Protein 2M4I (pdb70)

Sequence (105 aa):
GSHMKTKKQQYVTIKGTKNGLTLHLDDACSFDELLDGLQNMLSIEQYTDGKGQKISVHVKLGNRFLYKEQEEQLTELIASKKDLFVHSIDSEVITKKEAQQIREEGSHMKTKKQQYVTIKGTKNGLTLHLDDACSFDELLDGLQNMLSIEQYTDGKGQKISVHVKLGNRFLYKEQEEQLTELIASKKDLFVHSIDSEVITKKEAQQIREEGSHMKTKKQQYVTIKGTKNGLTLHLDDACSFDELLDGLQNMLSIEQYTDGKGQKISVHVKLGNRFLYKEQEEQLTELIASKKDLFVHSIDSEVITKKEAQQIREEGSHMKTKKQQYVTIKGTKNGLTLHLDDACSFDELLDGLQNMLSIEQYTDGKGQKISVHVKLGNRFLYKEQEEQLTELIASKKDLFVHSIDSEVITKKEAQQIREEGSHMKTKKQQYVTIKGTKNGLTLHLDDACSFDELLDGLQNMLSIEQYTDGKGQKISVHVKLGNRFLYKEQEEQLTELIASKKDLFVHSIDSEVITKKEAQQIREEGSHMKTKKQQYVTIKGTKNGLTLHLDDACSFDELLDGLQNMLSIEQYTDGKGQKISVHVKLGNRFLYKEQEEQLTELIASKKDLFVHSIDSEVITKKEAQQIREEGSHMKTKKQQYVTIKGTKNGLTLHLDDACSFDELLDGLQNMLSIEQYTDGKGQKISVHVKLGNRFLYKEQEEQLTELIASKKDLFVHSIDSEVITKKEAQQIREEGSHMKTKKQQYVTIKGTKNGLTLHLDDACSFDELLDGLQNMLSIEQYTDGKGQKISVHVKLGNRFLYKEQEEQLTELIASKKDLFVHSIDSEVITKKEAQQIREEGSHMKTKKQQYVTIKGTKNGLTLHLDDACSFDELLDGLQNMLSIEQYTDGKGQKISVHVKLGNRFLYKEQEEQLTELIASKKDLFVHSIDSEVITKKEAQQIREEGSHMKTKKQQYVTIKGTKNGLTLHLDDACSFDELLDGLQNMLSIEQYTDGKGQKISVHVKLGNRFLYKEQEEQLTELIASKKDLFVHSIDSEVITKKEAQQIREEGSHMKTKKQQYVTIKGTKNGLTLHLDDACSFDELLDGLQNMLSIEQYTDGKGQKISVHVKLGNRFLYKEQEEQLTELIASKKDLFVHSIDSEVITKKEAQQIREEGSHMKTKKQQYVTIKGTKNGLTLHLDDACSFDELLDGLQNMLSIEQYTDGKGQKISVHVKLGNRFLYKEQEEQLTELIASKKDLFVHSIDSEVITKKEAQQIREEGSHMKTKKQQYVTIKGTKNGLTLHLDDACSFDELLDGLQNMLSIEQYTDGKGQKISVHVKLGNRFLYKEQEEQLTELIASKKDLFVHSIDSEVITKKEAQQIREEGSHMKTKKQQYVTIKGTKNGLTLHLDDACSFDELLDGLQNMLSIEQYTDGKGQKISVHVKLGNRFLYKEQEEQLTELIASKKDLFVHSIDSEVITKKEAQQIREEGSHMKTKKQQYVTIKGTKNGLTLHLDDACSFDELLDGLQNMLSIEQYTDGKGQKISVHVKLGNRFLYKEQEEQLTELIASKKDLFVHSIDSEVITKKEAQQIREEGSHMKTKKQQYVTIKGTKNGLTLHLDDACSFDELLDGLQNMLSIEQYTDGKGQKISVHVKLGNRFLYKEQEEQLTELIASKKDLFVHSIDSEVITKKEAQQIREEGSHMKTKKQQYVTIKGTKNGLTLHLDDACSFDELLDGLQNMLSIEQYTDGKGQKISVHVKLGNRFLYKEQEEQLTELIASKKDLFVHSIDSEVITKKEAQQIREEGSHMKTKKQQYVTIKGTKNGLTLHLDDACSFDELLDGLQNMLSIEQYTDGKGQKISVHVKLGNRFLYKEQEEQLTELIASKKDLFVHSIDSEVITKKEAQQIREEGSHMKTKKQQYVTIKGTKNGLTLHLDDACSFDELLDGLQNMLSIEQYTDGKGQKISVHVKLGNRFLYKEQEEQLTELIASKKDLFVHSIDSEVITKKEAQQIREEGSHMKTKKQQYVTIKGTKNGLTLHLDDACSFDELLDGLQNMLSIEQYTDGKGQKISVHVKLGNRFLYKEQEEQLTELIASKKDLFVHSIDSEVITKKEAQQIREE

Solvent-accessible surface area: 8956 Å² total; per-residue (Å²): 128,127,153,179,178,135,156,126,113,111,137,84,82,42,103,17,79,147,34,0,2,38,3,75,14,50,30,50,94,36,143,11,107,120,6,53,34,76,16,45,120,31,31,140,128,69,66,92,14,66,176,23,26,121,15,10,19,75,13,76,11,23,104,74,114,36,154,119,130,97,40,69,100,54,43,102,134,46,34,101,112,138,136,44,132,32,137,65,109,30,46,88,90,151,86,211,151,165,87,131,154,104,172,164,193

InterPro domains:
  IPR005526 Septum formation inhibitor MinC, C-terminal [PF03775] (108-206)
  IPR013033 Septum formation inhibitor MinC [MF_00267] (8-210)
  IPR013033 Septum formation inhibitor MinC [PTHR34108] (3-212)
  IPR013033 Septum formation inhibitor MinC [TIGR01222] (8-209)
  IPR016098 Cyclase-associated protein CAP/septum formation inhibitor MinC, C-terminal [G3DSA:2.160.20.70] (88-213)
  IPR036145 Septum formation inhibitor MinC, C-terminal domain superfamily [SSF63848] (106-210)
  IPR055219 Septum site-determining protein MinC, N-terminal domain [PF22642] (9-86)

Radius of gyration: 16.57 Å; Cα contacts (8 Å, |Δi|>4): 146; chains: 1; bounding box: 63×36×22 Å

Foldseek 3Di:
DPDDDDDDQWDWDWDLPLAATDIETHAAQAQVVVVVVCNLVSNVVDHCSDPAHAAEAEYAHEPPVYDPVVVVVSCVVCVVPVPHNYHYDYNYPDPDDDDDPDDPD

Organism: Bacillus subtilis (strain 168) (NCBI:txid224308)

Nearest PDB structures (foldseek):
  2m4i-assembly1_A  TM=8.612E-01  e=1.083E-16  Bacillus subtilis subsp. subtilis str. 168
  2q3l-assembly2_A-2  TM=3.733E-01  e=2.397E+00  Shewanella loihica PV-4
  4a26-assembly1_B  TM=3.621E-01  e=7.541E+00  Leishmania major
  4a26-assembly1_A  TM=3.539E-01  e=8.565E+00  Leishmania major
  2m4i-assembly1_A  TM=8.994E-01  e=1.963E-16  Bacillus subtilis subsp. subtilis str. 168

CATH classification: 3.30.160.540

GO terms:
  GO:0032272 negative regulation of protein polymerization (P, IDA)
  GO:0005515 protein binding (F, IPI)

Structure (mmCIF, N/CA/C/O backbone):
data_2M4I
#
_entry.id   2M4I
#
loop_
_atom_site.group_PDB
_atom_site.id
_atom_site.type_symbol
_atom_site.label_atom_id
_atom_site.label_alt_id
_atom_site.label_comp_id
_atom_site.label_asym_id
_atom_site.label_entity_id
_atom_site.label_seq_id
_atom_site.pdbx_PDB_ins_code
_atom_site.Cartn_x
_atom_site.Cartn_y
_atom_site.Cartn_z
_atom_site.occupancy
_atom_site.B_iso_or_equiv
_atom_site.auth_seq_id
_atom_site.auth_comp_id
_atom_site.auth_asym_id
_atom_site.auth_atom_id
_atom_site.pdbx_PDB_model_num
ATOM 1 N N . GLY A 1 1 ? -29.842 -14.239 -7.016 1.00 0.00 1 GLY A N 1
ATOM 2 C CA . GLY A 1 1 ? -30.777 -14.329 -5.869 1.00 0.00 1 GLY A CA 1
ATOM 3 C C . GLY A 1 1 ? -30.044 -14.348 -4.543 1.00 0.00 1 GLY A C 1
ATOM 4 O O . GLY A 1 1 ? -28.854 -14.033 -4.483 1.00 0.00 1 GLY A O 1
ATOM 8 N N . SER A 1 2 ? -30.748 -14.714 -3.482 1.00 0.00 2 SER A N 1
ATOM 9 C CA . SER A 1 2 ? -30.159 -14.776 -2.154 1.00 0.00 2 SER A CA 1
ATOM 10 C C . SER A 1 2 ? -29.281 -16.020 -2.010 1.00 0.00 2 SER A C 1
ATOM 11 O O . SER A 1 2 ? -29.724 -17.139 -2.271 1.00 0.00 2 SER A O 1
ATOM 19 N N . HIS A 1 3 ? -28.034 -15.814 -1.607 1.00 0.00 3 HIS A N 1
ATOM 20 C CA . HIS A 1 3 ? -27.087 -16.908 -1.432 1.00 0.00 3 HIS A CA 1
ATOM 21 C C . HIS A 1 3 ? -26.112 -16.579 -0.306 1.00 0.00 3 HIS A C 1
ATOM 22 O O . HIS A 1 3 ? -25.403 -15.578 -0.370 1.00 0.00 3 HIS A O 1
ATOM 36 N N . MET A 1 4 ? -26.083 -17.421 0.722 1.00 0.00 4 MET A N 1
ATOM 37 C CA . MET A 1 4 ? -25.196 -17.209 1.865 1.00 0.00 4 MET A CA 1
ATOM 38 C C . MET A 1 4 ? -23.743 -17.470 1.473 1.00 0.00 4 MET A C 1
ATOM 39 O O . MET A 1 4 ? -23.440 -18.476 0.830 1.00 0.00 4 MET A O 1
ATOM 53 N N . LYS A 1 5 ? -22.854 -16.559 1.852 1.00 0.00 5 LYS A N 1
ATOM 54 C CA . LYS A 1 5 ? -21.436 -16.684 1.532 1.00 0.00 5 LYS A CA 1
ATOM 55 C C . LYS A 1 5 ? -20.616 -16.990 2.778 1.00 0.00 5 LYS A C 1
ATOM 56 O O . LYS A 1 5 ? -20.936 -16.522 3.875 1.00 0.00 5 LYS A O 1
ATOM 75 N N . THR A 1 6 ? -19.558 -17.764 2.602 1.00 0.00 6 THR A N 1
ATOM 76 C CA . THR A 1 6 ? -18.672 -18.122 3.698 1.00 0.00 6 THR A CA 1
ATOM 77 C C . THR A 1 6 ? -17.551 -17.083 3.821 1.00 0.00 6 THR A C 1
ATOM 78 O O . THR A 1 6 ? -17.634 -16.005 3.225 1.00 0.00 6 THR A O 1
ATOM 89 N N . LYS A 1 7 ? -16.511 -17.396 4.585 1.00 0.00 7 LYS A N 1
ATOM 90 C CA . LYS A 1 7 ? -15.399 -16.471 4.758 1.00 0.00 7 LYS A CA 1
ATOM 91 C C . LYS A 1 7 ? -14.510 -16.474 3.518 1.00 0.00 7 LYS A C 1
ATOM 92 O O . LYS A 1 7 ? -14.657 -17.329 2.642 1.00 0.00 7 LYS A O 1
ATOM 111 N N . LYS A 1 8 ? -13.596 -15.520 3.445 1.00 0.00 8 LYS A N 1
ATOM 112 C CA . LYS A 1 8 ? -12.702 -15.411 2.319 1.00 0.00 8 LYS A CA 1
ATOM 113 C C . LYS A 1 8 ? -11.257 -15.623 2.755 1.00 0.00 8 LYS A C 1
ATOM 114 O O . LYS A 1 8 ? -10.935 -15.541 3.946 1.00 0.00 8 LYS A O 1
ATOM 133 N N . GLN A 1 9 ? -10.393 -15.897 1.792 1.00 0.00 9 GLN A N 1
ATOM 134 C CA . GLN A 1 9 ? -8.990 -16.144 2.075 1.00 0.00 9 GLN A CA 1
ATOM 135 C C . GLN A 1 9 ? -8.121 -15.024 1.517 1.00 0.00 9 GLN A C 1
ATOM 136 O O . GLN A 1 9 ? -7.314 -14.440 2.239 1.00 0.00 9 GLN A O 1
ATOM 150 N N . GLN A 1 10 ? -8.293 -14.732 0.234 1.00 0.00 10 GLN A N 1
ATOM 151 C CA . GLN A 1 10 ? -7.512 -13.693 -0.427 1.00 0.00 10 GLN A CA 1
ATOM 152 C C . GLN A 1 10 ? -8.416 -12.748 -1.211 1.00 0.00 10 GLN A C 1
ATOM 153 O O . GLN A 1 10 ? -8.890 -13.092 -2.295 1.00 0.00 10 GLN A O 1
ATOM 167 N N . TYR A 1 11 ? -8.653 -11.561 -0.667 1.00 0.00 11 TYR A N 1
ATOM 168 C CA . TYR A 1 11 ? -9.496 -10.578 -1.334 1.00 0.00 11 TYR A CA 1
ATOM 169 C C . TYR A 1 11 ? -8.774 -9.253 -1.508 1.00 0.00 11 TYR A C 1
ATOM 170 O O . TYR A 1 11 ? -7.745 -9.001 -0.875 1.00 0.00 11 TYR A O 1
ATOM 188 N N . VAL A 1 12 ? -9.334 -8.410 -2.364 1.00 0.00 12 VAL A N 1
ATOM 189 C CA . VAL A 1 12 ? -8.774 -7.099 -2.638 1.00 0.00 12 VAL A CA 1
ATOM 190 C C . VAL A 1 12 ? -9.883 -6.055 -2.718 1.00 0.00 12 VAL A C 1
ATOM 191 O O . VAL A 1 12 ? -10.956 -6.315 -3.266 1.00 0.00 12 VAL A O 1
ATOM 204 N N . THR A 1 13 ? -9.629 -4.888 -2.147 1.00 0.00 13 THR A N 1
ATOM 205 C CA . THR A 1 13 ? -10.596 -3.807 -2.163 1.00 0.00 13 THR A CA 1
ATOM 206 C C . THR A 1 13 ? -9.873 -2.461 -2.059 1.00 0.00 13 THR A C 1
ATOM 207 O O . THR A 1 13 ? -8.897 -2.323 -1.312 1.00 0.00 13 THR A O 1
ATOM 218 N N . ILE A 1 14 ? -10.333 -1.487 -2.839 1.00 0.00 14 ILE A N 1
ATOM 219 C CA . ILE A 1 14 ? -9.728 -0.160 -2.861 1.00 0.00 14 ILE A CA 1
ATOM 220 C C . ILE A 1 14 ? -10.811 0.917 -2.827 1.00 0.00 14 ILE A C 1
ATOM 221 O O . ILE A 1 14 ? -11.631 1.011 -3.740 1.00 0.00 14 ILE A O 1
ATOM 237 N N . LYS A 1 15 ? -10.815 1.720 -1.773 1.00 0.00 15 LYS A N 1
ATOM 238 C CA . LYS A 1 15 ? -11.802 2.776 -1.621 1.00 0.00 15 LYS A CA 1
ATOM 239 C C . LYS A 1 15 ? -11.179 4.151 -1.837 1.00 0.00 15 LYS A C 1
ATOM 240 O O . LYS A 1 15 ? -10.362 4.613 -1.039 1.00 0.00 15 LYS A O 1
ATOM 259 N N . GLY A 1 16 ? -11.574 4.786 -2.928 1.00 0.00 16 GLY A N 1
ATOM 260 C CA . GLY A 1 16 ? -11.090 6.108 -3.260 1.00 0.00 16 GLY A CA 1
ATOM 261 C C . GLY A 1 16 ? -12.086 6.824 -4.138 1.00 0.00 16 GLY A C 1
ATOM 262 O O . GLY A 1 16 ? -11.832 7.073 -5.316 1.00 0.00 16 GLY A O 1
ATOM 266 N N . THR A 1 17 ? -13.235 7.132 -3.564 1.00 0.00 17 THR A N 1
ATOM 267 C CA . THR A 1 17 ? -14.302 7.787 -4.299 1.00 0.00 17 THR A CA 1
ATOM 268 C C . THR A 1 17 ? -14.528 9.220 -3.807 1.00 0.00 17 THR A C 1
ATOM 269 O O . THR A 1 17 ? -14.204 10.179 -4.510 1.00 0.00 17 THR A O 1
ATOM 280 N N . LYS A 1 18 ? -15.071 9.366 -2.609 1.00 0.00 18 LYS A N 1
ATOM 281 C CA . LYS A 1 18 ? -15.326 10.682 -2.041 1.00 0.00 18 LYS A CA 1
ATOM 282 C C . LYS A 1 18 ? -14.510 10.843 -0.777 1.00 0.00 18 LYS A C 1
ATOM 283 O O . LYS A 1 18 ? -14.779 11.710 0.051 1.00 0.00 18 LYS A O 1
ATOM 302 N N . ASN A 1 19 ? -13.514 9.985 -0.638 1.00 0.00 19 ASN A N 1
ATOM 303 C CA . ASN A 1 19 ? -12.656 9.982 0.533 1.00 0.00 19 ASN A CA 1
ATOM 304 C C . ASN A 1 19 ? -11.193 10.023 0.106 1.00 0.00 19 ASN A C 1
ATOM 305 O O . ASN A 1 19 ? -10.897 10.313 -1.051 1.00 0.00 19 ASN A O 1
ATOM 316 N N . GLY A 1 20 ? -10.288 9.746 1.041 1.00 0.00 20 GLY A N 1
ATOM 317 C CA . GLY A 1 20 ? -8.872 9.743 0.730 1.00 0.00 20 GLY A CA 1
ATOM 318 C C . GLY A 1 20 ? -8.468 8.529 -0.082 1.00 0.00 20 GLY A C 1
ATOM 319 O O . GLY A 1 20 ? -8.638 8.503 -1.300 1.00 0.00 20 GLY A O 1
ATOM 323 N N . LEU A 1 21 ? -7.947 7.516 0.593 1.00 0.00 21 LEU A N 1
ATOM 324 C CA . LEU A 1 21 ? -7.521 6.294 -0.072 1.00 0.00 21 LEU A CA 1
ATOM 325 C C . LEU A 1 21 ? -7.387 5.159 0.937 1.00 0.00 21 LEU A C 1
ATOM 326 O O . LEU A 1 21 ? -6.401 5.073 1.669 1.00 0.00 21 LEU A O 1
ATOM 342 N N . THR A 1 22 ? -8.396 4.307 0.992 1.00 0.00 22 THR A N 1
ATOM 343 C CA . THR A 1 22 ? -8.394 3.177 1.905 1.00 0.00 22 THR A CA 1
ATOM 344 C C . THR A 1 22 ? -8.388 1.871 1.119 1.00 0.00 22 THR A C 1
ATOM 345 O O . THR A 1 22 ? -9.396 1.487 0.532 1.00 0.00 22 THR A O 1
ATOM 356 N N . LEU A 1 23 ? -7.250 1.198 1.095 1.00 0.00 23 LEU A N 1
ATOM 357 C CA . LEU A 1 23 ? -7.130 -0.050 0.360 1.00 0.00 23 LEU A CA 1
ATOM 358 C C . LEU A 1 23 ? -6.596 -1.158 1.253 1.00 0.00 23 LEU A C 1
ATOM 359 O O . LEU A 1 23 ? -5.796 -0.914 2.162 1.00 0.00 23 LEU A O 1
ATOM 375 N N . HIS A 1 24 ? -7.049 -2.371 0.989 1.00 0.00 24 HIS A N 1
ATOM 376 C CA . HIS A 1 24 ? -6.632 -3.532 1.754 1.00 0.00 24 HIS A CA 1
ATOM 377 C C . HIS A 1 24 ? -6.435 -4.729 0.831 1.00 0.00 24 HIS A C 1
ATOM 378 O O . HIS A 1 24 ? -7.386 -5.217 0.219 1.00 0.00 24 HIS A O 1
ATOM 392 N N . LEU A 1 25 ? -5.198 -5.176 0.716 1.00 0.00 25 LEU A N 1
ATOM 393 C CA . LEU A 1 25 ? -4.877 -6.333 -0.098 1.00 0.00 25 LEU A CA 1
ATOM 394 C C . LEU A 1 25 ? -4.528 -7.484 0.833 1.00 0.00 25 LEU A C 1
ATOM 395 O O . LEU A 1 25 ? -3.718 -7.318 1.745 1.00 0.00 25 LEU A O 1
ATOM 411 N N . ASP A 1 26 ? -5.162 -8.629 0.627 1.00 0.00 26 ASP A N 1
ATOM 412 C CA . ASP A 1 26 ? -4.914 -9.794 1.466 1.00 0.00 26 ASP A CA 1
ATOM 413 C C . ASP A 1 26 ? -4.452 -10.968 0.615 1.00 0.00 26 ASP A C 1
ATOM 414 O O . ASP A 1 26 ? -5.237 -11.857 0.293 1.00 0.00 26 ASP A O 1
ATOM 423 N N . ASP A 1 27 ? -3.184 -10.953 0.232 1.00 0.00 27 ASP A N 1
ATOM 424 C CA . ASP A 1 27 ? -2.622 -12.016 -0.597 1.00 0.00 27 ASP A CA 1
ATOM 425 C C . ASP A 1 27 ? -1.112 -12.099 -0.405 1.00 0.00 27 ASP A C 1
ATOM 426 O O . ASP A 1 27 ? -0.422 -11.078 -0.397 1.00 0.00 27 ASP A O 1
ATOM 435 N N . ALA A 1 28 ? -0.598 -13.315 -0.271 1.00 0.00 28 ALA A N 1
ATOM 436 C CA . ALA A 1 28 ? 0.828 -13.528 -0.061 1.00 0.00 28 ALA A CA 1
ATOM 437 C C . ALA A 1 28 ? 1.492 -14.092 -1.313 1.00 0.00 28 ALA A C 1
ATOM 438 O O . ALA A 1 28 ? 0.898 -14.897 -2.031 1.00 0.00 28 ALA A O 1
ATOM 445 N N . CYS A 1 29 ? 2.733 -13.660 -1.554 1.00 0.00 29 CYS A N 1
ATOM 446 C CA . CYS A 1 29 ? 3.526 -14.091 -2.716 1.00 0.00 29 CYS A CA 1
ATOM 447 C C . CYS A 1 29 ? 2.839 -13.764 -4.048 1.00 0.00 29 CYS A C 1
ATOM 448 O O . CYS A 1 29 ? 3.167 -14.349 -5.081 1.00 0.00 29 CYS A O 1
ATOM 456 N N . SER A 1 30 ? 1.909 -12.822 -4.028 1.00 0.00 30 SER A N 1
ATOM 457 C CA . SER A 1 30 ? 1.197 -12.428 -5.234 1.00 0.00 30 SER A CA 1
ATOM 458 C C . SER A 1 30 ? 1.496 -10.971 -5.564 1.00 0.00 30 SER A C 1
ATOM 459 O O . SER A 1 30 ? 1.816 -10.183 -4.673 1.00 0.00 30 SER A O 1
ATOM 467 N N . PHE A 1 31 ? 1.407 -10.627 -6.844 1.00 0.00 31 PHE A N 1
ATOM 468 C CA . PHE A 1 31 ? 1.677 -9.264 -7.288 1.00 0.00 31 PHE A CA 1
ATOM 469 C C . PHE A 1 31 ? 0.504 -8.344 -6.975 1.00 0.00 31 PHE A C 1
ATOM 470 O O . PHE A 1 31 ? -0.654 -8.761 -7.003 1.00 0.00 31 PHE A O 1
ATOM 487 N N . ASP A 1 32 ? 0.822 -7.092 -6.681 1.00 0.00 32 ASP A N 1
ATOM 488 C CA . ASP A 1 32 ? -0.181 -6.090 -6.345 1.00 0.00 32 ASP A CA 1
ATOM 489 C C . ASP A 1 32 ? -0.183 -4.967 -7.375 1.00 0.00 32 ASP A C 1
ATOM 490 O O . ASP A 1 32 ? -0.501 -3.823 -7.058 1.00 0.00 32 ASP A O 1
ATOM 499 N N . GLU A 1 33 ? 0.156 -5.309 -8.614 1.00 0.00 33 GLU A N 1
ATOM 500 C CA . GLU A 1 33 ? 0.195 -4.330 -9.703 1.00 0.00 33 GLU A CA 1
ATOM 501 C C . GLU A 1 33 ? -1.185 -3.707 -9.944 1.00 0.00 33 GLU A C 1
ATOM 502 O O . GLU A 1 33 ? -1.293 -2.563 -10.377 1.00 0.00 33 GLU A O 1
ATOM 514 N N . LEU A 1 34 ? -2.240 -4.458 -9.639 1.00 0.00 34 LEU A N 1
ATOM 515 C CA . LEU A 1 34 ? -3.601 -3.958 -9.812 1.00 0.00 34 LEU A CA 1
ATOM 516 C C . LEU A 1 34 ? -4.029 -3.167 -8.581 1.00 0.00 34 LEU A C 1
ATOM 517 O O . LEU A 1 34 ? -5.113 -2.590 -8.543 1.00 0.00 34 LEU A O 1
ATOM 533 N N . LEU A 1 35 ? -3.161 -3.142 -7.582 1.00 0.00 35 LEU A N 1
ATOM 534 C CA . LEU A 1 35 ? -3.436 -2.431 -6.345 1.00 0.00 35 LEU A CA 1
ATOM 535 C C . LEU A 1 35 ? -2.656 -1.122 -6.297 1.00 0.00 35 LEU A C 1
ATOM 536 O O . LEU A 1 35 ? -3.225 -0.056 -6.062 1.00 0.00 35 LEU A O 1
ATOM 552 N N . ASP A 1 36 ? -1.352 -1.208 -6.547 1.00 0.00 36 ASP A N 1
ATOM 553 C CA . ASP A 1 36 ? -0.485 -0.034 -6.528 1.00 0.00 36 ASP A CA 1
ATOM 554 C C . ASP A 1 36 ? -0.872 0.946 -7.635 1.00 0.00 36 ASP A C 1
ATOM 555 O O . ASP A 1 36 ? -0.696 2.158 -7.494 1.00 0.00 36 ASP A O 1
ATOM 564 N N . GLY A 1 37 ? -1.411 0.412 -8.732 1.00 0.00 37 GLY A N 1
ATOM 565 C CA . GLY A 1 37 ? -1.835 1.251 -9.837 1.00 0.00 37 GLY A CA 1
ATOM 566 C C . GLY A 1 37 ? -2.926 2.209 -9.416 1.00 0.00 37 GLY A C 1
ATOM 567 O O . GLY A 1 37 ? -2.794 3.426 -9.586 1.00 0.00 37 GLY A O 1
ATOM 571 N N . LEU A 1 38 ? -3.992 1.662 -8.840 1.00 0.00 38 LEU A N 1
ATOM 572 C CA . LEU A 1 38 ? -5.117 2.466 -8.378 1.00 0.00 38 LEU A CA 1
ATOM 573 C C . LEU A 1 38 ? -4.694 3.357 -7.217 1.00 0.00 38 LEU A C 1
ATOM 574 O O . LEU A 1 38 ? -5.149 4.494 -7.095 1.00 0.00 38 LEU A O 1
ATOM 590 N N . GLN A 1 39 ? -3.810 2.829 -6.374 1.00 0.00 39 GLN A N 1
ATOM 591 C CA . GLN A 1 39 ? -3.298 3.559 -5.218 1.00 0.00 39 GLN A CA 1
ATOM 592 C C . GLN A 1 39 ? -2.749 4.919 -5.639 1.00 0.00 39 GLN A C 1
ATOM 593 O O . GLN A 1 39 ? -3.126 5.954 -5.086 1.00 0.00 39 GLN A O 1
ATOM 607 N N . ASN A 1 40 ? -1.881 4.908 -6.639 1.00 0.00 40 ASN A N 1
ATOM 608 C CA . ASN A 1 40 ? -1.272 6.137 -7.131 1.00 0.00 40 ASN A CA 1
ATOM 609 C C . ASN A 1 40 ? -2.272 6.964 -7.930 1.00 0.00 40 ASN A C 1
ATOM 610 O O . ASN A 1 40 ? -2.353 8.181 -7.766 1.00 0.00 40 ASN A O 1
ATOM 621 N N . MET A 1 41 ? -3.051 6.287 -8.766 1.00 0.00 41 MET A N 1
ATOM 622 C CA . MET A 1 41 ? -4.046 6.943 -9.611 1.00 0.00 41 MET A CA 1
ATOM 623 C C . MET A 1 41 ? -5.036 7.772 -8.790 1.00 0.00 41 MET A C 1
ATOM 624 O O . MET A 1 41 ? -5.285 8.935 -9.100 1.00 0.00 41 MET A O 1
ATOM 638 N N . LEU A 1 42 ? -5.578 7.174 -7.736 1.00 0.00 42 LEU A N 1
ATOM 639 C CA . LEU A 1 42 ? -6.554 7.848 -6.888 1.00 0.00 42 LEU A CA 1
ATOM 640 C C . LEU A 1 42 ? -5.916 8.989 -6.098 1.00 0.00 42 LEU A C 1
ATOM 641 O O . LEU A 1 42 ? -6.503 10.067 -5.984 1.00 0.00 42 LEU A O 1
ATOM 657 N N . SER A 1 43 ? -4.716 8.762 -5.574 1.00 0.00 43 SER A N 1
ATOM 658 C CA . SER A 1 43 ? -4.003 9.782 -4.802 1.00 0.00 43 SER A CA 1
ATOM 659 C C . SER A 1 43 ? -3.734 11.028 -5.649 1.00 0.00 43 SER A C 1
ATOM 660 O O . SER A 1 43 ? -3.812 12.157 -5.156 1.00 0.00 43 SER A O 1
ATOM 668 N N . ILE A 1 44 ? -3.419 10.819 -6.921 1.00 0.00 44 ILE A N 1
ATOM 669 C CA . ILE A 1 44 ? -3.151 11.926 -7.826 1.00 0.00 44 ILE A CA 1
ATOM 670 C C . ILE A 1 44 ? -4.460 12.550 -8.299 1.00 0.00 44 ILE A C 1
ATOM 671 O O . ILE A 1 44 ? -4.563 13.767 -8.454 1.00 0.00 44 ILE A O 1
ATOM 687 N N . GLU A 1 45 ? -5.467 11.707 -8.490 1.00 0.00 45 GLU A N 1
ATOM 688 C CA . GLU A 1 45 ? -6.769 12.162 -8.955 1.00 0.00 45 GLU A CA 1
ATOM 689 C C . GLU A 1 45 ? -7.448 13.060 -7.927 1.00 0.00 45 GLU A C 1
ATOM 690 O O . GLU A 1 45 ? -7.608 14.259 -8.151 1.00 0.00 45 GLU A O 1
ATOM 702 N N . GLN A 1 46 ? -7.828 12.484 -6.791 1.00 0.00 46 GLN A N 1
ATOM 703 C CA . GLN A 1 46 ? -8.516 13.238 -5.754 1.00 0.00 46 GLN A CA 1
ATOM 704 C C . GLN A 1 46 ? -8.537 12.481 -4.425 1.00 0.00 46 GLN A C 1
ATOM 705 O O . GLN A 1 46 ? -9.079 11.382 -4.335 1.00 0.00 46 GLN A O 1
ATOM 719 N N . TYR A 1 47 ? -7.946 13.083 -3.401 1.00 0.00 47 TYR A N 1
ATOM 720 C CA . TYR A 1 47 ? -7.921 12.501 -2.065 1.00 0.00 47 TYR A CA 1
ATOM 721 C C . TYR A 1 47 ? -8.660 13.433 -1.112 1.00 0.00 47 TYR A C 1
ATOM 722 O O . TYR A 1 47 ? -8.506 13.372 0.109 1.00 0.00 47 TYR A O 1
ATOM 740 N N . THR A 1 48 ? -9.467 14.297 -1.706 1.00 0.00 48 THR A N 1
ATOM 741 C CA . THR A 1 48 ? -10.254 15.270 -0.979 1.00 0.00 48 THR A CA 1
ATOM 742 C C . THR A 1 48 ? -11.528 14.640 -0.415 1.00 0.00 48 THR A C 1
ATOM 743 O O . THR A 1 48 ? -12.516 14.466 -1.128 1.00 0.00 48 THR A O 1
ATOM 754 N N . ASP A 1 49 ? -11.486 14.283 0.863 1.00 0.00 49 ASP A N 1
ATOM 755 C CA . ASP A 1 49 ? -12.634 13.676 1.533 1.00 0.00 49 ASP A CA 1
ATOM 756 C C . ASP A 1 49 ? -13.632 14.748 1.968 1.00 0.00 49 ASP A C 1
ATOM 757 O O . ASP A 1 49 ? -14.825 14.666 1.670 1.00 0.00 49 ASP A O 1
ATOM 766 N N . GLY A 1 50 ? -13.131 15.750 2.680 1.00 0.00 50 GLY A N 1
ATOM 767 C CA . GLY A 1 50 ? -13.980 16.827 3.144 1.00 0.00 50 GLY A CA 1
ATOM 768 C C . GLY A 1 50 ? -14.146 16.826 4.650 1.00 0.00 50 GLY A C 1
ATOM 769 O O . GLY A 1 50 ? -14.274 17.879 5.272 1.00 0.00 50 GLY A O 1
ATOM 773 N N . LYS A 1 51 ? -14.120 15.644 5.245 1.00 0.00 51 LYS A N 1
ATOM 774 C CA . LYS A 1 51 ? -14.281 15.516 6.689 1.00 0.00 51 LYS A CA 1
ATOM 775 C C . LYS A 1 51 ? -12.991 15.038 7.320 1.00 0.00 51 LYS A C 1
ATOM 776 O O . LYS A 1 51 ? -12.543 15.561 8.344 1.00 0.00 51 LYS A O 1
ATOM 795 N N . GLY A 1 52 ? -12.406 14.049 6.687 1.00 0.00 52 GLY A N 1
ATOM 796 C CA . GLY A 1 52 ? -11.166 13.471 7.154 1.00 0.00 52 GLY A CA 1
ATOM 797 C C . GLY A 1 52 ? -10.690 12.374 6.229 1.00 0.00 52 GLY A C 1
ATOM 798 O O . GLY A 1 52 ? -11.002 11.201 6.436 1.00 0.00 52 GLY A O 1
ATOM 802 N N . GLN A 1 53 ? -9.952 12.763 5.196 1.00 0.00 53 GLN A N 1
ATOM 803 C CA . GLN A 1 53 ? -9.438 11.821 4.206 1.00 0.00 53 GLN A CA 1
ATOM 804 C C . GLN A 1 53 ? -8.644 10.697 4.859 1.00 0.00 53 GLN A C 1
ATOM 805 O O . GLN A 1 53 ? -7.574 10.917 5.427 1.00 0.00 53 GLN A O 1
ATOM 819 N N . LYS A 1 54 ? -9.187 9.493 4.770 1.00 0.00 54 LYS A N 1
ATOM 820 C CA . LYS A 1 54 ? -8.556 8.325 5.343 1.00 0.00 54 LYS A CA 1
ATOM 821 C C . LYS A 1 54 ? -7.630 7.685 4.319 1.00 0.00 54 LYS A C 1
ATOM 822 O O . LYS A 1 54 ? -8.076 6.942 3.446 1.00 0.00 54 LYS A O 1
ATOM 841 N N . ILE A 1 55 ? -6.350 8.006 4.411 1.00 0.00 55 ILE A N 1
ATOM 842 C CA . ILE A 1 55 ? -5.358 7.466 3.494 1.00 0.00 55 ILE A CA 1
ATOM 843 C C . ILE A 1 55 ? -4.569 6.360 4.187 1.00 0.00 55 ILE A C 1
ATOM 844 O O . ILE A 1 55 ? -3.394 6.519 4.515 1.00 0.00 55 ILE A O 1
ATOM 860 N N . SER A 1 56 ? -5.231 5.245 4.427 1.00 0.00 56 SER A N 1
ATOM 861 C CA . SER A 1 56 ? -4.607 4.119 5.098 1.00 0.00 56 SER A CA 1
ATOM 862 C C . SER A 1 56 ? -4.317 2.988 4.125 1.00 0.00 56 SER A C 1
ATOM 863 O O . SER A 1 56 ? -5.217 2.235 3.741 1.00 0.00 56 SER A O 1
ATOM 871 N N . VAL A 1 57 ? -3.061 2.876 3.729 1.00 0.00 57 VAL A N 1
ATOM 872 C CA . VAL A 1 57 ? -2.637 1.830 2.815 1.00 0.00 57 VAL A CA 1
ATOM 873 C C . VAL A 1 57 ? -2.221 0.603 3.614 1.00 0.00 57 VAL A C 1
ATOM 874 O O . VAL A 1 57 ? -1.078 0.503 4.077 1.00 0.00 57 VAL A O 1
ATOM 887 N N . HIS A 1 58 ? -3.151 -0.320 3.800 1.00 0.00 58 HIS A N 1
ATOM 888 C CA . HIS A 1 58 ? -2.876 -1.524 4.564 1.00 0.00 58 HIS A CA 1
ATOM 889 C C . HIS A 1 58 ? -2.645 -2.708 3.635 1.00 0.00 58 HIS A C 1
ATOM 890 O O . HIS A 1 58 ? -3.586 -3.397 3.233 1.00 0.00 58 HIS A O 1
ATOM 904 N N . VAL A 1 59 ? -1.385 -2.931 3.300 1.00 0.00 59 VAL A N 1
ATOM 905 C CA . VAL A 1 59 ? -1.003 -4.018 2.413 1.00 0.00 59 VAL A CA 1
ATOM 906 C C . VAL A 1 59 ? -0.637 -5.259 3.216 1.00 0.00 59 VAL A C 1
ATOM 907 O O . VAL A 1 59 ? 0.534 -5.510 3.503 1.00 0.00 59 VAL A O 1
ATOM 920 N N . LYS A 1 60 ? -1.649 -6.023 3.591 1.00 0.00 60 LYS A N 1
ATOM 921 C CA . LYS A 1 60 ? -1.441 -7.240 4.362 1.00 0.00 60 LYS A CA 1
ATOM 922 C C . LYS A 1 60 ? -1.083 -8.389 3.430 1.00 0.00 60 LYS A C 1
ATOM 923 O O . LYS A 1 60 ? -1.861 -9.322 3.234 1.00 0.00 60 LYS A O 1
ATOM 942 N N . LEU A 1 61 ? 0.103 -8.297 2.848 1.00 0.00 61 LEU A N 1
ATOM 943 C CA . LEU A 1 61 ? 0.587 -9.308 1.923 1.00 0.00 61 LEU A CA 1
ATOM 944 C C . LEU A 1 61 ? 1.136 -10.511 2.676 1.00 0.00 61 LEU A C 1
ATOM 945 O O . LEU A 1 61 ? 0.566 -11.598 2.644 1.00 0.00 61 LEU A O 1
ATOM 961 N N . GLY A 1 62 ? 2.255 -10.304 3.351 1.00 0.00 62 GLY A N 1
ATOM 962 C CA . GLY A 1 62 ? 2.884 -11.367 4.099 1.00 0.00 62 GLY A CA 1
ATOM 963 C C . GLY A 1 62 ? 4.334 -11.516 3.705 1.00 0.00 62 GLY A C 1
ATOM 964 O O . GLY A 1 62 ? 5.099 -10.554 3.766 1.00 0.00 62 GLY A O 1
ATOM 968 N N . ASN A 1 63 ? 4.706 -12.695 3.229 1.00 0.00 63 ASN A N 1
ATOM 969 C CA . ASN A 1 63 ? 6.086 -12.953 2.829 1.00 0.00 63 ASN A CA 1
ATOM 970 C C . ASN A 1 63 ? 6.328 -12.512 1.389 1.00 0.00 63 ASN A C 1
ATOM 971 O O . ASN A 1 63 ? 7.266 -12.968 0.737 1.00 0.00 63 ASN A O 1
ATOM 982 N N . ARG A 1 64 ? 5.490 -11.602 0.904 1.00 0.00 64 ARG A N 1
ATOM 983 C CA . ARG A 1 64 ? 5.610 -11.097 -0.455 1.00 0.00 64 ARG A CA 1
ATOM 984 C C . ARG A 1 64 ? 6.854 -10.231 -0.590 1.00 0.00 64 ARG A C 1
ATOM 985 O O . ARG A 1 64 ? 7.468 -10.189 -1.653 1.00 0.00 64 ARG A O 1
ATOM 1006 N N . PHE A 1 65 ? 7.221 -9.557 0.503 1.00 0.00 65 PHE A N 1
ATOM 1007 C CA . PHE A 1 65 ? 8.393 -8.683 0.529 1.00 0.00 65 PHE A CA 1
ATOM 1008 C C . PHE A 1 65 ? 8.295 -7.622 -0.565 1.00 0.00 65 PHE A C 1
ATOM 1009 O O . PHE A 1 65 ? 8.975 -7.694 -1.591 1.00 0.00 65 PHE A O 1
ATOM 1026 N N . LEU A 1 66 ? 7.429 -6.647 -0.346 1.00 0.00 66 LEU A N 1
ATOM 1027 C CA . LEU A 1 66 ? 7.230 -5.582 -1.310 1.00 0.00 66 LEU A CA 1
ATOM 1028 C C . LEU A 1 66 ? 8.327 -4.531 -1.196 1.00 0.00 66 LEU A C 1
ATOM 1029 O O . LEU A 1 66 ? 8.911 -4.333 -0.130 1.00 0.00 66 LEU A O 1
ATOM 1045 N N . TYR A 1 67 ? 8.604 -3.870 -2.308 1.00 0.00 67 TYR A N 1
ATOM 1046 C CA . TYR A 1 67 ? 9.611 -2.827 -2.345 1.00 0.00 67 TYR A CA 1
ATOM 1047 C C . TYR A 1 67 ? 9.054 -1.544 -1.756 1.00 0.00 67 TYR A C 1
ATOM 1048 O O . TYR A 1 67 ? 8.615 -0.651 -2.480 1.00 0.00 67 TYR A O 1
ATOM 1066 N N . LYS A 1 68 ? 9.063 -1.471 -0.432 1.00 0.00 68 LYS A N 1
ATOM 1067 C CA . LYS A 1 68 ? 8.559 -0.301 0.278 1.00 0.00 68 LYS A CA 1
ATOM 1068 C C . LYS A 1 68 ? 9.260 0.961 -0.194 1.00 0.00 68 LYS A C 1
ATOM 1069 O O . LYS A 1 68 ? 8.656 2.021 -0.265 1.00 0.00 68 LYS A O 1
ATOM 1088 N N . GLU A 1 69 ? 10.535 0.832 -0.534 1.00 0.00 69 GLU A N 1
ATOM 1089 C CA . GLU A 1 69 ? 11.328 1.968 -0.992 1.00 0.00 69 GLU A CA 1
ATOM 1090 C C . GLU A 1 69 ? 10.761 2.578 -2.276 1.00 0.00 69 GLU A C 1
ATOM 1091 O O . GLU A 1 69 ? 10.927 3.772 -2.523 1.00 0.00 69 GLU A O 1
ATOM 1103 N N . GLN A 1 70 ? 10.079 1.764 -3.077 1.00 0.00 70 GLN A N 1
ATOM 1104 C CA . GLN A 1 70 ? 9.488 2.240 -4.323 1.00 0.00 70 GLN A CA 1
ATOM 1105 C C . GLN A 1 70 ? 8.259 3.098 -4.039 1.00 0.00 70 GLN A C 1
ATOM 1106 O O . GLN A 1 70 ? 8.010 4.094 -4.719 1.00 0.00 70 GLN A O 1
ATOM 1120 N N . GLU A 1 71 ? 7.503 2.712 -3.024 1.00 0.00 71 GLU A N 1
ATOM 1121 C CA . GLU A 1 71 ? 6.301 3.444 -2.648 1.00 0.00 71 GLU A CA 1
ATOM 1122 C C . GLU A 1 71 ? 6.649 4.589 -1.701 1.00 0.00 71 GLU A C 1
ATOM 1123 O O . GLU A 1 71 ? 6.011 5.641 -1.706 1.00 0.00 71 GLU A O 1
ATOM 1135 N N . GLU A 1 72 ? 7.681 4.374 -0.899 1.00 0.00 72 GLU A N 1
ATOM 1136 C CA . GLU A 1 72 ? 8.136 5.359 0.074 1.00 0.00 72 GLU A CA 1
ATOM 1137 C C . GLU A 1 72 ? 8.617 6.632 -0.614 1.00 0.00 72 GLU A C 1
ATOM 1138 O O . GLU A 1 72 ? 8.320 7.733 -0.156 1.00 0.00 72 GLU A O 1
ATOM 1150 N N . GLN A 1 73 ? 9.339 6.485 -1.724 1.00 0.00 73 GLN A N 1
ATOM 1151 C CA . GLN A 1 73 ? 9.856 7.646 -2.452 1.00 0.00 73 GLN A CA 1
ATOM 1152 C C . GLN A 1 73 ? 8.723 8.543 -2.951 1.00 0.00 73 GLN A C 1
ATOM 1153 O O . GLN A 1 73 ? 8.858 9.765 -2.958 1.00 0.00 73 GLN A O 1
ATOM 1167 N N . LEU A 1 74 ? 7.609 7.949 -3.363 1.00 0.00 74 LEU A N 1
ATOM 1168 C CA . LEU A 1 74 ? 6.480 8.740 -3.827 1.00 0.00 74 LEU A CA 1
ATOM 1169 C C . LEU A 1 74 ? 5.713 9.276 -2.623 1.00 0.00 74 LEU A C 1
ATOM 1170 O O . LEU A 1 74 ? 5.128 10.356 -2.675 1.00 0.00 74 LEU A O 1
ATOM 1186 N N . THR A 1 75 ? 5.755 8.523 -1.526 1.00 0.00 75 THR A N 1
ATOM 1187 C CA . THR A 1 75 ? 5.085 8.920 -0.298 1.00 0.00 75 THR A CA 1
ATOM 1188 C C . THR A 1 75 ? 5.754 10.160 0.294 1.00 0.00 75 THR A C 1
ATOM 1189 O O . THR A 1 75 ? 5.094 10.993 0.905 1.00 0.00 75 THR A O 1
ATOM 1200 N N . GLU A 1 76 ? 7.065 10.276 0.084 1.00 0.00 76 GLU A N 1
ATOM 1201 C CA . GLU A 1 76 ? 7.843 11.410 0.582 1.00 0.00 76 GLU A CA 1
ATOM 1202 C C . GLU A 1 76 ? 7.240 12.743 0.129 1.00 0.00 76 GLU A C 1
ATOM 1203 O O . GLU A 1 76 ? 7.289 13.735 0.855 1.00 0.00 76 GLU A O 1
ATOM 1215 N N . LEU A 1 77 ? 6.649 12.744 -1.063 1.00 0.00 77 LEU A N 1
ATOM 1216 C CA . LEU A 1 77 ? 6.019 13.942 -1.615 1.00 0.00 77 LEU A CA 1
ATOM 1217 C C . LEU A 1 77 ? 4.809 14.349 -0.777 1.00 0.00 77 LEU A C 1
ATOM 1218 O O . LEU A 1 77 ? 4.517 15.533 -0.614 1.00 0.00 77 LEU A O 1
ATOM 1234 N N . ILE A 1 78 ? 4.109 13.353 -0.252 1.00 0.00 78 ILE A N 1
ATOM 1235 C CA . ILE A 1 78 ? 2.933 13.589 0.572 1.00 0.00 78 ILE A CA 1
ATOM 1236 C C . ILE A 1 78 ? 3.340 13.747 2.035 1.00 0.00 78 ILE A C 1
ATOM 1237 O O . ILE A 1 78 ? 2.676 14.437 2.804 1.00 0.00 78 ILE A O 1
ATOM 1253 N N . ALA A 1 79 ? 4.454 13.121 2.401 1.00 0.00 79 ALA A N 1
ATOM 1254 C CA . ALA A 1 79 ? 4.972 13.181 3.763 1.00 0.00 79 ALA A CA 1
ATOM 1255 C C . ALA A 1 79 ? 5.298 14.617 4.161 1.00 0.00 79 ALA A C 1
ATOM 1256 O O . ALA A 1 79 ? 5.246 14.976 5.335 1.00 0.00 79 ALA A O 1
ATOM 1263 N N . SER A 1 80 ? 5.612 15.442 3.168 1.00 0.00 80 SER A N 1
ATOM 1264 C CA . SER A 1 80 ? 5.935 16.843 3.407 1.00 0.00 80 SER A CA 1
ATOM 1265 C C . SER A 1 80 ? 4.684 17.634 3.806 1.00 0.00 80 SER A C 1
ATOM 1266 O O . SER A 1 80 ? 4.780 18.767 4.287 1.00 0.00 80 SER A O 1
ATOM 1274 N N . LYS A 1 81 ? 3.515 17.031 3.613 1.00 0.00 81 LYS A N 1
ATOM 1275 C CA . LYS A 1 81 ? 2.248 17.665 3.958 1.00 0.00 81 LYS A CA 1
ATOM 1276 C C . LYS A 1 81 ? 1.278 16.626 4.502 1.00 0.00 81 LYS A C 1
ATOM 1277 O O . LYS A 1 81 ? 0.081 16.656 4.217 1.00 0.00 81 LYS A O 1
ATOM 1296 N N . LYS A 1 82 ? 1.809 15.707 5.297 1.00 0.00 82 LYS A N 1
ATOM 1297 C CA . LYS A 1 82 ? 1.007 14.630 5.876 1.00 0.00 82 LYS A CA 1
ATOM 1298 C C . LYS A 1 82 ? 0.130 15.114 7.032 1.00 0.00 82 LYS A C 1
ATOM 1299 O O . LYS A 1 82 ? 0.273 14.673 8.173 1.00 0.00 82 LYS A O 1
ATOM 1318 N N . ASP A 1 83 ? -0.778 16.025 6.728 1.00 0.00 83 ASP A N 1
ATOM 1319 C CA . ASP A 1 83 ? -1.700 16.552 7.726 1.00 0.00 83 ASP A CA 1
ATOM 1320 C C . ASP A 1 83 ? -2.966 15.705 7.737 1.00 0.00 83 ASP A C 1
ATOM 1321 O O . ASP A 1 83 ? -3.798 15.793 8.643 1.00 0.00 83 ASP A O 1
ATOM 1330 N N . LEU A 1 84 ? -3.085 14.864 6.719 1.00 0.00 84 LEU A N 1
ATOM 1331 C CA . LEU A 1 84 ? -4.229 13.979 6.565 1.00 0.00 84 LEU A CA 1
ATOM 1332 C C . LEU A 1 84 ? -3.988 12.687 7.337 1.00 0.00 84 LEU A C 1
ATOM 1333 O O . LEU A 1 84 ? -2.905 12.480 7.888 1.00 0.00 84 LEU A O 1
ATOM 1349 N N . PHE A 1 85 ? -4.986 11.814 7.376 1.00 0.00 85 PHE A N 1
ATOM 1350 C CA . PHE A 1 85 ? -4.859 10.546 8.083 1.00 0.00 85 PHE A CA 1
ATOM 1351 C C . PHE A 1 85 ? -4.206 9.503 7.187 1.00 0.00 85 PHE A C 1
ATOM 1352 O O . PHE A 1 85 ? -4.870 8.598 6.683 1.00 0.00 85 PHE A O 1
ATOM 1369 N N . VAL A 1 86 ? -2.908 9.648 6.982 1.00 0.00 86 VAL A N 1
ATOM 1370 C CA . VAL A 1 86 ? -2.159 8.723 6.146 1.00 0.00 86 VAL A CA 1
ATOM 1371 C C . VAL A 1 86 ? -1.391 7.720 7.005 1.00 0.00 86 VAL A C 1
ATOM 1372 O O . VAL A 1 86 ? -0.711 8.098 7.963 1.00 0.00 86 VAL A O 1
ATOM 1385 N N . HIS A 1 87 ? -1.530 6.440 6.674 1.00 0.00 87 HIS A N 1
ATOM 1386 C CA . HIS A 1 87 ? -0.852 5.376 7.404 1.00 0.00 87 HIS A CA 1
ATOM 1387 C C . HIS A 1 87 ? -0.689 4.144 6.523 1.00 0.00 87 HIS A C 1
ATOM 1388 O O . HIS A 1 87 ? -1.653 3.425 6.263 1.00 0.00 87 HIS A O 1
ATOM 1402 N N . SER A 1 88 ? 0.528 3.914 6.058 1.00 0.00 88 SER A N 1
ATOM 1403 C CA . SER A 1 88 ? 0.819 2.770 5.209 1.00 0.00 88 SER A CA 1
ATOM 1404 C C . SER A 1 88 ? 1.656 1.746 5.966 1.00 0.00 88 SER A C 1
ATOM 1405 O O . SER A 1 88 ? 2.619 2.105 6.647 1.00 0.00 88 SER A O 1
ATOM 1413 N N . ILE A 1 89 ? 1.273 0.482 5.875 1.00 0.00 89 ILE A N 1
ATOM 1414 C CA . ILE A 1 89 ? 2.006 -0.581 6.548 1.00 0.00 89 ILE A CA 1
ATOM 1415 C C . ILE A 1 89 ? 1.739 -1.930 5.885 1.00 0.00 89 ILE A C 1
ATOM 1416 O O . ILE A 1 89 ? 0.601 -2.251 5.530 1.00 0.00 89 ILE A O 1
ATOM 1432 N N . ASP A 1 90 ? 2.802 -2.694 5.687 1.00 0.00 90 ASP A N 1
ATOM 1433 C CA . ASP A 1 90 ? 2.714 -4.007 5.066 1.00 0.00 90 ASP A CA 1
ATOM 1434 C C . ASP A 1 90 ? 3.005 -5.099 6.108 1.00 0.00 90 ASP A C 1
ATOM 1435 O O . ASP A 1 90 ? 2.757 -4.897 7.301 1.00 0.00 90 ASP A O 1
ATOM 1444 N N . SER A 1 91 ? 3.487 -6.262 5.672 1.00 0.00 91 SER A N 1
ATOM 1445 C CA . SER A 1 91 ? 3.789 -7.352 6.592 1.00 0.00 91 SER A CA 1
ATOM 1446 C C . SER A 1 91 ? 5.142 -7.996 6.272 1.00 0.00 91 SER A C 1
ATOM 1447 O O . SER A 1 91 ? 5.295 -9.213 6.382 1.00 0.00 91 SER A O 1
ATOM 1455 N N . GLU A 1 92 ? 6.113 -7.172 5.876 1.00 0.00 92 GLU A N 1
ATOM 1456 C CA . GLU A 1 92 ? 7.458 -7.654 5.540 1.00 0.00 92 GLU A CA 1
ATOM 1457 C C . GLU A 1 92 ? 8.130 -8.363 6.715 1.00 0.00 92 GLU A C 1
ATOM 1458 O O . GLU A 1 92 ? 7.652 -8.320 7.854 1.00 0.00 92 GLU A O 1
ATOM 1470 N N . VAL A 1 93 ? 9.243 -9.018 6.424 1.00 0.00 93 VAL A N 1
ATOM 1471 C CA . VAL A 1 93 ? 10.002 -9.733 7.433 1.00 0.00 93 VAL A CA 1
ATOM 1472 C C . VAL A 1 93 ? 11.308 -8.999 7.724 1.00 0.00 93 VAL A C 1
ATOM 1473 O O . VAL A 1 93 ? 12.150 -8.828 6.838 1.00 0.00 93 VAL A O 1
ATOM 1486 N N . ILE A 1 94 ? 11.454 -8.544 8.959 1.00 0.00 94 ILE A N 1
ATOM 1487 C CA . ILE A 1 94 ? 12.650 -7.822 9.377 1.00 0.00 94 ILE A CA 1
ATOM 1488 C C . ILE A 1 94 ? 13.908 -8.675 9.196 1.00 0.00 94 ILE A C 1
ATOM 1489 O O . ILE A 1 94 ? 13.986 -9.803 9.680 1.00 0.00 94 ILE A O 1
ATOM 1505 N N . THR A 1 95 ? 14.884 -8.131 8.486 1.00 0.00 95 THR A N 1
ATOM 1506 C CA . THR A 1 95 ? 16.134 -8.834 8.242 1.00 0.00 95 THR A CA 1
ATOM 1507 C C . THR A 1 95 ? 17.319 -8.034 8.780 1.00 0.00 95 THR A C 1
ATOM 1508 O O . THR A 1 95 ? 17.601 -6.933 8.306 1.00 0.00 95 THR A O 1
ATOM 1519 N N . LYS A 1 96 ? 17.995 -8.583 9.781 1.00 0.00 96 LYS A N 1
ATOM 1520 C CA . LYS A 1 96 ? 19.146 -7.925 10.383 1.00 0.00 96 LYS A CA 1
ATOM 1521 C C . LYS A 1 96 ? 20.408 -8.260 9.590 1.00 0.00 96 LYS A C 1
ATOM 1522 O O . LYS A 1 96 ? 21.170 -9.160 9.954 1.00 0.00 96 LYS A O 1
ATOM 1541 N N . LYS A 1 97 ? 20.609 -7.547 8.493 1.00 0.00 97 LYS A N 1
ATOM 1542 C CA . LYS A 1 97 ? 21.757 -7.767 7.632 1.00 0.00 97 LYS A CA 1
ATOM 1543 C C . LYS A 1 97 ? 22.371 -6.438 7.212 1.00 0.00 97 LYS A C 1
ATOM 1544 O O . LYS A 1 97 ? 21.661 -5.447 7.037 1.00 0.00 97 LYS A O 1
ATOM 1563 N N . GLU A 1 98 ? 23.685 -6.416 7.072 1.00 0.00 98 GLU A N 1
ATOM 1564 C CA . GLU A 1 98 ? 24.380 -5.217 6.643 1.00 0.00 98 GLU A CA 1
ATOM 1565 C C . GLU A 1 98 ? 24.328 -5.097 5.124 1.00 0.00 98 GLU A C 1
ATOM 1566 O O . GLU A 1 98 ? 25.269 -5.475 4.421 1.00 0.00 98 GLU A O 1
ATOM 1578 N N . ALA A 1 99 ? 23.212 -4.597 4.617 1.00 0.00 99 ALA A N 1
ATOM 1579 C CA . ALA A 1 99 ? 23.044 -4.416 3.186 1.00 0.00 99 ALA A CA 1
ATOM 1580 C C . ALA A 1 99 ? 23.716 -3.122 2.752 1.00 0.00 99 ALA A C 1
ATOM 1581 O O . ALA A 1 99 ? 23.056 -2.109 2.505 1.00 0.00 99 ALA A O 1
ATOM 1588 N N . GLN A 1 100 ? 25.039 -3.159 2.703 1.00 0.00 100 GLN A N 1
ATOM 1589 C CA . GLN A 1 100 ? 25.823 -2.005 2.308 1.00 0.00 100 GLN A CA 1
ATOM 1590 C C . GLN A 1 100 ? 25.674 -1.740 0.819 1.00 0.00 100 GLN A C 1
ATOM 1591 O O . GLN A 1 100 ? 25.964 -2.607 -0.009 1.00 0.00 100 GLN A O 1
ATOM 1605 N N . GLN A 1 101 ? 25.224 -0.545 0.484 1.00 0.00 101 GLN A N 1
ATOM 1606 C CA . GLN A 1 101 ? 25.037 -0.168 -0.902 1.00 0.00 101 GLN A CA 1
ATOM 1607 C C . GLN A 1 101 ? 26.339 0.364 -1.483 1.00 0.00 101 GLN A C 1
ATOM 1608 O O . GLN A 1 101 ? 26.574 1.573 -1.528 1.00 0.00 101 GLN A O 1
ATOM 1622 N N . ILE A 1 102 ? 27.199 -0.554 -1.882 1.00 0.00 102 ILE A N 1
ATOM 1623 C CA . ILE A 1 102 ? 28.472 -0.207 -2.479 1.00 0.00 102 ILE A CA 1
ATOM 1624 C C . ILE A 1 102 ? 28.590 -0.897 -3.832 1.00 0.00 102 ILE A C 1
ATOM 1625 O O . ILE A 1 102 ? 28.615 -2.127 -3.917 1.00 0.00 102 ILE A O 1
ATOM 1641 N N . ARG A 1 103 ? 28.624 -0.115 -4.896 1.00 0.00 103 ARG A N 1
ATOM 1642 C CA . ARG A 1 103 ? 28.712 -0.681 -6.224 1.00 0.00 103 ARG A CA 1
ATOM 1643 C C . ARG A 1 103 ? 29.922 -0.158 -6.975 1.00 0.00 103 ARG A C 1
ATOM 1644 O O . ARG A 1 103 ? 30.112 1.049 -7.104 1.00 0.00 103 ARG A O 1
ATOM 1665 N N . GLU A 1 104 ? 30.741 -1.076 -7.460 1.00 0.00 104 GLU A N 1
ATOM 1666 C CA . GLU A 1 104 ? 31.925 -0.720 -8.225 1.00 0.00 104 GLU A CA 1
ATOM 1667 C C . GLU A 1 104 ? 31.697 -1.055 -9.690 1.00 0.00 104 GLU A C 1
ATOM 1668 O O . GLU A 1 104 ? 32.634 -1.080 -10.491 1.00 0.00 104 GLU A O 1
ATOM 1680 N N . GLU A 1 105 ? 30.439 -1.309 -10.025 1.00 0.00 105 GLU A N 1
ATOM 1681 C CA . GLU A 1 105 ? 30.063 -1.644 -11.386 1.00 0.00 105 GLU A CA 1
ATOM 1682 C C . GLU A 1 105 ? 29.868 -0.365 -12.190 1.00 0.00 105 GLU A C 1
ATOM 1683 O O . GLU A 1 105 ? 30.731 -0.047 -13.029 1.00 0.00 105 GLU A O 1
ATOM 1695 N N . GLY A 1 1 ? -26.816 -28.566 -9.754 1.00 0.00 1 GLY A N 2
ATOM 1696 C CA . GLY A 1 1 ? -26.661 -27.189 -10.282 1.00 0.00 1 GLY A CA 2
ATOM 1697 C C . GLY A 1 1 ? -25.444 -26.495 -9.710 1.00 0.00 1 GLY A C 2
ATOM 1698 O O . GLY A 1 1 ? -24.870 -26.957 -8.723 1.00 0.00 1 GLY A O 2
ATOM 1702 N N . SER A 1 2 ? -25.048 -25.390 -10.334 1.00 0.00 2 SER A N 2
ATOM 1703 C CA . SER A 1 2 ? -23.889 -24.623 -9.894 1.00 0.00 2 SER A CA 2
ATOM 1704 C C . SER A 1 2 ? -24.181 -23.872 -8.594 1.00 0.00 2 SER A C 2
ATOM 1705 O O . SER A 1 2 ? -25.342 -23.695 -8.217 1.00 0.00 2 SER A O 2
ATOM 1713 N N . HIS A 1 3 ? -23.129 -23.415 -7.926 1.00 0.00 3 HIS A N 2
ATOM 1714 C CA . HIS A 1 3 ? -23.276 -22.690 -6.668 1.00 0.00 3 HIS A CA 2
ATOM 1715 C C . HIS A 1 3 ? -23.254 -21.184 -6.894 1.00 0.00 3 HIS A C 2
ATOM 1716 O O . HIS A 1 3 ? -22.974 -20.706 -7.994 1.00 0.00 3 HIS A O 2
ATOM 1730 N N . MET A 1 4 ? -23.559 -20.442 -5.840 1.00 0.00 4 MET A N 2
ATOM 1731 C CA . MET A 1 4 ? -23.570 -18.987 -5.893 1.00 0.00 4 MET A CA 2
ATOM 1732 C C . MET A 1 4 ? -22.319 -18.442 -5.219 1.00 0.00 4 MET A C 2
ATOM 1733 O O . MET A 1 4 ? -21.443 -19.210 -4.819 1.00 0.00 4 MET A O 2
ATOM 1747 N N . LYS A 1 5 ? -22.229 -17.125 -5.090 1.00 0.00 5 LYS A N 2
ATOM 1748 C CA . LYS A 1 5 ? -21.079 -16.513 -4.437 1.00 0.00 5 LYS A CA 2
ATOM 1749 C C . LYS A 1 5 ? -21.131 -16.784 -2.935 1.00 0.00 5 LYS A C 2
ATOM 1750 O O . LYS A 1 5 ? -22.199 -16.729 -2.319 1.00 0.00 5 LYS A O 2
ATOM 1769 N N . THR A 1 6 ? -19.988 -17.092 -2.344 1.00 0.00 6 THR A N 2
ATOM 1770 C CA . THR A 1 6 ? -19.936 -17.387 -0.921 1.00 0.00 6 THR A CA 2
ATOM 1771 C C . THR A 1 6 ? -18.911 -16.500 -0.208 1.00 0.00 6 THR A C 2
ATOM 1772 O O . THR A 1 6 ? -18.115 -15.810 -0.855 1.00 0.00 6 THR A O 2
ATOM 1783 N N . LYS A 1 7 ? -18.957 -16.515 1.124 1.00 0.00 7 LYS A N 2
ATOM 1784 C CA . LYS A 1 7 ? -18.048 -15.734 1.955 1.00 0.00 7 LYS A CA 2
ATOM 1785 C C . LYS A 1 7 ? -16.598 -16.156 1.730 1.00 0.00 7 LYS A C 2
ATOM 1786 O O . LYS A 1 7 ? -16.323 -17.299 1.369 1.00 0.00 7 LYS A O 2
ATOM 1805 N N . LYS A 1 8 ? -15.675 -15.231 1.951 1.00 0.00 8 LYS A N 2
ATOM 1806 C CA . LYS A 1 8 ? -14.259 -15.514 1.767 1.00 0.00 8 LYS A CA 2
ATOM 1807 C C . LYS A 1 8 ? -13.429 -14.842 2.856 1.00 0.00 8 LYS A C 2
ATOM 1808 O O . LYS A 1 8 ? -13.785 -13.772 3.351 1.00 0.00 8 LYS A O 2
ATOM 1827 N N . GLN A 1 9 ? -12.334 -15.487 3.232 1.00 0.00 9 GLN A N 2
ATOM 1828 C CA . GLN A 1 9 ? -11.448 -14.962 4.264 1.00 0.00 9 GLN A CA 2
ATOM 1829 C C . GLN A 1 9 ? -10.524 -13.893 3.693 1.00 0.00 9 GLN A C 2
ATOM 1830 O O . GLN A 1 9 ? -10.423 -12.794 4.236 1.00 0.00 9 GLN A O 2
ATOM 1844 N N . GLN A 1 10 ? -9.855 -14.216 2.596 1.00 0.00 10 GLN A N 2
ATOM 1845 C CA . GLN A 1 10 ? -8.942 -13.274 1.962 1.00 0.00 10 GLN A CA 2
ATOM 1846 C C . GLN A 1 10 ? -9.550 -12.721 0.682 1.00 0.00 10 GLN A C 2
ATOM 1847 O O . GLN A 1 10 ? -10.284 -13.423 -0.017 1.00 0.00 10 GLN A O 2
ATOM 1861 N N . TYR A 1 11 ? -9.240 -11.466 0.380 1.00 0.00 11 TYR A N 2
ATOM 1862 C CA . TYR A 1 11 ? -9.759 -10.806 -0.814 1.00 0.00 11 TYR A CA 2
ATOM 1863 C C . TYR A 1 11 ? -9.012 -9.498 -1.069 1.00 0.00 11 TYR A C 2
ATOM 1864 O O . TYR A 1 11 ? -8.024 -9.193 -0.397 1.00 0.00 11 TYR A O 2
ATOM 1882 N N . VAL A 1 12 ? -9.502 -8.725 -2.029 1.00 0.00 12 VAL A N 2
ATOM 1883 C CA . VAL A 1 12 ? -8.902 -7.446 -2.373 1.00 0.00 12 VAL A CA 2
ATOM 1884 C C . VAL A 1 12 ? -9.992 -6.403 -2.611 1.00 0.00 12 VAL A C 2
ATOM 1885 O O . VAL A 1 12 ? -11.011 -6.693 -3.233 1.00 0.00 12 VAL A O 2
ATOM 1898 N N . THR A 1 13 ? -9.793 -5.203 -2.086 1.00 0.00 13 THR A N 2
ATOM 1899 C CA . THR A 1 13 ? -10.758 -4.130 -2.255 1.00 0.00 13 THR A CA 2
ATOM 1900 C C . THR A 1 13 ? -10.072 -2.774 -2.110 1.00 0.00 13 THR A C 2
ATOM 1901 O O . THR A 1 13 ? -9.137 -2.618 -1.320 1.00 0.00 13 THR A O 2
ATOM 1912 N N . ILE A 1 14 ? -10.517 -1.810 -2.905 1.00 0.00 14 ILE A N 2
ATOM 1913 C CA . ILE A 1 14 ? -9.963 -0.462 -2.884 1.00 0.00 14 ILE A CA 2
ATOM 1914 C C . ILE A 1 14 ? -11.094 0.569 -2.896 1.00 0.00 14 ILE A C 2
ATOM 1915 O O . ILE A 1 14 ? -11.874 0.629 -3.846 1.00 0.00 14 ILE A O 2
ATOM 1931 N N . LYS A 1 15 ? -11.194 1.362 -1.838 1.00 0.00 15 LYS A N 2
ATOM 1932 C CA . LYS A 1 15 ? -12.235 2.378 -1.747 1.00 0.00 15 LYS A CA 2
ATOM 1933 C C . LYS A 1 15 ? -11.637 3.777 -1.867 1.00 0.00 15 LYS A C 2
ATOM 1934 O O . LYS A 1 15 ? -10.993 4.274 -0.939 1.00 0.00 15 LYS A O 2
ATOM 1953 N N . GLY A 1 16 ? -11.845 4.393 -3.017 1.00 0.00 16 GLY A N 2
ATOM 1954 C CA . GLY A 1 16 ? -11.348 5.733 -3.260 1.00 0.00 16 GLY A CA 2
ATOM 1955 C C . GLY A 1 16 ? -12.280 6.508 -4.167 1.00 0.00 16 GLY A C 2
ATOM 1956 O O . GLY A 1 16 ? -12.143 6.463 -5.389 1.00 0.00 16 GLY A O 2
ATOM 1960 N N . THR A 1 17 ? -13.247 7.190 -3.573 1.00 0.00 17 THR A N 2
ATOM 1961 C CA . THR A 1 17 ? -14.219 7.960 -4.337 1.00 0.00 17 THR A CA 2
ATOM 1962 C C . THR A 1 17 ? -14.250 9.417 -3.881 1.00 0.00 17 THR A C 2
ATOM 1963 O O . THR A 1 17 ? -13.607 10.281 -4.476 1.00 0.00 17 THR A O 2
ATOM 1974 N N . LYS A 1 18 ? -14.988 9.677 -2.812 1.00 0.00 18 LYS A N 2
ATOM 1975 C CA . LYS A 1 18 ? -15.107 11.021 -2.264 1.00 0.00 18 LYS A CA 2
ATOM 1976 C C . LYS A 1 18 ? -14.408 11.088 -0.916 1.00 0.00 18 LYS A C 2
ATOM 1977 O O . LYS A 1 18 ? -14.734 11.907 -0.058 1.00 0.00 18 LYS A O 2
ATOM 1996 N N . ASN A 1 19 ? -13.439 10.207 -0.756 1.00 0.00 19 ASN A N 2
ATOM 1997 C CA . ASN A 1 19 ? -12.657 10.105 0.458 1.00 0.00 19 ASN A CA 2
ATOM 1998 C C . ASN A 1 19 ? -11.180 10.087 0.083 1.00 0.00 19 ASN A C 2
ATOM 1999 O O . ASN A 1 19 ? -10.834 10.446 -1.042 1.00 0.00 19 ASN A O 2
ATOM 2010 N N . GLY A 1 20 ? -10.317 9.697 1.012 1.00 0.00 20 GLY A N 2
ATOM 2011 C CA . GLY A 1 20 ? -8.903 9.622 0.714 1.00 0.00 20 GLY A CA 2
ATOM 2012 C C . GLY A 1 20 ? -8.573 8.381 -0.088 1.00 0.00 20 GLY A C 2
ATOM 2013 O O . GLY A 1 20 ? -8.572 8.410 -1.315 1.00 0.00 20 GLY A O 2
ATOM 2017 N N . LEU A 1 21 ? -8.313 7.283 0.611 1.00 0.00 21 LEU A N 2
ATOM 2018 C CA . LEU A 1 21 ? -7.988 6.024 -0.043 1.00 0.00 21 LEU A CA 2
ATOM 2019 C C . LEU A 1 21 ? -7.964 4.885 0.968 1.00 0.00 21 LEU A C 2
ATOM 2020 O O . LEU A 1 21 ? -7.095 4.830 1.833 1.00 0.00 21 LEU A O 2
ATOM 2036 N N . THR A 1 22 ? -8.931 3.989 0.876 1.00 0.00 22 THR A N 2
ATOM 2037 C CA . THR A 1 22 ? -9.000 2.853 1.779 1.00 0.00 22 THR A CA 2
ATOM 2038 C C . THR A 1 22 ? -8.788 1.558 0.996 1.00 0.00 22 THR A C 2
ATOM 2039 O O . THR A 1 22 ? -9.743 0.965 0.488 1.00 0.00 22 THR A O 2
ATOM 2050 N N . LEU A 1 23 ? -7.539 1.130 0.886 1.00 0.00 23 LEU A N 2
ATOM 2051 C CA . LEU A 1 23 ? -7.211 -0.079 0.147 1.00 0.00 23 LEU A CA 2
ATOM 2052 C C . LEU A 1 23 ? -6.820 -1.204 1.087 1.00 0.00 23 LEU A C 2
ATOM 2053 O O . LEU A 1 23 ? -6.199 -0.975 2.131 1.00 0.00 23 LEU A O 2
ATOM 2069 N N . HIS A 1 24 ? -7.188 -2.418 0.716 1.00 0.00 24 HIS A N 2
ATOM 2070 C CA . HIS A 1 24 ? -6.874 -3.587 1.518 1.00 0.00 24 HIS A CA 2
ATOM 2071 C C . HIS A 1 24 ? -6.700 -4.826 0.637 1.00 0.00 24 HIS A C 2
ATOM 2072 O O . HIS A 1 24 ? -7.656 -5.306 0.028 1.00 0.00 24 HIS A O 2
ATOM 2086 N N . LEU A 1 25 ? -5.473 -5.318 0.564 1.00 0.00 25 LEU A N 2
ATOM 2087 C CA . LEU A 1 25 ? -5.166 -6.515 -0.200 1.00 0.00 25 LEU A CA 2
ATOM 2088 C C . LEU A 1 25 ? -4.666 -7.584 0.760 1.00 0.00 25 LEU A C 2
ATOM 2089 O O . LEU A 1 25 ? -3.737 -7.337 1.527 1.00 0.00 25 LEU A O 2
ATOM 2105 N N . ASP A 1 26 ? -5.296 -8.748 0.746 1.00 0.00 26 ASP A N 2
ATOM 2106 C CA . ASP A 1 26 ? -4.907 -9.826 1.644 1.00 0.00 26 ASP A CA 2
ATOM 2107 C C . ASP A 1 26 ? -4.528 -11.081 0.871 1.00 0.00 26 ASP A C 2
ATOM 2108 O O . ASP A 1 26 ? -5.337 -11.999 0.729 1.00 0.00 26 ASP A O 2
ATOM 2117 N N . ASP A 1 27 ? -3.305 -11.116 0.370 1.00 0.00 27 ASP A N 2
ATOM 2118 C CA . ASP A 1 27 ? -2.814 -12.267 -0.386 1.00 0.00 27 ASP A CA 2
ATOM 2119 C C . ASP A 1 27 ? -1.296 -12.335 -0.292 1.00 0.00 27 ASP A C 2
ATOM 2120 O O . ASP A 1 27 ? -0.629 -11.304 -0.257 1.00 0.00 27 ASP A O 2
ATOM 2129 N N . ALA A 1 28 ? -0.754 -13.543 -0.266 1.00 0.00 28 ALA A N 2
ATOM 2130 C CA . ALA A 1 28 ? 0.685 -13.726 -0.145 1.00 0.00 28 ALA A CA 2
ATOM 2131 C C . ALA A 1 28 ? 1.322 -14.197 -1.450 1.00 0.00 28 ALA A C 2
ATOM 2132 O O . ALA A 1 28 ? 0.715 -14.945 -2.219 1.00 0.00 28 ALA A O 2
ATOM 2139 N N . CYS A 1 29 ? 2.545 -13.716 -1.693 1.00 0.00 29 CYS A N 2
ATOM 2140 C CA . CYS A 1 29 ? 3.343 -14.074 -2.877 1.00 0.00 29 CYS A CA 2
ATOM 2141 C C . CYS A 1 29 ? 2.763 -13.535 -4.188 1.00 0.00 29 CYS A C 2
ATOM 2142 O O . CYS A 1 29 ? 3.361 -13.713 -5.249 1.00 0.00 29 CYS A O 2
ATOM 2150 N N . SER A 1 30 ? 1.618 -12.878 -4.120 1.00 0.00 30 SER A N 2
ATOM 2151 C CA . SER A 1 30 ? 0.992 -12.322 -5.310 1.00 0.00 30 SER A CA 2
ATOM 2152 C C . SER A 1 30 ? 1.522 -10.922 -5.589 1.00 0.00 30 SER A C 2
ATOM 2153 O O . SER A 1 30 ? 2.050 -10.260 -4.692 1.00 0.00 30 SER A O 2
ATOM 2161 N N . PHE A 1 31 ? 1.390 -10.478 -6.829 1.00 0.00 31 PHE A N 2
ATOM 2162 C CA . PHE A 1 31 ? 1.863 -9.164 -7.219 1.00 0.00 31 PHE A CA 2
ATOM 2163 C C . PHE A 1 31 ? 0.804 -8.110 -6.932 1.00 0.00 31 PHE A C 2
ATOM 2164 O O . PHE A 1 31 ? -0.390 -8.334 -7.150 1.00 0.00 31 PHE A O 2
ATOM 2181 N N . ASP A 1 32 ? 1.254 -6.963 -6.446 1.00 0.00 32 ASP A N 2
ATOM 2182 C CA . ASP A 1 32 ? 0.373 -5.847 -6.116 1.00 0.00 32 ASP A CA 2
ATOM 2183 C C . ASP A 1 32 ? 0.385 -4.802 -7.227 1.00 0.00 32 ASP A C 2
ATOM 2184 O O . ASP A 1 32 ? 0.071 -3.638 -6.997 1.00 0.00 32 ASP A O 2
ATOM 2193 N N . GLU A 1 33 ? 0.726 -5.234 -8.439 1.00 0.00 33 GLU A N 2
ATOM 2194 C CA . GLU A 1 33 ? 0.797 -4.335 -9.593 1.00 0.00 33 GLU A CA 2
ATOM 2195 C C . GLU A 1 33 ? -0.533 -3.616 -9.845 1.00 0.00 33 GLU A C 2
ATOM 2196 O O . GLU A 1 33 ? -0.547 -2.443 -10.217 1.00 0.00 33 GLU A O 2
ATOM 2208 N N . LEU A 1 34 ? -1.647 -4.309 -9.636 1.00 0.00 34 LEU A N 2
ATOM 2209 C CA . LEU A 1 34 ? -2.960 -3.702 -9.837 1.00 0.00 34 LEU A CA 2
ATOM 2210 C C . LEU A 1 34 ? -3.291 -2.788 -8.665 1.00 0.00 34 LEU A C 2
ATOM 2211 O O . LEU A 1 34 ? -3.888 -1.726 -8.836 1.00 0.00 34 LEU A O 2
ATOM 2227 N N . LEU A 1 35 ? -2.880 -3.208 -7.477 1.00 0.00 35 LEU A N 2
ATOM 2228 C CA . LEU A 1 35 ? -3.125 -2.448 -6.261 1.00 0.00 35 LEU A CA 2
ATOM 2229 C C . LEU A 1 35 ? -2.361 -1.128 -6.286 1.00 0.00 35 LEU A C 2
ATOM 2230 O O . LEU A 1 35 ? -2.952 -0.058 -6.136 1.00 0.00 35 LEU A O 2
ATOM 2246 N N . ASP A 1 36 ? -1.049 -1.215 -6.488 1.00 0.00 36 ASP A N 2
ATOM 2247 C CA . ASP A 1 36 ? -0.182 -0.035 -6.546 1.00 0.00 36 ASP A CA 2
ATOM 2248 C C . ASP A 1 36 ? -0.630 0.897 -7.664 1.00 0.00 36 ASP A C 2
ATOM 2249 O O . ASP A 1 36 ? -0.668 2.118 -7.497 1.00 0.00 36 ASP A O 2
ATOM 2258 N N . GLY A 1 37 ? -0.999 0.300 -8.795 1.00 0.00 37 GLY A N 2
ATOM 2259 C CA . GLY A 1 37 ? -1.446 1.067 -9.940 1.00 0.00 37 GLY A CA 2
ATOM 2260 C C . GLY A 1 37 ? -2.604 1.991 -9.615 1.00 0.00 37 GLY A C 2
ATOM 2261 O O . GLY A 1 37 ? -2.563 3.185 -9.927 1.00 0.00 37 GLY A O 2
ATOM 2265 N N . LEU A 1 38 ? -3.637 1.445 -8.982 1.00 0.00 38 LEU A N 2
ATOM 2266 C CA . LEU A 1 38 ? -4.808 2.232 -8.624 1.00 0.00 38 LEU A CA 2
ATOM 2267 C C . LEU A 1 38 ? -4.516 3.115 -7.414 1.00 0.00 38 LEU A C 2
ATOM 2268 O O . LEU A 1 38 ? -4.997 4.246 -7.331 1.00 0.00 38 LEU A O 2
ATOM 2284 N N . GLN A 1 39 ? -3.712 2.594 -6.491 1.00 0.00 39 GLN A N 2
ATOM 2285 C CA . GLN A 1 39 ? -3.346 3.324 -5.282 1.00 0.00 39 GLN A CA 2
ATOM 2286 C C . GLN A 1 39 ? -2.690 4.656 -5.633 1.00 0.00 39 GLN A C 2
ATOM 2287 O O . GLN A 1 39 ? -3.150 5.714 -5.204 1.00 0.00 39 GLN A O 2
ATOM 2301 N N . ASN A 1 40 ? -1.637 4.595 -6.434 1.00 0.00 40 ASN A N 2
ATOM 2302 C CA . ASN A 1 40 ? -0.907 5.791 -6.840 1.00 0.00 40 ASN A CA 2
ATOM 2303 C C . ASN A 1 40 ? -1.786 6.719 -7.666 1.00 0.00 40 ASN A C 2
ATOM 2304 O O . ASN A 1 40 ? -1.712 7.940 -7.535 1.00 0.00 40 ASN A O 2
ATOM 2315 N N . MET A 1 41 ? -2.633 6.131 -8.497 1.00 0.00 41 MET A N 2
ATOM 2316 C CA . MET A 1 41 ? -3.520 6.901 -9.359 1.00 0.00 41 MET A CA 2
ATOM 2317 C C . MET A 1 41 ? -4.521 7.726 -8.549 1.00 0.00 41 MET A C 2
ATOM 2318 O O . MET A 1 41 ? -4.622 8.939 -8.734 1.00 0.00 41 MET A O 2
ATOM 2332 N N . LEU A 1 42 ? -5.237 7.074 -7.637 1.00 0.00 42 LEU A N 2
ATOM 2333 C CA . LEU A 1 42 ? -6.247 7.756 -6.827 1.00 0.00 42 LEU A CA 2
ATOM 2334 C C . LEU A 1 42 ? -5.625 8.763 -5.864 1.00 0.00 42 LEU A C 2
ATOM 2335 O O . LEU A 1 42 ? -6.183 9.838 -5.653 1.00 0.00 42 LEU A O 2
ATOM 2351 N N . SER A 1 43 ? -4.458 8.431 -5.315 1.00 0.00 43 SER A N 2
ATOM 2352 C CA . SER A 1 43 ? -3.768 9.312 -4.371 1.00 0.00 43 SER A CA 2
ATOM 2353 C C . SER A 1 43 ? -3.465 10.680 -4.987 1.00 0.00 43 SER A C 2
ATOM 2354 O O . SER A 1 43 ? -3.326 11.673 -4.274 1.00 0.00 43 SER A O 2
ATOM 2362 N N . ILE A 1 44 ? -3.361 10.731 -6.309 1.00 0.00 44 ILE A N 2
ATOM 2363 C CA . ILE A 1 44 ? -3.085 11.983 -7.001 1.00 0.00 44 ILE A CA 2
ATOM 2364 C C . ILE A 1 44 ? -4.291 12.400 -7.844 1.00 0.00 44 ILE A C 2
ATOM 2365 O O . ILE A 1 44 ? -4.233 13.357 -8.620 1.00 0.00 44 ILE A O 2
ATOM 2381 N N . GLU A 1 45 ? -5.397 11.689 -7.677 1.00 0.00 45 GLU A N 2
ATOM 2382 C CA . GLU A 1 45 ? -6.608 11.988 -8.427 1.00 0.00 45 GLU A CA 2
ATOM 2383 C C . GLU A 1 45 ? -7.665 12.593 -7.524 1.00 0.00 45 GLU A C 2
ATOM 2384 O O . GLU A 1 45 ? -8.164 13.689 -7.778 1.00 0.00 45 GLU A O 2
ATOM 2396 N N . GLN A 1 46 ? -7.996 11.881 -6.460 1.00 0.00 46 GLN A N 2
ATOM 2397 C CA . GLN A 1 46 ? -9.006 12.335 -5.529 1.00 0.00 46 GLN A CA 2
ATOM 2398 C C . GLN A 1 46 ? -8.643 11.916 -4.108 1.00 0.00 46 GLN A C 2
ATOM 2399 O O . GLN A 1 46 ? -8.735 10.744 -3.757 1.00 0.00 46 GLN A O 2
ATOM 2413 N N . TYR A 1 47 ? -8.219 12.881 -3.308 1.00 0.00 47 TYR A N 2
ATOM 2414 C CA . TYR A 1 47 ? -7.854 12.626 -1.923 1.00 0.00 47 TYR A CA 2
ATOM 2415 C C . TYR A 1 47 ? -8.357 13.765 -1.049 1.00 0.00 47 TYR A C 2
ATOM 2416 O O . TYR A 1 47 ? -7.753 14.116 -0.034 1.00 0.00 47 TYR A O 2
ATOM 2434 N N . THR A 1 48 ? -9.477 14.339 -1.455 1.00 0.00 48 THR A N 2
ATOM 2435 C CA . THR A 1 48 ? -10.077 15.444 -0.734 1.00 0.00 48 THR A CA 2
ATOM 2436 C C . THR A 1 48 ? -11.353 14.996 -0.024 1.00 0.00 48 THR A C 2
ATOM 2437 O O . THR A 1 48 ? -12.283 14.496 -0.658 1.00 0.00 48 THR A O 2
ATOM 2448 N N . ASP A 1 49 ? -11.384 15.161 1.293 1.00 0.00 49 ASP A N 2
ATOM 2449 C CA . ASP A 1 49 ? -12.544 14.780 2.090 1.00 0.00 49 ASP A CA 2
ATOM 2450 C C . ASP A 1 49 ? -12.799 15.840 3.150 1.00 0.00 49 ASP A C 2
ATOM 2451 O O . ASP A 1 49 ? -11.900 16.187 3.914 1.00 0.00 49 ASP A O 2
ATOM 2460 N N . GLY A 1 50 ? -14.023 16.352 3.189 1.00 0.00 50 GLY A N 2
ATOM 2461 C CA . GLY A 1 50 ? -14.381 17.381 4.150 1.00 0.00 50 GLY A CA 2
ATOM 2462 C C . GLY A 1 50 ? -14.498 16.848 5.565 1.00 0.00 50 GLY A C 2
ATOM 2463 O O . GLY A 1 50 ? -14.592 17.622 6.521 1.00 0.00 50 GLY A O 2
ATOM 2467 N N . LYS A 1 51 ? -14.506 15.532 5.705 1.00 0.00 51 LYS A N 2
ATOM 2468 C CA . LYS A 1 51 ? -14.607 14.897 7.012 1.00 0.00 51 LYS A CA 2
ATOM 2469 C C . LYS A 1 51 ? -13.274 14.262 7.390 1.00 0.00 51 LYS A C 2
ATOM 2470 O O . LYS A 1 51 ? -13.190 13.483 8.341 1.00 0.00 51 LYS A O 2
ATOM 2489 N N . GLY A 1 52 ? -12.236 14.605 6.645 1.00 0.00 52 GLY A N 2
ATOM 2490 C CA . GLY A 1 52 ? -10.927 14.053 6.911 1.00 0.00 52 GLY A CA 2
ATOM 2491 C C . GLY A 1 52 ? -10.623 12.881 6.006 1.00 0.00 52 GLY A C 2
ATOM 2492 O O . GLY A 1 52 ? -11.078 11.762 6.255 1.00 0.00 52 GLY A O 2
ATOM 2496 N N . GLN A 1 53 ? -9.868 13.145 4.951 1.00 0.00 53 GLN A N 2
ATOM 2497 C CA . GLN A 1 53 ? -9.501 12.115 3.988 1.00 0.00 53 GLN A CA 2
ATOM 2498 C C . GLN A 1 53 ? -8.698 10.995 4.646 1.00 0.00 53 GLN A C 2
ATOM 2499 O O . GLN A 1 53 ? -7.574 11.204 5.111 1.00 0.00 53 GLN A O 2
ATOM 2513 N N . LYS A 1 54 ? -9.288 9.812 4.686 1.00 0.00 54 LYS A N 2
ATOM 2514 C CA . LYS A 1 54 ? -8.652 8.655 5.282 1.00 0.00 54 LYS A CA 2
ATOM 2515 C C . LYS A 1 54 ? -7.853 7.887 4.239 1.00 0.00 54 LYS A C 2
ATOM 2516 O O . LYS A 1 54 ? -8.427 7.231 3.366 1.00 0.00 54 LYS A O 2
ATOM 2535 N N . ILE A 1 55 ? -6.534 7.989 4.314 1.00 0.00 55 ILE A N 2
ATOM 2536 C CA . ILE A 1 55 ? -5.653 7.294 3.390 1.00 0.00 55 ILE A CA 2
ATOM 2537 C C . ILE A 1 55 ? -4.969 6.142 4.120 1.00 0.00 55 ILE A C 2
ATOM 2538 O O . ILE A 1 55 ? -3.941 6.319 4.764 1.00 0.00 55 ILE A O 2
ATOM 2554 N N . SER A 1 56 ? -5.563 4.967 4.037 1.00 0.00 56 SER A N 2
ATOM 2555 C CA . SER A 1 56 ? -5.028 3.798 4.710 1.00 0.00 56 SER A CA 2
ATOM 2556 C C . SER A 1 56 ? -4.484 2.787 3.707 1.00 0.00 56 SER A C 2
ATOM 2557 O O . SER A 1 56 ? -5.245 2.130 2.993 1.00 0.00 56 SER A O 2
ATOM 2565 N N . VAL A 1 57 ? -3.165 2.673 3.658 1.00 0.00 57 VAL A N 2
ATOM 2566 C CA . VAL A 1 57 ? -2.512 1.744 2.753 1.00 0.00 57 VAL A CA 2
ATOM 2567 C C . VAL A 1 57 ? -2.176 0.455 3.493 1.00 0.00 57 VAL A C 2
ATOM 2568 O O . VAL A 1 57 ? -1.144 0.356 4.156 1.00 0.00 57 VAL A O 2
ATOM 2581 N N . HIS A 1 58 ? -3.074 -0.518 3.413 1.00 0.00 58 HIS A N 2
ATOM 2582 C CA . HIS A 1 58 ? -2.870 -1.799 4.079 1.00 0.00 58 HIS A CA 2
ATOM 2583 C C . HIS A 1 58 ? -2.451 -2.852 3.063 1.00 0.00 58 HIS A C 2
ATOM 2584 O O . HIS A 1 58 ? -3.294 -3.519 2.457 1.00 0.00 58 HIS A O 2
ATOM 2598 N N . VAL A 1 59 ? -1.147 -2.983 2.873 1.00 0.00 59 VAL A N 2
ATOM 2599 C CA . VAL A 1 59 ? -0.605 -3.944 1.923 1.00 0.00 59 VAL A CA 2
ATOM 2600 C C . VAL A 1 59 ? -0.168 -5.224 2.630 1.00 0.00 59 VAL A C 2
ATOM 2601 O O . VAL A 1 59 ? 1.016 -5.428 2.913 1.00 0.00 59 VAL A O 2
ATOM 2614 N N . LYS A 1 60 ? -1.133 -6.088 2.915 1.00 0.00 60 LYS A N 2
ATOM 2615 C CA . LYS A 1 60 ? -0.861 -7.349 3.590 1.00 0.00 60 LYS A CA 2
ATOM 2616 C C . LYS A 1 60 ? -0.493 -8.419 2.567 1.00 0.00 60 LYS A C 2
ATOM 2617 O O . LYS A 1 60 ? -1.226 -9.386 2.357 1.00 0.00 60 LYS A O 2
ATOM 2636 N N . LEU A 1 61 ? 0.655 -8.222 1.932 1.00 0.00 61 LEU A N 2
ATOM 2637 C CA . LEU A 1 61 ? 1.147 -9.138 0.910 1.00 0.00 61 LEU A CA 2
ATOM 2638 C C . LEU A 1 61 ? 1.981 -10.269 1.509 1.00 0.00 61 LEU A C 2
ATOM 2639 O O . LEU A 1 61 ? 2.343 -11.222 0.815 1.00 0.00 61 LEU A O 2
ATOM 2655 N N . GLY A 1 62 ? 2.322 -10.138 2.781 1.00 0.00 62 GLY A N 2
ATOM 2656 C CA . GLY A 1 62 ? 3.095 -11.159 3.454 1.00 0.00 62 GLY A CA 2
ATOM 2657 C C . GLY A 1 62 ? 4.526 -11.230 2.963 1.00 0.00 62 GLY A C 2
ATOM 2658 O O . GLY A 1 62 ? 5.158 -10.199 2.726 1.00 0.00 62 GLY A O 2
ATOM 2662 N N . ASN A 1 63 ? 5.026 -12.445 2.767 1.00 0.00 63 ASN A N 2
ATOM 2663 C CA . ASN A 1 63 ? 6.404 -12.660 2.314 1.00 0.00 63 ASN A CA 2
ATOM 2664 C C . ASN A 1 63 ? 6.558 -12.421 0.811 1.00 0.00 63 ASN A C 2
ATOM 2665 O O . ASN A 1 63 ? 7.373 -13.068 0.152 1.00 0.00 63 ASN A O 2
ATOM 2676 N N . ARG A 1 64 ? 5.798 -11.471 0.274 1.00 0.00 64 ARG A N 2
ATOM 2677 C CA . ARG A 1 64 ? 5.868 -11.158 -1.151 1.00 0.00 64 ARG A CA 2
ATOM 2678 C C . ARG A 1 64 ? 7.106 -10.313 -1.451 1.00 0.00 64 ARG A C 2
ATOM 2679 O O . ARG A 1 64 ? 7.502 -10.165 -2.609 1.00 0.00 64 ARG A O 2
ATOM 2700 N N . PHE A 1 65 ? 7.714 -9.780 -0.390 1.00 0.00 65 PHE A N 2
ATOM 2701 C CA . PHE A 1 65 ? 8.906 -8.938 -0.500 1.00 0.00 65 PHE A CA 2
ATOM 2702 C C . PHE A 1 65 ? 8.566 -7.640 -1.233 1.00 0.00 65 PHE A C 2
ATOM 2703 O O . PHE A 1 65 ? 8.803 -7.498 -2.434 1.00 0.00 65 PHE A O 2
ATOM 2720 N N . LEU A 1 66 ? 7.993 -6.701 -0.495 1.00 0.00 66 LEU A N 2
ATOM 2721 C CA . LEU A 1 66 ? 7.594 -5.423 -1.056 1.00 0.00 66 LEU A CA 2
ATOM 2722 C C . LEU A 1 66 ? 8.707 -4.400 -0.882 1.00 0.00 66 LEU A C 2
ATOM 2723 O O . LEU A 1 66 ? 9.214 -4.205 0.225 1.00 0.00 66 LEU A O 2
ATOM 2739 N N . TYR A 1 67 ? 9.095 -3.757 -1.973 1.00 0.00 67 TYR A N 2
ATOM 2740 C CA . TYR A 1 67 ? 10.136 -2.750 -1.922 1.00 0.00 67 TYR A CA 2
ATOM 2741 C C . TYR A 1 67 ? 9.574 -1.474 -1.317 1.00 0.00 67 TYR A C 2
ATOM 2742 O O . TYR A 1 67 ? 9.018 -0.637 -2.028 1.00 0.00 67 TYR A O 2
ATOM 2760 N N . LYS A 1 68 ? 9.706 -1.334 -0.001 1.00 0.00 68 LYS A N 2
ATOM 2761 C CA . LYS A 1 68 ? 9.201 -0.154 0.699 1.00 0.00 68 LYS A CA 2
ATOM 2762 C C . LYS A 1 68 ? 9.843 1.116 0.153 1.00 0.00 68 LYS A C 2
ATOM 2763 O O . LYS A 1 68 ? 9.309 2.210 0.314 1.00 0.00 68 LYS A O 2
ATOM 2782 N N . GLU A 1 69 ? 10.989 0.958 -0.507 1.00 0.00 69 GLU A N 2
ATOM 2783 C CA . GLU A 1 69 ? 11.696 2.086 -1.098 1.00 0.00 69 GLU A CA 2
ATOM 2784 C C . GLU A 1 69 ? 10.795 2.776 -2.120 1.00 0.00 69 GLU A C 2
ATOM 2785 O O . GLU A 1 69 ? 10.713 4.002 -2.170 1.00 0.00 69 GLU A O 2
ATOM 2797 N N . GLN A 1 70 ? 10.105 1.959 -2.916 1.00 0.00 70 GLN A N 2
ATOM 2798 C CA . GLN A 1 70 ? 9.200 2.449 -3.948 1.00 0.00 70 GLN A CA 2
ATOM 2799 C C . GLN A 1 70 ? 8.031 3.199 -3.330 1.00 0.00 70 GLN A C 2
ATOM 2800 O O . GLN A 1 70 ? 7.662 4.285 -3.776 1.00 0.00 70 GLN A O 2
ATOM 2814 N N . GLU A 1 71 ? 7.451 2.612 -2.293 1.00 0.00 71 GLU A N 2
ATOM 2815 C CA . GLU A 1 71 ? 6.320 3.218 -1.610 1.00 0.00 71 GLU A CA 2
ATOM 2816 C C . GLU A 1 71 ? 6.747 4.532 -0.963 1.00 0.00 71 GLU A C 2
ATOM 2817 O O . GLU A 1 71 ? 6.072 5.554 -1.087 1.00 0.00 71 GLU A O 2
ATOM 2829 N N . GLU A 1 72 ? 7.890 4.499 -0.299 1.00 0.00 72 GLU A N 2
ATOM 2830 C CA . GLU A 1 72 ? 8.425 5.667 0.388 1.00 0.00 72 GLU A CA 2
ATOM 2831 C C . GLU A 1 72 ? 8.721 6.819 -0.574 1.00 0.00 72 GLU A C 2
ATOM 2832 O O . GLU A 1 72 ? 8.314 7.952 -0.322 1.00 0.00 72 GLU A O 2
ATOM 2844 N N . GLN A 1 73 ? 9.398 6.521 -1.684 1.00 0.00 73 GLN A N 2
ATOM 2845 C CA . GLN A 1 73 ? 9.765 7.551 -2.661 1.00 0.00 73 GLN A CA 2
ATOM 2846 C C . GLN A 1 73 ? 8.539 8.282 -3.210 1.00 0.00 73 GLN A C 2
ATOM 2847 O O . GLN A 1 73 ? 8.604 9.474 -3.503 1.00 0.00 73 GLN A O 2
ATOM 2861 N N . LEU A 1 74 ? 7.414 7.584 -3.328 1.00 0.00 74 LEU A N 2
ATOM 2862 C CA . LEU A 1 74 ? 6.205 8.211 -3.842 1.00 0.00 74 LEU A CA 2
ATOM 2863 C C . LEU A 1 74 ? 5.457 8.934 -2.725 1.00 0.00 74 LEU A C 2
ATOM 2864 O O . LEU A 1 74 ? 4.792 9.940 -2.963 1.00 0.00 74 LEU A O 2
ATOM 2880 N N . THR A 1 75 ? 5.587 8.426 -1.504 1.00 0.00 75 THR A N 2
ATOM 2881 C CA . THR A 1 75 ? 4.920 9.026 -0.357 1.00 0.00 75 THR A CA 2
ATOM 2882 C C . THR A 1 75 ? 5.611 10.324 0.056 1.00 0.00 75 THR A C 2
ATOM 2883 O O . THR A 1 75 ? 4.970 11.226 0.586 1.00 0.00 75 THR A O 2
ATOM 2894 N N . GLU A 1 76 ? 6.912 10.414 -0.218 1.00 0.00 76 GLU A N 2
ATOM 2895 C CA . GLU A 1 76 ? 7.716 11.593 0.125 1.00 0.00 76 GLU A CA 2
ATOM 2896 C C . GLU A 1 76 ? 7.072 12.907 -0.330 1.00 0.00 76 GLU A C 2
ATOM 2897 O O . GLU A 1 76 ? 7.139 13.914 0.378 1.00 0.00 76 GLU A O 2
ATOM 2909 N N . LEU A 1 77 ? 6.443 12.891 -1.501 1.00 0.00 77 LEU A N 2
ATOM 2910 C CA . LEU A 1 77 ? 5.801 14.090 -2.042 1.00 0.00 77 LEU A CA 2
ATOM 2911 C C . LEU A 1 77 ? 4.649 14.560 -1.156 1.00 0.00 77 LEU A C 2
ATOM 2912 O O . LEU A 1 77 ? 4.333 15.748 -1.112 1.00 0.00 77 LEU A O 2
ATOM 2928 N N . ILE A 1 78 ? 4.018 13.623 -0.465 1.00 0.00 78 ILE A N 2
ATOM 2929 C CA . ILE A 1 78 ? 2.907 13.946 0.423 1.00 0.00 78 ILE A CA 2
ATOM 2930 C C . ILE A 1 78 ? 3.367 13.991 1.884 1.00 0.00 78 ILE A C 2
ATOM 2931 O O . ILE A 1 78 ? 2.800 14.711 2.698 1.00 0.00 78 ILE A O 2
ATOM 2947 N N . ALA A 1 79 ? 4.415 13.232 2.196 1.00 0.00 79 ALA A N 2
ATOM 2948 C CA . ALA A 1 79 ? 4.963 13.156 3.550 1.00 0.00 79 ALA A CA 2
ATOM 2949 C C . ALA A 1 79 ? 5.507 14.496 4.032 1.00 0.00 79 ALA A C 2
ATOM 2950 O O . ALA A 1 79 ? 5.671 14.711 5.233 1.00 0.00 79 ALA A O 2
ATOM 2957 N N . SER A 1 80 ? 5.781 15.391 3.094 1.00 0.00 80 SER A N 2
ATOM 2958 C CA . SER A 1 80 ? 6.304 16.709 3.422 1.00 0.00 80 SER A CA 2
ATOM 2959 C C . SER A 1 80 ? 5.198 17.616 3.960 1.00 0.00 80 SER A C 2
ATOM 2960 O O . SER A 1 80 ? 5.463 18.677 4.528 1.00 0.00 80 SER A O 2
ATOM 2968 N N . LYS A 1 81 ? 3.959 17.176 3.779 1.00 0.00 81 LYS A N 2
ATOM 2969 C CA . LYS A 1 81 ? 2.792 17.914 4.233 1.00 0.00 81 LYS A CA 2
ATOM 2970 C C . LYS A 1 81 ? 1.652 16.940 4.500 1.00 0.00 81 LYS A C 2
ATOM 2971 O O . LYS A 1 81 ? 0.510 17.166 4.092 1.00 0.00 81 LYS A O 2
ATOM 2990 N N . LYS A 1 82 ? 1.964 15.856 5.199 1.00 0.00 82 LYS A N 2
ATOM 2991 C CA . LYS A 1 82 ? 0.970 14.827 5.487 1.00 0.00 82 LYS A CA 2
ATOM 2992 C C . LYS A 1 82 ? 0.044 15.224 6.636 1.00 0.00 82 LYS A C 2
ATOM 2993 O O . LYS A 1 82 ? 0.015 14.580 7.685 1.00 0.00 82 LYS A O 2
ATOM 3012 N N . ASP A 1 83 ? -0.721 16.284 6.424 1.00 0.00 83 ASP A N 2
ATOM 3013 C CA . ASP A 1 83 ? -1.674 16.754 7.421 1.00 0.00 83 ASP A CA 2
ATOM 3014 C C . ASP A 1 83 ? -2.913 15.868 7.383 1.00 0.00 83 ASP A C 2
ATOM 3015 O O . ASP A 1 83 ? -3.724 15.844 8.312 1.00 0.00 83 ASP A O 2
ATOM 3024 N N . LEU A 1 84 ? -3.027 15.120 6.295 1.00 0.00 84 LEU A N 2
ATOM 3025 C CA . LEU A 1 84 ? -4.142 14.212 6.084 1.00 0.00 84 LEU A CA 2
ATOM 3026 C C . LEU A 1 84 ? -3.980 12.964 6.948 1.00 0.00 84 LEU A C 2
ATOM 3027 O O . LEU A 1 84 ? -2.918 12.728 7.531 1.00 0.00 84 LEU A O 2
ATOM 3043 N N . PHE A 1 85 ? -5.024 12.153 7.011 1.00 0.00 85 PHE A N 2
ATOM 3044 C CA . PHE A 1 85 ? -4.992 10.935 7.804 1.00 0.00 85 PHE A CA 2
ATOM 3045 C C . PHE A 1 85 ? -4.445 9.776 6.979 1.00 0.00 85 PHE A C 2
ATOM 3046 O O . PHE A 1 85 ? -5.183 8.873 6.583 1.00 0.00 85 PHE A O 2
ATOM 3063 N N . VAL A 1 86 ? -3.148 9.820 6.712 1.00 0.00 86 VAL A N 2
ATOM 3064 C CA . VAL A 1 86 ? -2.488 8.783 5.933 1.00 0.00 86 VAL A CA 2
ATOM 3065 C C . VAL A 1 86 ? -1.767 7.797 6.852 1.00 0.00 86 VAL A C 2
ATOM 3066 O O . VAL A 1 86 ? -1.031 8.193 7.757 1.00 0.00 86 VAL A O 2
ATOM 3079 N N . HIS A 1 87 ? -2.015 6.513 6.637 1.00 0.00 87 HIS A N 2
ATOM 3080 C CA . HIS A 1 87 ? -1.396 5.463 7.431 1.00 0.00 87 HIS A CA 2
ATOM 3081 C C . HIS A 1 87 ? -1.055 4.268 6.548 1.00 0.00 87 HIS A C 2
ATOM 3082 O O . HIS A 1 87 ? -1.937 3.497 6.164 1.00 0.00 87 HIS A O 2
ATOM 3096 N N . SER A 1 88 ? 0.215 4.135 6.205 1.00 0.00 88 SER A N 2
ATOM 3097 C CA . SER A 1 88 ? 0.668 3.032 5.372 1.00 0.00 88 SER A CA 2
ATOM 3098 C C . SER A 1 88 ? 1.291 1.939 6.233 1.00 0.00 88 SER A C 2
ATOM 3099 O O . SER A 1 88 ? 2.050 2.230 7.159 1.00 0.00 88 SER A O 2
ATOM 3107 N N . ILE A 1 89 ? 0.949 0.690 5.950 1.00 0.00 89 ILE A N 2
ATOM 3108 C CA . ILE A 1 89 ? 1.483 -0.436 6.699 1.00 0.00 89 ILE A CA 2
ATOM 3109 C C . ILE A 1 89 ? 1.515 -1.694 5.834 1.00 0.00 89 ILE A C 2
ATOM 3110 O O . ILE A 1 89 ? 0.592 -1.958 5.057 1.00 0.00 89 ILE A O 2
ATOM 3126 N N . ASP A 1 90 ? 2.591 -2.450 5.964 1.00 0.00 90 ASP A N 2
ATOM 3127 C CA . ASP A 1 90 ? 2.774 -3.677 5.204 1.00 0.00 90 ASP A CA 2
ATOM 3128 C C . ASP A 1 90 ? 2.694 -4.889 6.137 1.00 0.00 90 ASP A C 2
ATOM 3129 O O . ASP A 1 90 ? 2.276 -4.763 7.291 1.00 0.00 90 ASP A O 2
ATOM 3138 N N . SER A 1 91 ? 3.058 -6.064 5.636 1.00 0.00 91 SER A N 2
ATOM 3139 C CA . SER A 1 91 ? 3.033 -7.281 6.434 1.00 0.00 91 SER A CA 2
ATOM 3140 C C . SER A 1 91 ? 4.155 -8.231 6.009 1.00 0.00 91 SER A C 2
ATOM 3141 O O . SER A 1 91 ? 3.973 -9.450 5.992 1.00 0.00 91 SER A O 2
ATOM 3149 N N . GLU A 1 92 ? 5.312 -7.673 5.664 1.00 0.00 92 GLU A N 2
ATOM 3150 C CA . GLU A 1 92 ? 6.452 -8.488 5.237 1.00 0.00 92 GLU A CA 2
ATOM 3151 C C . GLU A 1 92 ? 7.261 -8.974 6.443 1.00 0.00 92 GLU A C 2
ATOM 3152 O O . GLU A 1 92 ? 6.847 -8.801 7.594 1.00 0.00 92 GLU A O 2
ATOM 3164 N N . VAL A 1 93 ? 8.403 -9.595 6.176 1.00 0.00 93 VAL A N 2
ATOM 3165 C CA . VAL A 1 93 ? 9.263 -10.113 7.231 1.00 0.00 93 VAL A CA 2
ATOM 3166 C C . VAL A 1 93 ? 10.700 -9.622 7.043 1.00 0.00 93 VAL A C 2
ATOM 3167 O O . VAL A 1 93 ? 11.299 -9.815 5.985 1.00 0.00 93 VAL A O 2
ATOM 3180 N N . ILE A 1 94 ? 11.239 -8.989 8.078 1.00 0.00 94 ILE A N 2
ATOM 3181 C CA . ILE A 1 94 ? 12.596 -8.459 8.036 1.00 0.00 94 ILE A CA 2
ATOM 3182 C C . ILE A 1 94 ? 13.609 -9.573 7.809 1.00 0.00 94 ILE A C 2
ATOM 3183 O O . ILE A 1 94 ? 13.730 -10.497 8.618 1.00 0.00 94 ILE A O 2
ATOM 3199 N N . THR A 1 95 ? 14.322 -9.482 6.699 1.00 0.00 95 THR A N 2
ATOM 3200 C CA . THR A 1 95 ? 15.326 -10.464 6.349 1.00 0.00 95 THR A CA 2
ATOM 3201 C C . THR A 1 95 ? 16.372 -9.825 5.439 1.00 0.00 95 THR A C 2
ATOM 3202 O O . THR A 1 95 ? 16.064 -8.906 4.680 1.00 0.00 95 THR A O 2
ATOM 3213 N N . LYS A 1 96 ? 17.607 -10.296 5.529 1.00 0.00 96 LYS A N 2
ATOM 3214 C CA . LYS A 1 96 ? 18.674 -9.756 4.707 1.00 0.00 96 LYS A CA 2
ATOM 3215 C C . LYS A 1 96 ? 18.737 -10.489 3.371 1.00 0.00 96 LYS A C 2
ATOM 3216 O O . LYS A 1 96 ? 19.484 -11.453 3.207 1.00 0.00 96 LYS A O 2
ATOM 3235 N N . LYS A 1 97 ? 17.921 -10.047 2.429 1.00 0.00 97 LYS A N 2
ATOM 3236 C CA . LYS A 1 97 ? 17.890 -10.658 1.111 1.00 0.00 97 LYS A CA 2
ATOM 3237 C C . LYS A 1 97 ? 18.670 -9.803 0.118 1.00 0.00 97 LYS A C 2
ATOM 3238 O O . LYS A 1 97 ? 18.340 -8.638 -0.101 1.00 0.00 97 LYS A O 2
ATOM 3257 N N . GLU A 1 98 ? 19.703 -10.384 -0.474 1.00 0.00 98 GLU A N 2
ATOM 3258 C CA . GLU A 1 98 ? 20.528 -9.674 -1.441 1.00 0.00 98 GLU A CA 2
ATOM 3259 C C . GLU A 1 98 ? 19.829 -9.632 -2.795 1.00 0.00 98 GLU A C 2
ATOM 3260 O O . GLU A 1 98 ? 20.270 -10.255 -3.760 1.00 0.00 98 GLU A O 2
ATOM 3272 N N . ALA A 1 99 ? 18.729 -8.904 -2.849 1.00 0.00 99 ALA A N 2
ATOM 3273 C CA . ALA A 1 99 ? 17.957 -8.779 -4.069 1.00 0.00 99 ALA A CA 2
ATOM 3274 C C . ALA A 1 99 ? 18.350 -7.523 -4.831 1.00 0.00 99 ALA A C 2
ATOM 3275 O O . ALA A 1 99 ? 17.789 -6.450 -4.613 1.00 0.00 99 ALA A O 2
ATOM 3282 N N . GLN A 1 100 ? 19.338 -7.665 -5.702 1.00 0.00 100 GLN A N 2
ATOM 3283 C CA . GLN A 1 100 ? 19.807 -6.557 -6.516 1.00 0.00 100 GLN A CA 2
ATOM 3284 C C . GLN A 1 100 ? 18.751 -6.200 -7.557 1.00 0.00 100 GLN A C 2
ATOM 3285 O O . GLN A 1 100 ? 18.145 -7.088 -8.161 1.00 0.00 100 GLN A O 2
ATOM 3299 N N . GLN A 1 101 ? 18.529 -4.905 -7.768 1.00 0.00 101 GLN A N 2
ATOM 3300 C CA . GLN A 1 101 ? 17.530 -4.455 -8.731 1.00 0.00 101 GLN A CA 2
ATOM 3301 C C . GLN A 1 101 ? 18.038 -4.596 -10.167 1.00 0.00 101 GLN A C 2
ATOM 3302 O O . GLN A 1 101 ? 18.198 -3.612 -10.890 1.00 0.00 101 GLN A O 2
ATOM 3316 N N . ILE A 1 102 ? 18.304 -5.828 -10.565 1.00 0.00 102 ILE A N 2
ATOM 3317 C CA . ILE A 1 102 ? 18.768 -6.119 -11.908 1.00 0.00 102 ILE A CA 2
ATOM 3318 C C . ILE A 1 102 ? 17.772 -7.063 -12.585 1.00 0.00 102 ILE A C 2
ATOM 3319 O O . ILE A 1 102 ? 17.600 -8.210 -12.169 1.00 0.00 102 ILE A O 2
ATOM 3335 N N . ARG A 1 103 ? 17.084 -6.565 -13.600 1.00 0.00 103 ARG A N 2
ATOM 3336 C CA . ARG A 1 103 ? 16.092 -7.359 -14.304 1.00 0.00 103 ARG A CA 2
ATOM 3337 C C . ARG A 1 103 ? 16.259 -7.226 -15.807 1.00 0.00 103 ARG A C 2
ATOM 3338 O O . ARG A 1 103 ? 16.834 -6.255 -16.296 1.00 0.00 103 ARG A O 2
ATOM 3359 N N . GLU A 1 104 ? 15.758 -8.210 -16.530 1.00 0.00 104 GLU A N 2
ATOM 3360 C CA . GLU A 1 104 ? 15.826 -8.208 -17.980 1.00 0.00 104 GLU A CA 2
ATOM 3361 C C . GLU A 1 104 ? 14.457 -7.833 -18.536 1.00 0.00 104 GLU A C 2
ATOM 3362 O O . GLU A 1 104 ? 14.157 -8.053 -19.709 1.00 0.00 104 GLU A O 2
ATOM 3374 N N . GLU A 1 105 ? 13.634 -7.264 -17.666 1.00 0.00 105 GLU A N 2
ATOM 3375 C CA . GLU A 1 105 ? 12.291 -6.841 -18.025 1.00 0.00 105 GLU A CA 2
ATOM 3376 C C . GLU A 1 105 ? 11.996 -5.472 -17.423 1.00 0.00 105 GLU A C 2
ATOM 3377 O O . GLU A 1 105 ? 12.039 -5.343 -16.180 1.00 0.00 105 GLU A O 2
ATOM 3389 N N . GLY A 1 1 ? -31.993 -15.473 0.123 1.00 0.00 1 GLY A N 3
ATOM 3390 C CA . GLY A 1 1 ? -31.862 -14.327 1.060 1.00 0.00 1 GLY A CA 3
ATOM 3391 C C . GLY A 1 1 ? -30.463 -14.219 1.624 1.00 0.00 1 GLY A C 3
ATOM 3392 O O . GLY A 1 1 ? -29.622 -15.090 1.378 1.00 0.00 1 GLY A O 3
ATOM 3396 N N . SER A 1 2 ? -30.211 -13.159 2.380 1.00 0.00 2 SER A N 3
ATOM 3397 C CA . SER A 1 2 ? -28.905 -12.934 2.979 1.00 0.00 2 SER A CA 3
ATOM 3398 C C . SER A 1 2 ? -28.613 -13.981 4.050 1.00 0.00 2 SER A C 3
ATOM 3399 O O . SER A 1 2 ? -29.496 -14.356 4.825 1.00 0.00 2 SER A O 3
ATOM 3407 N N . HIS A 1 3 ? -27.378 -14.464 4.078 1.00 0.00 3 HIS A N 3
ATOM 3408 C CA . HIS A 1 3 ? -26.966 -15.472 5.047 1.00 0.00 3 HIS A CA 3
ATOM 3409 C C . HIS A 1 3 ? -25.567 -15.165 5.565 1.00 0.00 3 HIS A C 3
ATOM 3410 O O . HIS A 1 3 ? -24.871 -14.307 5.019 1.00 0.00 3 HIS A O 3
ATOM 3424 N N . MET A 1 4 ? -25.170 -15.863 6.614 1.00 0.00 4 MET A N 3
ATOM 3425 C CA . MET A 1 4 ? -23.855 -15.680 7.206 1.00 0.00 4 MET A CA 3
ATOM 3426 C C . MET A 1 4 ? -22.807 -16.439 6.400 1.00 0.00 4 MET A C 3
ATOM 3427 O O . MET A 1 4 ? -22.933 -17.646 6.174 1.00 0.00 4 MET A O 3
ATOM 3441 N N . LYS A 1 5 ? -21.784 -15.728 5.957 1.00 0.00 5 LYS A N 3
ATOM 3442 C CA . LYS A 1 5 ? -20.720 -16.338 5.176 1.00 0.00 5 LYS A CA 3
ATOM 3443 C C . LYS A 1 5 ? -19.599 -16.809 6.090 1.00 0.00 5 LYS A C 3
ATOM 3444 O O . LYS A 1 5 ? -19.518 -16.406 7.252 1.00 0.00 5 LYS A O 3
ATOM 3463 N N . THR A 1 6 ? -18.740 -17.664 5.565 1.00 0.00 6 THR A N 3
ATOM 3464 C CA . THR A 1 6 ? -17.627 -18.192 6.328 1.00 0.00 6 THR A CA 3
ATOM 3465 C C . THR A 1 6 ? -16.444 -17.223 6.304 1.00 0.00 6 THR A C 3
ATOM 3466 O O . THR A 1 6 ? -16.586 -16.065 5.899 1.00 0.00 6 THR A O 3
ATOM 3477 N N . LYS A 1 7 ? -15.284 -17.693 6.754 1.00 0.00 7 LYS A N 3
ATOM 3478 C CA . LYS A 1 7 ? -14.085 -16.872 6.777 1.00 0.00 7 LYS A CA 3
ATOM 3479 C C . LYS A 1 7 ? -13.534 -16.692 5.367 1.00 0.00 7 LYS A C 3
ATOM 3480 O O . LYS A 1 7 ? -13.794 -17.501 4.473 1.00 0.00 7 LYS A O 3
ATOM 3499 N N . LYS A 1 8 ? -12.776 -15.630 5.180 1.00 0.00 8 LYS A N 3
ATOM 3500 C CA . LYS A 1 8 ? -12.200 -15.324 3.882 1.00 0.00 8 LYS A CA 3
ATOM 3501 C C . LYS A 1 8 ? -10.726 -15.705 3.827 1.00 0.00 8 LYS A C 3
ATOM 3502 O O . LYS A 1 8 ? -10.039 -15.743 4.854 1.00 0.00 8 LYS A O 3
ATOM 3521 N N . GLN A 1 9 ? -10.256 -16.009 2.630 1.00 0.00 9 GLN A N 3
ATOM 3522 C CA . GLN A 1 9 ? -8.863 -16.373 2.422 1.00 0.00 9 GLN A CA 3
ATOM 3523 C C . GLN A 1 9 ? -8.088 -15.146 1.953 1.00 0.00 9 GLN A C 3
ATOM 3524 O O . GLN A 1 9 ? -7.194 -14.661 2.641 1.00 0.00 9 GLN A O 3
ATOM 3538 N N . GLN A 1 10 ? -8.462 -14.638 0.786 1.00 0.00 10 GLN A N 3
ATOM 3539 C CA . GLN A 1 10 ? -7.834 -13.460 0.216 1.00 0.00 10 GLN A CA 3
ATOM 3540 C C . GLN A 1 10 ? -8.904 -12.405 -0.034 1.00 0.00 10 GLN A C 3
ATOM 3541 O O . GLN A 1 10 ? -9.999 -12.728 -0.503 1.00 0.00 10 GLN A O 3
ATOM 3555 N N . TYR A 1 11 ? -8.604 -11.159 0.295 1.00 0.00 11 TYR A N 3
ATOM 3556 C CA . TYR A 1 11 ? -9.556 -10.072 0.115 1.00 0.00 11 TYR A CA 3
ATOM 3557 C C . TYR A 1 11 ? -8.908 -8.889 -0.589 1.00 0.00 11 TYR A C 3
ATOM 3558 O O . TYR A 1 11 ? -7.680 -8.787 -0.649 1.00 0.00 11 TYR A O 3
ATOM 3576 N N . VAL A 1 12 ? -9.741 -8.003 -1.123 1.00 0.00 12 VAL A N 3
ATOM 3577 C CA . VAL A 1 12 ? -9.261 -6.817 -1.817 1.00 0.00 12 VAL A CA 3
ATOM 3578 C C . VAL A 1 12 ? -10.365 -5.758 -1.914 1.00 0.00 12 VAL A C 3
ATOM 3579 O O . VAL A 1 12 ? -11.506 -6.054 -2.283 1.00 0.00 12 VAL A O 3
ATOM 3592 N N . THR A 1 13 ? -10.030 -4.529 -1.550 1.00 0.00 13 THR A N 3
ATOM 3593 C CA . THR A 1 13 ? -10.974 -3.425 -1.607 1.00 0.00 13 THR A CA 3
ATOM 3594 C C . THR A 1 13 ? -10.214 -2.107 -1.736 1.00 0.00 13 THR A C 3
ATOM 3595 O O . THR A 1 13 ? -9.157 -1.928 -1.126 1.00 0.00 13 THR A O 3
ATOM 3606 N N . ILE A 1 14 ? -10.732 -1.206 -2.557 1.00 0.00 14 ILE A N 3
ATOM 3607 C CA . ILE A 1 14 ? -10.100 0.088 -2.782 1.00 0.00 14 ILE A CA 3
ATOM 3608 C C . ILE A 1 14 ? -11.129 1.211 -2.668 1.00 0.00 14 ILE A C 3
ATOM 3609 O O . ILE A 1 14 ? -11.941 1.410 -3.572 1.00 0.00 14 ILE A O 3
ATOM 3625 N N . LYS A 1 15 ? -11.096 1.932 -1.554 1.00 0.00 15 LYS A N 3
ATOM 3626 C CA . LYS A 1 15 ? -12.023 3.032 -1.321 1.00 0.00 15 LYS A CA 3
ATOM 3627 C C . LYS A 1 15 ? -11.405 4.359 -1.749 1.00 0.00 15 LYS A C 3
ATOM 3628 O O . LYS A 1 15 ? -10.480 4.855 -1.105 1.00 0.00 15 LYS A O 3
ATOM 3647 N N . GLY A 1 16 ? -11.911 4.916 -2.840 1.00 0.00 16 GLY A N 3
ATOM 3648 C CA . GLY A 1 16 ? -11.414 6.187 -3.334 1.00 0.00 16 GLY A CA 3
ATOM 3649 C C . GLY A 1 16 ? -12.514 7.008 -3.971 1.00 0.00 16 GLY A C 3
ATOM 3650 O O . GLY A 1 16 ? -12.278 7.764 -4.914 1.00 0.00 16 GLY A O 3
ATOM 3654 N N . THR A 1 17 ? -13.722 6.849 -3.451 1.00 0.00 17 THR A N 3
ATOM 3655 C CA . THR A 1 17 ? -14.880 7.559 -3.968 1.00 0.00 17 THR A CA 3
ATOM 3656 C C . THR A 1 17 ? -14.982 8.960 -3.371 1.00 0.00 17 THR A C 3
ATOM 3657 O O . THR A 1 17 ? -14.490 9.928 -3.948 1.00 0.00 17 THR A O 3
ATOM 3668 N N . LYS A 1 18 ? -15.606 9.059 -2.208 1.00 0.00 18 LYS A N 3
ATOM 3669 C CA . LYS A 1 18 ? -15.777 10.339 -1.533 1.00 0.00 18 LYS A CA 3
ATOM 3670 C C . LYS A 1 18 ? -14.825 10.440 -0.350 1.00 0.00 18 LYS A C 3
ATOM 3671 O O . LYS A 1 18 ? -14.979 11.293 0.525 1.00 0.00 18 LYS A O 3
ATOM 3690 N N . ASN A 1 19 ? -13.840 9.560 -0.344 1.00 0.00 19 ASN A N 3
ATOM 3691 C CA . ASN A 1 19 ? -12.849 9.513 0.715 1.00 0.00 19 ASN A CA 3
ATOM 3692 C C . ASN A 1 19 ? -11.469 9.753 0.123 1.00 0.00 19 ASN A C 3
ATOM 3693 O O . ASN A 1 19 ? -11.344 9.936 -1.089 1.00 0.00 19 ASN A O 3
ATOM 3704 N N . GLY A 1 20 ? -10.442 9.772 0.969 1.00 0.00 20 GLY A N 3
ATOM 3705 C CA . GLY A 1 20 ? -9.090 9.970 0.483 1.00 0.00 20 GLY A CA 3
ATOM 3706 C C . GLY A 1 20 ? -8.617 8.785 -0.331 1.00 0.00 20 GLY A C 3
ATOM 3707 O O . GLY A 1 20 ? -8.652 8.814 -1.560 1.00 0.00 20 GLY A O 3
ATOM 3711 N N . LEU A 1 21 ? -8.175 7.739 0.359 1.00 0.00 21 LEU A N 3
ATOM 3712 C CA . LEU A 1 21 ? -7.711 6.526 -0.299 1.00 0.00 21 LEU A CA 3
ATOM 3713 C C . LEU A 1 21 ? -7.461 5.421 0.720 1.00 0.00 21 LEU A C 3
ATOM 3714 O O . LEU A 1 21 ? -6.426 5.387 1.382 1.00 0.00 21 LEU A O 3
ATOM 3730 N N . THR A 1 22 ? -8.422 4.527 0.856 1.00 0.00 22 THR A N 3
ATOM 3731 C CA . THR A 1 22 ? -8.294 3.419 1.780 1.00 0.00 22 THR A CA 3
ATOM 3732 C C . THR A 1 22 ? -8.307 2.107 1.007 1.00 0.00 22 THR A C 3
ATOM 3733 O O . THR A 1 22 ? -9.353 1.665 0.533 1.00 0.00 22 THR A O 3
ATOM 3744 N N . LEU A 1 23 ? -7.140 1.502 0.859 1.00 0.00 23 LEU A N 3
ATOM 3745 C CA . LEU A 1 23 ? -7.027 0.254 0.125 1.00 0.00 23 LEU A CA 3
ATOM 3746 C C . LEU A 1 23 ? -6.525 -0.857 1.036 1.00 0.00 23 LEU A C 3
ATOM 3747 O O . LEU A 1 23 ? -5.644 -0.642 1.877 1.00 0.00 23 LEU A O 3
ATOM 3763 N N . HIS A 1 24 ? -7.097 -2.036 0.871 1.00 0.00 24 HIS A N 3
ATOM 3764 C CA . HIS A 1 24 ? -6.735 -3.185 1.682 1.00 0.00 24 HIS A CA 3
ATOM 3765 C C . HIS A 1 24 ? -6.674 -4.446 0.821 1.00 0.00 24 HIS A C 3
ATOM 3766 O O . HIS A 1 24 ? -7.643 -4.792 0.145 1.00 0.00 24 HIS A O 3
ATOM 3780 N N . LEU A 1 25 ? -5.521 -5.107 0.829 1.00 0.00 25 LEU A N 3
ATOM 3781 C CA . LEU A 1 25 ? -5.332 -6.338 0.073 1.00 0.00 25 LEU A CA 3
ATOM 3782 C C . LEU A 1 25 ? -4.745 -7.413 0.976 1.00 0.00 25 LEU A C 3
ATOM 3783 O O . LEU A 1 25 ? -3.828 -7.141 1.752 1.00 0.00 25 LEU A O 3
ATOM 3799 N N . ASP A 1 26 ? -5.281 -8.622 0.883 1.00 0.00 26 ASP A N 3
ATOM 3800 C CA . ASP A 1 26 ? -4.805 -9.735 1.699 1.00 0.00 26 ASP A CA 3
ATOM 3801 C C . ASP A 1 26 ? -4.406 -10.918 0.824 1.00 0.00 26 ASP A C 3
ATOM 3802 O O . ASP A 1 26 ? -5.005 -11.994 0.899 1.00 0.00 26 ASP A O 3
ATOM 3811 N N . ASP A 1 27 ? -3.393 -10.719 -0.006 1.00 0.00 27 ASP A N 3
ATOM 3812 C CA . ASP A 1 27 ? -2.916 -11.772 -0.894 1.00 0.00 27 ASP A CA 3
ATOM 3813 C C . ASP A 1 27 ? -1.397 -11.845 -0.853 1.00 0.00 27 ASP A C 3
ATOM 3814 O O . ASP A 1 27 ? -0.702 -10.948 -1.338 1.00 0.00 27 ASP A O 3
ATOM 3823 N N . ALA A 1 28 ? -0.889 -12.910 -0.259 1.00 0.00 28 ALA A N 3
ATOM 3824 C CA . ALA A 1 28 ? 0.546 -13.100 -0.137 1.00 0.00 28 ALA A CA 3
ATOM 3825 C C . ALA A 1 28 ? 1.120 -13.849 -1.332 1.00 0.00 28 ALA A C 3
ATOM 3826 O O . ALA A 1 28 ? 0.458 -14.711 -1.914 1.00 0.00 28 ALA A O 3
ATOM 3833 N N . CYS A 1 29 ? 2.355 -13.490 -1.691 1.00 0.00 29 CYS A N 3
ATOM 3834 C CA . CYS A 1 29 ? 3.077 -14.116 -2.803 1.00 0.00 29 CYS A CA 3
ATOM 3835 C C . CYS A 1 29 ? 2.407 -13.858 -4.157 1.00 0.00 29 CYS A C 3
ATOM 3836 O O . CYS A 1 29 ? 2.439 -14.708 -5.049 1.00 0.00 29 CYS A O 3
ATOM 3844 N N . SER A 1 30 ? 1.822 -12.679 -4.317 1.00 0.00 30 SER A N 3
ATOM 3845 C CA . SER A 1 30 ? 1.160 -12.321 -5.566 1.00 0.00 30 SER A CA 3
ATOM 3846 C C . SER A 1 30 ? 1.583 -10.928 -6.025 1.00 0.00 30 SER A C 3
ATOM 3847 O O . SER A 1 30 ? 2.193 -10.174 -5.261 1.00 0.00 30 SER A O 3
ATOM 3855 N N . PHE A 1 31 ? 1.272 -10.602 -7.273 1.00 0.00 31 PHE A N 3
ATOM 3856 C CA . PHE A 1 31 ? 1.601 -9.301 -7.831 1.00 0.00 31 PHE A CA 3
ATOM 3857 C C . PHE A 1 31 ? 0.447 -8.331 -7.596 1.00 0.00 31 PHE A C 3
ATOM 3858 O O . PHE A 1 31 ? -0.663 -8.538 -8.086 1.00 0.00 31 PHE A O 3
ATOM 3875 N N . ASP A 1 32 ? 0.721 -7.269 -6.857 1.00 0.00 32 ASP A N 3
ATOM 3876 C CA . ASP A 1 32 ? -0.282 -6.262 -6.525 1.00 0.00 32 ASP A CA 3
ATOM 3877 C C . ASP A 1 32 ? -0.331 -5.150 -7.568 1.00 0.00 32 ASP A C 3
ATOM 3878 O O . ASP A 1 32 ? -0.699 -4.021 -7.259 1.00 0.00 32 ASP A O 3
ATOM 3887 N N . GLU A 1 33 ? 0.022 -5.486 -8.801 1.00 0.00 33 GLU A N 3
ATOM 3888 C CA . GLU A 1 33 ? 0.029 -4.520 -9.901 1.00 0.00 33 GLU A CA 3
ATOM 3889 C C . GLU A 1 33 ? -1.315 -3.800 -10.032 1.00 0.00 33 GLU A C 3
ATOM 3890 O O . GLU A 1 33 ? -1.362 -2.595 -10.289 1.00 0.00 33 GLU A O 3
ATOM 3902 N N . LEU A 1 34 ? -2.403 -4.538 -9.841 1.00 0.00 34 LEU A N 3
ATOM 3903 C CA . LEU A 1 34 ? -3.740 -3.973 -9.940 1.00 0.00 34 LEU A CA 3
ATOM 3904 C C . LEU A 1 34 ? -4.026 -3.043 -8.767 1.00 0.00 34 LEU A C 3
ATOM 3905 O O . LEU A 1 34 ? -4.751 -2.059 -8.903 1.00 0.00 34 LEU A O 3
ATOM 3921 N N . LEU A 1 35 ? -3.442 -3.351 -7.620 1.00 0.00 35 LEU A N 3
ATOM 3922 C CA . LEU A 1 35 ? -3.642 -2.547 -6.427 1.00 0.00 35 LEU A CA 3
ATOM 3923 C C . LEU A 1 35 ? -2.788 -1.286 -6.485 1.00 0.00 35 LEU A C 3
ATOM 3924 O O . LEU A 1 35 ? -3.271 -0.186 -6.209 1.00 0.00 35 LEU A O 3
ATOM 3940 N N . ASP A 1 36 ? -1.519 -1.456 -6.853 1.00 0.00 36 ASP A N 3
ATOM 3941 C CA . ASP A 1 36 ? -0.587 -0.338 -6.959 1.00 0.00 36 ASP A CA 3
ATOM 3942 C C . ASP A 1 36 ? -1.097 0.680 -7.969 1.00 0.00 36 ASP A C 3
ATOM 3943 O O . ASP A 1 36 ? -1.030 1.887 -7.736 1.00 0.00 36 ASP A O 3
ATOM 3952 N N . GLY A 1 37 ? -1.624 0.175 -9.083 1.00 0.00 37 GLY A N 3
ATOM 3953 C CA . GLY A 1 37 ? -2.153 1.040 -10.118 1.00 0.00 37 GLY A CA 3
ATOM 3954 C C . GLY A 1 37 ? -3.210 1.983 -9.581 1.00 0.00 37 GLY A C 3
ATOM 3955 O O . GLY A 1 37 ? -3.134 3.194 -9.788 1.00 0.00 37 GLY A O 3
ATOM 3959 N N . LEU A 1 38 ? -4.181 1.427 -8.866 1.00 0.00 38 LEU A N 3
ATOM 3960 C CA . LEU A 1 38 ? -5.255 2.224 -8.285 1.00 0.00 38 LEU A CA 3
ATOM 3961 C C . LEU A 1 38 ? -4.708 3.124 -7.185 1.00 0.00 38 LEU A C 3
ATOM 3962 O O . LEU A 1 38 ? -5.114 4.276 -7.063 1.00 0.00 38 LEU A O 3
ATOM 3978 N N . GLN A 1 39 ? -3.782 2.588 -6.396 1.00 0.00 39 GLN A N 3
ATOM 3979 C CA . GLN A 1 39 ? -3.166 3.339 -5.307 1.00 0.00 39 GLN A CA 3
ATOM 3980 C C . GLN A 1 39 ? -2.494 4.609 -5.833 1.00 0.00 39 GLN A C 3
ATOM 3981 O O . GLN A 1 39 ? -2.803 5.711 -5.390 1.00 0.00 39 GLN A O 3
ATOM 3995 N N . ASN A 1 40 ? -1.593 4.446 -6.793 1.00 0.00 40 ASN A N 3
ATOM 3996 C CA . ASN A 1 40 ? -0.870 5.574 -7.371 1.00 0.00 40 ASN A CA 3
ATOM 3997 C C . ASN A 1 40 ? -1.821 6.515 -8.105 1.00 0.00 40 ASN A C 3
ATOM 3998 O O . ASN A 1 40 ? -1.721 7.737 -7.983 1.00 0.00 40 ASN A O 3
ATOM 4009 N N . MET A 1 41 ? -2.753 5.933 -8.846 1.00 0.00 41 MET A N 3
ATOM 4010 C CA . MET A 1 41 ? -3.722 6.705 -9.613 1.00 0.00 41 MET A CA 3
ATOM 4011 C C . MET A 1 41 ? -4.572 7.601 -8.717 1.00 0.00 41 MET A C 3
ATOM 4012 O O . MET A 1 41 ? -4.581 8.821 -8.876 1.00 0.00 41 MET A O 3
ATOM 4026 N N . LEU A 1 42 ? -5.260 6.988 -7.763 1.00 0.00 42 LEU A N 3
ATOM 4027 C CA . LEU A 1 42 ? -6.152 7.710 -6.863 1.00 0.00 42 LEU A CA 3
ATOM 4028 C C . LEU A 1 42 ? -5.414 8.710 -5.976 1.00 0.00 42 LEU A C 3
ATOM 4029 O O . LEU A 1 42 ? -5.915 9.812 -5.748 1.00 0.00 42 LEU A O 3
ATOM 4045 N N . SER A 1 43 ? -4.231 8.334 -5.492 1.00 0.00 43 SER A N 3
ATOM 4046 C CA . SER A 1 43 ? -3.432 9.209 -4.625 1.00 0.00 43 SER A CA 3
ATOM 4047 C C . SER A 1 43 ? -3.237 10.601 -5.229 1.00 0.00 43 SER A C 3
ATOM 4048 O O . SER A 1 43 ? -3.294 11.610 -4.525 1.00 0.00 43 SER A O 3
ATOM 4056 N N . ILE A 1 44 ? -3.015 10.650 -6.532 1.00 0.00 44 ILE A N 3
ATOM 4057 C CA . ILE A 1 44 ? -2.789 11.917 -7.217 1.00 0.00 44 ILE A CA 3
ATOM 4058 C C . ILE A 1 44 ? -4.067 12.440 -7.873 1.00 0.00 44 ILE A C 3
ATOM 4059 O O . ILE A 1 44 ? -4.210 13.644 -8.098 1.00 0.00 44 ILE A O 3
ATOM 4075 N N . GLU A 1 45 ? -5.002 11.541 -8.149 1.00 0.00 45 GLU A N 3
ATOM 4076 C CA . GLU A 1 45 ? -6.256 11.915 -8.795 1.00 0.00 45 GLU A CA 3
ATOM 4077 C C . GLU A 1 45 ? -7.146 12.755 -7.878 1.00 0.00 45 GLU A C 3
ATOM 4078 O O . GLU A 1 45 ? -7.431 13.914 -8.175 1.00 0.00 45 GLU A O 3
ATOM 4090 N N . GLN A 1 46 ? -7.577 12.175 -6.764 1.00 0.00 46 GLN A N 3
ATOM 4091 C CA . GLN A 1 46 ? -8.456 12.882 -5.843 1.00 0.00 46 GLN A CA 3
ATOM 4092 C C . GLN A 1 46 ? -8.391 12.290 -4.437 1.00 0.00 46 GLN A C 3
ATOM 4093 O O . GLN A 1 46 ? -8.603 11.094 -4.247 1.00 0.00 46 GLN A O 3
ATOM 4107 N N . TYR A 1 47 ? -8.095 13.138 -3.460 1.00 0.00 47 TYR A N 3
ATOM 4108 C CA . TYR A 1 47 ? -8.025 12.719 -2.069 1.00 0.00 47 TYR A CA 3
ATOM 4109 C C . TYR A 1 47 ? -8.736 13.746 -1.197 1.00 0.00 47 TYR A C 3
ATOM 4110 O O . TYR A 1 47 ? -8.471 13.873 0.000 1.00 0.00 47 TYR A O 3
ATOM 4128 N N . THR A 1 48 ? -9.653 14.474 -1.815 1.00 0.00 48 THR A N 3
ATOM 4129 C CA . THR A 1 48 ? -10.402 15.512 -1.134 1.00 0.00 48 THR A CA 3
ATOM 4130 C C . THR A 1 48 ? -11.701 14.966 -0.556 1.00 0.00 48 THR A C 3
ATOM 4131 O O . THR A 1 48 ? -12.758 15.047 -1.181 1.00 0.00 48 THR A O 3
ATOM 4142 N N . ASP A 1 49 ? -11.607 14.395 0.635 1.00 0.00 49 ASP A N 3
ATOM 4143 C CA . ASP A 1 49 ? -12.765 13.832 1.320 1.00 0.00 49 ASP A CA 3
ATOM 4144 C C . ASP A 1 49 ? -13.701 14.944 1.780 1.00 0.00 49 ASP A C 3
ATOM 4145 O O . ASP A 1 49 ? -14.913 14.892 1.556 1.00 0.00 49 ASP A O 3
ATOM 4154 N N . GLY A 1 50 ? -13.127 15.961 2.409 1.00 0.00 50 GLY A N 3
ATOM 4155 C CA . GLY A 1 50 ? -13.908 17.088 2.879 1.00 0.00 50 GLY A CA 3
ATOM 4156 C C . GLY A 1 50 ? -14.156 17.056 4.375 1.00 0.00 50 GLY A C 3
ATOM 4157 O O . GLY A 1 50 ? -14.228 18.105 5.019 1.00 0.00 50 GLY A O 3
ATOM 4161 N N . LYS A 1 51 ? -14.270 15.862 4.936 1.00 0.00 51 LYS A N 3
ATOM 4162 C CA . LYS A 1 51 ? -14.527 15.707 6.361 1.00 0.00 51 LYS A CA 3
ATOM 4163 C C . LYS A 1 51 ? -13.274 15.193 7.059 1.00 0.00 51 LYS A C 3
ATOM 4164 O O . LYS A 1 51 ? -12.882 15.698 8.109 1.00 0.00 51 LYS A O 3
ATOM 4183 N N . GLY A 1 52 ? -12.647 14.200 6.454 1.00 0.00 52 GLY A N 3
ATOM 4184 C CA . GLY A 1 52 ? -11.439 13.621 7.006 1.00 0.00 52 GLY A CA 3
ATOM 4185 C C . GLY A 1 52 ? -10.912 12.518 6.124 1.00 0.00 52 GLY A C 3
ATOM 4186 O O . GLY A 1 52 ? -11.182 11.340 6.361 1.00 0.00 52 GLY A O 3
ATOM 4190 N N . GLN A 1 53 ? -10.166 12.908 5.098 1.00 0.00 53 GLN A N 3
ATOM 4191 C CA . GLN A 1 53 ? -9.603 11.962 4.136 1.00 0.00 53 GLN A CA 3
ATOM 4192 C C . GLN A 1 53 ? -8.747 10.894 4.810 1.00 0.00 53 GLN A C 3
ATOM 4193 O O . GLN A 1 53 ? -7.712 11.191 5.411 1.00 0.00 53 GLN A O 3
ATOM 4207 N N . LYS A 1 54 ? -9.201 9.652 4.704 1.00 0.00 54 LYS A N 3
ATOM 4208 C CA . LYS A 1 54 ? -8.504 8.517 5.273 1.00 0.00 54 LYS A CA 3
ATOM 4209 C C . LYS A 1 54 ? -7.650 7.847 4.200 1.00 0.00 54 LYS A C 3
ATOM 4210 O O . LYS A 1 54 ? -8.176 7.291 3.234 1.00 0.00 54 LYS A O 3
ATOM 4229 N N . ILE A 1 55 ? -6.336 7.934 4.357 1.00 0.00 55 ILE A N 3
ATOM 4230 C CA . ILE A 1 55 ? -5.413 7.334 3.405 1.00 0.00 55 ILE A CA 3
ATOM 4231 C C . ILE A 1 55 ? -4.626 6.223 4.087 1.00 0.00 55 ILE A C 3
ATOM 4232 O O . ILE A 1 55 ? -3.441 6.363 4.385 1.00 0.00 55 ILE A O 3
ATOM 4248 N N . SER A 1 56 ? -5.299 5.125 4.361 1.00 0.00 56 SER A N 3
ATOM 4249 C CA . SER A 1 56 ? -4.667 4.004 5.024 1.00 0.00 56 SER A CA 3
ATOM 4250 C C . SER A 1 56 ? -4.317 2.905 4.028 1.00 0.00 56 SER A C 3
ATOM 4251 O O . SER A 1 56 ? -5.169 2.107 3.635 1.00 0.00 56 SER A O 3
ATOM 4259 N N . VAL A 1 57 ? -3.059 2.884 3.614 1.00 0.00 57 VAL A N 3
ATOM 4260 C CA . VAL A 1 57 ? -2.580 1.882 2.681 1.00 0.00 57 VAL A CA 3
ATOM 4261 C C . VAL A 1 57 ? -2.161 0.634 3.446 1.00 0.00 57 VAL A C 3
ATOM 4262 O O . VAL A 1 57 ? -1.047 0.551 3.964 1.00 0.00 57 VAL A O 3
ATOM 4275 N N . HIS A 1 58 ? -3.073 -0.321 3.544 1.00 0.00 58 HIS A N 3
ATOM 4276 C CA . HIS A 1 58 ? -2.803 -1.559 4.260 1.00 0.00 58 HIS A CA 3
ATOM 4277 C C . HIS A 1 58 ? -2.550 -2.697 3.277 1.00 0.00 58 HIS A C 3
ATOM 4278 O O . HIS A 1 58 ? -3.490 -3.321 2.773 1.00 0.00 58 HIS A O 3
ATOM 4292 N N . VAL A 1 59 ? -1.281 -2.961 3.006 1.00 0.00 59 VAL A N 3
ATOM 4293 C CA . VAL A 1 59 ? -0.907 -4.013 2.076 1.00 0.00 59 VAL A CA 3
ATOM 4294 C C . VAL A 1 59 ? -0.395 -5.243 2.818 1.00 0.00 59 VAL A C 3
ATOM 4295 O O . VAL A 1 59 ? 0.760 -5.294 3.243 1.00 0.00 59 VAL A O 3
ATOM 4308 N N . LYS A 1 60 ? -1.265 -6.229 2.985 1.00 0.00 60 LYS A N 3
ATOM 4309 C CA . LYS A 1 60 ? -0.899 -7.455 3.672 1.00 0.00 60 LYS A CA 3
ATOM 4310 C C . LYS A 1 60 ? -0.373 -8.468 2.662 1.00 0.00 60 LYS A C 3
ATOM 4311 O O . LYS A 1 60 ? -1.008 -9.486 2.388 1.00 0.00 60 LYS A O 3
ATOM 4330 N N . LEU A 1 61 ? 0.797 -8.166 2.115 1.00 0.00 61 LEU A N 3
ATOM 4331 C CA . LEU A 1 61 ? 1.430 -9.010 1.111 1.00 0.00 61 LEU A CA 3
ATOM 4332 C C . LEU A 1 61 ? 2.205 -10.155 1.751 1.00 0.00 61 LEU A C 3
ATOM 4333 O O . LEU A 1 61 ? 2.610 -11.099 1.069 1.00 0.00 61 LEU A O 3
ATOM 4349 N N . GLY A 1 62 ? 2.433 -10.055 3.053 1.00 0.00 62 GLY A N 3
ATOM 4350 C CA . GLY A 1 62 ? 3.147 -11.099 3.763 1.00 0.00 62 GLY A CA 3
ATOM 4351 C C . GLY A 1 62 ? 4.611 -11.172 3.371 1.00 0.00 62 GLY A C 3
ATOM 4352 O O . GLY A 1 62 ? 5.275 -10.145 3.233 1.00 0.00 62 GLY A O 3
ATOM 4356 N N . ASN A 1 63 ? 5.104 -12.385 3.144 1.00 0.00 63 ASN A N 3
ATOM 4357 C CA . ASN A 1 63 ? 6.504 -12.591 2.776 1.00 0.00 63 ASN A CA 3
ATOM 4358 C C . ASN A 1 63 ? 6.749 -12.305 1.295 1.00 0.00 63 ASN A C 3
ATOM 4359 O O . ASN A 1 63 ? 7.745 -12.758 0.728 1.00 0.00 63 ASN A O 3
ATOM 4370 N N . ARG A 1 64 ? 5.852 -11.543 0.669 1.00 0.00 64 ARG A N 3
ATOM 4371 C CA . ARG A 1 64 ? 5.999 -11.200 -0.741 1.00 0.00 64 ARG A CA 3
ATOM 4372 C C . ARG A 1 64 ? 7.310 -10.449 -0.967 1.00 0.00 64 ARG A C 3
ATOM 4373 O O . ARG A 1 64 ? 7.982 -10.650 -1.978 1.00 0.00 64 ARG A O 3
ATOM 4394 N N . PHE A 1 65 ? 7.661 -9.604 0.004 1.00 0.00 65 PHE A N 3
ATOM 4395 C CA . PHE A 1 65 ? 8.878 -8.798 -0.045 1.00 0.00 65 PHE A CA 3
ATOM 4396 C C . PHE A 1 65 ? 8.843 -7.841 -1.235 1.00 0.00 65 PHE A C 3
ATOM 4397 O O . PHE A 1 65 ? 9.322 -8.154 -2.326 1.00 0.00 65 PHE A O 3
ATOM 4414 N N . LEU A 1 66 ? 8.244 -6.682 -1.022 1.00 0.00 66 LEU A N 3
ATOM 4415 C CA . LEU A 1 66 ? 8.132 -5.668 -2.059 1.00 0.00 66 LEU A CA 3
ATOM 4416 C C . LEU A 1 66 ? 9.144 -4.560 -1.799 1.00 0.00 66 LEU A C 3
ATOM 4417 O O . LEU A 1 66 ? 9.643 -4.426 -0.680 1.00 0.00 66 LEU A O 3
ATOM 4433 N N . TYR A 1 67 ? 9.460 -3.786 -2.830 1.00 0.00 67 TYR A N 3
ATOM 4434 C CA . TYR A 1 67 ? 10.396 -2.681 -2.699 1.00 0.00 67 TYR A CA 3
ATOM 4435 C C . TYR A 1 67 ? 9.706 -1.510 -2.016 1.00 0.00 67 TYR A C 3
ATOM 4436 O O . TYR A 1 67 ? 9.472 -0.469 -2.623 1.00 0.00 67 TYR A O 3
ATOM 4454 N N . LYS A 1 68 ? 9.396 -1.710 -0.740 1.00 0.00 68 LYS A N 3
ATOM 4455 C CA . LYS A 1 68 ? 8.702 -0.719 0.089 1.00 0.00 68 LYS A CA 3
ATOM 4456 C C . LYS A 1 68 ? 9.341 0.663 -0.014 1.00 0.00 68 LYS A C 3
ATOM 4457 O O . LYS A 1 68 ? 8.647 1.680 0.033 1.00 0.00 68 LYS A O 3
ATOM 4476 N N . GLU A 1 69 ? 10.659 0.697 -0.159 1.00 0.00 69 GLU A N 3
ATOM 4477 C CA . GLU A 1 69 ? 11.385 1.957 -0.267 1.00 0.00 69 GLU A CA 3
ATOM 4478 C C . GLU A 1 69 ? 11.019 2.694 -1.556 1.00 0.00 69 GLU A C 3
ATOM 4479 O O . GLU A 1 69 ? 11.027 3.925 -1.601 1.00 0.00 69 GLU A O 3
ATOM 4491 N N . GLN A 1 70 ? 10.676 1.937 -2.592 1.00 0.00 70 GLN A N 3
ATOM 4492 C CA . GLN A 1 70 ? 10.294 2.522 -3.871 1.00 0.00 70 GLN A CA 3
ATOM 4493 C C . GLN A 1 70 ? 8.947 3.214 -3.735 1.00 0.00 70 GLN A C 3
ATOM 4494 O O . GLN A 1 70 ? 8.725 4.283 -4.299 1.00 0.00 70 GLN A O 3
ATOM 4508 N N . GLU A 1 71 ? 8.047 2.593 -2.991 1.00 0.00 71 GLU A N 3
ATOM 4509 C CA . GLU A 1 71 ? 6.735 3.165 -2.760 1.00 0.00 71 GLU A CA 3
ATOM 4510 C C . GLU A 1 71 ? 6.853 4.343 -1.801 1.00 0.00 71 GLU A C 3
ATOM 4511 O O . GLU A 1 71 ? 6.173 5.359 -1.952 1.00 0.00 71 GLU A O 3
ATOM 4523 N N . GLU A 1 72 ? 7.740 4.207 -0.827 1.00 0.00 72 GLU A N 3
ATOM 4524 C CA . GLU A 1 72 ? 7.948 5.245 0.168 1.00 0.00 72 GLU A CA 3
ATOM 4525 C C . GLU A 1 72 ? 8.486 6.525 -0.459 1.00 0.00 72 GLU A C 3
ATOM 4526 O O . GLU A 1 72 ? 7.977 7.603 -0.178 1.00 0.00 72 GLU A O 3
ATOM 4538 N N . GLN A 1 73 ? 9.496 6.407 -1.323 1.00 0.00 73 GLN A N 3
ATOM 4539 C CA . GLN A 1 73 ? 10.093 7.588 -1.959 1.00 0.00 73 GLN A CA 3
ATOM 4540 C C . GLN A 1 73 ? 9.052 8.426 -2.708 1.00 0.00 73 GLN A C 3
ATOM 4541 O O . GLN A 1 73 ? 9.181 9.647 -2.785 1.00 0.00 73 GLN A O 3
ATOM 4555 N N . LEU A 1 74 ? 8.014 7.788 -3.244 1.00 0.00 74 LEU A N 3
ATOM 4556 C CA . LEU A 1 74 ? 6.977 8.528 -3.956 1.00 0.00 74 LEU A CA 3
ATOM 4557 C C . LEU A 1 74 ? 5.902 9.015 -2.986 1.00 0.00 74 LEU A C 3
ATOM 4558 O O . LEU A 1 74 ? 5.191 9.981 -3.263 1.00 0.00 74 LEU A O 3
ATOM 4574 N N . THR A 1 75 ? 5.807 8.358 -1.836 1.00 0.00 75 THR A N 3
ATOM 4575 C CA . THR A 1 75 ? 4.839 8.735 -0.817 1.00 0.00 75 THR A CA 3
ATOM 4576 C C . THR A 1 75 ? 5.376 9.910 0.007 1.00 0.00 75 THR A C 3
ATOM 4577 O O . THR A 1 75 ? 4.616 10.646 0.640 1.00 0.00 75 THR A O 3
ATOM 4588 N N . GLU A 1 76 ? 6.698 10.088 -0.031 1.00 0.00 76 GLU A N 3
ATOM 4589 C CA . GLU A 1 76 ? 7.366 11.171 0.689 1.00 0.00 76 GLU A CA 3
ATOM 4590 C C . GLU A 1 76 ? 6.806 12.527 0.274 1.00 0.00 76 GLU A C 3
ATOM 4591 O O . GLU A 1 76 ? 6.813 13.479 1.055 1.00 0.00 76 GLU A O 3
ATOM 4603 N N . LEU A 1 77 ? 6.306 12.592 -0.955 1.00 0.00 77 LEU A N 3
ATOM 4604 C CA . LEU A 1 77 ? 5.726 13.815 -1.496 1.00 0.00 77 LEU A CA 3
ATOM 4605 C C . LEU A 1 77 ? 4.596 14.313 -0.602 1.00 0.00 77 LEU A C 3
ATOM 4606 O O . LEU A 1 77 ? 4.470 15.509 -0.348 1.00 0.00 77 LEU A O 3
ATOM 4622 N N . ILE A 1 78 ? 3.788 13.381 -0.115 1.00 0.00 78 ILE A N 3
ATOM 4623 C CA . ILE A 1 78 ? 2.668 13.714 0.754 1.00 0.00 78 ILE A CA 3
ATOM 4624 C C . ILE A 1 78 ? 3.115 13.701 2.212 1.00 0.00 78 ILE A C 3
ATOM 4625 O O . ILE A 1 78 ? 2.631 14.480 3.030 1.00 0.00 78 ILE A O 3
ATOM 4641 N N . ALA A 1 79 ? 4.065 12.822 2.518 1.00 0.00 79 ALA A N 3
ATOM 4642 C CA . ALA A 1 79 ? 4.589 12.679 3.874 1.00 0.00 79 ALA A CA 3
ATOM 4643 C C . ALA A 1 79 ? 5.230 13.968 4.384 1.00 0.00 79 ALA A C 3
ATOM 4644 O O . ALA A 1 79 ? 5.295 14.194 5.591 1.00 0.00 79 ALA A O 3
ATOM 4651 N N . SER A 1 80 ? 5.688 14.810 3.461 1.00 0.00 80 SER A N 3
ATOM 4652 C CA . SER A 1 80 ? 6.326 16.076 3.819 1.00 0.00 80 SER A CA 3
ATOM 4653 C C . SER A 1 80 ? 5.376 16.975 4.619 1.00 0.00 80 SER A C 3
ATOM 4654 O O . SER A 1 80 ? 5.810 17.797 5.426 1.00 0.00 80 SER A O 3
ATOM 4662 N N . LYS A 1 81 ? 4.080 16.806 4.385 1.00 0.00 81 LYS A N 3
ATOM 4663 C CA . LYS A 1 81 ? 3.052 17.581 5.074 1.00 0.00 81 LYS A CA 3
ATOM 4664 C C . LYS A 1 81 ? 1.772 16.759 5.149 1.00 0.00 81 LYS A C 3
ATOM 4665 O O . LYS A 1 81 ? 0.707 17.169 4.677 1.00 0.00 81 LYS A O 3
ATOM 4684 N N . LYS A 1 82 ? 1.897 15.588 5.749 1.00 0.00 82 LYS A N 3
ATOM 4685 C CA . LYS A 1 82 ? 0.778 14.663 5.883 1.00 0.00 82 LYS A CA 3
ATOM 4686 C C . LYS A 1 82 ? -0.178 15.073 7.002 1.00 0.00 82 LYS A C 3
ATOM 4687 O O . LYS A 1 82 ? -0.142 14.535 8.109 1.00 0.00 82 LYS A O 3
ATOM 4706 N N . ASP A 1 83 ? -1.027 16.047 6.703 1.00 0.00 83 ASP A N 3
ATOM 4707 C CA . ASP A 1 83 ? -2.027 16.525 7.657 1.00 0.00 83 ASP A CA 3
ATOM 4708 C C . ASP A 1 83 ? -3.238 15.593 7.632 1.00 0.00 83 ASP A C 3
ATOM 4709 O O . ASP A 1 83 ? -4.046 15.555 8.561 1.00 0.00 83 ASP A O 3
ATOM 4718 N N . LEU A 1 84 ? -3.332 14.823 6.555 1.00 0.00 84 LEU A N 3
ATOM 4719 C CA . LEU A 1 84 ? -4.424 13.883 6.365 1.00 0.00 84 LEU A CA 3
ATOM 4720 C C . LEU A 1 84 ? -4.208 12.634 7.214 1.00 0.00 84 LEU A C 3
ATOM 4721 O O . LEU A 1 84 ? -3.115 12.416 7.750 1.00 0.00 84 LEU A O 3
ATOM 4737 N N . PHE A 1 85 ? -5.237 11.809 7.328 1.00 0.00 85 PHE A N 3
ATOM 4738 C CA . PHE A 1 85 ? -5.145 10.587 8.112 1.00 0.00 85 PHE A CA 3
ATOM 4739 C C . PHE A 1 85 ? -4.533 9.470 7.275 1.00 0.00 85 PHE A C 3
ATOM 4740 O O . PHE A 1 85 ? -5.223 8.554 6.821 1.00 0.00 85 PHE A O 3
ATOM 4757 N N . VAL A 1 86 ? -3.232 9.571 7.055 1.00 0.00 86 VAL A N 3
ATOM 4758 C CA . VAL A 1 86 ? -2.508 8.586 6.269 1.00 0.00 86 VAL A CA 3
ATOM 4759 C C . VAL A 1 86 ? -1.917 7.511 7.175 1.00 0.00 86 VAL A C 3
ATOM 4760 O O . VAL A 1 86 ? -1.474 7.795 8.286 1.00 0.00 86 VAL A O 3
ATOM 4773 N N . HIS A 1 87 ? -1.942 6.272 6.704 1.00 0.00 87 HIS A N 3
ATOM 4774 C CA . HIS A 1 87 ? -1.408 5.146 7.458 1.00 0.00 87 HIS A CA 3
ATOM 4775 C C . HIS A 1 87 ? -1.006 4.026 6.507 1.00 0.00 87 HIS A C 3
ATOM 4776 O O . HIS A 1 87 ? -1.799 3.128 6.219 1.00 0.00 87 HIS A O 3
ATOM 4790 N N . SER A 1 88 ? 0.217 4.095 6.011 1.00 0.00 88 SER A N 3
ATOM 4791 C CA . SER A 1 88 ? 0.730 3.098 5.085 1.00 0.00 88 SER A CA 3
ATOM 4792 C C . SER A 1 88 ? 1.585 2.065 5.821 1.00 0.00 88 SER A C 3
ATOM 4793 O O . SER A 1 88 ? 2.625 2.403 6.393 1.00 0.00 88 SER A O 3
ATOM 4801 N N . ILE A 1 89 ? 1.143 0.813 5.809 1.00 0.00 89 ILE A N 3
ATOM 4802 C CA . ILE A 1 89 ? 1.869 -0.256 6.470 1.00 0.00 89 ILE A CA 3
ATOM 4803 C C . ILE A 1 89 ? 1.779 -1.539 5.648 1.00 0.00 89 ILE A C 3
ATOM 4804 O O . ILE A 1 89 ? 0.770 -1.795 4.984 1.00 0.00 89 ILE A O 3
ATOM 4820 N N . ASP A 1 90 ? 2.839 -2.325 5.680 1.00 0.00 90 ASP A N 3
ATOM 4821 C CA . ASP A 1 90 ? 2.884 -3.581 4.945 1.00 0.00 90 ASP A CA 3
ATOM 4822 C C . ASP A 1 90 ? 3.021 -4.748 5.933 1.00 0.00 90 ASP A C 3
ATOM 4823 O O . ASP A 1 90 ? 2.475 -4.680 7.036 1.00 0.00 90 ASP A O 3
ATOM 4832 N N . SER A 1 91 ? 3.728 -5.811 5.561 1.00 0.00 91 SER A N 3
ATOM 4833 C CA . SER A 1 91 ? 3.879 -6.962 6.439 1.00 0.00 91 SER A CA 3
ATOM 4834 C C . SER A 1 91 ? 5.303 -7.510 6.380 1.00 0.00 91 SER A C 3
ATOM 4835 O O . SER A 1 91 ? 5.578 -8.476 5.665 1.00 0.00 91 SER A O 3
ATOM 4843 N N . GLU A 1 92 ? 6.207 -6.884 7.113 1.00 0.00 92 GLU A N 3
ATOM 4844 C CA . GLU A 1 92 ? 7.593 -7.323 7.137 1.00 0.00 92 GLU A CA 3
ATOM 4845 C C . GLU A 1 92 ? 7.779 -8.465 8.139 1.00 0.00 92 GLU A C 3
ATOM 4846 O O . GLU A 1 92 ? 7.865 -8.254 9.350 1.00 0.00 92 GLU A O 3
ATOM 4858 N N . VAL A 1 93 ? 7.804 -9.689 7.622 1.00 0.00 93 VAL A N 3
ATOM 4859 C CA . VAL A 1 93 ? 7.983 -10.874 8.453 1.00 0.00 93 VAL A CA 3
ATOM 4860 C C . VAL A 1 93 ? 9.373 -10.883 9.094 1.00 0.00 93 VAL A C 3
ATOM 4861 O O . VAL A 1 93 ? 9.544 -11.314 10.236 1.00 0.00 93 VAL A O 3
ATOM 4874 N N . ILE A 1 94 ? 10.360 -10.385 8.364 1.00 0.00 94 ILE A N 3
ATOM 4875 C CA . ILE A 1 94 ? 11.721 -10.329 8.867 1.00 0.00 94 ILE A CA 3
ATOM 4876 C C . ILE A 1 94 ? 12.399 -9.038 8.418 1.00 0.00 94 ILE A C 3
ATOM 4877 O O . ILE A 1 94 ? 12.502 -8.754 7.223 1.00 0.00 94 ILE A O 3
ATOM 4893 N N . THR A 1 95 ? 12.847 -8.249 9.378 1.00 0.00 95 THR A N 3
ATOM 4894 C CA . THR A 1 95 ? 13.517 -6.999 9.075 1.00 0.00 95 THR A CA 3
ATOM 4895 C C . THR A 1 95 ? 15.027 -7.218 9.039 1.00 0.00 95 THR A C 3
ATOM 4896 O O . THR A 1 95 ? 15.729 -6.998 10.029 1.00 0.00 95 THR A O 3
ATOM 4907 N N . LYS A 1 96 ? 15.507 -7.703 7.905 1.00 0.00 96 LYS A N 3
ATOM 4908 C CA . LYS A 1 96 ? 16.926 -7.966 7.719 1.00 0.00 96 LYS A CA 3
ATOM 4909 C C . LYS A 1 96 ? 17.627 -6.739 7.161 1.00 0.00 96 LYS A C 3
ATOM 4910 O O . LYS A 1 96 ? 16.990 -5.858 6.579 1.00 0.00 96 LYS A O 3
ATOM 4929 N N . LYS A 1 97 ? 18.937 -6.691 7.332 1.00 0.00 97 LYS A N 3
ATOM 4930 C CA . LYS A 1 97 ? 19.727 -5.573 6.849 1.00 0.00 97 LYS A CA 3
ATOM 4931 C C . LYS A 1 97 ? 19.989 -5.719 5.355 1.00 0.00 97 LYS A C 3
ATOM 4932 O O . LYS A 1 97 ? 20.279 -6.816 4.873 1.00 0.00 97 LYS A O 3
ATOM 4951 N N . GLU A 1 98 ? 19.904 -4.614 4.628 1.00 0.00 98 GLU A N 3
ATOM 4952 C CA . GLU A 1 98 ? 20.134 -4.620 3.186 1.00 0.00 98 GLU A CA 3
ATOM 4953 C C . GLU A 1 98 ? 21.630 -4.570 2.890 1.00 0.00 98 GLU A C 3
ATOM 4954 O O . GLU A 1 98 ? 22.092 -3.791 2.054 1.00 0.00 98 GLU A O 3
ATOM 4966 N N . ALA A 1 99 ? 22.380 -5.433 3.563 1.00 0.00 99 ALA A N 3
ATOM 4967 C CA . ALA A 1 99 ? 23.823 -5.494 3.398 1.00 0.00 99 ALA A CA 3
ATOM 4968 C C . ALA A 1 99 ? 24.204 -6.304 2.163 1.00 0.00 99 ALA A C 3
ATOM 4969 O O . ALA A 1 99 ? 24.885 -7.323 2.259 1.00 0.00 99 ALA A O 3
ATOM 4976 N N . GLN A 1 100 ? 23.740 -5.859 1.010 1.00 0.00 100 GLN A N 3
ATOM 4977 C CA . GLN A 1 100 ? 24.046 -6.521 -0.245 1.00 0.00 100 GLN A CA 3
ATOM 4978 C C . GLN A 1 100 ? 24.876 -5.592 -1.115 1.00 0.00 100 GLN A C 3
ATOM 4979 O O . GLN A 1 100 ? 24.495 -4.441 -1.341 1.00 0.00 100 GLN A O 3
ATOM 4993 N N . GLN A 1 101 ? 26.018 -6.077 -1.574 1.00 0.00 101 GLN A N 3
ATOM 4994 C CA . GLN A 1 101 ? 26.889 -5.282 -2.421 1.00 0.00 101 GLN A CA 3
ATOM 4995 C C . GLN A 1 101 ? 26.332 -5.220 -3.839 1.00 0.00 101 GLN A C 3
ATOM 4996 O O . GLN A 1 101 ? 26.727 -5.989 -4.720 1.00 0.00 101 GLN A O 3
ATOM 5010 N N . ILE A 1 102 ? 25.376 -4.331 -4.030 1.00 0.00 102 ILE A N 3
ATOM 5011 C CA . ILE A 1 102 ? 24.751 -4.134 -5.320 1.00 0.00 102 ILE A CA 3
ATOM 5012 C C . ILE A 1 102 ? 24.789 -2.656 -5.678 1.00 0.00 102 ILE A C 3
ATOM 5013 O O . ILE A 1 102 ? 24.570 -1.794 -4.822 1.00 0.00 102 ILE A O 3
ATOM 5029 N N . ARG A 1 103 ? 25.110 -2.362 -6.924 1.00 0.00 103 ARG A N 3
ATOM 5030 C CA . ARG A 1 103 ? 25.181 -0.990 -7.381 1.00 0.00 103 ARG A CA 3
ATOM 5031 C C . ARG A 1 103 ? 25.021 -0.938 -8.892 1.00 0.00 103 ARG A C 3
ATOM 5032 O O . ARG A 1 103 ? 25.923 -1.330 -9.632 1.00 0.00 103 ARG A O 3
ATOM 5053 N N . GLU A 1 104 ? 23.868 -0.464 -9.344 1.00 0.00 104 GLU A N 3
ATOM 5054 C CA . GLU A 1 104 ? 23.578 -0.362 -10.772 1.00 0.00 104 GLU A CA 3
ATOM 5055 C C . GLU A 1 104 ? 24.020 0.995 -11.318 1.00 0.00 104 GLU A C 3
ATOM 5056 O O . GLU A 1 104 ? 23.524 1.460 -12.345 1.00 0.00 104 GLU A O 3
ATOM 5068 N N . GLU A 1 105 ? 24.960 1.615 -10.626 1.00 0.00 105 GLU A N 3
ATOM 5069 C CA . GLU A 1 105 ? 25.486 2.912 -11.022 1.00 0.00 105 GLU A CA 3
ATOM 5070 C C . GLU A 1 105 ? 26.567 2.744 -12.079 1.00 0.00 105 GLU A C 3
ATOM 5071 O O . GLU A 1 105 ? 27.524 1.973 -11.839 1.00 0.00 105 GLU A O 3
ATOM 5083 N N . GLY A 1 1 ? -33.543 -16.854 -0.729 1.00 0.00 1 GLY A N 4
ATOM 5084 C CA . GLY A 1 1 ? -34.307 -16.728 -1.998 1.00 0.00 1 GLY A CA 4
ATOM 5085 C C . GLY A 1 1 ? -33.493 -17.180 -3.193 1.00 0.00 1 GLY A C 4
ATOM 5086 O O . GLY A 1 1 ? -33.565 -18.343 -3.594 1.00 0.00 1 GLY A O 4
ATOM 5090 N N . SER A 1 2 ? -32.710 -16.271 -3.754 1.00 0.00 2 SER A N 4
ATOM 5091 C CA . SER A 1 2 ? -31.880 -16.586 -4.907 1.00 0.00 2 SER A CA 4
ATOM 5092 C C . SER A 1 2 ? -30.429 -16.806 -4.483 1.00 0.00 2 SER A C 4
ATOM 5093 O O . SER A 1 2 ? -30.067 -16.549 -3.332 1.00 0.00 2 SER A O 4
ATOM 5101 N N . HIS A 1 3 ? -29.607 -17.289 -5.407 1.00 0.00 3 HIS A N 4
ATOM 5102 C CA . HIS A 1 3 ? -28.198 -17.548 -5.121 1.00 0.00 3 HIS A CA 4
ATOM 5103 C C . HIS A 1 3 ? -27.400 -16.248 -5.070 1.00 0.00 3 HIS A C 4
ATOM 5104 O O . HIS A 1 3 ? -27.576 -15.361 -5.911 1.00 0.00 3 HIS A O 4
ATOM 5118 N N . MET A 1 4 ? -26.513 -16.150 -4.088 1.00 0.00 4 MET A N 4
ATOM 5119 C CA . MET A 1 4 ? -25.678 -14.968 -3.910 1.00 0.00 4 MET A CA 4
ATOM 5120 C C . MET A 1 4 ? -24.242 -15.378 -3.600 1.00 0.00 4 MET A C 4
ATOM 5121 O O . MET A 1 4 ? -23.917 -16.570 -3.588 1.00 0.00 4 MET A O 4
ATOM 5135 N N . LYS A 1 5 ? -23.389 -14.390 -3.353 1.00 0.00 5 LYS A N 4
ATOM 5136 C CA . LYS A 1 5 ? -21.986 -14.644 -3.047 1.00 0.00 5 LYS A CA 4
ATOM 5137 C C . LYS A 1 5 ? -21.825 -15.251 -1.657 1.00 0.00 5 LYS A C 4
ATOM 5138 O O . LYS A 1 5 ? -22.659 -15.050 -0.770 1.00 0.00 5 LYS A O 4
ATOM 5157 N N . THR A 1 6 ? -20.739 -15.986 -1.474 1.00 0.00 6 THR A N 4
ATOM 5158 C CA . THR A 1 6 ? -20.449 -16.629 -0.205 1.00 0.00 6 THR A CA 4
ATOM 5159 C C . THR A 1 6 ? -19.066 -16.212 0.294 1.00 0.00 6 THR A C 4
ATOM 5160 O O . THR A 1 6 ? -18.283 -15.620 -0.455 1.00 0.00 6 THR A O 4
ATOM 5171 N N . LYS A 1 7 ? -18.781 -16.513 1.557 1.00 0.00 7 LYS A N 4
ATOM 5172 C CA . LYS A 1 7 ? -17.503 -16.171 2.180 1.00 0.00 7 LYS A CA 4
ATOM 5173 C C . LYS A 1 7 ? -16.315 -16.725 1.400 1.00 0.00 7 LYS A C 4
ATOM 5174 O O . LYS A 1 7 ? -16.416 -17.752 0.729 1.00 0.00 7 LYS A O 4
ATOM 5193 N N . LYS A 1 8 ? -15.190 -16.034 1.504 1.00 0.00 8 LYS A N 4
ATOM 5194 C CA . LYS A 1 8 ? -13.969 -16.432 0.820 1.00 0.00 8 LYS A CA 4
ATOM 5195 C C . LYS A 1 8 ? -12.766 -16.251 1.744 1.00 0.00 8 LYS A C 4
ATOM 5196 O O . LYS A 1 8 ? -12.882 -15.634 2.803 1.00 0.00 8 LYS A O 4
ATOM 5215 N N . GLN A 1 9 ? -11.619 -16.794 1.345 1.00 0.00 9 GLN A N 4
ATOM 5216 C CA . GLN A 1 9 ? -10.401 -16.689 2.144 1.00 0.00 9 GLN A CA 4
ATOM 5217 C C . GLN A 1 9 ? -9.855 -15.265 2.106 1.00 0.00 9 GLN A C 4
ATOM 5218 O O . GLN A 1 9 ? -9.968 -14.518 3.078 1.00 0.00 9 GLN A O 4
ATOM 5232 N N . GLN A 1 10 ? -9.274 -14.887 0.979 1.00 0.00 10 GLN A N 4
ATOM 5233 C CA . GLN A 1 10 ? -8.722 -13.552 0.825 1.00 0.00 10 GLN A CA 4
ATOM 5234 C C . GLN A 1 10 ? -9.575 -12.737 -0.136 1.00 0.00 10 GLN A C 4
ATOM 5235 O O . GLN A 1 10 ? -10.381 -13.290 -0.892 1.00 0.00 10 GLN A O 4
ATOM 5249 N N . TYR A 1 11 ? -9.396 -11.427 -0.092 1.00 0.00 11 TYR A N 4
ATOM 5250 C CA . TYR A 1 11 ? -10.129 -10.510 -0.946 1.00 0.00 11 TYR A CA 4
ATOM 5251 C C . TYR A 1 11 ? -9.418 -9.164 -0.985 1.00 0.00 11 TYR A C 4
ATOM 5252 O O . TYR A 1 11 ? -8.550 -8.890 -0.150 1.00 0.00 11 TYR A O 4
ATOM 5270 N N . VAL A 1 12 ? -9.768 -8.341 -1.957 1.00 0.00 12 VAL A N 4
ATOM 5271 C CA . VAL A 1 12 ? -9.159 -7.031 -2.096 1.00 0.00 12 VAL A CA 4
ATOM 5272 C C . VAL A 1 12 ? -10.232 -5.943 -2.117 1.00 0.00 12 VAL A C 4
ATOM 5273 O O . VAL A 1 12 ? -11.279 -6.097 -2.745 1.00 0.00 12 VAL A O 4
ATOM 5286 N N . THR A 1 13 ? -9.983 -4.862 -1.400 1.00 0.00 13 THR A N 4
ATOM 5287 C CA . THR A 1 13 ? -10.920 -3.757 -1.350 1.00 0.00 13 THR A CA 4
ATOM 5288 C C . THR A 1 13 ? -10.176 -2.441 -1.575 1.00 0.00 13 THR A C 4
ATOM 5289 O O . THR A 1 13 ? -9.088 -2.228 -1.032 1.00 0.00 13 THR A O 4
ATOM 5300 N N . ILE A 1 14 ? -10.745 -1.584 -2.413 1.00 0.00 14 ILE A N 4
ATOM 5301 C CA . ILE A 1 14 ? -10.148 -0.293 -2.718 1.00 0.00 14 ILE A CA 4
ATOM 5302 C C . ILE A 1 14 ? -11.210 0.794 -2.642 1.00 0.00 14 ILE A C 4
ATOM 5303 O O . ILE A 1 14 ? -11.938 1.046 -3.605 1.00 0.00 14 ILE A O 4
ATOM 5319 N N . LYS A 1 15 ? -11.307 1.416 -1.481 1.00 0.00 15 LYS A N 4
ATOM 5320 C CA . LYS A 1 15 ? -12.279 2.471 -1.256 1.00 0.00 15 LYS A CA 4
ATOM 5321 C C . LYS A 1 15 ? -11.705 3.825 -1.660 1.00 0.00 15 LYS A C 4
ATOM 5322 O O . LYS A 1 15 ? -10.784 4.345 -1.022 1.00 0.00 15 LYS A O 4
ATOM 5341 N N . GLY A 1 16 ? -12.244 4.370 -2.737 1.00 0.00 16 GLY A N 4
ATOM 5342 C CA . GLY A 1 16 ? -11.803 5.661 -3.226 1.00 0.00 16 GLY A CA 4
ATOM 5343 C C . GLY A 1 16 ? -12.973 6.499 -3.686 1.00 0.00 16 GLY A C 4
ATOM 5344 O O . GLY A 1 16 ? -12.851 7.314 -4.596 1.00 0.00 16 GLY A O 4
ATOM 5348 N N . THR A 1 17 ? -14.115 6.289 -3.058 1.00 0.00 17 THR A N 4
ATOM 5349 C CA . THR A 1 17 ? -15.324 7.015 -3.399 1.00 0.00 17 THR A CA 4
ATOM 5350 C C . THR A 1 17 ? -15.658 8.059 -2.338 1.00 0.00 17 THR A C 4
ATOM 5351 O O . THR A 1 17 ? -15.932 7.715 -1.188 1.00 0.00 17 THR A O 4
ATOM 5362 N N . LYS A 1 18 ? -15.614 9.335 -2.732 1.00 0.00 18 LYS A N 4
ATOM 5363 C CA . LYS A 1 18 ? -15.910 10.450 -1.824 1.00 0.00 18 LYS A CA 4
ATOM 5364 C C . LYS A 1 18 ? -15.033 10.381 -0.579 1.00 0.00 18 LYS A C 4
ATOM 5365 O O . LYS A 1 18 ? -15.502 10.606 0.536 1.00 0.00 18 LYS A O 4
ATOM 5384 N N . ASN A 1 19 ? -13.757 10.093 -0.781 1.00 0.00 19 ASN A N 4
ATOM 5385 C CA . ASN A 1 19 ? -12.817 9.967 0.321 1.00 0.00 19 ASN A CA 4
ATOM 5386 C C . ASN A 1 19 ? -11.393 10.150 -0.192 1.00 0.00 19 ASN A C 4
ATOM 5387 O O . ASN A 1 19 ? -11.175 10.814 -1.207 1.00 0.00 19 ASN A O 4
ATOM 5398 N N . GLY A 1 20 ? -10.429 9.574 0.511 1.00 0.00 20 GLY A N 4
ATOM 5399 C CA . GLY A 1 20 ? -9.050 9.674 0.104 1.00 0.00 20 GLY A CA 4
ATOM 5400 C C . GLY A 1 20 ? -8.584 8.434 -0.620 1.00 0.00 20 GLY A C 4
ATOM 5401 O O . GLY A 1 20 ? -8.617 8.373 -1.846 1.00 0.00 20 GLY A O 4
ATOM 5405 N N . LEU A 1 21 ? -8.180 7.434 0.148 1.00 0.00 21 LEU A N 4
ATOM 5406 C CA . LEU A 1 21 ? -7.692 6.188 -0.416 1.00 0.00 21 LEU A CA 4
ATOM 5407 C C . LEU A 1 21 ? -7.553 5.123 0.667 1.00 0.00 21 LEU A C 4
ATOM 5408 O O . LEU A 1 21 ? -6.541 5.052 1.359 1.00 0.00 21 LEU A O 4
ATOM 5424 N N . THR A 1 22 ? -8.580 4.311 0.832 1.00 0.00 22 THR A N 4
ATOM 5425 C CA . THR A 1 22 ? -8.547 3.256 1.829 1.00 0.00 22 THR A CA 4
ATOM 5426 C C . THR A 1 22 ? -8.578 1.892 1.146 1.00 0.00 22 THR A C 4
ATOM 5427 O O . THR A 1 22 ? -9.637 1.414 0.735 1.00 0.00 22 THR A O 4
ATOM 5438 N N . LEU A 1 23 ? -7.413 1.278 1.015 1.00 0.00 23 LEU A N 4
ATOM 5439 C CA . LEU A 1 23 ? -7.305 -0.011 0.354 1.00 0.00 23 LEU A CA 4
ATOM 5440 C C . LEU A 1 23 ? -6.682 -1.050 1.274 1.00 0.00 23 LEU A C 4
ATOM 5441 O O . LEU A 1 23 ? -5.910 -0.719 2.179 1.00 0.00 23 LEU A O 4
ATOM 5457 N N . HIS A 1 24 ? -7.024 -2.307 1.037 1.00 0.00 24 HIS A N 4
ATOM 5458 C CA . HIS A 1 24 ? -6.503 -3.407 1.833 1.00 0.00 24 HIS A CA 4
ATOM 5459 C C . HIS A 1 24 ? -6.444 -4.689 1.008 1.00 0.00 24 HIS A C 4
ATOM 5460 O O . HIS A 1 24 ? -7.461 -5.155 0.499 1.00 0.00 24 HIS A O 4
ATOM 5474 N N . LEU A 1 25 ? -5.245 -5.235 0.866 1.00 0.00 25 LEU A N 4
ATOM 5475 C CA . LEU A 1 25 ? -5.050 -6.477 0.143 1.00 0.00 25 LEU A CA 4
ATOM 5476 C C . LEU A 1 25 ? -4.428 -7.487 1.086 1.00 0.00 25 LEU A C 4
ATOM 5477 O O . LEU A 1 25 ? -3.421 -7.194 1.730 1.00 0.00 25 LEU A O 4
ATOM 5493 N N . ASP A 1 26 ? -5.036 -8.655 1.191 1.00 0.00 26 ASP A N 4
ATOM 5494 C CA . ASP A 1 26 ? -4.533 -9.690 2.076 1.00 0.00 26 ASP A CA 4
ATOM 5495 C C . ASP A 1 26 ? -4.246 -10.968 1.305 1.00 0.00 26 ASP A C 4
ATOM 5496 O O . ASP A 1 26 ? -4.988 -11.944 1.406 1.00 0.00 26 ASP A O 4
ATOM 5505 N N . ASP A 1 27 ? -3.175 -10.954 0.531 1.00 0.00 27 ASP A N 4
ATOM 5506 C CA . ASP A 1 27 ? -2.783 -12.118 -0.255 1.00 0.00 27 ASP A CA 4
ATOM 5507 C C . ASP A 1 27 ? -1.267 -12.204 -0.301 1.00 0.00 27 ASP A C 4
ATOM 5508 O O . ASP A 1 27 ? -0.591 -11.187 -0.460 1.00 0.00 27 ASP A O 4
ATOM 5517 N N . ALA A 1 28 ? -0.735 -13.409 -0.167 1.00 0.00 28 ALA A N 4
ATOM 5518 C CA . ALA A 1 28 ? 0.708 -13.605 -0.156 1.00 0.00 28 ALA A CA 4
ATOM 5519 C C . ALA A 1 28 ? 1.218 -14.243 -1.443 1.00 0.00 28 ALA A C 4
ATOM 5520 O O . ALA A 1 28 ? 0.530 -15.043 -2.070 1.00 0.00 28 ALA A O 4
ATOM 5527 N N . CYS A 1 29 ? 2.441 -13.857 -1.816 1.00 0.00 29 CYS A N 4
ATOM 5528 C CA . CYS A 1 29 ? 3.119 -14.372 -3.007 1.00 0.00 29 CYS A CA 4
ATOM 5529 C C . CYS A 1 29 ? 2.372 -14.058 -4.305 1.00 0.00 29 CYS A C 4
ATOM 5530 O O . CYS A 1 29 ? 2.536 -14.757 -5.309 1.00 0.00 29 CYS A O 4
ATOM 5538 N N . SER A 1 30 ? 1.585 -12.997 -4.298 1.00 0.00 30 SER A N 4
ATOM 5539 C CA . SER A 1 30 ? 0.838 -12.603 -5.479 1.00 0.00 30 SER A CA 4
ATOM 5540 C C . SER A 1 30 ? 1.328 -11.256 -5.997 1.00 0.00 30 SER A C 4
ATOM 5541 O O . SER A 1 30 ? 2.077 -10.558 -5.314 1.00 0.00 30 SER A O 4
ATOM 5549 N N . PHE A 1 31 ? 0.911 -10.906 -7.206 1.00 0.00 31 PHE A N 4
ATOM 5550 C CA . PHE A 1 31 ? 1.302 -9.647 -7.821 1.00 0.00 31 PHE A CA 4
ATOM 5551 C C . PHE A 1 31 ? 0.508 -8.491 -7.227 1.00 0.00 31 PHE A C 4
ATOM 5552 O O . PHE A 1 31 ? -0.658 -8.648 -6.863 1.00 0.00 31 PHE A O 4
ATOM 5569 N N . ASP A 1 32 ? 1.143 -7.337 -7.126 1.00 0.00 32 ASP A N 4
ATOM 5570 C CA . ASP A 1 32 ? 0.499 -6.148 -6.584 1.00 0.00 32 ASP A CA 4
ATOM 5571 C C . ASP A 1 32 ? 0.619 -4.980 -7.557 1.00 0.00 32 ASP A C 4
ATOM 5572 O O . ASP A 1 32 ? 0.392 -3.829 -7.188 1.00 0.00 32 ASP A O 4
ATOM 5581 N N . GLU A 1 33 ? 0.953 -5.291 -8.809 1.00 0.00 33 GLU A N 4
ATOM 5582 C CA . GLU A 1 33 ? 1.109 -4.269 -9.849 1.00 0.00 33 GLU A CA 4
ATOM 5583 C C . GLU A 1 33 ? -0.175 -3.457 -10.025 1.00 0.00 33 GLU A C 4
ATOM 5584 O O . GLU A 1 33 ? -0.132 -2.241 -10.230 1.00 0.00 33 GLU A O 4
ATOM 5596 N N . LEU A 1 34 ? -1.317 -4.128 -9.922 1.00 0.00 34 LEU A N 4
ATOM 5597 C CA . LEU A 1 34 ? -2.607 -3.461 -10.061 1.00 0.00 34 LEU A CA 4
ATOM 5598 C C . LEU A 1 34 ? -2.898 -2.627 -8.821 1.00 0.00 34 LEU A C 4
ATOM 5599 O O . LEU A 1 34 ? -3.423 -1.521 -8.912 1.00 0.00 34 LEU A O 4
ATOM 5615 N N . LEU A 1 35 ? -2.533 -3.167 -7.665 1.00 0.00 35 LEU A N 4
ATOM 5616 C CA . LEU A 1 35 ? -2.756 -2.489 -6.397 1.00 0.00 35 LEU A CA 4
ATOM 5617 C C . LEU A 1 35 ? -2.007 -1.159 -6.361 1.00 0.00 35 LEU A C 4
ATOM 5618 O O . LEU A 1 35 ? -2.585 -0.124 -6.012 1.00 0.00 35 LEU A O 4
ATOM 5634 N N . ASP A 1 36 ? -0.726 -1.189 -6.736 1.00 0.00 36 ASP A N 4
ATOM 5635 C CA . ASP A 1 36 ? 0.092 0.024 -6.753 1.00 0.00 36 ASP A CA 4
ATOM 5636 C C . ASP A 1 36 ? -0.476 1.026 -7.750 1.00 0.00 36 ASP A C 4
ATOM 5637 O O . ASP A 1 36 ? -0.659 2.197 -7.429 1.00 0.00 36 ASP A O 4
ATOM 5646 N N . GLY A 1 37 ? -0.789 0.541 -8.947 1.00 0.00 37 GLY A N 4
ATOM 5647 C CA . GLY A 1 37 ? -1.340 1.396 -9.986 1.00 0.00 37 GLY A CA 4
ATOM 5648 C C . GLY A 1 37 ? -2.637 2.071 -9.572 1.00 0.00 37 GLY A C 4
ATOM 5649 O O . GLY A 1 37 ? -2.988 3.131 -10.089 1.00 0.00 37 GLY A O 4
ATOM 5653 N N . LEU A 1 38 ? -3.351 1.454 -8.641 1.00 0.00 38 LEU A N 4
ATOM 5654 C CA . LEU A 1 38 ? -4.606 2.009 -8.159 1.00 0.00 38 LEU A CA 4
ATOM 5655 C C . LEU A 1 38 ? -4.356 3.081 -7.107 1.00 0.00 38 LEU A C 4
ATOM 5656 O O . LEU A 1 38 ? -4.851 4.204 -7.225 1.00 0.00 38 LEU A O 4
ATOM 5672 N N . GLN A 1 39 ? -3.558 2.748 -6.097 1.00 0.00 39 GLN A N 4
ATOM 5673 C CA . GLN A 1 39 ? -3.261 3.682 -5.015 1.00 0.00 39 GLN A CA 4
ATOM 5674 C C . GLN A 1 39 ? -2.407 4.855 -5.501 1.00 0.00 39 GLN A C 4
ATOM 5675 O O . GLN A 1 39 ? -2.592 5.989 -5.058 1.00 0.00 39 GLN A O 4
ATOM 5689 N N . ASN A 1 40 ? -1.513 4.586 -6.448 1.00 0.00 40 ASN A N 4
ATOM 5690 C CA . ASN A 1 40 ? -0.621 5.617 -6.987 1.00 0.00 40 ASN A CA 4
ATOM 5691 C C . ASN A 1 40 ? -1.371 6.569 -7.916 1.00 0.00 40 ASN A C 4
ATOM 5692 O O . ASN A 1 40 ? -0.817 7.564 -8.378 1.00 0.00 40 ASN A O 4
ATOM 5703 N N . MET A 1 41 ? -2.631 6.256 -8.193 1.00 0.00 41 MET A N 4
ATOM 5704 C CA . MET A 1 41 ? -3.436 7.088 -9.073 1.00 0.00 41 MET A CA 4
ATOM 5705 C C . MET A 1 41 ? -4.598 7.738 -8.322 1.00 0.00 41 MET A C 4
ATOM 5706 O O . MET A 1 41 ? -4.800 8.948 -8.409 1.00 0.00 41 MET A O 4
ATOM 5720 N N . LEU A 1 42 ? -5.343 6.936 -7.564 1.00 0.00 42 LEU A N 4
ATOM 5721 C CA . LEU A 1 42 ? -6.496 7.431 -6.812 1.00 0.00 42 LEU A CA 4
ATOM 5722 C C . LEU A 1 42 ? -6.109 8.523 -5.817 1.00 0.00 42 LEU A C 4
ATOM 5723 O O . LEU A 1 42 ? -6.879 9.454 -5.591 1.00 0.00 42 LEU A O 4
ATOM 5739 N N . SER A 1 43 ? -4.906 8.421 -5.255 1.00 0.00 43 SER A N 4
ATOM 5740 C CA . SER A 1 43 ? -4.429 9.402 -4.283 1.00 0.00 43 SER A CA 4
ATOM 5741 C C . SER A 1 43 ? -4.237 10.778 -4.925 1.00 0.00 43 SER A C 4
ATOM 5742 O O . SER A 1 43 ? -4.041 11.772 -4.229 1.00 0.00 43 SER A O 4
ATOM 5750 N N . ILE A 1 44 ? -4.291 10.829 -6.247 1.00 0.00 44 ILE A N 4
ATOM 5751 C CA . ILE A 1 44 ? -4.136 12.083 -6.968 1.00 0.00 44 ILE A CA 4
ATOM 5752 C C . ILE A 1 44 ? -5.433 12.435 -7.697 1.00 0.00 44 ILE A C 4
ATOM 5753 O O . ILE A 1 44 ? -5.764 13.610 -7.878 1.00 0.00 44 ILE A O 4
ATOM 5769 N N . GLU A 1 45 ? -6.165 11.403 -8.102 1.00 0.00 45 GLU A N 4
ATOM 5770 C CA . GLU A 1 45 ? -7.427 11.574 -8.816 1.00 0.00 45 GLU A CA 4
ATOM 5771 C C . GLU A 1 45 ? -8.498 12.197 -7.929 1.00 0.00 45 GLU A C 4
ATOM 5772 O O . GLU A 1 45 ? -9.040 13.251 -8.252 1.00 0.00 45 GLU A O 4
ATOM 5784 N N . GLN A 1 46 ? -8.802 11.546 -6.819 1.00 0.00 46 GLN A N 4
ATOM 5785 C CA . GLN A 1 46 ? -9.815 12.055 -5.911 1.00 0.00 46 GLN A CA 4
ATOM 5786 C C . GLN A 1 46 ? -9.440 11.764 -4.464 1.00 0.00 46 GLN A C 4
ATOM 5787 O O . GLN A 1 46 ? -9.633 10.655 -3.972 1.00 0.00 46 GLN A O 4
ATOM 5801 N N . TYR A 1 47 ? -8.896 12.765 -3.795 1.00 0.00 47 TYR A N 4
ATOM 5802 C CA . TYR A 1 47 ? -8.507 12.633 -2.400 1.00 0.00 47 TYR A CA 4
ATOM 5803 C C . TYR A 1 47 ? -9.002 13.845 -1.625 1.00 0.00 47 TYR A C 4
ATOM 5804 O O . TYR A 1 47 ? -8.478 14.190 -0.563 1.00 0.00 47 TYR A O 4
ATOM 5822 N N . THR A 1 48 ? -10.026 14.483 -2.168 1.00 0.00 48 THR A N 4
ATOM 5823 C CA . THR A 1 48 ? -10.601 15.673 -1.573 1.00 0.00 48 THR A CA 4
ATOM 5824 C C . THR A 1 48 ? -11.907 15.372 -0.839 1.00 0.00 48 THR A C 4
ATOM 5825 O O . THR A 1 48 ? -12.951 15.176 -1.460 1.00 0.00 48 THR A O 4
ATOM 5836 N N . ASP A 1 49 ? -11.825 15.308 0.481 1.00 0.00 49 ASP A N 4
ATOM 5837 C CA . ASP A 1 49 ? -12.988 15.062 1.322 1.00 0.00 49 ASP A CA 4
ATOM 5838 C C . ASP A 1 49 ? -13.161 16.249 2.270 1.00 0.00 49 ASP A C 4
ATOM 5839 O O . ASP A 1 49 ? -12.392 17.209 2.195 1.00 0.00 49 ASP A O 4
ATOM 5848 N N . GLY A 1 50 ? -14.145 16.187 3.156 1.00 0.00 50 GLY A N 4
ATOM 5849 C CA . GLY A 1 50 ? -14.385 17.266 4.097 1.00 0.00 50 GLY A CA 4
ATOM 5850 C C . GLY A 1 50 ? -13.381 17.274 5.232 1.00 0.00 50 GLY A C 4
ATOM 5851 O O . GLY A 1 50 ? -13.751 17.195 6.402 1.00 0.00 50 GLY A O 4
ATOM 5855 N N . LYS A 1 51 ? -12.103 17.336 4.861 1.00 0.00 51 LYS A N 4
ATOM 5856 C CA . LYS A 1 51 ? -10.990 17.359 5.813 1.00 0.00 51 LYS A CA 4
ATOM 5857 C C . LYS A 1 51 ? -10.934 16.079 6.638 1.00 0.00 51 LYS A C 4
ATOM 5858 O O . LYS A 1 51 ? -10.414 16.064 7.757 1.00 0.00 51 LYS A O 4
ATOM 5877 N N . GLY A 1 52 ? -11.455 15.005 6.069 1.00 0.00 52 GLY A N 4
ATOM 5878 C CA . GLY A 1 52 ? -11.457 13.729 6.749 1.00 0.00 52 GLY A CA 4
ATOM 5879 C C . GLY A 1 52 ? -11.091 12.591 5.825 1.00 0.00 52 GLY A C 4
ATOM 5880 O O . GLY A 1 52 ? -11.417 11.439 6.096 1.00 0.00 52 GLY A O 4
ATOM 5884 N N . GLN A 1 53 ? -10.400 12.912 4.734 1.00 0.00 53 GLN A N 4
ATOM 5885 C CA . GLN A 1 53 ? -9.994 11.902 3.765 1.00 0.00 53 GLN A CA 4
ATOM 5886 C C . GLN A 1 53 ? -9.065 10.880 4.419 1.00 0.00 53 GLN A C 4
ATOM 5887 O O . GLN A 1 53 ? -8.041 11.238 5.007 1.00 0.00 53 GLN A O 4
ATOM 5901 N N . LYS A 1 54 ? -9.436 9.611 4.312 1.00 0.00 54 LYS A N 4
ATOM 5902 C CA . LYS A 1 54 ? -8.665 8.533 4.902 1.00 0.00 54 LYS A CA 4
ATOM 5903 C C . LYS A 1 54 ? -7.801 7.839 3.854 1.00 0.00 54 LYS A C 4
ATOM 5904 O O . LYS A 1 54 ? -8.316 7.183 2.945 1.00 0.00 54 LYS A O 4
ATOM 5923 N N . ILE A 1 55 ? -6.491 8.005 3.977 1.00 0.00 55 ILE A N 4
ATOM 5924 C CA . ILE A 1 55 ? -5.539 7.397 3.063 1.00 0.00 55 ILE A CA 4
ATOM 5925 C C . ILE A 1 55 ? -4.731 6.346 3.818 1.00 0.00 55 ILE A C 4
ATOM 5926 O O . ILE A 1 55 ? -3.678 6.638 4.383 1.00 0.00 55 ILE A O 4
ATOM 5942 N N . SER A 1 56 ? -5.239 5.130 3.851 1.00 0.00 56 SER A N 4
ATOM 5943 C CA . SER A 1 56 ? -4.576 4.056 4.564 1.00 0.00 56 SER A CA 4
ATOM 5944 C C . SER A 1 56 ? -4.244 2.897 3.629 1.00 0.00 56 SER A C 4
ATOM 5945 O O . SER A 1 56 ? -5.122 2.121 3.245 1.00 0.00 56 SER A O 4
ATOM 5953 N N . VAL A 1 57 ? -2.977 2.795 3.257 1.00 0.00 57 VAL A N 4
ATOM 5954 C CA . VAL A 1 57 ? -2.526 1.730 2.380 1.00 0.00 57 VAL A CA 4
ATOM 5955 C C . VAL A 1 57 ? -2.194 0.494 3.206 1.00 0.00 57 VAL A C 4
ATOM 5956 O O . VAL A 1 57 ? -1.102 0.378 3.768 1.00 0.00 57 VAL A O 4
ATOM 5969 N N . HIS A 1 58 ? -3.159 -0.414 3.308 1.00 0.00 58 HIS A N 4
ATOM 5970 C CA . HIS A 1 58 ? -2.975 -1.641 4.070 1.00 0.00 58 HIS A CA 4
ATOM 5971 C C . HIS A 1 58 ? -2.514 -2.762 3.148 1.00 0.00 58 HIS A C 4
ATOM 5972 O O . HIS A 1 58 ? -3.320 -3.565 2.667 1.00 0.00 58 HIS A O 4
ATOM 5986 N N . VAL A 1 59 ? -1.217 -2.796 2.898 1.00 0.00 59 VAL A N 4
ATOM 5987 C CA . VAL A 1 59 ? -0.627 -3.795 2.019 1.00 0.00 59 VAL A CA 4
ATOM 5988 C C . VAL A 1 59 ? -0.150 -5.009 2.809 1.00 0.00 59 VAL A C 4
ATOM 5989 O O . VAL A 1 59 ? 1.047 -5.207 3.013 1.00 0.00 59 VAL A O 4
ATOM 6002 N N . LYS A 1 60 ? -1.091 -5.828 3.250 1.00 0.00 60 LYS A N 4
ATOM 6003 C CA . LYS A 1 60 ? -0.754 -7.020 4.013 1.00 0.00 60 LYS A CA 4
ATOM 6004 C C . LYS A 1 60 ? -0.444 -8.175 3.062 1.00 0.00 60 LYS A C 4
ATOM 6005 O O . LYS A 1 60 ? -1.125 -9.203 3.052 1.00 0.00 60 LYS A O 4
ATOM 6024 N N . LEU A 1 61 ? 0.595 -7.977 2.263 1.00 0.00 61 LEU A N 4
ATOM 6025 C CA . LEU A 1 61 ? 1.033 -8.960 1.278 1.00 0.00 61 LEU A CA 4
ATOM 6026 C C . LEU A 1 61 ? 1.825 -10.085 1.936 1.00 0.00 61 LEU A C 4
ATOM 6027 O O . LEU A 1 61 ? 1.907 -11.193 1.412 1.00 0.00 61 LEU A O 4
ATOM 6043 N N . GLY A 1 62 ? 2.431 -9.788 3.074 1.00 0.00 62 GLY A N 4
ATOM 6044 C CA . GLY A 1 62 ? 3.194 -10.790 3.787 1.00 0.00 62 GLY A CA 4
ATOM 6045 C C . GLY A 1 62 ? 4.584 -11.013 3.212 1.00 0.00 62 GLY A C 4
ATOM 6046 O O . GLY A 1 62 ? 5.323 -10.055 2.966 1.00 0.00 62 GLY A O 4
ATOM 6050 N N . ASN A 1 63 ? 4.920 -12.274 2.953 1.00 0.00 63 ASN A N 4
ATOM 6051 C CA . ASN A 1 63 ? 6.236 -12.651 2.433 1.00 0.00 63 ASN A CA 4
ATOM 6052 C C . ASN A 1 63 ? 6.382 -12.382 0.936 1.00 0.00 63 ASN A C 4
ATOM 6053 O O . ASN A 1 63 ? 7.153 -13.055 0.249 1.00 0.00 63 ASN A O 4
ATOM 6064 N N . ARG A 1 64 ? 5.662 -11.388 0.435 1.00 0.00 64 ARG A N 4
ATOM 6065 C CA . ARG A 1 64 ? 5.732 -11.026 -0.976 1.00 0.00 64 ARG A CA 4
ATOM 6066 C C . ARG A 1 64 ? 7.054 -10.312 -1.258 1.00 0.00 64 ARG A C 4
ATOM 6067 O O . ARG A 1 64 ? 7.559 -10.343 -2.380 1.00 0.00 64 ARG A O 4
ATOM 6088 N N . PHE A 1 65 ? 7.608 -9.689 -0.217 1.00 0.00 65 PHE A N 4
ATOM 6089 C CA . PHE A 1 65 ? 8.875 -8.966 -0.311 1.00 0.00 65 PHE A CA 4
ATOM 6090 C C . PHE A 1 65 ? 8.794 -7.848 -1.349 1.00 0.00 65 PHE A C 4
ATOM 6091 O O . PHE A 1 65 ? 9.484 -7.872 -2.368 1.00 0.00 65 PHE A O 4
ATOM 6108 N N . LEU A 1 66 ? 7.940 -6.872 -1.077 1.00 0.00 66 LEU A N 4
ATOM 6109 C CA . LEU A 1 66 ? 7.765 -5.742 -1.975 1.00 0.00 66 LEU A CA 4
ATOM 6110 C C . LEU A 1 66 ? 8.864 -4.712 -1.734 1.00 0.00 66 LEU A C 4
ATOM 6111 O O . LEU A 1 66 ? 9.335 -4.548 -0.606 1.00 0.00 66 LEU A O 4
ATOM 6127 N N . TYR A 1 67 ? 9.278 -4.027 -2.791 1.00 0.00 67 TYR A N 4
ATOM 6128 C CA . TYR A 1 67 ? 10.312 -3.008 -2.685 1.00 0.00 67 TYR A CA 4
ATOM 6129 C C . TYR A 1 67 ? 9.709 -1.718 -2.149 1.00 0.00 67 TYR A C 4
ATOM 6130 O O . TYR A 1 67 ? 9.605 -0.730 -2.870 1.00 0.00 67 TYR A O 4
ATOM 6148 N N . LYS A 1 68 ? 9.345 -1.739 -0.869 1.00 0.00 68 LYS A N 4
ATOM 6149 C CA . LYS A 1 68 ? 8.712 -0.594 -0.209 1.00 0.00 68 LYS A CA 4
ATOM 6150 C C . LYS A 1 68 ? 9.529 0.693 -0.328 1.00 0.00 68 LYS A C 4
ATOM 6151 O O . LYS A 1 68 ? 9.018 1.775 -0.057 1.00 0.00 68 LYS A O 4
ATOM 6170 N N . GLU A 1 69 ? 10.802 0.583 -0.703 1.00 0.00 69 GLU A N 4
ATOM 6171 C CA . GLU A 1 69 ? 11.648 1.760 -0.861 1.00 0.00 69 GLU A CA 4
ATOM 6172 C C . GLU A 1 69 ? 11.170 2.595 -2.047 1.00 0.00 69 GLU A C 4
ATOM 6173 O O . GLU A 1 69 ? 11.427 3.797 -2.121 1.00 0.00 69 GLU A O 4
ATOM 6185 N N . GLN A 1 70 ? 10.457 1.948 -2.963 1.00 0.00 70 GLN A N 4
ATOM 6186 C CA . GLN A 1 70 ? 9.915 2.623 -4.132 1.00 0.00 70 GLN A CA 4
ATOM 6187 C C . GLN A 1 70 ? 8.733 3.486 -3.718 1.00 0.00 70 GLN A C 4
ATOM 6188 O O . GLN A 1 70 ? 8.687 4.686 -3.993 1.00 0.00 70 GLN A O 4
ATOM 6202 N N . GLU A 1 71 ? 7.786 2.863 -3.033 1.00 0.00 71 GLU A N 4
ATOM 6203 C CA . GLU A 1 71 ? 6.596 3.552 -2.563 1.00 0.00 71 GLU A CA 4
ATOM 6204 C C . GLU A 1 71 ? 6.971 4.599 -1.524 1.00 0.00 71 GLU A C 4
ATOM 6205 O O . GLU A 1 71 ? 6.362 5.663 -1.450 1.00 0.00 71 GLU A O 4
ATOM 6217 N N . GLU A 1 72 ? 7.994 4.294 -0.738 1.00 0.00 72 GLU A N 4
ATOM 6218 C CA . GLU A 1 72 ? 8.461 5.195 0.305 1.00 0.00 72 GLU A CA 4
ATOM 6219 C C . GLU A 1 72 ? 8.884 6.542 -0.277 1.00 0.00 72 GLU A C 4
ATOM 6220 O O . GLU A 1 72 ? 8.480 7.590 0.222 1.00 0.00 72 GLU A O 4
ATOM 6232 N N . GLN A 1 73 ? 9.663 6.507 -1.355 1.00 0.00 73 GLN A N 4
ATOM 6233 C CA . GLN A 1 73 ? 10.155 7.731 -1.980 1.00 0.00 73 GLN A CA 4
ATOM 6234 C C . GLN A 1 73 ? 9.012 8.604 -2.502 1.00 0.00 73 GLN A C 4
ATOM 6235 O O . GLN A 1 73 ? 9.079 9.830 -2.414 1.00 0.00 73 GLN A O 4
ATOM 6249 N N . LEU A 1 74 ? 7.956 7.983 -3.029 1.00 0.00 74 LEU A N 4
ATOM 6250 C CA . LEU A 1 74 ? 6.828 8.751 -3.550 1.00 0.00 74 LEU A CA 4
ATOM 6251 C C . LEU A 1 74 ? 5.917 9.203 -2.411 1.00 0.00 74 LEU A C 4
ATOM 6252 O O . LEU A 1 74 ? 5.297 10.266 -2.484 1.00 0.00 74 LEU A O 4
ATOM 6268 N N . THR A 1 75 ? 5.856 8.409 -1.349 1.00 0.00 75 THR A N 4
ATOM 6269 C CA . THR A 1 75 ? 5.036 8.753 -0.195 1.00 0.00 75 THR A CA 4
ATOM 6270 C C . THR A 1 75 ? 5.658 9.930 0.558 1.00 0.00 75 THR A C 4
ATOM 6271 O O . THR A 1 75 ? 4.954 10.721 1.185 1.00 0.00 75 THR A O 4
ATOM 6282 N N . GLU A 1 76 ? 6.983 10.056 0.456 1.00 0.00 76 GLU A N 4
ATOM 6283 C CA . GLU A 1 76 ? 7.719 11.136 1.109 1.00 0.00 76 GLU A CA 4
ATOM 6284 C C . GLU A 1 76 ? 7.171 12.500 0.701 1.00 0.00 76 GLU A C 4
ATOM 6285 O O . GLU A 1 76 ? 7.202 13.447 1.489 1.00 0.00 76 GLU A O 4
ATOM 6297 N N . LEU A 1 77 ? 6.670 12.594 -0.531 1.00 0.00 77 LEU A N 4
ATOM 6298 C CA . LEU A 1 77 ? 6.100 13.838 -1.037 1.00 0.00 77 LEU A CA 4
ATOM 6299 C C . LEU A 1 77 ? 4.941 14.284 -0.153 1.00 0.00 77 LEU A C 4
ATOM 6300 O O . LEU A 1 77 ? 4.856 15.443 0.248 1.00 0.00 77 LEU A O 4
ATOM 6316 N N . ILE A 1 78 ? 4.067 13.342 0.170 1.00 0.00 78 ILE A N 4
ATOM 6317 C CA . ILE A 1 78 ? 2.911 13.619 1.010 1.00 0.00 78 ILE A CA 4
ATOM 6318 C C . ILE A 1 78 ? 3.322 13.623 2.480 1.00 0.00 78 ILE A C 4
ATOM 6319 O O . ILE A 1 78 ? 2.793 14.389 3.284 1.00 0.00 78 ILE A O 4
ATOM 6335 N N . ALA A 1 79 ? 4.299 12.785 2.807 1.00 0.00 79 ALA A N 4
ATOM 6336 C CA . ALA A 1 79 ? 4.804 12.663 4.172 1.00 0.00 79 ALA A CA 4
ATOM 6337 C C . ALA A 1 79 ? 5.437 13.962 4.657 1.00 0.00 79 ALA A C 4
ATOM 6338 O O . ALA A 1 79 ? 5.574 14.180 5.861 1.00 0.00 79 ALA A O 4
ATOM 6345 N N . SER A 1 80 ? 5.822 14.820 3.717 1.00 0.00 80 SER A N 4
ATOM 6346 C CA . SER A 1 80 ? 6.424 16.100 4.061 1.00 0.00 80 SER A CA 4
ATOM 6347 C C . SER A 1 80 ? 5.398 16.995 4.759 1.00 0.00 80 SER A C 4
ATOM 6348 O O . SER A 1 80 ? 5.754 17.881 5.538 1.00 0.00 80 SER A O 4
ATOM 6356 N N . LYS A 1 81 ? 4.123 16.737 4.489 1.00 0.00 81 LYS A N 4
ATOM 6357 C CA . LYS A 1 81 ? 3.029 17.496 5.079 1.00 0.00 81 LYS A CA 4
ATOM 6358 C C . LYS A 1 81 ? 1.810 16.590 5.228 1.00 0.00 81 LYS A C 4
ATOM 6359 O O . LYS A 1 81 ? 0.746 16.841 4.655 1.00 0.00 81 LYS A O 4
ATOM 6378 N N . LYS A 1 82 ? 1.977 15.521 5.997 1.00 0.00 82 LYS A N 4
ATOM 6379 C CA . LYS A 1 82 ? 0.907 14.554 6.211 1.00 0.00 82 LYS A CA 4
ATOM 6380 C C . LYS A 1 82 ? -0.170 15.102 7.154 1.00 0.00 82 LYS A C 4
ATOM 6381 O O . LYS A 1 82 ? -0.247 14.735 8.327 1.00 0.00 82 LYS A O 4
ATOM 6400 N N . ASP A 1 83 ? -0.987 16.004 6.628 1.00 0.00 83 ASP A N 4
ATOM 6401 C CA . ASP A 1 83 ? -2.071 16.594 7.399 1.00 0.00 83 ASP A CA 4
ATOM 6402 C C . ASP A 1 83 ? -3.309 15.706 7.320 1.00 0.00 83 ASP A C 4
ATOM 6403 O O . ASP A 1 83 ? -4.088 15.610 8.268 1.00 0.00 83 ASP A O 4
ATOM 6412 N N . LEU A 1 84 ? -3.470 15.043 6.186 1.00 0.00 84 LEU A N 4
ATOM 6413 C CA . LEU A 1 84 ? -4.597 14.148 5.971 1.00 0.00 84 LEU A CA 4
ATOM 6414 C C . LEU A 1 84 ? -4.404 12.878 6.789 1.00 0.00 84 LEU A C 4
ATOM 6415 O O . LEU A 1 84 ? -3.310 12.628 7.303 1.00 0.00 84 LEU A O 4
ATOM 6431 N N . PHE A 1 85 ? -5.449 12.073 6.908 1.00 0.00 85 PHE A N 4
ATOM 6432 C CA . PHE A 1 85 ? -5.361 10.830 7.660 1.00 0.00 85 PHE A CA 4
ATOM 6433 C C . PHE A 1 85 ? -4.699 9.761 6.804 1.00 0.00 85 PHE A C 4
ATOM 6434 O O . PHE A 1 85 ? -5.358 8.856 6.292 1.00 0.00 85 PHE A O 4
ATOM 6451 N N . VAL A 1 86 ? -3.394 9.892 6.634 1.00 0.00 86 VAL A N 4
ATOM 6452 C CA . VAL A 1 86 ? -2.627 8.958 5.827 1.00 0.00 86 VAL A CA 4
ATOM 6453 C C . VAL A 1 86 ? -1.729 8.084 6.699 1.00 0.00 86 VAL A C 4
ATOM 6454 O O . VAL A 1 86 ? -1.067 8.572 7.620 1.00 0.00 86 VAL A O 4
ATOM 6467 N N . HIS A 1 87 ? -1.727 6.790 6.418 1.00 0.00 87 HIS A N 4
ATOM 6468 C CA . HIS A 1 87 ? -0.911 5.843 7.158 1.00 0.00 87 HIS A CA 4
ATOM 6469 C C . HIS A 1 87 ? -0.823 4.521 6.409 1.00 0.00 87 HIS A C 4
ATOM 6470 O O . HIS A 1 87 ? -1.837 3.857 6.190 1.00 0.00 87 HIS A O 4
ATOM 6484 N N . SER A 1 88 ? 0.384 4.145 6.009 1.00 0.00 88 SER A N 4
ATOM 6485 C CA . SER A 1 88 ? 0.594 2.903 5.282 1.00 0.00 88 SER A CA 4
ATOM 6486 C C . SER A 1 88 ? 1.308 1.880 6.158 1.00 0.00 88 SER A C 4
ATOM 6487 O O . SER A 1 88 ? 2.139 2.243 6.995 1.00 0.00 88 SER A O 4
ATOM 6495 N N . ILE A 1 89 ? 0.979 0.610 5.968 1.00 0.00 89 ILE A N 4
ATOM 6496 C CA . ILE A 1 89 ? 1.590 -0.467 6.736 1.00 0.00 89 ILE A CA 4
ATOM 6497 C C . ILE A 1 89 ? 1.558 -1.775 5.946 1.00 0.00 89 ILE A C 4
ATOM 6498 O O . ILE A 1 89 ? 0.571 -2.086 5.271 1.00 0.00 89 ILE A O 4
ATOM 6514 N N . ASP A 1 90 ? 2.654 -2.517 6.011 1.00 0.00 90 ASP A N 4
ATOM 6515 C CA . ASP A 1 90 ? 2.780 -3.791 5.316 1.00 0.00 90 ASP A CA 4
ATOM 6516 C C . ASP A 1 90 ? 3.095 -4.896 6.322 1.00 0.00 90 ASP A C 4
ATOM 6517 O O . ASP A 1 90 ? 3.131 -4.649 7.531 1.00 0.00 90 ASP A O 4
ATOM 6526 N N . SER A 1 91 ? 3.313 -6.110 5.833 1.00 0.00 91 SER A N 4
ATOM 6527 C CA . SER A 1 91 ? 3.637 -7.233 6.701 1.00 0.00 91 SER A CA 4
ATOM 6528 C C . SER A 1 91 ? 4.938 -7.913 6.258 1.00 0.00 91 SER A C 4
ATOM 6529 O O . SER A 1 91 ? 5.014 -9.143 6.180 1.00 0.00 91 SER A O 4
ATOM 6537 N N . GLU A 1 92 ? 5.962 -7.106 5.971 1.00 0.00 92 GLU A N 4
ATOM 6538 C CA . GLU A 1 92 ? 7.261 -7.628 5.547 1.00 0.00 92 GLU A CA 4
ATOM 6539 C C . GLU A 1 92 ? 7.969 -8.350 6.700 1.00 0.00 92 GLU A C 4
ATOM 6540 O O . GLU A 1 92 ? 7.400 -8.553 7.777 1.00 0.00 92 GLU A O 4
ATOM 6552 N N . VAL A 1 93 ? 9.218 -8.725 6.473 1.00 0.00 93 VAL A N 4
ATOM 6553 C CA . VAL A 1 93 ? 10.007 -9.404 7.485 1.00 0.00 93 VAL A CA 4
ATOM 6554 C C . VAL A 1 93 ? 11.259 -8.592 7.792 1.00 0.00 93 VAL A C 4
ATOM 6555 O O . VAL A 1 93 ? 11.900 -8.059 6.885 1.00 0.00 93 VAL A O 4
ATOM 6568 N N . ILE A 1 94 ? 11.582 -8.464 9.070 1.00 0.00 94 ILE A N 4
ATOM 6569 C CA . ILE A 1 94 ? 12.757 -7.716 9.476 1.00 0.00 94 ILE A CA 4
ATOM 6570 C C . ILE A 1 94 ? 14.022 -8.506 9.144 1.00 0.00 94 ILE A C 4
ATOM 6571 O O . ILE A 1 94 ? 14.190 -9.655 9.567 1.00 0.00 94 ILE A O 4
ATOM 6587 N N . THR A 1 95 ? 14.886 -7.905 8.353 1.00 0.00 95 THR A N 4
ATOM 6588 C CA . THR A 1 95 ? 16.127 -8.541 7.962 1.00 0.00 95 THR A CA 4
ATOM 6589 C C . THR A 1 95 ? 17.316 -7.687 8.377 1.00 0.00 95 THR A C 4
ATOM 6590 O O . THR A 1 95 ? 17.610 -6.665 7.749 1.00 0.00 95 THR A O 4
ATOM 6601 N N . LYS A 1 96 ? 17.995 -8.100 9.441 1.00 0.00 96 LYS A N 4
ATOM 6602 C CA . LYS A 1 96 ? 19.151 -7.370 9.936 1.00 0.00 96 LYS A CA 4
ATOM 6603 C C . LYS A 1 96 ? 20.427 -7.941 9.325 1.00 0.00 96 LYS A C 4
ATOM 6604 O O . LYS A 1 96 ? 21.179 -8.663 9.984 1.00 0.00 96 LYS A O 4
ATOM 6623 N N . LYS A 1 97 ? 20.639 -7.631 8.053 1.00 0.00 97 LYS A N 4
ATOM 6624 C CA . LYS A 1 97 ? 21.812 -8.094 7.318 1.00 0.00 97 LYS A CA 4
ATOM 6625 C C . LYS A 1 97 ? 21.916 -7.368 5.979 1.00 0.00 97 LYS A C 4
ATOM 6626 O O . LYS A 1 97 ? 20.919 -7.206 5.267 1.00 0.00 97 LYS A O 4
ATOM 6645 N N . GLU A 1 98 ? 23.126 -6.958 5.625 1.00 0.00 98 GLU A N 4
ATOM 6646 C CA . GLU A 1 98 ? 23.363 -6.249 4.370 1.00 0.00 98 GLU A CA 4
ATOM 6647 C C . GLU A 1 98 ? 23.533 -7.239 3.219 1.00 0.00 98 GLU A C 4
ATOM 6648 O O . GLU A 1 98 ? 24.513 -7.184 2.474 1.00 0.00 98 GLU A O 4
ATOM 6660 N N . ALA A 1 99 ? 22.571 -8.135 3.062 1.00 0.00 99 ALA A N 4
ATOM 6661 C CA . ALA A 1 99 ? 22.627 -9.144 2.012 1.00 0.00 99 ALA A CA 4
ATOM 6662 C C . ALA A 1 99 ? 22.006 -8.636 0.714 1.00 0.00 99 ALA A C 4
ATOM 6663 O O . ALA A 1 99 ? 21.996 -9.338 -0.295 1.00 0.00 99 ALA A O 4
ATOM 6670 N N . GLN A 1 100 ? 21.490 -7.415 0.745 1.00 0.00 100 GLN A N 4
ATOM 6671 C CA . GLN A 1 100 ? 20.855 -6.821 -0.425 1.00 0.00 100 GLN A CA 4
ATOM 6672 C C . GLN A 1 100 ? 21.896 -6.249 -1.383 1.00 0.00 100 GLN A C 4
ATOM 6673 O O . GLN A 1 100 ? 22.701 -5.399 -1.002 1.00 0.00 100 GLN A O 4
ATOM 6687 N N . GLN A 1 101 ? 21.878 -6.728 -2.619 1.00 0.00 101 GLN A N 4
ATOM 6688 C CA . GLN A 1 101 ? 22.804 -6.254 -3.638 1.00 0.00 101 GLN A CA 4
ATOM 6689 C C . GLN A 1 101 ? 22.277 -4.960 -4.244 1.00 0.00 101 GLN A C 4
ATOM 6690 O O . GLN A 1 101 ? 21.406 -4.976 -5.110 1.00 0.00 101 GLN A O 4
ATOM 6704 N N . ILE A 1 102 ? 22.791 -3.835 -3.769 1.00 0.00 102 ILE A N 4
ATOM 6705 C CA . ILE A 1 102 ? 22.366 -2.537 -4.264 1.00 0.00 102 ILE A CA 4
ATOM 6706 C C . ILE A 1 102 ? 23.559 -1.591 -4.373 1.00 0.00 102 ILE A C 4
ATOM 6707 O O . ILE A 1 102 ? 24.506 -1.681 -3.593 1.00 0.00 102 ILE A O 4
ATOM 6723 N N . ARG A 1 103 ? 23.521 -0.711 -5.366 1.00 0.00 103 ARG A N 4
ATOM 6724 C CA . ARG A 1 103 ? 24.583 0.259 -5.583 1.00 0.00 103 ARG A CA 4
ATOM 6725 C C . ARG A 1 103 ? 23.983 1.604 -5.952 1.00 0.00 103 ARG A C 4
ATOM 6726 O O . ARG A 1 103 ? 22.901 1.668 -6.531 1.00 0.00 103 ARG A O 4
ATOM 6747 N N . GLU A 1 104 ? 24.685 2.673 -5.620 1.00 0.00 104 GLU A N 4
ATOM 6748 C CA . GLU A 1 104 ? 24.218 4.017 -5.925 1.00 0.00 104 GLU A CA 4
ATOM 6749 C C . GLU A 1 104 ? 25.255 4.734 -6.778 1.00 0.00 104 GLU A C 4
ATOM 6750 O O . GLU A 1 104 ? 25.229 5.957 -6.926 1.00 0.00 104 GLU A O 4
ATOM 6762 N N . GLU A 1 105 ? 26.165 3.950 -7.343 1.00 0.00 105 GLU A N 4
ATOM 6763 C CA . GLU A 1 105 ? 27.227 4.477 -8.175 1.00 0.00 105 GLU A CA 4
ATOM 6764 C C . GLU A 1 105 ? 27.095 3.940 -9.587 1.00 0.00 105 GLU A C 4
ATOM 6765 O O . GLU A 1 105 ? 26.727 4.720 -10.486 1.00 0.00 105 GLU A O 4
ATOM 6777 N N . GLY A 1 1 ? -33.329 -16.250 -1.873 1.00 0.00 1 GLY A N 5
ATOM 6778 C CA . GLY A 1 1 ? -32.224 -17.181 -2.213 1.00 0.00 1 GLY A CA 5
ATOM 6779 C C . GLY A 1 1 ? -31.991 -17.288 -3.703 1.00 0.00 1 GLY A C 5
ATOM 6780 O O . GLY A 1 1 ? -32.574 -18.142 -4.373 1.00 0.00 1 GLY A O 5
ATOM 6784 N N . SER A 1 2 ? -31.147 -16.411 -4.229 1.00 0.00 2 SER A N 5
ATOM 6785 C CA . SER A 1 2 ? -30.834 -16.413 -5.647 1.00 0.00 2 SER A CA 5
ATOM 6786 C C . SER A 1 2 ? -29.624 -17.304 -5.929 1.00 0.00 2 SER A C 5
ATOM 6787 O O . SER A 1 2 ? -29.594 -18.036 -6.918 1.00 0.00 2 SER A O 5
ATOM 6795 N N . HIS A 1 3 ? -28.627 -17.231 -5.056 1.00 0.00 3 HIS A N 5
ATOM 6796 C CA . HIS A 1 3 ? -27.411 -18.027 -5.198 1.00 0.00 3 HIS A CA 5
ATOM 6797 C C . HIS A 1 3 ? -26.671 -18.099 -3.866 1.00 0.00 3 HIS A C 5
ATOM 6798 O O . HIS A 1 3 ? -26.924 -17.293 -2.972 1.00 0.00 3 HIS A O 5
ATOM 6812 N N . MET A 1 4 ? -25.769 -19.062 -3.731 1.00 0.00 4 MET A N 5
ATOM 6813 C CA . MET A 1 4 ? -25.014 -19.227 -2.495 1.00 0.00 4 MET A CA 5
ATOM 6814 C C . MET A 1 4 ? -23.554 -18.850 -2.699 1.00 0.00 4 MET A C 5
ATOM 6815 O O . MET A 1 4 ? -23.008 -19.009 -3.790 1.00 0.00 4 MET A O 5
ATOM 6829 N N . LYS A 1 5 ? -22.931 -18.344 -1.643 1.00 0.00 5 LYS A N 5
ATOM 6830 C CA . LYS A 1 5 ? -21.532 -17.943 -1.690 1.00 0.00 5 LYS A CA 5
ATOM 6831 C C . LYS A 1 5 ? -20.809 -18.409 -0.436 1.00 0.00 5 LYS A C 5
ATOM 6832 O O . LYS A 1 5 ? -21.413 -18.521 0.631 1.00 0.00 5 LYS A O 5
ATOM 6851 N N . THR A 1 6 ? -19.524 -18.690 -0.568 1.00 0.00 6 THR A N 5
ATOM 6852 C CA . THR A 1 6 ? -18.722 -19.135 0.558 1.00 0.00 6 THR A CA 5
ATOM 6853 C C . THR A 1 6 ? -17.782 -18.016 1.007 1.00 0.00 6 THR A C 5
ATOM 6854 O O . THR A 1 6 ? -17.879 -16.887 0.519 1.00 0.00 6 THR A O 5
ATOM 6865 N N . LYS A 1 7 ? -16.894 -18.320 1.946 1.00 0.00 7 LYS A N 5
ATOM 6866 C CA . LYS A 1 7 ? -15.938 -17.338 2.438 1.00 0.00 7 LYS A CA 5
ATOM 6867 C C . LYS A 1 7 ? -14.785 -17.202 1.453 1.00 0.00 7 LYS A C 5
ATOM 6868 O O . LYS A 1 7 ? -14.591 -18.066 0.595 1.00 0.00 7 LYS A O 5
ATOM 6887 N N . LYS A 1 8 ? -14.029 -16.125 1.570 1.00 0.00 8 LYS A N 5
ATOM 6888 C CA . LYS A 1 8 ? -12.905 -15.891 0.679 1.00 0.00 8 LYS A CA 5
ATOM 6889 C C . LYS A 1 8 ? -11.585 -15.993 1.431 1.00 0.00 8 LYS A C 5
ATOM 6890 O O . LYS A 1 8 ? -11.526 -15.778 2.643 1.00 0.00 8 LYS A O 5
ATOM 6909 N N . GLN A 1 9 ? -10.531 -16.327 0.705 1.00 0.00 9 GLN A N 5
ATOM 6910 C CA . GLN A 1 9 ? -9.206 -16.460 1.288 1.00 0.00 9 GLN A CA 5
ATOM 6911 C C . GLN A 1 9 ? -8.368 -15.235 0.949 1.00 0.00 9 GLN A C 5
ATOM 6912 O O . GLN A 1 9 ? -7.779 -14.599 1.822 1.00 0.00 9 GLN A O 5
ATOM 6926 N N . GLN A 1 10 ? -8.332 -14.908 -0.331 1.00 0.00 10 GLN A N 5
ATOM 6927 C CA . GLN A 1 10 ? -7.586 -13.760 -0.814 1.00 0.00 10 GLN A CA 5
ATOM 6928 C C . GLN A 1 10 ? -8.546 -12.763 -1.443 1.00 0.00 10 GLN A C 5
ATOM 6929 O O . GLN A 1 10 ? -9.010 -12.951 -2.570 1.00 0.00 10 GLN A O 5
ATOM 6943 N N . TYR A 1 11 ? -8.859 -11.717 -0.702 1.00 0.00 11 TYR A N 5
ATOM 6944 C CA . TYR A 1 11 ? -9.783 -10.699 -1.172 1.00 0.00 11 TYR A CA 5
ATOM 6945 C C . TYR A 1 11 ? -9.120 -9.329 -1.185 1.00 0.00 11 TYR A C 5
ATOM 6946 O O . TYR A 1 11 ? -8.085 -9.118 -0.543 1.00 0.00 11 TYR A O 5
ATOM 6964 N N . VAL A 1 12 ? -9.721 -8.403 -1.913 1.00 0.00 12 VAL A N 5
ATOM 6965 C CA . VAL A 1 12 ? -9.200 -7.055 -2.027 1.00 0.00 12 VAL A CA 5
ATOM 6966 C C . VAL A 1 12 ? -10.338 -6.040 -2.005 1.00 0.00 12 VAL A C 5
ATOM 6967 O O . VAL A 1 12 ? -11.432 -6.303 -2.508 1.00 0.00 12 VAL A O 5
ATOM 6980 N N . THR A 1 13 ? -10.088 -4.897 -1.394 1.00 0.00 13 THR A N 5
ATOM 6981 C CA . THR A 1 13 ? -11.074 -3.835 -1.319 1.00 0.00 13 THR A CA 5
ATOM 6982 C C . THR A 1 13 ? -10.395 -2.490 -1.568 1.00 0.00 13 THR A C 5
ATOM 6983 O O . THR A 1 13 ? -9.314 -2.222 -1.037 1.00 0.00 13 THR A O 5
ATOM 6994 N N . ILE A 1 14 ? -11.007 -1.663 -2.408 1.00 0.00 14 ILE A N 5
ATOM 6995 C CA . ILE A 1 14 ? -10.452 -0.355 -2.732 1.00 0.00 14 ILE A CA 5
ATOM 6996 C C . ILE A 1 14 ? -11.525 0.726 -2.618 1.00 0.00 14 ILE A C 5
ATOM 6997 O O . ILE A 1 14 ? -12.348 0.902 -3.520 1.00 0.00 14 ILE A O 5
ATOM 7013 N N . LYS A 1 15 ? -11.518 1.433 -1.500 1.00 0.00 15 LYS A N 5
ATOM 7014 C CA . LYS A 1 15 ? -12.481 2.495 -1.263 1.00 0.00 15 LYS A CA 5
ATOM 7015 C C . LYS A 1 15 ? -11.902 3.836 -1.710 1.00 0.00 15 LYS A C 5
ATOM 7016 O O . LYS A 1 15 ? -11.108 4.460 -0.999 1.00 0.00 15 LYS A O 5
ATOM 7035 N N . GLY A 1 16 ? -12.284 4.250 -2.907 1.00 0.00 16 GLY A N 5
ATOM 7036 C CA . GLY A 1 16 ? -11.810 5.504 -3.449 1.00 0.00 16 GLY A CA 5
ATOM 7037 C C . GLY A 1 16 ? -12.937 6.322 -4.039 1.00 0.00 16 GLY A C 5
ATOM 7038 O O . GLY A 1 16 ? -13.240 6.205 -5.226 1.00 0.00 16 GLY A O 5
ATOM 7042 N N . THR A 1 17 ? -13.573 7.125 -3.200 1.00 0.00 17 THR A N 5
ATOM 7043 C CA . THR A 1 17 ? -14.676 7.973 -3.618 1.00 0.00 17 THR A CA 5
ATOM 7044 C C . THR A 1 17 ? -15.122 8.864 -2.459 1.00 0.00 17 THR A C 5
ATOM 7045 O O . THR A 1 17 ? -15.652 8.378 -1.456 1.00 0.00 17 THR A O 5
ATOM 7056 N N . LYS A 1 18 ? -14.885 10.168 -2.600 1.00 0.00 18 LYS A N 5
ATOM 7057 C CA . LYS A 1 18 ? -15.246 11.149 -1.577 1.00 0.00 18 LYS A CA 5
ATOM 7058 C C . LYS A 1 18 ? -14.510 10.867 -0.275 1.00 0.00 18 LYS A C 5
ATOM 7059 O O . LYS A 1 18 ? -15.067 10.975 0.819 1.00 0.00 18 LYS A O 5
ATOM 7078 N N . ASN A 1 19 ? -13.248 10.509 -0.421 1.00 0.00 19 ASN A N 5
ATOM 7079 C CA . ASN A 1 19 ? -12.376 10.206 0.699 1.00 0.00 19 ASN A CA 5
ATOM 7080 C C . ASN A 1 19 ? -10.936 10.304 0.208 1.00 0.00 19 ASN A C 5
ATOM 7081 O O . ASN A 1 19 ? -10.676 10.993 -0.777 1.00 0.00 19 ASN A O 5
ATOM 7092 N N . GLY A 1 20 ? -10.006 9.647 0.880 1.00 0.00 20 GLY A N 5
ATOM 7093 C CA . GLY A 1 20 ? -8.634 9.693 0.440 1.00 0.00 20 GLY A CA 5
ATOM 7094 C C . GLY A 1 20 ? -8.275 8.448 -0.337 1.00 0.00 20 GLY A C 5
ATOM 7095 O O . GLY A 1 20 ? -8.420 8.400 -1.554 1.00 0.00 20 GLY A O 5
ATOM 7099 N N . LEU A 1 21 ? -7.842 7.428 0.385 1.00 0.00 21 LEU A N 5
ATOM 7100 C CA . LEU A 1 21 ? -7.458 6.161 -0.210 1.00 0.00 21 LEU A CA 5
ATOM 7101 C C . LEU A 1 21 ? -7.443 5.078 0.857 1.00 0.00 21 LEU A C 5
ATOM 7102 O O . LEU A 1 21 ? -6.480 4.938 1.605 1.00 0.00 21 LEU A O 5
ATOM 7118 N N . THR A 1 22 ? -8.533 4.343 0.959 1.00 0.00 22 THR A N 5
ATOM 7119 C CA . THR A 1 22 ? -8.634 3.273 1.935 1.00 0.00 22 THR A CA 5
ATOM 7120 C C . THR A 1 22 ? -8.740 1.926 1.223 1.00 0.00 22 THR A C 5
ATOM 7121 O O . THR A 1 22 ? -9.818 1.515 0.792 1.00 0.00 22 THR A O 5
ATOM 7132 N N . LEU A 1 23 ? -7.612 1.243 1.091 1.00 0.00 23 LEU A N 5
ATOM 7133 C CA . LEU A 1 23 ? -7.581 -0.039 0.406 1.00 0.00 23 LEU A CA 5
ATOM 7134 C C . LEU A 1 23 ? -6.891 -1.097 1.257 1.00 0.00 23 LEU A C 5
ATOM 7135 O O . LEU A 1 23 ? -6.042 -0.780 2.098 1.00 0.00 23 LEU A O 5
ATOM 7151 N N . HIS A 1 24 ? -7.274 -2.349 1.050 1.00 0.00 24 HIS A N 5
ATOM 7152 C CA . HIS A 1 24 ? -6.700 -3.464 1.789 1.00 0.00 24 HIS A CA 5
ATOM 7153 C C . HIS A 1 24 ? -6.660 -4.714 0.919 1.00 0.00 24 HIS A C 5
ATOM 7154 O O . HIS A 1 24 ? -7.684 -5.147 0.388 1.00 0.00 24 HIS A O 5
ATOM 7168 N N . LEU A 1 25 ? -5.472 -5.273 0.766 1.00 0.00 25 LEU A N 5
ATOM 7169 C CA . LEU A 1 25 ? -5.292 -6.494 0.000 1.00 0.00 25 LEU A CA 5
ATOM 7170 C C . LEU A 1 25 ? -4.798 -7.581 0.940 1.00 0.00 25 LEU A C 5
ATOM 7171 O O . LEU A 1 25 ? -3.933 -7.326 1.779 1.00 0.00 25 LEU A O 5
ATOM 7187 N N . ASP A 1 26 ? -5.357 -8.772 0.823 1.00 0.00 26 ASP A N 5
ATOM 7188 C CA . ASP A 1 26 ? -4.960 -9.871 1.682 1.00 0.00 26 ASP A CA 5
ATOM 7189 C C . ASP A 1 26 ? -4.503 -11.064 0.859 1.00 0.00 26 ASP A C 5
ATOM 7190 O O . ASP A 1 26 ? -5.182 -12.090 0.791 1.00 0.00 26 ASP A O 5
ATOM 7199 N N . ASP A 1 27 ? -3.347 -10.918 0.234 1.00 0.00 27 ASP A N 5
ATOM 7200 C CA . ASP A 1 27 ? -2.781 -11.971 -0.596 1.00 0.00 27 ASP A CA 5
ATOM 7201 C C . ASP A 1 27 ? -1.339 -12.228 -0.181 1.00 0.00 27 ASP A C 5
ATOM 7202 O O . ASP A 1 27 ? -0.812 -11.535 0.686 1.00 0.00 27 ASP A O 5
ATOM 7211 N N . ALA A 1 28 ? -0.702 -13.209 -0.797 1.00 0.00 28 ALA A N 5
ATOM 7212 C CA . ALA A 1 28 ? 0.678 -13.541 -0.478 1.00 0.00 28 ALA A CA 5
ATOM 7213 C C . ALA A 1 28 ? 1.368 -14.151 -1.688 1.00 0.00 28 ALA A C 5
ATOM 7214 O O . ALA A 1 28 ? 0.762 -14.917 -2.431 1.00 0.00 28 ALA A O 5
ATOM 7221 N N . CYS A 1 29 ? 2.637 -13.788 -1.879 1.00 0.00 29 CYS A N 5
ATOM 7222 C CA . CYS A 1 29 ? 3.450 -14.284 -2.996 1.00 0.00 29 CYS A CA 5
ATOM 7223 C C . CYS A 1 29 ? 2.896 -13.829 -4.351 1.00 0.00 29 CYS A C 5
ATOM 7224 O O . CYS A 1 29 ? 3.297 -14.337 -5.397 1.00 0.00 29 CYS A O 5
ATOM 7232 N N . SER A 1 30 ? 1.996 -12.855 -4.335 1.00 0.00 30 SER A N 5
ATOM 7233 C CA . SER A 1 30 ? 1.407 -12.337 -5.561 1.00 0.00 30 SER A CA 5
ATOM 7234 C C . SER A 1 30 ? 2.053 -11.003 -5.922 1.00 0.00 30 SER A C 5
ATOM 7235 O O . SER A 1 30 ? 3.010 -10.582 -5.274 1.00 0.00 30 SER A O 5
ATOM 7243 N N . PHE A 1 31 ? 1.541 -10.346 -6.954 1.00 0.00 31 PHE A N 5
ATOM 7244 C CA . PHE A 1 31 ? 2.079 -9.061 -7.373 1.00 0.00 31 PHE A CA 5
ATOM 7245 C C . PHE A 1 31 ? 0.993 -7.995 -7.308 1.00 0.00 31 PHE A C 5
ATOM 7246 O O . PHE A 1 31 ? -0.034 -8.100 -7.983 1.00 0.00 31 PHE A O 5
ATOM 7263 N N . ASP A 1 32 ? 1.230 -6.975 -6.494 1.00 0.00 32 ASP A N 5
ATOM 7264 C CA . ASP A 1 32 ? 0.287 -5.875 -6.298 1.00 0.00 32 ASP A CA 5
ATOM 7265 C C . ASP A 1 32 ? 0.246 -4.914 -7.487 1.00 0.00 32 ASP A C 5
ATOM 7266 O O . ASP A 1 32 ? 0.088 -3.707 -7.303 1.00 0.00 32 ASP A O 5
ATOM 7275 N N . GLU A 1 33 ? 0.352 -5.438 -8.701 1.00 0.00 33 GLU A N 5
ATOM 7276 C CA . GLU A 1 33 ? 0.329 -4.593 -9.893 1.00 0.00 33 GLU A CA 5
ATOM 7277 C C . GLU A 1 33 ? -1.008 -3.861 -10.016 1.00 0.00 33 GLU A C 5
ATOM 7278 O O . GLU A 1 33 ? -1.044 -2.660 -10.283 1.00 0.00 33 GLU A O 5
ATOM 7290 N N . LEU A 1 34 ? -2.100 -4.581 -9.789 1.00 0.00 34 LEU A N 5
ATOM 7291 C CA . LEU A 1 34 ? -3.434 -3.992 -9.874 1.00 0.00 34 LEU A CA 5
ATOM 7292 C C . LEU A 1 34 ? -3.673 -3.039 -8.708 1.00 0.00 34 LEU A C 5
ATOM 7293 O O . LEU A 1 34 ? -4.362 -2.028 -8.848 1.00 0.00 34 LEU A O 5
ATOM 7309 N N . LEU A 1 35 ? -3.087 -3.362 -7.560 1.00 0.00 35 LEU A N 5
ATOM 7310 C CA . LEU A 1 35 ? -3.243 -2.549 -6.364 1.00 0.00 35 LEU A CA 5
ATOM 7311 C C . LEU A 1 35 ? -2.485 -1.235 -6.513 1.00 0.00 35 LEU A C 5
ATOM 7312 O O . LEU A 1 35 ? -3.032 -0.159 -6.263 1.00 0.00 35 LEU A O 5
ATOM 7328 N N . ASP A 1 36 ? -1.221 -1.339 -6.922 1.00 0.00 36 ASP A N 5
ATOM 7329 C CA . ASP A 1 36 ? -0.362 -0.172 -7.118 1.00 0.00 36 ASP A CA 5
ATOM 7330 C C . ASP A 1 36 ? -0.978 0.782 -8.131 1.00 0.00 36 ASP A C 5
ATOM 7331 O O . ASP A 1 36 ? -0.946 2.000 -7.947 1.00 0.00 36 ASP A O 5
ATOM 7340 N N . GLY A 1 37 ? -1.559 0.217 -9.186 1.00 0.00 37 GLY A N 5
ATOM 7341 C CA . GLY A 1 37 ? -2.187 1.026 -10.214 1.00 0.00 37 GLY A CA 5
ATOM 7342 C C . GLY A 1 37 ? -3.260 1.941 -9.652 1.00 0.00 37 GLY A C 5
ATOM 7343 O O . GLY A 1 37 ? -3.270 3.140 -9.930 1.00 0.00 37 GLY A O 5
ATOM 7347 N N . LEU A 1 38 ? -4.148 1.380 -8.842 1.00 0.00 38 LEU A N 5
ATOM 7348 C CA . LEU A 1 38 ? -5.227 2.158 -8.237 1.00 0.00 38 LEU A CA 5
ATOM 7349 C C . LEU A 1 38 ? -4.678 3.076 -7.147 1.00 0.00 38 LEU A C 5
ATOM 7350 O O . LEU A 1 38 ? -5.114 4.216 -7.012 1.00 0.00 38 LEU A O 5
ATOM 7366 N N . GLN A 1 39 ? -3.713 2.565 -6.391 1.00 0.00 39 GLN A N 5
ATOM 7367 C CA . GLN A 1 39 ? -3.090 3.318 -5.304 1.00 0.00 39 GLN A CA 5
ATOM 7368 C C . GLN A 1 39 ? -2.459 4.612 -5.813 1.00 0.00 39 GLN A C 5
ATOM 7369 O O . GLN A 1 39 ? -2.775 5.699 -5.331 1.00 0.00 39 GLN A O 5
ATOM 7383 N N . ASN A 1 40 ? -1.588 4.490 -6.801 1.00 0.00 40 ASN A N 5
ATOM 7384 C CA . ASN A 1 40 ? -0.896 5.649 -7.362 1.00 0.00 40 ASN A CA 5
ATOM 7385 C C . ASN A 1 40 ? -1.861 6.554 -8.123 1.00 0.00 40 ASN A C 5
ATOM 7386 O O . ASN A 1 40 ? -1.619 7.750 -8.261 1.00 0.00 40 ASN A O 5
ATOM 7397 N N . MET A 1 41 ? -2.956 5.980 -8.603 1.00 0.00 41 MET A N 5
ATOM 7398 C CA . MET A 1 41 ? -3.951 6.740 -9.353 1.00 0.00 41 MET A CA 5
ATOM 7399 C C . MET A 1 41 ? -4.790 7.617 -8.428 1.00 0.00 41 MET A C 5
ATOM 7400 O O . MET A 1 41 ? -4.823 8.834 -8.579 1.00 0.00 41 MET A O 5
ATOM 7414 N N . LEU A 1 42 ? -5.440 6.988 -7.455 1.00 0.00 42 LEU A N 5
ATOM 7415 C CA . LEU A 1 42 ? -6.315 7.696 -6.522 1.00 0.00 42 LEU A CA 5
ATOM 7416 C C . LEU A 1 42 ? -5.583 8.779 -5.737 1.00 0.00 42 LEU A C 5
ATOM 7417 O O . LEU A 1 42 ? -6.120 9.862 -5.533 1.00 0.00 42 LEU A O 5
ATOM 7433 N N . SER A 1 43 ? -4.353 8.497 -5.328 1.00 0.00 43 SER A N 5
ATOM 7434 C CA . SER A 1 43 ? -3.563 9.451 -4.548 1.00 0.00 43 SER A CA 5
ATOM 7435 C C . SER A 1 43 ? -3.328 10.768 -5.300 1.00 0.00 43 SER A C 5
ATOM 7436 O O . SER A 1 43 ? -3.119 11.812 -4.682 1.00 0.00 43 SER A O 5
ATOM 7444 N N . ILE A 1 44 ? -3.358 10.723 -6.626 1.00 0.00 44 ILE A N 5
ATOM 7445 C CA . ILE A 1 44 ? -3.145 11.921 -7.429 1.00 0.00 44 ILE A CA 5
ATOM 7446 C C . ILE A 1 44 ? -4.463 12.403 -8.040 1.00 0.00 44 ILE A C 5
ATOM 7447 O O . ILE A 1 44 ? -4.608 13.571 -8.408 1.00 0.00 44 ILE A O 5
ATOM 7463 N N . GLU A 1 45 ? -5.430 11.502 -8.123 1.00 0.00 45 GLU A N 5
ATOM 7464 C CA . GLU A 1 45 ? -6.727 11.818 -8.700 1.00 0.00 45 GLU A CA 5
ATOM 7465 C C . GLU A 1 45 ? -7.656 12.474 -7.675 1.00 0.00 45 GLU A C 5
ATOM 7466 O O . GLU A 1 45 ? -8.293 13.490 -7.962 1.00 0.00 45 GLU A O 5
ATOM 7478 N N . GLN A 1 46 ? -7.721 11.903 -6.482 1.00 0.00 46 GLN A N 5
ATOM 7479 C CA . GLN A 1 46 ? -8.584 12.428 -5.432 1.00 0.00 46 GLN A CA 5
ATOM 7480 C C . GLN A 1 46 ? -8.046 12.072 -4.046 1.00 0.00 46 GLN A C 5
ATOM 7481 O O . GLN A 1 46 ? -8.272 10.970 -3.546 1.00 0.00 46 GLN A O 5
ATOM 7495 N N . TYR A 1 47 ? -7.319 12.998 -3.441 1.00 0.00 47 TYR A N 5
ATOM 7496 C CA . TYR A 1 47 ? -6.772 12.781 -2.107 1.00 0.00 47 TYR A CA 5
ATOM 7497 C C . TYR A 1 47 ? -7.286 13.848 -1.139 1.00 0.00 47 TYR A C 5
ATOM 7498 O O . TYR A 1 47 ? -6.831 13.947 0.002 1.00 0.00 47 TYR A O 5
ATOM 7516 N N . THR A 1 48 ? -8.243 14.641 -1.601 1.00 0.00 48 THR A N 5
ATOM 7517 C CA . THR A 1 48 ? -8.813 15.701 -0.790 1.00 0.00 48 THR A CA 5
ATOM 7518 C C . THR A 1 48 ? -10.328 15.571 -0.736 1.00 0.00 48 THR A C 5
ATOM 7519 O O . THR A 1 48 ? -11.005 15.632 -1.765 1.00 0.00 48 THR A O 5
ATOM 7530 N N . ASP A 1 49 ? -10.857 15.374 0.460 1.00 0.00 49 ASP A N 5
ATOM 7531 C CA . ASP A 1 49 ? -12.287 15.235 0.641 1.00 0.00 49 ASP A CA 5
ATOM 7532 C C . ASP A 1 49 ? -12.881 16.508 1.233 1.00 0.00 49 ASP A C 5
ATOM 7533 O O . ASP A 1 49 ? -13.732 17.145 0.614 1.00 0.00 49 ASP A O 5
ATOM 7542 N N . GLY A 1 50 ? -12.429 16.881 2.427 1.00 0.00 50 GLY A N 5
ATOM 7543 C CA . GLY A 1 50 ? -12.940 18.080 3.066 1.00 0.00 50 GLY A CA 5
ATOM 7544 C C . GLY A 1 50 ? -13.486 17.816 4.457 1.00 0.00 50 GLY A C 5
ATOM 7545 O O . GLY A 1 50 ? -13.479 18.702 5.312 1.00 0.00 50 GLY A O 5
ATOM 7549 N N . LYS A 1 51 ? -13.971 16.602 4.683 1.00 0.00 51 LYS A N 5
ATOM 7550 C CA . LYS A 1 51 ? -14.516 16.233 5.984 1.00 0.00 51 LYS A CA 5
ATOM 7551 C C . LYS A 1 51 ? -13.523 15.360 6.734 1.00 0.00 51 LYS A C 5
ATOM 7552 O O . LYS A 1 51 ? -13.483 15.356 7.967 1.00 0.00 51 LYS A O 5
ATOM 7571 N N . GLY A 1 52 ? -12.725 14.617 5.977 1.00 0.00 52 GLY A N 5
ATOM 7572 C CA . GLY A 1 52 ? -11.729 13.751 6.569 1.00 0.00 52 GLY A CA 5
ATOM 7573 C C . GLY A 1 52 ? -11.299 12.644 5.630 1.00 0.00 52 GLY A C 5
ATOM 7574 O O . GLY A 1 52 ? -11.775 11.515 5.733 1.00 0.00 52 GLY A O 5
ATOM 7578 N N . GLN A 1 53 ? -10.401 12.969 4.708 1.00 0.00 53 GLN A N 5
ATOM 7579 C CA . GLN A 1 53 ? -9.904 11.994 3.740 1.00 0.00 53 GLN A CA 5
ATOM 7580 C C . GLN A 1 53 ? -9.098 10.888 4.432 1.00 0.00 53 GLN A C 5
ATOM 7581 O O . GLN A 1 53 ? -7.999 11.123 4.936 1.00 0.00 53 GLN A O 5
ATOM 7595 N N . LYS A 1 54 ? -9.665 9.687 4.457 1.00 0.00 54 LYS A N 5
ATOM 7596 C CA . LYS A 1 54 ? -9.022 8.541 5.083 1.00 0.00 54 LYS A CA 5
ATOM 7597 C C . LYS A 1 54 ? -8.058 7.861 4.112 1.00 0.00 54 LYS A C 5
ATOM 7598 O O . LYS A 1 54 ? -8.482 7.285 3.108 1.00 0.00 54 LYS A O 5
ATOM 7617 N N . ILE A 1 55 ? -6.766 7.940 4.405 1.00 0.00 55 ILE A N 5
ATOM 7618 C CA . ILE A 1 55 ? -5.741 7.328 3.565 1.00 0.00 55 ILE A CA 5
ATOM 7619 C C . ILE A 1 55 ? -5.042 6.209 4.329 1.00 0.00 55 ILE A C 5
ATOM 7620 O O . ILE A 1 55 ? -4.059 6.435 5.032 1.00 0.00 55 ILE A O 5
ATOM 7636 N N . SER A 1 56 ? -5.554 5.002 4.197 1.00 0.00 56 SER A N 5
ATOM 7637 C CA . SER A 1 56 ? -4.988 3.861 4.888 1.00 0.00 56 SER A CA 5
ATOM 7638 C C . SER A 1 56 ? -4.552 2.795 3.891 1.00 0.00 56 SER A C 5
ATOM 7639 O O . SER A 1 56 ? -5.376 2.228 3.167 1.00 0.00 56 SER A O 5
ATOM 7647 N N . VAL A 1 57 ? -3.252 2.548 3.841 1.00 0.00 57 VAL A N 5
ATOM 7648 C CA . VAL A 1 57 ? -2.694 1.550 2.944 1.00 0.00 57 VAL A CA 5
ATOM 7649 C C . VAL A 1 57 ? -2.278 0.321 3.742 1.00 0.00 57 VAL A C 5
ATOM 7650 O O . VAL A 1 57 ? -1.247 0.325 4.416 1.00 0.00 57 VAL A O 5
ATOM 7663 N N . HIS A 1 58 ? -3.097 -0.715 3.692 1.00 0.00 58 HIS A N 5
ATOM 7664 C CA . HIS A 1 58 ? -2.811 -1.941 4.420 1.00 0.00 58 HIS A CA 5
ATOM 7665 C C . HIS A 1 58 ? -2.454 -3.068 3.463 1.00 0.00 58 HIS A C 5
ATOM 7666 O O . HIS A 1 58 ? -3.335 -3.750 2.932 1.00 0.00 58 HIS A O 5
ATOM 7680 N N . VAL A 1 59 ? -1.163 -3.253 3.242 1.00 0.00 59 VAL A N 5
ATOM 7681 C CA . VAL A 1 59 ? -0.679 -4.299 2.352 1.00 0.00 59 VAL A CA 5
ATOM 7682 C C . VAL A 1 59 ? -0.300 -5.539 3.156 1.00 0.00 59 VAL A C 5
ATOM 7683 O O . VAL A 1 59 ? 0.851 -5.711 3.570 1.00 0.00 59 VAL A O 5
ATOM 7696 N N . LYS A 1 60 ? -1.286 -6.398 3.379 1.00 0.00 60 LYS A N 5
ATOM 7697 C CA . LYS A 1 60 ? -1.093 -7.622 4.143 1.00 0.00 60 LYS A CA 5
ATOM 7698 C C . LYS A 1 60 ? -0.587 -8.743 3.244 1.00 0.00 60 LYS A C 5
ATOM 7699 O O . LYS A 1 60 ? -1.268 -9.750 3.049 1.00 0.00 60 LYS A O 5
ATOM 7718 N N . LEU A 1 61 ? 0.603 -8.554 2.694 1.00 0.00 61 LEU A N 5
ATOM 7719 C CA . LEU A 1 61 ? 1.203 -9.543 1.809 1.00 0.00 61 LEU A CA 5
ATOM 7720 C C . LEU A 1 61 ? 1.975 -10.590 2.599 1.00 0.00 61 LEU A C 5
ATOM 7721 O O . LEU A 1 61 ? 1.759 -11.792 2.445 1.00 0.00 61 LEU A O 5
ATOM 7737 N N . GLY A 1 62 ? 2.893 -10.126 3.430 1.00 0.00 62 GLY A N 5
ATOM 7738 C CA . GLY A 1 62 ? 3.685 -11.025 4.244 1.00 0.00 62 GLY A CA 5
ATOM 7739 C C . GLY A 1 62 ? 5.068 -11.282 3.669 1.00 0.00 62 GLY A C 5
ATOM 7740 O O . GLY A 1 62 ? 5.879 -10.360 3.558 1.00 0.00 62 GLY A O 5
ATOM 7744 N N . ASN A 1 63 ? 5.319 -12.520 3.255 1.00 0.00 63 ASN A N 5
ATOM 7745 C CA . ASN A 1 63 ? 6.620 -12.923 2.712 1.00 0.00 63 ASN A CA 5
ATOM 7746 C C . ASN A 1 63 ? 6.804 -12.490 1.258 1.00 0.00 63 ASN A C 5
ATOM 7747 O O . ASN A 1 63 ? 7.518 -13.139 0.494 1.00 0.00 63 ASN A O 5
ATOM 7758 N N . ARG A 1 64 ? 6.179 -11.389 0.879 1.00 0.00 64 ARG A N 5
ATOM 7759 C CA . ARG A 1 64 ? 6.297 -10.889 -0.483 1.00 0.00 64 ARG A CA 5
ATOM 7760 C C . ARG A 1 64 ? 7.593 -10.103 -0.646 1.00 0.00 64 ARG A C 5
ATOM 7761 O O . ARG A 1 64 ? 8.228 -10.157 -1.700 1.00 0.00 64 ARG A O 5
ATOM 7782 N N . PHE A 1 65 ? 7.981 -9.390 0.411 1.00 0.00 65 PHE A N 5
ATOM 7783 C CA . PHE A 1 65 ? 9.189 -8.565 0.398 1.00 0.00 65 PHE A CA 5
ATOM 7784 C C . PHE A 1 65 ? 9.104 -7.534 -0.722 1.00 0.00 65 PHE A C 5
ATOM 7785 O O . PHE A 1 65 ? 10.030 -7.366 -1.512 1.00 0.00 65 PHE A O 5
ATOM 7802 N N . LEU A 1 66 ? 7.965 -6.855 -0.781 1.00 0.00 66 LEU A N 5
ATOM 7803 C CA . LEU A 1 66 ? 7.726 -5.839 -1.791 1.00 0.00 66 LEU A CA 5
ATOM 7804 C C . LEU A 1 66 ? 8.681 -4.670 -1.597 1.00 0.00 66 LEU A C 5
ATOM 7805 O O . LEU A 1 66 ? 9.022 -4.318 -0.463 1.00 0.00 66 LEU A O 5
ATOM 7821 N N . TYR A 1 67 ? 9.117 -4.083 -2.698 1.00 0.00 67 TYR A N 5
ATOM 7822 C CA . TYR A 1 67 ? 10.027 -2.952 -2.650 1.00 0.00 67 TYR A CA 5
ATOM 7823 C C . TYR A 1 67 ? 9.262 -1.688 -2.284 1.00 0.00 67 TYR A C 5
ATOM 7824 O O . TYR A 1 67 ? 9.068 -0.809 -3.120 1.00 0.00 67 TYR A O 5
ATOM 7842 N N . LYS A 1 68 ? 8.850 -1.615 -1.017 1.00 0.00 68 LYS A N 5
ATOM 7843 C CA . LYS A 1 68 ? 8.079 -0.484 -0.490 1.00 0.00 68 LYS A CA 5
ATOM 7844 C C . LYS A 1 68 ? 8.766 0.857 -0.740 1.00 0.00 68 LYS A C 5
ATOM 7845 O O . LYS A 1 68 ? 8.135 1.905 -0.661 1.00 0.00 68 LYS A O 5
ATOM 7864 N N . GLU A 1 69 ? 10.057 0.820 -1.035 1.00 0.00 69 GLU A N 5
ATOM 7865 C CA . GLU A 1 69 ? 10.809 2.032 -1.308 1.00 0.00 69 GLU A CA 5
ATOM 7866 C C . GLU A 1 69 ? 10.250 2.727 -2.549 1.00 0.00 69 GLU A C 5
ATOM 7867 O O . GLU A 1 69 ? 10.338 3.949 -2.688 1.00 0.00 69 GLU A O 5
ATOM 7879 N N . GLN A 1 70 ? 9.654 1.933 -3.439 1.00 0.00 70 GLN A N 5
ATOM 7880 C CA . GLN A 1 70 ? 9.065 2.454 -4.666 1.00 0.00 70 GLN A CA 5
ATOM 7881 C C . GLN A 1 70 ? 7.837 3.290 -4.344 1.00 0.00 70 GLN A C 5
ATOM 7882 O O . GLN A 1 70 ? 7.571 4.305 -4.983 1.00 0.00 70 GLN A O 5
ATOM 7896 N N . GLU A 1 71 ? 7.097 2.858 -3.339 1.00 0.00 71 GLU A N 5
ATOM 7897 C CA . GLU A 1 71 ? 5.908 3.570 -2.910 1.00 0.00 71 GLU A CA 5
ATOM 7898 C C . GLU A 1 71 ? 6.305 4.692 -1.959 1.00 0.00 71 GLU A C 5
ATOM 7899 O O . GLU A 1 71 ? 5.741 5.787 -1.987 1.00 0.00 71 GLU A O 5
ATOM 7911 N N . GLU A 1 72 ? 7.307 4.417 -1.136 1.00 0.00 72 GLU A N 5
ATOM 7912 C CA . GLU A 1 72 ? 7.800 5.378 -0.154 1.00 0.00 72 GLU A CA 5
ATOM 7913 C C . GLU A 1 72 ? 8.339 6.637 -0.827 1.00 0.00 72 GLU A C 5
ATOM 7914 O O . GLU A 1 72 ? 8.069 7.748 -0.371 1.00 0.00 72 GLU A O 5
ATOM 7926 N N . GLN A 1 73 ? 9.078 6.466 -1.921 1.00 0.00 73 GLN A N 5
ATOM 7927 C CA . GLN A 1 73 ? 9.653 7.608 -2.637 1.00 0.00 73 GLN A CA 5
ATOM 7928 C C . GLN A 1 73 ? 8.575 8.596 -3.095 1.00 0.00 73 GLN A C 5
ATOM 7929 O O . GLN A 1 73 ? 8.797 9.807 -3.071 1.00 0.00 73 GLN A O 5
ATOM 7943 N N . LEU A 1 74 ? 7.409 8.089 -3.496 1.00 0.00 74 LEU A N 5
ATOM 7944 C CA . LEU A 1 74 ? 6.331 8.963 -3.936 1.00 0.00 74 LEU A CA 5
ATOM 7945 C C . LEU A 1 74 ? 5.542 9.472 -2.735 1.00 0.00 74 LEU A C 5
ATOM 7946 O O . LEU A 1 74 ? 5.065 10.607 -2.729 1.00 0.00 74 LEU A O 5
ATOM 7962 N N . THR A 1 75 ? 5.437 8.637 -1.706 1.00 0.00 75 THR A N 5
ATOM 7963 C CA . THR A 1 75 ? 4.723 9.006 -0.492 1.00 0.00 75 THR A CA 5
ATOM 7964 C C . THR A 1 75 ? 5.444 10.145 0.227 1.00 0.00 75 THR A C 5
ATOM 7965 O O . THR A 1 75 ? 4.811 10.994 0.852 1.00 0.00 75 THR A O 5
ATOM 7976 N N . GLU A 1 76 ? 6.771 10.172 0.101 1.00 0.00 76 GLU A N 5
ATOM 7977 C CA . GLU A 1 76 ? 7.597 11.203 0.727 1.00 0.00 76 GLU A CA 5
ATOM 7978 C C . GLU A 1 76 ? 7.167 12.607 0.297 1.00 0.00 76 GLU A C 5
ATOM 7979 O O . GLU A 1 76 ? 7.346 13.570 1.043 1.00 0.00 76 GLU A O 5
ATOM 7991 N N . LEU A 1 77 ? 6.591 12.719 -0.899 1.00 0.00 77 LEU A N 5
ATOM 7992 C CA . LEU A 1 77 ? 6.134 14.008 -1.408 1.00 0.00 77 LEU A CA 5
ATOM 7993 C C . LEU A 1 77 ? 4.991 14.542 -0.556 1.00 0.00 77 LEU A C 5
ATOM 7994 O O . LEU A 1 77 ? 4.900 15.740 -0.293 1.00 0.00 77 LEU A O 5
ATOM 8010 N N . ILE A 1 78 ? 4.127 13.638 -0.120 1.00 0.00 78 ILE A N 5
ATOM 8011 C CA . ILE A 1 78 ? 2.984 14.002 0.700 1.00 0.00 78 ILE A CA 5
ATOM 8012 C C . ILE A 1 78 ? 3.330 13.859 2.181 1.00 0.00 78 ILE A C 5
ATOM 8013 O O . ILE A 1 78 ? 2.655 14.415 3.044 1.00 0.00 78 ILE A O 5
ATOM 8029 N N . ALA A 1 79 ? 4.409 13.135 2.465 1.00 0.00 79 ALA A N 5
ATOM 8030 C CA . ALA A 1 79 ? 4.858 12.907 3.837 1.00 0.00 79 ALA A CA 5
ATOM 8031 C C . ALA A 1 79 ? 5.194 14.216 4.542 1.00 0.00 79 ALA A C 5
ATOM 8032 O O . ALA A 1 79 ? 4.988 14.351 5.748 1.00 0.00 79 ALA A O 5
ATOM 8039 N N . SER A 1 80 ? 5.694 15.183 3.785 1.00 0.00 80 SER A N 5
ATOM 8040 C CA . SER A 1 80 ? 6.055 16.485 4.333 1.00 0.00 80 SER A CA 5
ATOM 8041 C C . SER A 1 80 ? 4.812 17.274 4.753 1.00 0.00 80 SER A C 5
ATOM 8042 O O . SER A 1 80 ? 4.910 18.295 5.433 1.00 0.00 80 SER A O 5
ATOM 8050 N N . LYS A 1 81 ? 3.646 16.791 4.346 1.00 0.00 81 LYS A N 5
ATOM 8051 C CA . LYS A 1 81 ? 2.384 17.439 4.675 1.00 0.00 81 LYS A CA 5
ATOM 8052 C C . LYS A 1 81 ? 1.324 16.387 4.987 1.00 0.00 81 LYS A C 5
ATOM 8053 O O . LYS A 1 81 ? 0.150 16.547 4.640 1.00 0.00 81 LYS A O 5
ATOM 8072 N N . LYS A 1 82 ? 1.748 15.318 5.659 1.00 0.00 82 LYS A N 5
ATOM 8073 C CA . LYS A 1 82 ? 0.853 14.210 6.013 1.00 0.00 82 LYS A CA 5
ATOM 8074 C C . LYS A 1 82 ? -0.069 14.566 7.179 1.00 0.00 82 LYS A C 5
ATOM 8075 O O . LYS A 1 82 ? -0.175 13.827 8.160 1.00 0.00 82 LYS A O 5
ATOM 8094 N N . ASP A 1 83 ? -0.754 15.685 7.046 1.00 0.00 83 ASP A N 5
ATOM 8095 C CA . ASP A 1 83 ? -1.685 16.151 8.065 1.00 0.00 83 ASP A CA 5
ATOM 8096 C C . ASP A 1 83 ? -2.978 15.348 7.991 1.00 0.00 83 ASP A C 5
ATOM 8097 O O . ASP A 1 83 ? -3.720 15.232 8.969 1.00 0.00 83 ASP A O 5
ATOM 8106 N N . LEU A 1 84 ? -3.233 14.783 6.819 1.00 0.00 84 LEU A N 5
ATOM 8107 C CA . LEU A 1 84 ? -4.423 13.975 6.590 1.00 0.00 84 LEU A CA 5
ATOM 8108 C C . LEU A 1 84 ? -4.308 12.657 7.347 1.00 0.00 84 LEU A C 5
ATOM 8109 O O . LEU A 1 84 ? -3.261 12.354 7.917 1.00 0.00 84 LEU A O 5
ATOM 8125 N N . PHE A 1 85 ? -5.373 11.873 7.349 1.00 0.00 85 PHE A N 5
ATOM 8126 C CA . PHE A 1 85 ? -5.362 10.591 8.038 1.00 0.00 85 PHE A CA 5
ATOM 8127 C C . PHE A 1 85 ? -4.706 9.534 7.162 1.00 0.00 85 PHE A C 5
ATOM 8128 O O . PHE A 1 85 ? -5.370 8.630 6.652 1.00 0.00 85 PHE A O 5
ATOM 8145 N N . VAL A 1 86 ? -3.397 9.665 6.981 1.00 0.00 86 VAL A N 5
ATOM 8146 C CA . VAL A 1 86 ? -2.639 8.738 6.158 1.00 0.00 86 VAL A CA 5
ATOM 8147 C C . VAL A 1 86 ? -1.745 7.837 7.013 1.00 0.00 86 VAL A C 5
ATOM 8148 O O . VAL A 1 86 ? -0.962 8.317 7.837 1.00 0.00 86 VAL A O 5
ATOM 8161 N N . HIS A 1 87 ? -1.876 6.529 6.819 1.00 0.00 87 HIS A N 5
ATOM 8162 C CA . HIS A 1 87 ? -1.086 5.555 7.560 1.00 0.00 87 HIS A CA 5
ATOM 8163 C C . HIS A 1 87 ? -0.886 4.287 6.736 1.00 0.00 87 HIS A C 5
ATOM 8164 O O . HIS A 1 87 ? -1.798 3.472 6.596 1.00 0.00 87 HIS A O 5
ATOM 8178 N N . SER A 1 88 ? 0.303 4.136 6.178 1.00 0.00 88 SER A N 5
ATOM 8179 C CA . SER A 1 88 ? 0.626 2.969 5.373 1.00 0.00 88 SER A CA 5
ATOM 8180 C C . SER A 1 88 ? 1.377 1.937 6.211 1.00 0.00 88 SER A C 5
ATOM 8181 O O . SER A 1 88 ? 2.340 2.273 6.905 1.00 0.00 88 SER A O 5
ATOM 8189 N N . ILE A 1 89 ? 0.923 0.690 6.169 1.00 0.00 89 ILE A N 5
ATOM 8190 C CA . ILE A 1 89 ? 1.559 -0.380 6.928 1.00 0.00 89 ILE A CA 5
ATOM 8191 C C . ILE A 1 89 ? 1.645 -1.659 6.097 1.00 0.00 89 ILE A C 5
ATOM 8192 O O . ILE A 1 89 ? 0.700 -2.028 5.393 1.00 0.00 89 ILE A O 5
ATOM 8208 N N . ASP A 1 90 ? 2.791 -2.321 6.177 1.00 0.00 90 ASP A N 5
ATOM 8209 C CA . ASP A 1 90 ? 3.038 -3.552 5.437 1.00 0.00 90 ASP A CA 5
ATOM 8210 C C . ASP A 1 90 ? 3.211 -4.728 6.405 1.00 0.00 90 ASP A C 5
ATOM 8211 O O . ASP A 1 90 ? 2.910 -4.604 7.594 1.00 0.00 90 ASP A O 5
ATOM 8220 N N . SER A 1 91 ? 3.676 -5.872 5.905 1.00 0.00 91 SER A N 5
ATOM 8221 C CA . SER A 1 91 ? 3.873 -7.044 6.744 1.00 0.00 91 SER A CA 5
ATOM 8222 C C . SER A 1 91 ? 5.256 -7.678 6.525 1.00 0.00 91 SER A C 5
ATOM 8223 O O . SER A 1 91 ? 5.375 -8.902 6.446 1.00 0.00 91 SER A O 5
ATOM 8231 N N . GLU A 1 92 ? 6.296 -6.844 6.419 1.00 0.00 92 GLU A N 5
ATOM 8232 C CA . GLU A 1 92 ? 7.669 -7.333 6.228 1.00 0.00 92 GLU A CA 5
ATOM 8233 C C . GLU A 1 92 ? 8.191 -8.033 7.489 1.00 0.00 92 GLU A C 5
ATOM 8234 O O . GLU A 1 92 ? 7.548 -8.005 8.540 1.00 0.00 92 GLU A O 5
ATOM 8246 N N . VAL A 1 93 ? 9.370 -8.637 7.379 1.00 0.00 93 VAL A N 5
ATOM 8247 C CA . VAL A 1 93 ? 9.985 -9.330 8.503 1.00 0.00 93 VAL A CA 5
ATOM 8248 C C . VAL A 1 93 ? 11.464 -8.936 8.637 1.00 0.00 93 VAL A C 5
ATOM 8249 O O . VAL A 1 93 ? 12.104 -9.201 9.655 1.00 0.00 93 VAL A O 5
ATOM 8262 N N . ILE A 1 94 ? 11.991 -8.277 7.612 1.00 0.00 94 ILE A N 5
ATOM 8263 C CA . ILE A 1 94 ? 13.381 -7.836 7.606 1.00 0.00 94 ILE A CA 5
ATOM 8264 C C . ILE A 1 94 ? 13.579 -6.738 6.560 1.00 0.00 94 ILE A C 5
ATOM 8265 O O . ILE A 1 94 ? 13.294 -6.935 5.375 1.00 0.00 94 ILE A O 5
ATOM 8281 N N . THR A 1 95 ? 14.037 -5.577 7.005 1.00 0.00 95 THR A N 5
ATOM 8282 C CA . THR A 1 95 ? 14.262 -4.452 6.108 1.00 0.00 95 THR A CA 5
ATOM 8283 C C . THR A 1 95 ? 15.640 -4.546 5.438 1.00 0.00 95 THR A C 5
ATOM 8284 O O . THR A 1 95 ? 16.400 -5.489 5.676 1.00 0.00 95 THR A O 5
ATOM 8295 N N . LYS A 1 96 ? 15.955 -3.571 4.594 1.00 0.00 96 LYS A N 5
ATOM 8296 C CA . LYS A 1 96 ? 17.222 -3.555 3.882 1.00 0.00 96 LYS A CA 5
ATOM 8297 C C . LYS A 1 96 ? 18.133 -2.456 4.409 1.00 0.00 96 LYS A C 5
ATOM 8298 O O . LYS A 1 96 ? 17.675 -1.500 5.040 1.00 0.00 96 LYS A O 5
ATOM 8317 N N . LYS A 1 97 ? 19.423 -2.606 4.158 1.00 0.00 97 LYS A N 5
ATOM 8318 C CA . LYS A 1 97 ? 20.411 -1.638 4.596 1.00 0.00 97 LYS A CA 5
ATOM 8319 C C . LYS A 1 97 ? 21.563 -1.586 3.599 1.00 0.00 97 LYS A C 5
ATOM 8320 O O . LYS A 1 97 ? 22.433 -2.462 3.597 1.00 0.00 97 LYS A O 5
ATOM 8339 N N . GLU A 1 98 ? 21.560 -0.568 2.750 1.00 0.00 98 GLU A N 5
ATOM 8340 C CA . GLU A 1 98 ? 22.599 -0.405 1.741 1.00 0.00 98 GLU A CA 5
ATOM 8341 C C . GLU A 1 98 ? 23.844 0.265 2.316 1.00 0.00 98 GLU A C 5
ATOM 8342 O O . GLU A 1 98 ? 24.324 1.270 1.793 1.00 0.00 98 GLU A O 5
ATOM 8354 N N . ALA A 1 99 ? 24.361 -0.302 3.392 1.00 0.00 99 ALA A N 5
ATOM 8355 C CA . ALA A 1 99 ? 25.560 0.217 4.025 1.00 0.00 99 ALA A CA 5
ATOM 8356 C C . ALA A 1 99 ? 26.754 -0.629 3.616 1.00 0.00 99 ALA A C 5
ATOM 8357 O O . ALA A 1 99 ? 27.088 -1.613 4.273 1.00 0.00 99 ALA A O 5
ATOM 8364 N N . GLN A 1 100 ? 27.382 -0.254 2.510 1.00 0.00 100 GLN A N 5
ATOM 8365 C CA . GLN A 1 100 ? 28.521 -0.996 1.997 1.00 0.00 100 GLN A CA 5
ATOM 8366 C C . GLN A 1 100 ? 29.771 -0.130 1.982 1.00 0.00 100 GLN A C 5
ATOM 8367 O O . GLN A 1 100 ? 29.692 1.089 1.838 1.00 0.00 100 GLN A O 5
ATOM 8381 N N . GLN A 1 101 ? 30.921 -0.768 2.138 1.00 0.00 101 GLN A N 5
ATOM 8382 C CA . GLN A 1 101 ? 32.192 -0.066 2.138 1.00 0.00 101 GLN A CA 5
ATOM 8383 C C . GLN A 1 101 ? 32.695 0.120 0.712 1.00 0.00 101 GLN A C 5
ATOM 8384 O O . GLN A 1 101 ? 33.448 -0.702 0.187 1.00 0.00 101 GLN A O 5
ATOM 8398 N N . ILE A 1 102 ? 32.242 1.184 0.071 1.00 0.00 102 ILE A N 5
ATOM 8399 C CA . ILE A 1 102 ? 32.653 1.477 -1.289 1.00 0.00 102 ILE A CA 5
ATOM 8400 C C . ILE A 1 102 ? 32.741 2.984 -1.510 1.00 0.00 102 ILE A C 5
ATOM 8401 O O . ILE A 1 102 ? 31.781 3.719 -1.267 1.00 0.00 102 ILE A O 5
ATOM 8417 N N . ARG A 1 103 ? 33.905 3.446 -1.938 1.00 0.00 103 ARG A N 5
ATOM 8418 C CA . ARG A 1 103 ? 34.118 4.859 -2.194 1.00 0.00 103 ARG A CA 5
ATOM 8419 C C . ARG A 1 103 ? 34.978 5.046 -3.433 1.00 0.00 103 ARG A C 5
ATOM 8420 O O . ARG A 1 103 ? 35.839 4.220 -3.737 1.00 0.00 103 ARG A O 5
ATOM 8441 N N . GLU A 1 104 ? 34.743 6.139 -4.138 1.00 0.00 104 GLU A N 5
ATOM 8442 C CA . GLU A 1 104 ? 35.488 6.450 -5.349 1.00 0.00 104 GLU A CA 5
ATOM 8443 C C . GLU A 1 104 ? 36.360 7.679 -5.122 1.00 0.00 104 GLU A C 5
ATOM 8444 O O . GLU A 1 104 ? 36.599 8.474 -6.032 1.00 0.00 104 GLU A O 5
ATOM 8456 N N . GLU A 1 105 ? 36.840 7.812 -3.895 1.00 0.00 105 GLU A N 5
ATOM 8457 C CA . GLU A 1 105 ? 37.683 8.926 -3.512 1.00 0.00 105 GLU A CA 5
ATOM 8458 C C . GLU A 1 105 ? 38.985 8.404 -2.923 1.00 0.00 105 GLU A C 5
ATOM 8459 O O . GLU A 1 105 ? 38.939 7.438 -2.133 1.00 0.00 105 GLU A O 5
ATOM 8471 N N . GLY A 1 1 ? -29.865 -17.394 -12.668 1.00 0.00 1 GLY A N 6
ATOM 8472 C CA . GLY A 1 1 ? -29.655 -18.286 -11.501 1.00 0.00 1 GLY A CA 6
ATOM 8473 C C . GLY A 1 1 ? -28.186 -18.453 -11.159 1.00 0.00 1 GLY A C 6
ATOM 8474 O O . GLY A 1 1 ? -27.762 -19.517 -10.711 1.00 0.00 1 GLY A O 6
ATOM 8478 N N . SER A 1 2 ? -27.405 -17.402 -11.363 1.00 0.00 2 SER A N 6
ATOM 8479 C CA . SER A 1 2 ? -25.981 -17.447 -11.072 1.00 0.00 2 SER A CA 6
ATOM 8480 C C . SER A 1 2 ? -25.731 -17.250 -9.580 1.00 0.00 2 SER A C 6
ATOM 8481 O O . SER A 1 2 ? -26.397 -16.444 -8.931 1.00 0.00 2 SER A O 6
ATOM 8489 N N . HIS A 1 3 ? -24.780 -17.994 -9.038 1.00 0.00 3 HIS A N 6
ATOM 8490 C CA . HIS A 1 3 ? -24.450 -17.904 -7.625 1.00 0.00 3 HIS A CA 6
ATOM 8491 C C . HIS A 1 3 ? -23.082 -17.264 -7.440 1.00 0.00 3 HIS A C 6
ATOM 8492 O O . HIS A 1 3 ? -22.366 -17.022 -8.412 1.00 0.00 3 HIS A O 6
ATOM 8506 N N . MET A 1 4 ? -22.723 -16.993 -6.195 1.00 0.00 4 MET A N 6
ATOM 8507 C CA . MET A 1 4 ? -21.441 -16.380 -5.880 1.00 0.00 4 MET A CA 6
ATOM 8508 C C . MET A 1 4 ? -20.739 -17.157 -4.780 1.00 0.00 4 MET A C 6
ATOM 8509 O O . MET A 1 4 ? -21.301 -18.099 -4.217 1.00 0.00 4 MET A O 6
ATOM 8523 N N . LYS A 1 5 ? -19.515 -16.762 -4.477 1.00 0.00 5 LYS A N 6
ATOM 8524 C CA . LYS A 1 5 ? -18.741 -17.413 -3.433 1.00 0.00 5 LYS A CA 6
ATOM 8525 C C . LYS A 1 5 ? -19.320 -17.070 -2.067 1.00 0.00 5 LYS A C 6
ATOM 8526 O O . LYS A 1 5 ? -19.615 -15.906 -1.790 1.00 0.00 5 LYS A O 6
ATOM 8545 N N . THR A 1 6 ? -19.502 -18.077 -1.224 1.00 0.00 6 THR A N 6
ATOM 8546 C CA . THR A 1 6 ? -20.045 -17.865 0.110 1.00 0.00 6 THR A CA 6
ATOM 8547 C C . THR A 1 6 ? -19.067 -17.066 0.964 1.00 0.00 6 THR A C 6
ATOM 8548 O O . THR A 1 6 ? -19.428 -16.047 1.556 1.00 0.00 6 THR A O 6
ATOM 8559 N N . LYS A 1 7 ? -17.823 -17.520 1.002 1.00 0.00 7 LYS A N 6
ATOM 8560 C CA . LYS A 1 7 ? -16.788 -16.850 1.771 1.00 0.00 7 LYS A CA 6
ATOM 8561 C C . LYS A 1 7 ? -15.437 -17.047 1.102 1.00 0.00 7 LYS A C 6
ATOM 8562 O O . LYS A 1 7 ? -15.265 -17.966 0.296 1.00 0.00 7 LYS A O 6
ATOM 8581 N N . LYS A 1 8 ? -14.490 -16.181 1.422 1.00 0.00 8 LYS A N 6
ATOM 8582 C CA . LYS A 1 8 ? -13.157 -16.265 0.839 1.00 0.00 8 LYS A CA 6
ATOM 8583 C C . LYS A 1 8 ? -12.091 -15.906 1.865 1.00 0.00 8 LYS A C 6
ATOM 8584 O O . LYS A 1 8 ? -12.353 -15.182 2.829 1.00 0.00 8 LYS A O 6
ATOM 8603 N N . GLN A 1 9 ? -10.893 -16.430 1.658 1.00 0.00 9 GLN A N 6
ATOM 8604 C CA . GLN A 1 9 ? -9.775 -16.164 2.547 1.00 0.00 9 GLN A CA 6
ATOM 8605 C C . GLN A 1 9 ? -8.960 -14.995 2.023 1.00 0.00 9 GLN A C 6
ATOM 8606 O O . GLN A 1 9 ? -8.555 -14.109 2.775 1.00 0.00 9 GLN A O 6
ATOM 8620 N N . GLN A 1 10 ? -8.735 -14.999 0.722 1.00 0.00 10 GLN A N 6
ATOM 8621 C CA . GLN A 1 10 ? -7.967 -13.952 0.071 1.00 0.00 10 GLN A CA 6
ATOM 8622 C C . GLN A 1 10 ? -8.909 -12.984 -0.628 1.00 0.00 10 GLN A C 6
ATOM 8623 O O . GLN A 1 10 ? -9.864 -13.410 -1.279 1.00 0.00 10 GLN A O 6
ATOM 8637 N N . TYR A 1 11 ? -8.652 -11.691 -0.499 1.00 0.00 11 TYR A N 6
ATOM 8638 C CA . TYR A 1 11 ? -9.502 -10.688 -1.125 1.00 0.00 11 TYR A CA 6
ATOM 8639 C C . TYR A 1 11 ? -8.773 -9.363 -1.287 1.00 0.00 11 TYR A C 6
ATOM 8640 O O . TYR A 1 11 ? -7.619 -9.218 -0.870 1.00 0.00 11 TYR A O 6
ATOM 8658 N N . VAL A 1 12 ? -9.460 -8.407 -1.897 1.00 0.00 12 VAL A N 6
ATOM 8659 C CA . VAL A 1 12 ? -8.916 -7.081 -2.134 1.00 0.00 12 VAL A CA 6
ATOM 8660 C C . VAL A 1 12 ? -10.047 -6.050 -2.166 1.00 0.00 12 VAL A C 6
ATOM 8661 O O . VAL A 1 12 ? -11.150 -6.345 -2.629 1.00 0.00 12 VAL A O 6
ATOM 8674 N N . THR A 1 13 ? -9.786 -4.866 -1.638 1.00 0.00 13 THR A N 6
ATOM 8675 C CA . THR A 1 13 ? -10.773 -3.800 -1.623 1.00 0.00 13 THR A CA 6
ATOM 8676 C C . THR A 1 13 ? -10.085 -2.448 -1.773 1.00 0.00 13 THR A C 6
ATOM 8677 O O . THR A 1 13 ? -9.058 -2.194 -1.143 1.00 0.00 13 THR A O 6
ATOM 8688 N N . ILE A 1 14 ? -10.638 -1.598 -2.632 1.00 0.00 14 ILE A N 6
ATOM 8689 C CA . ILE A 1 14 ? -10.078 -0.273 -2.869 1.00 0.00 14 ILE A CA 6
ATOM 8690 C C . ILE A 1 14 ? -11.197 0.770 -2.876 1.00 0.00 14 ILE A C 6
ATOM 8691 O O . ILE A 1 14 ? -12.093 0.724 -3.721 1.00 0.00 14 ILE A O 6
ATOM 8707 N N . LYS A 1 15 ? -11.150 1.694 -1.927 1.00 0.00 15 LYS A N 6
ATOM 8708 C CA . LYS A 1 15 ? -12.161 2.735 -1.820 1.00 0.00 15 LYS A CA 6
ATOM 8709 C C . LYS A 1 15 ? -11.516 4.117 -1.766 1.00 0.00 15 LYS A C 6
ATOM 8710 O O . LYS A 1 15 ? -10.756 4.420 -0.849 1.00 0.00 15 LYS A O 6
ATOM 8729 N N . GLY A 1 16 ? -11.817 4.945 -2.756 1.00 0.00 16 GLY A N 6
ATOM 8730 C CA . GLY A 1 16 ? -11.275 6.292 -2.795 1.00 0.00 16 GLY A CA 6
ATOM 8731 C C . GLY A 1 16 ? -11.982 7.148 -3.820 1.00 0.00 16 GLY A C 6
ATOM 8732 O O . GLY A 1 16 ? -11.347 7.854 -4.600 1.00 0.00 16 GLY A O 6
ATOM 8736 N N . THR A 1 17 ? -13.304 7.079 -3.822 1.00 0.00 17 THR A N 6
ATOM 8737 C CA . THR A 1 17 ? -14.105 7.841 -4.769 1.00 0.00 17 THR A CA 6
ATOM 8738 C C . THR A 1 17 ? -14.571 9.170 -4.171 1.00 0.00 17 THR A C 6
ATOM 8739 O O . THR A 1 17 ? -14.684 10.174 -4.876 1.00 0.00 17 THR A O 6
ATOM 8750 N N . LYS A 1 18 ? -14.832 9.180 -2.870 1.00 0.00 18 LYS A N 6
ATOM 8751 C CA . LYS A 1 18 ? -15.294 10.391 -2.198 1.00 0.00 18 LYS A CA 6
ATOM 8752 C C . LYS A 1 18 ? -14.506 10.638 -0.918 1.00 0.00 18 LYS A C 6
ATOM 8753 O O . LYS A 1 18 ? -14.847 11.509 -0.121 1.00 0.00 18 LYS A O 6
ATOM 8772 N N . ASN A 1 19 ? -13.445 9.866 -0.740 1.00 0.00 19 ASN A N 6
ATOM 8773 C CA . ASN A 1 19 ? -12.602 9.972 0.443 1.00 0.00 19 ASN A CA 6
ATOM 8774 C C . ASN A 1 19 ? -11.143 9.919 0.020 1.00 0.00 19 ASN A C 6
ATOM 8775 O O . ASN A 1 19 ? -10.862 9.868 -1.175 1.00 0.00 19 ASN A O 6
ATOM 8786 N N . GLY A 1 20 ? -10.228 9.945 0.990 1.00 0.00 20 GLY A N 6
ATOM 8787 C CA . GLY A 1 20 ? -8.806 9.895 0.689 1.00 0.00 20 GLY A CA 6
ATOM 8788 C C . GLY A 1 20 ? -8.407 8.652 -0.095 1.00 0.00 20 GLY A C 6
ATOM 8789 O O . GLY A 1 20 ? -8.351 8.683 -1.323 1.00 0.00 20 GLY A O 6
ATOM 8793 N N . LEU A 1 21 ? -8.134 7.561 0.611 1.00 0.00 21 LEU A N 6
ATOM 8794 C CA . LEU A 1 21 ? -7.734 6.321 -0.038 1.00 0.00 21 LEU A CA 6
ATOM 8795 C C . LEU A 1 21 ? -7.701 5.167 0.961 1.00 0.00 21 LEU A C 6
ATOM 8796 O O . LEU A 1 21 ? -6.844 5.116 1.835 1.00 0.00 21 LEU A O 6
ATOM 8812 N N . THR A 1 22 ? -8.646 4.255 0.837 1.00 0.00 22 THR A N 6
ATOM 8813 C CA . THR A 1 22 ? -8.712 3.100 1.719 1.00 0.00 22 THR A CA 6
ATOM 8814 C C . THR A 1 22 ? -8.566 1.816 0.907 1.00 0.00 22 THR A C 6
ATOM 8815 O O . THR A 1 22 ? -9.507 1.383 0.240 1.00 0.00 22 THR A O 6
ATOM 8826 N N . LEU A 1 23 ? -7.379 1.225 0.939 1.00 0.00 23 LEU A N 6
ATOM 8827 C CA . LEU A 1 23 ? -7.116 -0.001 0.193 1.00 0.00 23 LEU A CA 6
ATOM 8828 C C . LEU A 1 23 ? -6.619 -1.106 1.117 1.00 0.00 23 LEU A C 6
ATOM 8829 O O . LEU A 1 23 ? -5.979 -0.838 2.138 1.00 0.00 23 LEU A O 6
ATOM 8845 N N . HIS A 1 24 ? -6.927 -2.343 0.757 1.00 0.00 24 HIS A N 6
ATOM 8846 C CA . HIS A 1 24 ? -6.523 -3.497 1.546 1.00 0.00 24 HIS A CA 6
ATOM 8847 C C . HIS A 1 24 ? -6.455 -4.748 0.667 1.00 0.00 24 HIS A C 6
ATOM 8848 O O . HIS A 1 24 ? -7.418 -5.079 -0.028 1.00 0.00 24 HIS A O 6
ATOM 8862 N N . LEU A 1 25 ? -5.306 -5.415 0.680 1.00 0.00 25 LEU A N 6
ATOM 8863 C CA . LEU A 1 25 ? -5.107 -6.640 -0.082 1.00 0.00 25 LEU A CA 6
ATOM 8864 C C . LEU A 1 25 ? -4.485 -7.688 0.828 1.00 0.00 25 LEU A C 6
ATOM 8865 O O . LEU A 1 25 ? -3.503 -7.405 1.517 1.00 0.00 25 LEU A O 6
ATOM 8881 N N . ASP A 1 26 ? -5.063 -8.881 0.853 1.00 0.00 26 ASP A N 6
ATOM 8882 C CA . ASP A 1 26 ? -4.550 -9.956 1.693 1.00 0.00 26 ASP A CA 6
ATOM 8883 C C . ASP A 1 26 ? -4.195 -11.174 0.854 1.00 0.00 26 ASP A C 6
ATOM 8884 O O . ASP A 1 26 ? -4.992 -12.109 0.738 1.00 0.00 26 ASP A O 6
ATOM 8893 N N . ASP A 1 27 ? -3.007 -11.156 0.258 1.00 0.00 27 ASP A N 6
ATOM 8894 C CA . ASP A 1 27 ? -2.542 -12.272 -0.562 1.00 0.00 27 ASP A CA 6
ATOM 8895 C C . ASP A 1 27 ? -1.023 -12.253 -0.672 1.00 0.00 27 ASP A C 6
ATOM 8896 O O . ASP A 1 27 ? -0.427 -11.243 -1.045 1.00 0.00 27 ASP A O 6
ATOM 8905 N N . ALA A 1 28 ? -0.402 -13.373 -0.337 1.00 0.00 28 ALA A N 6
ATOM 8906 C CA . ALA A 1 28 ? 1.046 -13.486 -0.387 1.00 0.00 28 ALA A CA 6
ATOM 8907 C C . ALA A 1 28 ? 1.500 -14.164 -1.673 1.00 0.00 28 ALA A C 6
ATOM 8908 O O . ALA A 1 28 ? 0.723 -14.864 -2.317 1.00 0.00 28 ALA A O 6
ATOM 8915 N N . CYS A 1 29 ? 2.764 -13.938 -2.030 1.00 0.00 29 CYS A N 6
ATOM 8916 C CA . CYS A 1 29 ? 3.374 -14.523 -3.233 1.00 0.00 29 CYS A CA 6
ATOM 8917 C C . CYS A 1 29 ? 2.789 -13.939 -4.522 1.00 0.00 29 CYS A C 6
ATOM 8918 O O . CYS A 1 29 ? 3.058 -14.441 -5.615 1.00 0.00 29 CYS A O 6
ATOM 8926 N N . SER A 1 30 ? 2.019 -12.870 -4.396 1.00 0.00 30 SER A N 6
ATOM 8927 C CA . SER A 1 30 ? 1.417 -12.229 -5.552 1.00 0.00 30 SER A CA 6
ATOM 8928 C C . SER A 1 30 ? 1.959 -10.820 -5.733 1.00 0.00 30 SER A C 6
ATOM 8929 O O . SER A 1 30 ? 2.615 -10.277 -4.840 1.00 0.00 30 SER A O 6
ATOM 8937 N N . PHE A 1 31 ? 1.691 -10.241 -6.893 1.00 0.00 31 PHE A N 6
ATOM 8938 C CA . PHE A 1 31 ? 2.137 -8.893 -7.206 1.00 0.00 31 PHE A CA 6
ATOM 8939 C C . PHE A 1 31 ? 1.038 -7.881 -6.894 1.00 0.00 31 PHE A C 6
ATOM 8940 O O . PHE A 1 31 ? -0.141 -8.128 -7.156 1.00 0.00 31 PHE A O 6
ATOM 8957 N N . ASP A 1 32 ? 1.432 -6.748 -6.349 1.00 0.00 32 ASP A N 6
ATOM 8958 C CA . ASP A 1 32 ? 0.491 -5.696 -5.978 1.00 0.00 32 ASP A CA 6
ATOM 8959 C C . ASP A 1 32 ? 0.364 -4.637 -7.066 1.00 0.00 32 ASP A C 6
ATOM 8960 O O . ASP A 1 32 ? -0.107 -3.528 -6.806 1.00 0.00 32 ASP A O 6
ATOM 8969 N N . GLU A 1 33 ? 0.751 -4.978 -8.288 1.00 0.00 33 GLU A N 6
ATOM 8970 C CA . GLU A 1 33 ? 0.668 -4.032 -9.397 1.00 0.00 33 GLU A CA 6
ATOM 8971 C C . GLU A 1 33 ? -0.778 -3.604 -9.648 1.00 0.00 33 GLU A C 6
ATOM 8972 O O . GLU A 1 33 ? -1.049 -2.445 -9.958 1.00 0.00 33 GLU A O 6
ATOM 8984 N N . LEU A 1 34 ? -1.706 -4.541 -9.480 1.00 0.00 34 LEU A N 6
ATOM 8985 C CA . LEU A 1 34 ? -3.124 -4.269 -9.687 1.00 0.00 34 LEU A CA 6
ATOM 8986 C C . LEU A 1 34 ? -3.691 -3.432 -8.545 1.00 0.00 34 LEU A C 6
ATOM 8987 O O . LEU A 1 34 ? -4.785 -2.874 -8.648 1.00 0.00 34 LEU A O 6
ATOM 9003 N N . LEU A 1 35 ? -2.937 -3.356 -7.460 1.00 0.00 35 LEU A N 6
ATOM 9004 C CA . LEU A 1 35 ? -3.344 -2.596 -6.290 1.00 0.00 35 LEU A CA 6
ATOM 9005 C C . LEU A 1 35 ? -2.800 -1.177 -6.380 1.00 0.00 35 LEU A C 6
ATOM 9006 O O . LEU A 1 35 ? -3.539 -0.203 -6.210 1.00 0.00 35 LEU A O 6
ATOM 9022 N N . ASP A 1 36 ? -1.506 -1.068 -6.673 1.00 0.00 36 ASP A N 6
ATOM 9023 C CA . ASP A 1 36 ? -0.854 0.232 -6.794 1.00 0.00 36 ASP A CA 6
ATOM 9024 C C . ASP A 1 36 ? -1.444 1.026 -7.952 1.00 0.00 36 ASP A C 6
ATOM 9025 O O . ASP A 1 36 ? -1.381 2.255 -7.968 1.00 0.00 36 ASP A O 6
ATOM 9034 N N . GLY A 1 37 ? -2.019 0.319 -8.919 1.00 0.00 37 GLY A N 6
ATOM 9035 C CA . GLY A 1 37 ? -2.634 0.982 -10.052 1.00 0.00 37 GLY A CA 6
ATOM 9036 C C . GLY A 1 37 ? -3.657 2.010 -9.616 1.00 0.00 37 GLY A C 6
ATOM 9037 O O . GLY A 1 37 ? -3.622 3.159 -10.058 1.00 0.00 37 GLY A O 6
ATOM 9041 N N . LEU A 1 38 ? -4.552 1.603 -8.725 1.00 0.00 38 LEU A N 6
ATOM 9042 C CA . LEU A 1 38 ? -5.579 2.499 -8.212 1.00 0.00 38 LEU A CA 6
ATOM 9043 C C . LEU A 1 38 ? -5.022 3.339 -7.075 1.00 0.00 38 LEU A C 6
ATOM 9044 O O . LEU A 1 38 ? -5.442 4.477 -6.873 1.00 0.00 38 LEU A O 6
ATOM 9060 N N . GLN A 1 39 ? -4.071 2.768 -6.341 1.00 0.00 39 GLN A N 6
ATOM 9061 C CA . GLN A 1 39 ? -3.433 3.450 -5.218 1.00 0.00 39 GLN A CA 6
ATOM 9062 C C . GLN A 1 39 ? -2.793 4.755 -5.684 1.00 0.00 39 GLN A C 6
ATOM 9063 O O . GLN A 1 39 ? -2.989 5.809 -5.082 1.00 0.00 39 GLN A O 6
ATOM 9077 N N . ASN A 1 40 ? -2.051 4.667 -6.776 1.00 0.00 40 ASN A N 6
ATOM 9078 C CA . ASN A 1 40 ? -1.360 5.823 -7.340 1.00 0.00 40 ASN A CA 6
ATOM 9079 C C . ASN A 1 40 ? -2.298 6.668 -8.197 1.00 0.00 40 ASN A C 6
ATOM 9080 O O . ASN A 1 40 ? -1.946 7.769 -8.618 1.00 0.00 40 ASN A O 6
ATOM 9091 N N . MET A 1 41 ? -3.494 6.156 -8.449 1.00 0.00 41 MET A N 6
ATOM 9092 C CA . MET A 1 41 ? -4.463 6.865 -9.276 1.00 0.00 41 MET A CA 6
ATOM 9093 C C . MET A 1 41 ? -5.369 7.763 -8.445 1.00 0.00 41 MET A C 6
ATOM 9094 O O . MET A 1 41 ? -5.393 8.976 -8.640 1.00 0.00 41 MET A O 6
ATOM 9108 N N . LEU A 1 42 ? -6.091 7.158 -7.509 1.00 0.00 42 LEU A N 6
ATOM 9109 C CA . LEU A 1 42 ? -7.044 7.883 -6.665 1.00 0.00 42 LEU A CA 6
ATOM 9110 C C . LEU A 1 42 ? -6.387 9.008 -5.865 1.00 0.00 42 LEU A C 6
ATOM 9111 O O . LEU A 1 42 ? -6.960 10.088 -5.737 1.00 0.00 42 LEU A O 6
ATOM 9127 N N . SER A 1 43 ? -5.184 8.758 -5.357 1.00 0.00 43 SER A N 6
ATOM 9128 C CA . SER A 1 43 ? -4.453 9.751 -4.569 1.00 0.00 43 SER A CA 6
ATOM 9129 C C . SER A 1 43 ? -4.242 11.042 -5.363 1.00 0.00 43 SER A C 6
ATOM 9130 O O . SER A 1 43 ? -4.389 12.144 -4.836 1.00 0.00 43 SER A O 6
ATOM 9138 N N . ILE A 1 44 ? -3.899 10.892 -6.634 1.00 0.00 44 ILE A N 6
ATOM 9139 C CA . ILE A 1 44 ? -3.666 12.035 -7.511 1.00 0.00 44 ILE A CA 6
ATOM 9140 C C . ILE A 1 44 ? -4.985 12.555 -8.077 1.00 0.00 44 ILE A C 6
ATOM 9141 O O . ILE A 1 44 ? -5.171 13.760 -8.263 1.00 0.00 44 ILE A O 6
ATOM 9157 N N . GLU A 1 45 ? -5.903 11.634 -8.328 1.00 0.00 45 GLU A N 6
ATOM 9158 C CA . GLU A 1 45 ? -7.210 11.966 -8.876 1.00 0.00 45 GLU A CA 6
ATOM 9159 C C . GLU A 1 45 ? -7.979 12.911 -7.956 1.00 0.00 45 GLU A C 6
ATOM 9160 O O . GLU A 1 45 ? -8.340 14.020 -8.363 1.00 0.00 45 GLU A O 6
ATOM 9172 N N . GLN A 1 46 ? -8.222 12.490 -6.724 1.00 0.00 46 GLN A N 6
ATOM 9173 C CA . GLN A 1 46 ? -8.963 13.319 -5.789 1.00 0.00 46 GLN A CA 6
ATOM 9174 C C . GLN A 1 46 ? -8.859 12.798 -4.358 1.00 0.00 46 GLN A C 6
ATOM 9175 O O . GLN A 1 46 ? -9.492 11.808 -4.000 1.00 0.00 46 GLN A O 6
ATOM 9189 N N . TYR A 1 47 ? -8.067 13.480 -3.545 1.00 0.00 47 TYR A N 6
ATOM 9190 C CA . TYR A 1 47 ? -7.913 13.109 -2.145 1.00 0.00 47 TYR A CA 6
ATOM 9191 C C . TYR A 1 47 ? -8.585 14.162 -1.269 1.00 0.00 47 TYR A C 6
ATOM 9192 O O . TYR A 1 47 ? -8.291 14.293 -0.082 1.00 0.00 47 TYR A O 6
ATOM 9210 N N . THR A 1 48 ? -9.490 14.914 -1.880 1.00 0.00 48 THR A N 6
ATOM 9211 C CA . THR A 1 48 ? -10.221 15.961 -1.187 1.00 0.00 48 THR A CA 6
ATOM 9212 C C . THR A 1 48 ? -11.425 15.383 -0.449 1.00 0.00 48 THR A C 6
ATOM 9213 O O . THR A 1 48 ? -12.439 15.045 -1.066 1.00 0.00 48 THR A O 6
ATOM 9224 N N . ASP A 1 49 ? -11.303 15.253 0.863 1.00 0.00 49 ASP A N 6
ATOM 9225 C CA . ASP A 1 49 ? -12.375 14.719 1.684 1.00 0.00 49 ASP A CA 6
ATOM 9226 C C . ASP A 1 49 ? -12.685 15.677 2.829 1.00 0.00 49 ASP A C 6
ATOM 9227 O O . ASP A 1 49 ? -11.803 16.027 3.613 1.00 0.00 49 ASP A O 6
ATOM 9236 N N . GLY A 1 50 ? -13.941 16.089 2.920 1.00 0.00 50 GLY A N 6
ATOM 9237 C CA . GLY A 1 50 ? -14.356 17.002 3.963 1.00 0.00 50 GLY A CA 6
ATOM 9238 C C . GLY A 1 50 ? -14.573 16.302 5.287 1.00 0.00 50 GLY A C 6
ATOM 9239 O O . GLY A 1 50 ? -14.712 16.946 6.325 1.00 0.00 50 GLY A O 6
ATOM 9243 N N . LYS A 1 51 ? -14.604 14.976 5.251 1.00 0.00 51 LYS A N 6
ATOM 9244 C CA . LYS A 1 51 ? -14.797 14.187 6.456 1.00 0.00 51 LYS A CA 6
ATOM 9245 C C . LYS A 1 51 ? -13.449 13.737 7.001 1.00 0.00 51 LYS A C 6
ATOM 9246 O O . LYS A 1 51 ? -13.373 13.063 8.030 1.00 0.00 51 LYS A O 6
ATOM 9265 N N . GLY A 1 52 ? -12.395 14.129 6.310 1.00 0.00 52 GLY A N 6
ATOM 9266 C CA . GLY A 1 52 ? -11.058 13.753 6.710 1.00 0.00 52 GLY A CA 6
ATOM 9267 C C . GLY A 1 52 ? -10.510 12.676 5.803 1.00 0.00 52 GLY A C 6
ATOM 9268 O O . GLY A 1 52 ? -10.775 11.491 6.009 1.00 0.00 52 GLY A O 6
ATOM 9272 N N . GLN A 1 53 ? -9.748 13.093 4.802 1.00 0.00 53 GLN A N 6
ATOM 9273 C CA . GLN A 1 53 ? -9.168 12.172 3.831 1.00 0.00 53 GLN A CA 6
ATOM 9274 C C . GLN A 1 53 ? -8.262 11.140 4.498 1.00 0.00 53 GLN A C 6
ATOM 9275 O O . GLN A 1 53 ? -7.107 11.422 4.822 1.00 0.00 53 GLN A O 6
ATOM 9289 N N . LYS A 1 54 ? -8.804 9.948 4.711 1.00 0.00 54 LYS A N 6
ATOM 9290 C CA . LYS A 1 54 ? -8.060 8.866 5.326 1.00 0.00 54 LYS A CA 6
ATOM 9291 C C . LYS A 1 54 ? -7.353 8.048 4.255 1.00 0.00 54 LYS A C 6
ATOM 9292 O O . LYS A 1 54 ? -7.998 7.389 3.437 1.00 0.00 54 LYS A O 6
ATOM 9311 N N . ILE A 1 55 ? -6.032 8.119 4.243 1.00 0.00 55 ILE A N 6
ATOM 9312 C CA . ILE A 1 55 ? -5.228 7.379 3.284 1.00 0.00 55 ILE A CA 6
ATOM 9313 C C . ILE A 1 55 ? -4.545 6.218 3.995 1.00 0.00 55 ILE A C 6
ATOM 9314 O O . ILE A 1 55 ? -3.497 6.381 4.616 1.00 0.00 55 ILE A O 6
ATOM 9330 N N . SER A 1 56 ? -5.155 5.049 3.919 1.00 0.00 56 SER A N 6
ATOM 9331 C CA . SER A 1 56 ? -4.629 3.868 4.575 1.00 0.00 56 SER A CA 6
ATOM 9332 C C . SER A 1 56 ? -4.189 2.813 3.570 1.00 0.00 56 SER A C 6
ATOM 9333 O O . SER A 1 56 ? -5.014 2.138 2.953 1.00 0.00 56 SER A O 6
ATOM 9341 N N . VAL A 1 57 ? -2.884 2.689 3.404 1.00 0.00 57 VAL A N 6
ATOM 9342 C CA . VAL A 1 57 ? -2.324 1.705 2.498 1.00 0.00 57 VAL A CA 6
ATOM 9343 C C . VAL A 1 57 ? -2.060 0.417 3.272 1.00 0.00 57 VAL A C 6
ATOM 9344 O O . VAL A 1 57 ? -0.981 0.221 3.832 1.00 0.00 57 VAL A O 6
ATOM 9357 N N . HIS A 1 58 ? -3.066 -0.442 3.333 1.00 0.00 58 HIS A N 6
ATOM 9358 C CA . HIS A 1 58 ? -2.952 -1.698 4.058 1.00 0.00 58 HIS A CA 6
ATOM 9359 C C . HIS A 1 58 ? -2.524 -2.830 3.131 1.00 0.00 58 HIS A C 6
ATOM 9360 O O . HIS A 1 58 ? -3.355 -3.563 2.591 1.00 0.00 58 HIS A O 6
ATOM 9374 N N . VAL A 1 59 ? -1.217 -2.958 2.951 1.00 0.00 59 VAL A N 6
ATOM 9375 C CA . VAL A 1 59 ? -0.653 -3.988 2.094 1.00 0.00 59 VAL A CA 6
ATOM 9376 C C . VAL A 1 59 ? -0.268 -5.214 2.911 1.00 0.00 59 VAL A C 6
ATOM 9377 O O . VAL A 1 59 ? 0.913 -5.530 3.073 1.00 0.00 59 VAL A O 6
ATOM 9390 N N . LYS A 1 60 ? -1.269 -5.910 3.428 1.00 0.00 60 LYS A N 6
ATOM 9391 C CA . LYS A 1 60 ? -1.034 -7.104 4.228 1.00 0.00 60 LYS A CA 6
ATOM 9392 C C . LYS A 1 60 ? -0.850 -8.309 3.311 1.00 0.00 60 LYS A C 6
ATOM 9393 O O . LYS A 1 60 ? -1.597 -9.285 3.379 1.00 0.00 60 LYS A O 6
ATOM 9412 N N . LEU A 1 61 ? 0.154 -8.220 2.453 1.00 0.00 61 LEU A N 6
ATOM 9413 C CA . LEU A 1 61 ? 0.451 -9.268 1.496 1.00 0.00 61 LEU A CA 6
ATOM 9414 C C . LEU A 1 61 ? 1.114 -10.457 2.185 1.00 0.00 61 LEU A C 6
ATOM 9415 O O . LEU A 1 61 ? 0.514 -11.524 2.301 1.00 0.00 61 LEU A O 6
ATOM 9431 N N . GLY A 1 62 ? 2.342 -10.268 2.653 1.00 0.00 62 GLY A N 6
ATOM 9432 C CA . GLY A 1 62 ? 3.038 -11.344 3.328 1.00 0.00 62 GLY A CA 6
ATOM 9433 C C . GLY A 1 62 ? 4.438 -11.562 2.785 1.00 0.00 62 GLY A C 6
ATOM 9434 O O . GLY A 1 62 ? 5.122 -10.605 2.420 1.00 0.00 62 GLY A O 6
ATOM 9438 N N . ASN A 1 63 ? 4.840 -12.825 2.683 1.00 0.00 63 ASN A N 6
ATOM 9439 C CA . ASN A 1 63 ? 6.173 -13.197 2.200 1.00 0.00 63 ASN A CA 6
ATOM 9440 C C . ASN A 1 63 ? 6.353 -12.959 0.694 1.00 0.00 63 ASN A C 6
ATOM 9441 O O . ASN A 1 63 ? 7.124 -13.659 0.036 1.00 0.00 63 ASN A O 6
ATOM 9452 N N . ARG A 1 64 ? 5.665 -11.960 0.152 1.00 0.00 64 ARG A N 6
ATOM 9453 C CA . ARG A 1 64 ? 5.785 -11.640 -1.268 1.00 0.00 64 ARG A CA 6
ATOM 9454 C C . ARG A 1 64 ? 7.034 -10.802 -1.495 1.00 0.00 64 ARG A C 6
ATOM 9455 O O . ARG A 1 64 ? 7.437 -10.567 -2.637 1.00 0.00 64 ARG A O 6
ATOM 9476 N N . PHE A 1 65 ? 7.637 -10.366 -0.387 1.00 0.00 65 PHE A N 6
ATOM 9477 C CA . PHE A 1 65 ? 8.832 -9.531 -0.404 1.00 0.00 65 PHE A CA 6
ATOM 9478 C C . PHE A 1 65 ? 8.500 -8.172 -1.008 1.00 0.00 65 PHE A C 6
ATOM 9479 O O . PHE A 1 65 ? 8.742 -7.922 -2.187 1.00 0.00 65 PHE A O 6
ATOM 9496 N N . LEU A 1 66 ? 7.909 -7.311 -0.193 1.00 0.00 66 LEU A N 6
ATOM 9497 C CA . LEU A 1 66 ? 7.527 -5.983 -0.637 1.00 0.00 66 LEU A CA 6
ATOM 9498 C C . LEU A 1 66 ? 8.703 -5.023 -0.504 1.00 0.00 66 LEU A C 6
ATOM 9499 O O . LEU A 1 66 ? 9.626 -5.258 0.280 1.00 0.00 66 LEU A O 6
ATOM 9515 N N . TYR A 1 67 ? 8.675 -3.957 -1.280 1.00 0.00 67 TYR A N 6
ATOM 9516 C CA . TYR A 1 67 ? 9.736 -2.970 -1.255 1.00 0.00 67 TYR A CA 6
ATOM 9517 C C . TYR A 1 67 ? 9.225 -1.679 -0.637 1.00 0.00 67 TYR A C 6
ATOM 9518 O O . TYR A 1 67 ? 8.658 -0.837 -1.337 1.00 0.00 67 TYR A O 6
ATOM 9536 N N . LYS A 1 68 ? 9.442 -1.516 0.669 1.00 0.00 68 LYS A N 6
ATOM 9537 C CA . LYS A 1 68 ? 8.992 -0.321 1.380 1.00 0.00 68 LYS A CA 6
ATOM 9538 C C . LYS A 1 68 ? 9.632 0.930 0.780 1.00 0.00 68 LYS A C 6
ATOM 9539 O O . LYS A 1 68 ? 9.146 2.042 0.973 1.00 0.00 68 LYS A O 6
ATOM 9558 N N . GLU A 1 69 ? 10.721 0.729 0.040 1.00 0.00 69 GLU A N 6
ATOM 9559 C CA . GLU A 1 69 ? 11.425 1.826 -0.614 1.00 0.00 69 GLU A CA 6
ATOM 9560 C C . GLU A 1 69 ? 10.508 2.475 -1.649 1.00 0.00 69 GLU A C 6
ATOM 9561 O O . GLU A 1 69 ? 10.531 3.686 -1.847 1.00 0.00 69 GLU A O 6
ATOM 9573 N N . GLN A 1 70 ? 9.685 1.646 -2.287 1.00 0.00 70 GLN A N 6
ATOM 9574 C CA . GLN A 1 70 ? 8.747 2.108 -3.303 1.00 0.00 70 GLN A CA 6
ATOM 9575 C C . GLN A 1 70 ? 7.652 2.964 -2.679 1.00 0.00 70 GLN A C 6
ATOM 9576 O O . GLN A 1 70 ? 7.305 4.022 -3.202 1.00 0.00 70 GLN A O 6
ATOM 9590 N N . GLU A 1 71 ? 7.106 2.497 -1.566 1.00 0.00 71 GLU A N 6
ATOM 9591 C CA . GLU A 1 71 ? 6.060 3.228 -0.867 1.00 0.00 71 GLU A CA 6
ATOM 9592 C C . GLU A 1 71 ? 6.633 4.512 -0.285 1.00 0.00 71 GLU A C 6
ATOM 9593 O O . GLU A 1 71 ? 6.040 5.583 -0.402 1.00 0.00 71 GLU A O 6
ATOM 9605 N N . GLU A 1 72 ? 7.804 4.386 0.316 1.00 0.00 72 GLU A N 6
ATOM 9606 C CA . GLU A 1 72 ? 8.491 5.509 0.938 1.00 0.00 72 GLU A CA 6
ATOM 9607 C C . GLU A 1 72 ? 8.727 6.646 -0.056 1.00 0.00 72 GLU A C 6
ATOM 9608 O O . GLU A 1 72 ? 8.337 7.785 0.193 1.00 0.00 72 GLU A O 6
ATOM 9620 N N . GLN A 1 73 ? 9.322 6.323 -1.199 1.00 0.00 73 GLN A N 6
ATOM 9621 C CA . GLN A 1 73 ? 9.632 7.334 -2.209 1.00 0.00 73 GLN A CA 6
ATOM 9622 C C . GLN A 1 73 ? 8.383 8.069 -2.710 1.00 0.00 73 GLN A C 6
ATOM 9623 O O . GLN A 1 73 ? 8.424 9.281 -2.909 1.00 0.00 73 GLN A O 6
ATOM 9637 N N . LEU A 1 74 ? 7.277 7.353 -2.903 1.00 0.00 74 LEU A N 6
ATOM 9638 C CA . LEU A 1 74 ? 6.055 7.988 -3.383 1.00 0.00 74 LEU A CA 6
ATOM 9639 C C . LEU A 1 74 ? 5.395 8.788 -2.265 1.00 0.00 74 LEU A C 6
ATOM 9640 O O . LEU A 1 74 ? 4.778 9.828 -2.507 1.00 0.00 74 LEU A O 6
ATOM 9656 N N . THR A 1 75 ? 5.550 8.316 -1.035 1.00 0.00 75 THR A N 6
ATOM 9657 C CA . THR A 1 75 ? 4.974 8.991 0.115 1.00 0.00 75 THR A CA 6
ATOM 9658 C C . THR A 1 75 ? 5.714 10.293 0.398 1.00 0.00 75 THR A C 6
ATOM 9659 O O . THR A 1 75 ? 5.104 11.267 0.820 1.00 0.00 75 THR A O 6
ATOM 9670 N N . GLU A 1 76 ? 7.017 10.312 0.121 1.00 0.00 76 GLU A N 6
ATOM 9671 C CA . GLU A 1 76 ? 7.860 11.488 0.359 1.00 0.00 76 GLU A CA 6
ATOM 9672 C C . GLU A 1 76 ? 7.283 12.760 -0.271 1.00 0.00 76 GLU A C 6
ATOM 9673 O O . GLU A 1 76 ? 7.500 13.862 0.237 1.00 0.00 76 GLU A O 6
ATOM 9685 N N . LEU A 1 77 ? 6.545 12.611 -1.367 1.00 0.00 77 LEU A N 6
ATOM 9686 C CA . LEU A 1 77 ? 5.942 13.757 -2.038 1.00 0.00 77 LEU A CA 6
ATOM 9687 C C . LEU A 1 77 ? 4.877 14.404 -1.156 1.00 0.00 77 LEU A C 6
ATOM 9688 O O . LEU A 1 77 ? 4.741 15.627 -1.117 1.00 0.00 77 LEU A O 6
ATOM 9704 N N . ILE A 1 78 ? 4.135 13.574 -0.439 1.00 0.00 78 ILE A N 6
ATOM 9705 C CA . ILE A 1 78 ? 3.073 14.050 0.435 1.00 0.00 78 ILE A CA 6
ATOM 9706 C C . ILE A 1 78 ? 3.548 14.131 1.889 1.00 0.00 78 ILE A C 6
ATOM 9707 O O . ILE A 1 78 ? 2.951 14.827 2.703 1.00 0.00 78 ILE A O 6
ATOM 9723 N N . ALA A 1 79 ? 4.635 13.428 2.199 1.00 0.00 79 ALA A N 6
ATOM 9724 C CA . ALA A 1 79 ? 5.193 13.393 3.551 1.00 0.00 79 ALA A CA 6
ATOM 9725 C C . ALA A 1 79 ? 5.617 14.776 4.038 1.00 0.00 79 ALA A C 6
ATOM 9726 O O . ALA A 1 79 ? 5.530 15.077 5.226 1.00 0.00 79 ALA A O 6
ATOM 9733 N N . SER A 1 80 ? 6.064 15.612 3.110 1.00 0.00 80 SER A N 6
ATOM 9734 C CA . SER A 1 80 ? 6.498 16.966 3.426 1.00 0.00 80 SER A CA 6
ATOM 9735 C C . SER A 1 80 ? 5.334 17.803 3.956 1.00 0.00 80 SER A C 6
ATOM 9736 O O . SER A 1 80 ? 5.521 18.759 4.710 1.00 0.00 80 SER A O 6
ATOM 9744 N N . LYS A 1 81 ? 4.129 17.411 3.574 1.00 0.00 81 LYS A N 6
ATOM 9745 C CA . LYS A 1 81 ? 2.915 18.097 3.983 1.00 0.00 81 LYS A CA 6
ATOM 9746 C C . LYS A 1 81 ? 1.871 17.058 4.371 1.00 0.00 81 LYS A C 6
ATOM 9747 O O . LYS A 1 81 ? 0.745 17.057 3.867 1.00 0.00 81 LYS A O 6
ATOM 9766 N N . LYS A 1 82 ? 2.271 16.172 5.274 1.00 0.00 82 LYS A N 6
ATOM 9767 C CA . LYS A 1 82 ? 1.411 15.085 5.735 1.00 0.00 82 LYS A CA 6
ATOM 9768 C C . LYS A 1 82 ? 0.302 15.566 6.674 1.00 0.00 82 LYS A C 6
ATOM 9769 O O . LYS A 1 82 ? 0.167 15.091 7.805 1.00 0.00 82 LYS A O 6
ATOM 9788 N N . ASP A 1 83 ? -0.492 16.512 6.196 1.00 0.00 83 ASP A N 6
ATOM 9789 C CA . ASP A 1 83 ? -1.616 17.025 6.966 1.00 0.00 83 ASP A CA 6
ATOM 9790 C C . ASP A 1 83 ? -2.748 16.016 6.886 1.00 0.00 83 ASP A C 6
ATOM 9791 O O . ASP A 1 83 ? -3.550 15.872 7.808 1.00 0.00 83 ASP A O 6
ATOM 9800 N N . LEU A 1 84 ? -2.774 15.300 5.769 1.00 0.00 84 LEU A N 6
ATOM 9801 C CA . LEU A 1 84 ? -3.778 14.280 5.520 1.00 0.00 84 LEU A CA 6
ATOM 9802 C C . LEU A 1 84 ? -3.540 13.093 6.446 1.00 0.00 84 LEU A C 6
ATOM 98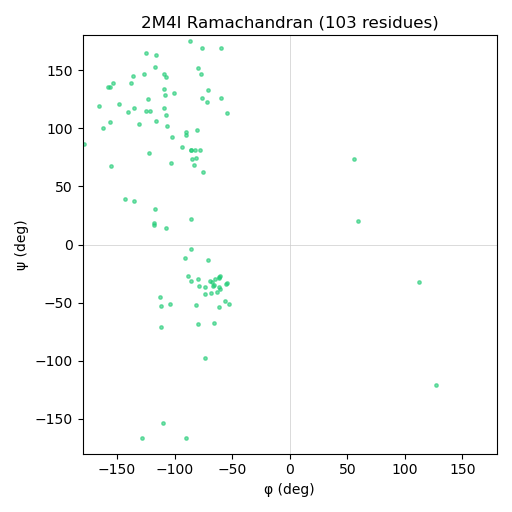03 O O . LEU A 1 84 ? -2.407 12.830 6.851 1.00 0.00 84 LEU A O 6
ATOM 9819 N N . PHE A 1 85 ? -4.601 12.378 6.769 1.00 0.00 85 PHE A N 6
ATOM 9820 C CA . PHE A 1 85 ? -4.508 11.234 7.663 1.00 0.00 85 PHE A CA 6
ATOM 9821 C C . PHE A 1 85 ? -4.053 9.992 6.905 1.00 0.00 85 PHE A C 6
ATOM 9822 O O . PHE A 1 85 ? -4.868 9.202 6.428 1.00 0.00 85 PHE A O 6
ATOM 9839 N N . VAL A 1 86 ? -2.744 9.839 6.785 1.00 0.00 86 VAL A N 6
ATOM 9840 C CA . VAL A 1 86 ? -2.164 8.709 6.081 1.00 0.00 86 VAL A CA 6
ATOM 9841 C C . VAL A 1 86 ? -1.608 7.681 7.071 1.00 0.00 86 VAL A C 6
ATOM 9842 O O . VAL A 1 86 ? -1.016 8.038 8.090 1.00 0.00 86 VAL A O 6
ATOM 9855 N N . HIS A 1 87 ? -1.830 6.407 6.776 1.00 0.00 87 HIS A N 6
ATOM 9856 C CA . HIS A 1 87 ? -1.351 5.319 7.621 1.00 0.00 87 HIS A CA 6
ATOM 9857 C C . HIS A 1 87 ? -1.209 4.035 6.811 1.00 0.00 87 HIS A C 6
ATOM 9858 O O . HIS A 1 87 ? -2.203 3.389 6.470 1.00 0.00 87 HIS A O 6
ATOM 9872 N N . SER A 1 88 ? 0.022 3.675 6.495 1.00 0.00 88 SER A N 6
ATOM 9873 C CA . SER A 1 88 ? 0.299 2.474 5.726 1.00 0.00 88 SER A CA 6
ATOM 9874 C C . SER A 1 88 ? 0.816 1.368 6.638 1.00 0.00 88 SER A C 6
ATOM 9875 O O . SER A 1 88 ? 1.350 1.638 7.715 1.00 0.00 88 SER A O 6
ATOM 9883 N N . ILE A 1 89 ? 0.632 0.127 6.216 1.00 0.00 89 ILE A N 6
ATOM 9884 C CA . ILE A 1 89 ? 1.095 -1.020 6.977 1.00 0.00 89 ILE A CA 6
ATOM 9885 C C . ILE A 1 89 ? 1.310 -2.205 6.043 1.00 0.00 89 ILE A C 6
ATOM 9886 O O . ILE A 1 89 ? 0.383 -2.675 5.379 1.00 0.00 89 ILE A O 6
ATOM 9902 N N . ASP A 1 90 ? 2.545 -2.656 5.973 1.00 0.00 90 ASP A N 6
ATOM 9903 C CA . ASP A 1 90 ? 2.918 -3.765 5.113 1.00 0.00 90 ASP A CA 6
ATOM 9904 C C . ASP A 1 90 ? 3.328 -4.964 5.957 1.00 0.00 90 ASP A C 6
ATOM 9905 O O . ASP A 1 90 ? 3.191 -4.947 7.178 1.00 0.00 90 ASP A O 6
ATOM 9914 N N . SER A 1 91 ? 3.801 -6.013 5.299 1.00 0.00 91 SER A N 6
ATOM 9915 C CA . SER A 1 91 ? 4.248 -7.219 5.977 1.00 0.00 91 SER A CA 6
ATOM 9916 C C . SER A 1 91 ? 5.540 -7.718 5.331 1.00 0.00 91 SER A C 6
ATOM 9917 O O . SER A 1 91 ? 5.535 -8.689 4.571 1.00 0.00 91 SER A O 6
ATOM 9925 N N . GLU A 1 92 ? 6.634 -7.027 5.613 1.00 0.00 92 GLU A N 6
ATOM 9926 C CA . GLU A 1 92 ? 7.930 -7.377 5.050 1.00 0.00 92 GLU A CA 6
ATOM 9927 C C . GLU A 1 92 ? 8.634 -8.433 5.896 1.00 0.00 92 GLU A C 6
ATOM 9928 O O . GLU A 1 92 ? 8.221 -8.737 7.020 1.00 0.00 92 GLU A O 6
ATOM 9940 N N . VAL A 1 93 ? 9.706 -8.976 5.346 1.00 0.00 93 VAL A N 6
ATOM 9941 C CA . VAL A 1 93 ? 10.501 -9.983 6.021 1.00 0.00 93 VAL A CA 6
ATOM 9942 C C . VAL A 1 93 ? 11.938 -9.481 6.156 1.00 0.00 93 VAL A C 6
ATOM 9943 O O . VAL A 1 93 ? 12.558 -9.086 5.165 1.00 0.00 93 VAL A O 6
ATOM 9956 N N . ILE A 1 94 ? 12.442 -9.470 7.388 1.00 0.00 94 ILE A N 6
ATOM 9957 C CA . ILE A 1 94 ? 13.795 -9.003 7.685 1.00 0.00 94 ILE A CA 6
ATOM 9958 C C . ILE A 1 94 ? 13.888 -7.487 7.496 1.00 0.00 94 ILE A C 6
ATOM 9959 O O . ILE A 1 94 ? 14.269 -6.993 6.433 1.00 0.00 94 ILE A O 6
ATOM 9975 N N . THR A 1 95 ? 13.510 -6.758 8.533 1.00 0.00 95 THR A N 6
ATOM 9976 C CA . THR A 1 95 ? 13.537 -5.305 8.504 1.00 0.00 95 THR A CA 6
ATOM 9977 C C . THR A 1 95 ? 14.967 -4.783 8.631 1.00 0.00 95 THR A C 6
ATOM 9978 O O . THR A 1 95 ? 15.802 -5.396 9.300 1.00 0.00 95 THR A O 6
ATOM 9989 N N . LYS A 1 96 ? 15.249 -3.660 7.982 1.00 0.00 96 LYS A N 6
ATOM 9990 C CA . LYS A 1 96 ? 16.573 -3.060 8.037 1.00 0.00 96 LYS A CA 6
ATOM 9991 C C . LYS A 1 96 ? 16.559 -1.840 8.955 1.00 0.00 96 LYS A C 6
ATOM 9992 O O . LYS A 1 96 ? 15.500 -1.421 9.428 1.00 0.00 96 LYS A O 6
ATOM 10011 N N . LYS A 1 97 ? 17.730 -1.280 9.210 1.00 0.00 97 LYS A N 6
ATOM 10012 C CA . LYS A 1 97 ? 17.849 -0.115 10.074 1.00 0.00 97 LYS A CA 6
ATOM 10013 C C . LYS A 1 97 ? 17.969 1.157 9.243 1.00 0.00 97 LYS A C 6
ATOM 10014 O O . LYS A 1 97 ? 18.594 1.152 8.180 1.00 0.00 97 LYS A O 6
ATOM 10033 N N . GLU A 1 98 ? 17.382 2.240 9.729 1.00 0.00 98 GLU A N 6
ATOM 10034 C CA . GLU A 1 98 ? 17.428 3.513 9.019 1.00 0.00 98 GLU A CA 6
ATOM 10035 C C . GLU A 1 98 ? 18.719 4.254 9.328 1.00 0.00 98 GLU A C 6
ATOM 10036 O O . GLU A 1 98 ? 18.714 5.309 9.964 1.00 0.00 98 GLU A O 6
ATOM 10048 N N . ALA A 1 99 ? 19.822 3.689 8.869 1.00 0.00 99 ALA A N 6
ATOM 10049 C CA . ALA A 1 99 ? 21.133 4.272 9.081 1.00 0.00 99 ALA A CA 6
ATOM 10050 C C . ALA A 1 99 ? 21.410 5.359 8.051 1.00 0.00 99 ALA A C 6
ATOM 10051 O O . ALA A 1 99 ? 22.203 5.177 7.128 1.00 0.00 99 ALA A O 6
ATOM 10058 N N . GLN A 1 100 ? 20.735 6.487 8.208 1.00 0.00 100 GLN A N 6
ATOM 10059 C CA . GLN A 1 100 ? 20.892 7.611 7.300 1.00 0.00 100 GLN A CA 6
ATOM 10060 C C . GLN A 1 100 ? 20.877 8.924 8.076 1.00 0.00 100 GLN A C 6
ATOM 10061 O O . GLN A 1 100 ? 20.135 9.069 9.050 1.00 0.00 100 GLN A O 6
ATOM 10075 N N . GLN A 1 101 ? 21.698 9.872 7.652 1.00 0.00 101 GLN A N 6
ATOM 10076 C CA . GLN A 1 101 ? 21.766 11.168 8.308 1.00 0.00 101 GLN A CA 6
ATOM 10077 C C . GLN A 1 101 ? 20.791 12.139 7.647 1.00 0.00 101 GLN A C 6
ATOM 10078 O O . GLN A 1 101 ? 21.181 12.993 6.848 1.00 0.00 101 GLN A O 6
ATOM 10092 N N . ILE A 1 102 ? 19.517 11.977 7.956 1.00 0.00 102 ILE A N 6
ATOM 10093 C CA . ILE A 1 102 ? 18.477 12.832 7.403 1.00 0.00 102 ILE A CA 6
ATOM 10094 C C . ILE A 1 102 ? 17.920 13.756 8.483 1.00 0.00 102 ILE A C 6
ATOM 10095 O O . ILE A 1 102 ? 17.685 13.331 9.616 1.00 0.00 102 ILE A O 6
ATOM 10111 N N . ARG A 1 103 ? 17.747 15.022 8.144 1.00 0.00 103 ARG A N 6
ATOM 10112 C CA . ARG A 1 103 ? 17.217 15.991 9.087 1.00 0.00 103 ARG A CA 6
ATOM 10113 C C . ARG A 1 103 ? 16.341 17.004 8.356 1.00 0.00 103 ARG A C 6
ATOM 10114 O O . ARG A 1 103 ? 16.800 17.690 7.445 1.00 0.00 103 ARG A O 6
ATOM 10135 N N . GLU A 1 104 ? 15.079 17.088 8.750 1.00 0.00 104 GLU A N 6
ATOM 10136 C CA . GLU A 1 104 ? 14.138 18.008 8.124 1.00 0.00 104 GLU A CA 6
ATOM 10137 C C . GLU A 1 104 ? 14.112 19.343 8.869 1.00 0.00 104 GLU A C 6
ATOM 10138 O O . GLU A 1 104 ? 13.156 20.116 8.776 1.00 0.00 104 GLU A O 6
ATOM 10150 N N . GLU A 1 105 ? 15.177 19.610 9.606 1.00 0.00 105 GLU A N 6
ATOM 10151 C CA . GLU A 1 105 ? 15.288 20.847 10.359 1.00 0.00 105 GLU A CA 6
ATOM 10152 C C . GLU A 1 105 ? 15.966 21.917 9.515 1.00 0.00 105 GLU A C 6
ATOM 10153 O O . GLU A 1 105 ? 15.316 22.938 9.218 1.00 0.00 105 GLU A O 6
ATOM 10165 N N . GLY A 1 1 ? -21.585 -29.969 -10.088 1.00 0.00 1 GLY A N 7
ATOM 10166 C CA . GLY A 1 1 ? -22.579 -29.149 -10.817 1.00 0.00 1 GLY A CA 7
ATOM 10167 C C . GLY A 1 1 ? -22.230 -27.677 -10.767 1.00 0.00 1 GLY A C 7
ATOM 10168 O O . GLY A 1 1 ? -21.577 -27.225 -9.827 1.00 0.00 1 GLY A O 7
ATOM 10172 N N . SER A 1 2 ? -22.659 -26.931 -11.776 1.00 0.00 2 SER A N 7
ATOM 10173 C CA . SER A 1 2 ? -22.387 -25.503 -11.850 1.00 0.00 2 SER A CA 7
ATOM 10174 C C . SER A 1 2 ? -23.129 -24.744 -10.752 1.00 0.00 2 SER A C 7
ATOM 10175 O O . SER A 1 2 ? -24.356 -24.636 -10.777 1.00 0.00 2 SER A O 7
ATOM 10183 N N . HIS A 1 3 ? -22.384 -24.242 -9.779 1.00 0.00 3 HIS A N 7
ATOM 10184 C CA . HIS A 1 3 ? -22.963 -23.487 -8.674 1.00 0.00 3 HIS A CA 7
ATOM 10185 C C . HIS A 1 3 ? -22.175 -22.206 -8.461 1.00 0.00 3 HIS A C 7
ATOM 10186 O O . HIS A 1 3 ? -20.959 -22.183 -8.646 1.00 0.00 3 HIS A O 7
ATOM 10200 N N . MET A 1 4 ? -22.867 -21.140 -8.098 1.00 0.00 4 MET A N 7
ATOM 10201 C CA . MET A 1 4 ? -22.221 -19.852 -7.877 1.00 0.00 4 MET A CA 7
ATOM 10202 C C . MET A 1 4 ? -21.382 -19.873 -6.605 1.00 0.00 4 MET A C 7
ATOM 10203 O O . MET A 1 4 ? -21.730 -20.544 -5.631 1.00 0.00 4 MET A O 7
ATOM 10217 N N . LYS A 1 5 ? -20.271 -19.150 -6.621 1.00 0.00 5 LYS A N 7
ATOM 10218 C CA . LYS A 1 5 ? -19.388 -19.079 -5.468 1.00 0.00 5 LYS A CA 7
ATOM 10219 C C . LYS A 1 5 ? -19.873 -17.996 -4.514 1.00 0.00 5 LYS A C 7
ATOM 10220 O O . LYS A 1 5 ? -19.941 -16.825 -4.885 1.00 0.00 5 LYS A O 7
ATOM 10239 N N . THR A 1 6 ? -20.214 -18.394 -3.295 1.00 0.00 6 THR A N 7
ATOM 10240 C CA . THR A 1 6 ? -20.702 -17.458 -2.294 1.00 0.00 6 THR A CA 7
ATOM 10241 C C . THR A 1 6 ? -19.660 -16.393 -1.978 1.00 0.00 6 THR A C 7
ATOM 10242 O O . THR A 1 6 ? -19.884 -15.198 -2.197 1.00 0.00 6 THR A O 7
ATOM 10253 N N . LYS A 1 7 ? -18.518 -16.833 -1.471 1.00 0.00 7 LYS A N 7
ATOM 10254 C CA . LYS A 1 7 ? -17.442 -15.929 -1.111 1.00 0.00 7 LYS A CA 7
ATOM 10255 C C . LYS A 1 7 ? -16.131 -16.695 -1.007 1.00 0.00 7 LYS A C 7
ATOM 10256 O O . LYS A 1 7 ? -16.107 -17.915 -1.164 1.00 0.00 7 LYS A O 7
ATOM 10275 N N . LYS A 1 8 ? -15.048 -15.983 -0.747 1.00 0.00 8 LYS A N 7
ATOM 10276 C CA . LYS A 1 8 ? -13.736 -16.598 -0.631 1.00 0.00 8 LYS A CA 7
ATOM 10277 C C . LYS A 1 8 ? -12.938 -15.943 0.487 1.00 0.00 8 LYS A C 7
ATOM 10278 O O . LYS A 1 8 ? -13.374 -14.940 1.057 1.00 0.00 8 LYS A O 7
ATOM 10297 N N . GLN A 1 9 ? -11.778 -16.506 0.801 1.00 0.00 9 GLN A N 7
ATOM 10298 C CA . GLN A 1 9 ? -10.932 -15.968 1.861 1.00 0.00 9 GLN A CA 7
ATOM 10299 C C . GLN A 1 9 ? -10.027 -14.869 1.312 1.00 0.00 9 GLN A C 7
ATOM 10300 O O . GLN A 1 9 ? -9.829 -13.832 1.947 1.00 0.00 9 GLN A O 7
ATOM 10314 N N . GLN A 1 10 ? -9.476 -15.109 0.132 1.00 0.00 10 GLN A N 7
ATOM 10315 C CA . GLN A 1 10 ? -8.596 -14.151 -0.515 1.00 0.00 10 GLN A CA 7
ATOM 10316 C C . GLN A 1 10 ? -9.397 -13.226 -1.416 1.00 0.00 10 GLN A C 7
ATOM 10317 O O . GLN A 1 10 ? -10.133 -13.687 -2.295 1.00 0.00 10 GLN A O 7
ATOM 10331 N N . TYR A 1 11 ? -9.263 -11.928 -1.189 1.00 0.00 11 TYR A N 7
ATOM 10332 C CA . TYR A 1 11 ? -9.979 -10.936 -1.972 1.00 0.00 11 TYR A CA 7
ATOM 10333 C C . TYR A 1 11 ? -9.280 -9.583 -1.890 1.00 0.00 11 TYR A C 7
ATOM 10334 O O . TYR A 1 11 ? -8.243 -9.442 -1.236 1.00 0.00 11 TYR A O 7
ATOM 10352 N N . VAL A 1 12 ? -9.861 -8.595 -2.553 1.00 0.00 12 VAL A N 7
ATOM 10353 C CA . VAL A 1 12 ? -9.314 -7.251 -2.563 1.00 0.00 12 VAL A CA 7
ATOM 10354 C C . VAL A 1 12 ? -10.443 -6.220 -2.606 1.00 0.00 12 VAL A C 7
ATOM 10355 O O . VAL A 1 12 ? -11.445 -6.407 -3.302 1.00 0.00 12 VAL A O 7
ATOM 10368 N N . THR A 1 13 ? -10.296 -5.159 -1.831 1.00 0.00 13 THR A N 7
ATOM 10369 C CA . THR A 1 13 ? -11.288 -4.101 -1.787 1.00 0.00 13 THR A CA 7
ATOM 10370 C C . THR A 1 13 ? -10.602 -2.738 -1.881 1.00 0.00 13 THR A C 7
ATOM 10371 O O . THR A 1 13 ? -9.578 -2.504 -1.234 1.00 0.00 13 THR A O 7
ATOM 10382 N N . ILE A 1 14 ? -11.141 -1.860 -2.718 1.00 0.00 14 ILE A N 7
ATOM 10383 C CA . ILE A 1 14 ? -10.579 -0.529 -2.910 1.00 0.00 14 ILE A CA 7
ATOM 10384 C C . ILE A 1 14 ? -11.689 0.515 -2.991 1.00 0.00 14 ILE A C 7
ATOM 10385 O O . ILE A 1 14 ? -12.602 0.386 -3.806 1.00 0.00 14 ILE A O 7
ATOM 10401 N N . LYS A 1 15 ? -11.623 1.535 -2.145 1.00 0.00 15 LYS A N 7
ATOM 10402 C CA . LYS A 1 15 ? -12.620 2.596 -2.164 1.00 0.00 15 LYS A CA 7
ATOM 10403 C C . LYS A 1 15 ? -11.948 3.956 -1.983 1.00 0.00 15 LYS A C 7
ATOM 10404 O O . LYS A 1 15 ? -11.052 4.119 -1.152 1.00 0.00 15 LYS A O 7
ATOM 10423 N N . GLY A 1 16 ? -12.368 4.922 -2.787 1.00 0.00 16 GLY A N 7
ATOM 10424 C CA . GLY A 1 16 ? -11.811 6.256 -2.700 1.00 0.00 16 GLY A CA 7
ATOM 10425 C C . GLY A 1 16 ? -12.753 7.306 -3.245 1.00 0.00 16 GLY A C 7
ATOM 10426 O O . GLY A 1 16 ? -12.320 8.322 -3.781 1.00 0.00 16 GLY A O 7
ATOM 10430 N N . THR A 1 17 ? -14.047 7.066 -3.112 1.00 0.00 17 THR A N 7
ATOM 10431 C CA . THR A 1 17 ? -15.043 7.999 -3.606 1.00 0.00 17 THR A CA 7
ATOM 10432 C C . THR A 1 17 ? -15.498 8.936 -2.486 1.00 0.00 17 THR A C 7
ATOM 10433 O O . THR A 1 17 ? -16.059 8.493 -1.481 1.00 0.00 17 THR A O 7
ATOM 10444 N N . LYS A 1 18 ? -15.201 10.230 -2.646 1.00 0.00 18 LYS A N 7
ATOM 10445 C CA . LYS A 1 18 ? -15.555 11.251 -1.651 1.00 0.00 18 LYS A CA 7
ATOM 10446 C C . LYS A 1 18 ? -14.849 10.984 -0.325 1.00 0.00 18 LYS A C 7
ATOM 10447 O O . LYS A 1 18 ? -15.211 11.543 0.711 1.00 0.00 18 LYS A O 7
ATOM 10466 N N . ASN A 1 19 ? -13.837 10.130 -0.378 1.00 0.00 19 ASN A N 7
ATOM 10467 C CA . ASN A 1 19 ? -13.057 9.757 0.789 1.00 0.00 19 ASN A CA 7
ATOM 10468 C C . ASN A 1 19 ? -11.580 9.891 0.468 1.00 0.00 19 ASN A C 7
ATOM 10469 O O . ASN A 1 19 ? -11.220 10.240 -0.655 1.00 0.00 19 ASN A O 7
ATOM 10480 N N . GLY A 1 20 ? -10.728 9.629 1.450 1.00 0.00 20 GLY A N 7
ATOM 10481 C CA . GLY A 1 20 ? -9.300 9.704 1.223 1.00 0.00 20 GLY A CA 7
ATOM 10482 C C . GLY A 1 20 ? -8.813 8.557 0.365 1.00 0.00 20 GLY A C 7
ATOM 10483 O O . GLY A 1 20 ? -8.705 8.689 -0.851 1.00 0.00 20 GLY A O 7
ATOM 10487 N N . LEU A 1 21 ? -8.535 7.425 0.999 1.00 0.00 21 LEU A N 7
ATOM 10488 C CA . LEU A 1 21 ? -8.067 6.247 0.287 1.00 0.00 21 LEU A CA 7
ATOM 10489 C C . LEU A 1 21 ? -8.053 5.032 1.209 1.00 0.00 21 LEU A C 7
ATOM 10490 O O . LEU A 1 21 ? -7.240 4.945 2.131 1.00 0.00 21 LEU A O 7
ATOM 10506 N N . THR A 1 22 ? -8.963 4.103 0.973 1.00 0.00 22 THR A N 7
ATOM 10507 C CA . THR A 1 22 ? -9.045 2.901 1.780 1.00 0.00 22 THR A CA 7
ATOM 10508 C C . THR A 1 22 ? -9.031 1.658 0.892 1.00 0.00 22 THR A C 7
ATOM 10509 O O . THR A 1 22 ? -9.963 1.422 0.119 1.00 0.00 22 THR A O 7
ATOM 10520 N N . LEU A 1 23 ? -7.964 0.877 0.988 1.00 0.00 23 LEU A N 7
ATOM 10521 C CA . LEU A 1 23 ? -7.834 -0.328 0.187 1.00 0.00 23 LEU A CA 7
ATOM 10522 C C . LEU A 1 23 ? -7.212 -1.444 1.006 1.00 0.00 23 LEU A C 7
ATOM 10523 O O . LEU A 1 23 ? -6.460 -1.188 1.950 1.00 0.00 23 LEU A O 7
ATOM 10539 N N . HIS A 1 24 ? -7.521 -2.677 0.634 1.00 0.00 24 HIS A N 7
ATOM 10540 C CA . HIS A 1 24 ? -7.001 -3.837 1.339 1.00 0.00 24 HIS A CA 7
ATOM 10541 C C . HIS A 1 24 ? -6.869 -5.033 0.398 1.00 0.00 24 HIS A C 7
ATOM 10542 O O . HIS A 1 24 ? -7.820 -5.396 -0.294 1.00 0.00 24 HIS A O 7
ATOM 10556 N N . LEU A 1 25 ? -5.687 -5.637 0.381 1.00 0.00 25 LEU A N 7
ATOM 10557 C CA . LEU A 1 25 ? -5.425 -6.807 -0.446 1.00 0.00 25 LEU A CA 7
ATOM 10558 C C . LEU A 1 25 ? -4.973 -7.955 0.449 1.00 0.00 25 LEU A C 7
ATOM 10559 O O . LEU A 1 25 ? -4.071 -7.787 1.270 1.00 0.00 25 LEU A O 7
ATOM 10575 N N . ASP A 1 26 ? -5.603 -9.112 0.304 1.00 0.00 26 ASP A N 7
ATOM 10576 C CA . ASP A 1 26 ? -5.266 -10.267 1.124 1.00 0.00 26 ASP A CA 7
ATOM 10577 C C . ASP A 1 26 ? -4.691 -11.396 0.276 1.00 0.00 26 ASP A C 7
ATOM 10578 O O . ASP A 1 26 ? -5.431 -12.094 -0.416 1.00 0.00 26 ASP A O 7
ATOM 10587 N N . ASP A 1 27 ? -3.372 -11.561 0.329 1.00 0.00 27 ASP A N 7
ATOM 10588 C CA . ASP A 1 27 ? -2.686 -12.604 -0.435 1.00 0.00 27 ASP A CA 7
ATOM 10589 C C . ASP A 1 27 ? -1.261 -12.760 0.095 1.00 0.00 27 ASP A C 7
ATOM 10590 O O . ASP A 1 27 ? -0.954 -12.284 1.182 1.00 0.00 27 ASP A O 7
ATOM 10599 N N . ALA A 1 28 ? -0.403 -13.430 -0.659 1.00 0.00 28 ALA A N 7
ATOM 10600 C CA . ALA A 1 28 ? 0.984 -13.635 -0.264 1.00 0.00 28 ALA A CA 7
ATOM 10601 C C . ALA A 1 28 ? 1.817 -14.047 -1.471 1.00 0.00 28 ALA A C 7
ATOM 10602 O O . ALA A 1 28 ? 1.341 -14.787 -2.332 1.00 0.00 28 ALA A O 7
ATOM 10609 N N . CYS A 1 29 ? 3.057 -13.559 -1.525 1.00 0.00 29 CYS A N 7
ATOM 10610 C CA . CYS A 1 29 ? 3.964 -13.846 -2.640 1.00 0.00 29 CYS A CA 7
ATOM 10611 C C . CYS A 1 29 ? 3.367 -13.357 -3.963 1.00 0.00 29 CYS A C 7
ATOM 10612 O O . CYS A 1 29 ? 3.604 -13.937 -5.023 1.00 0.00 29 CYS A O 7
ATOM 10620 N N . SER A 1 30 ? 2.602 -12.281 -3.884 1.00 0.00 30 SER A N 7
ATOM 10621 C CA . SER A 1 30 ? 1.969 -11.698 -5.054 1.00 0.00 30 SER A CA 7
ATOM 10622 C C . SER A 1 30 ? 2.397 -10.248 -5.212 1.00 0.00 30 SER A C 7
ATOM 10623 O O . SER A 1 30 ? 2.803 -9.604 -4.242 1.00 0.00 30 SER A O 7
ATOM 10631 N N . PHE A 1 31 ? 2.313 -9.746 -6.435 1.00 0.00 31 PHE A N 7
ATOM 10632 C CA . PHE A 1 31 ? 2.701 -8.374 -6.734 1.00 0.00 31 PHE A CA 7
ATOM 10633 C C . PHE A 1 31 ? 1.562 -7.398 -6.448 1.00 0.00 31 PHE A C 7
ATOM 10634 O O . PHE A 1 31 ? 0.390 -7.774 -6.451 1.00 0.00 31 PHE A O 7
ATOM 10651 N N . ASP A 1 32 ? 1.923 -6.144 -6.223 1.00 0.00 32 ASP A N 7
ATOM 10652 C CA . ASP A 1 32 ? 0.961 -5.091 -5.921 1.00 0.00 32 ASP A CA 7
ATOM 10653 C C . ASP A 1 32 ? 0.768 -4.168 -7.117 1.00 0.00 32 ASP A C 7
ATOM 10654 O O . ASP A 1 32 ? 0.244 -3.066 -6.979 1.00 0.00 32 ASP A O 7
ATOM 10663 N N . GLU A 1 33 ? 1.167 -4.636 -8.292 1.00 0.00 33 GLU A N 7
ATOM 10664 C CA . GLU A 1 33 ? 1.075 -3.842 -9.516 1.00 0.00 33 GLU A CA 7
ATOM 10665 C C . GLU A 1 33 ? -0.340 -3.304 -9.761 1.00 0.00 33 GLU A C 7
ATOM 10666 O O . GLU A 1 33 ? -0.512 -2.142 -10.129 1.00 0.00 33 GLU A O 7
ATOM 10678 N N . LEU A 1 34 ? -1.351 -4.134 -9.534 1.00 0.00 34 LEU A N 7
ATOM 10679 C CA . LEU A 1 34 ? -2.734 -3.716 -9.750 1.00 0.00 34 LEU A CA 7
ATOM 10680 C C . LEU A 1 34 ? -3.307 -3.043 -8.504 1.00 0.00 34 LEU A C 7
ATOM 10681 O O . LEU A 1 34 ? -4.470 -2.638 -8.482 1.00 0.00 34 LEU A O 7
ATOM 10697 N N . LEU A 1 35 ? -2.487 -2.924 -7.476 1.00 0.00 35 LEU A N 7
ATOM 10698 C CA . LEU A 1 35 ? -2.906 -2.291 -6.237 1.00 0.00 35 LEU A CA 7
ATOM 10699 C C . LEU A 1 35 ? -2.327 -0.883 -6.150 1.00 0.00 35 LEU A C 7
ATOM 10700 O O . LEU A 1 35 ? -3.055 0.090 -5.914 1.00 0.00 35 LEU A O 7
ATOM 10716 N N . ASP A 1 36 ? -1.019 -0.782 -6.361 1.00 0.00 36 ASP A N 7
ATOM 10717 C CA . ASP A 1 36 ? -0.323 0.499 -6.324 1.00 0.00 36 ASP A CA 7
ATOM 10718 C C . ASP A 1 36 ? -0.928 1.469 -7.326 1.00 0.00 36 ASP A C 7
ATOM 10719 O O . ASP A 1 36 ? -1.248 2.601 -6.981 1.00 0.00 36 ASP A O 7
ATOM 10728 N N . GLY A 1 37 ? -1.121 0.995 -8.554 1.00 0.00 37 GLY A N 7
ATOM 10729 C CA . GLY A 1 37 ? -1.684 1.825 -9.609 1.00 0.00 37 GLY A CA 7
ATOM 10730 C C . GLY A 1 37 ? -3.005 2.471 -9.222 1.00 0.00 37 GLY A C 7
ATOM 10731 O O . GLY A 1 37 ? -3.335 3.558 -9.701 1.00 0.00 37 GLY A O 7
ATOM 10735 N N . LEU A 1 38 ? -3.752 1.814 -8.348 1.00 0.00 38 LEU A N 7
ATOM 10736 C CA . LEU A 1 38 ? -5.039 2.332 -7.907 1.00 0.00 38 LEU A CA 7
ATOM 10737 C C . LEU A 1 38 ? -4.854 3.400 -6.835 1.00 0.00 38 LEU A C 7
ATOM 10738 O O . LEU A 1 38 ? -5.286 4.540 -7.004 1.00 0.00 38 LEU A O 7
ATOM 10754 N N . GLN A 1 39 ? -4.183 3.031 -5.747 1.00 0.00 39 GLN A N 7
ATOM 10755 C CA . GLN A 1 39 ? -3.957 3.950 -4.634 1.00 0.00 39 GLN A CA 7
ATOM 10756 C C . GLN A 1 39 ? -3.123 5.158 -5.062 1.00 0.00 39 GLN A C 7
ATOM 10757 O O . GLN A 1 39 ? -3.357 6.278 -4.608 1.00 0.00 39 GLN A O 7
ATOM 10771 N N . ASN A 1 40 ? -2.175 4.920 -5.953 1.00 0.00 40 ASN A N 7
ATOM 10772 C CA . ASN A 1 40 ? -1.289 5.970 -6.442 1.00 0.00 40 ASN A CA 7
ATOM 10773 C C . ASN A 1 40 ? -2.076 7.035 -7.200 1.00 0.00 40 ASN A C 7
ATOM 10774 O O . ASN A 1 40 ? -2.019 8.215 -6.863 1.00 0.00 40 ASN A O 7
ATOM 10785 N N . MET A 1 41 ? -2.843 6.604 -8.195 1.00 0.00 41 MET A N 7
ATOM 10786 C CA . MET A 1 41 ? -3.628 7.522 -9.014 1.00 0.00 41 MET A CA 7
ATOM 10787 C C . MET A 1 41 ? -4.733 8.208 -8.212 1.00 0.00 41 MET A C 7
ATOM 10788 O O . MET A 1 41 ? -4.960 9.409 -8.367 1.00 0.00 41 MET A O 7
ATOM 10802 N N . LEU A 1 42 ? -5.405 7.455 -7.347 1.00 0.00 42 LEU A N 7
ATOM 10803 C CA . LEU A 1 42 ? -6.498 8.004 -6.540 1.00 0.00 42 LEU A CA 7
ATOM 10804 C C . LEU A 1 42 ? -6.031 9.156 -5.653 1.00 0.00 42 LEU A C 7
ATOM 10805 O O . LEU A 1 42 ? -6.689 10.193 -5.581 1.00 0.00 42 LEU A O 7
ATOM 10821 N N . SER A 1 43 ? -4.876 8.990 -5.015 1.00 0.00 43 SER A N 7
ATOM 10822 C CA . SER A 1 43 ? -4.329 10.017 -4.130 1.00 0.00 43 SER A CA 7
ATOM 10823 C C . SER A 1 43 ? -3.955 11.287 -4.897 1.00 0.00 43 SER A C 7
ATOM 10824 O O . SER A 1 43 ? -3.722 12.337 -4.301 1.00 0.00 43 SER A O 7
ATOM 10832 N N . ILE A 1 44 ? -3.891 11.188 -6.216 1.00 0.00 44 ILE A N 7
ATOM 10833 C CA . ILE A 1 44 ? -3.544 12.333 -7.043 1.00 0.00 44 ILE A CA 7
ATOM 10834 C C . ILE A 1 44 ? -4.789 12.987 -7.643 1.00 0.00 44 ILE A C 7
ATOM 10835 O O . ILE A 1 44 ? -4.908 14.214 -7.655 1.00 0.00 44 ILE A O 7
ATOM 10851 N N . GLU A 1 45 ? -5.717 12.168 -8.128 1.00 0.00 45 GLU A N 7
ATOM 10852 C CA . GLU A 1 45 ? -6.932 12.684 -8.750 1.00 0.00 45 GLU A CA 7
ATOM 10853 C C . GLU A 1 45 ? -7.906 13.252 -7.721 1.00 0.00 45 GLU A C 7
ATOM 10854 O O . GLU A 1 45 ? -8.581 14.246 -7.990 1.00 0.00 45 GLU A O 7
ATOM 10866 N N . GLN A 1 46 ? -7.978 12.643 -6.541 1.00 0.00 46 GLN A N 7
ATOM 10867 C CA . GLN A 1 46 ? -8.898 13.122 -5.517 1.00 0.00 46 GLN A CA 7
ATOM 10868 C C . GLN A 1 46 ? -8.523 12.607 -4.133 1.00 0.00 46 GLN A C 7
ATOM 10869 O O . GLN A 1 46 ? -8.852 11.486 -3.766 1.00 0.00 46 GLN A O 7
ATOM 10883 N N . TYR A 1 47 ? -7.818 13.431 -3.372 1.00 0.00 47 TYR A N 7
ATOM 10884 C CA . TYR A 1 47 ? -7.444 13.067 -2.013 1.00 0.00 47 TYR A CA 7
ATOM 10885 C C . TYR A 1 47 ? -8.142 14.001 -1.030 1.00 0.00 47 TYR A C 7
ATOM 10886 O O . TYR A 1 47 ? -7.873 13.991 0.175 1.00 0.00 47 TYR A O 7
ATOM 10904 N N . THR A 1 48 ? -9.050 14.807 -1.560 1.00 0.00 48 THR A N 7
ATOM 10905 C CA . THR A 1 48 ? -9.789 15.762 -0.763 1.00 0.00 48 THR A CA 7
ATOM 10906 C C . THR A 1 48 ? -11.135 15.195 -0.329 1.00 0.00 48 THR A C 7
ATOM 10907 O O . THR A 1 48 ? -12.137 15.329 -1.033 1.00 0.00 48 THR A O 7
ATOM 10918 N N . ASP A 1 49 ? -11.144 14.547 0.825 1.00 0.00 49 ASP A N 7
ATOM 10919 C CA . ASP A 1 49 ? -12.362 13.964 1.372 1.00 0.00 49 ASP A CA 7
ATOM 10920 C C . ASP A 1 49 ? -13.322 15.070 1.804 1.00 0.00 49 ASP A C 7
ATOM 10921 O O . ASP A 1 49 ? -14.474 15.105 1.372 1.00 0.00 49 ASP A O 7
ATOM 10930 N N . GLY A 1 50 ? -12.836 15.980 2.644 1.00 0.00 50 GLY A N 7
ATOM 10931 C CA . GLY A 1 50 ? -13.665 17.086 3.094 1.00 0.00 50 GLY A CA 7
ATOM 10932 C C . GLY A 1 50 ? -13.950 17.050 4.582 1.00 0.00 50 GLY A C 7
ATOM 10933 O O . GLY A 1 50 ? -14.159 18.089 5.213 1.00 0.00 50 GLY A O 7
ATOM 10937 N N . LYS A 1 51 ? -13.953 15.854 5.145 1.00 0.00 51 LYS A N 7
ATOM 10938 C CA . LYS A 1 51 ? -14.234 15.659 6.559 1.00 0.00 51 LYS A CA 7
ATOM 10939 C C . LYS A 1 51 ? -13.034 15.032 7.260 1.00 0.00 51 LYS A C 7
ATOM 10940 O O . LYS A 1 51 ? -12.551 15.541 8.269 1.00 0.00 51 LYS A O 7
ATOM 10959 N N . GLY A 1 52 ? -12.553 13.930 6.706 1.00 0.00 52 GLY A N 7
ATOM 10960 C CA . GLY A 1 52 ? -11.420 13.233 7.272 1.00 0.00 52 GLY A CA 7
ATOM 10961 C C . GLY A 1 52 ? -10.884 12.195 6.311 1.00 0.00 52 GLY A C 7
ATOM 10962 O O . GLY A 1 52 ? -11.218 11.014 6.411 1.00 0.00 52 GLY A O 7
ATOM 10966 N N . GLN A 1 53 ? -10.073 12.646 5.361 1.00 0.00 53 GLN A N 7
ATOM 10967 C CA . GLN A 1 53 ? -9.487 11.761 4.355 1.00 0.00 53 GLN A CA 7
ATOM 10968 C C . GLN A 1 53 ? -8.599 10.695 4.985 1.00 0.00 53 GLN A C 7
ATOM 10969 O O . GLN A 1 53 ? -7.440 10.947 5.328 1.00 0.00 53 GLN A O 7
ATOM 10983 N N . LYS A 1 54 ? -9.159 9.505 5.144 1.00 0.00 54 LYS A N 7
ATOM 10984 C CA . LYS A 1 54 ? -8.433 8.387 5.707 1.00 0.00 54 LYS A CA 7
ATOM 10985 C C . LYS A 1 54 ? -7.692 7.656 4.599 1.00 0.00 54 LYS A C 7
ATOM 10986 O O . LYS A 1 54 ? -8.294 6.909 3.830 1.00 0.00 54 LYS A O 7
ATOM 11005 N N . ILE A 1 55 ? -6.395 7.908 4.501 1.00 0.00 55 ILE A N 7
ATOM 11006 C CA . ILE A 1 55 ? -5.563 7.276 3.491 1.00 0.00 55 ILE A CA 7
ATOM 11007 C C . ILE A 1 55 ? -4.753 6.162 4.146 1.00 0.00 55 ILE A C 7
ATOM 11008 O O . ILE A 1 55 ? -3.564 6.309 4.417 1.00 0.00 55 ILE A O 7
ATOM 11024 N N . SER A 1 56 ? -5.407 5.053 4.426 1.00 0.00 56 SER A N 7
ATOM 11025 C CA . SER A 1 56 ? -4.753 3.940 5.083 1.00 0.00 56 SER A CA 7
ATOM 11026 C C . SER A 1 56 ? -4.600 2.737 4.157 1.00 0.00 56 SER A C 7
ATOM 11027 O O . SER A 1 56 ? -5.536 1.957 3.969 1.00 0.00 56 SER A O 7
ATOM 11035 N N . VAL A 1 57 ? -3.419 2.602 3.568 1.00 0.00 57 VAL A N 7
ATOM 11036 C CA . VAL A 1 57 ? -3.127 1.482 2.688 1.00 0.00 57 VAL A CA 7
ATOM 11037 C C . VAL A 1 57 ? -2.721 0.281 3.533 1.00 0.00 57 VAL A C 7
ATOM 11038 O O . VAL A 1 57 ? -1.545 0.094 3.850 1.00 0.00 57 VAL A O 7
ATOM 11051 N N . HIS A 1 58 ? -3.706 -0.513 3.923 1.00 0.00 58 HIS A N 7
ATOM 11052 C CA . HIS A 1 58 ? -3.457 -1.682 4.750 1.00 0.00 58 HIS A CA 7
ATOM 11053 C C . HIS A 1 58 ? -3.428 -2.947 3.902 1.00 0.00 58 HIS A C 7
ATOM 11054 O O . HIS A 1 58 ? -4.474 -3.494 3.548 1.00 0.00 58 HIS A O 7
ATOM 11068 N N . VAL A 1 59 ? -2.230 -3.405 3.579 1.00 0.00 59 VAL A N 7
ATOM 11069 C CA . VAL A 1 59 ? -2.068 -4.601 2.767 1.00 0.00 59 VAL A CA 7
ATOM 11070 C C . VAL A 1 59 ? -1.763 -5.796 3.660 1.00 0.00 59 VAL A C 7
ATOM 11071 O O . VAL A 1 59 ? -1.235 -5.638 4.762 1.00 0.00 59 VAL A O 7
ATOM 11084 N N . LYS A 1 60 ? -2.114 -6.985 3.200 1.00 0.00 60 LYS A N 7
ATOM 11085 C CA . LYS A 1 60 ? -1.864 -8.188 3.966 1.00 0.00 60 LYS A CA 7
ATOM 11086 C C . LYS A 1 60 ? -1.224 -9.250 3.087 1.00 0.00 60 LYS A C 7
ATOM 11087 O O . LYS A 1 60 ? -1.868 -10.225 2.705 1.00 0.00 60 LYS A O 7
ATOM 11106 N N . LEU A 1 61 ? 0.034 -9.024 2.747 1.00 0.00 61 LEU A N 7
ATOM 11107 C CA . LEU A 1 61 ? 0.797 -9.946 1.924 1.00 0.00 61 LEU A CA 7
ATOM 11108 C C . LEU A 1 61 ? 1.816 -10.676 2.787 1.00 0.00 61 LEU A C 7
ATOM 11109 O O . LEU A 1 61 ? 1.883 -11.906 2.795 1.00 0.00 61 LEU A O 7
ATOM 11125 N N . GLY A 1 62 ? 2.601 -9.903 3.522 1.00 0.00 62 GLY A N 7
ATOM 11126 C CA . GLY A 1 62 ? 3.606 -10.467 4.395 1.00 0.00 62 GLY A CA 7
ATOM 11127 C C . GLY A 1 62 ? 4.905 -10.758 3.679 1.00 0.00 62 GLY A C 7
ATOM 11128 O O . GLY A 1 62 ? 5.810 -9.922 3.638 1.00 0.00 62 GLY A O 7
ATOM 11132 N N . ASN A 1 63 ? 4.984 -11.935 3.083 1.00 0.00 63 ASN A N 7
ATOM 11133 C CA . ASN A 1 63 ? 6.179 -12.366 2.363 1.00 0.00 63 ASN A CA 7
ATOM 11134 C C . ASN A 1 63 ? 6.173 -11.835 0.930 1.00 0.00 63 ASN A C 7
ATOM 11135 O O . ASN A 1 63 ? 6.447 -12.565 -0.023 1.00 0.00 63 ASN A O 7
ATOM 11146 N N . ARG A 1 64 ? 5.865 -10.554 0.787 1.00 0.00 64 ARG A N 7
ATOM 11147 C CA . ARG A 1 64 ? 5.817 -9.923 -0.524 1.00 0.00 64 ARG A CA 7
ATOM 11148 C C . ARG A 1 64 ? 7.218 -9.525 -0.991 1.00 0.00 64 ARG A C 7
ATOM 11149 O O . ARG A 1 64 ? 7.458 -9.378 -2.188 1.00 0.00 64 ARG A O 7
ATOM 11170 N N . PHE A 1 65 ? 8.132 -9.360 -0.028 1.00 0.00 65 PHE A N 7
ATOM 11171 C CA . PHE A 1 65 ? 9.522 -8.984 -0.305 1.00 0.00 65 PHE A CA 7
ATOM 11172 C C . PHE A 1 65 ? 9.600 -7.783 -1.252 1.00 0.00 65 PHE A C 7
ATOM 11173 O O . PHE A 1 65 ? 10.340 -7.793 -2.236 1.00 0.00 65 PHE A O 7
ATOM 11190 N N . LEU A 1 66 ? 8.832 -6.746 -0.950 1.00 0.00 66 LEU A N 7
ATOM 11191 C CA . LEU A 1 66 ? 8.817 -5.551 -1.779 1.00 0.00 66 LEU A CA 7
ATOM 11192 C C . LEU A 1 66 ? 9.700 -4.474 -1.168 1.00 0.00 66 LEU A C 7
ATOM 11193 O O . LEU A 1 66 ? 9.678 -4.262 0.047 1.00 0.00 66 LEU A O 7
ATOM 11209 N N . TYR A 1 67 ? 10.470 -3.806 -2.016 1.00 0.00 67 TYR A N 7
ATOM 11210 C CA . TYR A 1 67 ? 11.370 -2.746 -1.585 1.00 0.00 67 TYR A CA 7
ATOM 11211 C C . TYR A 1 67 ? 10.576 -1.539 -1.092 1.00 0.00 67 TYR A C 7
ATOM 11212 O O . TYR A 1 67 ? 9.856 -0.905 -1.866 1.00 0.00 67 TYR A O 7
ATOM 11230 N N . LYS A 1 68 ? 10.725 -1.219 0.183 1.00 0.00 68 LYS A N 7
ATOM 11231 C CA . LYS A 1 68 ? 10.016 -0.094 0.787 1.00 0.00 68 LYS A CA 7
ATOM 11232 C C . LYS A 1 68 ? 10.552 1.225 0.240 1.00 0.00 68 LYS A C 7
ATOM 11233 O O . LYS A 1 68 ? 9.878 2.255 0.280 1.00 0.00 68 LYS A O 7
ATOM 11252 N N . GLU A 1 69 ? 11.769 1.180 -0.276 1.00 0.00 69 GLU A N 7
ATOM 11253 C CA . GLU A 1 69 ? 12.417 2.351 -0.847 1.00 0.00 69 GLU A CA 7
ATOM 11254 C C . GLU A 1 69 ? 11.651 2.826 -2.073 1.00 0.00 69 GLU A C 7
ATOM 11255 O O . GLU A 1 69 ? 11.626 4.018 -2.384 1.00 0.00 69 GLU A O 7
ATOM 11267 N N . GLN A 1 70 ? 11.009 1.887 -2.756 1.00 0.00 70 GLN A N 7
ATOM 11268 C CA . GLN A 1 70 ? 10.232 2.210 -3.941 1.00 0.00 70 GLN A CA 7
ATOM 11269 C C . GLN A 1 70 ? 8.931 2.889 -3.536 1.00 0.00 70 GLN A C 7
ATOM 11270 O O . GLN A 1 70 ? 8.404 3.725 -4.267 1.00 0.00 70 GLN A O 7
ATOM 11284 N N . GLU A 1 71 ? 8.417 2.531 -2.365 1.00 0.00 71 GLU A N 7
ATOM 11285 C CA . GLU A 1 71 ? 7.199 3.144 -1.852 1.00 0.00 71 GLU A CA 7
ATOM 11286 C C . GLU A 1 71 ? 7.525 4.558 -1.383 1.00 0.00 71 GLU A C 7
ATOM 11287 O O . GLU A 1 71 ? 6.757 5.499 -1.582 1.00 0.00 71 GLU A O 7
ATOM 11299 N N . GLU A 1 72 ? 8.696 4.683 -0.773 1.00 0.00 72 GLU A N 7
ATOM 11300 C CA . GLU A 1 72 ? 9.179 5.953 -0.243 1.00 0.00 72 GLU A CA 7
ATOM 11301 C C . GLU A 1 72 ? 9.330 7.007 -1.340 1.00 0.00 72 GLU A C 7
ATOM 11302 O O . GLU A 1 72 ? 8.906 8.147 -1.171 1.00 0.00 72 GLU A O 7
ATOM 11314 N N . GLN A 1 73 ? 9.908 6.614 -2.472 1.00 0.00 73 GLN A N 7
ATOM 11315 C CA . GLN A 1 73 ? 10.148 7.549 -3.576 1.00 0.00 73 GLN A CA 7
ATOM 11316 C C . GLN A 1 73 ? 8.856 8.137 -4.156 1.00 0.00 73 GLN A C 7
ATOM 11317 O O . GLN A 1 73 ? 8.885 9.211 -4.758 1.00 0.00 73 GLN A O 7
ATOM 11331 N N . LEU A 1 74 ? 7.732 7.447 -3.994 1.00 0.00 74 LEU A N 7
ATOM 11332 C CA . LEU A 1 74 ? 6.469 7.960 -4.512 1.00 0.00 74 LEU A CA 7
ATOM 11333 C C . LEU A 1 74 ? 5.708 8.695 -3.414 1.00 0.00 74 LEU A C 7
ATOM 11334 O O . LEU A 1 74 ? 5.062 9.712 -3.665 1.00 0.00 74 LEU A O 7
ATOM 11350 N N . THR A 1 75 ? 5.818 8.192 -2.190 1.00 0.00 75 THR A N 7
ATOM 11351 C CA . THR A 1 75 ? 5.142 8.792 -1.054 1.00 0.00 75 THR A CA 7
ATOM 11352 C C . THR A 1 75 ? 5.816 10.101 -0.644 1.00 0.00 75 THR A C 7
ATOM 11353 O O . THR A 1 75 ? 5.201 10.941 0.003 1.00 0.00 75 THR A O 7
ATOM 11364 N N . GLU A 1 76 ? 7.070 10.274 -1.053 1.00 0.00 76 GLU A N 7
ATOM 11365 C CA . GLU A 1 76 ? 7.838 11.481 -0.736 1.00 0.00 76 GLU A CA 7
ATOM 11366 C C . GLU A 1 76 ? 7.092 12.753 -1.146 1.00 0.00 76 GLU A C 7
ATOM 11367 O O . GLU A 1 76 ? 7.155 13.771 -0.456 1.00 0.00 76 GLU A O 7
ATOM 11379 N N . LEU A 1 77 ? 6.376 12.683 -2.265 1.00 0.00 77 LEU A N 7
ATOM 11380 C CA . LEU A 1 77 ? 5.621 13.826 -2.768 1.00 0.00 77 LEU A CA 7
ATOM 11381 C C . LEU A 1 77 ? 4.473 14.179 -1.826 1.00 0.00 77 LEU A C 7
ATOM 11382 O O . LEU A 1 77 ? 4.024 15.326 -1.772 1.00 0.00 77 LEU A O 7
ATOM 11398 N N . ILE A 1 78 ? 4.002 13.187 -1.086 1.00 0.00 78 ILE A N 7
ATOM 11399 C CA . ILE A 1 78 ? 2.912 13.388 -0.145 1.00 0.00 78 ILE A CA 7
ATOM 11400 C C . ILE A 1 78 ? 3.455 13.604 1.269 1.00 0.00 78 ILE A C 7
ATOM 11401 O O . ILE A 1 78 ? 2.867 14.337 2.050 1.00 0.00 78 ILE A O 7
ATOM 11417 N N . ALA A 1 79 ? 4.595 12.984 1.572 1.00 0.00 79 ALA A N 7
ATOM 11418 C CA . ALA A 1 79 ? 5.228 13.082 2.889 1.00 0.00 79 ALA A CA 7
ATOM 11419 C C . ALA A 1 79 ? 5.506 14.527 3.295 1.00 0.00 79 ALA A C 7
ATOM 11420 O O . ALA A 1 79 ? 5.451 14.867 4.476 1.00 0.00 79 ALA A O 7
ATOM 11427 N N . SER A 1 80 ? 5.789 15.374 2.316 1.00 0.00 80 SER A N 7
ATOM 11428 C CA . SER A 1 80 ? 6.074 16.781 2.580 1.00 0.00 80 SER A CA 7
ATOM 11429 C C . SER A 1 80 ? 4.817 17.528 3.034 1.00 0.00 80 SER A C 7
ATOM 11430 O O . SER A 1 80 ? 4.898 18.636 3.560 1.00 0.00 80 SER A O 7
ATOM 11438 N N . LYS A 1 81 ? 3.662 16.909 2.830 1.00 0.00 81 LYS A N 7
ATOM 11439 C CA . LYS A 1 81 ? 2.388 17.502 3.208 1.00 0.00 81 LYS A CA 7
ATOM 11440 C C . LYS A 1 81 ? 1.430 16.418 3.693 1.00 0.00 81 LYS A C 7
ATOM 11441 O O . LYS A 1 81 ? 0.228 16.467 3.431 1.00 0.00 81 LYS A O 7
ATOM 11460 N N . LYS A 1 82 ? 1.971 15.444 4.415 1.00 0.00 82 LYS A N 7
ATOM 11461 C CA . LYS A 1 82 ? 1.175 14.330 4.927 1.00 0.00 82 LYS A CA 7
ATOM 11462 C C . LYS A 1 82 ? 0.435 14.727 6.200 1.00 0.00 82 LYS A C 7
ATOM 11463 O O . LYS A 1 82 ? 0.498 14.041 7.223 1.00 0.00 82 LYS A O 7
ATOM 11482 N N . ASP A 1 83 ? -0.290 15.827 6.117 1.00 0.00 83 ASP A N 7
ATOM 11483 C CA . ASP A 1 83 ? -1.054 16.334 7.248 1.00 0.00 83 ASP A CA 7
ATOM 11484 C C . ASP A 1 83 ? -2.397 15.623 7.337 1.00 0.00 83 ASP A C 7
ATOM 11485 O O . ASP A 1 83 ? -3.243 15.957 8.161 1.00 0.00 83 ASP A O 7
ATOM 11494 N N . LEU A 1 84 ? -2.580 14.641 6.469 1.00 0.00 84 LEU A N 7
ATOM 11495 C CA . LEU A 1 84 ? -3.807 13.864 6.426 1.00 0.00 84 LEU A CA 7
ATOM 11496 C C . LEU A 1 84 ? -3.634 12.572 7.213 1.00 0.00 84 LEU A C 7
ATOM 11497 O O . LEU A 1 84 ? -2.527 12.244 7.652 1.00 0.00 84 LEU A O 7
ATOM 11513 N N . PHE A 1 85 ? -4.719 11.833 7.380 1.00 0.00 85 PHE A N 7
ATOM 11514 C CA . PHE A 1 85 ? -4.679 10.578 8.112 1.00 0.00 85 PHE A CA 7
ATOM 11515 C C . PHE A 1 85 ? -4.199 9.451 7.200 1.00 0.00 85 PHE A C 7
ATOM 11516 O O . PHE A 1 85 ? -4.931 8.502 6.922 1.00 0.00 85 PHE A O 7
ATOM 11533 N N . VAL A 1 86 ? -2.969 9.583 6.722 1.00 0.00 86 VAL A N 7
ATOM 11534 C CA . VAL A 1 86 ? -2.372 8.590 5.840 1.00 0.00 86 VAL A CA 7
ATOM 11535 C C . VAL A 1 86 ? -1.490 7.633 6.634 1.00 0.00 86 VAL A C 7
ATOM 11536 O O . VAL A 1 86 ? -0.764 8.056 7.536 1.00 0.00 86 VAL A O 7
ATOM 11549 N N . HIS A 1 87 ? -1.566 6.346 6.306 1.00 0.00 87 HIS A N 7
ATOM 11550 C CA . HIS A 1 87 ? -0.775 5.327 6.986 1.00 0.00 87 HIS A CA 7
ATOM 11551 C C . HIS A 1 87 ? -0.811 4.006 6.219 1.00 0.00 87 HIS A C 7
ATOM 11552 O O . HIS A 1 87 ? -1.835 3.326 6.186 1.00 0.00 87 HIS A O 7
ATOM 11566 N N . SER A 1 88 ? 0.302 3.657 5.586 1.00 0.00 88 SER A N 7
ATOM 11567 C CA . SER A 1 88 ? 0.400 2.416 4.827 1.00 0.00 88 SER A CA 7
ATOM 11568 C C . SER A 1 88 ? 1.187 1.370 5.620 1.00 0.00 88 SER A C 7
ATOM 11569 O O . SER A 1 88 ? 2.080 1.720 6.398 1.00 0.00 88 SER A O 7
ATOM 11577 N N . ILE A 1 89 ? 0.853 0.095 5.435 1.00 0.00 89 ILE A N 7
ATOM 11578 C CA . ILE A 1 89 ? 1.539 -0.981 6.143 1.00 0.00 89 ILE A CA 7
ATOM 11579 C C . ILE A 1 89 ? 1.138 -2.353 5.594 1.00 0.00 89 ILE A C 7
ATOM 11580 O O . ILE A 1 89 ? 0.066 -2.510 5.005 1.00 0.00 89 ILE A O 7
ATOM 11596 N N . ASP A 1 90 ? 2.025 -3.327 5.785 1.00 0.00 90 ASP A N 7
ATOM 11597 C CA . ASP A 1 90 ? 1.806 -4.707 5.365 1.00 0.00 90 ASP A CA 7
ATOM 11598 C C . ASP A 1 90 ? 2.193 -5.633 6.512 1.00 0.00 90 ASP A C 7
ATOM 11599 O O . ASP A 1 90 ? 2.948 -5.230 7.402 1.00 0.00 90 ASP A O 7
ATOM 11608 N N . SER A 1 91 ? 1.692 -6.856 6.502 1.00 0.00 91 SER A N 7
ATOM 11609 C CA . SER A 1 91 ? 1.999 -7.812 7.557 1.00 0.00 91 SER A CA 7
ATOM 11610 C C . SER A 1 91 ? 3.385 -8.420 7.363 1.00 0.00 91 SER A C 7
ATOM 11611 O O . SER A 1 91 ? 3.534 -9.638 7.258 1.00 0.00 91 SER A O 7
ATOM 11619 N N . GLU A 1 92 ? 4.390 -7.558 7.329 1.00 0.00 92 GLU A N 7
ATOM 11620 C CA . GLU A 1 92 ? 5.773 -7.980 7.154 1.00 0.00 92 GLU A CA 7
ATOM 11621 C C . GLU A 1 92 ? 6.204 -8.908 8.286 1.00 0.00 92 GLU A C 7
ATOM 11622 O O . GLU A 1 92 ? 5.834 -8.710 9.447 1.00 0.00 92 GLU A O 7
ATOM 11634 N N . VAL A 1 93 ? 6.984 -9.920 7.944 1.00 0.00 93 VAL A N 7
ATOM 11635 C CA . VAL A 1 93 ? 7.447 -10.882 8.925 1.00 0.00 93 VAL A CA 7
ATOM 11636 C C . VAL A 1 93 ? 8.903 -10.602 9.325 1.00 0.00 93 VAL A C 7
ATOM 11637 O O . VAL A 1 93 ? 9.843 -11.252 8.858 1.00 0.00 93 VAL A O 7
ATOM 11650 N N . ILE A 1 94 ? 9.064 -9.593 10.182 1.00 0.00 94 ILE A N 7
ATOM 11651 C CA . ILE A 1 94 ? 10.370 -9.190 10.701 1.00 0.00 94 ILE A CA 7
ATOM 11652 C C . ILE A 1 94 ? 11.352 -8.864 9.571 1.00 0.00 94 ILE A C 7
ATOM 11653 O O . ILE A 1 94 ? 12.371 -9.538 9.393 1.00 0.00 94 ILE A O 7
ATOM 11669 N N . THR A 1 95 ? 11.039 -7.829 8.809 1.00 0.00 95 THR A N 7
ATOM 11670 C CA . THR A 1 95 ? 11.888 -7.412 7.701 1.00 0.00 95 THR A CA 7
ATOM 11671 C C . THR A 1 95 ? 12.963 -6.443 8.179 1.00 0.00 95 THR A C 7
ATOM 11672 O O . THR A 1 95 ? 13.012 -5.284 7.767 1.00 0.00 95 THR A O 7
ATOM 11683 N N . LYS A 1 96 ? 13.815 -6.924 9.068 1.00 0.00 96 LYS A N 7
ATOM 11684 C CA . LYS A 1 96 ? 14.887 -6.110 9.607 1.00 0.00 96 LYS A CA 7
ATOM 11685 C C . LYS A 1 96 ? 16.188 -6.403 8.868 1.00 0.00 96 LYS A C 7
ATOM 11686 O O . LYS A 1 96 ? 16.790 -7.464 9.050 1.00 0.00 96 LYS A O 7
ATOM 11705 N N . LYS A 1 97 ? 16.600 -5.473 8.019 1.00 0.00 97 LYS A N 7
ATOM 11706 C CA . LYS A 1 97 ? 17.820 -5.625 7.245 1.00 0.00 97 LYS A CA 7
ATOM 11707 C C . LYS A 1 97 ? 18.422 -4.263 6.936 1.00 0.00 97 LYS A C 7
ATOM 11708 O O . LYS A 1 97 ? 17.722 -3.357 6.485 1.00 0.00 97 LYS A O 7
ATOM 11727 N N . GLU A 1 98 ? 19.715 -4.123 7.175 1.00 0.00 98 GLU A N 7
ATOM 11728 C CA . GLU A 1 98 ? 20.398 -2.869 6.922 1.00 0.00 98 GLU A CA 7
ATOM 11729 C C . GLU A 1 98 ? 20.951 -2.843 5.504 1.00 0.00 98 GLU A C 7
ATOM 11730 O O . GLU A 1 98 ? 22.127 -3.136 5.268 1.00 0.00 98 GLU A O 7
ATOM 11742 N N . ALA A 1 99 ? 20.089 -2.511 4.557 1.00 0.00 99 ALA A N 7
ATOM 11743 C CA . ALA A 1 99 ? 20.480 -2.449 3.159 1.00 0.00 99 ALA A CA 7
ATOM 11744 C C . ALA A 1 99 ? 21.106 -1.099 2.834 1.00 0.00 99 ALA A C 7
ATOM 11745 O O . ALA A 1 99 ? 20.427 -0.178 2.380 1.00 0.00 99 ALA A O 7
ATOM 11752 N N . GLN A 1 100 ? 22.400 -0.979 3.098 1.00 0.00 100 GLN A N 7
ATOM 11753 C CA . GLN A 1 100 ? 23.118 0.255 2.825 1.00 0.00 100 GLN A CA 7
ATOM 11754 C C . GLN A 1 100 ? 23.357 0.399 1.327 1.00 0.00 100 GLN A C 7
ATOM 11755 O O . GLN A 1 100 ? 24.198 -0.296 0.754 1.00 0.00 100 GLN A O 7
ATOM 11769 N N . GLN A 1 101 ? 22.597 1.285 0.699 1.00 0.00 101 GLN A N 7
ATOM 11770 C CA . GLN A 1 101 ? 22.712 1.514 -0.735 1.00 0.00 101 GLN A CA 7
ATOM 11771 C C . GLN A 1 101 ? 24.002 2.255 -1.071 1.00 0.00 101 GLN A C 7
ATOM 11772 O O . GLN A 1 101 ? 24.065 3.484 -1.018 1.00 0.00 101 GLN A O 7
ATOM 11786 N N . ILE A 1 102 ? 25.033 1.494 -1.392 1.00 0.00 102 ILE A N 7
ATOM 11787 C CA . ILE A 1 102 ? 26.321 2.053 -1.752 1.00 0.00 102 ILE A CA 7
ATOM 11788 C C . ILE A 1 102 ? 26.976 1.180 -2.812 1.00 0.00 102 ILE A C 7
ATOM 11789 O O . ILE A 1 102 ? 27.008 -0.042 -2.679 1.00 0.00 102 ILE A O 7
ATOM 11805 N N . ARG A 1 103 ? 27.463 1.801 -3.875 1.00 0.00 103 ARG A N 7
ATOM 11806 C CA . ARG A 1 103 ? 28.107 1.065 -4.952 1.00 0.00 103 ARG A CA 7
ATOM 11807 C C . ARG A 1 103 ? 29.452 1.683 -5.293 1.00 0.00 103 ARG A C 7
ATOM 11808 O O . ARG A 1 103 ? 29.631 2.898 -5.191 1.00 0.00 103 ARG A O 7
ATOM 11829 N N . GLU A 1 104 ? 30.396 0.844 -5.680 1.00 0.00 104 GLU A N 7
ATOM 11830 C CA . GLU A 1 104 ? 31.725 1.304 -6.049 1.00 0.00 104 GLU A CA 7
ATOM 11831 C C . GLU A 1 104 ? 31.813 1.501 -7.561 1.00 0.00 104 GLU A C 7
ATOM 11832 O O . GLU A 1 104 ? 32.632 2.274 -8.059 1.00 0.00 104 GLU A O 7
ATOM 11844 N N . GLU A 1 105 ? 30.945 0.807 -8.279 1.00 0.00 105 GLU A N 7
ATOM 11845 C CA . GLU A 1 105 ? 30.908 0.867 -9.728 1.00 0.00 105 GLU A CA 7
ATOM 11846 C C . GLU A 1 105 ? 29.804 1.807 -10.202 1.00 0.00 105 GLU A C 7
ATOM 11847 O O . GLU A 1 105 ? 29.996 2.482 -11.236 1.00 0.00 105 GLU A O 7
ATOM 11859 N N . GLY A 1 1 ? -20.616 -29.540 -10.361 1.00 0.00 1 GLY A N 8
ATOM 11860 C CA . GLY A 1 1 ? -21.951 -28.991 -10.702 1.00 0.00 1 GLY A CA 8
ATOM 11861 C C . GLY A 1 1 ? -21.948 -27.476 -10.751 1.00 0.00 1 GLY A C 8
ATOM 11862 O O . GLY A 1 1 ? -21.074 -26.835 -10.170 1.00 0.00 1 GLY A O 8
ATOM 11866 N N . SER A 1 2 ? -22.931 -26.905 -11.429 1.00 0.00 2 SER A N 8
ATOM 11867 C CA . SER A 1 2 ? -23.033 -25.458 -11.558 1.00 0.00 2 SER A CA 8
ATOM 11868 C C . SER A 1 2 ? -23.516 -24.815 -10.256 1.00 0.00 2 SER A C 8
ATOM 11869 O O . SER A 1 2 ? -24.691 -24.899 -9.903 1.00 0.00 2 SER A O 8
ATOM 11877 N N . HIS A 1 3 ? -22.595 -24.193 -9.533 1.00 0.00 3 HIS A N 8
ATOM 11878 C CA . HIS A 1 3 ? -22.925 -23.528 -8.281 1.00 0.00 3 HIS A CA 8
ATOM 11879 C C . HIS A 1 3 ? -22.379 -22.110 -8.291 1.00 0.00 3 HIS A C 8
ATOM 11880 O O . HIS A 1 3 ? -21.397 -21.823 -8.982 1.00 0.00 3 HIS A O 8
ATOM 11894 N N . MET A 1 4 ? -23.013 -21.225 -7.543 1.00 0.00 4 MET A N 8
ATOM 11895 C CA . MET A 1 4 ? -22.573 -19.842 -7.465 1.00 0.00 4 MET A CA 8
ATOM 11896 C C . MET A 1 4 ? -21.553 -19.671 -6.344 1.00 0.00 4 MET A C 8
ATOM 11897 O O . MET A 1 4 ? -21.580 -20.398 -5.351 1.00 0.00 4 MET A O 8
ATOM 11911 N N . LYS A 1 5 ? -20.648 -18.721 -6.516 1.00 0.00 5 LYS A N 8
ATOM 11912 C CA . LYS A 1 5 ? -19.615 -18.459 -5.526 1.00 0.00 5 LYS A CA 8
ATOM 11913 C C . LYS A 1 5 ? -20.167 -17.599 -4.397 1.00 0.00 5 LYS A C 8
ATOM 11914 O O . LYS A 1 5 ? -20.461 -16.420 -4.595 1.00 0.00 5 LYS A O 8
ATOM 11933 N N . THR A 1 6 ? -20.322 -18.190 -3.223 1.00 0.00 6 THR A N 8
ATOM 11934 C CA . THR A 1 6 ? -20.831 -17.462 -2.075 1.00 0.00 6 THR A CA 8
ATOM 11935 C C . THR A 1 6 ? -19.819 -16.417 -1.616 1.00 0.00 6 THR A C 8
ATOM 11936 O O . THR A 1 6 ? -20.109 -15.221 -1.612 1.00 0.00 6 THR A O 8
ATOM 11947 N N . LYS A 1 7 ? -18.623 -16.875 -1.256 1.00 0.00 7 LYS A N 8
ATOM 11948 C CA . LYS A 1 7 ? -17.559 -15.993 -0.801 1.00 0.00 7 LYS A CA 8
ATOM 11949 C C . LYS A 1 7 ? -16.225 -16.729 -0.811 1.00 0.00 7 LYS A C 8
ATOM 11950 O O . LYS A 1 7 ? -16.182 -17.941 -1.045 1.00 0.00 7 LYS A O 8
ATOM 11969 N N . LYS A 1 8 ? -15.148 -16.001 -0.552 1.00 0.00 8 LYS A N 8
ATOM 11970 C CA . LYS A 1 8 ? -13.813 -16.578 -0.534 1.00 0.00 8 LYS A CA 8
ATOM 11971 C C . LYS A 1 8 ? -12.941 -15.837 0.476 1.00 0.00 8 LYS A C 8
ATOM 11972 O O . LYS A 1 8 ? -13.344 -14.804 1.006 1.00 0.00 8 LYS A O 8
ATOM 11991 N N . GLN A 1 9 ? -11.757 -16.373 0.742 1.00 0.00 9 GLN A N 8
ATOM 11992 C CA . GLN A 1 9 ? -10.843 -15.757 1.700 1.00 0.00 9 GLN A CA 8
ATOM 11993 C C . GLN A 1 9 ? -9.910 -14.755 1.018 1.00 0.00 9 GLN A C 8
ATOM 11994 O O . GLN A 1 9 ? -9.721 -13.643 1.509 1.00 0.00 9 GLN A O 8
ATOM 12008 N N . GLN A 1 10 ? -9.327 -15.157 -0.107 1.00 0.00 10 GLN A N 8
ATOM 12009 C CA . GLN A 1 10 ? -8.420 -14.290 -0.855 1.00 0.00 10 GLN A CA 8
ATOM 12010 C C . GLN A 1 10 ? -9.203 -13.349 -1.763 1.00 0.00 10 GLN A C 8
ATOM 12011 O O . GLN A 1 10 ? -9.865 -13.791 -2.703 1.00 0.00 10 GLN A O 8
ATOM 12025 N N . TYR A 1 11 ? -9.141 -12.056 -1.468 1.00 0.00 11 TYR A N 8
ATOM 12026 C CA . TYR A 1 11 ? -9.838 -11.054 -2.266 1.00 0.00 11 TYR A CA 8
ATOM 12027 C C . TYR A 1 11 ? -9.187 -9.684 -2.090 1.00 0.00 11 TYR A C 8
ATOM 12028 O O . TYR A 1 11 ? -8.249 -9.527 -1.301 1.00 0.00 11 TYR A O 8
ATOM 12046 N N . VAL A 1 12 ? -9.691 -8.703 -2.825 1.00 0.00 12 VAL A N 8
ATOM 12047 C CA . VAL A 1 12 ? -9.169 -7.345 -2.762 1.00 0.00 12 VAL A CA 8
ATOM 12048 C C . VAL A 1 12 ? -10.315 -6.334 -2.742 1.00 0.00 12 VAL A C 8
ATOM 12049 O O . VAL A 1 12 ? -11.382 -6.580 -3.301 1.00 0.00 12 VAL A O 8
ATOM 12062 N N . THR A 1 13 ? -10.104 -5.212 -2.070 1.00 0.00 13 THR A N 8
ATOM 12063 C CA . THR A 1 13 ? -11.113 -4.171 -1.992 1.00 0.00 13 THR A CA 8
ATOM 12064 C C . THR A 1 13 ? -10.452 -2.794 -1.986 1.00 0.00 13 THR A C 8
ATOM 12065 O O . THR A 1 13 ? -9.486 -2.564 -1.254 1.00 0.00 13 THR A O 8
ATOM 12076 N N . ILE A 1 14 ? -10.956 -1.895 -2.825 1.00 0.00 14 ILE A N 8
ATOM 12077 C CA . ILE A 1 14 ? -10.419 -0.543 -2.922 1.00 0.00 14 ILE A CA 8
ATOM 12078 C C . ILE A 1 14 ? -11.560 0.464 -3.043 1.00 0.00 14 ILE A C 8
ATOM 12079 O O . ILE A 1 14 ? -12.359 0.379 -3.974 1.00 0.00 14 ILE A O 8
ATOM 12095 N N . LYS A 1 15 ? -11.650 1.402 -2.108 1.00 0.00 15 LYS A N 8
ATOM 12096 C CA . LYS A 1 15 ? -12.699 2.412 -2.157 1.00 0.00 15 LYS A CA 8
ATOM 12097 C C . LYS A 1 15 ? -12.112 3.803 -1.947 1.00 0.00 15 LYS A C 8
ATOM 12098 O O . LYS A 1 15 ? -11.235 4.001 -1.102 1.00 0.00 15 LYS A O 8
ATOM 12117 N N . GLY A 1 16 ? -12.586 4.759 -2.730 1.00 0.00 16 GLY A N 8
ATOM 12118 C CA . GLY A 1 16 ? -12.105 6.117 -2.615 1.00 0.00 16 GLY A CA 8
ATOM 12119 C C . GLY A 1 16 ? -13.017 7.103 -3.312 1.00 0.00 16 GLY A C 8
ATOM 12120 O O . GLY A 1 16 ? -12.558 7.938 -4.081 1.00 0.00 16 GLY A O 8
ATOM 12124 N N . THR A 1 17 ? -14.313 7.002 -3.058 1.00 0.00 17 THR A N 8
ATOM 12125 C CA . THR A 1 17 ? -15.275 7.901 -3.675 1.00 0.00 17 THR A CA 8
ATOM 12126 C C . THR A 1 17 ? -15.675 9.004 -2.693 1.00 0.00 17 THR A C 8
ATOM 12127 O O . THR A 1 17 ? -16.348 8.744 -1.693 1.00 0.00 17 THR A O 8
ATOM 12138 N N . LYS A 1 18 ? -15.203 10.223 -2.964 1.00 0.00 18 LYS A N 8
ATOM 12139 C CA . LYS A 1 18 ? -15.484 11.390 -2.122 1.00 0.00 18 LYS A CA 8
ATOM 12140 C C . LYS A 1 18 ? -14.873 11.219 -0.733 1.00 0.00 18 LYS A C 8
ATOM 12141 O O . LYS A 1 18 ? -15.182 11.966 0.195 1.00 0.00 18 LYS A O 8
ATOM 12160 N N . ASN A 1 19 ? -13.985 10.244 -0.617 1.00 0.00 19 ASN A N 8
ATOM 12161 C CA . ASN A 1 19 ? -13.313 9.939 0.637 1.00 0.00 19 ASN A CA 8
ATOM 12162 C C . ASN A 1 19 ? -11.811 9.907 0.396 1.00 0.00 19 ASN A C 8
ATOM 12163 O O . ASN A 1 19 ? -11.369 10.153 -0.723 1.00 0.00 19 ASN A O 8
ATOM 12174 N N . GLY A 1 20 ? -11.036 9.627 1.439 1.00 0.00 20 GLY A N 8
ATOM 12175 C CA . GLY A 1 20 ? -9.592 9.568 1.292 1.00 0.00 20 GLY A CA 8
ATOM 12176 C C . GLY A 1 20 ? -9.141 8.406 0.423 1.00 0.00 20 GLY A C 8
ATOM 12177 O O . GLY A 1 20 ? -9.128 8.511 -0.801 1.00 0.00 20 GLY A O 8
ATOM 12181 N N . LEU A 1 21 ? -8.780 7.298 1.053 1.00 0.00 21 LEU A N 8
ATOM 12182 C CA . LEU A 1 21 ? -8.327 6.123 0.324 1.00 0.00 21 LEU A CA 8
ATOM 12183 C C . LEU A 1 21 ? -8.258 4.915 1.251 1.00 0.00 21 LEU A C 8
ATOM 12184 O O . LEU A 1 21 ? -7.325 4.769 2.039 1.00 0.00 21 LEU A O 8
ATOM 12200 N N . THR A 1 22 ? -9.259 4.060 1.174 1.00 0.00 22 THR A N 8
ATOM 12201 C CA . THR A 1 22 ? -9.299 2.867 1.996 1.00 0.00 22 THR A CA 8
ATOM 12202 C C . THR A 1 22 ? -9.247 1.627 1.112 1.00 0.00 22 THR A C 8
ATOM 12203 O O . THR A 1 22 ? -10.142 1.397 0.297 1.00 0.00 22 THR A O 8
ATOM 12214 N N . LEU A 1 23 ? -8.192 0.839 1.261 1.00 0.00 23 LEU A N 8
ATOM 12215 C CA . LEU A 1 23 ? -8.029 -0.361 0.459 1.00 0.00 23 LEU A CA 8
ATOM 12216 C C . LEU A 1 23 ? -7.398 -1.474 1.283 1.00 0.00 23 LEU A C 8
ATOM 12217 O O . LEU A 1 23 ? -6.698 -1.217 2.267 1.00 0.00 23 LEU A O 8
ATOM 12233 N N . HIS A 1 24 ? -7.667 -2.709 0.882 1.00 0.00 24 HIS A N 8
ATOM 12234 C CA . HIS A 1 24 ? -7.140 -3.877 1.571 1.00 0.00 24 HIS A CA 8
ATOM 12235 C C . HIS A 1 24 ? -7.002 -5.044 0.596 1.00 0.00 24 HIS A C 8
ATOM 12236 O O . HIS A 1 24 ? -7.901 -5.299 -0.208 1.00 0.00 24 HIS A O 8
ATOM 12250 N N . LEU A 1 25 ? -5.878 -5.742 0.671 1.00 0.00 25 LEU A N 8
ATOM 12251 C CA . LEU A 1 25 ? -5.617 -6.889 -0.189 1.00 0.00 25 LEU A CA 8
ATOM 12252 C C . LEU A 1 25 ? -5.128 -8.069 0.646 1.00 0.00 25 LEU A C 8
ATOM 12253 O O . LEU A 1 25 ? -4.155 -7.937 1.385 1.00 0.00 25 LEU A O 8
ATOM 12269 N N . ASP A 1 26 ? -5.811 -9.202 0.536 1.00 0.00 26 ASP A N 8
ATOM 12270 C CA . ASP A 1 26 ? -5.434 -10.404 1.284 1.00 0.00 26 ASP A CA 8
ATOM 12271 C C . ASP A 1 26 ? -4.780 -11.417 0.356 1.00 0.00 26 ASP A C 8
ATOM 12272 O O . ASP A 1 26 ? -5.458 -12.017 -0.485 1.00 0.00 26 ASP A O 8
ATOM 12281 N N . ASP A 1 27 ? -3.471 -11.601 0.498 1.00 0.00 27 ASP A N 8
ATOM 12282 C CA . ASP A 1 27 ? -2.729 -12.551 -0.328 1.00 0.00 27 ASP A CA 8
ATOM 12283 C C . ASP A 1 27 ? -1.315 -12.723 0.215 1.00 0.00 27 ASP A C 8
ATOM 12284 O O . ASP A 1 27 ? -1.024 -12.292 1.327 1.00 0.00 27 ASP A O 8
ATOM 12293 N N . ALA A 1 28 ? -0.440 -13.342 -0.567 1.00 0.00 28 ALA A N 8
ATOM 12294 C CA . ALA A 1 28 ? 0.942 -13.561 -0.155 1.00 0.00 28 ALA A CA 8
ATOM 12295 C C . ALA A 1 28 ? 1.797 -14.003 -1.335 1.00 0.00 28 ALA A C 8
ATOM 12296 O O . ALA A 1 28 ? 1.348 -14.786 -2.177 1.00 0.00 28 ALA A O 8
ATOM 12303 N N . CYS A 1 29 ? 3.028 -13.487 -1.386 1.00 0.00 29 CYS A N 8
ATOM 12304 C CA . CYS A 1 29 ? 3.976 -13.809 -2.455 1.00 0.00 29 CYS A CA 8
ATOM 12305 C C . CYS A 1 29 ? 3.457 -13.352 -3.818 1.00 0.00 29 CYS A C 8
ATOM 12306 O O . CYS A 1 29 ? 3.869 -13.873 -4.857 1.00 0.00 29 CYS A O 8
ATOM 12314 N N . SER A 1 30 ? 2.568 -12.372 -3.807 1.00 0.00 30 SER A N 8
ATOM 12315 C CA . SER A 1 30 ? 2.001 -11.854 -5.036 1.00 0.00 30 SER A CA 8
ATOM 12316 C C . SER A 1 30 ? 2.442 -10.413 -5.259 1.00 0.00 30 SER A C 8
ATOM 12317 O O . SER A 1 30 ? 2.988 -9.771 -4.354 1.00 0.00 30 SER A O 8
ATOM 12325 N N . PHE A 1 31 ? 2.202 -9.915 -6.463 1.00 0.00 31 PHE A N 8
ATOM 12326 C CA . PHE A 1 31 ? 2.566 -8.556 -6.820 1.00 0.00 31 PHE A CA 8
ATOM 12327 C C . PHE A 1 31 ? 1.440 -7.595 -6.472 1.00 0.00 31 PHE A C 8
ATOM 12328 O O . PHE A 1 31 ? 0.260 -7.926 -6.599 1.00 0.00 31 PHE A O 8
ATOM 12345 N N . ASP A 1 32 ? 1.811 -6.407 -6.042 1.00 0.00 32 ASP A N 8
ATOM 12346 C CA . ASP A 1 32 ? 0.850 -5.389 -5.648 1.00 0.00 32 ASP A CA 8
ATOM 12347 C C . ASP A 1 32 ? 0.804 -4.254 -6.664 1.00 0.00 32 ASP A C 8
ATOM 12348 O O . ASP A 1 32 ? 0.273 -3.182 -6.380 1.00 0.00 32 ASP A O 8
ATOM 12357 N N . GLU A 1 33 ? 1.334 -4.497 -7.859 1.00 0.00 33 GLU A N 8
ATOM 12358 C CA . GLU A 1 33 ? 1.367 -3.471 -8.901 1.00 0.00 33 GLU A CA 8
ATOM 12359 C C . GLU A 1 33 ? -0.036 -2.969 -9.241 1.00 0.00 33 GLU A C 8
ATOM 12360 O O . GLU A 1 33 ? -0.235 -1.781 -9.492 1.00 0.00 33 GLU A O 8
ATOM 12372 N N . LEU A 1 34 ? -1.011 -3.875 -9.229 1.00 0.00 34 LEU A N 8
ATOM 12373 C CA . LEU A 1 34 ? -2.393 -3.509 -9.533 1.00 0.00 34 LEU A CA 8
ATOM 12374 C C . LEU A 1 34 ? -2.998 -2.719 -8.381 1.00 0.00 34 LEU A C 8
ATOM 12375 O O . LEU A 1 34 ? -3.970 -1.984 -8.553 1.00 0.00 34 LEU A O 8
ATOM 12391 N N . LEU A 1 35 ? -2.405 -2.860 -7.206 1.00 0.00 35 LEU A N 8
ATOM 12392 C CA . LEU A 1 35 ? -2.870 -2.162 -6.023 1.00 0.00 35 LEU A CA 8
ATOM 12393 C C . LEU A 1 35 ? -2.247 -0.771 -5.972 1.00 0.00 35 LEU A C 8
ATOM 12394 O O . LEU A 1 35 ? -2.928 0.218 -5.688 1.00 0.00 35 LEU A O 8
ATOM 12410 N N . ASP A 1 36 ? -0.951 -0.709 -6.272 1.00 0.00 36 ASP A N 8
ATOM 12411 C CA . ASP A 1 36 ? -0.209 0.549 -6.280 1.00 0.00 36 ASP A CA 8
ATOM 12412 C C . ASP A 1 36 ? -0.814 1.529 -7.274 1.00 0.00 36 ASP A C 8
ATOM 12413 O O . ASP A 1 36 ? -1.049 2.689 -6.949 1.00 0.00 36 ASP A O 8
ATOM 12422 N N . GLY A 1 37 ? -1.083 1.042 -8.480 1.00 0.00 37 GLY A N 8
ATOM 12423 C CA . GLY A 1 37 ? -1.658 1.880 -9.516 1.00 0.00 37 GLY A CA 8
ATOM 12424 C C . GLY A 1 37 ? -2.963 2.529 -9.085 1.00 0.00 37 GLY A C 8
ATOM 12425 O O . GLY A 1 37 ? -3.273 3.646 -9.496 1.00 0.00 37 GLY A O 8
ATOM 12429 N N . LEU A 1 38 ? -3.711 1.840 -8.236 1.00 0.00 38 LEU A N 8
ATOM 12430 C CA . LEU A 1 38 ? -4.986 2.354 -7.752 1.00 0.00 38 LEU A CA 8
ATOM 12431 C C . LEU A 1 38 ? -4.780 3.435 -6.695 1.00 0.00 38 LEU A C 8
ATOM 12432 O O . LEU A 1 38 ? -5.302 4.545 -6.822 1.00 0.00 38 LEU A O 8
ATOM 12448 N N . GLN A 1 39 ? -4.003 3.115 -5.664 1.00 0.00 39 GLN A N 8
ATOM 12449 C CA . GLN A 1 39 ? -3.754 4.056 -4.576 1.00 0.00 39 GLN A CA 8
ATOM 12450 C C . GLN A 1 39 ? -3.000 5.290 -5.062 1.00 0.00 39 GLN A C 8
ATOM 12451 O O . GLN A 1 39 ? -3.286 6.404 -4.629 1.00 0.00 39 GLN A O 8
ATOM 12465 N N . ASN A 1 40 ? -2.060 5.091 -5.977 1.00 0.00 40 ASN A N 8
ATOM 12466 C CA . ASN A 1 40 ? -1.264 6.191 -6.510 1.00 0.00 40 ASN A CA 8
ATOM 12467 C C . ASN A 1 40 ? -2.141 7.180 -7.269 1.00 0.00 40 ASN A C 8
ATOM 12468 O O . ASN A 1 40 ? -2.086 8.384 -7.027 1.00 0.00 40 ASN A O 8
ATOM 12479 N N . MET A 1 41 ? -2.967 6.658 -8.165 1.00 0.00 41 MET A N 8
ATOM 12480 C CA . MET A 1 41 ? -3.847 7.485 -8.985 1.00 0.00 41 MET A CA 8
ATOM 12481 C C . MET A 1 41 ? -4.849 8.269 -8.141 1.00 0.00 41 MET A C 8
ATOM 12482 O O . MET A 1 41 ? -4.995 9.483 -8.305 1.00 0.00 41 MET A O 8
ATOM 12496 N N . LEU A 1 42 ? -5.526 7.578 -7.233 1.00 0.00 42 LEU A N 8
ATOM 12497 C CA . LEU A 1 42 ? -6.535 8.203 -6.384 1.00 0.00 42 LEU A CA 8
ATOM 12498 C C . LEU A 1 42 ? -5.951 9.329 -5.531 1.00 0.00 42 LEU A C 8
ATOM 12499 O O . LEU A 1 42 ? -6.496 10.432 -5.505 1.00 0.00 42 LEU A O 8
ATOM 12515 N N . SER A 1 43 ? -4.826 9.066 -4.877 1.00 0.00 43 SER A N 8
ATOM 12516 C CA . SER A 1 43 ? -4.188 10.055 -4.007 1.00 0.00 43 SER A CA 8
ATOM 12517 C C . SER A 1 43 ? -3.678 11.279 -4.781 1.00 0.00 43 SER A C 8
ATOM 12518 O O . SER A 1 43 ? -3.340 12.301 -4.182 1.00 0.00 43 SER A O 8
ATOM 12526 N N . ILE A 1 44 ? -3.629 11.184 -6.102 1.00 0.00 44 ILE A N 8
ATOM 12527 C CA . ILE A 1 44 ? -3.139 12.291 -6.914 1.00 0.00 44 ILE A CA 8
ATOM 12528 C C . ILE A 1 44 ? -4.267 13.218 -7.369 1.00 0.00 44 ILE A C 8
ATOM 12529 O O . ILE A 1 44 ? -4.173 14.438 -7.212 1.00 0.00 44 ILE A O 8
ATOM 12545 N N . GLU A 1 45 ? -5.343 12.647 -7.897 1.00 0.00 45 GLU A N 8
ATOM 12546 C CA . GLU A 1 45 ? -6.439 13.458 -8.410 1.00 0.00 45 GLU A CA 8
ATOM 12547 C C . GLU A 1 45 ? -7.558 13.699 -7.395 1.00 0.00 45 GLU A C 8
ATOM 12548 O O . GLU A 1 45 ? -8.234 14.725 -7.469 1.00 0.00 45 GLU A O 8
ATOM 12560 N N . GLN A 1 46 ? -7.760 12.795 -6.444 1.00 0.00 46 GLN A N 8
ATOM 12561 C CA . GLN A 1 46 ? -8.837 12.977 -5.481 1.00 0.00 46 GLN A CA 8
ATOM 12562 C C . GLN A 1 46 ? -8.457 12.474 -4.092 1.00 0.00 46 GLN A C 8
ATOM 12563 O O . GLN A 1 46 ? -8.751 11.335 -3.732 1.00 0.00 46 GLN A O 8
ATOM 12577 N N . TYR A 1 47 ? -7.793 13.325 -3.319 1.00 0.00 47 TYR A N 8
ATOM 12578 C CA . TYR A 1 47 ? -7.396 12.965 -1.960 1.00 0.00 47 TYR A CA 8
ATOM 12579 C C . TYR A 1 47 ? -8.022 13.933 -0.958 1.00 0.00 47 TYR A C 8
ATOM 12580 O O . TYR A 1 47 ? -7.679 13.942 0.228 1.00 0.00 47 TYR A O 8
ATOM 12598 N N . THR A 1 48 ? -8.965 14.729 -1.440 1.00 0.00 48 THR A N 8
ATOM 12599 C CA . THR A 1 48 ? -9.638 15.707 -0.604 1.00 0.00 48 THR A CA 8
ATOM 12600 C C . THR A 1 48 ? -11.010 15.206 -0.173 1.00 0.00 48 THR A C 8
ATOM 12601 O O . THR A 1 48 ? -11.975 15.263 -0.933 1.00 0.00 48 THR A O 8
ATOM 12612 N N . ASP A 1 49 ? -11.085 14.700 1.050 1.00 0.00 49 ASP A N 8
ATOM 12613 C CA . ASP A 1 49 ? -12.336 14.190 1.596 1.00 0.00 49 ASP A CA 8
ATOM 12614 C C . ASP A 1 49 ? -13.174 15.332 2.162 1.00 0.00 49 ASP A C 8
ATOM 12615 O O . ASP A 1 49 ? -14.382 15.405 1.940 1.00 0.00 49 ASP A O 8
ATOM 12624 N N . GLY A 1 50 ? -12.520 16.220 2.899 1.00 0.00 50 GLY A N 8
ATOM 12625 C CA . GLY A 1 50 ? -13.212 17.352 3.482 1.00 0.00 50 GLY A CA 8
ATOM 12626 C C . GLY A 1 50 ? -13.422 17.202 4.974 1.00 0.00 50 GLY A C 8
ATOM 12627 O O . GLY A 1 50 ? -13.206 18.144 5.731 1.00 0.00 50 GLY A O 8
ATOM 12631 N N . LYS A 1 51 ? -13.826 16.014 5.397 1.00 0.00 51 LYS A N 8
ATOM 12632 C CA . LYS A 1 51 ? -14.068 15.753 6.807 1.00 0.00 51 LYS A CA 8
ATOM 12633 C C . LYS A 1 51 ? -12.877 15.030 7.415 1.00 0.00 51 LYS A C 8
ATOM 12634 O O . LYS A 1 51 ? -12.406 15.371 8.501 1.00 0.00 51 LYS A O 8
ATOM 12653 N N . GLY A 1 52 ? -12.394 14.032 6.698 1.00 0.00 52 GLY A N 8
ATOM 12654 C CA . GLY A 1 52 ? -11.264 13.260 7.157 1.00 0.00 52 GLY A CA 8
ATOM 12655 C C . GLY A 1 52 ? -10.844 12.234 6.131 1.00 0.00 52 GLY A C 8
ATOM 12656 O O . GLY A 1 52 ? -11.377 11.125 6.102 1.00 0.00 52 GLY A O 8
ATOM 12660 N N . GLN A 1 53 ? -9.908 12.610 5.270 1.00 0.00 53 GLN A N 8
ATOM 12661 C CA . GLN A 1 53 ? -9.425 11.708 4.233 1.00 0.00 53 GLN A CA 8
ATOM 12662 C C . GLN A 1 53 ? -8.622 10.563 4.837 1.00 0.00 53 GLN A C 8
ATOM 12663 O O . GLN A 1 53 ? -7.426 10.695 5.103 1.00 0.00 53 GLN A O 8
ATOM 12677 N N . LYS A 1 54 ? -9.303 9.452 5.073 1.00 0.00 54 LYS A N 8
ATOM 12678 C CA . LYS A 1 54 ? -8.674 8.273 5.636 1.00 0.00 54 LYS A CA 8
ATOM 12679 C C . LYS A 1 54 ? -7.905 7.527 4.558 1.00 0.00 54 LYS A C 8
ATOM 12680 O O . LYS A 1 54 ? -8.455 6.684 3.851 1.00 0.00 54 LYS A O 8
ATOM 12699 N N . ILE A 1 55 ? -6.639 7.879 4.415 1.00 0.00 55 ILE A N 8
ATOM 12700 C CA . ILE A 1 55 ? -5.770 7.251 3.434 1.00 0.00 55 ILE A CA 8
ATOM 12701 C C . ILE A 1 55 ? -4.978 6.144 4.114 1.00 0.00 55 ILE A C 8
ATOM 12702 O O . ILE A 1 55 ? -3.861 6.354 4.581 1.00 0.00 55 ILE A O 8
ATOM 12718 N N . SER A 1 56 ? -5.569 4.968 4.190 1.00 0.00 56 SER A N 8
ATOM 12719 C CA . SER A 1 56 ? -4.930 3.851 4.851 1.00 0.00 56 SER A CA 8
ATOM 12720 C C . SER A 1 56 ? -4.680 2.694 3.891 1.00 0.00 56 SER A C 8
ATOM 12721 O O . SER A 1 56 ? -5.587 1.916 3.578 1.00 0.00 56 SER A O 8
ATOM 12729 N N . VAL A 1 57 ? -3.443 2.588 3.425 1.00 0.00 57 VAL A N 8
ATOM 12730 C CA . VAL A 1 57 ? -3.056 1.517 2.527 1.00 0.00 57 VAL A CA 8
ATOM 12731 C C . VAL A 1 57 ? -2.720 0.285 3.356 1.00 0.00 57 VAL A C 8
ATOM 12732 O O . VAL A 1 57 ? -1.598 0.127 3.841 1.00 0.00 57 VAL A O 8
ATOM 12745 N N . HIS A 1 58 ? -3.709 -0.570 3.547 1.00 0.00 58 HIS A N 8
ATOM 12746 C CA . HIS A 1 58 ? -3.529 -1.766 4.352 1.00 0.00 58 HIS A CA 8
ATOM 12747 C C . HIS A 1 58 ? -3.306 -2.995 3.483 1.00 0.00 58 HIS A C 8
ATOM 12748 O O . HIS A 1 58 ? -4.260 -3.612 3.000 1.00 0.00 58 HIS A O 8
ATOM 12762 N N . VAL A 1 59 ? -2.045 -3.353 3.299 1.00 0.00 59 VAL A N 8
ATOM 12763 C CA . VAL A 1 59 ? -1.694 -4.520 2.511 1.00 0.00 59 VAL A CA 8
ATOM 12764 C C . VAL A 1 59 ? -1.517 -5.710 3.439 1.00 0.00 59 VAL A C 8
ATOM 12765 O O . VAL A 1 59 ? -0.937 -5.585 4.517 1.00 0.00 59 VAL A O 8
ATOM 12778 N N . LYS A 1 60 ? -2.060 -6.846 3.050 1.00 0.00 60 LYS A N 8
ATOM 12779 C CA . LYS A 1 60 ? -1.947 -8.050 3.853 1.00 0.00 60 LYS A CA 8
ATOM 12780 C C . LYS A 1 60 ? -1.273 -9.140 3.043 1.00 0.00 60 LYS A C 8
ATOM 12781 O O . LYS A 1 60 ? -1.857 -10.191 2.787 1.00 0.00 60 LYS A O 8
ATOM 12800 N N . LEU A 1 61 ? -0.047 -8.866 2.630 1.00 0.00 61 LEU A N 8
ATOM 12801 C CA . LEU A 1 61 ? 0.727 -9.808 1.842 1.00 0.00 61 LEU A CA 8
ATOM 12802 C C . LEU A 1 61 ? 1.730 -10.528 2.726 1.00 0.00 61 LEU A C 8
ATOM 12803 O O . LEU A 1 61 ? 1.827 -11.757 2.708 1.00 0.00 61 LEU A O 8
ATOM 12819 N N . GLY A 1 62 ? 2.472 -9.755 3.499 1.00 0.00 62 GLY A N 8
ATOM 12820 C CA . GLY A 1 62 ? 3.462 -10.324 4.380 1.00 0.00 62 GLY A CA 8
ATOM 12821 C C . GLY A 1 62 ? 4.791 -10.498 3.687 1.00 0.00 62 GLY A C 8
ATOM 12822 O O . GLY A 1 62 ? 5.574 -9.554 3.575 1.00 0.00 62 GLY A O 8
ATOM 12826 N N . ASN A 1 63 ? 5.041 -11.696 3.192 1.00 0.00 63 ASN A N 8
ATOM 12827 C CA . ASN A 1 63 ? 6.286 -11.988 2.503 1.00 0.00 63 ASN A CA 8
ATOM 12828 C C . ASN A 1 63 ? 6.169 -11.639 1.022 1.00 0.00 63 ASN A C 8
ATOM 12829 O O . ASN A 1 63 ? 6.294 -12.493 0.143 1.00 0.00 63 ASN A O 8
ATOM 12840 N N . ARG A 1 64 ? 5.901 -10.364 0.761 1.00 0.00 64 ARG A N 8
ATOM 12841 C CA . ARG A 1 64 ? 5.775 -9.868 -0.605 1.00 0.00 64 ARG A CA 8
ATOM 12842 C C . ARG A 1 64 ? 7.157 -9.538 -1.157 1.00 0.00 64 ARG A C 8
ATOM 12843 O O . ARG A 1 64 ? 7.349 -9.450 -2.368 1.00 0.00 64 ARG A O 8
ATOM 12864 N N . PHE A 1 65 ? 8.110 -9.373 -0.234 1.00 0.00 65 PHE A N 8
ATOM 12865 C CA . PHE A 1 65 ? 9.499 -9.052 -0.554 1.00 0.00 65 PHE A CA 8
ATOM 12866 C C . PHE A 1 65 ? 9.603 -7.861 -1.504 1.00 0.00 65 PHE A C 8
ATOM 12867 O O . PHE A 1 65 ? 10.175 -7.957 -2.588 1.00 0.00 65 PHE A O 8
ATOM 12884 N N . LEU A 1 66 ? 9.047 -6.736 -1.088 1.00 0.00 66 LEU A N 8
ATOM 12885 C CA . LEU A 1 66 ? 9.094 -5.526 -1.889 1.00 0.00 66 LEU A CA 8
ATOM 12886 C C . LEU A 1 66 ? 9.925 -4.483 -1.162 1.00 0.00 66 LEU A C 8
ATOM 12887 O O . LEU A 1 66 ? 9.872 -4.385 0.066 1.00 0.00 66 LEU A O 8
ATOM 12903 N N . TYR A 1 67 ? 10.698 -3.725 -1.916 1.00 0.00 67 TYR A N 8
ATOM 12904 C CA . TYR A 1 67 ? 11.561 -2.703 -1.350 1.00 0.00 67 TYR A CA 8
ATOM 12905 C C . TYR A 1 67 ? 10.754 -1.482 -0.926 1.00 0.00 67 TYR A C 8
ATOM 12906 O O . TYR A 1 67 ? 10.092 -0.855 -1.758 1.00 0.00 67 TYR A O 8
ATOM 12924 N N . LYS A 1 68 ? 10.827 -1.137 0.357 1.00 0.00 68 LYS A N 8
ATOM 12925 C CA . LYS A 1 68 ? 10.101 0.009 0.893 1.00 0.00 68 LYS A CA 8
ATOM 12926 C C . LYS A 1 68 ? 10.588 1.299 0.236 1.00 0.00 68 LYS A C 8
ATOM 12927 O O . LYS A 1 68 ? 9.861 2.286 0.159 1.00 0.00 68 LYS A O 8
ATOM 12946 N N . GLU A 1 69 ? 11.823 1.275 -0.244 1.00 0.00 69 GLU A N 8
ATOM 12947 C CA . GLU A 1 69 ? 12.410 2.422 -0.915 1.00 0.00 69 GLU A CA 8
ATOM 12948 C C . GLU A 1 69 ? 11.589 2.780 -2.153 1.00 0.00 69 GLU A C 8
ATOM 12949 O O . GLU A 1 69 ? 11.416 3.957 -2.482 1.00 0.00 69 GLU A O 8
ATOM 12961 N N . GLN A 1 70 ? 11.058 1.757 -2.819 1.00 0.00 70 GLN A N 8
ATOM 12962 C CA . GLN A 1 70 ? 10.252 1.956 -4.017 1.00 0.00 70 GLN A CA 8
ATOM 12963 C C . GLN A 1 70 ? 8.918 2.599 -3.658 1.00 0.00 70 GLN A C 8
ATOM 12964 O O . GLN A 1 70 ? 8.298 3.273 -4.481 1.00 0.00 70 GLN A O 8
ATOM 12978 N N . GLU A 1 71 ? 8.487 2.386 -2.429 1.00 0.00 71 GLU A N 8
ATOM 12979 C CA . GLU A 1 71 ? 7.243 2.956 -1.946 1.00 0.00 71 GLU A CA 8
ATOM 12980 C C . GLU A 1 71 ? 7.492 4.366 -1.425 1.00 0.00 71 GLU A C 8
ATOM 12981 O O . GLU A 1 71 ? 6.737 5.294 -1.713 1.00 0.00 71 GLU A O 8
ATOM 12993 N N . GLU A 1 72 ? 8.581 4.522 -0.683 1.00 0.00 72 GLU A N 8
ATOM 12994 C CA . GLU A 1 72 ? 8.954 5.808 -0.109 1.00 0.00 72 GLU A CA 8
ATOM 12995 C C . GLU A 1 72 ? 9.214 6.846 -1.200 1.00 0.00 72 GLU A C 8
ATOM 12996 O O . GLU A 1 72 ? 8.918 8.027 -1.025 1.00 0.00 72 GLU A O 8
ATOM 13008 N N . GLN A 1 73 ? 9.752 6.397 -2.332 1.00 0.00 73 GLN A N 8
ATOM 13009 C CA . GLN A 1 73 ? 10.045 7.295 -3.450 1.00 0.00 73 GLN A CA 8
ATOM 13010 C C . GLN A 1 73 ? 8.772 7.984 -3.954 1.00 0.00 73 GLN A C 8
ATOM 13011 O O . GLN A 1 73 ? 8.807 9.152 -4.338 1.00 0.00 73 GLN A O 8
ATOM 13025 N N . LEU A 1 74 ? 7.647 7.270 -3.936 1.00 0.00 74 LEU A N 8
ATOM 13026 C CA . LEU A 1 74 ? 6.388 7.846 -4.393 1.00 0.00 74 LEU A CA 8
ATOM 13027 C C . LEU A 1 74 ? 5.684 8.537 -3.235 1.00 0.00 74 LEU A C 8
ATOM 13028 O O . LEU A 1 74 ? 4.893 9.461 -3.432 1.00 0.00 74 LEU A O 8
ATOM 13044 N N . THR A 1 75 ? 5.989 8.092 -2.020 1.00 0.00 75 THR A N 8
ATOM 13045 C CA . THR A 1 75 ? 5.404 8.671 -0.821 1.00 0.00 75 THR A CA 8
ATOM 13046 C C . THR A 1 75 ? 5.956 10.080 -0.608 1.00 0.00 75 THR A C 8
ATOM 13047 O O . THR A 1 75 ? 5.336 10.908 0.051 1.00 0.00 75 THR A O 8
ATOM 13058 N N . GLU A 1 76 ? 7.116 10.347 -1.206 1.00 0.00 76 GLU A N 8
ATOM 13059 C CA . GLU A 1 76 ? 7.766 11.656 -1.114 1.00 0.00 76 GLU A CA 8
ATOM 13060 C C . GLU A 1 76 ? 6.838 12.772 -1.594 1.00 0.00 76 GLU A C 8
ATOM 13061 O O . GLU A 1 76 ? 6.897 13.895 -1.098 1.00 0.00 76 GLU A O 8
ATOM 13073 N N . LEU A 1 77 ? 5.972 12.448 -2.550 1.00 0.00 77 LEU A N 8
ATOM 13074 C CA . LEU A 1 77 ? 5.026 13.420 -3.100 1.00 0.00 77 LEU A CA 8
ATOM 13075 C C . LEU A 1 77 ? 3.980 13.795 -2.051 1.00 0.00 77 LEU A C 8
ATOM 13076 O O . LEU A 1 77 ? 3.447 14.906 -2.047 1.00 0.00 77 LEU A O 8
ATOM 13092 N N . ILE A 1 78 ? 3.695 12.854 -1.164 1.00 0.00 78 ILE A N 8
ATOM 13093 C CA . ILE A 1 78 ? 2.723 13.067 -0.106 1.00 0.00 78 ILE A CA 8
ATOM 13094 C C . ILE A 1 78 ? 3.415 13.513 1.182 1.00 0.00 78 ILE A C 8
ATOM 13095 O O . ILE A 1 78 ? 2.828 14.218 1.990 1.00 0.00 78 ILE A O 8
ATOM 13111 N N . ALA A 1 79 ? 4.677 13.124 1.346 1.00 0.00 79 ALA A N 8
ATOM 13112 C CA . ALA A 1 79 ? 5.459 13.460 2.536 1.00 0.00 79 ALA A CA 8
ATOM 13113 C C . ALA A 1 79 ? 5.554 14.969 2.762 1.00 0.00 79 ALA A C 8
ATOM 13114 O O . ALA A 1 79 ? 5.696 15.427 3.896 1.00 0.00 79 ALA A O 8
ATOM 13121 N N . SER A 1 80 ? 5.460 15.738 1.683 1.00 0.00 80 SER A N 8
ATOM 13122 C CA . SER A 1 80 ? 5.530 17.190 1.765 1.00 0.00 80 SER A CA 8
ATOM 13123 C C . SER A 1 80 ? 4.241 17.762 2.362 1.00 0.00 80 SER A C 8
ATOM 13124 O O . SER A 1 80 ? 4.199 18.908 2.815 1.00 0.00 80 SER A O 8
ATOM 13132 N N . LYS A 1 81 ? 3.196 16.945 2.374 1.00 0.00 81 LYS A N 8
ATOM 13133 C CA . LYS A 1 81 ? 1.897 17.350 2.890 1.00 0.00 81 LYS A CA 8
ATOM 13134 C C . LYS A 1 81 ? 1.199 16.170 3.557 1.00 0.00 81 LYS A C 8
ATOM 13135 O O . LYS A 1 81 ? -0.006 15.979 3.407 1.00 0.00 81 LYS A O 8
ATOM 13154 N N . LYS A 1 82 ? 1.958 15.398 4.322 1.00 0.00 82 LYS A N 8
ATOM 13155 C CA . LYS A 1 82 ? 1.414 14.223 4.997 1.00 0.00 82 LYS A CA 8
ATOM 13156 C C . LYS A 1 82 ? 0.753 14.605 6.318 1.00 0.00 82 LYS A C 8
ATOM 13157 O O . LYS A 1 82 ? 0.964 13.965 7.347 1.00 0.00 82 LYS A O 8
ATOM 13176 N N . ASP A 1 83 ? -0.064 15.647 6.272 1.00 0.00 83 ASP A N 8
ATOM 13177 C CA . ASP A 1 83 ? -0.765 16.125 7.455 1.00 0.00 83 ASP A CA 8
ATOM 13178 C C . ASP A 1 83 ? -2.143 15.478 7.538 1.00 0.00 83 ASP A C 8
ATOM 13179 O O . ASP A 1 83 ? -2.917 15.727 8.465 1.00 0.00 83 ASP A O 8
ATOM 13188 N N . LEU A 1 84 ? -2.441 14.645 6.552 1.00 0.00 84 LEU A N 8
ATOM 13189 C CA . LEU A 1 84 ? -3.716 13.945 6.492 1.00 0.00 84 LEU A CA 8
ATOM 13190 C C . LEU A 1 84 ? -3.597 12.584 7.170 1.00 0.00 84 LEU A C 8
ATOM 13191 O O . LEU A 1 84 ? -2.514 12.200 7.613 1.00 0.00 84 LEU A O 8
ATOM 13207 N N . PHE A 1 85 ? -4.707 11.865 7.268 1.00 0.00 85 PHE A N 8
ATOM 13208 C CA . PHE A 1 85 ? -4.710 10.549 7.892 1.00 0.00 85 PHE A CA 8
ATOM 13209 C C . PHE A 1 85 ? -4.186 9.502 6.918 1.00 0.00 85 PHE A C 8
ATOM 13210 O O . PHE A 1 85 ? -4.955 8.715 6.372 1.00 0.00 85 PHE A O 8
ATOM 13227 N N . VAL A 1 86 ? -2.880 9.506 6.692 1.00 0.00 86 VAL A N 8
ATOM 13228 C CA . VAL A 1 86 ? -2.258 8.559 5.780 1.00 0.00 86 VAL A CA 8
ATOM 13229 C C . VAL A 1 86 ? -1.401 7.549 6.544 1.00 0.00 86 VAL A C 8
ATOM 13230 O O . VAL A 1 86 ? -0.533 7.925 7.331 1.00 0.00 86 VAL A O 8
ATOM 13243 N N . HIS A 1 87 ? -1.669 6.267 6.333 1.00 0.00 87 HIS A N 8
ATOM 13244 C CA . HIS A 1 87 ? -0.919 5.215 7.003 1.00 0.00 87 HIS A CA 8
ATOM 13245 C C . HIS A 1 87 ? -0.901 3.936 6.171 1.00 0.00 87 HIS A C 8
ATOM 13246 O O . HIS A 1 87 ? -1.945 3.314 5.961 1.00 0.00 87 HIS A O 8
ATOM 13260 N N . SER A 1 88 ? 0.274 3.558 5.687 1.00 0.00 88 SER A N 8
ATOM 13261 C CA . SER A 1 88 ? 0.427 2.343 4.898 1.00 0.00 88 SER A CA 8
ATOM 13262 C C . SER A 1 88 ? 1.117 1.272 5.740 1.00 0.00 88 SER A C 8
ATOM 13263 O O . SER A 1 88 ? 2.016 1.586 6.526 1.00 0.00 88 SER A O 8
ATOM 13271 N N . ILE A 1 89 ? 0.695 0.023 5.594 1.00 0.00 89 ILE A N 8
ATOM 13272 C CA . ILE A 1 89 ? 1.284 -1.066 6.366 1.00 0.00 89 ILE A CA 8
ATOM 13273 C C . ILE A 1 89 ? 1.010 -2.426 5.716 1.00 0.00 89 ILE A C 8
ATOM 13274 O O . ILE A 1 89 ? -0.031 -2.620 5.090 1.00 0.00 89 ILE A O 8
ATOM 13290 N N . ASP A 1 90 ? 1.965 -3.340 5.856 1.00 0.00 90 ASP A N 8
ATOM 13291 C CA . ASP A 1 90 ? 1.850 -4.695 5.314 1.00 0.00 90 ASP A CA 8
ATOM 13292 C C . ASP A 1 90 ? 2.129 -5.695 6.431 1.00 0.00 90 ASP A C 8
ATOM 13293 O O . ASP A 1 90 ? 2.637 -5.319 7.490 1.00 0.00 90 ASP A O 8
ATOM 13302 N N . SER A 1 91 ? 1.795 -6.956 6.210 1.00 0.00 91 SER A N 8
ATOM 13303 C CA . SER A 1 91 ? 2.003 -7.999 7.207 1.00 0.00 91 SER A CA 8
ATOM 13304 C C . SER A 1 91 ? 3.451 -8.505 7.201 1.00 0.00 91 SER A C 8
ATOM 13305 O O . SER A 1 91 ? 3.691 -9.710 7.281 1.00 0.00 91 SER A O 8
ATOM 13313 N N . GLU A 1 92 ? 4.406 -7.580 7.125 1.00 0.00 92 GLU A N 8
ATOM 13314 C CA . GLU A 1 92 ? 5.821 -7.932 7.097 1.00 0.00 92 GLU A CA 8
ATOM 13315 C C . GLU A 1 92 ? 6.216 -8.718 8.351 1.00 0.00 92 GLU A C 8
ATOM 13316 O O . GLU A 1 92 ? 5.759 -8.423 9.457 1.00 0.00 92 GLU A O 8
ATOM 13328 N N . VAL A 1 93 ? 7.066 -9.719 8.173 1.00 0.00 93 VAL A N 8
ATOM 13329 C CA . VAL A 1 93 ? 7.498 -10.552 9.282 1.00 0.00 93 VAL A CA 8
ATOM 13330 C C . VAL A 1 93 ? 8.898 -10.152 9.768 1.00 0.00 93 VAL A C 8
ATOM 13331 O O . VAL A 1 93 ? 9.903 -10.778 9.417 1.00 0.00 93 VAL A O 8
ATOM 13344 N N . ILE A 1 94 ? 8.943 -9.084 10.567 1.00 0.00 94 ILE A N 8
ATOM 13345 C CA . ILE A 1 94 ? 10.190 -8.568 11.138 1.00 0.00 94 ILE A CA 8
ATOM 13346 C C . ILE A 1 94 ? 11.268 -8.396 10.063 1.00 0.00 94 ILE A C 8
ATOM 13347 O O . ILE A 1 94 ? 12.368 -8.940 10.165 1.00 0.00 94 ILE A O 8
ATOM 13363 N N . THR A 1 95 ? 10.945 -7.624 9.040 1.00 0.00 95 THR A N 8
ATOM 13364 C CA . THR A 1 95 ? 11.874 -7.386 7.948 1.00 0.00 95 THR A CA 8
ATOM 13365 C C . THR A 1 95 ? 12.861 -6.283 8.312 1.00 0.00 95 THR A C 8
ATOM 13366 O O . THR A 1 95 ? 12.763 -5.154 7.833 1.00 0.00 95 THR A O 8
ATOM 13377 N N . LYS A 1 96 ? 13.803 -6.619 9.178 1.00 0.00 96 LYS A N 8
ATOM 13378 C CA . LYS A 1 96 ? 14.812 -5.673 9.621 1.00 0.00 96 LYS A CA 8
ATOM 13379 C C . LYS A 1 96 ? 16.139 -5.964 8.936 1.00 0.00 96 LYS A C 8
ATOM 13380 O O . LYS A 1 96 ? 17.078 -6.467 9.554 1.00 0.00 96 LYS A O 8
ATOM 13399 N N . LYS A 1 97 ? 16.204 -5.654 7.653 1.00 0.00 97 LYS A N 8
ATOM 13400 C CA . LYS A 1 97 ? 17.404 -5.885 6.871 1.00 0.00 97 LYS A CA 8
ATOM 13401 C C . LYS A 1 97 ? 18.206 -4.597 6.743 1.00 0.00 97 LYS A C 8
ATOM 13402 O O . LYS A 1 97 ? 17.646 -3.536 6.467 1.00 0.00 97 LYS A O 8
ATOM 13421 N N . GLU A 1 98 ? 19.511 -4.693 6.939 1.00 0.00 98 GLU A N 8
ATOM 13422 C CA . GLU A 1 98 ? 20.383 -3.535 6.831 1.00 0.00 98 GLU A CA 8
ATOM 13423 C C . GLU A 1 98 ? 20.718 -3.275 5.366 1.00 0.00 98 GLU A C 8
ATOM 13424 O O . GLU A 1 98 ? 21.833 -3.531 4.911 1.00 0.00 98 GLU A O 8
ATOM 13436 N N . ALA A 1 99 ? 19.725 -2.791 4.629 1.00 0.00 99 ALA A N 8
ATOM 13437 C CA . ALA A 1 99 ? 19.885 -2.500 3.212 1.00 0.00 99 ALA A CA 8
ATOM 13438 C C . ALA A 1 99 ? 20.696 -1.229 2.999 1.00 0.00 99 ALA A C 8
ATOM 13439 O O . ALA A 1 99 ? 20.147 -0.134 2.860 1.00 0.00 99 ALA A O 8
ATOM 13446 N N . GLN A 1 100 ? 22.008 -1.381 3.000 1.00 0.00 100 GLN A N 8
ATOM 13447 C CA . GLN A 1 100 ? 22.908 -0.262 2.795 1.00 0.00 100 GLN A CA 8
ATOM 13448 C C . GLN A 1 100 ? 23.159 -0.074 1.306 1.00 0.00 100 GLN A C 8
ATOM 13449 O O . GLN A 1 100 ? 23.846 -0.879 0.676 1.00 0.00 100 GLN A O 8
ATOM 13463 N N . GLN A 1 101 ? 22.581 0.975 0.747 1.00 0.00 101 GLN A N 8
ATOM 13464 C CA . GLN A 1 101 ? 22.743 1.267 -0.669 1.00 0.00 101 GLN A CA 8
ATOM 13465 C C . GLN A 1 101 ? 24.144 1.811 -0.937 1.00 0.00 101 GLN A C 8
ATOM 13466 O O . GLN A 1 101 ? 24.427 2.979 -0.674 1.00 0.00 101 GLN A O 8
ATOM 13480 N N . ILE A 1 102 ? 25.024 0.946 -1.421 1.00 0.00 102 ILE A N 8
ATOM 13481 C CA . ILE A 1 102 ? 26.388 1.331 -1.736 1.00 0.00 102 ILE A CA 8
ATOM 13482 C C . ILE A 1 102 ? 26.919 0.496 -2.899 1.00 0.00 102 ILE A C 8
ATOM 13483 O O . ILE A 1 102 ? 26.693 -0.716 -2.963 1.00 0.00 102 ILE A O 8
ATOM 13499 N N . ARG A 1 103 ? 27.593 1.154 -3.831 1.00 0.00 103 ARG A N 8
ATOM 13500 C CA . ARG A 1 103 ? 28.155 0.482 -4.990 1.00 0.00 103 ARG A CA 8
ATOM 13501 C C . ARG A 1 103 ? 29.568 0.972 -5.257 1.00 0.00 103 ARG A C 8
ATOM 13502 O O . ARG A 1 103 ? 29.882 2.139 -5.027 1.00 0.00 103 ARG A O 8
ATOM 13523 N N . GLU A 1 104 ? 30.416 0.074 -5.731 1.00 0.00 104 GLU A N 8
ATOM 13524 C CA . GLU A 1 104 ? 31.791 0.417 -6.066 1.00 0.00 104 GLU A CA 8
ATOM 13525 C C . GLU A 1 104 ? 32.021 0.127 -7.544 1.00 0.00 104 GLU A C 8
ATOM 13526 O O . GLU A 1 104 ? 33.110 -0.265 -7.970 1.00 0.00 104 GLU A O 8
ATOM 13538 N N . GLU A 1 105 ? 30.968 0.323 -8.318 1.00 0.00 105 GLU A N 8
ATOM 13539 C CA . GLU A 1 105 ? 31.002 0.088 -9.747 1.00 0.00 105 GLU A CA 8
ATOM 13540 C C . GLU A 1 105 ? 30.471 1.306 -10.487 1.00 0.00 105 GLU A C 8
ATOM 13541 O O . GLU A 1 105 ? 30.777 1.457 -11.686 1.00 0.00 105 GLU A O 8
ATOM 13553 N N . GLY A 1 1 ? -25.645 -29.149 -10.125 1.00 0.00 1 GLY A N 9
ATOM 13554 C CA . GLY A 1 1 ? -26.416 -27.973 -9.659 1.00 0.00 1 GLY A CA 9
ATOM 13555 C C . GLY A 1 1 ? -25.572 -26.722 -9.638 1.00 0.00 1 GLY A C 9
ATOM 13556 O O . GLY A 1 1 ? -24.345 -26.805 -9.606 1.00 0.00 1 GLY A O 9
ATOM 13560 N N . SER A 1 2 ? -26.218 -25.567 -9.665 1.00 0.00 2 SER A N 9
ATOM 13561 C CA . SER A 1 2 ? -25.511 -24.300 -9.643 1.00 0.00 2 SER A CA 9
ATOM 13562 C C . SER A 1 2 ? -25.046 -23.989 -8.223 1.00 0.00 2 SER A C 9
ATOM 13563 O O . SER A 1 2 ? -25.634 -24.465 -7.253 1.00 0.00 2 SER A O 9
ATOM 13571 N N . HIS A 1 3 ? -23.983 -23.207 -8.099 1.00 0.00 3 HIS A N 9
ATOM 13572 C CA . HIS A 1 3 ? -23.456 -22.853 -6.786 1.00 0.00 3 HIS A CA 9
ATOM 13573 C C . HIS A 1 3 ? -23.223 -21.357 -6.685 1.00 0.00 3 HIS A C 9
ATOM 13574 O O . HIS A 1 3 ? -22.483 -20.780 -7.482 1.00 0.00 3 HIS A O 9
ATOM 13588 N N . MET A 1 4 ? -23.864 -20.739 -5.704 1.00 0.00 4 MET A N 9
ATOM 13589 C CA . MET A 1 4 ? -23.740 -19.304 -5.485 1.00 0.00 4 MET A CA 9
ATOM 13590 C C . MET A 1 4 ? -22.382 -18.966 -4.877 1.00 0.00 4 MET A C 9
ATOM 13591 O O . MET A 1 4 ? -21.619 -19.857 -4.506 1.00 0.00 4 MET A O 9
ATOM 13605 N N . LYS A 1 5 ? -22.089 -17.677 -4.774 1.00 0.00 5 LYS A N 9
ATOM 13606 C CA . LYS A 1 5 ? -20.821 -17.225 -4.219 1.00 0.00 5 LYS A CA 9
ATOM 13607 C C . LYS A 1 5 ? -20.935 -16.988 -2.715 1.00 0.00 5 LYS A C 9
ATOM 13608 O O . LYS A 1 5 ? -21.842 -16.296 -2.249 1.00 0.00 5 LYS A O 9
ATOM 13627 N N . THR A 1 6 ? -20.020 -17.575 -1.962 1.00 0.00 6 THR A N 9
ATOM 13628 C CA . THR A 1 6 ? -20.002 -17.421 -0.518 1.00 0.00 6 THR A CA 9
ATOM 13629 C C . THR A 1 6 ? -18.887 -16.474 -0.087 1.00 0.00 6 THR A C 9
ATOM 13630 O O . THR A 1 6 ? -18.075 -16.043 -0.911 1.00 0.00 6 THR A O 9
ATOM 13641 N N . LYS A 1 7 ? -18.840 -16.159 1.201 1.00 0.00 7 LYS A N 9
ATOM 13642 C CA . LYS A 1 7 ? -17.821 -15.263 1.730 1.00 0.00 7 LYS A CA 9
ATOM 13643 C C . LYS A 1 7 ? -16.469 -15.967 1.797 1.00 0.00 7 LYS A C 9
ATOM 13644 O O . LYS A 1 7 ? -16.395 -17.195 1.754 1.00 0.00 7 LYS A O 9
ATOM 13663 N N . LYS A 1 8 ? -15.405 -15.186 1.911 1.00 0.00 8 LYS A N 9
ATOM 13664 C CA . LYS A 1 8 ? -14.056 -15.732 1.969 1.00 0.00 8 LYS A CA 9
ATOM 13665 C C . LYS A 1 8 ? -13.240 -15.025 3.045 1.00 0.00 8 LYS A C 9
ATOM 13666 O O . LYS A 1 8 ? -13.695 -14.041 3.632 1.00 0.00 8 LYS A O 9
ATOM 13685 N N . GLN A 1 9 ? -12.038 -15.530 3.294 1.00 0.00 9 GLN A N 9
ATOM 13686 C CA . GLN A 1 9 ? -11.154 -14.966 4.303 1.00 0.00 9 GLN A CA 9
ATOM 13687 C C . GLN A 1 9 ? -10.295 -13.864 3.696 1.00 0.00 9 GLN A C 9
ATOM 13688 O O . GLN A 1 9 ? -10.377 -12.703 4.098 1.00 0.00 9 GLN A O 9
ATOM 13702 N N . GLN A 1 10 ? -9.478 -14.238 2.722 1.00 0.00 10 GLN A N 9
ATOM 13703 C CA . GLN A 1 10 ? -8.604 -13.287 2.057 1.00 0.00 10 GLN A CA 9
ATOM 13704 C C . GLN A 1 10 ? -9.275 -12.754 0.795 1.00 0.00 10 GLN A C 9
ATOM 13705 O O . GLN A 1 10 ? -9.993 -13.485 0.110 1.00 0.00 10 GLN A O 9
ATOM 13719 N N . TYR A 1 11 ? -9.056 -11.477 0.508 1.00 0.00 11 TYR A N 9
ATOM 13720 C CA . TYR A 1 11 ? -9.644 -10.838 -0.663 1.00 0.00 11 TYR A CA 9
ATOM 13721 C C . TYR A 1 11 ? -8.987 -9.484 -0.911 1.00 0.00 11 TYR A C 9
ATOM 13722 O O . TYR A 1 11 ? -7.975 -9.153 -0.286 1.00 0.00 11 TYR A O 9
ATOM 13740 N N . VAL A 1 12 ? -9.565 -8.705 -1.817 1.00 0.00 12 VAL A N 9
ATOM 13741 C CA . VAL A 1 12 ? -9.045 -7.388 -2.146 1.00 0.00 12 VAL A CA 9
ATOM 13742 C C . VAL A 1 12 ? -10.172 -6.353 -2.148 1.00 0.00 12 VAL A C 9
ATOM 13743 O O . VAL A 1 12 ? -11.304 -6.661 -2.523 1.00 0.00 12 VAL A O 9
ATOM 13756 N N . THR A 1 13 ? -9.867 -5.143 -1.702 1.00 0.00 13 THR A N 9
ATOM 13757 C CA . THR A 1 13 ? -10.849 -4.075 -1.672 1.00 0.00 13 THR A CA 9
ATOM 13758 C C . THR A 1 13 ? -10.160 -2.713 -1.788 1.00 0.00 13 THR A C 9
ATOM 13759 O O . THR A 1 13 ? -9.083 -2.499 -1.220 1.00 0.00 13 THR A O 9
ATOM 13770 N N . ILE A 1 14 ? -10.772 -1.812 -2.553 1.00 0.00 14 ILE A N 9
ATOM 13771 C CA . ILE A 1 14 ? -10.230 -0.472 -2.762 1.00 0.00 14 ILE A CA 9
ATOM 13772 C C . ILE A 1 14 ? -11.350 0.565 -2.697 1.00 0.00 14 ILE A C 9
ATOM 13773 O O . ILE A 1 14 ? -12.365 0.428 -3.381 1.00 0.00 14 ILE A O 9
ATOM 13789 N N . LYS A 1 15 ? -11.176 1.583 -1.861 1.00 0.00 15 LYS A N 9
ATOM 13790 C CA . LYS A 1 15 ? -12.168 2.645 -1.728 1.00 0.00 15 LYS A CA 9
ATOM 13791 C C . LYS A 1 15 ? -11.490 4.013 -1.823 1.00 0.00 15 LYS A C 9
ATOM 13792 O O . LYS A 1 15 ? -10.798 4.444 -0.896 1.00 0.00 15 LYS A O 9
ATOM 13811 N N . GLY A 1 16 ? -11.682 4.682 -2.954 1.00 0.00 16 GLY A N 9
ATOM 13812 C CA . GLY A 1 16 ? -11.091 5.992 -3.161 1.00 0.00 16 GLY A CA 9
ATOM 13813 C C . GLY A 1 16 ? -11.898 6.811 -4.146 1.00 0.00 16 GLY A C 9
ATOM 13814 O O . GLY A 1 16 ? -11.558 6.897 -5.325 1.00 0.00 16 GLY A O 9
ATOM 13818 N N . THR A 1 17 ? -12.982 7.394 -3.669 1.00 0.00 17 THR A N 9
ATOM 13819 C CA . THR A 1 17 ? -13.848 8.191 -4.521 1.00 0.00 17 THR A CA 9
ATOM 13820 C C . THR A 1 17 ? -14.162 9.542 -3.889 1.00 0.00 17 THR A C 9
ATOM 13821 O O . THR A 1 17 ? -13.703 10.576 -4.360 1.00 0.00 17 THR A O 9
ATOM 13832 N N . LYS A 1 18 ? -14.949 9.520 -2.825 1.00 0.00 18 LYS A N 9
ATOM 13833 C CA . LYS A 1 18 ? -15.321 10.735 -2.117 1.00 0.00 18 LYS A CA 9
ATOM 13834 C C . LYS A 1 18 ? -14.639 10.749 -0.758 1.00 0.00 18 LYS A C 9
ATOM 13835 O O . LYS A 1 18 ? -15.225 11.129 0.258 1.00 0.00 18 LYS A O 9
ATOM 13854 N N . ASN A 1 19 ? -13.389 10.316 -0.766 1.00 0.00 19 ASN A N 9
ATOM 13855 C CA . ASN A 1 19 ? -12.570 10.233 0.435 1.00 0.00 19 ASN A CA 9
ATOM 13856 C C . ASN A 1 19 ? -11.100 10.220 0.025 1.00 0.00 19 ASN A C 9
ATOM 13857 O O . ASN A 1 19 ? -10.781 10.599 -1.097 1.00 0.00 19 ASN A O 9
ATOM 13868 N N . GLY A 1 20 ? -10.212 9.803 0.921 1.00 0.00 20 GLY A N 9
ATOM 13869 C CA . GLY A 1 20 ? -8.804 9.742 0.587 1.00 0.00 20 GLY A CA 9
ATOM 13870 C C . GLY A 1 20 ? -8.464 8.505 -0.224 1.00 0.00 20 GLY A C 9
ATOM 13871 O O . GLY A 1 20 ? -8.623 8.488 -1.440 1.00 0.00 20 GLY A O 9
ATOM 13875 N N . LEU A 1 21 ? -8.019 7.462 0.461 1.00 0.00 21 LEU A N 9
ATOM 13876 C CA . LEU A 1 21 ? -7.656 6.209 -0.185 1.00 0.00 21 LEU A CA 9
ATOM 13877 C C . LEU A 1 21 ? -7.584 5.085 0.843 1.00 0.00 21 LEU A C 9
ATOM 13878 O O . LEU A 1 21 ? -6.622 4.974 1.602 1.00 0.00 21 LEU A O 9
ATOM 13894 N N . THR A 1 22 ? -8.621 4.269 0.884 1.00 0.00 22 THR A N 9
ATOM 13895 C CA . THR A 1 22 ? -8.676 3.157 1.811 1.00 0.00 22 THR A CA 9
ATOM 13896 C C . THR A 1 22 ? -8.706 1.842 1.043 1.00 0.00 22 THR A C 9
ATOM 13897 O O . THR A 1 22 ? -9.739 1.447 0.506 1.00 0.00 22 THR A O 9
ATOM 13908 N N . LEU A 1 23 ? -7.561 1.179 0.969 1.00 0.00 23 LEU A N 9
ATOM 13909 C CA . LEU A 1 23 ? -7.455 -0.078 0.253 1.00 0.00 23 LEU A CA 9
ATOM 13910 C C . LEU A 1 23 ? -6.698 -1.108 1.079 1.00 0.00 23 LEU A C 9
ATOM 13911 O O . LEU A 1 23 ? -5.894 -0.757 1.947 1.00 0.00 23 LEU A O 9
ATOM 13927 N N . HIS A 1 24 ? -6.972 -2.374 0.814 1.00 0.00 24 HIS A N 9
ATOM 13928 C CA . HIS A 1 24 ? -6.332 -3.468 1.529 1.00 0.00 24 HIS A CA 9
ATOM 13929 C C . HIS A 1 24 ? -6.292 -4.726 0.662 1.00 0.00 24 HIS A C 9
ATOM 13930 O O . HIS A 1 24 ? -7.310 -5.147 0.112 1.00 0.00 24 HIS A O 9
ATOM 13944 N N . LEU A 1 25 ? -5.110 -5.306 0.537 1.00 0.00 25 LEU A N 9
ATOM 13945 C CA . LEU A 1 25 ? -4.924 -6.527 -0.224 1.00 0.00 25 LEU A CA 9
ATOM 13946 C C . LEU A 1 25 ? -4.467 -7.624 0.722 1.00 0.00 25 LEU A C 9
ATOM 13947 O O . LEU A 1 25 ? -3.584 -7.400 1.547 1.00 0.00 25 LEU A O 9
ATOM 13963 N N . ASP A 1 26 ? -5.092 -8.785 0.625 1.00 0.00 26 ASP A N 9
ATOM 13964 C CA . ASP A 1 26 ? -4.744 -9.913 1.471 1.00 0.00 26 ASP A CA 9
ATOM 13965 C C . ASP A 1 26 ? -4.382 -11.103 0.601 1.00 0.00 26 ASP A C 9
ATOM 13966 O O . ASP A 1 26 ? -5.183 -12.021 0.415 1.00 0.00 26 ASP A O 9
ATOM 13975 N N . ASP A 1 27 ? -3.183 -11.062 0.037 1.00 0.00 27 ASP A N 9
ATOM 13976 C CA . ASP A 1 27 ? -2.706 -12.127 -0.835 1.00 0.00 27 ASP A CA 9
ATOM 13977 C C . ASP A 1 27 ? -1.188 -12.216 -0.768 1.00 0.00 27 ASP A C 9
ATOM 13978 O O . ASP A 1 27 ? -0.494 -11.216 -0.949 1.00 0.00 27 ASP A O 9
ATOM 13987 N N . ALA A 1 28 ? -0.673 -13.407 -0.506 1.00 0.00 28 ALA A N 9
ATOM 13988 C CA . ALA A 1 28 ? 0.764 -13.613 -0.407 1.00 0.00 28 ALA A CA 9
ATOM 13989 C C . ALA A 1 28 ? 1.301 -14.252 -1.679 1.00 0.00 28 ALA A C 9
ATOM 13990 O O . ALA A 1 28 ? 0.566 -14.938 -2.388 1.00 0.00 28 ALA A O 9
ATOM 13997 N N . CYS A 1 29 ? 2.583 -14.018 -1.964 1.00 0.00 29 CYS A N 9
ATOM 13998 C CA . CYS A 1 29 ? 3.244 -14.572 -3.151 1.00 0.00 29 CYS A CA 9
ATOM 13999 C C . CYS A 1 29 ? 2.598 -14.064 -4.442 1.00 0.00 29 CYS A C 9
ATOM 14000 O O . CYS A 1 29 ? 2.651 -14.727 -5.479 1.00 0.00 29 CYS A O 9
ATOM 14008 N N . SER A 1 30 ? 2.002 -12.882 -4.376 1.00 0.00 30 SER A N 9
ATOM 14009 C CA . SER A 1 30 ? 1.350 -12.291 -5.534 1.00 0.00 30 SER A CA 9
ATOM 14010 C C . SER A 1 30 ? 1.866 -10.879 -5.769 1.00 0.00 30 SER A C 9
ATOM 14011 O O . SER A 1 30 ? 2.412 -10.254 -4.862 1.00 0.00 30 SER A O 9
ATOM 14019 N N . PHE A 1 31 ? 1.706 -10.392 -6.988 1.00 0.00 31 PHE A N 9
ATOM 14020 C CA . PHE A 1 31 ? 2.150 -9.054 -7.334 1.00 0.00 31 PHE A CA 9
ATOM 14021 C C . PHE A 1 31 ? 1.013 -8.061 -7.138 1.00 0.00 31 PHE A C 9
ATOM 14022 O O . PHE A 1 31 ? -0.090 -8.259 -7.650 1.00 0.00 31 PHE A O 9
ATOM 14039 N N . ASP A 1 32 ? 1.289 -6.995 -6.401 1.00 0.00 32 ASP A N 9
ATOM 14040 C CA . ASP A 1 32 ? 0.301 -5.961 -6.111 1.00 0.00 32 ASP A CA 9
ATOM 14041 C C . ASP A 1 32 ? 0.225 -4.933 -7.235 1.00 0.00 32 ASP A C 9
ATOM 14042 O O . ASP A 1 32 ? -0.022 -3.754 -6.991 1.00 0.00 32 ASP A O 9
ATOM 14051 N N . GLU A 1 33 ? 0.410 -5.389 -8.469 1.00 0.00 33 GLU A N 9
ATOM 14052 C CA . GLU A 1 33 ? 0.360 -4.507 -9.632 1.00 0.00 33 GLU A CA 9
ATOM 14053 C C . GLU A 1 33 ? -1.012 -3.835 -9.739 1.00 0.00 33 GLU A C 9
ATOM 14054 O O . GLU A 1 33 ? -1.125 -2.670 -10.116 1.00 0.00 33 GLU A O 9
ATOM 14066 N N . LEU A 1 34 ? -2.053 -4.574 -9.366 1.00 0.00 34 LEU A N 9
ATOM 14067 C CA . LEU A 1 34 ? -3.416 -4.060 -9.423 1.00 0.00 34 LEU A CA 9
ATOM 14068 C C . LEU A 1 34 ? -3.740 -3.235 -8.182 1.00 0.00 34 LEU A C 9
ATOM 14069 O O . LEU A 1 34 ? -4.821 -2.660 -8.069 1.00 0.00 34 LEU A O 9
ATOM 14085 N N . LEU A 1 35 ? -2.801 -3.178 -7.252 1.00 0.00 35 LEU A N 9
ATOM 14086 C CA . LEU A 1 35 ? -3.002 -2.423 -6.031 1.00 0.00 35 LEU A CA 9
ATOM 14087 C C . LEU A 1 35 ? -2.229 -1.113 -6.081 1.00 0.00 35 LEU A C 9
ATOM 14088 O O . LEU A 1 35 ? -2.802 -0.044 -5.887 1.00 0.00 35 LEU A O 9
ATOM 14104 N N . ASP A 1 36 ? -0.931 -1.202 -6.368 1.00 0.00 36 ASP A N 9
ATOM 14105 C CA . ASP A 1 36 ? -0.071 -0.015 -6.443 1.00 0.00 36 ASP A CA 9
ATOM 14106 C C . ASP A 1 36 ? -0.530 0.902 -7.579 1.00 0.00 36 ASP A C 9
ATOM 14107 O O . ASP A 1 36 ? -0.476 2.128 -7.460 1.00 0.00 36 ASP A O 9
ATOM 14116 N N . GLY A 1 37 ? -1.018 0.296 -8.661 1.00 0.00 37 GLY A N 9
ATOM 14117 C CA . GLY A 1 37 ? -1.497 1.061 -9.796 1.00 0.00 37 GLY A CA 9
ATOM 14118 C C . GLY A 1 37 ? -2.656 1.970 -9.430 1.00 0.00 37 GLY A C 9
ATOM 14119 O O . GLY A 1 37 ? -2.706 3.125 -9.852 1.00 0.00 37 GLY A O 9
ATOM 14123 N N . LEU A 1 38 ? -3.590 1.454 -8.635 1.00 0.00 38 LEU A N 9
ATOM 14124 C CA . LEU A 1 38 ? -4.742 2.238 -8.211 1.00 0.00 38 LEU A CA 9
ATOM 14125 C C . LEU A 1 38 ? -4.376 3.133 -7.034 1.00 0.00 38 LEU A C 9
ATOM 14126 O O . LEU A 1 38 ? -4.914 4.228 -6.893 1.00 0.00 38 LEU A O 9
ATOM 14142 N N . GLN A 1 39 ? -3.446 2.660 -6.206 1.00 0.00 39 GLN A N 9
ATOM 14143 C CA . GLN A 1 39 ? -2.986 3.412 -5.042 1.00 0.00 39 GLN A CA 9
ATOM 14144 C C . GLN A 1 39 ? -2.446 4.769 -5.474 1.00 0.00 39 GLN A C 9
ATOM 14145 O O . GLN A 1 39 ? -2.903 5.810 -5.001 1.00 0.00 39 GLN A O 9
ATOM 14159 N N . ASN A 1 40 ? -1.499 4.747 -6.399 1.00 0.00 40 ASN A N 9
ATOM 14160 C CA . ASN A 1 40 ? -0.885 5.974 -6.887 1.00 0.00 40 ASN A CA 9
ATOM 14161 C C . ASN A 1 40 ? -1.881 6.792 -7.696 1.00 0.00 40 ASN A C 9
ATOM 14162 O O . ASN A 1 40 ? -1.880 8.019 -7.641 1.00 0.00 40 ASN A O 9
ATOM 14173 N N . MET A 1 41 ? -2.750 6.103 -8.421 1.00 0.00 41 MET A N 9
ATOM 14174 C CA . MET A 1 41 ? -3.752 6.759 -9.251 1.00 0.00 41 MET A CA 9
ATOM 14175 C C . MET A 1 41 ? -4.707 7.609 -8.417 1.00 0.00 41 MET A C 9
ATOM 14176 O O . MET A 1 41 ? -4.836 8.811 -8.644 1.00 0.00 41 MET A O 9
ATOM 14190 N N . LEU A 1 42 ? -5.353 6.990 -7.437 1.00 0.00 42 LEU A N 9
ATOM 14191 C CA . LEU A 1 42 ? -6.326 7.687 -6.600 1.00 0.00 42 LEU A CA 9
ATOM 14192 C C . LEU A 1 42 ? -5.687 8.780 -5.751 1.00 0.00 42 LEU A C 9
ATOM 14193 O O . LEU A 1 42 ? -6.284 9.838 -5.559 1.00 0.00 42 LEU A O 9
ATOM 14209 N N . SER A 1 43 ? -4.469 8.540 -5.266 1.00 0.00 43 SER A N 9
ATOM 14210 C CA . SER A 1 43 ? -3.762 9.522 -4.443 1.00 0.00 43 SER A CA 9
ATOM 14211 C C . SER A 1 43 ? -3.513 10.823 -5.211 1.00 0.00 43 SER A C 9
ATOM 14212 O O . SER A 1 43 ? -3.293 11.876 -4.612 1.00 0.00 43 SER A O 9
ATOM 14220 N N . ILE A 1 44 ? -3.540 10.743 -6.536 1.00 0.00 44 ILE A N 9
ATOM 14221 C CA . ILE A 1 44 ? -3.335 11.913 -7.377 1.00 0.00 44 ILE A CA 9
ATOM 14222 C C . ILE A 1 44 ? -4.665 12.384 -7.966 1.00 0.00 44 ILE A C 9
ATOM 14223 O O . ILE A 1 44 ? -4.898 13.581 -8.139 1.00 0.00 44 ILE A O 9
ATOM 14239 N N . GLU A 1 45 ? -5.534 11.425 -8.249 1.00 0.00 45 GLU A N 9
ATOM 14240 C CA . GLU A 1 45 ? -6.838 11.696 -8.838 1.00 0.00 45 GLU A CA 9
ATOM 14241 C C . GLU A 1 45 ? -7.760 12.459 -7.890 1.00 0.00 45 GLU A C 9
ATOM 14242 O O . GLU A 1 45 ? -8.232 13.551 -8.215 1.00 0.00 45 GLU A O 9
ATOM 14254 N N . GLN A 1 46 ? -8.009 11.896 -6.718 1.00 0.00 46 GLN A N 9
ATOM 14255 C CA . GLN A 1 46 ? -8.901 12.525 -5.760 1.00 0.00 46 GLN A CA 9
ATOM 14256 C C . GLN A 1 46 ? -8.585 12.073 -4.338 1.00 0.00 46 GLN A C 9
ATOM 14257 O O . GLN A 1 46 ? -8.686 10.889 -4.019 1.00 0.00 46 GLN A O 9
ATOM 14271 N N . TYR A 1 47 ? -8.201 13.022 -3.494 1.00 0.00 47 TYR A N 9
ATOM 14272 C CA . TYR A 1 47 ? -7.905 12.737 -2.095 1.00 0.00 47 TYR A CA 9
ATOM 14273 C C . TYR A 1 47 ? -8.316 13.932 -1.231 1.00 0.00 47 TYR A C 9
ATOM 14274 O O . TYR A 1 47 ? -7.799 14.138 -0.131 1.00 0.00 47 TYR A O 9
ATOM 14292 N N . THR A 1 48 ? -9.288 14.693 -1.722 1.00 0.00 48 THR A N 9
ATOM 14293 C CA . THR A 1 48 ? -9.754 15.881 -1.031 1.00 0.00 48 THR A CA 9
ATOM 14294 C C . THR A 1 48 ? -11.097 15.643 -0.344 1.00 0.00 48 THR A C 9
ATOM 14295 O O . THR A 1 48 ? -12.157 15.939 -0.894 1.00 0.00 48 THR A O 9
ATOM 14306 N N . ASP A 1 49 ? -11.036 15.090 0.852 1.00 0.00 49 ASP A N 9
ATOM 14307 C CA . ASP A 1 49 ? -12.228 14.820 1.636 1.00 0.00 49 ASP A CA 9
ATOM 14308 C C . ASP A 1 49 ? -12.475 15.956 2.620 1.00 0.00 49 ASP A C 9
ATOM 14309 O O . ASP A 1 49 ? -11.532 16.559 3.138 1.00 0.00 49 ASP A O 9
ATOM 14318 N N . GLY A 1 50 ? -13.741 16.247 2.870 1.00 0.00 50 GLY A N 9
ATOM 14319 C CA . GLY A 1 50 ? -14.095 17.289 3.808 1.00 0.00 50 GLY A CA 9
ATOM 14320 C C . GLY A 1 50 ? -14.373 16.709 5.180 1.00 0.00 50 GLY A C 9
ATOM 14321 O O . GLY A 1 50 ? -14.536 17.440 6.157 1.00 0.00 50 GLY A O 9
ATOM 14325 N N . LYS A 1 51 ? -14.411 15.381 5.246 1.00 0.00 51 LYS A N 9
ATOM 14326 C CA . LYS A 1 51 ? -14.665 14.668 6.490 1.00 0.00 51 LYS A CA 9
ATOM 14327 C C . LYS A 1 51 ? -13.382 14.025 6.989 1.00 0.00 51 LYS A C 9
ATOM 14328 O O . LYS A 1 51 ? -13.410 13.113 7.819 1.00 0.00 51 LYS A O 9
ATOM 14347 N N . GLY A 1 52 ? -12.260 14.500 6.478 1.00 0.00 52 GLY A N 9
ATOM 14348 C CA . GLY A 1 52 ? -10.984 13.946 6.868 1.00 0.00 52 GLY A CA 9
ATOM 14349 C C . GLY A 1 52 ? -10.605 12.779 5.981 1.00 0.00 52 GLY A C 9
ATOM 14350 O O . GLY A 1 52 ? -10.980 11.637 6.253 1.00 0.00 52 GLY A O 9
ATOM 14354 N N . GLN A 1 53 ? -9.876 13.078 4.911 1.00 0.00 53 GLN A N 9
ATOM 14355 C CA . GLN A 1 53 ? -9.453 12.063 3.949 1.00 0.00 53 GLN A CA 9
ATOM 14356 C C . GLN A 1 53 ? -8.685 10.932 4.621 1.00 0.00 53 GLN A C 9
ATOM 14357 O O . GLN A 1 53 ? -7.619 11.142 5.201 1.00 0.00 53 GLN A O 9
ATOM 14371 N N . LYS A 1 54 ? -9.239 9.733 4.536 1.00 0.00 54 LYS A N 9
ATOM 14372 C CA . LYS A 1 54 ? -8.625 8.562 5.127 1.00 0.00 54 LYS A CA 9
ATOM 14373 C C . LYS A 1 54 ? -7.755 7.842 4.102 1.00 0.00 54 LYS A C 9
ATOM 14374 O O . LYS A 1 54 ? -8.268 7.218 3.173 1.00 0.00 54 LYS A O 9
ATOM 14393 N N . ILE A 1 55 ? -6.445 7.943 4.268 1.00 0.00 55 ILE A N 9
ATOM 14394 C CA . ILE A 1 55 ? -5.506 7.302 3.357 1.00 0.00 55 ILE A CA 9
ATOM 14395 C C . ILE A 1 55 ? -4.770 6.171 4.081 1.00 0.00 55 ILE A C 9
ATOM 14396 O O . ILE A 1 55 ? -3.569 6.247 4.338 1.00 0.00 55 ILE A O 9
ATOM 14412 N N . SER A 1 56 ? -5.506 5.128 4.431 1.00 0.00 56 SER A N 9
ATOM 14413 C CA . SER A 1 56 ? -4.933 3.993 5.136 1.00 0.00 56 SER A CA 9
ATOM 14414 C C . SER A 1 56 ? -4.555 2.875 4.167 1.00 0.00 56 SER A C 9
ATOM 14415 O O . SER A 1 56 ? -5.368 1.994 3.861 1.00 0.00 56 SER A O 9
ATOM 14423 N N . VAL A 1 57 ? -3.319 2.916 3.688 1.00 0.00 57 VAL A N 9
ATOM 14424 C CA . VAL A 1 57 ? -2.819 1.912 2.761 1.00 0.00 57 VAL A CA 9
ATOM 14425 C C . VAL A 1 57 ? -2.380 0.669 3.529 1.00 0.00 57 VAL A C 9
ATOM 14426 O O . VAL A 1 57 ? -1.322 0.654 4.161 1.00 0.00 57 VAL A O 9
ATOM 14439 N N . HIS A 1 58 ? -3.209 -0.365 3.507 1.00 0.00 58 HIS A N 9
ATOM 14440 C CA . HIS A 1 58 ? -2.887 -1.596 4.217 1.00 0.00 58 HIS A CA 9
ATOM 14441 C C . HIS A 1 58 ? -2.488 -2.701 3.247 1.00 0.00 58 HIS A C 9
ATOM 14442 O O . HIS A 1 58 ? -3.341 -3.430 2.728 1.00 0.00 58 HIS A O 9
ATOM 14456 N N . VAL A 1 59 ? -1.187 -2.822 3.017 1.00 0.00 59 VAL A N 9
ATOM 14457 C CA . VAL A 1 59 ? -0.653 -3.829 2.114 1.00 0.00 59 VAL A CA 9
ATOM 14458 C C . VAL A 1 59 ? -0.224 -5.060 2.895 1.00 0.00 59 VAL A C 9
ATOM 14459 O O . VAL A 1 59 ? 0.949 -5.236 3.218 1.00 0.00 59 VAL A O 9
ATOM 14472 N N . LYS A 1 60 ? -1.185 -5.912 3.204 1.00 0.00 60 LYS A N 9
ATOM 14473 C CA . LYS A 1 60 ? -0.909 -7.117 3.962 1.00 0.00 60 LYS A CA 9
ATOM 14474 C C . LYS A 1 60 ? -0.674 -8.299 3.030 1.00 0.00 60 LYS A C 9
ATOM 14475 O O . LYS A 1 60 ? -1.538 -9.161 2.872 1.00 0.00 60 LYS A O 9
ATOM 14494 N N . LEU A 1 61 ? 0.491 -8.326 2.404 1.00 0.00 61 LEU A N 9
ATOM 14495 C CA . LEU A 1 61 ? 0.830 -9.409 1.494 1.00 0.00 61 LEU A CA 9
ATOM 14496 C C . LEU A 1 61 ? 1.330 -10.614 2.282 1.00 0.00 61 LEU A C 9
ATOM 14497 O O . LEU A 1 61 ? 0.693 -11.666 2.297 1.00 0.00 61 LEU A O 9
ATOM 14513 N N . GLY A 1 62 ? 2.471 -10.458 2.931 1.00 0.00 62 GLY A N 9
ATOM 14514 C CA . GLY A 1 62 ? 3.016 -11.530 3.732 1.00 0.00 62 GLY A CA 9
ATOM 14515 C C . GLY A 1 62 ? 4.473 -11.802 3.443 1.00 0.00 62 GLY A C 9
ATOM 14516 O O . GLY A 1 62 ? 5.355 -11.376 4.186 1.00 0.00 62 GLY A O 9
ATOM 14520 N N . ASN A 1 63 ? 4.729 -12.521 2.366 1.00 0.00 63 ASN A N 9
ATOM 14521 C CA . ASN A 1 63 ? 6.091 -12.863 1.989 1.00 0.00 63 ASN A CA 9
ATOM 14522 C C . ASN A 1 63 ? 6.339 -12.568 0.514 1.00 0.00 63 ASN A C 9
ATOM 14523 O O . ASN A 1 63 ? 7.070 -13.289 -0.163 1.00 0.00 63 ASN A O 9
ATOM 14534 N N . ARG A 1 64 ? 5.736 -11.494 0.022 1.00 0.00 64 ARG A N 9
ATOM 14535 C CA . ARG A 1 64 ? 5.902 -11.100 -1.371 1.00 0.00 64 ARG A CA 9
ATOM 14536 C C . ARG A 1 64 ? 7.150 -10.233 -1.500 1.00 0.00 64 ARG A C 9
ATOM 14537 O O . ARG A 1 64 ? 7.750 -10.145 -2.574 1.00 0.00 64 ARG A O 9
ATOM 14558 N N . PHE A 1 65 ? 7.528 -9.617 -0.378 1.00 0.00 65 PHE A N 9
ATOM 14559 C CA . PHE A 1 65 ? 8.697 -8.748 -0.295 1.00 0.00 65 PHE A CA 9
ATOM 14560 C C . PHE A 1 65 ? 8.449 -7.461 -1.072 1.00 0.00 65 PHE A C 9
ATOM 14561 O O . PHE A 1 65 ? 9.022 -7.234 -2.140 1.00 0.00 65 PHE A O 9
ATOM 14578 N N . LEU A 1 66 ? 7.561 -6.634 -0.532 1.00 0.00 66 LEU A N 9
ATOM 14579 C CA . LEU A 1 66 ? 7.218 -5.363 -1.147 1.00 0.00 66 LEU A CA 9
ATOM 14580 C C . LEU A 1 66 ? 8.393 -4.396 -1.053 1.00 0.00 66 LEU A C 9
ATOM 14581 O O . LEU A 1 66 ? 9.100 -4.353 -0.045 1.00 0.00 66 LEU A O 9
ATOM 14597 N N . TYR A 1 67 ? 8.604 -3.627 -2.105 1.00 0.00 67 TYR A N 9
ATOM 14598 C CA . TYR A 1 67 ? 9.691 -2.668 -2.134 1.00 0.00 67 TYR A CA 9
ATOM 14599 C C . TYR A 1 67 ? 9.250 -1.368 -1.476 1.00 0.00 67 TYR A C 9
ATOM 14600 O O . TYR A 1 67 ? 8.659 -0.504 -2.126 1.00 0.00 67 TYR A O 9
ATOM 14618 N N . LYS A 1 68 ? 9.535 -1.237 -0.182 1.00 0.00 68 LYS A N 9
ATOM 14619 C CA . LYS A 1 68 ? 9.149 -0.042 0.563 1.00 0.00 68 LYS A CA 9
ATOM 14620 C C . LYS A 1 68 ? 9.800 1.196 -0.025 1.00 0.00 68 LYS A C 9
ATOM 14621 O O . LYS A 1 68 ? 9.254 2.291 0.069 1.00 0.00 68 LYS A O 9
ATOM 14640 N N . GLU A 1 69 ? 10.962 1.019 -0.643 1.00 0.00 69 GLU A N 9
ATOM 14641 C CA . GLU A 1 69 ? 11.677 2.129 -1.241 1.00 0.00 69 GLU A CA 9
ATOM 14642 C C . GLU A 1 69 ? 10.828 2.774 -2.333 1.00 0.00 69 GLU A C 9
ATOM 14643 O O . GLU A 1 69 ? 10.832 3.994 -2.505 1.00 0.00 69 GLU A O 9
ATOM 14655 N N . GLN A 1 70 ? 10.075 1.935 -3.038 1.00 0.00 70 GLN A N 9
ATOM 14656 C CA . GLN A 1 70 ? 9.215 2.384 -4.121 1.00 0.00 70 GLN A CA 9
ATOM 14657 C C . GLN A 1 70 ? 8.012 3.151 -3.587 1.00 0.00 70 GLN A C 9
ATOM 14658 O O . GLN A 1 70 ? 7.566 4.123 -4.196 1.00 0.00 70 GLN A O 9
ATOM 14672 N N . GLU A 1 71 ? 7.496 2.718 -2.448 1.00 0.00 71 GLU A N 9
ATOM 14673 C CA . GLU A 1 71 ? 6.349 3.378 -1.840 1.00 0.00 71 GLU A CA 9
ATOM 14674 C C . GLU A 1 71 ? 6.783 4.652 -1.124 1.00 0.00 71 GLU A C 9
ATOM 14675 O O . GLU A 1 71 ? 6.104 5.676 -1.169 1.00 0.00 71 GLU A O 9
ATOM 14687 N N . GLU A 1 72 ? 7.938 4.577 -0.484 1.00 0.00 72 GLU A N 9
ATOM 14688 C CA . GLU A 1 72 ? 8.488 5.693 0.262 1.00 0.00 72 GLU A CA 9
ATOM 14689 C C . GLU A 1 72 ? 8.761 6.891 -0.639 1.00 0.00 72 GLU A C 9
ATOM 14690 O O . GLU A 1 72 ? 8.351 8.003 -0.328 1.00 0.00 72 GLU A O 9
ATOM 14702 N N . GLN A 1 73 ? 9.423 6.654 -1.770 1.00 0.00 73 GLN A N 9
ATOM 14703 C CA . GLN A 1 73 ? 9.763 7.732 -2.704 1.00 0.00 73 GLN A CA 9
ATOM 14704 C C . GLN A 1 73 ? 8.530 8.512 -3.180 1.00 0.00 73 GLN A C 9
ATOM 14705 O O . GLN A 1 73 ? 8.618 9.714 -3.429 1.00 0.00 73 GLN A O 9
ATOM 14719 N N . LEU A 1 74 ? 7.385 7.849 -3.294 1.00 0.00 74 LEU A N 9
ATOM 14720 C CA . LEU A 1 74 ? 6.169 8.531 -3.727 1.00 0.00 74 LEU A CA 9
ATOM 14721 C C . LEU A 1 74 ? 5.481 9.174 -2.526 1.00 0.00 74 LEU A C 9
ATOM 14722 O O . LEU A 1 74 ? 4.865 10.235 -2.642 1.00 0.00 74 LEU A O 9
ATOM 14738 N N . THR A 1 75 ? 5.609 8.535 -1.367 1.00 0.00 75 THR A N 9
ATOM 14739 C CA . THR A 1 75 ? 5.010 9.046 -0.144 1.00 0.00 75 THR A CA 9
ATOM 14740 C C . THR A 1 75 ? 5.736 10.310 0.320 1.00 0.00 75 THR A C 9
ATOM 14741 O O . THR A 1 75 ? 5.145 11.171 0.969 1.00 0.00 75 THR A O 9
ATOM 14752 N N . GLU A 1 76 ? 7.013 10.421 -0.048 1.00 0.00 76 GLU A N 9
ATOM 14753 C CA . GLU A 1 76 ? 7.842 11.569 0.310 1.00 0.00 76 GLU A CA 9
ATOM 14754 C C . GLU A 1 76 ? 7.164 12.885 -0.068 1.00 0.00 76 GLU A C 9
ATOM 14755 O O . GLU A 1 76 ? 7.246 13.871 0.664 1.00 0.00 76 GLU A O 9
ATOM 14767 N N . LEU A 1 77 ? 6.478 12.881 -1.204 1.00 0.00 77 LEU A N 9
ATOM 14768 C CA . LEU A 1 77 ? 5.780 14.067 -1.687 1.00 0.00 77 LEU A CA 9
ATOM 14769 C C . LEU A 1 77 ? 4.698 14.502 -0.702 1.00 0.00 77 LEU A C 9
ATOM 14770 O O . LEU A 1 77 ? 4.630 15.667 -0.309 1.00 0.00 77 LEU A O 9
ATOM 14786 N N . ILE A 1 78 ? 3.868 13.554 -0.291 1.00 0.00 78 ILE A N 9
ATOM 14787 C CA . ILE A 1 78 ? 2.781 13.836 0.637 1.00 0.00 78 ILE A CA 9
ATOM 14788 C C . ILE A 1 78 ? 3.303 14.001 2.063 1.00 0.00 78 ILE A C 9
ATOM 14789 O O . ILE A 1 78 ? 2.735 14.745 2.852 1.00 0.00 78 ILE A O 9
ATOM 14805 N N . ALA A 1 79 ? 4.406 13.324 2.371 1.00 0.00 79 ALA A N 9
ATOM 14806 C CA . ALA A 1 79 ? 5.017 13.378 3.701 1.00 0.00 79 ALA A CA 9
ATOM 14807 C C . ALA A 1 79 ? 5.345 14.807 4.131 1.00 0.00 79 ALA A C 9
ATOM 14808 O O . ALA A 1 79 ? 5.356 15.110 5.325 1.00 0.00 79 ALA A O 9
ATOM 14815 N N . SER A 1 80 ? 5.603 15.677 3.160 1.00 0.00 80 SER A N 9
ATOM 14816 C CA . SER A 1 80 ? 5.919 17.073 3.438 1.00 0.00 80 SER A CA 9
ATOM 14817 C C . SER A 1 80 ? 4.743 17.771 4.129 1.00 0.00 80 SER A C 9
ATOM 14818 O O . SER A 1 80 ? 4.932 18.669 4.952 1.00 0.00 80 SER A O 9
ATOM 14826 N N . LYS A 1 81 ? 3.534 17.333 3.805 1.00 0.00 81 LYS A N 9
ATOM 14827 C CA . LYS A 1 81 ? 2.326 17.910 4.373 1.00 0.00 81 LYS A CA 9
ATOM 14828 C C . LY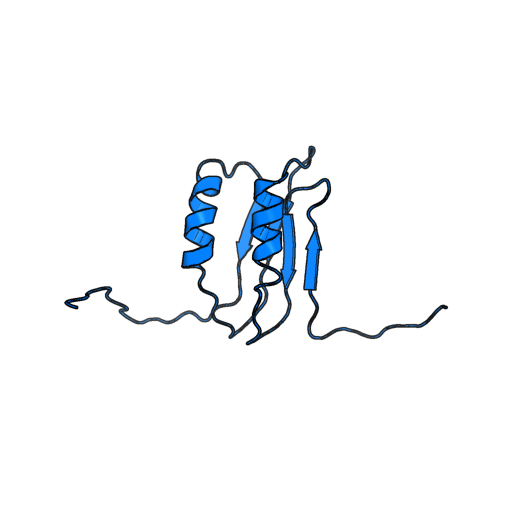S A 1 81 ? 1.294 16.819 4.616 1.00 0.00 81 LYS A C 9
ATOM 14829 O O . LYS A 1 81 ? 0.134 16.938 4.216 1.00 0.00 81 LYS A O 9
ATOM 14848 N N . LYS A 1 82 ? 1.720 15.754 5.283 1.00 0.00 82 LYS A N 9
ATOM 14849 C CA . LYS A 1 82 ? 0.835 14.630 5.560 1.00 0.00 82 LYS A CA 9
ATOM 14850 C C . LYS A 1 82 ? -0.095 14.927 6.735 1.00 0.00 82 LYS A C 9
ATOM 14851 O O . LYS A 1 82 ? -0.095 14.227 7.747 1.00 0.00 82 LYS A O 9
ATOM 14870 N N . ASP A 1 83 ? -0.890 15.976 6.584 1.00 0.00 83 ASP A N 9
ATOM 14871 C CA . ASP A 1 83 ? -1.850 16.375 7.605 1.00 0.00 83 ASP A CA 9
ATOM 14872 C C . ASP A 1 83 ? -3.056 15.452 7.546 1.00 0.00 83 ASP A C 9
ATOM 14873 O O . ASP A 1 83 ? -3.853 15.366 8.482 1.00 0.00 83 ASP A O 9
ATOM 14882 N N . LEU A 1 84 ? -3.163 14.741 6.435 1.00 0.00 84 LEU A N 9
ATOM 14883 C CA . LEU A 1 84 ? -4.256 13.810 6.215 1.00 0.00 84 LEU A CA 9
ATOM 14884 C C . LEU A 1 84 ? -4.031 12.545 7.034 1.00 0.00 84 LEU A C 9
ATOM 14885 O O . LEU A 1 84 ? -2.935 12.319 7.557 1.00 0.00 84 LEU A O 9
ATOM 14901 N N . PHE A 1 85 ? -5.054 11.711 7.135 1.00 0.00 85 PHE A N 9
ATOM 14902 C CA . PHE A 1 85 ? -4.941 10.473 7.890 1.00 0.00 85 PHE A CA 9
ATOM 14903 C C . PHE A 1 85 ? -4.341 9.382 7.012 1.00 0.00 85 PHE A C 9
ATOM 14904 O O . PHE A 1 85 ? -5.018 8.425 6.635 1.00 0.00 85 PHE A O 9
ATOM 14921 N N . VAL A 1 86 ? -3.069 9.549 6.676 1.00 0.00 86 VAL A N 9
ATOM 14922 C CA . VAL A 1 86 ? -2.363 8.592 5.837 1.00 0.00 86 VAL A CA 9
ATOM 14923 C C . VAL A 1 86 ? -1.563 7.609 6.696 1.00 0.00 86 VAL A C 9
ATOM 14924 O O . VAL A 1 86 ? -0.693 8.009 7.473 1.00 0.00 86 VAL A O 9
ATOM 14937 N N . HIS A 1 87 ? -1.879 6.325 6.573 1.00 0.00 87 HIS A N 9
ATOM 14938 C CA . HIS A 1 87 ? -1.195 5.293 7.344 1.00 0.00 87 HIS A CA 9
ATOM 14939 C C . HIS A 1 87 ? -0.955 4.045 6.501 1.00 0.00 87 HIS A C 9
ATOM 14940 O O . HIS A 1 87 ? -1.827 3.186 6.381 1.00 0.00 87 HIS A O 9
ATOM 14954 N N . SER A 1 88 ? 0.229 3.965 5.910 1.00 0.00 88 SER A N 9
ATOM 14955 C CA . SER A 1 88 ? 0.611 2.832 5.081 1.00 0.00 88 SER A CA 9
ATOM 14956 C C . SER A 1 88 ? 1.407 1.825 5.904 1.00 0.00 88 SER A C 9
ATOM 14957 O O . SER A 1 88 ? 2.362 2.196 6.593 1.00 0.00 88 SER A O 9
ATOM 14965 N N . ILE A 1 89 ? 1.007 0.560 5.840 1.00 0.00 89 ILE A N 9
ATOM 14966 C CA . ILE A 1 89 ? 1.681 -0.494 6.585 1.00 0.00 89 ILE A CA 9
ATOM 14967 C C . ILE A 1 89 ? 1.604 -1.827 5.839 1.00 0.00 89 ILE A C 9
ATOM 14968 O O . ILE A 1 89 ? 0.553 -2.197 5.303 1.00 0.00 89 ILE A O 9
ATOM 14984 N N . ASP A 1 90 ? 2.729 -2.524 5.785 1.00 0.00 90 ASP A N 9
ATOM 14985 C CA . ASP A 1 90 ? 2.816 -3.819 5.117 1.00 0.00 90 ASP A CA 9
ATOM 14986 C C . ASP A 1 90 ? 2.858 -4.937 6.155 1.00 0.00 90 ASP A C 9
ATOM 14987 O O . ASP A 1 90 ? 2.743 -4.682 7.356 1.00 0.00 90 ASP A O 9
ATOM 14996 N N . SER A 1 91 ? 3.009 -6.175 5.697 1.00 0.00 91 SER A N 9
ATOM 14997 C CA . SER A 1 91 ? 3.076 -7.323 6.592 1.00 0.00 91 SER A CA 9
ATOM 14998 C C . SER A 1 91 ? 4.144 -8.309 6.128 1.00 0.00 91 SER A C 9
ATOM 14999 O O . SER A 1 91 ? 4.010 -9.519 6.326 1.00 0.00 91 SER A O 9
ATOM 15007 N N . GLU A 1 92 ? 5.210 -7.787 5.530 1.00 0.00 92 GLU A N 9
ATOM 15008 C CA . GLU A 1 92 ? 6.294 -8.629 5.035 1.00 0.00 92 GLU A CA 9
ATOM 15009 C C . GLU A 1 92 ? 7.320 -8.889 6.120 1.00 0.00 92 GLU A C 9
ATOM 15010 O O . GLU A 1 92 ? 7.168 -8.441 7.259 1.00 0.00 92 GLU A O 9
ATOM 15022 N N . VAL A 1 93 ? 8.375 -9.598 5.759 1.00 0.00 93 VAL A N 9
ATOM 15023 C CA . VAL A 1 93 ? 9.432 -9.900 6.700 1.00 0.00 93 VAL A CA 9
ATOM 15024 C C . VAL A 1 93 ? 10.731 -9.219 6.267 1.00 0.00 93 VAL A C 9
ATOM 15025 O O . VAL A 1 93 ? 11.120 -9.274 5.099 1.00 0.00 93 VAL A O 9
ATOM 15038 N N . ILE A 1 94 ? 11.387 -8.550 7.205 1.00 0.00 94 ILE A N 9
ATOM 15039 C CA . ILE A 1 94 ? 12.630 -7.854 6.907 1.00 0.00 94 ILE A CA 9
ATOM 15040 C C . ILE A 1 94 ? 13.839 -8.729 7.226 1.00 0.00 94 ILE A C 9
ATOM 15041 O O . ILE A 1 94 ? 14.149 -8.986 8.389 1.00 0.00 94 ILE A O 9
ATOM 15057 N N . THR A 1 95 ? 14.506 -9.187 6.180 1.00 0.00 95 THR A N 9
ATOM 15058 C CA . THR A 1 95 ? 15.684 -10.027 6.319 1.00 0.00 95 THR A CA 9
ATOM 15059 C C . THR A 1 95 ? 16.748 -9.589 5.315 1.00 0.00 95 THR A C 9
ATOM 15060 O O . THR A 1 95 ? 16.495 -8.717 4.482 1.00 0.00 95 THR A O 9
ATOM 15071 N N . LYS A 1 96 ? 17.925 -10.191 5.391 1.00 0.00 96 LYS A N 9
ATOM 15072 C CA . LYS A 1 96 ? 19.018 -9.849 4.493 1.00 0.00 96 LYS A CA 9
ATOM 15073 C C . LYS A 1 96 ? 18.902 -10.627 3.183 1.00 0.00 96 LYS A C 9
ATOM 15074 O O . LYS A 1 96 ? 18.937 -11.859 3.177 1.00 0.00 96 LYS A O 9
ATOM 15093 N N . LYS A 1 97 ? 18.752 -9.908 2.079 1.00 0.00 97 LYS A N 9
ATOM 15094 C CA . LYS A 1 97 ? 18.634 -10.530 0.770 1.00 0.00 97 LYS A CA 9
ATOM 15095 C C . LYS A 1 97 ? 19.283 -9.651 -0.288 1.00 0.00 97 LYS A C 9
ATOM 15096 O O . LYS A 1 97 ? 19.110 -8.430 -0.280 1.00 0.00 97 LYS A O 9
ATOM 15115 N N . GLU A 1 98 ? 20.022 -10.272 -1.191 1.00 0.00 98 GLU A N 9
ATOM 15116 C CA . GLU A 1 98 ? 20.695 -9.545 -2.258 1.00 0.00 98 GLU A CA 9
ATOM 15117 C C . GLU A 1 98 ? 19.745 -9.322 -3.427 1.00 0.00 98 GLU A C 9
ATOM 15118 O O . GLU A 1 98 ? 19.967 -9.808 -4.537 1.00 0.00 98 GLU A O 9
ATOM 15130 N N . ALA A 1 99 ? 18.675 -8.591 -3.161 1.00 0.00 99 ALA A N 9
ATOM 15131 C CA . ALA A 1 99 ? 17.680 -8.290 -4.171 1.00 0.00 99 ALA A CA 9
ATOM 15132 C C . ALA A 1 99 ? 18.026 -6.991 -4.880 1.00 0.00 99 ALA A C 9
ATOM 15133 O O . ALA A 1 99 ? 17.436 -5.944 -4.614 1.00 0.00 99 ALA A O 9
ATOM 15140 N N . GLN A 1 100 ? 19.013 -7.057 -5.759 1.00 0.00 100 GLN A N 9
ATOM 15141 C CA . GLN A 1 100 ? 19.445 -5.890 -6.507 1.00 0.00 100 GLN A CA 9
ATOM 15142 C C . GLN A 1 100 ? 18.489 -5.638 -7.669 1.00 0.00 100 GLN A C 9
ATOM 15143 O O . GLN A 1 100 ? 18.083 -6.578 -8.352 1.00 0.00 100 GLN A O 9
ATOM 15157 N N . GLN A 1 101 ? 18.127 -4.380 -7.887 1.00 0.00 101 GLN A N 9
ATOM 15158 C CA . GLN A 1 101 ? 17.218 -4.029 -8.970 1.00 0.00 101 GLN A CA 9
ATOM 15159 C C . GLN A 1 101 ? 17.945 -4.074 -10.314 1.00 0.00 101 GLN A C 9
ATOM 15160 O O . GLN A 1 101 ? 18.348 -3.042 -10.859 1.00 0.00 101 GLN A O 9
ATOM 15174 N N . ILE A 1 102 ? 18.136 -5.280 -10.827 1.00 0.00 102 ILE A N 9
ATOM 15175 C CA . ILE A 1 102 ? 18.804 -5.475 -12.101 1.00 0.00 102 ILE A CA 9
ATOM 15176 C C . ILE A 1 102 ? 18.102 -6.566 -12.913 1.00 0.00 102 ILE A C 9
ATOM 15177 O O . ILE A 1 102 ? 18.344 -7.759 -12.735 1.00 0.00 102 ILE A O 9
ATOM 15193 N N . ARG A 1 103 ? 17.199 -6.147 -13.783 1.00 0.00 103 ARG A N 9
ATOM 15194 C CA . ARG A 1 103 ? 16.461 -7.071 -14.629 1.00 0.00 103 ARG A CA 9
ATOM 15195 C C . ARG A 1 103 ? 16.283 -6.467 -16.011 1.00 0.00 103 ARG A C 9
ATOM 15196 O O . ARG A 1 103 ? 15.998 -5.279 -16.141 1.00 0.00 103 ARG A O 9
ATOM 15217 N N . GLU A 1 104 ? 16.454 -7.287 -17.037 1.00 0.00 104 GLU A N 9
ATOM 15218 C CA . GLU A 1 104 ? 16.312 -6.830 -18.416 1.00 0.00 104 GLU A CA 9
ATOM 15219 C C . GLU A 1 104 ? 14.877 -7.018 -18.898 1.00 0.00 104 GLU A C 9
ATOM 15220 O O . GLU A 1 104 ? 14.591 -6.919 -20.089 1.00 0.00 104 GLU A O 9
ATOM 15232 N N . GLU A 1 105 ? 13.981 -7.283 -17.959 1.00 0.00 105 GLU A N 9
ATOM 15233 C CA . GLU A 1 105 ? 12.582 -7.499 -18.278 1.00 0.00 105 GLU A CA 9
ATOM 15234 C C . GLU A 1 105 ? 11.727 -6.364 -17.728 1.00 0.00 105 GLU A C 9
ATOM 15235 O O . GLU A 1 105 ? 12.135 -5.748 -16.722 1.00 0.00 105 GLU A O 9
ATOM 15247 N N . GLY A 1 1 ? -27.367 -23.138 -9.280 1.00 0.00 1 GLY A N 10
ATOM 15248 C CA . GLY A 1 1 ? -27.673 -22.132 -8.235 1.00 0.00 1 GLY A CA 10
ATOM 15249 C C . GLY A 1 1 ? -26.431 -21.411 -7.762 1.00 0.00 1 GLY A C 10
ATOM 15250 O O . GLY A 1 1 ? -25.316 -21.802 -8.106 1.00 0.00 1 GLY A O 10
ATOM 15254 N N . SER A 1 2 ? -26.623 -20.359 -6.981 1.00 0.00 2 SER A N 10
ATOM 15255 C CA . SER A 1 2 ? -25.514 -19.576 -6.463 1.00 0.00 2 SER A CA 10
ATOM 15256 C C . SER A 1 2 ? -24.830 -20.298 -5.306 1.00 0.00 2 SER A C 10
ATOM 15257 O O . SER A 1 2 ? -25.404 -21.202 -4.693 1.00 0.00 2 SER A O 10
ATOM 15265 N N . HIS A 1 3 ? -23.599 -19.909 -5.021 1.00 0.00 3 HIS A N 10
ATOM 15266 C CA . HIS A 1 3 ? -22.840 -20.507 -3.933 1.00 0.00 3 HIS A CA 10
ATOM 15267 C C . HIS A 1 3 ? -22.585 -19.473 -2.849 1.00 0.00 3 HIS A C 10
ATOM 15268 O O . HIS A 1 3 ? -22.490 -18.277 -3.131 1.00 0.00 3 HIS A O 10
ATOM 15282 N N . MET A 1 4 ? -22.482 -19.933 -1.612 1.00 0.00 4 MET A N 10
ATOM 15283 C CA . MET A 1 4 ? -22.243 -19.041 -0.491 1.00 0.00 4 MET A CA 10
ATOM 15284 C C . MET A 1 4 ? -20.759 -18.948 -0.186 1.00 0.00 4 MET A C 10
ATOM 15285 O O . MET A 1 4 ? -20.010 -19.910 -0.374 1.00 0.00 4 MET A O 10
ATOM 15299 N N . LYS A 1 5 ? -20.338 -17.784 0.278 1.00 0.00 5 LYS A N 10
ATOM 15300 C CA . LYS A 1 5 ? -18.943 -17.551 0.613 1.00 0.00 5 LYS A CA 10
ATOM 15301 C C . LYS A 1 5 ? -18.694 -17.895 2.075 1.00 0.00 5 LYS A C 10
ATOM 15302 O O . LYS A 1 5 ? -18.923 -17.078 2.967 1.00 0.00 5 LYS A O 10
ATOM 15321 N N . THR A 1 6 ? -18.261 -19.121 2.312 1.00 0.00 6 THR A N 10
ATOM 15322 C CA . THR A 1 6 ? -17.973 -19.580 3.657 1.00 0.00 6 THR A CA 10
ATOM 15323 C C . THR A 1 6 ? -16.670 -18.968 4.156 1.00 0.00 6 THR A C 10
ATOM 15324 O O . THR A 1 6 ? -16.601 -18.421 5.256 1.00 0.00 6 THR A O 10
ATOM 15335 N N . LYS A 1 7 ? -15.643 -19.059 3.328 1.00 0.00 7 LYS A N 10
ATOM 15336 C CA . LYS A 1 7 ? -14.338 -18.512 3.657 1.00 0.00 7 LYS A CA 10
ATOM 15337 C C . LYS A 1 7 ? -13.759 -17.792 2.446 1.00 0.00 7 LYS A C 10
ATOM 15338 O O . LYS A 1 7 ? -14.298 -17.892 1.339 1.00 0.00 7 LYS A O 10
ATOM 15357 N N . LYS A 1 8 ? -12.671 -17.069 2.649 1.00 0.00 8 LYS A N 10
ATOM 15358 C CA . LYS A 1 8 ? -12.028 -16.350 1.568 1.00 0.00 8 LYS A CA 10
ATOM 15359 C C . LYS A 1 8 ? -10.557 -16.721 1.478 1.00 0.00 8 LYS A C 10
ATOM 15360 O O . LYS A 1 8 ? -9.921 -17.038 2.484 1.00 0.00 8 LYS A O 10
ATOM 15379 N N . GLN A 1 9 ? -10.025 -16.683 0.271 1.00 0.00 9 GLN A N 10
ATOM 15380 C CA . GLN A 1 9 ? -8.623 -16.990 0.047 1.00 0.00 9 GLN A CA 10
ATOM 15381 C C . GLN A 1 9 ? -7.805 -15.718 0.190 1.00 0.00 9 GLN A C 10
ATOM 15382 O O . GLN A 1 9 ? -6.873 -15.642 0.988 1.00 0.00 9 GLN A O 10
ATOM 15396 N N . GLN A 1 10 ? -8.199 -14.710 -0.573 1.00 0.00 10 GLN A N 10
ATOM 15397 C CA . GLN A 1 10 ? -7.530 -13.420 -0.559 1.00 0.00 10 GLN A CA 10
ATOM 15398 C C . GLN A 1 10 ? -8.515 -12.314 -0.923 1.00 0.00 10 GLN A C 10
ATOM 15399 O O . GLN A 1 10 ? -9.002 -12.244 -2.053 1.00 0.00 10 GLN A O 10
ATOM 15413 N N . TYR A 1 11 ? -8.829 -11.471 0.049 1.00 0.00 11 TYR A N 10
ATOM 15414 C CA . TYR A 1 11 ? -9.762 -10.378 -0.162 1.00 0.00 11 TYR A CA 10
ATOM 15415 C C . TYR A 1 11 ? -9.034 -9.126 -0.633 1.00 0.00 11 TYR A C 10
ATOM 15416 O O . TYR A 1 11 ? -7.850 -8.938 -0.344 1.00 0.00 11 TYR A O 10
ATOM 15434 N N . VAL A 1 12 ? -9.748 -8.277 -1.354 1.00 0.00 12 VAL A N 10
ATOM 15435 C CA . VAL A 1 12 ? -9.184 -7.041 -1.866 1.00 0.00 12 VAL A CA 10
ATOM 15436 C C . VAL A 1 12 ? -10.286 -6.007 -2.081 1.00 0.00 12 VAL A C 10
ATOM 15437 O O . VAL A 1 12 ? -11.369 -6.332 -2.570 1.00 0.00 12 VAL A O 10
ATOM 15450 N N . THR A 1 13 ? -10.019 -4.777 -1.672 1.00 0.00 13 THR A N 10
ATOM 15451 C CA . THR A 1 13 ? -10.970 -3.692 -1.831 1.00 0.00 13 THR A CA 10
ATOM 15452 C C . THR A 1 13 ? -10.230 -2.361 -1.907 1.00 0.00 13 THR A C 10
ATOM 15453 O O . THR A 1 13 ? -9.204 -2.171 -1.247 1.00 0.00 13 THR A O 10
ATOM 15464 N N . ILE A 1 14 ? -10.736 -1.459 -2.736 1.00 0.00 14 ILE A N 10
ATOM 15465 C CA . ILE A 1 14 ? -10.125 -0.151 -2.912 1.00 0.00 14 ILE A CA 10
ATOM 15466 C C . ILE A 1 14 ? -11.194 0.935 -2.919 1.00 0.00 14 ILE A C 10
ATOM 15467 O O . ILE A 1 14 ? -11.995 1.016 -3.848 1.00 0.00 14 ILE A O 10
ATOM 15483 N N . LYS A 1 15 ? -11.219 1.753 -1.879 1.00 0.00 15 LYS A N 10
ATOM 15484 C CA . LYS A 1 15 ? -12.188 2.832 -1.782 1.00 0.00 15 LYS A CA 10
ATOM 15485 C C . LYS A 1 15 ? -11.496 4.179 -1.954 1.00 0.00 15 LYS A C 10
ATOM 15486 O O . LYS A 1 15 ? -10.563 4.504 -1.220 1.00 0.00 15 LYS A O 10
ATOM 15505 N N . GLY A 1 16 ? -11.947 4.951 -2.931 1.00 0.00 16 GLY A N 10
ATOM 15506 C CA . GLY A 1 16 ? -11.361 6.253 -3.175 1.00 0.00 16 GLY A CA 10
ATOM 15507 C C . GLY A 1 16 ? -12.175 7.060 -4.162 1.00 0.00 16 GLY A C 10
ATOM 15508 O O . GLY A 1 16 ? -11.826 7.140 -5.338 1.00 0.00 16 GLY A O 10
ATOM 15512 N N . THR A 1 17 ? -13.276 7.630 -3.695 1.00 0.00 17 THR A N 10
ATOM 15513 C CA . THR A 1 17 ? -14.132 8.427 -4.560 1.00 0.00 17 THR A CA 10
ATOM 15514 C C . THR A 1 17 ? -14.749 9.610 -3.808 1.00 0.00 17 THR A C 10
ATOM 15515 O O . THR A 1 17 ? -14.692 10.745 -4.276 1.00 0.00 17 THR A O 10
ATOM 15526 N N . LYS A 1 18 ? -15.322 9.354 -2.641 1.00 0.00 18 LYS A N 10
ATOM 15527 C CA . LYS A 1 18 ? -15.932 10.415 -1.854 1.00 0.00 18 LYS A CA 10
ATOM 15528 C C . LYS A 1 18 ? -15.087 10.731 -0.629 1.00 0.00 18 LYS A C 10
ATOM 15529 O O . LYS A 1 18 ? -15.335 11.709 0.076 1.00 0.00 18 LYS A O 10
ATOM 15548 N N . ASN A 1 19 ? -14.094 9.892 -0.388 1.00 0.00 19 ASN A N 10
ATOM 15549 C CA . ASN A 1 19 ? -13.196 10.060 0.744 1.00 0.00 19 ASN A CA 10
ATOM 15550 C C . ASN A 1 19 ? -11.755 10.067 0.237 1.00 0.00 19 ASN A C 10
ATOM 15551 O O . ASN A 1 19 ? -11.521 10.352 -0.936 1.00 0.00 19 ASN A O 10
ATOM 15562 N N . GLY A 1 20 ? -10.796 9.775 1.112 1.00 0.00 20 GLY A N 10
ATOM 15563 C CA . GLY A 1 20 ? -9.405 9.752 0.710 1.00 0.00 20 GLY A CA 10
ATOM 15564 C C . GLY A 1 20 ? -9.050 8.509 -0.084 1.00 0.00 20 GLY A C 10
ATOM 15565 O O . GLY A 1 20 ? -9.447 8.367 -1.241 1.00 0.00 20 GLY A O 10
ATOM 15569 N N . LEU A 1 21 ? -8.317 7.600 0.540 1.00 0.00 21 LEU A N 10
ATOM 15570 C CA . LEU A 1 21 ? -7.910 6.373 -0.121 1.00 0.00 21 LEU A CA 10
ATOM 15571 C C . LEU A 1 21 ? -7.793 5.238 0.891 1.00 0.00 21 LEU A C 10
ATOM 15572 O O . LEU A 1 21 ? -6.855 5.188 1.684 1.00 0.00 21 LEU A O 10
ATOM 15588 N N . THR A 1 22 ? -8.762 4.342 0.874 1.00 0.00 22 THR A N 10
ATOM 15589 C CA . THR A 1 22 ? -8.775 3.214 1.786 1.00 0.00 22 THR A CA 10
ATOM 15590 C C . THR A 1 22 ? -8.744 1.905 1.003 1.00 0.00 22 THR A C 10
ATOM 15591 O O . THR A 1 22 ? -9.729 1.530 0.367 1.00 0.00 22 THR A O 10
ATOM 15602 N N . LEU A 1 23 ? -7.614 1.214 1.036 1.00 0.00 23 LEU A N 10
ATOM 15603 C CA . LEU A 1 23 ? -7.480 -0.038 0.309 1.00 0.00 23 LEU A CA 10
ATOM 15604 C C . LEU A 1 23 ? -6.852 -1.110 1.186 1.00 0.00 23 LEU A C 10
ATOM 15605 O O . LEU A 1 23 ? -6.083 -0.812 2.106 1.00 0.00 23 LEU A O 10
ATOM 15621 N N . HIS A 1 24 ? -7.188 -2.355 0.899 1.00 0.00 24 HIS A N 10
ATOM 15622 C CA . HIS A 1 24 ? -6.671 -3.482 1.654 1.00 0.00 24 HIS A CA 10
ATOM 15623 C C . HIS A 1 24 ? -6.618 -4.733 0.779 1.00 0.00 24 HIS A C 10
ATOM 15624 O O . HIS A 1 24 ? -7.602 -5.094 0.134 1.00 0.00 24 HIS A O 10
ATOM 15638 N N . LEU A 1 25 ? -5.455 -5.371 0.749 1.00 0.00 25 LEU A N 10
ATOM 15639 C CA . LEU A 1 25 ? -5.263 -6.599 -0.004 1.00 0.00 25 LEU A CA 10
ATOM 15640 C C . LEU A 1 25 ? -4.687 -7.654 0.929 1.00 0.00 25 LEU A C 10
ATOM 15641 O O . LEU A 1 25 ? -3.775 -7.365 1.704 1.00 0.00 25 LEU A O 10
ATOM 15657 N N . ASP A 1 26 ? -5.241 -8.853 0.882 1.00 0.00 26 ASP A N 10
ATOM 15658 C CA . ASP A 1 26 ? -4.772 -9.940 1.733 1.00 0.00 26 ASP A CA 10
ATOM 15659 C C . ASP A 1 26 ? -4.242 -11.094 0.888 1.00 0.00 26 ASP A C 10
ATOM 15660 O O . ASP A 1 26 ? -4.741 -12.220 0.963 1.00 0.00 26 ASP A O 10
ATOM 15669 N N . ASP A 1 27 ? -3.219 -10.804 0.090 1.00 0.00 27 ASP A N 10
ATOM 15670 C CA . ASP A 1 27 ? -2.607 -11.794 -0.787 1.00 0.00 27 ASP A CA 10
ATOM 15671 C C . ASP A 1 27 ? -1.114 -11.896 -0.502 1.00 0.00 27 ASP A C 10
ATOM 15672 O O . ASP A 1 27 ? -0.455 -10.892 -0.247 1.00 0.00 27 ASP A O 10
ATOM 15681 N N . ALA A 1 28 ? -0.587 -13.106 -0.549 1.00 0.00 28 ALA A N 10
ATOM 15682 C CA . ALA A 1 28 ? 0.825 -13.332 -0.295 1.00 0.00 28 ALA A CA 10
ATOM 15683 C C . ALA A 1 28 ? 1.465 -14.068 -1.464 1.00 0.00 28 ALA A C 10
ATOM 15684 O O . ALA A 1 28 ? 0.808 -14.872 -2.125 1.00 0.00 28 ALA A O 10
ATOM 15691 N N . CYS A 1 29 ? 2.744 -13.775 -1.708 1.00 0.00 29 CYS A N 10
ATOM 15692 C CA . CYS A 1 29 ? 3.529 -14.388 -2.790 1.00 0.00 29 CYS A CA 10
ATOM 15693 C C . CYS A 1 29 ? 3.140 -13.848 -4.172 1.00 0.00 29 CYS A C 10
ATOM 15694 O O . CYS A 1 29 ? 3.971 -13.806 -5.078 1.00 0.00 29 CYS A O 10
ATOM 15702 N N . SER A 1 30 ? 1.891 -13.440 -4.340 1.00 0.00 30 SER A N 10
ATOM 15703 C CA . SER A 1 30 ? 1.434 -12.897 -5.613 1.00 0.00 30 SER A CA 10
ATOM 15704 C C . SER A 1 30 ? 1.841 -11.427 -5.710 1.00 0.00 30 SER A C 10
ATOM 15705 O O . SER A 1 30 ? 2.422 -10.883 -4.771 1.00 0.00 30 SER A O 10
ATOM 15713 N N . PHE A 1 31 ? 1.574 -10.789 -6.842 1.00 0.00 31 PHE A N 10
ATOM 15714 C CA . PHE A 1 31 ? 1.929 -9.388 -7.013 1.00 0.00 31 PHE A CA 10
ATOM 15715 C C . PHE A 1 31 ? 0.674 -8.521 -7.007 1.00 0.00 31 PHE A C 10
ATOM 15716 O O . PHE A 1 31 ? -0.381 -8.939 -7.480 1.00 0.00 31 PHE A O 10
ATOM 15733 N N . ASP A 1 32 ? 0.799 -7.325 -6.462 1.00 0.00 32 ASP A N 10
ATOM 15734 C CA . ASP A 1 32 ? -0.316 -6.393 -6.364 1.00 0.00 32 ASP A CA 10
ATOM 15735 C C . ASP A 1 32 ? -0.239 -5.331 -7.459 1.00 0.00 32 ASP A C 10
ATOM 15736 O O . ASP A 1 32 ? -0.407 -4.137 -7.204 1.00 0.00 32 ASP A O 10
ATOM 15745 N N . GLU A 1 33 ? -0.041 -5.787 -8.687 1.00 0.00 33 GLU A N 10
ATOM 15746 C CA . GLU A 1 33 ? 0.074 -4.898 -9.841 1.00 0.00 33 GLU A CA 10
ATOM 15747 C C . GLU A 1 33 ? -1.199 -4.066 -10.039 1.00 0.00 33 GLU A C 10
ATOM 15748 O O . GLU A 1 33 ? -1.139 -2.917 -10.477 1.00 0.00 33 GLU A O 10
ATOM 15760 N N . LEU A 1 34 ? -2.347 -4.647 -9.709 1.00 0.00 34 LEU A N 10
ATOM 15761 C CA . LEU A 1 34 ? -3.627 -3.953 -9.856 1.00 0.00 34 LEU A CA 10
ATOM 15762 C C . LEU A 1 34 ? -3.926 -3.080 -8.641 1.00 0.00 34 LEU A C 10
ATOM 15763 O O . LEU A 1 34 ? -4.778 -2.194 -8.693 1.00 0.00 34 LEU A O 10
ATOM 15779 N N . LEU A 1 35 ? -3.212 -3.316 -7.555 1.00 0.00 35 LEU A N 10
ATOM 15780 C CA . LEU A 1 35 ? -3.426 -2.552 -6.337 1.00 0.00 35 LEU A CA 10
ATOM 15781 C C . LEU A 1 35 ? -2.622 -1.261 -6.364 1.00 0.00 35 LEU A C 10
ATOM 15782 O O . LEU A 1 35 ? -3.171 -0.177 -6.172 1.00 0.00 35 LEU A O 10
ATOM 15798 N N . ASP A 1 36 ? -1.324 -1.388 -6.619 1.00 0.00 36 ASP A N 10
ATOM 15799 C CA . ASP A 1 36 ? -0.428 -0.230 -6.672 1.00 0.00 36 ASP A CA 10
ATOM 15800 C C . ASP A 1 36 ? -0.903 0.769 -7.729 1.00 0.00 36 ASP A C 10
ATOM 15801 O O . ASP A 1 36 ? -0.750 1.981 -7.565 1.00 0.00 36 ASP A O 10
ATOM 15810 N N . GLY A 1 37 ? -1.503 0.249 -8.795 1.00 0.00 37 GLY A N 10
ATOM 15811 C CA . GLY A 1 37 ? -2.005 1.098 -9.856 1.00 0.00 37 GLY A CA 10
ATOM 15812 C C . GLY A 1 37 ? -3.097 2.031 -9.369 1.00 0.00 37 GLY A C 10
ATOM 15813 O O . GLY A 1 37 ? -3.031 3.241 -9.585 1.00 0.00 37 GLY A O 10
ATOM 15817 N N . LEU A 1 38 ? -4.097 1.470 -8.693 1.00 0.00 38 LEU A N 10
ATOM 15818 C CA . LEU A 1 38 ? -5.209 2.260 -8.168 1.00 0.00 38 LEU A CA 10
ATOM 15819 C C . LEU A 1 38 ? -4.746 3.113 -6.992 1.00 0.00 38 LEU A C 10
ATOM 15820 O O . LEU A 1 38 ? -5.199 4.243 -6.819 1.00 0.00 38 LEU A O 10
ATOM 15836 N N . GLN A 1 39 ? -3.834 2.558 -6.199 1.00 0.00 39 GLN A N 10
ATOM 15837 C CA . GLN A 1 39 ? -3.282 3.247 -5.037 1.00 0.00 39 GLN A CA 10
ATOM 15838 C C . GLN A 1 39 ? -2.633 4.564 -5.452 1.00 0.00 39 GLN A C 10
ATOM 15839 O O . GLN A 1 39 ? -2.992 5.633 -4.953 1.00 0.00 39 GLN A O 10
ATOM 15853 N N . ASN A 1 40 ? -1.705 4.478 -6.395 1.00 0.00 40 ASN A N 10
ATOM 15854 C CA . ASN A 1 40 ? -0.983 5.650 -6.874 1.00 0.00 40 ASN A CA 10
ATOM 15855 C C . ASN A 1 40 ? -1.901 6.595 -7.645 1.00 0.00 40 ASN A C 10
ATOM 15856 O O . ASN A 1 40 ? -1.819 7.815 -7.498 1.00 0.00 40 ASN A O 10
ATOM 15867 N N . MET A 1 41 ? -2.796 6.026 -8.438 1.00 0.00 41 MET A N 10
ATOM 15868 C CA . MET A 1 41 ? -3.715 6.820 -9.249 1.00 0.00 41 MET A CA 10
ATOM 15869 C C . MET A 1 41 ? -4.661 7.674 -8.409 1.00 0.00 41 MET A C 10
ATOM 15870 O O . MET A 1 41 ? -4.695 8.893 -8.557 1.00 0.00 41 MET A O 10
ATOM 15884 N N . LEU A 1 42 ? -5.415 7.042 -7.521 1.00 0.00 42 LEU A N 10
ATOM 15885 C CA . LEU A 1 42 ? -6.387 7.755 -6.697 1.00 0.00 42 LEU A CA 10
ATOM 15886 C C . LEU A 1 42 ? -5.732 8.790 -5.786 1.00 0.00 42 LEU A C 10
ATOM 15887 O O . LEU A 1 42 ? -6.285 9.870 -5.575 1.00 0.00 42 LEU A O 10
ATOM 15903 N N . SER A 1 43 ? -4.549 8.474 -5.274 1.00 0.00 43 SER A N 10
ATOM 15904 C CA . SER A 1 43 ? -3.839 9.380 -4.376 1.00 0.00 43 SER A CA 10
ATOM 15905 C C . SER A 1 43 ? -3.433 10.675 -5.085 1.00 0.00 43 SER A C 10
ATOM 15906 O O . SER A 1 43 ? -3.243 11.708 -4.442 1.00 0.00 43 SER A O 10
ATOM 15914 N N . ILE A 1 44 ? -3.300 10.622 -6.404 1.00 0.00 44 ILE A N 10
ATOM 15915 C CA . ILE A 1 44 ? -2.924 11.798 -7.176 1.00 0.00 44 ILE A CA 10
ATOM 15916 C C . ILE A 1 44 ? -4.142 12.394 -7.885 1.00 0.00 44 ILE A C 10
ATOM 15917 O O . ILE A 1 44 ? -4.185 13.591 -8.188 1.00 0.00 44 ILE A O 10
ATOM 15933 N N . GLU A 1 45 ? -5.141 11.558 -8.128 1.00 0.00 45 GLU A N 10
ATOM 15934 C CA . GLU A 1 45 ? -6.355 11.991 -8.802 1.00 0.00 45 GLU A CA 10
ATOM 15935 C C . GLU A 1 45 ? -7.217 12.852 -7.887 1.00 0.00 45 GLU A C 10
ATOM 15936 O O . GLU A 1 45 ? -7.375 14.051 -8.123 1.00 0.00 45 GLU A O 10
ATOM 15948 N N . GLN A 1 46 ? -7.756 12.252 -6.834 1.00 0.00 46 GLN A N 10
ATOM 15949 C CA . GLN A 1 46 ? -8.614 12.975 -5.908 1.00 0.00 46 GLN A CA 10
ATOM 15950 C C . GLN A 1 46 ? -8.674 12.284 -4.547 1.00 0.00 46 GLN A C 10
ATOM 15951 O O . GLN A 1 46 ? -9.124 11.146 -4.438 1.00 0.00 46 GLN A O 10
ATOM 15965 N N . TYR A 1 47 ? -8.223 12.986 -3.516 1.00 0.00 47 TYR A N 10
ATOM 15966 C CA . TYR A 1 47 ? -8.237 12.462 -2.156 1.00 0.00 47 TYR A CA 10
ATOM 15967 C C . TYR A 1 47 ? -8.775 13.534 -1.213 1.00 0.00 47 TYR A C 10
ATOM 15968 O O . TYR A 1 47 ? -8.492 13.545 -0.012 1.00 0.00 47 TYR A O 10
ATOM 15986 N N . THR A 1 48 ? -9.561 14.439 -1.779 1.00 0.00 48 THR A N 10
ATOM 15987 C CA . THR A 1 48 ? -10.142 15.537 -1.032 1.00 0.00 48 THR A CA 10
ATOM 15988 C C . THR A 1 48 ? -11.508 15.169 -0.451 1.00 0.00 48 THR A C 10
ATOM 15989 O O . THR A 1 48 ? -12.539 15.340 -1.102 1.00 0.00 48 THR A O 10
ATOM 16000 N N . ASP A 1 49 ? -11.500 14.648 0.768 1.00 0.00 49 ASP A N 10
ATOM 16001 C CA . ASP A 1 49 ? -12.733 14.273 1.452 1.00 0.00 49 ASP A CA 10
ATOM 16002 C C . ASP A 1 49 ? -13.431 15.524 1.979 1.00 0.00 49 ASP A C 10
ATOM 16003 O O . ASP A 1 49 ? -14.496 15.906 1.497 1.00 0.00 49 ASP A O 10
ATOM 16012 N N . GLY A 1 50 ? -12.815 16.168 2.965 1.00 0.00 50 GLY A N 10
ATOM 16013 C CA . GLY A 1 50 ? -13.379 17.379 3.526 1.00 0.00 50 GLY A CA 10
ATOM 16014 C C . GLY A 1 50 ? -13.606 17.269 5.016 1.00 0.00 50 GLY A C 10
ATOM 16015 O O . GLY A 1 50 ? -13.351 18.214 5.763 1.00 0.00 50 GLY A O 10
ATOM 16019 N N . LYS A 1 51 ? -14.086 16.114 5.447 1.00 0.00 51 LYS A N 10
ATOM 16020 C CA . LYS A 1 51 ? -14.362 15.878 6.852 1.00 0.00 51 LYS A CA 10
ATOM 16021 C C . LYS A 1 51 ? -13.190 15.190 7.524 1.00 0.00 51 LYS A C 10
ATOM 16022 O O . LYS A 1 51 ? -12.864 15.461 8.678 1.00 0.00 51 LYS A O 10
ATOM 16041 N N . GLY A 1 52 ? -12.573 14.295 6.785 1.00 0.00 52 GLY A N 10
ATOM 16042 C CA . GLY A 1 52 ? -11.436 13.554 7.288 1.00 0.00 52 GLY A CA 10
ATOM 16043 C C . GLY A 1 52 ? -11.026 12.443 6.346 1.00 0.00 52 GLY A C 10
ATOM 16044 O O . GLY A 1 52 ? -11.357 11.276 6.566 1.00 0.00 52 GLY A O 10
ATOM 16048 N N . GLN A 1 53 ? -10.309 12.805 5.289 1.00 0.00 53 GLN A N 10
ATOM 16049 C CA . GLN A 1 53 ? -9.860 11.832 4.293 1.00 0.00 53 GLN A CA 10
ATOM 16050 C C . GLN A 1 53 ? -8.971 10.760 4.918 1.00 0.00 53 GLN A C 10
ATOM 16051 O O . GLN A 1 53 ? -7.906 11.056 5.465 1.00 0.00 53 GLN A O 10
ATOM 16065 N N . LYS A 1 54 ? -9.413 9.517 4.824 1.00 0.00 54 LYS A N 10
ATOM 16066 C CA . LYS A 1 54 ? -8.669 8.405 5.375 1.00 0.00 54 LYS A CA 10
ATOM 16067 C C . LYS A 1 54 ? -7.787 7.790 4.301 1.00 0.00 54 LYS A C 10
ATOM 16068 O O . LYS A 1 54 ? -8.274 7.075 3.426 1.00 0.00 54 LYS A O 10
ATOM 16087 N N . ILE A 1 55 ? -6.502 8.096 4.346 1.00 0.00 55 ILE A N 10
ATOM 16088 C CA . ILE A 1 55 ? -5.559 7.557 3.379 1.00 0.00 55 ILE A CA 10
ATOM 16089 C C . ILE A 1 55 ? -4.767 6.427 4.025 1.00 0.00 55 ILE A C 10
ATOM 16090 O O . ILE A 1 55 ? -3.590 6.571 4.342 1.00 0.00 55 ILE A O 10
ATOM 16106 N N . SER A 1 56 ? -5.428 5.303 4.238 1.00 0.00 56 SER A N 10
ATOM 16107 C CA . SER A 1 56 ? -4.796 4.162 4.872 1.00 0.00 56 SER A CA 10
ATOM 16108 C C . SER A 1 56 ? -4.548 3.030 3.882 1.00 0.00 56 SER A C 10
ATOM 16109 O O . SER A 1 56 ? -5.478 2.345 3.453 1.00 0.00 56 SER A O 10
ATOM 16117 N N . VAL A 1 57 ? -3.289 2.844 3.525 1.00 0.00 57 VAL A N 10
ATOM 16118 C CA . VAL A 1 57 ? -2.904 1.788 2.602 1.00 0.00 57 VAL A CA 10
ATOM 16119 C C . VAL A 1 57 ? -2.552 0.529 3.390 1.00 0.00 57 VAL A C 10
ATOM 16120 O O . VAL A 1 57 ? -1.462 0.419 3.953 1.00 0.00 57 VAL A O 10
ATOM 16133 N N . HIS A 1 58 ? -3.483 -0.411 3.453 1.00 0.00 58 HIS A N 10
ATOM 16134 C CA . HIS A 1 58 ? -3.259 -1.645 4.195 1.00 0.00 58 HIS A CA 10
ATOM 16135 C C . HIS A 1 58 ? -2.858 -2.771 3.252 1.00 0.00 58 HIS A C 10
ATOM 16136 O O . HIS A 1 58 ? -3.707 -3.511 2.748 1.00 0.00 58 HIS A O 10
ATOM 16150 N N . VAL A 1 59 ? -1.565 -2.902 3.021 1.00 0.00 59 VAL A N 10
ATOM 16151 C CA . VAL A 1 59 ? -1.051 -3.938 2.135 1.00 0.00 59 VAL A CA 10
ATOM 16152 C C . VAL A 1 59 ? -0.602 -5.149 2.937 1.00 0.00 59 VAL A C 10
ATOM 16153 O O . VAL A 1 59 ? 0.594 -5.382 3.123 1.00 0.00 59 VAL A O 10
ATOM 16166 N N . LYS A 1 60 ? -1.567 -5.919 3.418 1.00 0.00 60 LYS A N 10
ATOM 16167 C CA . LYS A 1 60 ? -1.277 -7.106 4.205 1.00 0.00 60 LYS A CA 10
ATOM 16168 C C . LYS A 1 60 ? -0.888 -8.262 3.287 1.00 0.00 60 LYS A C 10
ATOM 16169 O O . LYS A 1 60 ? -1.589 -9.270 3.193 1.00 0.00 60 LYS A O 10
ATOM 16188 N N . LEU A 1 61 ? 0.233 -8.085 2.598 1.00 0.00 61 LEU A N 10
ATOM 16189 C CA . LEU A 1 61 ? 0.747 -9.088 1.681 1.00 0.00 61 LEU A CA 10
ATOM 16190 C C . LEU A 1 61 ? 1.364 -10.250 2.448 1.00 0.00 61 LEU A C 10
ATOM 16191 O O . LEU A 1 61 ? 0.773 -11.320 2.561 1.00 0.00 61 LEU A O 10
ATOM 16207 N N . GLY A 1 62 ? 2.554 -10.031 2.979 1.00 0.00 62 GLY A N 10
ATOM 16208 C CA . GLY A 1 62 ? 3.229 -11.062 3.731 1.00 0.00 62 GLY A CA 10
ATOM 16209 C C . GLY A 1 62 ? 4.671 -11.213 3.305 1.00 0.00 62 GLY A C 10
ATOM 16210 O O . GLY A 1 62 ? 5.426 -10.241 3.314 1.00 0.00 62 GLY A O 10
ATOM 16214 N N . ASN A 1 63 ? 5.044 -12.409 2.866 1.00 0.00 63 ASN A N 10
ATOM 16215 C CA . ASN A 1 63 ? 6.415 -12.681 2.442 1.00 0.00 63 ASN A CA 10
ATOM 16216 C C . ASN A 1 63 ? 6.652 -12.203 1.012 1.00 0.00 63 ASN A C 10
ATOM 16217 O O . ASN A 1 63 ? 7.561 -12.672 0.329 1.00 0.00 63 ASN A O 10
ATOM 16228 N N . ARG A 1 64 ? 5.830 -11.261 0.568 1.00 0.00 64 ARG A N 10
ATOM 16229 C CA . ARG A 1 64 ? 5.952 -10.699 -0.768 1.00 0.00 64 ARG A CA 10
ATOM 16230 C C . ARG A 1 64 ? 7.260 -9.926 -0.890 1.00 0.00 64 ARG A C 10
ATOM 16231 O O . ARG A 1 64 ? 7.910 -9.959 -1.931 1.00 0.00 64 ARG A O 10
ATOM 16252 N N . PHE A 1 65 ? 7.641 -9.254 0.198 1.00 0.00 65 PHE A N 10
ATOM 16253 C CA . PHE A 1 65 ? 8.865 -8.461 0.238 1.00 0.00 65 PHE A CA 10
ATOM 16254 C C . PHE A 1 65 ? 8.877 -7.447 -0.905 1.00 0.00 65 PHE A C 10
ATOM 16255 O O . PHE A 1 65 ? 9.681 -7.536 -1.837 1.00 0.00 65 PHE A O 10
ATOM 16272 N N . LEU A 1 66 ? 7.954 -6.500 -0.834 1.00 0.00 66 LEU A N 10
ATOM 16273 C CA . LEU A 1 66 ? 7.838 -5.465 -1.848 1.00 0.00 66 LEU A CA 10
ATOM 16274 C C . LEU A 1 66 ? 8.956 -4.447 -1.674 1.00 0.00 66 LEU A C 10
ATOM 16275 O O . LEU A 1 66 ? 9.532 -4.328 -0.591 1.00 0.00 66 LEU A O 10
ATOM 16291 N N . TYR A 1 67 ? 9.274 -3.722 -2.732 1.00 0.00 67 TYR A N 10
ATOM 16292 C CA . TYR A 1 67 ? 10.323 -2.722 -2.668 1.00 0.00 67 TYR A CA 10
ATOM 16293 C C . TYR A 1 67 ? 9.834 -1.493 -1.914 1.00 0.00 67 TYR A C 10
ATOM 16294 O O . TYR A 1 67 ? 9.364 -0.524 -2.507 1.00 0.00 67 TYR A O 10
ATOM 16312 N N . LYS A 1 68 ? 9.940 -1.567 -0.593 1.00 0.00 68 LYS A N 10
ATOM 16313 C CA . LYS A 1 68 ? 9.517 -0.498 0.306 1.00 0.00 68 LYS A CA 10
ATOM 16314 C C . LYS A 1 68 ? 10.124 0.844 -0.100 1.00 0.00 68 LYS A C 10
ATOM 16315 O O . LYS A 1 68 ? 9.437 1.859 -0.104 1.00 0.00 68 LYS A O 10
ATOM 16334 N N . GLU A 1 69 ? 11.403 0.840 -0.458 1.00 0.00 69 GLU A N 10
ATOM 16335 C CA . GLU A 1 69 ? 12.095 2.068 -0.846 1.00 0.00 69 GLU A CA 10
ATOM 16336 C C . GLU A 1 69 ? 11.459 2.728 -2.073 1.00 0.00 69 GLU A C 10
ATOM 16337 O O . GLU A 1 69 ? 11.513 3.950 -2.226 1.00 0.00 69 GLU A O 10
ATOM 16349 N N . GLN A 1 70 ? 10.843 1.924 -2.936 1.00 0.00 70 GLN A N 10
ATOM 16350 C CA . GLN A 1 70 ? 10.201 2.447 -4.140 1.00 0.00 70 GLN A CA 10
ATOM 16351 C C . GLN A 1 70 ? 8.915 3.179 -3.779 1.00 0.00 70 GLN A C 10
ATOM 16352 O O . GLN A 1 70 ? 8.596 4.216 -4.356 1.00 0.00 70 GLN A O 10
ATOM 16366 N N . GLU A 1 71 ? 8.184 2.643 -2.813 1.00 0.00 71 GLU A N 10
ATOM 16367 C CA . GLU A 1 71 ? 6.943 3.264 -2.372 1.00 0.00 71 GLU A CA 10
ATOM 16368 C C . GLU A 1 71 ? 7.251 4.422 -1.427 1.00 0.00 71 GLU A C 10
ATOM 16369 O O . GLU A 1 71 ? 6.520 5.408 -1.367 1.00 0.00 71 GLU A O 10
ATOM 16381 N N . GLU A 1 72 ? 8.355 4.300 -0.703 1.00 0.00 72 GLU A N 10
ATOM 16382 C CA . GLU A 1 72 ? 8.785 5.332 0.233 1.00 0.00 72 GLU A CA 10
ATOM 16383 C C . GLU A 1 72 ? 9.088 6.633 -0.501 1.00 0.00 72 GLU A C 10
ATOM 16384 O O . GLU A 1 72 ? 8.663 7.705 -0.078 1.00 0.00 72 GLU A O 10
ATOM 16396 N N . GLN A 1 73 ? 9.793 6.526 -1.625 1.00 0.00 73 GLN A N 10
ATOM 16397 C CA . GLN A 1 73 ? 10.168 7.696 -2.409 1.00 0.00 73 GLN A CA 10
ATOM 16398 C C . GLN A 1 73 ? 8.938 8.477 -2.877 1.00 0.00 73 GLN A C 10
ATOM 16399 O O . GLN A 1 73 ? 8.973 9.705 -2.953 1.00 0.00 73 GLN A O 10
ATOM 16413 N N . LEU A 1 74 ? 7.845 7.777 -3.181 1.00 0.00 74 LEU A N 10
ATOM 16414 C CA . LEU A 1 74 ? 6.631 8.455 -3.619 1.00 0.00 74 LEU A CA 10
ATOM 16415 C C . LEU A 1 74 ? 5.862 8.981 -2.415 1.00 0.00 74 LEU A C 10
ATOM 16416 O O . LEU A 1 74 ? 5.192 10.008 -2.497 1.00 0.00 74 LEU A O 10
ATOM 16432 N N . THR A 1 75 ? 5.976 8.274 -1.293 1.00 0.00 75 THR A N 10
ATOM 16433 C CA . THR A 1 75 ? 5.312 8.678 -0.063 1.00 0.00 75 THR A CA 10
ATOM 16434 C C . THR A 1 75 ? 5.923 9.977 0.451 1.00 0.00 75 THR A C 10
ATOM 16435 O O . THR A 1 75 ? 5.239 10.805 1.045 1.00 0.00 75 THR A O 10
ATOM 16446 N N . GLU A 1 76 ? 7.219 10.148 0.185 1.00 0.00 76 GLU A N 10
ATOM 16447 C CA . GLU A 1 76 ? 7.950 11.339 0.599 1.00 0.00 76 GLU A CA 10
ATOM 16448 C C . GLU A 1 76 ? 7.248 12.602 0.117 1.00 0.00 76 GLU A C 10
ATOM 16449 O O . GLU A 1 76 ? 7.242 13.616 0.809 1.00 0.00 76 GLU A O 10
ATOM 16461 N N . LEU A 1 77 ? 6.649 12.525 -1.068 1.00 0.00 77 LEU A N 10
ATOM 16462 C CA . LEU A 1 77 ? 5.934 13.658 -1.647 1.00 0.00 77 LEU A CA 10
ATOM 16463 C C . LEU A 1 77 ? 4.797 14.099 -0.732 1.00 0.00 77 LEU A C 10
ATOM 16464 O O . LEU A 1 77 ? 4.644 15.283 -0.429 1.00 0.00 77 LEU A O 10
ATOM 16480 N N . ILE A 1 78 ? 4.007 13.132 -0.282 1.00 0.00 78 ILE A N 10
ATOM 16481 C CA . ILE A 1 78 ? 2.878 13.407 0.598 1.00 0.00 78 ILE A CA 10
ATOM 16482 C C . ILE A 1 78 ? 3.358 13.654 2.026 1.00 0.00 78 ILE A C 10
ATOM 16483 O O . ILE A 1 78 ? 2.739 14.402 2.781 1.00 0.00 78 ILE A O 10
ATOM 16499 N N . ALA A 1 79 ? 4.482 13.041 2.377 1.00 0.00 79 ALA A N 10
ATOM 16500 C CA . ALA A 1 79 ? 5.056 13.179 3.710 1.00 0.00 79 ALA A CA 10
ATOM 16501 C C . ALA A 1 79 ? 5.450 14.627 4.006 1.00 0.00 79 ALA A C 10
ATOM 16502 O O . ALA A 1 79 ? 5.627 15.005 5.165 1.00 0.00 79 ALA A O 10
ATOM 16509 N N . SER A 1 80 ? 5.592 15.432 2.957 1.00 0.00 80 SER A N 10
ATOM 16510 C CA . SER A 1 80 ? 5.947 16.838 3.110 1.00 0.00 80 SER A CA 10
ATOM 16511 C C . SER A 1 80 ? 4.781 17.630 3.706 1.00 0.00 80 SER A C 10
ATOM 16512 O O . SER A 1 80 ? 4.975 18.696 4.291 1.00 0.00 80 SER A O 10
ATOM 16520 N N . LYS A 1 81 ? 3.577 17.091 3.562 1.00 0.00 81 LYS A N 10
ATOM 16521 C CA . LYS A 1 81 ? 2.373 17.725 4.084 1.00 0.00 81 LYS A CA 10
ATOM 16522 C C . LYS A 1 81 ? 1.353 16.657 4.469 1.00 0.00 81 LYS A C 10
ATOM 16523 O O . LYS A 1 81 ? 0.192 16.691 4.048 1.00 0.00 81 LYS A O 10
ATOM 16542 N N . LYS A 1 82 ? 1.798 15.718 5.292 1.00 0.00 82 LYS A N 10
ATOM 16543 C CA . LYS A 1 82 ? 0.953 14.608 5.736 1.00 0.00 82 LYS A CA 10
ATOM 16544 C C . LYS A 1 82 ? 0.025 15.034 6.876 1.00 0.00 82 LYS A C 10
ATOM 16545 O O . LYS A 1 82 ? 0.075 14.495 7.982 1.00 0.00 82 LYS A O 10
ATOM 16564 N N . ASP A 1 83 ? -0.827 16.004 6.584 1.00 0.00 83 ASP A N 10
ATOM 16565 C CA . ASP A 1 83 ? -1.785 16.516 7.558 1.00 0.00 83 ASP A CA 10
ATOM 16566 C C . ASP A 1 83 ? -2.998 15.597 7.641 1.00 0.00 83 ASP A C 10
ATOM 16567 O O . ASP A 1 83 ? -3.648 15.492 8.682 1.00 0.00 83 ASP A O 10
ATOM 16576 N N . LEU A 1 84 ? -3.281 14.915 6.540 1.00 0.00 84 LEU A N 10
ATOM 16577 C CA . LEU A 1 84 ? -4.422 14.010 6.466 1.00 0.00 84 LEU A CA 10
ATOM 16578 C C . LEU A 1 84 ? -4.126 12.712 7.215 1.00 0.00 84 LEU A C 10
ATOM 16579 O O . LEU A 1 84 ? -2.999 12.488 7.662 1.00 0.00 84 LEU A O 10
ATOM 16595 N N . PHE A 1 85 ? -5.129 11.849 7.333 1.00 0.00 85 PHE A N 10
ATOM 16596 C CA . PHE A 1 85 ? -4.965 10.584 8.036 1.00 0.00 85 PHE A CA 10
ATOM 16597 C C . PHE A 1 85 ? -4.366 9.534 7.113 1.00 0.00 85 PHE A C 10
ATOM 16598 O O . PHE A 1 85 ? -5.038 8.587 6.707 1.00 0.00 85 PHE A O 10
ATOM 16615 N N . VAL A 1 86 ? -3.106 9.727 6.769 1.00 0.00 86 VAL A N 10
ATOM 16616 C CA . VAL A 1 86 ? -2.400 8.805 5.897 1.00 0.00 86 VAL A CA 10
ATOM 16617 C C . VAL A 1 86 ? -1.591 7.806 6.723 1.00 0.00 86 VAL A C 10
ATOM 16618 O O . VAL A 1 86 ? -0.794 8.194 7.579 1.00 0.00 86 VAL A O 10
ATOM 16631 N N . HIS A 1 87 ? -1.813 6.521 6.481 1.00 0.00 87 HIS A N 10
ATOM 16632 C CA . HIS A 1 87 ? -1.111 5.476 7.213 1.00 0.00 87 HIS A CA 10
ATOM 16633 C C . HIS A 1 87 ? -1.035 4.194 6.390 1.00 0.00 87 HIS A C 10
ATOM 16634 O O . HIS A 1 87 ? -2.047 3.524 6.175 1.00 0.00 87 HIS A O 10
ATOM 16648 N N . SER A 1 88 ? 0.161 3.861 5.931 1.00 0.00 88 SER A N 10
ATOM 16649 C CA . SER A 1 88 ? 0.372 2.664 5.140 1.00 0.00 88 SER A CA 10
ATOM 16650 C C . SER A 1 88 ? 1.098 1.610 5.966 1.00 0.00 88 SER A C 10
ATOM 16651 O O . SER A 1 88 ? 2.063 1.920 6.668 1.00 0.00 88 SER A O 10
ATOM 16659 N N . ILE A 1 89 ? 0.631 0.377 5.898 1.00 0.00 89 ILE A N 10
ATOM 16660 C CA . ILE A 1 89 ? 1.247 -0.706 6.644 1.00 0.00 89 ILE A CA 10
ATOM 16661 C C . ILE A 1 89 ? 1.232 -1.993 5.825 1.00 0.00 89 ILE A C 10
ATOM 16662 O O . ILE A 1 89 ? 0.212 -2.360 5.239 1.00 0.00 89 ILE A O 10
ATOM 16678 N N . ASP A 1 90 ? 2.379 -2.644 5.761 1.00 0.00 90 ASP A N 10
ATOM 16679 C CA . ASP A 1 90 ? 2.519 -3.886 5.020 1.00 0.00 90 ASP A CA 10
ATOM 16680 C C . ASP A 1 90 ? 2.802 -5.037 5.990 1.00 0.00 90 ASP A C 10
ATOM 16681 O O . ASP A 1 90 ? 2.548 -4.910 7.190 1.00 0.00 90 ASP A O 10
ATOM 16690 N N . SER A 1 91 ? 3.323 -6.156 5.490 1.00 0.00 91 SER A N 10
ATOM 16691 C CA . SER A 1 91 ? 3.593 -7.305 6.345 1.00 0.00 91 SER A CA 10
ATOM 16692 C C . SER A 1 91 ? 4.996 -7.879 6.120 1.00 0.00 91 SER A C 10
ATOM 16693 O O . SER A 1 91 ? 5.190 -9.097 6.166 1.00 0.00 91 SER A O 10
ATOM 16701 N N . GLU A 1 92 ? 5.965 -7.003 5.876 1.00 0.00 92 GLU A N 10
ATOM 16702 C CA . GLU A 1 92 ? 7.357 -7.413 5.675 1.00 0.00 92 GLU A CA 10
ATOM 16703 C C . GLU A 1 92 ? 7.882 -8.177 6.887 1.00 0.00 92 GLU A C 10
ATOM 16704 O O . GLU A 1 92 ? 7.408 -7.986 8.012 1.00 0.00 92 GLU A O 10
ATOM 16716 N N . VAL A 1 93 ? 8.862 -9.040 6.659 1.00 0.00 93 VAL A N 10
ATOM 16717 C CA . VAL A 1 93 ? 9.442 -9.829 7.737 1.00 0.00 93 VAL A CA 10
ATOM 16718 C C . VAL A 1 93 ? 10.713 -9.171 8.282 1.00 0.00 93 VAL A C 10
ATOM 16719 O O . VAL A 1 93 ? 10.919 -9.116 9.493 1.00 0.00 93 VAL A O 10
ATOM 16732 N N . ILE A 1 94 ? 11.550 -8.650 7.393 1.00 0.00 94 ILE A N 10
ATOM 16733 C CA . ILE A 1 94 ? 12.788 -7.996 7.798 1.00 0.00 94 ILE A CA 10
ATOM 16734 C C . ILE A 1 94 ? 12.987 -6.700 7.024 1.00 0.00 94 ILE A C 10
ATOM 16735 O O . ILE A 1 94 ? 12.694 -6.627 5.830 1.00 0.00 94 ILE A O 10
ATOM 16751 N N . THR A 1 95 ? 13.481 -5.686 7.711 1.00 0.00 95 THR A N 10
ATOM 16752 C CA . THR A 1 95 ? 13.727 -4.391 7.102 1.00 0.00 95 THR A CA 10
ATOM 16753 C C . THR A 1 95 ? 15.217 -4.205 6.822 1.00 0.00 95 THR A C 10
ATOM 16754 O O . THR A 1 95 ? 16.052 -4.441 7.697 1.00 0.00 95 THR A O 10
ATOM 16765 N N . LYS A 1 96 ? 15.546 -3.796 5.601 1.00 0.00 96 LYS A N 10
ATOM 16766 C CA . LYS A 1 96 ? 16.934 -3.581 5.206 1.00 0.00 96 LYS A CA 10
ATOM 16767 C C . LYS A 1 96 ? 17.051 -2.316 4.366 1.00 0.00 96 LYS A C 10
ATOM 16768 O O . LYS A 1 96 ? 16.041 -1.712 3.999 1.00 0.00 96 LYS A O 10
ATOM 16787 N N . LYS A 1 97 ? 18.279 -1.918 4.070 1.00 0.00 97 LYS A N 10
ATOM 16788 C CA . LYS A 1 97 ? 18.526 -0.733 3.262 1.00 0.00 97 LYS A CA 10
ATOM 16789 C C . LYS A 1 97 ? 19.234 -1.126 1.971 1.00 0.00 97 LYS A C 10
ATOM 16790 O O . LYS A 1 97 ? 19.893 -2.164 1.911 1.00 0.00 97 LYS A O 10
ATOM 16809 N N . GLU A 1 98 ? 19.099 -0.299 0.945 1.00 0.00 98 GLU A N 10
ATOM 16810 C CA . GLU A 1 98 ? 19.721 -0.575 -0.342 1.00 0.00 98 GLU A CA 10
ATOM 16811 C C . GLU A 1 98 ? 21.171 -0.112 -0.363 1.00 0.00 98 GLU A C 10
ATOM 16812 O O . GLU A 1 98 ? 21.459 1.051 -0.648 1.00 0.00 98 GLU A O 10
ATOM 16824 N N . ALA A 1 99 ? 22.081 -1.021 -0.043 1.00 0.00 99 ALA A N 10
ATOM 16825 C CA . ALA A 1 99 ? 23.501 -0.711 -0.046 1.00 0.00 99 ALA A CA 10
ATOM 16826 C C . ALA A 1 99 ? 24.108 -1.132 -1.378 1.00 0.00 99 ALA A C 10
ATOM 16827 O O . ALA A 1 99 ? 24.935 -2.042 -1.444 1.00 0.00 99 ALA A O 10
ATOM 16834 N N . GLN A 1 100 ? 23.672 -0.470 -2.439 1.00 0.00 100 GLN A N 10
ATOM 16835 C CA . GLN A 1 100 ? 24.135 -0.764 -3.786 1.00 0.00 100 GLN A CA 10
ATOM 16836 C C . GLN A 1 100 ? 25.561 -0.277 -3.994 1.00 0.00 100 GLN A C 10
ATOM 16837 O O . GLN A 1 100 ? 25.856 0.904 -3.804 1.00 0.00 100 GLN A O 10
ATOM 16851 N N . GLN A 1 101 ? 26.442 -1.188 -4.376 1.00 0.00 101 GLN A N 10
ATOM 16852 C CA . GLN A 1 101 ? 27.831 -0.843 -4.626 1.00 0.00 101 GLN A CA 10
ATOM 16853 C C . GLN A 1 101 ? 27.977 -0.269 -6.031 1.00 0.00 101 GLN A C 10
ATOM 16854 O O . GLN A 1 101 ? 28.270 -0.986 -6.989 1.00 0.00 101 GLN A O 10
ATOM 16868 N N . ILE A 1 102 ? 27.736 1.022 -6.144 1.00 0.00 102 ILE A N 10
ATOM 16869 C CA . ILE A 1 102 ? 27.837 1.706 -7.418 1.00 0.00 102 ILE A CA 10
ATOM 16870 C C . ILE A 1 102 ? 28.836 2.855 -7.317 1.00 0.00 102 ILE A C 10
ATOM 16871 O O . ILE A 1 102 ? 28.750 3.694 -6.420 1.00 0.00 102 ILE A O 10
ATOM 16887 N N . ARG A 1 103 ? 29.811 2.864 -8.211 1.00 0.00 103 ARG A N 10
ATOM 16888 C CA . ARG A 1 103 ? 30.820 3.908 -8.224 1.00 0.00 103 ARG A CA 10
ATOM 16889 C C . ARG A 1 103 ? 30.950 4.497 -9.619 1.00 0.00 103 ARG A C 10
ATOM 16890 O O . ARG A 1 103 ? 31.301 3.797 -10.566 1.00 0.00 103 ARG A O 10
ATOM 16911 N N . GLU A 1 104 ? 30.643 5.778 -9.749 1.00 0.00 104 GLU A N 10
ATOM 16912 C CA . GLU A 1 104 ? 30.741 6.448 -11.034 1.00 0.00 104 GLU A CA 10
ATOM 16913 C C . GLU A 1 104 ? 32.141 7.029 -11.203 1.00 0.00 104 GLU A C 10
ATOM 16914 O O . GLU A 1 104 ? 32.526 7.470 -12.288 1.00 0.00 104 GLU A O 10
ATOM 16926 N N . GLU A 1 105 ? 32.889 7.025 -10.108 1.00 0.00 105 GLU A N 10
ATOM 16927 C CA . GLU A 1 105 ? 34.256 7.528 -10.095 1.00 0.00 105 GLU A CA 10
ATOM 16928 C C . GLU A 1 105 ? 35.175 6.561 -10.834 1.00 0.00 105 GLU A C 10
ATOM 16929 O O . GLU A 1 105 ? 36.284 6.972 -11.235 1.00 0.00 105 GLU A O 10
ATOM 16941 N N . GLY A 1 1 ? -34.108 -22.089 -9.215 1.00 0.00 1 GLY A N 11
ATOM 16942 C CA . GLY A 1 1 ? -32.789 -22.153 -8.547 1.00 0.00 1 GLY A CA 11
ATOM 16943 C C . GLY A 1 1 ? -32.019 -20.862 -8.682 1.00 0.00 1 GLY A C 11
ATOM 16944 O O . GLY A 1 1 ? -32.495 -19.808 -8.256 1.00 0.00 1 GLY A O 11
ATOM 16948 N N . SER A 1 2 ? -30.831 -20.955 -9.281 1.00 0.00 2 SER A N 11
ATOM 16949 C CA . SER A 1 2 ? -29.957 -19.804 -9.501 1.00 0.00 2 SER A CA 11
ATOM 16950 C C . SER A 1 2 ? -29.379 -19.288 -8.183 1.00 0.00 2 SER A C 11
ATOM 16951 O O . SER A 1 2 ? -29.964 -18.429 -7.521 1.00 0.00 2 SER A O 11
ATOM 16959 N N . HIS A 1 3 ? -28.231 -19.835 -7.802 1.00 0.00 3 HIS A N 11
ATOM 16960 C CA . HIS A 1 3 ? -27.561 -19.432 -6.574 1.00 0.00 3 HIS A CA 11
ATOM 16961 C C . HIS A 1 3 ? -26.326 -18.602 -6.908 1.00 0.00 3 HIS A C 11
ATOM 16962 O O . HIS A 1 3 ? -25.791 -18.699 -8.014 1.00 0.00 3 HIS A O 11
ATOM 16976 N N . MET A 1 4 ? -25.880 -17.792 -5.963 1.00 0.00 4 MET A N 11
ATOM 16977 C CA . MET A 1 4 ? -24.705 -16.958 -6.169 1.00 0.00 4 MET A CA 11
ATOM 16978 C C . MET A 1 4 ? -23.485 -17.578 -5.502 1.00 0.00 4 MET A C 11
ATOM 16979 O O . MET A 1 4 ? -23.575 -18.656 -4.903 1.00 0.00 4 MET A O 11
ATOM 16993 N N . LYS A 1 5 ? -22.350 -16.907 -5.615 1.00 0.00 5 LYS A N 11
ATOM 16994 C CA . LYS A 1 5 ? -21.113 -17.395 -5.020 1.00 0.00 5 LYS A CA 11
ATOM 16995 C C . LYS A 1 5 ? -21.031 -17.028 -3.545 1.00 0.00 5 LYS A C 11
ATOM 16996 O O . LYS A 1 5 ? -21.661 -16.070 -3.093 1.00 0.00 5 LYS A O 11
ATOM 17015 N N . THR A 1 6 ? -20.254 -17.803 -2.805 1.00 0.00 6 THR A N 11
ATOM 17016 C CA . THR A 1 6 ? -20.082 -17.601 -1.378 1.00 0.00 6 THR A CA 11
ATOM 17017 C C . THR A 1 6 ? -18.938 -16.634 -1.072 1.00 0.00 6 THR A C 11
ATOM 17018 O O . THR A 1 6 ? -18.319 -16.070 -1.981 1.00 0.00 6 THR A O 11
ATOM 17029 N N . LYS A 1 7 ? -18.689 -16.430 0.214 1.00 0.00 7 LYS A N 11
ATOM 17030 C CA . LYS A 1 7 ? -17.625 -15.544 0.680 1.00 0.00 7 LYS A CA 11
ATOM 17031 C C . LYS A 1 7 ? -16.246 -16.126 0.360 1.00 0.00 7 LYS A C 11
ATOM 17032 O O . LYS A 1 7 ? -16.127 -17.282 -0.049 1.00 0.00 7 LYS A O 11
ATOM 17051 N N . LYS A 1 8 ? -15.206 -15.326 0.555 1.00 0.00 8 LYS A N 11
ATOM 17052 C CA . LYS A 1 8 ? -13.844 -15.769 0.297 1.00 0.00 8 LYS A CA 11
ATOM 17053 C C . LYS A 1 8 ? -12.911 -15.264 1.384 1.00 0.00 8 LYS A C 11
ATOM 17054 O O . LYS A 1 8 ? -13.249 -14.336 2.118 1.00 0.00 8 LYS A O 11
ATOM 17073 N N . GLN A 1 9 ? -11.739 -15.879 1.484 1.00 0.00 9 GLN A N 11
ATOM 17074 C CA . GLN A 1 9 ? -10.763 -15.508 2.500 1.00 0.00 9 GLN A CA 11
ATOM 17075 C C . GLN A 1 9 ? -9.740 -14.530 1.941 1.00 0.00 9 GLN A C 11
ATOM 17076 O O . GLN A 1 9 ? -9.391 -13.543 2.588 1.00 0.00 9 GLN A O 11
ATOM 17090 N N . GLN A 1 10 ? -9.262 -14.810 0.739 1.00 0.00 10 GLN A N 11
ATOM 17091 C CA . GLN A 1 10 ? -8.277 -13.957 0.090 1.00 0.00 10 GLN A CA 11
ATOM 17092 C C . GLN A 1 10 ? -8.945 -13.110 -0.980 1.00 0.00 10 GLN A C 11
ATOM 17093 O O . GLN A 1 10 ? -9.634 -13.636 -1.858 1.00 0.00 10 GLN A O 11
ATOM 17107 N N . TYR A 1 11 ? -8.761 -11.800 -0.890 1.00 0.00 11 TYR A N 11
ATOM 17108 C CA . TYR A 1 11 ? -9.346 -10.878 -1.846 1.00 0.00 11 TYR A CA 11
ATOM 17109 C C . TYR A 1 11 ? -8.690 -9.508 -1.732 1.00 0.00 11 TYR A C 11
ATOM 17110 O O . TYR A 1 11 ? -7.788 -9.306 -0.913 1.00 0.00 11 TYR A O 11
ATOM 17128 N N . VAL A 1 12 ? -9.146 -8.575 -2.556 1.00 0.00 12 VAL A N 11
ATOM 17129 C CA . VAL A 1 12 ? -8.614 -7.220 -2.561 1.00 0.00 12 VAL A CA 11
ATOM 17130 C C . VAL A 1 12 ? -9.750 -6.200 -2.671 1.00 0.00 12 VAL A C 11
ATOM 17131 O O . VAL A 1 12 ? -10.782 -6.475 -3.287 1.00 0.00 12 VAL A O 11
ATOM 17144 N N . THR A 1 13 ? -9.566 -5.039 -2.057 1.00 0.00 13 THR A N 11
ATOM 17145 C CA . THR A 1 13 ? -10.567 -3.982 -2.091 1.00 0.00 13 THR A CA 11
ATOM 17146 C C . THR A 1 13 ? -9.881 -2.615 -2.115 1.00 0.00 13 THR A C 11
ATOM 17147 O O . THR A 1 13 ? -8.887 -2.399 -1.415 1.00 0.00 13 THR A O 11
ATOM 17158 N N . ILE A 1 14 ? -10.384 -1.709 -2.951 1.00 0.00 14 ILE A N 11
ATOM 17159 C CA . ILE A 1 14 ? -9.802 -0.377 -3.075 1.00 0.00 14 ILE A CA 11
ATOM 17160 C C . ILE A 1 14 ? -10.889 0.697 -3.188 1.00 0.00 14 ILE A C 11
ATOM 17161 O O . ILE A 1 14 ? -11.690 0.683 -4.125 1.00 0.00 14 ILE A O 11
ATOM 17177 N N . LYS A 1 15 ? -10.907 1.626 -2.237 1.00 0.00 15 LYS A N 11
ATOM 17178 C CA . LYS A 1 15 ? -11.881 2.709 -2.236 1.00 0.00 15 LYS A CA 11
ATOM 17179 C C . LYS A 1 15 ? -11.178 4.062 -2.294 1.00 0.00 15 LYS A C 11
ATOM 17180 O O . LYS A 1 15 ? -10.410 4.409 -1.396 1.00 0.00 15 LYS A O 11
ATOM 17199 N N . GLY A 1 16 ? -11.440 4.813 -3.352 1.00 0.00 16 GLY A N 11
ATOM 17200 C CA . GLY A 1 16 ? -10.830 6.122 -3.508 1.00 0.00 16 GLY A CA 11
ATOM 17201 C C . GLY A 1 16 ? -11.852 7.187 -3.835 1.00 0.00 16 GLY A C 11
ATOM 17202 O O . GLY A 1 16 ? -11.544 8.174 -4.500 1.00 0.00 16 GLY A O 11
ATOM 17206 N N . THR A 1 17 ? -13.077 6.985 -3.379 1.00 0.00 17 THR A N 11
ATOM 17207 C CA . THR A 1 17 ? -14.144 7.935 -3.628 1.00 0.00 17 THR A CA 11
ATOM 17208 C C . THR A 1 17 ? -14.769 8.398 -2.313 1.00 0.00 17 THR A C 11
ATOM 17209 O O . THR A 1 17 ? -14.776 7.654 -1.322 1.00 0.00 17 THR A O 11
ATOM 17220 N N . LYS A 1 18 ? -15.264 9.639 -2.312 1.00 0.00 18 LYS A N 11
ATOM 17221 C CA . LYS A 1 18 ? -15.907 10.243 -1.144 1.00 0.00 18 LYS A CA 11
ATOM 17222 C C . LYS A 1 18 ? -14.977 10.252 0.066 1.00 0.00 18 LYS A C 11
ATOM 17223 O O . LYS A 1 18 ? -15.439 10.321 1.206 1.00 0.00 18 LYS A O 11
ATOM 17242 N N . ASN A 1 19 ? -13.671 10.203 -0.184 1.00 0.00 19 ASN A N 11
ATOM 17243 C CA . ASN A 1 19 ? -12.682 10.187 0.887 1.00 0.00 19 ASN A CA 11
ATOM 17244 C C . ASN A 1 19 ? -11.272 10.290 0.302 1.00 0.00 19 ASN A C 11
ATOM 17245 O O . ASN A 1 19 ? -11.082 10.895 -0.752 1.00 0.00 19 ASN A O 11
ATOM 17256 N N . GLY A 1 20 ? -10.295 9.706 0.988 1.00 0.00 20 GLY A N 11
ATOM 17257 C CA . GLY A 1 20 ? -8.926 9.742 0.523 1.00 0.00 20 GLY A CA 11
ATOM 17258 C C . GLY A 1 20 ? -8.562 8.488 -0.242 1.00 0.00 20 GLY A C 11
ATOM 17259 O O . GLY A 1 20 ? -8.781 8.404 -1.448 1.00 0.00 20 GLY A O 11
ATOM 17263 N N . LEU A 1 21 ? -8.037 7.499 0.469 1.00 0.00 21 LEU A N 11
ATOM 17264 C CA . LEU A 1 21 ? -7.637 6.244 -0.144 1.00 0.00 21 LEU A CA 11
ATOM 17265 C C . LEU A 1 21 ? -7.670 5.116 0.883 1.00 0.00 21 LEU A C 11
ATOM 17266 O O . LEU A 1 21 ? -6.858 5.080 1.807 1.00 0.00 21 LEU A O 11
ATOM 17282 N N . THR A 1 22 ? -8.626 4.219 0.735 1.00 0.00 22 THR A N 11
ATOM 17283 C CA . THR A 1 22 ? -8.759 3.088 1.634 1.00 0.00 22 THR A CA 11
ATOM 17284 C C . THR A 1 22 ? -8.673 1.791 0.837 1.00 0.00 22 THR A C 11
ATOM 17285 O O . THR A 1 22 ? -9.625 1.400 0.163 1.00 0.00 22 THR A O 11
ATOM 17296 N N . LEU A 1 23 ? -7.519 1.144 0.893 1.00 0.00 23 LEU A N 11
ATOM 17297 C CA . LEU A 1 23 ? -7.311 -0.091 0.157 1.00 0.00 23 LEU A CA 11
ATOM 17298 C C . LEU A 1 23 ? -6.729 -1.177 1.056 1.00 0.00 23 LEU A C 11
ATOM 17299 O O . LEU A 1 23 ? -6.008 -0.889 2.017 1.00 0.00 23 LEU A O 11
ATOM 17315 N N . HIS A 1 24 ? -7.050 -2.422 0.734 1.00 0.00 24 HIS A N 11
ATOM 17316 C CA . HIS A 1 24 ? -6.578 -3.562 1.505 1.00 0.00 24 HIS A CA 11
ATOM 17317 C C . HIS A 1 24 ? -6.331 -4.765 0.602 1.00 0.00 24 HIS A C 11
ATOM 17318 O O . HIS A 1 24 ? -7.183 -5.131 -0.211 1.00 0.00 24 HIS A O 11
ATOM 17332 N N . LEU A 1 25 ? -5.159 -5.368 0.749 1.00 0.00 25 LEU A N 11
ATOM 17333 C CA . LEU A 1 25 ? -4.798 -6.557 -0.007 1.00 0.00 25 LEU A CA 11
ATOM 17334 C C . LEU A 1 25 ? -4.514 -7.681 0.977 1.00 0.00 25 LEU A C 11
ATOM 17335 O O . LEU A 1 25 ? -3.869 -7.456 2.003 1.00 0.00 25 LEU A O 11
ATOM 17351 N N . ASP A 1 26 ? -5.014 -8.873 0.689 1.00 0.00 26 ASP A N 11
ATOM 17352 C CA . ASP A 1 26 ? -4.814 -10.005 1.581 1.00 0.00 26 ASP A CA 11
ATOM 17353 C C . ASP A 1 26 ? -4.314 -11.227 0.822 1.00 0.00 26 ASP A C 11
ATOM 17354 O O . ASP A 1 26 ? -5.080 -12.148 0.538 1.00 0.00 26 ASP A O 11
ATOM 17363 N N . ASP A 1 27 ? -3.030 -11.223 0.485 1.00 0.00 27 ASP A N 11
ATOM 17364 C CA . ASP A 1 27 ? -2.420 -12.341 -0.233 1.00 0.00 27 ASP A CA 11
ATOM 17365 C C . ASP A 1 27 ? -0.902 -12.261 -0.149 1.00 0.00 27 ASP A C 11
ATOM 17366 O O . ASP A 1 27 ? -0.331 -11.172 -0.091 1.00 0.00 27 ASP A O 11
ATOM 17375 N N . ALA A 1 28 ? -0.248 -13.414 -0.140 1.00 0.00 28 ALA A N 11
ATOM 17376 C CA . ALA A 1 28 ? 1.205 -13.464 -0.053 1.00 0.00 28 ALA A CA 11
ATOM 17377 C C . ALA A 1 28 ? 1.824 -13.959 -1.353 1.00 0.00 28 ALA A C 11
ATOM 17378 O O . ALA A 1 28 ? 1.177 -14.670 -2.124 1.00 0.00 28 ALA A O 11
ATOM 17385 N N . CYS A 1 29 ? 3.092 -13.594 -1.563 1.00 0.00 29 CYS A N 11
ATOM 17386 C CA . CYS A 1 29 ? 3.842 -13.968 -2.772 1.00 0.00 29 CYS A CA 11
ATOM 17387 C C . CYS A 1 29 ? 3.087 -13.595 -4.054 1.00 0.00 29 CYS A C 11
ATOM 17388 O O . CYS A 1 29 ? 3.175 -14.294 -5.062 1.00 0.00 29 CYS A O 11
ATOM 17396 N N . SER A 1 30 ? 2.364 -12.482 -4.022 1.00 0.00 30 SER A N 11
ATOM 17397 C CA . SER A 1 30 ? 1.589 -12.041 -5.175 1.00 0.00 30 SER A CA 11
ATOM 17398 C C . SER A 1 30 ? 1.924 -10.607 -5.582 1.00 0.00 30 SER A C 11
ATOM 17399 O O . SER A 1 30 ? 2.077 -9.723 -4.734 1.00 0.00 30 SER A O 11
ATOM 17407 N N . PHE A 1 31 ? 2.050 -10.386 -6.884 1.00 0.00 31 PHE A N 11
ATOM 17408 C CA . PHE A 1 31 ? 2.325 -9.059 -7.414 1.00 0.00 31 PHE A CA 11
ATOM 17409 C C . PHE A 1 31 ? 1.023 -8.399 -7.814 1.00 0.00 31 PHE A C 11
ATOM 17410 O O . PHE A 1 31 ? 0.515 -8.627 -8.916 1.00 0.00 31 PHE A O 11
ATOM 17427 N N . ASP A 1 32 ? 0.472 -7.590 -6.926 1.00 0.00 32 ASP A N 11
ATOM 17428 C CA . ASP A 1 32 ? -0.777 -6.918 -7.223 1.00 0.00 32 ASP A CA 11
ATOM 17429 C C . ASP A 1 32 ? -0.510 -5.585 -7.885 1.00 0.00 32 ASP A C 11
ATOM 17430 O O . ASP A 1 32 ? -0.455 -4.537 -7.236 1.00 0.00 32 ASP A O 11
ATOM 17439 N N . GLU A 1 33 ? -0.292 -5.657 -9.181 1.00 0.00 33 GLU A N 11
ATOM 17440 C CA . GLU A 1 33 ? -0.034 -4.482 -10.002 1.00 0.00 33 GLU A CA 11
ATOM 17441 C C . GLU A 1 33 ? -1.294 -3.626 -10.127 1.00 0.00 33 GLU A C 11
ATOM 17442 O O . GLU A 1 33 ? -1.233 -2.453 -10.497 1.00 0.00 33 GLU A O 11
ATOM 17454 N N . LEU A 1 34 ? -2.438 -4.223 -9.818 1.00 0.00 34 LEU A N 11
ATOM 17455 C CA . LEU A 1 34 ? -3.706 -3.514 -9.883 1.00 0.00 34 LEU A CA 11
ATOM 17456 C C . LEU A 1 34 ? -3.901 -2.679 -8.624 1.00 0.00 34 LEU A C 11
ATOM 17457 O O . LEU A 1 34 ? -4.527 -1.617 -8.658 1.00 0.00 34 LEU A O 11
ATOM 17473 N N . LEU A 1 35 ? -3.332 -3.152 -7.522 1.00 0.00 35 LEU A N 11
ATOM 17474 C CA . LEU A 1 35 ? -3.447 -2.465 -6.247 1.00 0.00 35 LEU A CA 11
ATOM 17475 C C . LEU A 1 35 ? -2.577 -1.221 -6.236 1.00 0.00 35 LEU A C 11
ATOM 17476 O O . LEU A 1 35 ? -3.039 -0.128 -5.910 1.00 0.00 35 LEU A O 11
ATOM 17492 N N . ASP A 1 36 ? -1.316 -1.392 -6.612 1.00 0.00 36 ASP A N 11
ATOM 17493 C CA . ASP A 1 36 ? -0.371 -0.279 -6.637 1.00 0.00 36 ASP A CA 11
ATOM 17494 C C . ASP A 1 36 ? -0.777 0.729 -7.706 1.00 0.00 36 ASP A C 11
ATOM 17495 O O . ASP A 1 36 ? -0.618 1.941 -7.526 1.00 0.00 36 ASP A O 11
ATOM 17504 N N . GLY A 1 37 ? -1.324 0.218 -8.806 1.00 0.00 37 GLY A N 11
ATOM 17505 C CA . GLY A 1 37 ? -1.766 1.068 -9.889 1.00 0.00 37 GLY A CA 11
ATOM 17506 C C . GLY A 1 37 ? -2.847 2.025 -9.441 1.00 0.00 37 GLY A C 11
ATOM 17507 O O . GLY A 1 37 ? -2.745 3.234 -9.654 1.00 0.00 37 GLY A O 11
ATOM 17511 N N . LEU A 1 38 ? -3.878 1.488 -8.801 1.00 0.00 38 LEU A N 11
ATOM 17512 C CA . LEU A 1 38 ? -4.979 2.307 -8.315 1.00 0.00 38 LEU A CA 11
ATOM 17513 C C . LEU A 1 38 ? -4.528 3.173 -7.142 1.00 0.00 38 LEU A C 11
ATOM 17514 O O . LEU A 1 38 ? -4.992 4.298 -6.990 1.00 0.00 38 LEU A O 11
ATOM 17530 N N . GLN A 1 39 ? -3.623 2.638 -6.318 1.00 0.00 39 GLN A N 11
ATOM 17531 C CA . GLN A 1 39 ? -3.094 3.375 -5.173 1.00 0.00 39 GLN A CA 11
ATOM 17532 C C . GLN A 1 39 ? -2.536 4.722 -5.625 1.00 0.00 39 GLN A C 11
ATOM 17533 O O . GLN A 1 39 ? -2.989 5.778 -5.177 1.00 0.00 39 GLN A O 11
ATOM 17547 N N . ASN A 1 40 ? -1.573 4.672 -6.538 1.00 0.00 40 ASN A N 11
ATOM 17548 C CA . ASN A 1 40 ? -0.941 5.875 -7.059 1.00 0.00 40 ASN A CA 11
ATOM 17549 C C . ASN A 1 40 ? -1.930 6.720 -7.854 1.00 0.00 40 ASN A C 11
ATOM 17550 O O . ASN A 1 40 ? -1.855 7.946 -7.850 1.00 0.00 40 ASN A O 11
ATOM 17561 N N . MET A 1 41 ? -2.863 6.051 -8.521 1.00 0.00 41 MET A N 11
ATOM 17562 C CA . MET A 1 41 ? -3.867 6.729 -9.335 1.00 0.00 41 MET A CA 11
ATOM 17563 C C . MET A 1 41 ? -4.803 7.589 -8.490 1.00 0.00 41 MET A C 11
ATOM 17564 O O . MET A 1 41 ? -4.914 8.790 -8.710 1.00 0.00 41 MET A O 11
ATOM 17578 N N . LEU A 1 42 ? -5.452 6.970 -7.510 1.00 0.00 42 LEU A N 11
ATOM 17579 C CA . LEU A 1 42 ? -6.411 7.662 -6.653 1.00 0.00 42 LEU A CA 11
ATOM 17580 C C . LEU A 1 42 ? -5.764 8.764 -5.818 1.00 0.00 42 LEU A C 11
ATOM 17581 O O . LEU A 1 42 ? -6.298 9.868 -5.729 1.00 0.00 42 LEU A O 11
ATOM 17597 N N . SER A 1 43 ? -4.603 8.473 -5.238 1.00 0.00 43 SER A N 11
ATOM 17598 C CA . SER A 1 43 ? -3.899 9.442 -4.402 1.00 0.00 43 SER A CA 11
ATOM 17599 C C . SER A 1 43 ? -3.521 10.696 -5.190 1.00 0.00 43 SER A C 11
ATOM 17600 O O . SER A 1 43 ? -3.419 11.786 -4.632 1.00 0.00 43 SER A O 11
ATOM 17608 N N . ILE A 1 44 ? -3.311 10.534 -6.487 1.00 0.00 44 ILE A N 11
ATOM 17609 C CA . ILE A 1 44 ? -2.948 11.652 -7.343 1.00 0.00 44 ILE A CA 11
ATOM 17610 C C . ILE A 1 44 ? -4.186 12.299 -7.951 1.00 0.00 44 ILE A C 11
ATOM 17611 O O . ILE A 1 44 ? -4.240 13.515 -8.143 1.00 0.00 44 ILE A O 11
ATOM 17627 N N . GLU A 1 45 ? -5.183 11.476 -8.229 1.00 0.00 45 GLU A N 11
ATOM 17628 C CA . GLU A 1 45 ? -6.424 11.935 -8.832 1.00 0.00 45 GLU A CA 11
ATOM 17629 C C . GLU A 1 45 ? -7.205 12.853 -7.898 1.00 0.00 45 GLU A C 11
ATOM 17630 O O . GLU A 1 45 ? -7.472 14.003 -8.241 1.00 0.00 45 GLU A O 11
ATOM 17642 N N . GLN A 1 46 ? -7.566 12.353 -6.721 1.00 0.00 46 GLN A N 11
ATOM 17643 C CA . GLN A 1 46 ? -8.328 13.152 -5.772 1.00 0.00 46 GLN A CA 11
ATOM 17644 C C . GLN A 1 46 ? -8.386 12.493 -4.396 1.00 0.00 46 GLN A C 11
ATOM 17645 O O . GLN A 1 46 ? -8.842 11.357 -4.260 1.00 0.00 46 GLN A O 11
ATOM 17659 N N . TYR A 1 47 ? -7.927 13.216 -3.384 1.00 0.00 47 TYR A N 11
ATOM 17660 C CA . TYR A 1 47 ? -7.961 12.731 -2.010 1.00 0.00 47 TYR A CA 11
ATOM 17661 C C . TYR A 1 47 ? -8.570 13.807 -1.120 1.00 0.00 47 TYR A C 11
ATOM 17662 O O . TYR A 1 47 ? -8.356 13.845 0.093 1.00 0.00 47 TYR A O 11
ATOM 17680 N N . THR A 1 48 ? -9.344 14.674 -1.752 1.00 0.00 48 THR A N 11
ATOM 17681 C CA . THR A 1 48 ? -9.995 15.782 -1.076 1.00 0.00 48 THR A CA 11
ATOM 17682 C C . THR A 1 48 ? -11.374 15.384 -0.552 1.00 0.00 48 THR A C 11
ATOM 17683 O O . THR A 1 48 ? -12.374 15.463 -1.269 1.00 0.00 48 THR A O 11
ATOM 17694 N N . ASP A 1 49 ? -11.410 14.943 0.697 1.00 0.00 49 ASP A N 11
ATOM 17695 C CA . ASP A 1 49 ? -12.657 14.537 1.337 1.00 0.00 49 ASP A CA 11
ATOM 17696 C C . ASP A 1 49 ? -13.462 15.754 1.775 1.00 0.00 49 ASP A C 11
ATOM 17697 O O . ASP A 1 49 ? -14.632 15.899 1.421 1.00 0.00 49 ASP A O 11
ATOM 17706 N N . GLY A 1 50 ? -12.831 16.616 2.560 1.00 0.00 50 GLY A N 11
ATOM 17707 C CA . GLY A 1 50 ? -13.495 17.812 3.036 1.00 0.00 50 GLY A CA 11
ATOM 17708 C C . GLY A 1 50 ? -13.902 17.714 4.495 1.00 0.00 50 GLY A C 11
ATOM 17709 O O . GLY A 1 50 ? -14.014 18.726 5.183 1.00 0.00 50 GLY A O 11
ATOM 17713 N N . LYS A 1 51 ? -14.125 16.495 4.969 1.00 0.00 51 LYS A N 11
ATOM 17714 C CA . LYS A 1 51 ? -14.530 16.273 6.353 1.00 0.00 51 LYS A CA 11
ATOM 17715 C C . LYS A 1 51 ? -13.487 15.452 7.099 1.00 0.00 51 LYS A C 11
ATOM 17716 O O . LYS A 1 51 ? -13.404 15.490 8.327 1.00 0.00 51 LYS A O 11
ATOM 17735 N N . GLY A 1 52 ? -12.705 14.704 6.350 1.00 0.00 52 GLY A N 11
ATOM 17736 C CA . GLY A 1 52 ? -11.671 13.880 6.945 1.00 0.00 52 GLY A CA 11
ATOM 17737 C C . GLY A 1 52 ? -11.269 12.721 6.059 1.00 0.00 52 GLY A C 11
ATOM 17738 O O . GLY A 1 52 ? -11.781 11.608 6.202 1.00 0.00 52 GLY A O 11
ATOM 17742 N N . GLN A 1 53 ? -10.349 12.981 5.143 1.00 0.00 53 GLN A N 11
ATOM 17743 C CA . GLN A 1 53 ? -9.876 11.958 4.217 1.00 0.00 53 GLN A CA 11
ATOM 17744 C C . GLN A 1 53 ? -8.988 10.941 4.927 1.00 0.00 53 GLN A C 11
ATOM 17745 O O . GLN A 1 53 ? -8.098 11.304 5.703 1.00 0.00 53 GLN A O 11
ATOM 17759 N N . LYS A 1 54 ? -9.232 9.673 4.647 1.00 0.00 54 LYS A N 11
ATOM 17760 C CA . LYS A 1 54 ? -8.471 8.595 5.238 1.00 0.00 54 LYS A CA 11
ATOM 17761 C C . LYS A 1 54 ? -7.621 7.921 4.173 1.00 0.00 54 LYS A C 11
ATOM 17762 O O . LYS A 1 54 ? -8.149 7.300 3.251 1.00 0.00 54 LYS A O 11
ATOM 17781 N N . ILE A 1 55 ? -6.313 8.075 4.280 1.00 0.00 55 ILE A N 11
ATOM 17782 C CA . ILE A 1 55 ? -5.389 7.473 3.332 1.00 0.00 55 ILE A CA 11
ATOM 17783 C C . ILE A 1 55 ? -4.605 6.368 4.036 1.00 0.00 55 ILE A C 11
ATOM 17784 O O . ILE A 1 55 ? -3.439 6.532 4.383 1.00 0.00 55 ILE A O 11
ATOM 17800 N N . SER A 1 56 ? -5.262 5.248 4.270 1.00 0.00 56 SER A N 11
ATOM 17801 C CA . SER A 1 56 ? -4.636 4.138 4.963 1.00 0.00 56 SER A CA 11
ATOM 17802 C C . SER A 1 56 ? -4.343 2.982 4.017 1.00 0.00 56 SER A C 11
ATOM 17803 O O . SER A 1 56 ? -5.244 2.248 3.604 1.00 0.00 56 SER A O 11
ATOM 17811 N N . VAL A 1 57 ? -3.073 2.836 3.675 1.00 0.00 57 VAL A N 11
ATOM 17812 C CA . VAL A 1 57 ? -2.627 1.771 2.791 1.00 0.00 57 VAL A CA 11
ATOM 17813 C C . VAL A 1 57 ? -2.309 0.528 3.615 1.00 0.00 57 VAL A C 11
ATOM 17814 O O . VAL A 1 57 ? -1.213 0.389 4.161 1.00 0.00 57 VAL A O 11
ATOM 17827 N N . HIS A 1 58 ? -3.282 -0.364 3.733 1.00 0.00 58 HIS A N 11
ATOM 17828 C CA . HIS A 1 58 ? -3.094 -1.583 4.512 1.00 0.00 58 HIS A CA 11
ATOM 17829 C C . HIS A 1 58 ? -2.767 -2.758 3.598 1.00 0.00 58 HIS A C 11
ATOM 17830 O O . HIS A 1 58 ? -3.660 -3.486 3.153 1.00 0.00 58 HIS A O 11
ATOM 17844 N N . VAL A 1 59 ? -1.483 -2.938 3.325 1.00 0.00 59 VAL A N 11
ATOM 17845 C CA . VAL A 1 59 ? -1.021 -4.011 2.460 1.00 0.00 59 VAL A CA 11
ATOM 17846 C C . VAL A 1 59 ? -0.598 -5.227 3.275 1.00 0.00 59 VAL A C 11
ATOM 17847 O O . VAL A 1 59 ? 0.568 -5.378 3.639 1.00 0.00 59 VAL A O 11
ATOM 17860 N N . LYS A 1 60 ? -1.555 -6.094 3.565 1.00 0.00 60 LYS A N 11
ATOM 17861 C CA . LYS A 1 60 ? -1.282 -7.297 4.335 1.00 0.00 60 LYS A CA 11
ATOM 17862 C C . LYS A 1 60 ? -0.843 -8.422 3.406 1.00 0.00 60 LYS A C 11
ATOM 17863 O O . LYS A 1 60 ? -1.577 -9.387 3.184 1.00 0.00 60 LYS A O 11
ATOM 17882 N N . LEU A 1 61 ? 0.347 -8.269 2.847 1.00 0.00 61 LEU A N 11
ATOM 17883 C CA . LEU A 1 61 ? 0.893 -9.262 1.936 1.00 0.00 61 LEU A CA 11
ATOM 17884 C C . LEU A 1 61 ? 1.473 -10.432 2.716 1.00 0.00 61 LEU A C 11
ATOM 17885 O O . LEU A 1 61 ? 0.858 -11.492 2.824 1.00 0.00 61 LEU A O 11
ATOM 17901 N N . GLY A 1 62 ? 2.656 -10.232 3.272 1.00 0.00 62 GLY A N 11
ATOM 17902 C CA . GLY A 1 62 ? 3.292 -11.273 4.040 1.00 0.00 62 GLY A CA 11
ATOM 17903 C C . GLY A 1 62 ? 4.756 -11.432 3.693 1.00 0.00 62 GLY A C 11
ATOM 17904 O O . GLY A 1 62 ? 5.507 -10.457 3.690 1.00 0.00 62 GLY A O 11
ATOM 17908 N N . ASN A 1 63 ? 5.148 -12.642 3.322 1.00 0.00 63 ASN A N 11
ATOM 17909 C CA . ASN A 1 63 ? 6.542 -12.934 3.004 1.00 0.00 63 ASN A CA 11
ATOM 17910 C C . ASN A 1 63 ? 6.859 -12.633 1.545 1.00 0.00 63 ASN A C 11
ATOM 17911 O O . ASN A 1 63 ? 7.829 -13.140 0.990 1.00 0.00 63 ASN A O 11
ATOM 17922 N N . ARG A 1 64 ? 6.042 -11.790 0.932 1.00 0.00 64 ARG A N 11
ATOM 17923 C CA . ARG A 1 64 ? 6.247 -11.416 -0.457 1.00 0.00 64 ARG A CA 11
ATOM 17924 C C . ARG A 1 64 ? 7.368 -10.393 -0.565 1.00 0.00 64 ARG A C 11
ATOM 17925 O O . ARG A 1 64 ? 8.051 -10.316 -1.584 1.00 0.00 64 ARG A O 11
ATOM 17946 N N . PHE A 1 65 ? 7.545 -9.623 0.508 1.00 0.00 65 PHE A N 11
ATOM 17947 C CA . PHE A 1 65 ? 8.564 -8.580 0.566 1.00 0.00 65 PHE A CA 11
ATOM 17948 C C . PHE A 1 65 ? 8.345 -7.574 -0.560 1.00 0.00 65 PHE A C 11
ATOM 17949 O O . PHE A 1 65 ? 9.013 -7.614 -1.596 1.00 0.00 65 PHE A O 11
ATOM 17966 N N . LEU A 1 66 ? 7.376 -6.695 -0.359 1.00 0.00 66 LEU A N 11
ATOM 17967 C CA . LEU A 1 66 ? 7.046 -5.678 -1.342 1.00 0.00 66 LEU A CA 11
ATOM 17968 C C . LEU A 1 66 ? 8.054 -4.540 -1.275 1.00 0.00 66 LEU A C 11
ATOM 17969 O O . LEU A 1 66 ? 8.617 -4.250 -0.217 1.00 0.00 66 LEU A O 11
ATOM 17985 N N . TYR A 1 67 ? 8.282 -3.901 -2.406 1.00 0.00 67 TYR A N 11
ATOM 17986 C CA . TYR A 1 67 ? 9.220 -2.804 -2.477 1.00 0.00 67 TYR A CA 11
ATOM 17987 C C . TYR A 1 67 ? 8.563 -1.524 -1.990 1.00 0.00 67 TYR A C 11
ATOM 17988 O O . TYR A 1 67 ? 8.189 -0.670 -2.787 1.00 0.00 67 TYR A O 11
ATOM 18006 N N . LYS A 1 68 ? 8.420 -1.413 -0.670 1.00 0.00 68 LYS A N 11
ATOM 18007 C CA . LYS A 1 68 ? 7.803 -0.243 -0.051 1.00 0.00 68 LYS A CA 11
ATOM 18008 C C . LYS A 1 68 ? 8.542 1.031 -0.429 1.00 0.00 68 LYS A C 11
ATOM 18009 O O . LYS A 1 68 ? 7.967 2.114 -0.413 1.00 0.00 68 LYS A O 11
ATOM 18028 N N . GLU A 1 69 ? 9.814 0.891 -0.778 1.00 0.00 69 GLU A N 11
ATOM 18029 C CA . GLU A 1 69 ? 10.628 2.032 -1.157 1.00 0.00 69 GLU A CA 11
ATOM 18030 C C . GLU A 1 69 ? 10.075 2.672 -2.428 1.00 0.00 69 GLU A C 11
ATOM 18031 O O . GLU A 1 69 ? 10.199 3.878 -2.638 1.00 0.00 69 GLU A O 11
ATOM 18043 N N . GLN A 1 70 ? 9.437 1.849 -3.255 1.00 0.00 70 GLN A N 11
ATOM 18044 C CA . GLN A 1 70 ? 8.845 2.308 -4.502 1.00 0.00 70 GLN A CA 11
ATOM 18045 C C . GLN A 1 70 ? 7.660 3.223 -4.224 1.00 0.00 70 GLN A C 11
ATOM 18046 O O . GLN A 1 70 ? 7.444 4.216 -4.922 1.00 0.00 70 GLN A O 11
ATOM 18060 N N . GLU A 1 71 ? 6.897 2.886 -3.194 1.00 0.00 71 GLU A N 11
ATOM 18061 C CA . GLU A 1 71 ? 5.743 3.679 -2.810 1.00 0.00 71 GLU A CA 11
ATOM 18062 C C . GLU A 1 71 ? 6.174 4.839 -1.924 1.00 0.00 71 GLU A C 11
ATOM 18063 O O . GLU A 1 71 ? 5.653 5.947 -2.032 1.00 0.00 71 GLU A O 11
ATOM 18075 N N . GLU A 1 72 ? 7.146 4.580 -1.062 1.00 0.00 72 GLU A N 11
ATOM 18076 C CA . GLU A 1 72 ? 7.660 5.584 -0.144 1.00 0.00 72 GLU A CA 11
ATOM 18077 C C . GLU A 1 72 ? 8.227 6.785 -0.894 1.00 0.00 72 GLU A C 11
ATOM 18078 O O . GLU A 1 72 ? 7.979 7.927 -0.516 1.00 0.00 72 GLU A O 11
ATOM 18090 N N . GLN A 1 73 ? 8.953 6.526 -1.980 1.00 0.00 73 GLN A N 11
ATOM 18091 C CA . GLN A 1 73 ? 9.563 7.594 -2.765 1.00 0.00 73 GLN A CA 11
ATOM 18092 C C . GLN A 1 73 ? 8.509 8.535 -3.355 1.00 0.00 73 GLN A C 11
ATOM 18093 O O . GLN A 1 73 ? 8.782 9.713 -3.586 1.00 0.00 73 GLN A O 11
ATOM 18107 N N . LEU A 1 74 ? 7.304 8.027 -3.593 1.00 0.00 74 LEU A N 11
ATOM 18108 C CA . LEU A 1 74 ? 6.240 8.862 -4.132 1.00 0.00 74 LEU A CA 11
ATOM 18109 C C . LEU A 1 74 ? 5.417 9.457 -2.993 1.00 0.00 74 LEU A C 11
ATOM 18110 O O . LEU A 1 74 ? 4.838 10.532 -3.128 1.00 0.00 74 LEU A O 11
ATOM 18126 N N . THR A 1 75 ? 5.395 8.763 -1.860 1.00 0.00 75 THR A N 11
ATOM 18127 C CA . THR A 1 75 ? 4.661 9.229 -0.696 1.00 0.00 75 THR A CA 11
ATOM 18128 C C . THR A 1 75 ? 5.424 10.359 -0.008 1.00 0.00 75 THR A C 11
ATOM 18129 O O . THR A 1 75 ? 4.843 11.167 0.709 1.00 0.00 75 THR A O 11
ATOM 18140 N N . GLU A 1 76 ? 6.733 10.416 -0.255 1.00 0.00 76 GLU A N 11
ATOM 18141 C CA . GLU A 1 76 ? 7.611 11.438 0.319 1.00 0.00 76 GLU A CA 11
ATOM 18142 C C . GLU A 1 76 ? 7.085 12.853 0.074 1.00 0.00 76 GLU A C 11
ATOM 18143 O O . GLU A 1 76 ? 7.306 13.758 0.884 1.00 0.00 76 GLU A O 11
ATOM 18155 N N . LEU A 1 77 ? 6.386 13.031 -1.039 1.00 0.00 77 LEU A N 11
ATOM 18156 C CA . LEU A 1 77 ? 5.821 14.328 -1.400 1.00 0.00 77 LEU A CA 11
ATOM 18157 C C . LEU A 1 77 ? 4.767 14.756 -0.385 1.00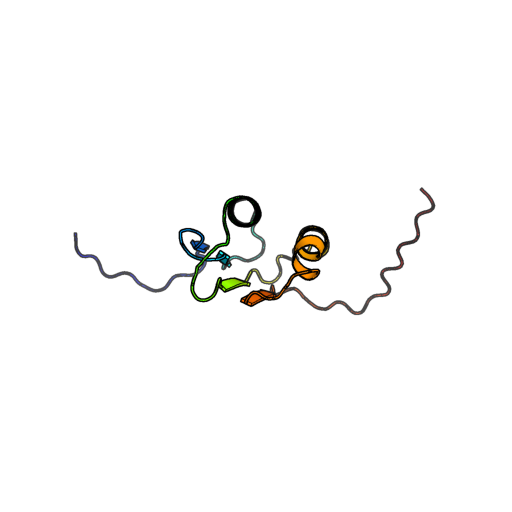 0.00 77 LEU A C 11
ATOM 18158 O O . LEU A 1 77 ? 4.652 15.932 -0.047 1.00 0.00 77 LEU A O 11
ATOM 18174 N N . ILE A 1 78 ? 4.008 13.788 0.107 1.00 0.00 78 ILE A N 11
ATOM 18175 C CA . ILE A 1 78 ? 2.956 14.058 1.075 1.00 0.00 78 ILE A CA 11
ATOM 18176 C C . ILE A 1 78 ? 3.450 13.822 2.501 1.00 0.00 78 ILE A C 11
ATOM 18177 O O . ILE A 1 78 ? 3.015 14.487 3.426 1.00 0.00 78 ILE A O 11
ATOM 18193 N N . ALA A 1 79 ? 4.374 12.883 2.667 1.00 0.00 79 ALA A N 11
ATOM 18194 C CA . ALA A 1 79 ? 4.924 12.552 3.984 1.00 0.00 79 ALA A CA 11
ATOM 18195 C C . ALA A 1 79 ? 5.557 13.762 4.662 1.00 0.00 79 ALA A C 11
ATOM 18196 O O . ALA A 1 79 ? 5.469 13.912 5.881 1.00 0.00 79 ALA A O 11
ATOM 18203 N N . SER A 1 80 ? 6.171 14.630 3.876 1.00 0.00 80 SER A N 11
ATOM 18204 C CA . SER A 1 80 ? 6.821 15.818 4.414 1.00 0.00 80 SER A CA 11
ATOM 18205 C C . SER A 1 80 ? 5.793 16.829 4.941 1.00 0.00 80 SER A C 11
ATOM 18206 O O . SER A 1 80 ? 6.144 17.785 5.635 1.00 0.00 80 SER A O 11
ATOM 18214 N N . LYS A 1 81 ? 4.528 16.597 4.623 1.00 0.00 81 LYS A N 11
ATOM 18215 C CA . LYS A 1 81 ? 3.442 17.473 5.050 1.00 0.00 81 LYS A CA 11
ATOM 18216 C C . LYS A 1 81 ? 2.154 16.672 5.178 1.00 0.00 81 LYS A C 11
ATOM 18217 O O . LYS A 1 81 ? 1.105 17.065 4.669 1.00 0.00 81 LYS A O 11
ATOM 18236 N N . LYS A 1 82 ? 2.254 15.531 5.850 1.00 0.00 82 LYS A N 11
ATOM 18237 C CA . LYS A 1 82 ? 1.107 14.645 6.030 1.00 0.00 82 LYS A CA 11
ATOM 18238 C C . LYS A 1 82 ? 0.054 15.245 6.964 1.00 0.00 82 LYS A C 11
ATOM 18239 O O . LYS A 1 82 ? 0.046 15.006 8.173 1.00 0.00 82 LYS A O 11
ATOM 18258 N N . ASP A 1 83 ? -0.829 16.037 6.381 1.00 0.00 83 ASP A N 11
ATOM 18259 C CA . ASP A 1 83 ? -1.907 16.680 7.119 1.00 0.00 83 ASP A CA 11
ATOM 18260 C C . ASP A 1 83 ? -3.095 15.739 7.242 1.00 0.00 83 ASP A C 11
ATOM 18261 O O . ASP A 1 83 ? -3.817 15.745 8.236 1.00 0.00 83 ASP A O 11
ATOM 18270 N N . LEU A 1 84 ? -3.270 14.915 6.225 1.00 0.00 84 LEU A N 11
ATOM 18271 C CA . LEU A 1 84 ? -4.376 13.971 6.178 1.00 0.00 84 LEU A CA 11
ATOM 18272 C C . LEU A 1 84 ? -4.030 12.708 6.961 1.00 0.00 84 LEU A C 11
ATOM 18273 O O . LEU A 1 84 ? -2.878 12.514 7.361 1.00 0.00 84 LEU A O 11
ATOM 18289 N N . PHE A 1 85 ? -5.019 11.846 7.167 1.00 0.00 85 PHE A N 11
ATOM 18290 C CA . PHE A 1 85 ? -4.804 10.603 7.901 1.00 0.00 85 PHE A CA 11
ATOM 18291 C C . PHE A 1 85 ? -4.180 9.549 6.995 1.00 0.00 85 PHE A C 11
ATOM 18292 O O . PHE A 1 85 ? -4.838 8.582 6.606 1.00 0.00 85 PHE A O 11
ATOM 18309 N N . VAL A 1 86 ? -2.922 9.754 6.640 1.00 0.00 86 VAL A N 11
ATOM 18310 C CA . VAL A 1 86 ? -2.213 8.818 5.785 1.00 0.00 86 VAL A CA 11
ATOM 18311 C C . VAL A 1 86 ? -1.359 7.875 6.630 1.00 0.00 86 VAL A C 11
ATOM 18312 O O . VAL A 1 86 ? -0.500 8.315 7.395 1.00 0.00 86 VAL A O 11
ATOM 18325 N N . HIS A 1 87 ? -1.622 6.581 6.514 1.00 0.00 87 HIS A N 11
ATOM 18326 C CA . HIS A 1 87 ? -0.887 5.575 7.272 1.00 0.00 87 HIS A CA 11
ATOM 18327 C C . HIS A 1 87 ? -0.773 4.288 6.468 1.00 0.00 87 HIS A C 11
ATOM 18328 O O . HIS A 1 87 ? -1.781 3.710 6.070 1.00 0.00 87 HIS A O 11
ATOM 18342 N N . SER A 1 88 ? 0.447 3.843 6.225 1.00 0.00 88 SER A N 11
ATOM 18343 C CA . SER A 1 88 ? 0.676 2.620 5.471 1.00 0.00 88 SER A CA 11
ATOM 18344 C C . SER A 1 88 ? 1.323 1.567 6.362 1.00 0.00 88 SER A C 11
ATOM 18345 O O . SER A 1 88 ? 2.170 1.886 7.200 1.00 0.00 88 SER A O 11
ATOM 18353 N N . ILE A 1 89 ? 0.908 0.320 6.198 1.00 0.00 89 ILE A N 11
ATOM 18354 C CA . ILE A 1 89 ? 1.461 -0.772 6.983 1.00 0.00 89 ILE A CA 11
ATOM 18355 C C . ILE A 1 89 ? 1.500 -2.054 6.162 1.00 0.00 89 ILE A C 11
ATOM 18356 O O . ILE A 1 89 ? 0.562 -2.369 5.425 1.00 0.00 89 ILE A O 11
ATOM 18372 N N . ASP A 1 90 ? 2.599 -2.773 6.278 1.00 0.00 90 ASP A N 11
ATOM 18373 C CA . ASP A 1 90 ? 2.788 -4.019 5.559 1.00 0.00 90 ASP A CA 11
ATOM 18374 C C . ASP A 1 90 ? 3.291 -5.093 6.515 1.00 0.00 90 ASP A C 11
ATOM 18375 O O . ASP A 1 90 ? 3.328 -4.878 7.729 1.00 0.00 90 ASP A O 11
ATOM 18384 N N . SER A 1 91 ? 3.682 -6.245 5.984 1.00 0.00 91 SER A N 11
ATOM 18385 C CA . SER A 1 91 ? 4.170 -7.338 6.815 1.00 0.00 91 SER A CA 11
ATOM 18386 C C . SER A 1 91 ? 5.494 -7.901 6.284 1.00 0.00 91 SER A C 11
ATOM 18387 O O . SER A 1 91 ? 5.656 -9.118 6.180 1.00 0.00 91 SER A O 11
ATOM 18395 N N . GLU A 1 92 ? 6.434 -7.017 5.947 1.00 0.00 92 GLU A N 11
ATOM 18396 C CA . GLU A 1 92 ? 7.743 -7.431 5.432 1.00 0.00 92 GLU A CA 11
ATOM 18397 C C . GLU A 1 92 ? 8.529 -8.244 6.464 1.00 0.00 92 GLU A C 11
ATOM 18398 O O . GLU A 1 92 ? 8.133 -8.362 7.627 1.00 0.00 92 GLU A O 11
ATOM 18410 N N . VAL A 1 93 ? 9.651 -8.790 6.023 1.00 0.00 93 VAL A N 11
ATOM 18411 C CA . VAL A 1 93 ? 10.509 -9.584 6.881 1.00 0.00 93 VAL A CA 11
ATOM 18412 C C . VAL A 1 93 ? 11.850 -8.883 7.073 1.00 0.00 93 VAL A C 11
ATOM 18413 O O . VAL A 1 93 ? 12.425 -8.348 6.117 1.00 0.00 93 VAL A O 11
ATOM 18426 N N . ILE A 1 94 ? 12.328 -8.871 8.311 1.00 0.00 94 ILE A N 11
ATOM 18427 C CA . ILE A 1 94 ? 13.589 -8.229 8.653 1.00 0.00 94 ILE A CA 11
ATOM 18428 C C . ILE A 1 94 ? 14.758 -8.801 7.853 1.00 0.00 94 ILE A C 11
ATOM 18429 O O . ILE A 1 94 ? 14.790 -9.992 7.537 1.00 0.00 94 ILE A O 11
ATOM 18445 N N . THR A 1 95 ? 15.708 -7.937 7.528 1.00 0.00 95 THR A N 11
ATOM 18446 C CA . THR A 1 95 ? 16.879 -8.332 6.761 1.00 0.00 95 THR A CA 11
ATOM 18447 C C . THR A 1 95 ? 18.164 -8.023 7.530 1.00 0.00 95 THR A C 11
ATOM 18448 O O . THR A 1 95 ? 18.276 -6.976 8.171 1.00 0.00 95 THR A O 11
ATOM 18459 N N . LYS A 1 96 ? 19.121 -8.940 7.467 1.00 0.00 96 LYS A N 11
ATOM 18460 C CA . LYS A 1 96 ? 20.400 -8.767 8.149 1.00 0.00 96 LYS A CA 11
ATOM 18461 C C . LYS A 1 96 ? 21.346 -7.907 7.309 1.00 0.00 96 LYS A C 11
ATOM 18462 O O . LYS A 1 96 ? 22.121 -8.412 6.495 1.00 0.00 96 LYS A O 11
ATOM 18481 N N . LYS A 1 97 ? 21.254 -6.601 7.498 1.00 0.00 97 LYS A N 11
ATOM 18482 C CA . LYS A 1 97 ? 22.084 -5.650 6.775 1.00 0.00 97 LYS A CA 11
ATOM 18483 C C . LYS A 1 97 ? 22.163 -4.338 7.542 1.00 0.00 97 LYS A C 11
ATOM 18484 O O . LYS A 1 97 ? 21.191 -3.922 8.176 1.00 0.00 97 LYS A O 11
ATOM 18503 N N . GLU A 1 98 ? 23.322 -3.695 7.485 1.00 0.00 98 GLU A N 11
ATOM 18504 C CA . GLU A 1 98 ? 23.522 -2.423 8.162 1.00 0.00 98 GLU A CA 11
ATOM 18505 C C . GLU A 1 98 ? 22.960 -1.284 7.320 1.00 0.00 98 GLU A C 11
ATOM 18506 O O . GLU A 1 98 ? 23.654 -0.718 6.475 1.00 0.00 98 GLU A O 11
ATOM 18518 N N . ALA A 1 99 ? 21.694 -0.963 7.541 1.00 0.00 99 ALA A N 11
ATOM 18519 C CA . ALA A 1 99 ? 21.039 0.105 6.801 1.00 0.00 99 ALA A CA 11
ATOM 18520 C C . ALA A 1 99 ? 21.375 1.465 7.403 1.00 0.00 99 ALA A C 11
ATOM 18521 O O . ALA A 1 99 ? 20.507 2.165 7.923 1.00 0.00 99 ALA A O 11
ATOM 18528 N N . GLN A 1 100 ? 22.647 1.823 7.349 1.00 0.00 100 GLN A N 11
ATOM 18529 C CA . GLN A 1 100 ? 23.105 3.097 7.882 1.00 0.00 100 GLN A CA 11
ATOM 18530 C C . GLN A 1 100 ? 22.766 4.230 6.921 1.00 0.00 100 GLN A C 11
ATOM 18531 O O . GLN A 1 100 ? 23.071 4.157 5.725 1.00 0.00 100 GLN A O 11
ATOM 18545 N N . GLN A 1 101 ? 22.117 5.261 7.442 1.00 0.00 101 GLN A N 11
ATOM 18546 C CA . GLN A 1 101 ? 21.739 6.411 6.639 1.00 0.00 101 GLN A CA 11
ATOM 18547 C C . GLN A 1 101 ? 22.907 7.381 6.525 1.00 0.00 101 GLN A C 11
ATOM 18548 O O . GLN A 1 101 ? 23.014 8.347 7.282 1.00 0.00 101 GLN A O 11
ATOM 18562 N N . ILE A 1 102 ? 23.804 7.095 5.598 1.00 0.00 102 ILE A N 11
ATOM 18563 C CA . ILE A 1 102 ? 24.963 7.936 5.371 1.00 0.00 102 ILE A CA 11
ATOM 18564 C C . ILE A 1 102 ? 25.092 8.248 3.882 1.00 0.00 102 ILE A C 11
ATOM 18565 O O . ILE A 1 102 ? 25.029 7.350 3.040 1.00 0.00 102 ILE A O 11
ATOM 18581 N N . ARG A 1 103 ? 25.230 9.526 3.557 1.00 0.00 103 ARG A N 11
ATOM 18582 C CA . ARG A 1 103 ? 25.355 9.944 2.172 1.00 0.00 103 ARG A CA 11
ATOM 18583 C C . ARG A 1 103 ? 26.389 11.055 2.047 1.00 0.00 103 ARG A C 11
ATOM 18584 O O . ARG A 1 103 ? 26.245 12.117 2.651 1.00 0.00 103 ARG A O 11
ATOM 18605 N N . GLU A 1 104 ? 27.437 10.798 1.283 1.00 0.00 104 GLU A N 11
ATOM 18606 C CA . GLU A 1 104 ? 28.487 11.778 1.054 1.00 0.00 104 GLU A CA 11
ATOM 18607 C C . GLU A 1 104 ? 28.033 12.745 -0.035 1.00 0.00 104 GLU A C 11
ATOM 18608 O O . GLU A 1 104 ? 28.634 13.801 -0.258 1.00 0.00 104 GLU A O 11
ATOM 18620 N N . GLU A 1 105 ? 26.954 12.360 -0.696 1.00 0.00 105 GLU A N 11
ATOM 18621 C CA . GLU A 1 105 ? 26.371 13.147 -1.772 1.00 0.00 105 GLU A CA 11
ATOM 18622 C C . GLU A 1 105 ? 25.531 14.281 -1.198 1.00 0.00 105 GLU A C 11
ATOM 18623 O O . GLU A 1 105 ? 24.620 13.997 -0.392 1.00 0.00 105 GLU A O 11
ATOM 18635 N N . GLY A 1 1 ? -28.946 -22.725 -12.100 1.00 0.00 1 GLY A N 12
ATOM 18636 C CA . GLY A 1 1 ? -28.543 -22.904 -13.520 1.00 0.00 1 GLY A CA 12
ATOM 18637 C C . GLY A 1 1 ? -27.063 -22.661 -13.726 1.00 0.00 1 GLY A C 12
ATOM 18638 O O . GLY A 1 1 ? -26.296 -23.596 -13.959 1.00 0.00 1 GLY A O 12
ATOM 18642 N N . SER A 1 2 ? -26.655 -21.405 -13.644 1.00 0.00 2 SER A N 12
ATOM 18643 C CA . SER A 1 2 ? -25.253 -21.052 -13.812 1.00 0.00 2 SER A CA 12
ATOM 18644 C C . SER A 1 2 ? -24.515 -21.189 -12.483 1.00 0.00 2 SER A C 12
ATOM 18645 O O . SER A 1 2 ? -25.130 -21.107 -11.421 1.00 0.00 2 SER A O 12
ATOM 18653 N N . HIS A 1 3 ? -23.210 -21.416 -12.543 1.00 0.00 3 HIS A N 12
ATOM 18654 C CA . HIS A 1 3 ? -22.412 -21.583 -11.334 1.00 0.00 3 HIS A CA 12
ATOM 18655 C C . HIS A 1 3 ? -22.332 -20.279 -10.541 1.00 0.00 3 HIS A C 12
ATOM 18656 O O . HIS A 1 3 ? -22.109 -19.206 -11.102 1.00 0.00 3 HIS A O 12
ATOM 18670 N N . MET A 1 4 ? -22.522 -20.384 -9.235 1.00 0.00 4 MET A N 12
ATOM 18671 C CA . MET A 1 4 ? -22.482 -19.225 -8.356 1.00 0.00 4 MET A CA 12
ATOM 18672 C C . MET A 1 4 ? -21.296 -19.310 -7.398 1.00 0.00 4 MET A C 12
ATOM 18673 O O . MET A 1 4 ? -20.976 -20.386 -6.888 1.00 0.00 4 MET A O 12
ATOM 18687 N N . LYS A 1 5 ? -20.651 -18.177 -7.157 1.00 0.00 5 LYS A N 12
ATOM 18688 C CA . LYS A 1 5 ? -19.509 -18.118 -6.254 1.00 0.00 5 LYS A CA 12
ATOM 18689 C C . LYS A 1 5 ? -20.000 -17.979 -4.814 1.00 0.00 5 LYS A C 12
ATOM 18690 O O . LYS A 1 5 ? -20.778 -17.076 -4.505 1.00 0.00 5 LYS A O 12
ATOM 18709 N N . THR A 1 6 ? -19.561 -18.875 -3.942 1.00 0.00 6 THR A N 12
ATOM 18710 C CA . THR A 1 6 ? -19.987 -18.842 -2.551 1.00 0.00 6 THR A CA 12
ATOM 18711 C C . THR A 1 6 ? -18.971 -18.142 -1.652 1.00 0.00 6 THR A C 12
ATOM 18712 O O . THR A 1 6 ? -19.348 -17.433 -0.717 1.00 0.00 6 THR A O 12
ATOM 18723 N N . LYS A 1 7 ? -17.687 -18.326 -1.934 1.00 0.00 7 LYS A N 12
ATOM 18724 C CA . LYS A 1 7 ? -16.640 -17.717 -1.119 1.00 0.00 7 LYS A CA 12
ATOM 18725 C C . LYS A 1 7 ? -15.327 -17.621 -1.885 1.00 0.00 7 LYS A C 12
ATOM 18726 O O . LYS A 1 7 ? -15.215 -18.110 -3.010 1.00 0.00 7 LYS A O 12
ATOM 18745 N N . LYS A 1 8 ? -14.340 -16.985 -1.264 1.00 0.00 8 LYS A N 12
ATOM 18746 C CA . LYS A 1 8 ? -13.023 -16.823 -1.863 1.00 0.00 8 LYS A CA 12
ATOM 18747 C C . LYS A 1 8 ? -11.940 -16.890 -0.788 1.00 0.00 8 LYS A C 12
ATOM 18748 O O . LYS A 1 8 ? -12.245 -16.934 0.405 1.00 0.00 8 LYS A O 12
ATOM 18767 N N . GLN A 1 9 ? -10.683 -16.910 -1.209 1.00 0.00 9 GLN A N 12
ATOM 18768 C CA . GLN A 1 9 ? -9.570 -16.963 -0.271 1.00 0.00 9 GLN A CA 12
ATOM 18769 C C . GLN A 1 9 ? -8.969 -15.573 -0.098 1.00 0.00 9 GLN A C 12
ATOM 18770 O O . GLN A 1 9 ? -8.912 -15.042 1.012 1.00 0.00 9 GLN A O 12
ATOM 18784 N N . GLN A 1 10 ? -8.536 -14.986 -1.205 1.00 0.00 10 GLN A N 12
ATOM 18785 C CA . GLN A 1 10 ? -7.946 -13.659 -1.182 1.00 0.00 10 GLN A CA 12
ATOM 18786 C C . GLN A 1 10 ? -8.947 -12.642 -1.708 1.00 0.00 10 GLN A C 12
ATOM 18787 O O . GLN A 1 10 ? -9.873 -12.993 -2.444 1.00 0.00 10 GLN A O 12
ATOM 18801 N N . TYR A 1 11 ? -8.772 -11.391 -1.322 1.00 0.00 11 TYR A N 12
ATOM 18802 C CA . TYR A 1 11 ? -9.666 -10.331 -1.757 1.00 0.00 11 TYR A CA 12
ATOM 18803 C C . TYR A 1 11 ? -8.951 -8.990 -1.749 1.00 0.00 11 TYR A C 12
ATOM 18804 O O . TYR A 1 11 ? -7.946 -8.813 -1.056 1.00 0.00 11 TYR A O 12
ATOM 18822 N N . VAL A 1 12 ? -9.473 -8.055 -2.528 1.00 0.00 12 VAL A N 12
ATOM 18823 C CA . VAL A 1 12 ? -8.900 -6.727 -2.626 1.00 0.00 12 VAL A CA 12
ATOM 18824 C C . VAL A 1 12 ? -10.009 -5.678 -2.693 1.00 0.00 12 VAL A C 12
ATOM 18825 O O . VAL A 1 12 ? -10.973 -5.828 -3.444 1.00 0.00 12 VAL A O 12
ATOM 18838 N N . THR A 1 13 ? -9.889 -4.636 -1.886 1.00 0.00 13 THR A N 12
ATOM 18839 C CA . THR A 1 13 ? -10.875 -3.571 -1.868 1.00 0.00 13 THR A CA 12
ATOM 18840 C C . THR A 1 13 ? -10.174 -2.214 -1.834 1.00 0.00 13 THR A C 12
ATOM 18841 O O . THR A 1 13 ? -9.259 -2.000 -1.037 1.00 0.00 13 THR A O 12
ATOM 18852 N N . ILE A 1 14 ? -10.577 -1.318 -2.726 1.00 0.00 14 ILE A N 12
ATOM 18853 C CA . ILE A 1 14 ? -9.985 0.011 -2.807 1.00 0.00 14 ILE A CA 12
ATOM 18854 C C . ILE A 1 14 ? -11.081 1.073 -2.824 1.00 0.00 14 ILE A C 12
ATOM 18855 O O . ILE A 1 14 ? -11.676 1.354 -3.865 1.00 0.00 14 ILE A O 12
ATOM 18871 N N . LYS A 1 15 ? -11.357 1.645 -1.663 1.00 0.00 15 LYS A N 12
ATOM 18872 C CA . LYS A 1 15 ? -12.380 2.670 -1.542 1.00 0.00 15 LYS A CA 12
ATOM 18873 C C . LYS A 1 15 ? -11.727 4.046 -1.521 1.00 0.00 15 LYS A C 12
ATOM 18874 O O . LYS A 1 15 ? -11.520 4.633 -0.459 1.00 0.00 15 LYS A O 12
ATOM 18893 N N . GLY A 1 16 ? -11.392 4.547 -2.699 1.00 0.00 16 GLY A N 12
ATOM 18894 C CA . GLY A 1 16 ? -10.762 5.850 -2.796 1.00 0.00 16 GLY A CA 12
ATOM 18895 C C . GLY A 1 16 ? -11.648 6.863 -3.481 1.00 0.00 16 GLY A C 12
ATOM 18896 O O . GLY A 1 16 ? -11.168 7.824 -4.069 1.00 0.00 16 GLY A O 12
ATOM 18900 N N . THR A 1 17 ? -12.950 6.643 -3.415 1.00 0.00 17 THR A N 12
ATOM 18901 C CA . THR A 1 17 ? -13.903 7.546 -4.028 1.00 0.00 17 THR A CA 12
ATOM 18902 C C . THR A 1 17 ? -14.633 8.365 -2.970 1.00 0.00 17 THR A C 12
ATOM 18903 O O . THR A 1 17 ? -15.158 7.806 -2.005 1.00 0.00 17 THR A O 12
ATOM 18914 N N . LYS A 1 18 ? -14.625 9.689 -3.139 1.00 0.00 18 LYS A N 12
ATOM 18915 C CA . LYS A 1 18 ? -15.294 10.612 -2.213 1.00 0.00 18 LYS A CA 12
ATOM 18916 C C . LYS A 1 18 ? -14.727 10.496 -0.798 1.00 0.00 18 LYS A C 12
ATOM 18917 O O . LYS A 1 18 ? -15.471 10.525 0.184 1.00 0.00 18 LYS A O 12
ATOM 18936 N N . ASN A 1 19 ? -13.410 10.369 -0.710 1.00 0.00 19 ASN A N 12
ATOM 18937 C CA . ASN A 1 19 ? -12.712 10.254 0.566 1.00 0.00 19 ASN A CA 12
ATOM 18938 C C . ASN A 1 19 ? -11.213 10.230 0.300 1.00 0.00 19 ASN A C 12
ATOM 18939 O O . ASN A 1 19 ? -10.783 10.590 -0.795 1.00 0.00 19 ASN A O 12
ATOM 18950 N N . GLY A 1 20 ? -10.421 9.829 1.286 1.00 0.00 20 GLY A N 12
ATOM 18951 C CA . GLY A 1 20 ? -8.986 9.768 1.102 1.00 0.00 20 GLY A CA 12
ATOM 18952 C C . GLY A 1 20 ? -8.581 8.589 0.238 1.00 0.00 20 GLY A C 12
ATOM 18953 O O . GLY A 1 20 ? -8.488 8.713 -0.981 1.00 0.00 20 GLY A O 12
ATOM 18957 N N . LEU A 1 21 ? -8.359 7.443 0.869 1.00 0.00 21 LEU A N 12
ATOM 18958 C CA . LEU A 1 21 ? -7.963 6.235 0.161 1.00 0.00 21 LEU A CA 12
ATOM 18959 C C . LEU A 1 21 ? -7.923 5.049 1.119 1.00 0.00 21 LEU A C 12
ATOM 18960 O O . LEU A 1 21 ? -6.899 4.777 1.741 1.00 0.00 21 LEU A O 12
ATOM 18976 N N . THR A 1 22 ? -9.046 4.361 1.260 1.00 0.00 22 THR A N 12
ATOM 18977 C CA . THR A 1 22 ? -9.114 3.206 2.143 1.00 0.00 22 THR A CA 12
ATOM 18978 C C . THR A 1 22 ? -9.001 1.915 1.336 1.00 0.00 22 THR A C 12
ATOM 18979 O O . THR A 1 22 ? -9.957 1.505 0.676 1.00 0.00 22 THR A O 12
ATOM 18990 N N . LEU A 1 23 ? -7.839 1.283 1.380 1.00 0.00 23 LEU A N 12
ATOM 18991 C CA . LEU A 1 23 ? -7.628 0.051 0.639 1.00 0.00 23 LEU A CA 12
ATOM 18992 C C . LEU A 1 23 ? -7.125 -1.055 1.554 1.00 0.00 23 LEU A C 12
ATOM 18993 O O . LEU A 1 23 ? -6.493 -0.792 2.580 1.00 0.00 23 LEU A O 12
ATOM 19009 N N . HIS A 1 24 ? -7.423 -2.290 1.180 1.00 0.00 24 HIS A N 12
ATOM 19010 C CA . HIS A 1 24 ? -7.008 -3.456 1.946 1.00 0.00 24 HIS A CA 12
ATOM 19011 C C . HIS A 1 24 ? -6.776 -4.640 1.015 1.00 0.00 24 HIS A C 12
ATOM 19012 O O . HIS A 1 24 ? -7.597 -4.923 0.140 1.00 0.00 24 HIS A O 12
ATOM 19026 N N . LEU A 1 25 ? -5.657 -5.322 1.206 1.00 0.00 25 LEU A N 12
ATOM 19027 C CA . LEU A 1 25 ? -5.318 -6.487 0.411 1.00 0.00 25 LEU A CA 12
ATOM 19028 C C . LEU A 1 25 ? -4.991 -7.645 1.339 1.00 0.00 25 LEU A C 12
ATOM 19029 O O . LEU A 1 25 ? -4.492 -7.431 2.445 1.00 0.00 25 LEU A O 12
ATOM 19045 N N . ASP A 1 26 ? -5.278 -8.859 0.897 1.00 0.00 26 ASP A N 12
ATOM 19046 C CA . ASP A 1 26 ? -5.029 -10.045 1.707 1.00 0.00 26 ASP A CA 12
ATOM 19047 C C . ASP A 1 26 ? -4.516 -11.190 0.838 1.00 0.00 26 ASP A C 12
ATOM 19048 O O . ASP A 1 26 ? -5.260 -12.121 0.532 1.00 0.00 26 ASP A O 12
ATOM 19057 N N . ASP A 1 27 ? -3.250 -11.125 0.440 1.00 0.00 27 ASP A N 12
ATOM 19058 C CA . ASP A 1 27 ? -2.660 -12.166 -0.408 1.00 0.00 27 ASP A CA 12
ATOM 19059 C C . ASP A 1 27 ? -1.142 -12.197 -0.251 1.00 0.00 27 ASP A C 12
ATOM 19060 O O . ASP A 1 27 ? -0.538 -11.214 0.171 1.00 0.00 27 ASP A O 12
ATOM 19069 N N . ALA A 1 28 ? -0.532 -13.319 -0.613 1.00 0.00 28 ALA A N 12
ATOM 19070 C CA . ALA A 1 28 ? 0.909 -13.481 -0.496 1.00 0.00 28 ALA A CA 12
ATOM 19071 C C . ALA A 1 28 ? 1.463 -14.291 -1.660 1.00 0.00 28 ALA A C 12
ATOM 19072 O O . ALA A 1 28 ? 0.761 -15.125 -2.235 1.00 0.00 28 ALA A O 12
ATOM 19079 N N . CYS A 1 29 ? 2.730 -14.034 -1.990 1.00 0.00 29 CYS A N 12
ATOM 19080 C CA . CYS A 1 29 ? 3.425 -14.724 -3.082 1.00 0.00 29 CYS A CA 12
ATOM 19081 C C . CYS A 1 29 ? 2.808 -14.405 -4.444 1.00 0.00 29 CYS A C 12
ATOM 19082 O O . CYS A 1 29 ? 3.027 -15.126 -5.421 1.00 0.00 29 CYS A O 12
ATOM 19090 N N . SER A 1 30 ? 2.072 -13.308 -4.517 1.00 0.00 30 SER A N 12
ATOM 19091 C CA . SER A 1 30 ? 1.436 -12.900 -5.758 1.00 0.00 30 SER A CA 12
ATOM 19092 C C . SER A 1 30 ? 1.923 -11.519 -6.179 1.00 0.00 30 SER A C 12
ATOM 19093 O O . SER A 1 30 ? 2.736 -10.899 -5.492 1.00 0.00 30 SER A O 12
ATOM 19101 N N . PHE A 1 31 ? 1.454 -11.057 -7.327 1.00 0.00 31 PHE A N 12
ATOM 19102 C CA . PHE A 1 31 ? 1.816 -9.744 -7.832 1.00 0.00 31 PHE A CA 12
ATOM 19103 C C . PHE A 1 31 ? 0.664 -8.785 -7.551 1.00 0.00 31 PHE A C 12
ATOM 19104 O O . PHE A 1 31 ? -0.434 -8.955 -8.072 1.00 0.00 31 PHE A O 12
ATOM 19121 N N . ASP A 1 32 ? 0.909 -7.787 -6.722 1.00 0.00 32 ASP A N 12
ATOM 19122 C CA . ASP A 1 32 ? -0.142 -6.852 -6.340 1.00 0.00 32 ASP A CA 12
ATOM 19123 C C . ASP A 1 32 ? 0.061 -5.469 -6.942 1.00 0.00 32 ASP A C 12
ATOM 19124 O O . ASP A 1 32 ? -0.463 -4.481 -6.430 1.00 0.00 32 ASP A O 12
ATOM 19133 N N . GLU A 1 33 ? 0.776 -5.406 -8.061 1.00 0.00 33 GLU A N 12
ATOM 19134 C CA . GLU A 1 33 ? 1.042 -4.131 -8.725 1.00 0.00 33 GLU A CA 12
ATOM 19135 C C . GLU A 1 33 ? -0.253 -3.445 -9.162 1.00 0.00 33 GLU A C 12
ATOM 19136 O O . GLU A 1 33 ? -0.280 -2.232 -9.370 1.00 0.00 33 GLU A O 12
ATOM 19148 N N . LEU A 1 34 ? -1.322 -4.221 -9.316 1.00 0.00 34 LEU A N 12
ATOM 19149 C CA . LEU A 1 34 ? -2.611 -3.667 -9.710 1.00 0.00 34 LEU A CA 12
ATOM 19150 C C . LEU A 1 34 ? -3.153 -2.781 -8.594 1.00 0.00 34 LEU A C 12
ATOM 19151 O O . LEU A 1 34 ? -3.777 -1.752 -8.845 1.00 0.00 34 LEU A O 12
ATOM 19167 N N . LEU A 1 35 ? -2.886 -3.186 -7.358 1.00 0.00 35 LEU A N 12
ATOM 19168 C CA . LEU A 1 35 ? -3.333 -2.442 -6.192 1.00 0.00 35 LEU A CA 12
ATOM 19169 C C . LEU A 1 35 ? -2.442 -1.225 -5.987 1.00 0.00 35 LEU A C 12
ATOM 19170 O O . LEU A 1 35 ? -2.934 -0.115 -5.777 1.00 0.00 35 LEU A O 12
ATOM 19186 N N . ASP A 1 36 ? -1.134 -1.447 -6.068 1.00 0.00 36 ASP A N 12
ATOM 19187 C CA . ASP A 1 36 ? -0.148 -0.378 -5.901 1.00 0.00 36 ASP A CA 12
ATOM 19188 C C . ASP A 1 36 ? -0.391 0.730 -6.916 1.00 0.00 36 ASP A C 12
ATOM 19189 O O . ASP A 1 36 ? -0.298 1.917 -6.599 1.00 0.00 36 ASP A O 12
ATOM 19198 N N . GLY A 1 37 ? -0.727 0.327 -8.138 1.00 0.00 37 GLY A N 12
ATOM 19199 C CA . GLY A 1 37 ? -0.992 1.281 -9.197 1.00 0.00 37 GLY A CA 12
ATOM 19200 C C . GLY A 1 37 ? -2.141 2.213 -8.859 1.00 0.00 37 GLY A C 12
ATOM 19201 O O . GLY A 1 37 ? -2.025 3.429 -9.012 1.00 0.00 37 GLY A O 12
ATOM 19205 N N . LEU A 1 38 ? -3.246 1.647 -8.383 1.00 0.00 38 LEU A N 12
ATOM 19206 C CA . LEU A 1 38 ? -4.416 2.443 -8.021 1.00 0.00 38 LEU A CA 12
ATOM 19207 C C . LEU A 1 38 ? -4.136 3.254 -6.763 1.00 0.00 38 LEU A C 12
ATOM 19208 O O . LEU A 1 38 ? -4.680 4.342 -6.581 1.00 0.00 38 LEU A O 12
ATOM 19224 N N . GLN A 1 39 ? -3.276 2.715 -5.904 1.00 0.00 39 GLN A N 12
ATOM 19225 C CA . GLN A 1 39 ? -2.894 3.379 -4.663 1.00 0.00 39 GLN A CA 12
ATOM 19226 C C . GLN A 1 39 ? -2.265 4.736 -4.965 1.00 0.00 39 GLN A C 12
ATOM 19227 O O . GLN A 1 39 ? -2.664 5.758 -4.407 1.00 0.00 39 GLN A O 12
ATOM 19241 N N . ASN A 1 40 ? -1.303 4.736 -5.876 1.00 0.00 40 ASN A N 12
ATOM 19242 C CA . ASN A 1 40 ? -0.604 5.954 -6.270 1.00 0.00 40 ASN A CA 12
ATOM 19243 C C . ASN A 1 40 ? -1.481 6.838 -7.156 1.00 0.00 40 ASN A C 12
ATOM 19244 O O . ASN A 1 40 ? -1.450 8.065 -7.060 1.00 0.00 40 ASN A O 12
ATOM 19255 N N . MET A 1 41 ? -2.275 6.207 -8.005 1.00 0.00 41 MET A N 12
ATOM 19256 C CA . MET A 1 41 ? -3.144 6.928 -8.929 1.00 0.00 41 MET A CA 12
ATOM 19257 C C . MET A 1 41 ? -4.229 7.734 -8.212 1.00 0.00 41 MET A C 12
ATOM 19258 O O . MET A 1 41 ? -4.376 8.932 -8.447 1.00 0.00 41 MET A O 12
ATOM 19272 N N . LEU A 1 42 ? -4.969 7.083 -7.325 1.00 0.00 42 LEU A N 12
ATOM 19273 C CA . LEU A 1 42 ? -6.064 7.742 -6.619 1.00 0.00 42 LEU A CA 12
ATOM 19274 C C . LEU A 1 42 ? -5.588 8.805 -5.631 1.00 0.00 42 LEU A C 12
ATOM 19275 O O . LEU A 1 42 ? -6.222 9.853 -5.503 1.00 0.00 42 LEU A O 12
ATOM 19291 N N . SER A 1 43 ? -4.473 8.552 -4.952 1.00 0.00 43 SER A N 12
ATOM 19292 C CA . SER A 1 43 ? -3.951 9.502 -3.969 1.00 0.00 43 SER A CA 12
ATOM 19293 C C . SER A 1 43 ? -3.605 10.839 -4.617 1.00 0.00 43 SER A C 12
ATOM 19294 O O . SER A 1 43 ? -3.864 11.901 -4.053 1.00 0.00 43 SER A O 12
ATOM 19302 N N . ILE A 1 44 ? -3.025 10.783 -5.807 1.00 0.00 44 ILE A N 12
ATOM 19303 C CA . ILE A 1 44 ? -2.655 11.991 -6.525 1.00 0.00 44 ILE A CA 12
ATOM 19304 C C . ILE A 1 44 ? -3.876 12.606 -7.202 1.00 0.00 44 ILE A C 12
ATOM 19305 O O . ILE A 1 44 ? -3.965 13.826 -7.363 1.00 0.00 44 ILE A O 12
ATOM 19321 N N . GLU A 1 45 ? -4.830 11.760 -7.576 1.00 0.00 45 GLU A N 12
ATOM 19322 C CA . GLU A 1 45 ? -6.037 12.220 -8.242 1.00 0.00 45 GLU A CA 12
ATOM 19323 C C . GLU A 1 45 ? -6.935 13.006 -7.290 1.00 0.00 45 GLU A C 12
ATOM 19324 O O . GLU A 1 45 ? -7.221 14.182 -7.528 1.00 0.00 45 GLU A O 12
ATOM 19336 N N . GLN A 1 46 ? -7.366 12.370 -6.208 1.00 0.00 46 GLN A N 12
ATOM 19337 C CA . GLN A 1 46 ? -8.251 13.021 -5.256 1.00 0.00 46 GLN A CA 12
ATOM 19338 C C . GLN A 1 46 ? -7.971 12.556 -3.827 1.00 0.00 46 GLN A C 12
ATOM 19339 O O . GLN A 1 46 ? -8.124 11.379 -3.505 1.00 0.00 46 GLN A O 12
ATOM 19353 N N . TYR A 1 47 ? -7.549 13.487 -2.983 1.00 0.00 47 TYR A N 12
ATOM 19354 C CA . TYR A 1 47 ? -7.265 13.192 -1.584 1.00 0.00 47 TYR A CA 12
ATOM 19355 C C . TYR A 1 47 ? -7.832 14.301 -0.702 1.00 0.00 47 TYR A C 12
ATOM 19356 O O . TYR A 1 47 ? -7.395 14.508 0.433 1.00 0.00 47 TYR A O 12
ATOM 19374 N N . THR A 1 48 ? -8.825 14.997 -1.233 1.00 0.00 48 THR A N 12
ATOM 19375 C CA . THR A 1 48 ? -9.450 16.101 -0.530 1.00 0.00 48 THR A CA 12
ATOM 19376 C C . THR A 1 48 ? -10.881 15.769 -0.117 1.00 0.00 48 THR A C 12
ATOM 19377 O O . THR A 1 48 ? -11.764 15.620 -0.961 1.00 0.00 48 THR A O 12
ATOM 19388 N N . ASP A 1 49 ? -11.100 15.648 1.186 1.00 0.00 49 ASP A N 12
ATOM 19389 C CA . ASP A 1 49 ? -12.421 15.347 1.725 1.00 0.00 49 ASP A CA 12
ATOM 19390 C C . ASP A 1 49 ? -12.780 16.374 2.791 1.00 0.00 49 ASP A C 12
ATOM 19391 O O . ASP A 1 49 ? -11.907 16.862 3.511 1.00 0.00 49 ASP A O 12
ATOM 19400 N N . GLY A 1 50 ? -14.057 16.703 2.877 1.00 0.00 50 GLY A N 12
ATOM 19401 C CA . GLY A 1 50 ? -14.519 17.671 3.846 1.00 0.00 50 GLY A CA 12
ATOM 19402 C C . GLY A 1 50 ? -14.740 17.047 5.206 1.00 0.00 50 GLY A C 12
ATOM 19403 O O . GLY A 1 50 ? -14.599 17.708 6.234 1.00 0.00 50 GLY A O 12
ATOM 19407 N N . LYS A 1 51 ? -15.070 15.762 5.214 1.00 0.00 51 LYS A N 12
ATOM 19408 C CA . LYS A 1 51 ? -15.314 15.050 6.459 1.00 0.00 51 LYS A CA 12
ATOM 19409 C C . LYS A 1 51 ? -13.993 14.699 7.124 1.00 0.00 51 LYS A C 12
ATOM 19410 O O . LYS A 1 51 ? -13.730 15.078 8.269 1.00 0.00 51 LYS A O 12
ATOM 19429 N N . GLY A 1 52 ? -13.162 13.986 6.388 1.00 0.00 52 GLY A N 12
ATOM 19430 C CA . GLY A 1 52 ? -11.868 13.581 6.885 1.00 0.00 52 GLY A CA 12
ATOM 19431 C C . GLY A 1 52 ? -11.253 12.522 6.001 1.00 0.00 52 GLY A C 12
ATOM 19432 O O . GLY A 1 52 ? -11.526 11.334 6.169 1.00 0.00 52 GLY A O 12
ATOM 19436 N N . GLN A 1 53 ? -10.439 12.963 5.047 1.00 0.00 53 GLN A N 12
ATOM 19437 C CA . GLN A 1 53 ? -9.784 12.061 4.101 1.00 0.00 53 GLN A CA 12
ATOM 19438 C C . GLN A 1 53 ? -8.995 10.963 4.816 1.00 0.00 53 GLN A C 12
ATOM 19439 O O . GLN A 1 53 ? -7.904 11.194 5.341 1.00 0.00 53 GLN A O 12
ATOM 19453 N N . LYS A 1 54 ? -9.570 9.768 4.828 1.00 0.00 54 LYS A N 12
ATOM 19454 C CA . LYS A 1 54 ? -8.959 8.618 5.463 1.00 0.00 54 LYS A CA 12
ATOM 19455 C C . LYS A 1 54 ? -8.113 7.843 4.459 1.00 0.00 54 LYS A C 12
ATOM 19456 O O . LYS A 1 54 ? -8.642 7.132 3.602 1.00 0.00 54 LYS A O 12
ATOM 19475 N N . ILE A 1 55 ? -6.802 7.996 4.555 1.00 0.00 55 ILE A N 12
ATOM 19476 C CA . ILE A 1 55 ? -5.889 7.310 3.656 1.00 0.00 55 ILE A CA 12
ATOM 19477 C C . ILE A 1 55 ? -5.252 6.129 4.377 1.00 0.00 55 ILE A C 12
ATOM 19478 O O . ILE A 1 55 ? -4.177 6.243 4.965 1.00 0.00 55 ILE A O 12
ATOM 19494 N N . SER A 1 56 ? -5.927 4.994 4.344 1.00 0.00 56 SER A N 12
ATOM 19495 C CA . SER A 1 56 ? -5.442 3.797 5.002 1.00 0.00 56 SER A CA 12
ATOM 19496 C C . SER A 1 56 ? -4.915 2.790 3.987 1.00 0.00 56 SER A C 12
ATOM 19497 O O . SER A 1 56 ? -5.687 2.134 3.283 1.00 0.00 56 SER A O 12
ATOM 19505 N N . VAL A 1 57 ? -3.597 2.680 3.916 1.00 0.00 57 VAL A N 12
ATOM 19506 C CA . VAL A 1 57 ? -2.953 1.753 3.000 1.00 0.00 57 VAL A CA 12
ATOM 19507 C C . VAL A 1 57 ? -2.477 0.525 3.771 1.00 0.00 57 VAL A C 12
ATOM 19508 O O . VAL A 1 57 ? -1.345 0.478 4.252 1.00 0.00 57 VAL A O 12
ATOM 19521 N N . HIS A 1 58 ? -3.362 -0.450 3.926 1.00 0.00 58 HIS A N 12
ATOM 19522 C CA . HIS A 1 58 ? -3.026 -1.666 4.654 1.00 0.00 58 HIS A CA 12
ATOM 19523 C C . HIS A 1 58 ? -2.912 -2.847 3.695 1.00 0.00 58 HIS A C 12
ATOM 19524 O O . HIS A 1 58 ? -3.919 -3.425 3.269 1.00 0.00 58 HIS A O 12
ATOM 19538 N N . VAL A 1 59 ? -1.682 -3.200 3.352 1.00 0.00 59 VAL A N 12
ATOM 19539 C CA . VAL A 1 59 ? -1.430 -4.297 2.433 1.00 0.00 59 VAL A CA 12
ATOM 19540 C C . VAL A 1 59 ? -0.917 -5.525 3.185 1.00 0.00 59 VAL A C 12
ATOM 19541 O O . VAL A 1 59 ? 0.280 -5.659 3.438 1.00 0.00 59 VAL A O 12
ATOM 19554 N N . LYS A 1 60 ? -1.825 -6.420 3.555 1.00 0.00 60 LYS A N 12
ATOM 19555 C CA . LYS A 1 60 ? -1.441 -7.618 4.281 1.00 0.00 60 LYS A CA 12
ATOM 19556 C C . LYS A 1 60 ? -0.919 -8.688 3.330 1.00 0.00 60 LYS A C 12
ATOM 19557 O O . LYS A 1 60 ? -1.681 -9.503 2.810 1.00 0.00 60 LYS A O 12
ATOM 19576 N N . LEU A 1 61 ? 0.384 -8.657 3.098 1.00 0.00 61 LEU A N 12
ATOM 19577 C CA . LEU A 1 61 ? 1.029 -9.614 2.215 1.00 0.00 61 LEU A CA 12
ATOM 19578 C C . LEU A 1 61 ? 1.531 -10.815 3.011 1.00 0.00 61 LEU A C 12
ATOM 19579 O O . LEU A 1 61 ? 0.844 -11.828 3.124 1.00 0.00 61 LEU A O 12
ATOM 19595 N N . GLY A 1 62 ? 2.723 -10.684 3.578 1.00 0.00 62 GLY A N 12
ATOM 19596 C CA . GLY A 1 62 ? 3.295 -11.763 4.354 1.00 0.00 62 GLY A CA 12
ATOM 19597 C C . GLY A 1 62 ? 4.760 -11.989 4.039 1.00 0.00 62 GLY A C 12
ATOM 19598 O O . GLY A 1 62 ? 5.638 -11.555 4.784 1.00 0.00 62 GLY A O 12
ATOM 19602 N N . ASN A 1 63 ? 5.027 -12.657 2.926 1.00 0.00 63 ASN A N 12
ATOM 19603 C CA . ASN A 1 63 ? 6.398 -12.949 2.523 1.00 0.00 63 ASN A CA 12
ATOM 19604 C C . ASN A 1 63 ? 6.709 -12.414 1.129 1.00 0.00 63 ASN A C 12
ATOM 19605 O O . ASN A 1 63 ? 7.756 -12.724 0.564 1.00 0.00 63 ASN A O 12
ATOM 19616 N N . ARG A 1 64 ? 5.803 -11.608 0.574 1.00 0.00 64 ARG A N 12
ATOM 19617 C CA . ARG A 1 64 ? 6.003 -11.053 -0.764 1.00 0.00 64 ARG A CA 12
ATOM 19618 C C . ARG A 1 64 ? 7.142 -10.039 -0.768 1.00 0.00 64 ARG A C 12
ATOM 19619 O O . ARG A 1 64 ? 7.809 -9.859 -1.785 1.00 0.00 64 ARG A O 12
ATOM 19640 N N . PHE A 1 65 ? 7.347 -9.388 0.379 1.00 0.00 65 PHE A N 12
ATOM 19641 C CA . PHE A 1 65 ? 8.403 -8.389 0.541 1.00 0.00 65 PHE A CA 12
ATOM 19642 C C . PHE A 1 65 ? 8.211 -7.228 -0.437 1.00 0.00 65 PHE A C 12
ATOM 19643 O O . PHE A 1 65 ? 8.733 -7.241 -1.550 1.00 0.00 65 PHE A O 12
ATOM 19660 N N . LEU A 1 66 ? 7.446 -6.229 -0.017 1.00 0.00 66 LEU A N 12
ATOM 19661 C CA . LEU A 1 66 ? 7.191 -5.071 -0.857 1.00 0.00 66 LEU A CA 12
ATOM 19662 C C . LEU A 1 66 ? 8.435 -4.193 -0.927 1.00 0.00 66 LEU A C 12
ATOM 19663 O O . LEU A 1 66 ? 9.184 -4.078 0.043 1.00 0.00 66 LEU A O 12
ATOM 19679 N N . TYR A 1 67 ? 8.659 -3.582 -2.080 1.00 0.00 67 TYR A N 12
ATOM 19680 C CA . TYR A 1 67 ? 9.814 -2.725 -2.271 1.00 0.00 67 TYR A CA 12
ATOM 19681 C C . TYR A 1 67 ? 9.529 -1.338 -1.708 1.00 0.00 67 TYR A C 12
ATOM 19682 O O . TYR A 1 67 ? 9.088 -0.443 -2.429 1.00 0.00 67 TYR A O 12
ATOM 19700 N N . LYS A 1 68 ? 9.767 -1.177 -0.410 1.00 0.00 68 LYS A N 12
ATOM 19701 C CA . LYS A 1 68 ? 9.539 0.096 0.268 1.00 0.00 68 LYS A CA 12
ATOM 19702 C C . LYS A 1 68 ? 10.287 1.230 -0.422 1.00 0.00 68 LYS A C 12
ATOM 19703 O O . LYS A 1 68 ? 9.788 2.346 -0.513 1.00 0.00 68 LYS A O 12
ATOM 19722 N N . GLU A 1 69 ? 11.477 0.929 -0.918 1.00 0.00 69 GLU A N 12
ATOM 19723 C CA . GLU A 1 69 ? 12.309 1.917 -1.598 1.00 0.00 69 GLU A CA 12
ATOM 19724 C C . GLU A 1 69 ? 11.593 2.516 -2.811 1.00 0.00 69 GLU A C 12
ATOM 19725 O O . GLU A 1 69 ? 11.851 3.659 -3.197 1.00 0.00 69 GLU A O 12
ATOM 19737 N N . GLN A 1 70 ? 10.685 1.741 -3.401 1.00 0.00 70 GLN A N 12
ATOM 19738 C CA . GLN A 1 70 ? 9.925 2.199 -4.557 1.00 0.00 70 GLN A CA 12
ATOM 19739 C C . GLN A 1 70 ? 8.802 3.120 -4.103 1.00 0.00 70 GLN A C 12
ATOM 19740 O O . GLN A 1 70 ? 8.635 4.216 -4.634 1.00 0.00 70 GLN A O 12
ATOM 19754 N N . GLU A 1 71 ? 8.050 2.673 -3.103 1.00 0.00 71 GLU A N 12
ATOM 19755 C CA . GLU A 1 71 ? 6.944 3.456 -2.565 1.00 0.00 71 GLU A CA 12
ATOM 19756 C C . GLU A 1 71 ? 7.463 4.720 -1.900 1.00 0.00 71 GLU A C 12
ATOM 19757 O O . GLU A 1 71 ? 6.796 5.748 -1.889 1.00 0.00 71 GLU A O 12
ATOM 19769 N N . GLU A 1 72 ? 8.665 4.629 -1.356 1.00 0.00 72 GLU A N 12
ATOM 19770 C CA . GLU A 1 72 ? 9.305 5.749 -0.680 1.00 0.00 72 GLU A CA 12
ATOM 19771 C C . GLU A 1 72 ? 9.406 6.963 -1.599 1.00 0.00 72 GLU A C 12
ATOM 19772 O O . GLU A 1 72 ? 9.051 8.077 -1.214 1.00 0.00 72 GLU A O 12
ATOM 19784 N N . GLN A 1 73 ? 9.854 6.736 -2.827 1.00 0.00 73 GLN A N 12
ATOM 19785 C CA . GLN A 1 73 ? 10.028 7.820 -3.786 1.00 0.00 73 GLN A CA 12
ATOM 19786 C C . GLN A 1 73 ? 8.705 8.514 -4.117 1.00 0.00 73 GLN A C 12
ATOM 19787 O O . GLN A 1 73 ? 8.685 9.713 -4.378 1.00 0.00 73 GLN A O 12
ATOM 19801 N N . LEU A 1 74 ? 7.604 7.773 -4.092 1.00 0.00 74 LEU A N 12
ATOM 19802 C CA . LEU A 1 74 ? 6.308 8.359 -4.410 1.00 0.00 74 LEU A CA 12
ATOM 19803 C C . LEU A 1 74 ? 5.620 8.901 -3.162 1.00 0.00 74 LEU A C 12
ATOM 19804 O O . LEU A 1 74 ? 4.939 9.922 -3.218 1.00 0.00 74 LEU A O 12
ATOM 19820 N N . THR A 1 75 ? 5.822 8.239 -2.031 1.00 0.00 75 THR A N 12
ATOM 19821 C CA . THR A 1 75 ? 5.214 8.671 -0.779 1.00 0.00 75 THR A CA 12
ATOM 19822 C C . THR A 1 75 ? 5.775 10.028 -0.355 1.00 0.00 75 THR A C 12
ATOM 19823 O O . THR A 1 75 ? 5.071 10.841 0.241 1.00 0.00 75 THR A O 12
ATOM 19834 N N . GLU A 1 76 ? 7.036 10.276 -0.709 1.00 0.00 76 GLU A N 12
ATOM 19835 C CA . GLU A 1 76 ? 7.711 11.530 -0.376 1.00 0.00 76 GLU A CA 12
ATOM 19836 C C . GLU A 1 76 ? 6.990 12.745 -0.964 1.00 0.00 76 GLU A C 12
ATOM 19837 O O . GLU A 1 76 ? 7.169 13.866 -0.487 1.00 0.00 76 GLU A O 12
ATOM 19849 N N . LEU A 1 77 ? 6.177 12.528 -1.992 1.00 0.00 77 LEU A N 12
ATOM 19850 C CA . LEU A 1 77 ? 5.438 13.617 -2.624 1.00 0.00 77 LEU A CA 12
ATOM 19851 C C . LEU A 1 77 ? 4.273 14.058 -1.746 1.00 0.00 77 LEU A C 12
ATOM 19852 O O . LEU A 1 77 ? 3.964 15.247 -1.649 1.00 0.00 77 LEU A O 12
ATOM 19868 N N . ILE A 1 78 ? 3.636 13.093 -1.101 1.00 0.00 78 ILE A N 12
ATOM 19869 C CA . ILE A 1 78 ? 2.501 13.375 -0.235 1.00 0.00 78 ILE A CA 12
ATOM 19870 C C . ILE A 1 78 ? 2.983 13.641 1.186 1.00 0.00 78 ILE A C 12
ATOM 19871 O O . ILE A 1 78 ? 2.332 14.350 1.951 1.00 0.00 78 ILE A O 12
ATOM 19887 N N . ALA A 1 79 ? 4.144 13.083 1.518 1.00 0.00 79 ALA A N 12
ATOM 19888 C CA . ALA A 1 79 ? 4.746 13.245 2.840 1.00 0.00 79 ALA A CA 12
ATOM 19889 C C . ALA A 1 79 ? 4.949 14.718 3.186 1.00 0.00 79 ALA A C 12
ATOM 19890 O O . ALA A 1 79 ? 4.901 15.103 4.353 1.00 0.00 79 ALA A O 12
ATOM 19897 N N . SER A 1 80 ? 5.158 15.536 2.163 1.00 0.00 80 SER A N 12
ATOM 19898 C CA . SER A 1 80 ? 5.365 16.969 2.342 1.00 0.00 80 SER A CA 12
ATOM 19899 C C . SER A 1 80 ? 4.130 17.648 2.946 1.00 0.00 80 SER A C 12
ATOM 19900 O O . SER A 1 80 ? 4.211 18.768 3.452 1.00 0.00 80 SER A O 12
ATOM 19908 N N . LYS A 1 81 ? 2.992 16.964 2.898 1.00 0.00 81 LYS A N 12
ATOM 19909 C CA . LYS A 1 81 ? 1.747 17.504 3.431 1.00 0.00 81 LYS A CA 12
ATOM 19910 C C . LYS A 1 81 ? 0.875 16.380 3.979 1.00 0.00 81 LYS A C 12
ATOM 19911 O O . LYS A 1 81 ? -0.337 16.362 3.769 1.00 0.00 81 LYS A O 12
ATOM 19930 N N . LYS A 1 82 ? 1.492 15.455 4.708 1.00 0.00 82 LYS A N 12
ATOM 19931 C CA . LYS A 1 82 ? 0.767 14.314 5.272 1.00 0.00 82 LYS A CA 12
ATOM 19932 C C . LYS A 1 82 ? -0.033 14.703 6.522 1.00 0.00 82 LYS A C 12
ATOM 19933 O O . LYS A 1 82 ? -0.024 14.001 7.534 1.00 0.00 82 LYS A O 12
ATOM 19952 N N . ASP A 1 83 ? -0.755 15.811 6.424 1.00 0.00 83 ASP A N 12
ATOM 19953 C CA . ASP A 1 83 ? -1.584 16.301 7.520 1.00 0.00 83 ASP A CA 12
ATOM 19954 C C . ASP A 1 83 ? -2.859 15.475 7.591 1.00 0.00 83 ASP A C 12
ATOM 19955 O O . ASP A 1 83 ? -3.539 15.423 8.616 1.00 0.00 83 ASP A O 12
ATOM 19964 N N . LEU A 1 84 ? -3.157 14.808 6.485 1.00 0.00 84 LEU A N 12
ATOM 19965 C CA . LEU A 1 84 ? -4.346 13.974 6.378 1.00 0.00 84 LEU A CA 12
ATOM 19966 C C . LEU A 1 84 ? -4.209 12.741 7.266 1.00 0.00 84 LEU A C 12
ATOM 19967 O O . LEU A 1 84 ? -3.151 12.495 7.854 1.00 0.00 84 LEU A O 12
ATOM 19983 N N . PHE A 1 85 ? -5.270 11.955 7.354 1.00 0.00 85 PHE A N 12
ATOM 19984 C CA . PHE A 1 85 ? -5.245 10.750 8.161 1.00 0.00 85 PHE A CA 12
ATOM 19985 C C . PHE A 1 85 ? -4.686 9.598 7.338 1.00 0.00 85 PHE A C 12
ATOM 19986 O O . PHE A 1 85 ? -5.417 8.695 6.927 1.00 0.00 85 PHE A O 12
ATOM 20003 N N . VAL A 1 86 ? -3.389 9.660 7.068 1.00 0.00 86 VAL A N 12
ATOM 20004 C CA . VAL A 1 86 ? -2.724 8.637 6.282 1.00 0.00 86 VAL A CA 12
ATOM 20005 C C . VAL A 1 86 ? -2.005 7.637 7.185 1.00 0.00 86 VAL A C 12
ATOM 20006 O O . VAL A 1 86 ? -1.315 8.016 8.131 1.00 0.00 86 VAL A O 12
ATOM 20019 N N . HIS A 1 87 ? -2.203 6.361 6.901 1.00 0.00 87 HIS A N 12
ATOM 20020 C CA . HIS A 1 87 ? -1.581 5.298 7.666 1.00 0.00 87 HIS A CA 12
ATOM 20021 C C . HIS A 1 87 ? -1.293 4.112 6.760 1.00 0.00 87 HIS A C 12
ATOM 20022 O O . HIS A 1 87 ? -2.189 3.320 6.452 1.00 0.00 87 HIS A O 12
ATOM 20036 N N . SER A 1 88 ? -0.056 4.008 6.313 1.00 0.00 88 SER A N 12
ATOM 20037 C CA . SER A 1 88 ? 0.351 2.926 5.440 1.00 0.00 88 SER A CA 12
ATOM 20038 C C . SER A 1 88 ? 1.121 1.865 6.222 1.00 0.00 88 SER A C 12
ATOM 20039 O O . SER A 1 88 ? 1.988 2.188 7.037 1.00 0.00 88 SER A O 12
ATOM 20047 N N . ILE A 1 89 ? 0.786 0.604 5.986 1.00 0.00 89 ILE A N 12
ATOM 20048 C CA . ILE A 1 89 ? 1.447 -0.505 6.655 1.00 0.00 89 ILE A CA 12
ATOM 20049 C C . ILE A 1 89 ? 1.226 -1.800 5.877 1.00 0.00 89 ILE A C 12
ATOM 20050 O O . ILE A 1 89 ? 0.090 -2.182 5.579 1.00 0.00 89 ILE A O 12
ATOM 20066 N N . ASP A 1 90 ? 2.316 -2.453 5.519 1.00 0.00 90 ASP A N 12
ATOM 20067 C CA . ASP A 1 90 ? 2.248 -3.704 4.782 1.00 0.00 90 ASP A CA 12
ATOM 20068 C C . ASP A 1 90 ? 2.788 -4.837 5.641 1.00 0.00 90 ASP A C 12
ATOM 20069 O O . ASP A 1 90 ? 3.224 -4.614 6.773 1.00 0.00 90 ASP A O 12
ATOM 20078 N N . SER A 1 91 ? 2.729 -6.050 5.122 1.00 0.00 91 SER A N 12
ATOM 20079 C CA . SER A 1 91 ? 3.222 -7.206 5.846 1.00 0.00 91 SER A CA 12
ATOM 20080 C C . SER A 1 91 ? 4.457 -7.787 5.154 1.00 0.00 91 SER A C 12
ATOM 20081 O O . SER A 1 91 ? 4.343 -8.507 4.156 1.00 0.00 91 SER A O 12
ATOM 20089 N N . GLU A 1 92 ? 5.629 -7.450 5.670 1.00 0.00 92 GLU A N 12
ATOM 20090 C CA . GLU A 1 92 ? 6.885 -7.940 5.119 1.00 0.00 92 GLU A CA 12
ATOM 20091 C C . GLU A 1 92 ? 7.753 -8.541 6.218 1.00 0.00 92 GLU A C 12
ATOM 20092 O O . GLU A 1 92 ? 7.307 -8.718 7.353 1.00 0.00 92 GLU A O 12
ATOM 20104 N N . VAL A 1 93 ? 8.988 -8.848 5.871 1.00 0.00 93 VAL A N 12
ATOM 20105 C CA . VAL A 1 93 ? 9.938 -9.404 6.813 1.00 0.00 93 VAL A CA 12
ATOM 20106 C C . VAL A 1 93 ? 11.237 -8.607 6.746 1.00 0.00 93 VAL A C 12
ATOM 20107 O O . VAL A 1 93 ? 11.828 -8.464 5.677 1.00 0.00 93 VAL A O 12
ATOM 20120 N N . ILE A 1 94 ? 11.653 -8.057 7.878 1.00 0.00 94 ILE A N 12
ATOM 20121 C CA . ILE A 1 94 ? 12.875 -7.265 7.934 1.00 0.00 94 ILE A CA 12
ATOM 20122 C C . ILE A 1 94 ? 14.112 -8.128 7.723 1.00 0.00 94 ILE A C 12
ATOM 20123 O O . ILE A 1 94 ? 14.543 -8.863 8.618 1.00 0.00 94 ILE A O 12
ATOM 20139 N N . THR A 1 95 ? 14.654 -8.055 6.518 1.00 0.00 95 THR A N 12
ATOM 20140 C CA . THR A 1 95 ? 15.842 -8.801 6.157 1.00 0.00 95 THR A CA 12
ATOM 20141 C C . THR A 1 95 ? 16.519 -8.150 4.955 1.00 0.00 95 THR A C 12
ATOM 20142 O O . THR A 1 95 ? 15.864 -7.810 3.966 1.00 0.00 95 THR A O 12
ATOM 20153 N N . LYS A 1 96 ? 17.820 -7.928 5.069 1.00 0.00 96 LYS A N 12
ATOM 20154 C CA . LYS A 1 96 ? 18.601 -7.321 4.002 1.00 0.00 96 LYS A CA 12
ATOM 20155 C C . LYS A 1 96 ? 20.082 -7.466 4.307 1.00 0.00 96 LYS A C 12
ATOM 20156 O O . LYS A 1 96 ? 20.457 -7.964 5.372 1.00 0.00 96 LYS A O 12
ATOM 20175 N N . LYS A 1 97 ? 20.922 -7.050 3.377 1.00 0.00 97 LYS A N 12
ATOM 20176 C CA . LYS A 1 97 ? 22.359 -7.144 3.558 1.00 0.00 97 LYS A CA 12
ATOM 20177 C C . LYS A 1 97 ? 23.044 -5.879 3.061 1.00 0.00 97 LYS A C 12
ATOM 20178 O O . LYS A 1 97 ? 22.412 -5.026 2.436 1.00 0.00 97 LYS A O 12
ATOM 20197 N N . GLU A 1 98 ? 24.336 -5.780 3.320 1.00 0.00 98 GLU A N 12
ATOM 20198 C CA . GLU A 1 98 ? 25.132 -4.620 2.931 1.00 0.00 98 GLU A CA 12
ATOM 20199 C C . GLU A 1 98 ? 25.571 -4.712 1.469 1.00 0.00 98 GLU A C 12
ATOM 20200 O O . GLU A 1 98 ? 26.653 -4.250 1.103 1.00 0.00 98 GLU A O 12
ATOM 20212 N N . ALA A 1 99 ? 24.722 -5.285 0.629 1.00 0.00 99 ALA A N 12
ATOM 20213 C CA . ALA A 1 99 ? 25.028 -5.435 -0.787 1.00 0.00 99 ALA A CA 12
ATOM 20214 C C . ALA A 1 99 ? 24.591 -4.195 -1.561 1.00 0.00 99 ALA A C 12
ATOM 20215 O O . ALA A 1 99 ? 23.882 -4.289 -2.564 1.00 0.00 99 ALA A O 12
ATOM 20222 N N . GLN A 1 100 ? 25.008 -3.035 -1.077 1.00 0.00 100 GLN A N 12
ATOM 20223 C CA . GLN A 1 100 ? 24.667 -1.776 -1.715 1.00 0.00 100 GLN A CA 12
ATOM 20224 C C . GLN A 1 100 ? 25.612 -1.504 -2.877 1.00 0.00 100 GLN A C 12
ATOM 20225 O O . GLN A 1 100 ? 26.831 -1.451 -2.698 1.00 0.00 100 GLN A O 12
ATOM 20239 N N . GLN A 1 101 ? 25.043 -1.357 -4.064 1.00 0.00 101 GLN A N 12
ATOM 20240 C CA . GLN A 1 101 ? 25.818 -1.077 -5.261 1.00 0.00 101 GLN A CA 12
ATOM 20241 C C . GLN A 1 101 ? 26.372 0.342 -5.212 1.00 0.00 101 GLN A C 12
ATOM 20242 O O . GLN A 1 101 ? 25.724 1.289 -5.665 1.00 0.00 101 GLN A O 12
ATOM 20256 N N . ILE A 1 102 ? 27.554 0.484 -4.635 1.00 0.00 102 ILE A N 12
ATOM 20257 C CA . ILE A 1 102 ? 28.203 1.778 -4.521 1.00 0.00 102 ILE A CA 12
ATOM 20258 C C . ILE A 1 102 ? 29.716 1.603 -4.520 1.00 0.00 102 ILE A C 12
ATOM 20259 O O . ILE A 1 102 ? 30.243 0.650 -3.939 1.00 0.00 102 ILE A O 12
ATOM 20275 N N . ARG A 1 103 ? 30.404 2.498 -5.208 1.00 0.00 103 ARG A N 12
ATOM 20276 C CA . ARG A 1 103 ? 31.852 2.453 -5.286 1.00 0.00 103 ARG A CA 12
ATOM 20277 C C . ARG A 1 103 ? 32.399 3.827 -5.649 1.00 0.00 103 ARG A C 12
ATOM 20278 O O . ARG A 1 103 ? 32.521 4.177 -6.826 1.00 0.00 103 ARG A O 12
ATOM 20299 N N . GLU A 1 104 ? 32.725 4.606 -4.632 1.00 0.00 104 GLU A N 12
ATOM 20300 C CA . GLU A 1 104 ? 33.241 5.949 -4.835 1.00 0.00 104 GLU A CA 12
ATOM 20301 C C . GLU A 1 104 ? 34.754 5.922 -5.006 1.00 0.00 104 GLU A C 12
ATOM 20302 O O . GLU A 1 104 ? 35.506 6.383 -4.145 1.00 0.00 104 GLU A O 12
ATOM 20314 N N . GLU A 1 105 ? 35.185 5.345 -6.115 1.00 0.00 105 GLU A N 12
ATOM 20315 C CA . GLU A 1 105 ? 36.598 5.243 -6.440 1.00 0.00 105 GLU A CA 12
ATOM 20316 C C . GLU A 1 105 ? 36.876 5.974 -7.740 1.00 0.00 105 GLU A C 12
ATOM 20317 O O . GLU A 1 105 ? 35.930 6.126 -8.546 1.00 0.00 105 GLU A O 12
ATOM 20329 N N . GLY A 1 1 ? -23.743 -23.196 -12.032 1.00 0.00 1 GLY A N 13
ATOM 20330 C CA . GLY A 1 1 ? -23.013 -22.040 -11.456 1.00 0.00 1 GLY A CA 13
ATOM 20331 C C . GLY A 1 1 ? -23.734 -20.733 -11.701 1.00 0.00 1 GLY A C 13
ATOM 20332 O O . GLY A 1 1 ? -24.967 -20.699 -11.751 1.00 0.00 1 GLY A O 13
ATOM 20336 N N . SER A 1 2 ? -22.963 -19.657 -11.845 1.00 0.00 2 SER A N 13
ATOM 20337 C CA . SER A 1 2 ? -23.505 -18.321 -12.099 1.00 0.00 2 SER A CA 13
ATOM 20338 C C . SER A 1 2 ? -24.569 -17.937 -11.066 1.00 0.00 2 SER A C 13
ATOM 20339 O O . SER A 1 2 ? -25.682 -17.546 -11.422 1.00 0.00 2 SER A O 13
ATOM 20347 N N . HIS A 1 3 ? -24.222 -18.049 -9.793 1.00 0.00 3 HIS A N 13
ATOM 20348 C CA . HIS A 1 3 ? -25.150 -17.713 -8.717 1.00 0.00 3 HIS A CA 13
ATOM 20349 C C . HIS A 1 3 ? -24.463 -16.852 -7.667 1.00 0.00 3 HIS A C 13
ATOM 20350 O O . HIS A 1 3 ? -23.285 -16.516 -7.809 1.00 0.00 3 HIS A O 13
ATOM 20364 N N . MET A 1 4 ? -25.201 -16.494 -6.621 1.00 0.00 4 MET A N 13
ATOM 20365 C CA . MET A 1 4 ? -24.670 -15.657 -5.548 1.00 0.00 4 MET A CA 13
ATOM 20366 C C . MET A 1 4 ? -23.446 -16.293 -4.892 1.00 0.00 4 MET A C 13
ATOM 20367 O O . MET A 1 4 ? -23.366 -17.515 -4.740 1.00 0.00 4 MET A O 13
ATOM 20381 N N . LYS A 1 5 ? -22.501 -15.452 -4.503 1.00 0.00 5 LYS A N 13
ATOM 20382 C CA . LYS A 1 5 ? -21.276 -15.916 -3.873 1.00 0.00 5 LYS A CA 13
ATOM 20383 C C . LYS A 1 5 ? -21.365 -15.768 -2.361 1.00 0.00 5 LYS A C 13
ATOM 20384 O O . LYS A 1 5 ? -22.251 -15.083 -1.845 1.00 0.00 5 LYS A O 13
ATOM 20403 N N . THR A 1 6 ? -20.445 -16.408 -1.653 1.00 0.00 6 THR A N 13
ATOM 20404 C CA . THR A 1 6 ? -20.421 -16.350 -0.200 1.00 0.00 6 THR A CA 13
ATOM 20405 C C . THR A 1 6 ? -19.349 -15.377 0.302 1.00 0.00 6 THR A C 13
ATOM 20406 O O . THR A 1 6 ? -18.625 -14.762 -0.493 1.00 0.00 6 THR A O 13
ATOM 20417 N N . LYS A 1 7 ? -19.262 -15.242 1.621 1.00 0.00 7 LYS A N 13
ATOM 20418 C CA . LYS A 1 7 ? -18.285 -14.358 2.249 1.00 0.00 7 LYS A CA 13
ATOM 20419 C C . LYS A 1 7 ? -16.896 -14.988 2.219 1.00 0.00 7 LYS A C 13
ATOM 20420 O O . LYS A 1 7 ? -16.744 -16.168 1.900 1.00 0.00 7 LYS A O 13
ATOM 20439 N N . LYS A 1 8 ? -15.888 -14.193 2.548 1.00 0.00 8 LYS A N 13
ATOM 20440 C CA . LYS A 1 8 ? -14.509 -14.662 2.559 1.00 0.00 8 LYS A CA 13
ATOM 20441 C C . LYS A 1 8 ? -13.667 -13.797 3.488 1.00 0.00 8 LYS A C 13
ATOM 20442 O O . LYS A 1 8 ? -14.050 -12.672 3.815 1.00 0.00 8 LYS A O 13
ATOM 20461 N N . GLN A 1 9 ? -12.529 -14.326 3.913 1.00 0.00 9 GLN A N 13
ATOM 20462 C CA . GLN A 1 9 ? -11.639 -13.595 4.801 1.00 0.00 9 GLN A CA 13
ATOM 20463 C C . GLN A 1 9 ? -10.581 -12.842 4.009 1.00 0.00 9 GLN A C 13
ATOM 20464 O O . GLN A 1 9 ? -10.322 -11.666 4.256 1.00 0.00 9 GLN A O 13
ATOM 20478 N N . GLN A 1 10 ? -9.972 -13.523 3.053 1.00 0.00 10 GLN A N 13
ATOM 20479 C CA . GLN A 1 10 ? -8.947 -12.908 2.235 1.00 0.00 10 GLN A CA 13
ATOM 20480 C C . GLN A 1 10 ? -9.532 -12.483 0.894 1.00 0.00 10 GLN A C 13
ATOM 20481 O O . GLN A 1 10 ? -9.997 -13.319 0.120 1.00 0.00 10 GLN A O 13
ATOM 20495 N N . TYR A 1 11 ? -9.514 -11.182 0.629 1.00 0.00 11 TYR A N 13
ATOM 20496 C CA . TYR A 1 11 ? -10.055 -10.642 -0.611 1.00 0.00 11 TYR A CA 13
ATOM 20497 C C . TYR A 1 11 ? -9.335 -9.348 -0.998 1.00 0.00 11 TYR A C 13
ATOM 20498 O O . TYR A 1 11 ? -8.345 -8.968 -0.367 1.00 0.00 11 TYR A O 13
ATOM 20516 N N . VAL A 1 12 ? -9.849 -8.672 -2.019 1.00 0.00 12 VAL A N 13
ATOM 20517 C CA . VAL A 1 12 ? -9.258 -7.430 -2.504 1.00 0.00 12 VAL A CA 13
ATOM 20518 C C . VAL A 1 12 ? -10.325 -6.337 -2.626 1.00 0.00 12 VAL A C 13
ATOM 20519 O O . VAL A 1 12 ? -11.385 -6.558 -3.214 1.00 0.00 12 VAL A O 13
ATOM 20532 N N . THR A 1 13 ? -10.047 -5.169 -2.049 1.00 0.00 13 THR A N 13
ATOM 20533 C CA . THR A 1 13 ? -10.967 -4.043 -2.106 1.00 0.00 13 THR A CA 13
ATOM 20534 C C . THR A 1 13 ? -10.203 -2.721 -2.036 1.00 0.00 13 THR A C 13
ATOM 20535 O O . THR A 1 13 ? -9.222 -2.597 -1.294 1.00 0.00 13 THR A O 13
ATOM 20546 N N . ILE A 1 14 ? -10.642 -1.748 -2.830 1.00 0.00 14 ILE A N 13
ATOM 20547 C CA . ILE A 1 14 ? -10.010 -0.433 -2.878 1.00 0.00 14 ILE A CA 13
ATOM 20548 C C . ILE A 1 14 ? -11.081 0.659 -2.940 1.00 0.00 14 ILE A C 13
ATOM 20549 O O . ILE A 1 14 ? -11.920 0.665 -3.843 1.00 0.00 14 ILE A O 13
ATOM 20565 N N . LYS A 1 15 ? -11.069 1.563 -1.967 1.00 0.00 15 LYS A N 13
ATOM 20566 C CA . LYS A 1 15 ? -12.039 2.649 -1.919 1.00 0.00 15 LYS A CA 13
ATOM 20567 C C . LYS A 1 15 ? -11.339 4.003 -1.833 1.00 0.00 15 LYS A C 13
ATOM 20568 O O . LYS A 1 15 ? -10.736 4.344 -0.817 1.00 0.00 15 LYS A O 13
ATOM 20587 N N . GLY A 1 16 ? -11.427 4.765 -2.909 1.00 0.00 16 GLY A N 13
ATOM 20588 C CA . GLY A 1 16 ? -10.823 6.083 -2.955 1.00 0.00 16 GLY A CA 13
ATOM 20589 C C . GLY A 1 16 ? -11.609 6.989 -3.867 1.00 0.00 16 GLY A C 13
ATOM 20590 O O . GLY A 1 16 ? -11.055 7.653 -4.737 1.00 0.00 16 GLY A O 13
ATOM 20594 N N . THR A 1 17 ? -12.919 6.993 -3.672 1.00 0.00 17 THR A N 13
ATOM 20595 C CA . THR A 1 17 ? -13.811 7.791 -4.491 1.00 0.00 17 THR A CA 13
ATOM 20596 C C . THR A 1 17 ? -14.304 9.039 -3.762 1.00 0.00 17 THR A C 13
ATOM 20597 O O . THR A 1 17 ? -13.906 10.156 -4.084 1.00 0.00 17 THR A O 13
ATOM 20608 N N . LYS A 1 18 ? -15.168 8.840 -2.773 1.00 0.00 18 LYS A N 13
ATOM 20609 C CA . LYS A 1 18 ? -15.730 9.948 -2.009 1.00 0.00 18 LYS A CA 13
ATOM 20610 C C . LYS A 1 18 ? -14.993 10.142 -0.689 1.00 0.00 18 LYS A C 13
ATOM 20611 O O . LYS A 1 18 ? -15.558 10.641 0.285 1.00 0.00 18 LYS A O 13
ATOM 20630 N N . ASN A 1 19 ? -13.727 9.766 -0.667 1.00 0.00 19 ASN A N 13
ATOM 20631 C CA . ASN A 1 19 ? -12.907 9.890 0.527 1.00 0.00 19 ASN A CA 13
ATOM 20632 C C . ASN A 1 19 ? -11.450 10.012 0.115 1.00 0.00 19 ASN A C 13
ATOM 20633 O O . ASN A 1 19 ? -11.161 10.501 -0.973 1.00 0.00 19 ASN A O 13
ATOM 20644 N N . GLY A 1 20 ? -10.541 9.584 0.974 1.00 0.00 20 GLY A N 13
ATOM 20645 C CA . GLY A 1 20 ? -9.135 9.659 0.645 1.00 0.00 20 GLY A CA 13
ATOM 20646 C C . GLY A 1 20 ? -8.669 8.432 -0.108 1.00 0.00 20 GLY A C 13
ATOM 20647 O O . GLY A 1 20 ? -8.857 8.328 -1.315 1.00 0.00 20 GLY A O 13
ATOM 20651 N N . LEU A 1 21 ? -8.090 7.489 0.618 1.00 0.00 21 LEU A N 13
ATOM 20652 C CA . LEU A 1 21 ? -7.591 6.261 0.024 1.00 0.00 21 LEU A CA 13
ATOM 20653 C C . LEU A 1 21 ? -7.612 5.136 1.048 1.00 0.00 21 LEU A C 13
ATOM 20654 O O . LEU A 1 21 ? -6.732 5.036 1.897 1.00 0.00 21 LEU A O 13
ATOM 20670 N N . THR A 1 22 ? -8.639 4.311 0.990 1.00 0.00 22 THR A N 13
ATOM 20671 C CA . THR A 1 22 ? -8.767 3.192 1.905 1.00 0.00 22 THR A CA 13
ATOM 20672 C C . THR A 1 22 ? -8.766 1.881 1.127 1.00 0.00 22 THR A C 13
ATOM 20673 O O . THR A 1 22 ? -9.692 1.602 0.365 1.00 0.00 22 THR A O 13
ATOM 20684 N N . LEU A 1 23 ? -7.725 1.083 1.306 1.00 0.00 23 LEU A N 13
ATOM 20685 C CA . LEU A 1 23 ? -7.622 -0.177 0.593 1.00 0.00 23 LEU A CA 13
ATOM 20686 C C . LEU A 1 23 ? -7.111 -1.284 1.503 1.00 0.00 23 LEU A C 13
ATOM 20687 O O . LEU A 1 23 ? -6.358 -1.039 2.451 1.00 0.00 23 LEU A O 13
ATOM 20703 N N . HIS A 1 24 ? -7.533 -2.502 1.205 1.00 0.00 24 HIS A N 13
ATOM 20704 C CA . HIS A 1 24 ? -7.133 -3.666 1.977 1.00 0.00 24 HIS A CA 13
ATOM 20705 C C . HIS A 1 24 ? -6.900 -4.853 1.052 1.00 0.00 24 HIS A C 13
ATOM 20706 O O . HIS A 1 24 ? -7.847 -5.405 0.488 1.00 0.00 24 HIS A O 13
ATOM 20720 N N . LEU A 1 25 ? -5.643 -5.224 0.887 1.00 0.00 25 LEU A N 13
ATOM 20721 C CA . LEU A 1 25 ? -5.288 -6.361 0.060 1.00 0.00 25 LEU A CA 13
ATOM 20722 C C . LEU A 1 25 ? -4.863 -7.495 0.970 1.00 0.00 25 LEU A C 13
ATOM 20723 O O . LEU A 1 25 ? -4.034 -7.302 1.858 1.00 0.00 25 LEU A O 13
ATOM 20739 N N . ASP A 1 26 ? -5.442 -8.660 0.776 1.00 0.00 26 ASP A N 13
ATOM 20740 C CA . ASP A 1 26 ? -5.115 -9.801 1.610 1.00 0.00 26 ASP A CA 13
ATOM 20741 C C . ASP A 1 26 ? -4.731 -11.001 0.762 1.00 0.00 26 ASP A C 13
ATOM 20742 O O . ASP A 1 26 ? -5.587 -11.624 0.136 1.00 0.00 26 ASP A O 13
ATOM 20751 N N . ASP A 1 27 ? -3.442 -11.318 0.740 1.00 0.00 27 ASP A N 13
ATOM 20752 C CA . ASP A 1 27 ? -2.937 -12.443 -0.036 1.00 0.00 27 ASP A CA 13
ATOM 20753 C C . ASP A 1 27 ? -1.539 -12.813 0.447 1.00 0.00 27 ASP A C 13
ATOM 20754 O O . ASP A 1 27 ? -1.145 -12.438 1.553 1.00 0.00 27 ASP A O 13
ATOM 20763 N N . ALA A 1 28 ? -0.782 -13.532 -0.370 1.00 0.00 28 ALA A N 13
ATOM 20764 C CA . ALA A 1 28 ? 0.563 -13.937 -0.001 1.00 0.00 28 ALA A CA 13
ATOM 20765 C C . ALA A 1 28 ? 1.419 -14.157 -1.239 1.00 0.00 28 ALA A C 13
ATOM 20766 O O . ALA A 1 28 ? 0.991 -14.816 -2.181 1.00 0.00 28 ALA A O 13
ATOM 20773 N N . CYS A 1 29 ? 2.619 -13.578 -1.233 1.00 0.00 29 CYS A N 13
ATOM 20774 C CA . CYS A 1 29 ? 3.570 -13.708 -2.342 1.00 0.00 29 CYS A CA 13
ATOM 20775 C C . CYS A 1 29 ? 3.048 -13.039 -3.614 1.00 0.00 29 CYS A C 13
ATOM 20776 O O . CYS A 1 29 ? 3.561 -13.277 -4.707 1.00 0.00 29 CYS A O 13
ATOM 20784 N N . SER A 1 30 ? 2.036 -12.198 -3.472 1.00 0.00 30 SER A N 13
ATOM 20785 C CA . SER A 1 30 ? 1.462 -11.503 -4.612 1.00 0.00 30 SER A CA 13
ATOM 20786 C C . SER A 1 30 ? 2.042 -10.101 -4.720 1.00 0.00 30 SER A C 13
ATOM 20787 O O . SER A 1 30 ? 2.320 -9.456 -3.711 1.00 0.00 30 SER A O 13
ATOM 20795 N N . PHE A 1 31 ? 2.242 -9.645 -5.951 1.00 0.00 31 PHE A N 13
ATOM 20796 C CA . PHE A 1 31 ? 2.796 -8.321 -6.201 1.00 0.00 31 PHE A CA 13
ATOM 20797 C C . PHE A 1 31 ? 1.692 -7.271 -6.197 1.00 0.00 31 PHE A C 13
ATOM 20798 O O . PHE A 1 31 ? 0.554 -7.552 -6.578 1.00 0.00 31 PHE A O 13
ATOM 20815 N N . ASP A 1 32 ? 2.043 -6.057 -5.792 1.00 0.00 32 ASP A N 13
ATOM 20816 C CA . ASP A 1 32 ? 1.093 -4.947 -5.720 1.00 0.00 32 ASP A CA 13
ATOM 20817 C C . ASP A 1 32 ? 0.816 -4.352 -7.101 1.00 0.00 32 ASP A C 13
ATOM 20818 O O . ASP A 1 32 ? 0.406 -3.198 -7.215 1.00 0.00 32 ASP A O 13
ATOM 20827 N N . GLU A 1 33 ? 1.014 -5.150 -8.140 1.00 0.00 33 GLU A N 13
ATOM 20828 C CA . GLU A 1 33 ? 0.803 -4.700 -9.518 1.00 0.00 33 GLU A CA 13
ATOM 20829 C C . GLU A 1 33 ? -0.644 -4.253 -9.758 1.00 0.00 33 GLU A C 13
ATOM 20830 O O . GLU A 1 33 ? -0.888 -3.290 -10.478 1.00 0.00 33 GLU A O 13
ATOM 20842 N N . LEU A 1 34 ? -1.596 -4.943 -9.142 1.00 0.00 34 LEU A N 13
ATOM 20843 C CA . LEU A 1 34 ? -3.006 -4.599 -9.304 1.00 0.00 34 LEU A CA 13
ATOM 20844 C C . LEU A 1 34 ? -3.492 -3.722 -8.153 1.00 0.00 34 LEU A C 13
ATOM 20845 O O . LEU A 1 34 ? -4.688 -3.466 -8.013 1.00 0.00 34 LEU A O 13
ATOM 20861 N N . LEU A 1 35 ? -2.556 -3.256 -7.340 1.00 0.00 35 LEU A N 13
ATOM 20862 C CA . LEU A 1 35 ? -2.885 -2.412 -6.203 1.00 0.00 35 LEU A CA 13
ATOM 20863 C C . LEU A 1 35 ? -2.323 -1.011 -6.407 1.00 0.00 35 LEU A C 13
ATOM 20864 O O . LEU A 1 35 ? -3.063 -0.026 -6.386 1.00 0.00 35 LEU A O 13
ATOM 20880 N N . ASP A 1 36 ? -1.019 -0.940 -6.639 1.00 0.00 36 ASP A N 13
ATOM 20881 C CA . ASP A 1 36 ? -0.327 0.330 -6.830 1.00 0.00 36 ASP A CA 13
ATOM 20882 C C . ASP A 1 36 ? -0.904 1.110 -8.002 1.00 0.00 36 ASP A C 13
ATOM 20883 O O . ASP A 1 36 ? -0.995 2.334 -7.951 1.00 0.00 36 ASP A O 13
ATOM 20892 N N . GLY A 1 37 ? -1.311 0.391 -9.043 1.00 0.00 37 GLY A N 13
ATOM 20893 C CA . GLY A 1 37 ? -1.882 1.033 -10.214 1.00 0.00 37 GLY A CA 13
ATOM 20894 C C . GLY A 1 37 ? -3.046 1.945 -9.875 1.00 0.00 37 GLY A C 13
ATOM 20895 O O . GLY A 1 37 ? -3.201 3.016 -10.460 1.00 0.00 37 GLY A O 13
ATOM 20899 N N . LEU A 1 38 ? -3.860 1.518 -8.919 1.00 0.00 38 LEU A N 13
ATOM 20900 C CA . LEU A 1 38 ? -5.010 2.296 -8.488 1.00 0.00 38 LEU A CA 13
ATOM 20901 C C . LEU A 1 38 ? -4.636 3.185 -7.310 1.00 0.00 38 LEU A C 13
ATOM 20902 O O . LEU A 1 38 ? -5.113 4.312 -7.198 1.00 0.00 38 LEU A O 13
ATOM 20918 N N . GLN A 1 39 ? -3.767 2.667 -6.446 1.00 0.00 39 GLN A N 13
ATOM 20919 C CA . GLN A 1 39 ? -3.300 3.394 -5.269 1.00 0.00 39 GLN A CA 13
ATOM 20920 C C . GLN A 1 39 ? -2.694 4.733 -5.670 1.00 0.00 39 GLN A C 13
ATOM 20921 O O . GLN A 1 39 ? -3.129 5.792 -5.214 1.00 0.00 39 GLN A O 13
ATOM 20935 N N . ASN A 1 40 ? -1.698 4.668 -6.541 1.00 0.00 40 ASN A N 13
ATOM 20936 C CA . ASN A 1 40 ? -1.008 5.855 -7.023 1.00 0.00 40 ASN A CA 13
ATOM 20937 C C . ASN A 1 40 ? -1.963 6.783 -7.771 1.00 0.00 40 ASN A C 13
ATOM 20938 O O . ASN A 1 40 ? -1.988 7.988 -7.528 1.00 0.00 40 ASN A O 13
ATOM 20949 N N . MET A 1 41 ? -2.766 6.200 -8.654 1.00 0.00 41 MET A N 13
ATOM 20950 C CA . MET A 1 41 ? -3.719 6.953 -9.467 1.00 0.00 41 MET A CA 13
ATOM 20951 C C . MET A 1 41 ? -4.698 7.764 -8.617 1.00 0.00 41 MET A C 13
ATOM 20952 O O . MET A 1 41 ? -4.831 8.972 -8.804 1.00 0.00 41 MET A O 13
ATOM 20966 N N . LEU A 1 42 ? -5.375 7.104 -7.681 1.00 0.00 42 LEU A N 13
ATOM 20967 C CA . LEU A 1 42 ? -6.365 7.775 -6.835 1.00 0.00 42 LEU A CA 13
ATOM 20968 C C . LEU A 1 42 ? -5.733 8.847 -5.949 1.00 0.00 42 LEU A C 13
ATOM 20969 O O . LEU A 1 42 ? -6.322 9.911 -5.740 1.00 0.00 42 LEU A O 13
ATOM 20985 N N . SER A 1 43 ? -4.529 8.580 -5.456 1.00 0.00 43 SER A N 13
ATOM 20986 C CA . SER A 1 43 ? -3.825 9.524 -4.593 1.00 0.00 43 SER A CA 13
ATOM 20987 C C . SER A 1 43 ? -3.566 10.853 -5.306 1.00 0.00 43 SER A C 13
ATOM 20988 O O . SER A 1 43 ? -3.481 11.905 -4.674 1.00 0.00 43 SER A O 13
ATOM 20996 N N . ILE A 1 44 ? -3.452 10.801 -6.626 1.00 0.00 44 ILE A N 13
ATOM 20997 C CA . ILE A 1 44 ? -3.207 12.000 -7.413 1.00 0.00 44 ILE A CA 13
ATOM 20998 C C . ILE A 1 44 ? -4.456 12.354 -8.221 1.00 0.00 44 ILE A C 13
ATOM 20999 O O . ILE A 1 44 ? -4.392 13.041 -9.241 1.00 0.00 44 ILE A O 13
ATOM 21015 N N . GLU A 1 45 ? -5.598 11.870 -7.752 1.00 0.00 45 GLU A N 13
ATOM 21016 C CA . GLU A 1 45 ? -6.873 12.123 -8.408 1.00 0.00 45 GLU A CA 13
ATOM 21017 C C . GLU A 1 45 ? -7.852 12.759 -7.427 1.00 0.00 45 GLU A C 13
ATOM 21018 O O . GLU A 1 45 ? -8.290 13.897 -7.613 1.00 0.00 45 GLU A O 13
ATOM 21030 N N . GLN A 1 46 ? -8.167 12.038 -6.367 1.00 0.00 46 GLN A N 13
ATOM 21031 C CA . GLN A 1 46 ? -9.107 12.524 -5.375 1.00 0.00 46 GLN A CA 13
ATOM 21032 C C . GLN A 1 46 ? -8.695 12.072 -3.978 1.00 0.00 46 GLN A C 13
ATOM 21033 O O . GLN A 1 46 ? -8.793 10.897 -3.645 1.00 0.00 46 GLN A O 13
ATOM 21047 N N . TYR A 1 47 ? -8.219 13.014 -3.172 1.00 0.00 47 TYR A N 13
ATOM 21048 C CA . TYR A 1 47 ? -7.805 12.720 -1.807 1.00 0.00 47 TYR A CA 13
ATOM 21049 C C . TYR A 1 47 ? -8.153 13.888 -0.888 1.00 0.00 47 TYR A C 13
ATOM 21050 O O . TYR A 1 47 ? -7.543 14.076 0.166 1.00 0.00 47 TYR A O 13
ATOM 21068 N N . THR A 1 48 ? -9.161 14.653 -1.281 1.00 0.00 48 THR A N 13
ATOM 21069 C CA . THR A 1 48 ? -9.586 15.810 -0.514 1.00 0.00 48 THR A CA 13
ATOM 21070 C C . THR A 1 48 ? -11.106 15.856 -0.400 1.00 0.00 48 THR A C 13
ATOM 21071 O O . THR A 1 48 ? -11.785 16.456 -1.233 1.00 0.00 48 THR A O 13
ATOM 21082 N N . ASP A 1 49 ? -11.636 15.209 0.626 1.00 0.00 49 ASP A N 13
ATOM 21083 C CA . ASP A 1 49 ? -13.076 15.173 0.853 1.00 0.00 49 ASP A CA 13
ATOM 21084 C C . ASP A 1 49 ? -13.524 16.435 1.578 1.00 0.00 49 ASP A C 13
ATOM 21085 O O . ASP A 1 49 ? -14.499 17.074 1.183 1.00 0.00 49 ASP A O 13
ATOM 21094 N N . GLY A 1 50 ? -12.809 16.791 2.638 1.00 0.00 50 GLY A N 13
ATOM 21095 C CA . GLY A 1 50 ? -13.146 17.983 3.387 1.00 0.00 50 GLY A CA 13
ATOM 21096 C C . GLY A 1 50 ? -13.618 17.684 4.795 1.00 0.00 50 GLY A C 13
ATOM 21097 O O . GLY A 1 50 ? -13.407 18.485 5.705 1.00 0.00 50 GLY A O 13
ATOM 21101 N N . LYS A 1 51 ? -14.255 16.536 4.983 1.00 0.00 51 LYS A N 13
ATOM 21102 C CA . LYS A 1 51 ? -14.762 16.153 6.293 1.00 0.00 51 LYS A CA 13
ATOM 21103 C C . LYS A 1 51 ? -13.740 15.302 7.033 1.00 0.00 51 LYS A C 13
ATOM 21104 O O . LYS A 1 51 ? -13.582 15.422 8.246 1.00 0.00 51 LYS A O 13
ATOM 21123 N N . GLY A 1 52 ? -13.056 14.438 6.300 1.00 0.00 52 GLY A N 13
ATOM 21124 C CA . GLY A 1 52 ? -12.054 13.592 6.912 1.00 0.00 52 GLY A CA 13
ATOM 21125 C C . GLY A 1 52 ? -11.559 12.503 5.988 1.00 0.00 52 GLY A C 13
ATOM 21126 O O . GLY A 1 52 ? -11.918 11.334 6.147 1.00 0.00 52 GLY A O 13
ATOM 21130 N N . GLN A 1 53 ? -10.742 12.882 5.016 1.00 0.00 53 GLN A N 13
ATOM 21131 C CA . GLN A 1 53 ? -10.188 11.921 4.073 1.00 0.00 53 GLN A CA 13
ATOM 21132 C C . GLN A 1 53 ? -9.175 11.013 4.771 1.00 0.00 53 GLN A C 13
ATOM 21133 O O . GLN A 1 53 ? -8.202 11.483 5.362 1.00 0.00 53 GLN A O 13
ATOM 21147 N N . LYS A 1 54 ? -9.412 9.712 4.702 1.00 0.00 54 LYS A N 13
ATOM 21148 C CA . LYS A 1 54 ? -8.536 8.743 5.331 1.00 0.00 54 LYS A CA 13
ATOM 21149 C C . LYS A 1 54 ? -7.705 8.014 4.284 1.00 0.00 54 LYS A C 13
ATOM 21150 O O . LYS A 1 54 ? -8.245 7.481 3.315 1.00 0.00 54 LYS A O 13
ATOM 21169 N N . ILE A 1 55 ? -6.396 8.008 4.475 1.00 0.00 55 ILE A N 13
ATOM 21170 C CA . ILE A 1 55 ? -5.482 7.344 3.561 1.00 0.00 55 ILE A CA 13
ATOM 21171 C C . ILE A 1 55 ? -4.764 6.219 4.297 1.00 0.00 55 ILE A C 13
ATOM 21172 O O . ILE A 1 55 ? -3.732 6.430 4.930 1.00 0.00 55 ILE A O 13
ATOM 21188 N N . SER A 1 56 ? -5.330 5.027 4.241 1.00 0.00 56 SER A N 13
ATOM 21189 C CA . SER A 1 56 ? -4.750 3.883 4.922 1.00 0.00 56 SER A CA 13
ATOM 21190 C C . SER A 1 56 ? -4.527 2.725 3.958 1.00 0.00 56 SER A C 13
ATOM 21191 O O . SER A 1 56 ? -5.475 2.187 3.380 1.00 0.00 56 SER A O 13
ATOM 21199 N N . VAL A 1 57 ? -3.267 2.356 3.788 1.00 0.00 57 VAL A N 13
ATOM 21200 C CA . VAL A 1 57 ? -2.899 1.266 2.906 1.00 0.00 57 VAL A CA 13
ATOM 21201 C C . VAL A 1 57 ? -2.627 0.002 3.711 1.00 0.00 57 VAL A C 13
ATOM 21202 O O . VAL A 1 57 ? -1.577 -0.135 4.344 1.00 0.00 57 VAL A O 13
ATOM 21215 N N . HIS A 1 58 ? -3.588 -0.906 3.718 1.00 0.00 58 HIS A N 13
ATOM 21216 C CA . HIS A 1 58 ? -3.439 -2.154 4.441 1.00 0.00 58 HIS A CA 13
ATOM 21217 C C . HIS A 1 58 ? -3.059 -3.264 3.476 1.00 0.00 58 HIS A C 13
ATOM 21218 O O . HIS A 1 58 ? -3.916 -3.981 2.955 1.00 0.00 58 HIS A O 13
ATOM 21232 N N . VAL A 1 59 ? -1.764 -3.383 3.235 1.00 0.00 59 VAL A N 13
ATOM 21233 C CA . VAL A 1 59 ? -1.241 -4.387 2.325 1.00 0.00 59 VAL A CA 13
ATOM 21234 C C . VAL A 1 59 ? -0.802 -5.634 3.082 1.00 0.00 59 VAL A C 13
ATOM 21235 O O . VAL A 1 59 ? 0.323 -5.723 3.575 1.00 0.00 59 VAL A O 13
ATOM 21248 N N . LYS A 1 60 ? -1.710 -6.592 3.181 1.00 0.00 60 LYS A N 13
ATOM 21249 C CA . LYS A 1 60 ? -1.440 -7.848 3.859 1.00 0.00 60 LYS A CA 13
ATOM 21250 C C . LYS A 1 60 ? -1.072 -8.911 2.833 1.00 0.00 60 LYS A C 13
ATOM 21251 O O . LYS A 1 60 ? -1.769 -9.913 2.679 1.00 0.00 60 LYS A O 13
ATOM 21270 N N . LEU A 1 61 ? 0.013 -8.674 2.111 1.00 0.00 61 LEU A N 13
ATOM 21271 C CA . LEU A 1 61 ? 0.464 -9.606 1.088 1.00 0.00 61 LEU A CA 13
ATOM 21272 C C . LEU A 1 61 ? 1.603 -10.480 1.598 1.00 0.00 61 LEU A C 13
ATOM 21273 O O . LEU A 1 61 ? 2.095 -11.359 0.883 1.00 0.00 61 LEU A O 13
ATOM 21289 N N . GLY A 1 62 ? 2.019 -10.232 2.836 1.00 0.00 62 GLY A N 13
ATOM 21290 C CA . GLY A 1 62 ? 3.096 -11.001 3.431 1.00 0.00 62 GLY A CA 13
ATOM 21291 C C . GLY A 1 62 ? 4.403 -10.824 2.682 1.00 0.00 62 GLY A C 13
ATOM 21292 O O . GLY A 1 62 ? 4.862 -9.696 2.485 1.00 0.00 62 GLY A O 13
ATOM 21296 N N . ASN A 1 63 ? 4.991 -11.926 2.236 1.00 0.00 63 ASN A N 13
ATOM 21297 C CA . ASN A 1 63 ? 6.247 -11.882 1.501 1.00 0.00 63 ASN A CA 13
ATOM 21298 C C . ASN A 1 63 ? 6.007 -11.503 0.039 1.00 0.00 63 ASN A C 13
ATOM 21299 O O . ASN A 1 63 ? 6.328 -12.256 -0.881 1.00 0.00 63 ASN A O 13
ATOM 21310 N N . ARG A 1 64 ? 5.425 -10.323 -0.159 1.00 0.00 64 ARG A N 13
ATOM 21311 C CA . ARG A 1 64 ? 5.137 -9.810 -1.500 1.00 0.00 64 ARG A CA 13
ATOM 21312 C C . ARG A 1 64 ? 6.422 -9.581 -2.296 1.00 0.00 64 ARG A C 13
ATOM 21313 O O . ARG A 1 64 ? 6.394 -9.509 -3.521 1.00 0.00 64 ARG A O 13
ATOM 21334 N N . PHE A 1 65 ? 7.539 -9.459 -1.574 1.00 0.00 65 PHE A N 13
ATOM 21335 C CA . PHE A 1 65 ? 8.857 -9.264 -2.180 1.00 0.00 65 PHE A CA 13
ATOM 21336 C C . PHE A 1 65 ? 8.893 -8.021 -3.069 1.00 0.00 65 PHE A C 13
ATOM 21337 O O . PHE A 1 65 ? 9.484 -8.031 -4.151 1.00 0.00 65 PHE A O 13
ATOM 21354 N N . LEU A 1 66 ? 8.268 -6.952 -2.602 1.00 0.00 66 LEU A N 13
ATOM 21355 C CA . LEU A 1 66 ? 8.240 -5.700 -3.341 1.00 0.00 66 LEU A CA 13
ATOM 21356 C C . LEU A 1 66 ? 9.231 -4.723 -2.730 1.00 0.00 66 LEU A C 13
ATOM 21357 O O . LEU A 1 66 ? 9.531 -4.802 -1.539 1.00 0.00 66 LEU A O 13
ATOM 21373 N N . TYR A 1 67 ? 9.742 -3.813 -3.546 1.00 0.00 67 TYR A N 13
ATOM 21374 C CA . TYR A 1 67 ? 10.699 -2.824 -3.077 1.00 0.00 67 TYR A CA 13
ATOM 21375 C C . TYR A 1 67 ? 9.996 -1.774 -2.223 1.00 0.00 67 TYR A C 13
ATOM 21376 O O . TYR A 1 67 ? 9.395 -0.836 -2.747 1.00 0.00 67 TYR A O 13
ATOM 21394 N N . LYS A 1 68 ? 10.078 -1.945 -0.912 1.00 0.00 68 LYS A N 13
ATOM 21395 C CA . LYS A 1 68 ? 9.443 -1.031 0.040 1.00 0.00 68 LYS A CA 13
ATOM 21396 C C . LYS A 1 68 ? 9.972 0.392 -0.109 1.00 0.00 68 LYS A C 13
ATOM 21397 O O . LYS A 1 68 ? 9.229 1.363 0.045 1.00 0.00 68 LYS A O 13
ATOM 21416 N N . GLU A 1 69 ? 11.256 0.511 -0.412 1.00 0.00 69 GLU A N 13
ATOM 21417 C CA . GLU A 1 69 ? 11.885 1.812 -0.567 1.00 0.00 69 GLU A CA 13
ATOM 21418 C C . GLU A 1 69 ? 11.302 2.570 -1.758 1.00 0.00 69 GLU A C 13
ATOM 21419 O O . GLU A 1 69 ? 11.276 3.801 -1.766 1.00 0.00 69 GLU A O 13
ATOM 21431 N N . GLN A 1 70 ? 10.823 1.831 -2.759 1.00 0.00 70 GLN A N 13
ATOM 21432 C CA . GLN A 1 70 ? 10.231 2.438 -3.947 1.00 0.00 70 GLN A CA 13
ATOM 21433 C C . GLN A 1 70 ? 8.960 3.180 -3.567 1.00 0.00 70 GLN A C 13
ATOM 21434 O O . GLN A 1 70 ? 8.704 4.286 -4.037 1.00 0.00 70 GLN A O 13
ATOM 21448 N N . GLU A 1 71 ? 8.175 2.562 -2.697 1.00 0.00 71 GLU A N 13
ATOM 21449 C CA . GLU A 1 71 ? 6.934 3.157 -2.232 1.00 0.00 71 GLU A CA 13
ATOM 21450 C C . GLU A 1 71 ? 7.243 4.353 -1.342 1.00 0.00 71 GLU A C 13
ATOM 21451 O O . GLU A 1 71 ? 6.562 5.377 -1.382 1.00 0.00 71 GLU A O 13
ATOM 21463 N N . GLU A 1 72 ? 8.300 4.213 -0.559 1.00 0.00 72 GLU A N 13
ATOM 21464 C CA . GLU A 1 72 ? 8.734 5.255 0.357 1.00 0.00 72 GLU A CA 13
ATOM 21465 C C . GLU A 1 72 ? 9.135 6.531 -0.387 1.00 0.00 72 GLU A C 13
ATOM 21466 O O . GLU A 1 72 ? 8.671 7.620 -0.054 1.00 0.00 72 GLU A O 13
ATOM 21478 N N . GLN A 1 73 ? 9.959 6.381 -1.424 1.00 0.00 73 GLN A N 13
ATOM 21479 C CA . GLN A 1 73 ? 10.446 7.530 -2.189 1.00 0.00 73 GLN A CA 13
ATOM 21480 C C . GLN A 1 73 ? 9.313 8.338 -2.830 1.00 0.00 73 GLN A C 13
ATOM 21481 O O . GLN A 1 73 ? 9.442 9.547 -3.010 1.00 0.00 73 GLN A O 13
ATOM 21495 N N . LEU A 1 74 ? 8.204 7.684 -3.170 1.00 0.00 74 LEU A N 13
ATOM 21496 C CA . LEU A 1 74 ? 7.085 8.391 -3.787 1.00 0.00 74 LEU A CA 13
ATOM 21497 C C . LEU A 1 74 ? 6.154 8.967 -2.718 1.00 0.00 74 LEU A C 13
ATOM 21498 O O . LEU A 1 74 ? 5.577 10.039 -2.899 1.00 0.00 74 LEU A O 13
ATOM 21514 N N . THR A 1 75 ? 6.039 8.264 -1.598 1.00 0.00 75 THR A N 13
ATOM 21515 C CA . THR A 1 75 ? 5.180 8.700 -0.505 1.00 0.00 75 THR A CA 13
ATOM 21516 C C . THR A 1 75 ? 5.735 9.958 0.166 1.00 0.00 75 THR A C 13
ATOM 21517 O O . THR A 1 75 ? 4.975 10.816 0.621 1.00 0.00 75 THR A O 13
ATOM 21528 N N . GLU A 1 76 ? 7.063 10.078 0.190 1.00 0.00 76 GLU A N 13
ATOM 21529 C CA . GLU A 1 76 ? 7.727 11.231 0.798 1.00 0.00 76 GLU A CA 13
ATOM 21530 C C . GLU A 1 76 ? 7.287 12.548 0.154 1.00 0.00 76 GLU A C 13
ATOM 21531 O O . GLU A 1 76 ? 7.375 13.607 0.772 1.00 0.00 76 GLU A O 13
ATOM 21543 N N . LEU A 1 77 ? 6.806 12.477 -1.086 1.00 0.00 77 LEU A N 13
ATOM 21544 C CA . LEU A 1 77 ? 6.342 13.673 -1.788 1.00 0.00 77 LEU A CA 13
ATOM 21545 C C . LEU A 1 77 ? 5.091 14.224 -1.110 1.00 0.00 77 LEU A C 13
ATOM 21546 O O . LEU A 1 77 ? 4.868 15.430 -1.066 1.00 0.00 77 LEU A O 13
ATOM 21562 N N . ILE A 1 78 ? 4.279 13.314 -0.581 1.00 0.00 78 ILE A N 13
ATOM 21563 C CA . ILE A 1 78 ? 3.048 13.683 0.106 1.00 0.00 78 ILE A CA 13
ATOM 21564 C C . ILE A 1 78 ? 3.282 13.748 1.618 1.00 0.00 78 ILE A C 13
ATOM 21565 O O . ILE A 1 78 ? 2.502 14.347 2.355 1.00 0.00 78 ILE A O 13
ATOM 21581 N N . ALA A 1 79 ? 4.386 13.148 2.064 1.00 0.00 79 ALA A N 13
ATOM 21582 C CA . ALA A 1 79 ? 4.737 13.117 3.483 1.00 0.00 79 ALA A CA 13
ATOM 21583 C C . ALA A 1 79 ? 4.999 14.517 4.035 1.00 0.00 79 ALA A C 13
ATOM 21584 O O . ALA A 1 79 ? 4.980 14.727 5.249 1.00 0.00 79 ALA A O 13
ATOM 21591 N N . SER A 1 80 ? 5.250 15.466 3.144 1.00 0.00 80 SER A N 13
ATOM 21592 C CA . SER A 1 80 ? 5.497 16.845 3.538 1.00 0.00 80 SER A CA 13
ATOM 21593 C C . SER A 1 80 ? 4.188 17.511 3.963 1.00 0.00 80 SER A C 13
ATOM 21594 O O . SER A 1 80 ? 4.177 18.431 4.781 1.00 0.00 80 SER A O 13
ATOM 21602 N N . LYS A 1 81 ? 3.081 17.020 3.410 1.00 0.00 81 LYS A N 13
ATOM 21603 C CA . LYS A 1 81 ? 1.760 17.552 3.713 1.00 0.00 81 LYS A CA 13
ATOM 21604 C C . LYS A 1 81 ? 0.871 16.455 4.289 1.00 0.00 81 LYS A C 13
ATOM 21605 O O . LYS A 1 81 ? -0.315 16.362 3.972 1.00 0.00 81 LYS A O 13
ATOM 21624 N N . LYS A 1 82 ? 1.457 15.634 5.153 1.00 0.00 82 LYS A N 13
ATOM 21625 C CA . LYS A 1 82 ? 0.736 14.527 5.775 1.00 0.00 82 LYS A CA 13
ATOM 21626 C C . LYS A 1 82 ? -0.169 15.010 6.912 1.00 0.00 82 LYS A C 13
ATOM 21627 O O . LYS A 1 82 ? -0.092 14.522 8.041 1.00 0.00 82 LYS A O 13
ATOM 21646 N N . ASP A 1 83 ? -1.025 15.972 6.607 1.00 0.00 83 ASP A N 13
ATOM 21647 C CA . ASP A 1 83 ? -1.957 16.503 7.593 1.00 0.00 83 ASP A CA 13
ATOM 21648 C C . ASP A 1 83 ? -3.172 15.592 7.688 1.00 0.00 83 ASP A C 13
ATOM 21649 O O . ASP A 1 83 ? -3.882 15.569 8.696 1.00 0.00 83 ASP A O 13
ATOM 21658 N N . LEU A 1 84 ? -3.398 14.834 6.623 1.00 0.00 84 LEU A N 13
ATOM 21659 C CA . LEU A 1 84 ? -4.518 13.907 6.556 1.00 0.00 84 LEU A CA 13
ATOM 21660 C C . LEU A 1 84 ? -4.186 12.625 7.310 1.00 0.00 84 LEU A C 13
ATOM 21661 O O . LEU A 1 84 ? -3.038 12.405 7.701 1.00 0.00 84 LEU A O 13
ATOM 21677 N N . PHE A 1 85 ? -5.184 11.775 7.505 1.00 0.00 85 PHE A N 13
ATOM 21678 C CA . PHE A 1 85 ? -4.985 10.523 8.223 1.00 0.00 85 PHE A CA 13
ATOM 21679 C C . PHE A 1 85 ? -4.340 9.476 7.323 1.00 0.00 85 PHE A C 13
ATOM 21680 O O . PHE A 1 85 ? -5.024 8.616 6.766 1.00 0.00 85 PHE A O 13
ATOM 21697 N N . VAL A 1 86 ? -3.027 9.566 7.172 1.00 0.00 86 VAL A N 13
ATOM 21698 C CA . VAL A 1 86 ? -2.286 8.623 6.345 1.00 0.00 86 VAL A CA 13
ATOM 21699 C C . VAL A 1 86 ? -1.605 7.562 7.217 1.00 0.00 86 VAL A C 13
ATOM 21700 O O . VAL A 1 86 ? -0.874 7.882 8.154 1.00 0.00 86 VAL A O 13
ATOM 21713 N N . HIS A 1 87 ? -1.880 6.296 6.927 1.00 0.00 87 HIS A N 13
ATOM 21714 C CA . HIS A 1 87 ? -1.301 5.187 7.679 1.00 0.00 87 HIS A CA 13
ATOM 21715 C C . HIS A 1 87 ? -1.094 3.978 6.768 1.00 0.00 87 HIS A C 13
ATOM 21716 O O . HIS A 1 87 ? -2.047 3.288 6.411 1.00 0.00 87 HIS A O 13
ATOM 21730 N N . SER A 1 88 ? 0.150 3.730 6.393 1.00 0.00 88 SER A N 13
ATOM 21731 C CA . SER A 1 88 ? 0.471 2.609 5.525 1.00 0.00 88 SER A CA 13
ATOM 21732 C C . SER A 1 88 ? 1.381 1.619 6.252 1.00 0.00 88 SER A C 13
ATOM 21733 O O . SER A 1 88 ? 2.413 2.004 6.803 1.00 0.00 88 SER A O 13
ATOM 21741 N N . ILE A 1 89 ? 0.991 0.349 6.260 1.00 0.00 89 ILE A N 13
ATOM 21742 C CA . ILE A 1 89 ? 1.776 -0.682 6.922 1.00 0.00 89 ILE A CA 13
ATOM 21743 C C . ILE A 1 89 ? 1.628 -2.021 6.200 1.00 0.00 89 ILE A C 13
ATOM 21744 O O . ILE A 1 89 ? 0.517 -2.514 5.985 1.00 0.00 89 ILE A O 13
ATOM 21760 N N . ASP A 1 90 ? 2.756 -2.595 5.814 1.00 0.00 90 ASP A N 13
ATOM 21761 C CA . ASP A 1 90 ? 2.767 -3.867 5.111 1.00 0.00 90 ASP A CA 13
ATOM 21762 C C . ASP A 1 90 ? 3.339 -4.968 5.992 1.00 0.00 90 ASP A C 13
ATOM 21763 O O . ASP A 1 90 ? 4.021 -4.696 6.984 1.00 0.00 90 ASP A O 13
ATOM 21772 N N . SER A 1 91 ? 3.045 -6.206 5.630 1.00 0.00 91 SER A N 13
ATOM 21773 C CA . SER A 1 91 ? 3.518 -7.366 6.375 1.00 0.00 91 SER A CA 13
ATOM 21774 C C . SER A 1 91 ? 4.885 -7.827 5.870 1.00 0.00 91 SER A C 13
ATOM 21775 O O . SER A 1 91 ? 5.047 -8.969 5.443 1.00 0.00 91 SER A O 13
ATOM 21783 N N . GLU A 1 92 ? 5.858 -6.930 5.927 1.00 0.00 92 GLU A N 13
ATOM 21784 C CA . GLU A 1 92 ? 7.210 -7.234 5.478 1.00 0.00 92 GLU A CA 13
ATOM 21785 C C . GLU A 1 92 ? 7.903 -8.212 6.434 1.00 0.00 92 GLU A C 13
ATOM 21786 O O . GLU A 1 92 ? 7.604 -8.251 7.632 1.00 0.00 92 GLU A O 13
ATOM 21798 N N . VAL A 1 93 ? 8.826 -8.998 5.895 1.00 0.00 93 VAL A N 13
ATOM 21799 C CA . VAL A 1 93 ? 9.569 -9.968 6.687 1.00 0.00 93 VAL A CA 13
ATOM 21800 C C . VAL A 1 93 ? 11.052 -9.599 6.705 1.00 0.00 93 VAL A C 13
ATOM 21801 O O . VAL A 1 93 ? 11.742 -9.677 5.689 1.00 0.00 93 VAL A O 13
ATOM 21814 N N . ILE A 1 94 ? 11.536 -9.187 7.865 1.00 0.00 94 ILE A N 13
ATOM 21815 C CA . ILE A 1 94 ? 12.928 -8.776 8.008 1.00 0.00 94 ILE A CA 13
ATOM 21816 C C . ILE A 1 94 ? 13.776 -9.874 8.651 1.00 0.00 94 ILE A C 13
ATOM 21817 O O . ILE A 1 94 ? 14.999 -9.755 8.760 1.00 0.00 94 ILE A O 13
ATOM 21833 N N . THR A 1 95 ? 13.127 -10.959 9.045 1.00 0.00 95 THR A N 13
ATOM 21834 C CA . THR A 1 95 ? 13.810 -12.077 9.684 1.00 0.00 95 THR A CA 13
ATOM 21835 C C . THR A 1 95 ? 14.408 -13.043 8.660 1.00 0.00 95 THR A C 13
ATOM 21836 O O . THR A 1 95 ? 14.956 -14.088 9.019 1.00 0.00 95 THR A O 13
ATOM 21847 N N . LYS A 1 96 ? 14.301 -12.700 7.383 1.00 0.00 96 LYS A N 13
ATOM 21848 C CA . LYS A 1 96 ? 14.827 -13.549 6.327 1.00 0.00 96 LYS A CA 13
ATOM 21849 C C . LYS A 1 96 ? 15.728 -12.751 5.391 1.00 0.00 96 LYS A C 13
ATOM 21850 O O . LYS A 1 96 ? 15.272 -12.188 4.397 1.00 0.00 96 LYS A O 13
ATOM 21869 N N . LYS A 1 97 ? 17.005 -12.688 5.735 1.00 0.00 97 LYS A N 13
ATOM 21870 C CA . LYS A 1 97 ? 17.982 -11.975 4.926 1.00 0.00 97 LYS A CA 13
ATOM 21871 C C . LYS A 1 97 ? 18.738 -12.959 4.042 1.00 0.00 97 LYS A C 13
ATOM 21872 O O . LYS A 1 97 ? 19.117 -14.044 4.490 1.00 0.00 97 LYS A O 13
ATOM 21891 N N . GLU A 1 98 ? 18.947 -12.583 2.789 1.00 0.00 98 GLU A N 13
ATOM 21892 C CA . GLU A 1 98 ? 19.659 -13.435 1.854 1.00 0.00 98 GLU A CA 13
ATOM 21893 C C . GLU A 1 98 ? 21.155 -13.178 1.933 1.00 0.00 98 GLU A C 13
ATOM 21894 O O . GLU A 1 98 ? 21.671 -12.257 1.306 1.00 0.00 98 GLU A O 13
ATOM 21906 N N . ALA A 1 99 ? 21.845 -13.990 2.720 1.00 0.00 99 ALA A N 13
ATOM 21907 C CA . ALA A 1 99 ? 23.287 -13.854 2.875 1.00 0.00 99 ALA A CA 13
ATOM 21908 C C . ALA A 1 99 ? 24.017 -14.549 1.733 1.00 0.00 99 ALA A C 13
ATOM 21909 O O . ALA A 1 99 ? 25.250 -14.553 1.676 1.00 0.00 99 ALA A O 13
ATOM 21916 N N . GLN A 1 100 ? 23.244 -15.141 0.828 1.00 0.00 100 GLN A N 13
ATOM 21917 C CA . GLN A 1 100 ? 23.800 -15.836 -0.325 1.00 0.00 100 GLN A CA 13
ATOM 21918 C C . GLN A 1 100 ? 24.383 -14.837 -1.313 1.00 0.00 100 GLN A C 13
ATOM 21919 O O . GLN A 1 100 ? 23.840 -13.746 -1.506 1.00 0.00 100 GLN A O 13
ATOM 21933 N N . GLN A 1 101 ? 25.480 -15.216 -1.940 1.00 0.00 101 GLN A N 13
ATOM 21934 C CA . GLN A 1 101 ? 26.138 -14.357 -2.907 1.00 0.00 101 GLN A CA 13
ATOM 21935 C C . GLN A 1 101 ? 25.568 -14.612 -4.295 1.00 0.00 101 GLN A C 13
ATOM 21936 O O . GLN A 1 101 ? 26.195 -15.258 -5.132 1.00 0.00 101 GLN A O 13
ATOM 21950 N N . ILE A 1 102 ? 24.362 -14.114 -4.522 1.00 0.00 102 ILE A N 13
ATOM 21951 C CA . ILE A 1 102 ? 23.692 -14.290 -5.799 1.00 0.00 102 ILE A CA 13
ATOM 21952 C C . ILE A 1 102 ? 23.971 -13.111 -6.732 1.00 0.00 102 ILE A C 13
ATOM 21953 O O . ILE A 1 102 ? 23.884 -11.946 -6.330 1.00 0.00 102 ILE A O 13
ATOM 21969 N N . ARG A 1 103 ? 24.339 -13.420 -7.965 1.00 0.00 103 ARG A N 13
ATOM 21970 C CA . ARG A 1 103 ? 24.612 -12.404 -8.965 1.00 0.00 103 ARG A CA 13
ATOM 21971 C C . ARG A 1 103 ? 23.910 -12.771 -10.259 1.00 0.00 103 ARG A C 13
ATOM 21972 O O . ARG A 1 103 ? 24.532 -13.237 -11.212 1.00 0.00 103 ARG A O 13
ATOM 21993 N N . GLU A 1 104 ? 22.603 -12.584 -10.272 1.00 0.00 104 GLU A N 13
ATOM 21994 C CA . GLU A 1 104 ? 21.796 -12.897 -11.442 1.00 0.00 104 GLU A CA 13
ATOM 21995 C C . GLU A 1 104 ? 21.488 -11.624 -12.221 1.00 0.00 104 GLU A C 13
ATOM 21996 O O . GLU A 1 104 ? 20.405 -11.465 -12.790 1.00 0.00 104 GLU A O 13
ATOM 22008 N N . GLU A 1 105 ? 22.456 -10.725 -12.247 1.00 0.00 105 GLU A N 13
ATOM 22009 C CA . GLU A 1 105 ? 22.308 -9.457 -12.934 1.00 0.00 105 GLU A CA 13
ATOM 22010 C C . GLU A 1 105 ? 23.153 -9.449 -14.203 1.00 0.00 105 GLU A C 13
ATOM 22011 O O . GLU A 1 105 ? 24.316 -9.002 -14.146 1.00 0.00 105 GLU A O 13
ATOM 22023 N N . GLY A 1 1 ? -30.751 -11.135 -1.632 1.00 0.00 1 GLY A N 14
ATOM 22024 C CA . GLY A 1 1 ? -30.254 -10.004 -0.810 1.00 0.00 1 GLY A CA 14
ATOM 22025 C C . GLY A 1 1 ? -29.263 -10.455 0.245 1.00 0.00 1 GLY A C 14
ATOM 22026 O O . GLY A 1 1 ? -28.130 -10.820 -0.074 1.00 0.00 1 GLY A O 14
ATOM 22030 N N . SER A 1 2 ? -29.693 -10.444 1.501 1.00 0.00 2 SER A N 14
ATOM 22031 C CA . SER A 1 2 ? -28.842 -10.849 2.608 1.00 0.00 2 SER A CA 14
ATOM 22032 C C . SER A 1 2 ? -28.447 -12.316 2.484 1.00 0.00 2 SER A C 14
ATOM 22033 O O . SER A 1 2 ? -29.299 -13.190 2.325 1.00 0.00 2 SER A O 14
ATOM 22041 N N . HIS A 1 3 ? -27.152 -12.576 2.552 1.00 0.00 3 HIS A N 14
ATOM 22042 C CA . HIS A 1 3 ? -26.634 -13.929 2.447 1.00 0.00 3 HIS A CA 14
ATOM 22043 C C . HIS A 1 3 ? -25.402 -14.088 3.331 1.00 0.00 3 HIS A C 14
ATOM 22044 O O . HIS A 1 3 ? -24.456 -13.307 3.230 1.00 0.00 3 HIS A O 14
ATOM 22058 N N . MET A 1 4 ? -25.429 -15.080 4.207 1.00 0.00 4 MET A N 14
ATOM 22059 C CA . MET A 1 4 ? -24.317 -15.329 5.115 1.00 0.00 4 MET A CA 14
ATOM 22060 C C . MET A 1 4 ? -23.196 -16.064 4.394 1.00 0.00 4 MET A C 14
ATOM 22061 O O . MET A 1 4 ? -23.445 -17.017 3.654 1.00 0.00 4 MET A O 14
ATOM 22075 N N . LYS A 1 5 ? -21.970 -15.611 4.599 1.00 0.00 5 LYS A N 14
ATOM 22076 C CA . LYS A 1 5 ? -20.816 -16.226 3.966 1.00 0.00 5 LYS A CA 14
ATOM 22077 C C . LYS A 1 5 ? -19.789 -16.642 5.010 1.00 0.00 5 LYS A C 14
ATOM 22078 O O . LYS A 1 5 ? -19.838 -16.201 6.158 1.00 0.00 5 LYS A O 14
ATOM 22097 N N . THR A 1 6 ? -18.855 -17.486 4.595 1.00 0.00 6 THR A N 14
ATOM 22098 C CA . THR A 1 6 ? -17.803 -17.973 5.469 1.00 0.00 6 THR A CA 14
ATOM 22099 C C . THR A 1 6 ? -16.640 -16.976 5.519 1.00 0.00 6 THR A C 14
ATOM 22100 O O . THR A 1 6 ? -16.806 -15.803 5.176 1.00 0.00 6 THR A O 14
ATOM 22111 N N . LYS A 1 7 ? -15.470 -17.431 5.953 1.00 0.00 7 LYS A N 14
ATOM 22112 C CA . LYS A 1 7 ? -14.301 -16.567 6.028 1.00 0.00 7 LYS A CA 14
ATOM 22113 C C . LYS A 1 7 ? -13.744 -16.293 4.633 1.00 0.00 7 LYS A C 14
ATOM 22114 O O . LYS A 1 7 ? -14.002 -17.042 3.691 1.00 0.00 7 LYS A O 14
ATOM 22133 N N . LYS A 1 8 ? -12.991 -15.214 4.512 1.00 0.00 8 LYS A N 14
ATOM 22134 C CA . LYS A 1 8 ? -12.395 -14.837 3.240 1.00 0.00 8 LYS A CA 14
ATOM 22135 C C . LYS A 1 8 ? -10.939 -15.290 3.175 1.00 0.00 8 LYS A C 14
ATOM 22136 O O . LYS A 1 8 ? -10.211 -15.211 4.165 1.00 0.00 8 LYS A O 14
ATOM 22155 N N . GLN A 1 9 ? -10.526 -15.772 2.008 1.00 0.00 9 GLN A N 14
ATOM 22156 C CA . GLN A 1 9 ? -9.162 -16.244 1.807 1.00 0.00 9 GLN A CA 14
ATOM 22157 C C . GLN A 1 9 ? -8.260 -15.079 1.394 1.00 0.00 9 GLN A C 14
ATOM 22158 O O . GLN A 1 9 ? -7.299 -14.746 2.085 1.00 0.00 9 GLN A O 14
ATOM 22172 N N . GLN A 1 10 ? -8.583 -14.462 0.264 1.00 0.00 10 GLN A N 14
ATOM 22173 C CA . GLN A 1 10 ? -7.824 -13.326 -0.240 1.00 0.00 10 GLN A CA 14
ATOM 22174 C C . GLN A 1 10 ? -8.790 -12.198 -0.558 1.00 0.00 10 GLN A C 14
ATOM 22175 O O . GLN A 1 10 ? -9.520 -12.261 -1.546 1.00 0.00 10 GLN A O 14
ATOM 22189 N N . TYR A 1 11 ? -8.819 -11.184 0.288 1.00 0.00 11 TYR A N 14
ATOM 22190 C CA . TYR A 1 11 ? -9.724 -10.069 0.084 1.00 0.00 11 TYR A CA 14
ATOM 22191 C C . TYR A 1 11 ? -8.967 -8.818 -0.337 1.00 0.00 11 TYR A C 14
ATOM 22192 O O . TYR A 1 11 ? -7.887 -8.527 0.183 1.00 0.00 11 TYR A O 14
ATOM 22210 N N . VAL A 1 12 ? -9.531 -8.097 -1.289 1.00 0.00 12 VAL A N 14
ATOM 22211 C CA . VAL A 1 12 ? -8.932 -6.870 -1.785 1.00 0.00 12 VAL A CA 14
ATOM 22212 C C . VAL A 1 12 ? -10.006 -5.801 -1.961 1.00 0.00 12 VAL A C 14
ATOM 22213 O O . VAL A 1 12 ? -11.092 -6.074 -2.473 1.00 0.00 12 VAL A O 14
ATOM 22226 N N . THR A 1 13 ? -9.711 -4.597 -1.499 1.00 0.00 13 THR A N 14
ATOM 22227 C CA . THR A 1 13 ? -10.642 -3.490 -1.611 1.00 0.00 13 THR A CA 14
ATOM 22228 C C . THR A 1 13 ? -9.884 -2.172 -1.701 1.00 0.00 13 THR A C 14
ATOM 22229 O O . THR A 1 13 ? -8.819 -2.018 -1.095 1.00 0.00 13 THR A O 14
ATOM 22240 N N . ILE A 1 14 ? -10.419 -1.242 -2.478 1.00 0.00 14 ILE A N 14
ATOM 22241 C CA . ILE A 1 14 ? -9.801 0.062 -2.658 1.00 0.00 14 ILE A CA 14
ATOM 22242 C C . ILE A 1 14 ? -10.860 1.159 -2.589 1.00 0.00 14 ILE A C 14
ATOM 22243 O O . ILE A 1 14 ? -11.576 1.405 -3.563 1.00 0.00 14 ILE A O 14
ATOM 22259 N N . LYS A 1 15 ? -10.966 1.801 -1.434 1.00 0.00 15 LYS A N 14
ATOM 22260 C CA . LYS A 1 15 ? -11.942 2.865 -1.240 1.00 0.00 15 LYS A CA 14
ATOM 22261 C C . LYS A 1 15 ? -11.387 4.194 -1.745 1.00 0.00 15 LYS A C 14
ATOM 22262 O O . LYS A 1 15 ? -10.837 4.987 -0.976 1.00 0.00 15 LYS A O 14
ATOM 22281 N N . GLY A 1 16 ? -11.515 4.412 -3.044 1.00 0.00 16 GLY A N 14
ATOM 22282 C CA . GLY A 1 16 ? -11.037 5.638 -3.653 1.00 0.00 16 GLY A CA 14
ATOM 22283 C C . GLY A 1 16 ? -12.117 6.312 -4.471 1.00 0.00 16 GLY A C 14
ATOM 22284 O O . GLY A 1 16 ? -12.252 6.057 -5.665 1.00 0.00 16 GLY A O 14
ATOM 22288 N N . THR A 1 17 ? -12.902 7.158 -3.822 1.00 0.00 17 THR A N 14
ATOM 22289 C CA . THR A 1 17 ? -13.985 7.865 -4.488 1.00 0.00 17 THR A CA 14
ATOM 22290 C C . THR A 1 17 ? -14.434 9.064 -3.658 1.00 0.00 17 THR A C 14
ATOM 22291 O O . THR A 1 17 ? -14.311 10.209 -4.089 1.00 0.00 17 THR A O 14
ATOM 22302 N N . LYS A 1 18 ? -14.950 8.803 -2.465 1.00 0.00 18 LYS A N 14
ATOM 22303 C CA . LYS A 1 18 ? -15.409 9.862 -1.580 1.00 0.00 18 LYS A CA 14
ATOM 22304 C C . LYS A 1 18 ? -14.658 9.783 -0.262 1.00 0.00 18 LYS A C 14
ATOM 22305 O O . LYS A 1 18 ? -15.252 9.716 0.815 1.00 0.00 18 LYS A O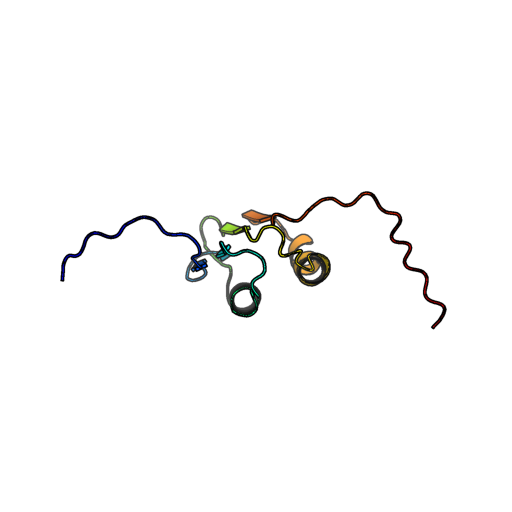 14
ATOM 22324 N N . ASN A 1 19 ? -13.339 9.767 -0.373 1.00 0.00 19 ASN A N 14
ATOM 22325 C CA . ASN A 1 19 ? -12.456 9.689 0.779 1.00 0.00 19 ASN A CA 14
ATOM 22326 C C . ASN A 1 19 ? -11.026 9.889 0.314 1.00 0.00 19 ASN A C 14
ATOM 22327 O O . ASN A 1 19 ? -10.805 10.308 -0.822 1.00 0.00 19 ASN A O 14
ATOM 22338 N N . GLY A 1 20 ? -10.062 9.585 1.171 1.00 0.00 20 GLY A N 14
ATOM 22339 C CA . GLY A 1 20 ? -8.675 9.742 0.800 1.00 0.00 20 GLY A CA 14
ATOM 22340 C C . GLY A 1 20 ? -8.164 8.563 -0.002 1.00 0.00 20 GLY A C 14
ATOM 22341 O O . GLY A 1 20 ? -8.266 8.547 -1.227 1.00 0.00 20 GLY A O 14
ATOM 22345 N N . LEU A 1 21 ? -7.639 7.563 0.695 1.00 0.00 21 LEU A N 14
ATOM 22346 C CA . LEU A 1 21 ? -7.108 6.378 0.043 1.00 0.00 21 LEU A CA 14
ATOM 22347 C C . LEU A 1 21 ? -7.028 5.217 1.028 1.00 0.00 21 LEU A C 14
ATOM 22348 O O . LEU A 1 21 ? -6.021 5.031 1.711 1.00 0.00 21 LEU A O 14
ATOM 22364 N N . THR A 1 22 ? -8.103 4.452 1.124 1.00 0.00 22 THR A N 14
ATOM 22365 C CA . THR A 1 22 ? -8.140 3.318 2.026 1.00 0.00 22 THR A CA 14
ATOM 22366 C C . THR A 1 22 ? -8.196 2.010 1.250 1.00 0.00 22 THR A C 14
ATOM 22367 O O . THR A 1 22 ? -9.266 1.575 0.817 1.00 0.00 22 THR A O 14
ATOM 22378 N N . LEU A 1 23 ? -7.042 1.394 1.062 1.00 0.00 23 LEU A N 14
ATOM 22379 C CA . LEU A 1 23 ? -6.965 0.138 0.336 1.00 0.00 23 LEU A CA 14
ATOM 22380 C C . LEU A 1 23 ? -6.410 -0.959 1.232 1.00 0.00 23 LEU A C 14
ATOM 22381 O O . LEU A 1 23 ? -5.575 -0.702 2.102 1.00 0.00 23 LEU A O 14
ATOM 22397 N N . HIS A 1 24 ? -6.879 -2.175 1.014 1.00 0.00 24 HIS A N 14
ATOM 22398 C CA . HIS A 1 24 ? -6.446 -3.322 1.795 1.00 0.00 24 HIS A CA 14
ATOM 22399 C C . HIS A 1 24 ? -6.336 -4.559 0.903 1.00 0.00 24 HIS A C 14
ATOM 22400 O O . HIS A 1 24 ? -7.291 -4.915 0.207 1.00 0.00 24 HIS A O 14
ATOM 22414 N N . LEU A 1 25 ? -5.174 -5.198 0.918 1.00 0.00 25 LEU A N 14
ATOM 22415 C CA . LEU A 1 25 ? -4.949 -6.397 0.126 1.00 0.00 25 LEU A CA 14
ATOM 22416 C C . LEU A 1 25 ? -4.452 -7.526 1.025 1.00 0.00 25 LEU A C 14
ATOM 22417 O O . LEU A 1 25 ? -3.439 -7.380 1.708 1.00 0.00 25 LEU A O 14
ATOM 22433 N N . ASP A 1 26 ? -5.179 -8.633 1.043 1.00 0.00 26 ASP A N 14
ATOM 22434 C CA . ASP A 1 26 ? -4.800 -9.779 1.857 1.00 0.00 26 ASP A CA 14
ATOM 22435 C C . ASP A 1 26 ? -4.350 -10.921 0.957 1.00 0.00 26 ASP A C 14
ATOM 22436 O O . ASP A 1 26 ? -5.030 -11.943 0.841 1.00 0.00 26 ASP A O 14
ATOM 22445 N N . ASP A 1 27 ? -3.205 -10.737 0.322 1.00 0.00 27 ASP A N 14
ATOM 22446 C CA . ASP A 1 27 ? -2.660 -11.736 -0.590 1.00 0.00 27 ASP A CA 14
ATOM 22447 C C . ASP A 1 27 ? -1.152 -11.854 -0.397 1.00 0.00 27 ASP A C 14
ATOM 22448 O O . ASP A 1 27 ? -0.454 -10.842 -0.318 1.00 0.00 27 ASP A O 14
ATOM 22457 N N . ALA A 1 28 ? -0.652 -13.079 -0.315 1.00 0.00 28 ALA A N 14
ATOM 22458 C CA . ALA A 1 28 ? 0.771 -13.314 -0.112 1.00 0.00 28 ALA A CA 14
ATOM 22459 C C . ALA A 1 28 ? 1.340 -14.233 -1.190 1.00 0.00 28 ALA A C 14
ATOM 22460 O O . ALA A 1 28 ? 0.600 -14.976 -1.834 1.00 0.00 28 ALA A O 14
ATOM 22467 N N . CYS A 1 29 ? 2.658 -14.171 -1.364 1.00 0.00 29 CYS A N 14
ATOM 22468 C CA . CYS A 1 29 ? 3.373 -14.994 -2.346 1.00 0.00 29 CYS A CA 14
ATOM 22469 C C . CYS A 1 29 ? 2.825 -14.799 -3.762 1.00 0.00 29 CYS A C 14
ATOM 22470 O O . CYS A 1 29 ? 2.553 -15.770 -4.473 1.00 0.00 29 CYS A O 14
ATOM 22478 N N . SER A 1 30 ? 2.685 -13.542 -4.177 1.00 0.00 30 SER A N 14
ATOM 22479 C CA . SER A 1 30 ? 2.173 -13.227 -5.505 1.00 0.00 30 SER A CA 14
ATOM 22480 C C . SER A 1 30 ? 2.514 -11.785 -5.887 1.00 0.00 30 SER A C 14
ATOM 22481 O O . SER A 1 30 ? 3.259 -11.103 -5.179 1.00 0.00 30 SER A O 14
ATOM 22489 N N . PHE A 1 31 ? 1.955 -11.328 -7.000 1.00 0.00 31 PHE A N 14
ATOM 22490 C CA . PHE A 1 31 ? 2.195 -9.979 -7.495 1.00 0.00 31 PHE A CA 14
ATOM 22491 C C . PHE A 1 31 ? 0.878 -9.288 -7.825 1.00 0.00 31 PHE A C 14
ATOM 22492 O O . PHE A 1 31 ? -0.170 -9.933 -7.882 1.00 0.00 31 PHE A O 14
ATOM 22509 N N . ASP A 1 32 ? 0.939 -7.977 -8.024 1.00 0.00 32 ASP A N 14
ATOM 22510 C CA . ASP A 1 32 ? -0.244 -7.185 -8.358 1.00 0.00 32 ASP A CA 14
ATOM 22511 C C . ASP A 1 32 ? 0.165 -5.754 -8.681 1.00 0.00 32 ASP A C 14
ATOM 22512 O O . ASP A 1 32 ? 0.373 -4.942 -7.780 1.00 0.00 32 ASP A O 14
ATOM 22521 N N . GLU A 1 33 ? 0.309 -5.464 -9.963 1.00 0.00 33 GLU A N 14
ATOM 22522 C CA . GLU A 1 33 ? 0.698 -4.128 -10.411 1.00 0.00 33 GLU A CA 14
ATOM 22523 C C . GLU A 1 33 ? -0.521 -3.231 -10.623 1.00 0.00 33 GLU A C 14
ATOM 22524 O O . GLU A 1 33 ? -0.400 -2.107 -11.118 1.00 0.00 33 GLU A O 14
ATOM 22536 N N . LEU A 1 34 ? -1.695 -3.723 -10.254 1.00 0.00 34 LEU A N 14
ATOM 22537 C CA . LEU A 1 34 ? -2.917 -2.952 -10.406 1.00 0.00 34 LEU A CA 14
ATOM 22538 C C . LEU A 1 34 ? -3.196 -2.164 -9.133 1.00 0.00 34 LEU A C 14
ATOM 22539 O O . LEU A 1 34 ? -3.639 -1.017 -9.184 1.00 0.00 34 LEU A O 14
ATOM 22555 N N . LEU A 1 35 ? -2.915 -2.794 -7.995 1.00 0.00 35 LEU A N 14
ATOM 22556 C CA . LEU A 1 35 ? -3.129 -2.183 -6.689 1.00 0.00 35 LEU A CA 14
ATOM 22557 C C . LEU A 1 35 ? -2.373 -0.860 -6.555 1.00 0.00 35 LEU A C 14
ATOM 22558 O O . LEU A 1 35 ? -2.968 0.172 -6.241 1.00 0.00 35 LEU A O 14
ATOM 22574 N N . ASP A 1 36 ? -1.067 -0.896 -6.812 1.00 0.00 36 ASP A N 14
ATOM 22575 C CA . ASP A 1 36 ? -0.235 0.304 -6.705 1.00 0.00 36 ASP A CA 14
ATOM 22576 C C . ASP A 1 36 ? -0.600 1.318 -7.783 1.00 0.00 36 ASP A C 14
ATOM 22577 O O . ASP A 1 36 ? -0.534 2.528 -7.554 1.00 0.00 36 ASP A O 14
ATOM 22586 N N . GLY A 1 37 ? -1.008 0.822 -8.944 1.00 0.00 37 GLY A N 14
ATOM 22587 C CA . GLY A 1 37 ? -1.392 1.696 -10.036 1.00 0.00 37 GLY A CA 14
ATOM 22588 C C . GLY A 1 37 ? -2.589 2.550 -9.672 1.00 0.00 37 GLY A C 14
ATOM 22589 O O . GLY A 1 37 ? -2.574 3.770 -9.853 1.00 0.00 37 GLY A O 14
ATOM 22593 N N . LEU A 1 38 ? -3.622 1.907 -9.145 1.00 0.00 38 LEU A N 14
ATOM 22594 C CA . LEU A 1 38 ? -4.837 2.605 -8.738 1.00 0.00 38 LEU A CA 14
ATOM 22595 C C . LEU A 1 38 ? -4.553 3.499 -7.537 1.00 0.00 38 LEU A C 14
ATOM 22596 O O . LEU A 1 38 ? -5.019 4.635 -7.471 1.00 0.00 38 LEU A O 14
ATOM 22612 N N . GLN A 1 39 ? -3.775 2.970 -6.598 1.00 0.00 39 GLN A N 14
ATOM 22613 C CA . GLN A 1 39 ? -3.404 3.686 -5.383 1.00 0.00 39 GLN A CA 14
ATOM 22614 C C . GLN A 1 39 ? -2.744 5.027 -5.708 1.00 0.00 39 GLN A C 14
ATOM 22615 O O . GLN A 1 39 ? -3.137 6.072 -5.183 1.00 0.00 39 GLN A O 14
ATOM 22629 N N . ASN A 1 40 ? -1.759 4.989 -6.592 1.00 0.00 40 ASN A N 14
ATOM 22630 C CA . ASN A 1 40 ? -1.033 6.191 -6.984 1.00 0.00 40 ASN A CA 14
ATOM 22631 C C . ASN A 1 40 ? -1.922 7.145 -7.777 1.00 0.00 40 ASN A C 14
ATOM 22632 O O . ASN A 1 40 ? -1.874 8.357 -7.577 1.00 0.00 40 ASN A O 14
ATOM 22643 N N . MET A 1 41 ? -2.749 6.589 -8.656 1.00 0.00 41 MET A N 14
ATOM 22644 C CA . MET A 1 41 ? -3.635 7.398 -9.486 1.00 0.00 41 MET A CA 14
ATOM 22645 C C . MET A 1 41 ? -4.693 8.122 -8.653 1.00 0.00 41 MET A C 14
ATOM 22646 O O . MET A 1 41 ? -4.882 9.328 -8.803 1.00 0.00 41 MET A O 14
ATOM 22660 N N . LEU A 1 42 ? -5.366 7.387 -7.769 1.00 0.00 42 LEU A N 14
ATOM 22661 C CA . LEU A 1 42 ? -6.421 7.963 -6.928 1.00 0.00 42 LEU A CA 14
ATOM 22662 C C . LEU A 1 42 ? -5.910 9.130 -6.091 1.00 0.00 42 LEU A C 14
ATOM 22663 O O . LEU A 1 42 ? -6.576 10.161 -5.978 1.00 0.00 42 LEU A O 14
ATOM 22679 N N . SER A 1 43 ? -4.723 8.970 -5.518 1.00 0.00 43 SER A N 14
ATOM 22680 C CA . SER A 1 43 ? -4.120 10.005 -4.686 1.00 0.00 43 SER A CA 14
ATOM 22681 C C . SER A 1 43 ? -3.887 11.289 -5.487 1.00 0.00 43 SER A C 14
ATOM 22682 O O . SER A 1 43 ? -4.042 12.396 -4.970 1.00 0.00 43 SER A O 14
ATOM 22690 N N . ILE A 1 44 ? -3.524 11.136 -6.753 1.00 0.00 44 ILE A N 14
ATOM 22691 C CA . ILE A 1 44 ? -3.275 12.283 -7.613 1.00 0.00 44 ILE A CA 14
ATOM 22692 C C . ILE A 1 44 ? -4.592 12.850 -8.144 1.00 0.00 44 ILE A C 14
ATOM 22693 O O . ILE A 1 44 ? -4.705 14.051 -8.415 1.00 0.00 44 ILE A O 14
ATOM 22709 N N . GLU A 1 45 ? -5.592 11.983 -8.268 1.00 0.00 45 GLU A N 14
ATOM 22710 C CA . GLU A 1 45 ? -6.909 12.387 -8.747 1.00 0.00 45 GLU A CA 14
ATOM 22711 C C . GLU A 1 45 ? -7.571 13.347 -7.761 1.00 0.00 45 GLU A C 14
ATOM 22712 O O . GLU A 1 45 ? -7.686 14.544 -8.028 1.00 0.00 45 GLU A O 14
ATOM 22724 N N . GLN A 1 46 ? -7.990 12.816 -6.619 1.00 0.00 46 GLN A N 14
ATOM 22725 C CA . GLN A 1 46 ? -8.642 13.624 -5.598 1.00 0.00 46 GLN A CA 14
ATOM 22726 C C . GLN A 1 46 ? -8.703 12.886 -4.265 1.00 0.00 46 GLN A C 14
ATOM 22727 O O . GLN A 1 46 ? -9.549 12.013 -4.059 1.00 0.00 46 GLN A O 14
ATOM 22741 N N . TYR A 1 47 ? -7.804 13.238 -3.359 1.00 0.00 47 TYR A N 14
ATOM 22742 C CA . TYR A 1 47 ? -7.788 12.622 -2.040 1.00 0.00 47 TYR A CA 14
ATOM 22743 C C . TYR A 1 47 ? -8.530 13.513 -1.047 1.00 0.00 47 TYR A C 14
ATOM 22744 O O . TYR A 1 47 ? -8.722 13.152 0.113 1.00 0.00 47 TYR A O 14
ATOM 22762 N N . THR A 1 48 ? -8.940 14.685 -1.517 1.00 0.00 48 THR A N 14
ATOM 22763 C CA . THR A 1 48 ? -9.645 15.647 -0.686 1.00 0.00 48 THR A CA 14
ATOM 22764 C C . THR A 1 48 ? -11.154 15.402 -0.689 1.00 0.00 48 THR A C 14
ATOM 22765 O O . THR A 1 48 ? -11.847 15.713 -1.659 1.00 0.00 48 THR A O 14
ATOM 22776 N N . ASP A 1 49 ? -11.651 14.829 0.397 1.00 0.00 49 ASP A N 14
ATOM 22777 C CA . ASP A 1 49 ? -13.072 14.550 0.544 1.00 0.00 49 ASP A CA 14
ATOM 22778 C C . ASP A 1 49 ? -13.687 15.511 1.553 1.00 0.00 49 ASP A C 14
ATOM 22779 O O . ASP A 1 49 ? -13.031 16.455 1.998 1.00 0.00 49 ASP A O 14
ATOM 22788 N N . GLY A 1 50 ? -14.943 15.280 1.906 1.00 0.00 50 GLY A N 14
ATOM 22789 C CA . GLY A 1 50 ? -15.611 16.135 2.865 1.00 0.00 50 GLY A CA 14
ATOM 22790 C C . GLY A 1 50 ? -16.010 15.388 4.117 1.00 0.00 50 GLY A C 14
ATOM 22791 O O . GLY A 1 50 ? -16.982 15.754 4.786 1.00 0.00 50 GLY A O 14
ATOM 22795 N N . LYS A 1 51 ? -15.274 14.330 4.434 1.00 0.00 51 LYS A N 14
ATOM 22796 C CA . LYS A 1 51 ? -15.561 13.529 5.617 1.00 0.00 51 LYS A CA 14
ATOM 22797 C C . LYS A 1 51 ? -14.301 13.329 6.453 1.00 0.00 51 LYS A C 14
ATOM 22798 O O . LYS A 1 51 ? -14.276 13.640 7.646 1.00 0.00 51 LYS A O 14
ATOM 22817 N N . GLY A 1 52 ? -13.261 12.802 5.824 1.00 0.00 52 GLY A N 14
ATOM 22818 C CA . GLY A 1 52 ? -12.012 12.553 6.516 1.00 0.00 52 GLY A CA 14
ATOM 22819 C C . GLY A 1 52 ? -11.113 11.655 5.700 1.00 0.00 52 GLY A C 14
ATOM 22820 O O . GLY A 1 52 ? -11.205 10.431 5.796 1.00 0.00 52 GLY A O 14
ATOM 22824 N N . GLN A 1 53 ? -10.268 12.274 4.889 1.00 0.00 53 GLN A N 14
ATOM 22825 C CA . GLN A 1 53 ? -9.349 11.565 4.007 1.00 0.00 53 GLN A CA 14
ATOM 22826 C C . GLN A 1 53 ? -8.469 10.563 4.753 1.00 0.00 53 GLN A C 14
ATOM 22827 O O . GLN A 1 53 ? -7.422 10.906 5.309 1.00 0.00 53 GLN A O 14
ATOM 22841 N N . LYS A 1 54 ? -8.912 9.313 4.761 1.00 0.00 54 LYS A N 14
ATOM 22842 C CA . LYS A 1 54 ? -8.182 8.245 5.412 1.00 0.00 54 LYS A CA 14
ATOM 22843 C C . LYS A 1 54 ? -7.231 7.584 4.427 1.00 0.00 54 LYS A C 14
ATOM 22844 O O . LYS A 1 54 ? -7.605 6.659 3.705 1.00 0.00 54 LYS A O 14
ATOM 22863 N N . ILE A 1 55 ? -6.009 8.085 4.386 1.00 0.00 55 ILE A N 14
ATOM 22864 C CA . ILE A 1 55 ? -4.983 7.546 3.508 1.00 0.00 55 ILE A CA 14
ATOM 22865 C C . ILE A 1 55 ? -4.197 6.484 4.269 1.00 0.00 55 ILE A C 14
ATOM 22866 O O . ILE A 1 55 ? -3.011 6.639 4.561 1.00 0.00 55 ILE A O 14
ATOM 22882 N N . SER A 1 56 ? -4.876 5.411 4.625 1.00 0.00 56 SER A N 14
ATOM 22883 C CA . SER A 1 56 ? -4.254 4.344 5.380 1.00 0.00 56 SER A CA 14
ATOM 22884 C C . SER A 1 56 ? -4.057 3.098 4.528 1.00 0.00 56 SER A C 14
ATOM 22885 O O . SER A 1 56 ? -4.976 2.295 4.357 1.00 0.00 56 SER A O 14
ATOM 22893 N N . VAL A 1 57 ? -2.854 2.953 3.991 1.00 0.00 57 VAL A N 14
ATOM 22894 C CA . VAL A 1 57 ? -2.520 1.800 3.176 1.00 0.00 57 VAL A CA 14
ATOM 22895 C C . VAL A 1 57 ? -2.226 0.620 4.091 1.00 0.00 57 VAL A C 14
ATOM 22896 O O . VAL A 1 57 ? -1.126 0.494 4.629 1.00 0.00 57 VAL A O 14
ATOM 22909 N N . HIS A 1 58 ? -3.227 -0.222 4.294 1.00 0.00 58 HIS A N 14
ATOM 22910 C CA . HIS A 1 58 ? -3.087 -1.379 5.168 1.00 0.00 58 HIS A CA 14
ATOM 22911 C C . HIS A 1 58 ? -3.094 -2.662 4.359 1.00 0.00 58 HIS A C 14
ATOM 22912 O O . HIS A 1 58 ? -4.154 -3.191 4.012 1.00 0.00 58 HIS A O 14
ATOM 22926 N N . VAL A 1 59 ? -1.911 -3.164 4.058 1.00 0.00 59 VAL A N 14
ATOM 22927 C CA . VAL A 1 59 ? -1.785 -4.382 3.281 1.00 0.00 59 VAL A CA 14
ATOM 22928 C C . VAL A 1 59 ? -1.259 -5.525 4.137 1.00 0.00 59 VAL A C 14
ATOM 22929 O O . VAL A 1 59 ? -0.517 -5.315 5.099 1.00 0.00 59 VAL A O 14
ATOM 22942 N N . LYS A 1 60 ? -1.672 -6.728 3.789 1.00 0.00 60 LYS A N 14
ATOM 22943 C CA . LYS A 1 60 ? -1.255 -7.922 4.496 1.00 0.00 60 LYS A CA 14
ATOM 22944 C C . LYS A 1 60 ? -0.546 -8.836 3.508 1.00 0.00 60 LYS A C 14
ATOM 22945 O O . LYS A 1 60 ? -1.058 -9.893 3.135 1.00 0.00 60 LYS A O 14
ATOM 22964 N N . LEU A 1 61 ? 0.624 -8.400 3.070 1.00 0.00 61 LEU A N 14
ATOM 22965 C CA . LEU A 1 61 ? 1.401 -9.139 2.089 1.00 0.00 61 LEU A CA 14
ATOM 22966 C C . LEU A 1 61 ? 2.261 -10.206 2.757 1.00 0.00 61 LEU A C 14
ATOM 22967 O O . LEU A 1 61 ? 2.576 -11.233 2.156 1.00 0.00 61 LEU A O 14
ATOM 22983 N N . GLY A 1 62 ? 2.655 -9.945 3.992 1.00 0.00 62 GLY A N 14
ATOM 22984 C CA . GLY A 1 62 ? 3.460 -10.892 4.737 1.00 0.00 62 GLY A CA 14
ATOM 22985 C C . GLY A 1 62 ? 4.861 -11.048 4.174 1.00 0.00 62 GLY A C 14
ATOM 22986 O O . GLY A 1 62 ? 5.729 -10.203 4.398 1.00 0.00 62 GLY A O 14
ATOM 22990 N N . ASN A 1 63 ? 5.083 -12.124 3.431 1.00 0.00 63 ASN A N 14
ATOM 22991 C CA . ASN A 1 63 ? 6.385 -12.385 2.833 1.00 0.00 63 ASN A CA 14
ATOM 22992 C C . ASN A 1 63 ? 6.321 -12.190 1.324 1.00 0.00 63 ASN A C 14
ATOM 22993 O O . ASN A 1 63 ? 7.187 -12.656 0.586 1.00 0.00 63 ASN A O 14
ATOM 23004 N N . ARG A 1 64 ? 5.278 -11.494 0.876 1.00 0.00 64 ARG A N 14
ATOM 23005 C CA . ARG A 1 64 ? 5.081 -11.211 -0.545 1.00 0.00 64 ARG A CA 14
ATOM 23006 C C . ARG A 1 64 ? 6.257 -10.410 -1.097 1.00 0.00 64 ARG A C 14
ATOM 23007 O O . ARG A 1 64 ? 6.642 -10.578 -2.252 1.00 0.00 64 ARG A O 14
ATOM 23028 N N . PHE A 1 65 ? 6.813 -9.552 -0.241 1.00 0.00 65 PHE A N 14
ATOM 23029 C CA . PHE A 1 65 ? 7.953 -8.701 -0.585 1.00 0.00 65 PHE A CA 14
ATOM 23030 C C . PHE A 1 65 ? 7.612 -7.743 -1.723 1.00 0.00 65 PHE A C 14
ATOM 23031 O O . PHE A 1 65 ? 7.862 -8.026 -2.896 1.00 0.00 65 PHE A O 14
ATOM 23048 N N . LEU A 1 66 ? 7.027 -6.612 -1.364 1.00 0.00 66 LEU A N 14
ATOM 23049 C CA . LEU A 1 66 ? 6.661 -5.600 -2.340 1.00 0.00 66 LEU A CA 14
ATOM 23050 C C . LEU A 1 66 ? 7.787 -4.579 -2.454 1.00 0.00 66 LEU A C 14
ATOM 23051 O O . LEU A 1 66 ? 8.618 -4.461 -1.550 1.00 0.00 66 LEU A O 14
ATOM 23067 N N . TYR A 1 67 ? 7.826 -3.862 -3.566 1.00 0.00 67 TYR A N 14
ATOM 23068 C CA . TYR A 1 67 ? 8.853 -2.857 -3.780 1.00 0.00 67 TYR A CA 14
ATOM 23069 C C . TYR A 1 67 ? 8.573 -1.600 -2.962 1.00 0.00 67 TYR A C 14
ATOM 23070 O O . TYR A 1 67 ? 8.153 -0.572 -3.499 1.00 0.00 67 TYR A O 14
ATOM 23088 N N . LYS A 1 68 ? 8.827 -1.701 -1.661 1.00 0.00 68 LYS A N 14
ATOM 23089 C CA . LYS A 1 68 ? 8.626 -0.599 -0.722 1.00 0.00 68 LYS A CA 14
ATOM 23090 C C . LYS A 1 68 ? 9.372 0.653 -1.179 1.00 0.00 68 LYS A C 14
ATOM 23091 O O . LYS A 1 68 ? 8.949 1.775 -0.904 1.00 0.00 68 LYS A O 14
ATOM 23110 N N . GLU A 1 69 ? 10.489 0.446 -1.872 1.00 0.00 69 GLU A N 14
ATOM 23111 C CA . GLU A 1 69 ? 11.311 1.543 -2.374 1.00 0.00 69 GLU A CA 14
ATOM 23112 C C . GLU A 1 69 ? 10.478 2.510 -3.209 1.00 0.00 69 GLU A C 14
ATOM 23113 O O . GLU A 1 69 ? 10.620 3.729 -3.096 1.00 0.00 69 GLU A O 14
ATOM 23125 N N . GLN A 1 70 ? 9.591 1.959 -4.030 1.00 0.00 70 GLN A N 14
ATOM 23126 C CA . GLN A 1 70 ? 8.739 2.769 -4.889 1.00 0.00 70 GLN A CA 14
ATOM 23127 C C . GLN A 1 70 ? 7.723 3.550 -4.064 1.00 0.00 70 GLN A C 14
ATOM 23128 O O . GLN A 1 70 ? 7.505 4.739 -4.291 1.00 0.00 70 GLN A O 14
ATOM 23142 N N . GLU A 1 71 ? 7.119 2.877 -3.098 1.00 0.00 71 GLU A N 14
ATOM 23143 C CA . GLU A 1 71 ? 6.122 3.496 -2.238 1.00 0.00 71 GLU A CA 14
ATOM 23144 C C . GLU A 1 71 ? 6.747 4.589 -1.375 1.00 0.00 71 GLU A C 14
ATOM 23145 O O . GLU A 1 71 ? 6.179 5.669 -1.221 1.00 0.00 71 GLU A O 14
ATOM 23157 N N . GLU A 1 72 ? 7.932 4.321 -0.851 1.00 0.00 72 GLU A N 14
ATOM 23158 C CA . GLU A 1 72 ? 8.623 5.277 0.009 1.00 0.00 72 GLU A CA 14
ATOM 23159 C C . GLU A 1 72 ? 8.986 6.555 -0.750 1.00 0.00 72 GLU A C 14
ATOM 23160 O O . GLU A 1 72 ? 8.736 7.662 -0.264 1.00 0.00 72 GLU A O 14
ATOM 23172 N N . GLN A 1 73 ? 9.542 6.401 -1.948 1.00 0.00 73 GLN A N 14
ATOM 23173 C CA . GLN A 1 73 ? 9.955 7.551 -2.753 1.00 0.00 73 GLN A CA 14
ATOM 23174 C C . GLN A 1 73 ? 8.766 8.420 -3.169 1.00 0.00 73 GLN A C 14
ATOM 23175 O O . GLN A 1 73 ? 8.902 9.635 -3.298 1.00 0.00 73 GLN A O 14
ATOM 23189 N N . LEU A 1 74 ? 7.600 7.817 -3.378 1.00 0.00 74 LEU A N 14
ATOM 23190 C CA . LEU A 1 74 ? 6.427 8.589 -3.775 1.00 0.00 74 LEU A CA 14
ATOM 23191 C C . LEU A 1 74 ? 5.735 9.189 -2.553 1.00 0.00 74 LEU A C 14
ATOM 23192 O O . LEU A 1 74 ? 5.162 10.277 -2.627 1.00 0.00 74 LEU A O 14
ATOM 23208 N N . THR A 1 75 ? 5.818 8.490 -1.422 1.00 0.00 75 THR A N 14
ATOM 23209 C CA . THR A 1 75 ? 5.202 8.961 -0.189 1.00 0.00 75 THR A CA 14
ATOM 23210 C C . THR A 1 75 ? 5.907 10.214 0.323 1.00 0.00 75 THR A C 14
ATOM 23211 O O . THR A 1 75 ? 5.276 11.080 0.923 1.00 0.00 75 THR A O 14
ATOM 23222 N N . GLU A 1 76 ? 7.207 10.317 0.053 1.00 0.00 76 GLU A N 14
ATOM 23223 C CA . GLU A 1 76 ? 8.004 11.470 0.485 1.00 0.00 76 GLU A CA 14
ATOM 23224 C C . GLU A 1 76 ? 7.386 12.797 0.036 1.00 0.00 76 GLU A C 14
ATOM 23225 O O . GLU A 1 76 ? 7.527 13.818 0.710 1.00 0.00 76 GLU A O 14
ATOM 23237 N N . LEU A 1 77 ? 6.692 12.769 -1.091 1.00 0.00 77 LEU A N 14
ATOM 23238 C CA . LEU A 1 77 ? 6.052 13.968 -1.624 1.00 0.00 77 LEU A CA 14
ATOM 23239 C C . LEU A 1 77 ? 4.913 14.424 -0.715 1.00 0.00 77 LEU A C 14
ATOM 23240 O O . LEU A 1 77 ? 4.694 15.619 -0.527 1.00 0.00 77 LEU A O 14
ATOM 23256 N N . ILE A 1 78 ? 4.197 13.463 -0.149 1.00 0.00 78 ILE A N 14
ATOM 23257 C CA . ILE A 1 78 ? 3.079 13.764 0.734 1.00 0.00 78 ILE A CA 14
ATOM 23258 C C . ILE A 1 78 ? 3.535 13.772 2.194 1.00 0.00 78 ILE A C 14
ATOM 23259 O O . ILE A 1 78 ? 2.870 14.332 3.055 1.00 0.00 78 ILE A O 14
ATOM 23275 N N . ALA A 1 79 ? 4.687 13.162 2.460 1.00 0.00 79 ALA A N 14
ATOM 23276 C CA . ALA A 1 79 ? 5.237 13.089 3.808 1.00 0.00 79 ALA A CA 14
ATOM 23277 C C . ALA A 1 79 ? 5.544 14.478 4.360 1.00 0.00 79 ALA A C 14
ATOM 23278 O O . ALA A 1 79 ? 5.389 14.725 5.554 1.00 0.00 79 ALA A O 14
ATOM 23285 N N . SER A 1 80 ? 5.968 15.380 3.483 1.00 0.00 80 SER A N 14
ATOM 23286 C CA . SER A 1 80 ? 6.290 16.747 3.877 1.00 0.00 80 SER A CA 14
ATOM 23287 C C . SER A 1 80 ? 5.032 17.518 4.278 1.00 0.00 80 SER A C 14
ATOM 23288 O O . SER A 1 80 ? 5.101 18.556 4.939 1.00 0.00 80 SER A O 14
ATOM 23296 N N . LYS A 1 81 ? 3.884 16.995 3.880 1.00 0.00 81 LYS A N 14
ATOM 23297 C CA . LYS A 1 81 ? 2.605 17.611 4.189 1.00 0.00 81 LYS A CA 14
ATOM 23298 C C . LYS A 1 81 ? 1.633 16.549 4.679 1.00 0.00 81 LYS A C 14
ATOM 23299 O O . LYS A 1 81 ? 0.453 16.553 4.318 1.00 0.00 81 LYS A O 14
ATOM 23318 N N . LYS A 1 82 ? 2.138 15.640 5.506 1.00 0.00 82 LYS A N 14
ATOM 23319 C CA . LYS A 1 82 ? 1.323 14.553 6.039 1.00 0.00 82 LYS A CA 14
ATOM 23320 C C . LYS A 1 82 ? 0.385 15.045 7.140 1.00 0.00 82 LYS A C 14
ATOM 23321 O O . LYS A 1 82 ? 0.390 14.537 8.263 1.00 0.00 82 LYS A O 14
ATOM 23340 N N . ASP A 1 83 ? -0.420 16.040 6.806 1.00 0.00 83 ASP A N 14
ATOM 23341 C CA . ASP A 1 83 ? -1.388 16.605 7.737 1.00 0.00 83 ASP A CA 14
ATOM 23342 C C . ASP A 1 83 ? -2.666 15.777 7.686 1.00 0.00 83 ASP A C 14
ATOM 23343 O O . ASP A 1 83 ? -3.510 15.841 8.577 1.00 0.00 83 ASP A O 14
ATOM 23352 N N . LEU A 1 84 ? -2.786 14.993 6.624 1.00 0.00 84 LEU A N 14
ATOM 23353 C CA . LEU A 1 84 ? -3.937 14.128 6.419 1.00 0.00 84 LEU A CA 14
ATOM 23354 C C . LEU A 1 84 ? -3.782 12.868 7.265 1.00 0.00 84 LEU A C 14
ATOM 23355 O O . LEU A 1 84 ? -2.727 12.638 7.857 1.00 0.00 84 LEU A O 14
ATOM 23371 N N . PHE A 1 85 ? -4.822 12.048 7.313 1.00 0.00 85 PHE A N 14
ATOM 23372 C CA . PHE A 1 85 ? -4.782 10.819 8.096 1.00 0.00 85 PHE A CA 14
ATOM 23373 C C . PHE A 1 85 ? -4.123 9.698 7.299 1.00 0.00 85 PHE A C 14
ATOM 23374 O O . PHE A 1 85 ? -4.796 8.787 6.808 1.00 0.00 85 PHE A O 14
ATOM 23391 N N . VAL A 1 86 ? -2.807 9.780 7.168 1.00 0.00 86 VAL A N 14
ATOM 23392 C CA . VAL A 1 86 ? -2.036 8.792 6.430 1.00 0.00 86 VAL A CA 14
ATOM 23393 C C . VAL A 1 86 ? -1.426 7.762 7.380 1.00 0.00 86 VAL A C 14
ATOM 23394 O O . VAL A 1 86 ? -0.933 8.109 8.453 1.00 0.00 86 VAL A O 14
ATOM 23407 N N . HIS A 1 87 ? -1.488 6.493 6.984 1.00 0.00 87 HIS A N 14
ATOM 23408 C CA . HIS A 1 87 ? -0.950 5.397 7.789 1.00 0.00 87 HIS A CA 14
ATOM 23409 C C . HIS A 1 87 ? -0.687 4.170 6.919 1.00 0.00 87 HIS A C 14
ATOM 23410 O O . HIS A 1 87 ? -1.556 3.315 6.756 1.00 0.00 87 HIS A O 14
ATOM 23424 N N . SER A 1 88 ? 0.504 4.098 6.347 1.00 0.00 88 SER A N 14
ATOM 23425 C CA . SER A 1 88 ? 0.881 2.977 5.496 1.00 0.00 88 SER A CA 14
ATOM 23426 C C . SER A 1 88 ? 1.610 1.905 6.311 1.00 0.00 88 SER A C 14
ATOM 23427 O O . SER A 1 88 ? 2.535 2.214 7.067 1.00 0.00 88 SER A O 14
ATOM 23435 N N . ILE A 1 89 ? 1.188 0.651 6.168 1.00 0.00 89 ILE A N 14
ATOM 23436 C CA . ILE A 1 89 ? 1.809 -0.449 6.895 1.00 0.00 89 ILE A CA 14
ATOM 23437 C C . ILE A 1 89 ? 1.559 -1.788 6.199 1.00 0.00 89 ILE A C 14
ATOM 23438 O O . ILE A 1 89 ? 0.535 -1.977 5.536 1.00 0.00 89 ILE A O 14
ATOM 23454 N N . ASP A 1 90 ? 2.515 -2.697 6.345 1.00 0.00 90 ASP A N 14
ATOM 23455 C CA . ASP A 1 90 ? 2.423 -4.033 5.774 1.00 0.00 90 ASP A CA 14
ATOM 23456 C C . ASP A 1 90 ? 2.742 -5.055 6.857 1.00 0.00 90 ASP A C 14
ATOM 23457 O O . ASP A 1 90 ? 3.470 -4.750 7.805 1.00 0.00 90 ASP A O 14
ATOM 23466 N N . SER A 1 91 ? 2.199 -6.252 6.727 1.00 0.00 91 SER A N 14
ATOM 23467 C CA . SER A 1 91 ? 2.429 -7.309 7.699 1.00 0.00 91 SER A CA 14
ATOM 23468 C C . SER A 1 91 ? 3.731 -8.039 7.377 1.00 0.00 91 SER A C 14
ATOM 23469 O O . SER A 1 91 ? 3.756 -9.263 7.240 1.00 0.00 91 SER A O 14
ATOM 23477 N N . GLU A 1 92 ? 4.798 -7.255 7.261 1.00 0.00 92 GLU A N 14
ATOM 23478 C CA . GLU A 1 92 ? 6.133 -7.751 6.942 1.00 0.00 92 GLU A CA 14
ATOM 23479 C C . GLU A 1 92 ? 6.516 -8.983 7.761 1.00 0.00 92 GLU A C 14
ATOM 23480 O O . GLU A 1 92 ? 6.318 -9.030 8.979 1.00 0.00 92 GLU A O 14
ATOM 23492 N N . VAL A 1 93 ? 7.061 -9.979 7.076 1.00 0.00 93 VAL A N 14
ATOM 23493 C CA . VAL A 1 93 ? 7.499 -11.213 7.712 1.00 0.00 93 VAL A CA 14
ATOM 23494 C C . VAL A 1 93 ? 8.721 -10.948 8.600 1.00 0.00 93 VAL A C 14
ATOM 23495 O O . VAL A 1 93 ? 9.416 -9.942 8.429 1.00 0.00 93 VAL A O 14
ATOM 23508 N N . ILE A 1 94 ? 8.959 -11.827 9.563 1.00 0.00 94 ILE A N 14
ATOM 23509 C CA . ILE A 1 94 ? 10.097 -11.681 10.461 1.00 0.00 94 ILE A CA 14
ATOM 23510 C C . ILE A 1 94 ? 11.409 -11.901 9.709 1.00 0.00 94 ILE A C 14
ATOM 23511 O O . ILE A 1 94 ? 11.427 -12.525 8.642 1.00 0.00 94 ILE A O 14
ATOM 23527 N N . THR A 1 95 ? 12.495 -11.391 10.275 1.00 0.00 95 THR A N 14
ATOM 23528 C CA . THR A 1 95 ? 13.818 -11.511 9.674 1.00 0.00 95 THR A CA 14
ATOM 23529 C C . THR A 1 95 ? 13.850 -10.841 8.296 1.00 0.00 95 THR A C 14
ATOM 23530 O O . THR A 1 95 ? 14.198 -11.455 7.286 1.00 0.00 95 THR A O 14
ATOM 23541 N N . LYS A 1 96 ? 13.461 -9.574 8.274 1.00 0.00 96 LYS A N 14
ATOM 23542 C CA . LYS A 1 96 ? 13.444 -8.783 7.052 1.00 0.00 96 LYS A CA 14
ATOM 23543 C C . LYS A 1 96 ? 14.130 -7.451 7.304 1.00 0.00 96 LYS A C 14
ATOM 23544 O O . LYS A 1 96 ? 13.541 -6.548 7.894 1.00 0.00 96 LYS A O 14
ATOM 23563 N N . LYS A 1 97 ? 15.376 -7.333 6.872 1.00 0.00 97 LYS A N 14
ATOM 23564 C CA . LYS A 1 97 ? 16.129 -6.108 7.084 1.00 0.00 97 LYS A CA 14
ATOM 23565 C C . LYS A 1 97 ? 16.640 -5.541 5.764 1.00 0.00 97 LYS A C 14
ATOM 23566 O O . LYS A 1 97 ? 17.166 -6.269 4.923 1.00 0.00 97 LYS A O 14
ATOM 23585 N N . GLU A 1 98 ? 16.473 -4.236 5.593 1.00 0.00 98 GLU A N 14
ATOM 23586 C CA . GLU A 1 98 ? 16.921 -3.554 4.387 1.00 0.00 98 GLU A CA 14
ATOM 23587 C C . GLU A 1 98 ? 18.366 -3.090 4.552 1.00 0.00 98 GLU A C 14
ATOM 23588 O O . GLU A 1 98 ? 18.660 -1.895 4.511 1.00 0.00 98 GLU A O 14
ATOM 23600 N N . ALA A 1 99 ? 19.263 -4.040 4.759 1.00 0.00 99 ALA A N 14
ATOM 23601 C CA . ALA A 1 99 ? 20.671 -3.726 4.939 1.00 0.00 99 ALA A CA 14
ATOM 23602 C C . ALA A 1 99 ? 21.454 -4.018 3.666 1.00 0.00 99 ALA A C 14
ATOM 23603 O O . ALA A 1 99 ? 22.033 -5.095 3.511 1.00 0.00 99 ALA A O 14
ATOM 23610 N N . GLN A 1 100 ? 21.464 -3.061 2.753 1.00 0.00 100 GLN A N 14
ATOM 23611 C CA . GLN A 1 100 ? 22.169 -3.220 1.490 1.00 0.00 100 GLN A CA 14
ATOM 23612 C C . GLN A 1 100 ? 22.910 -1.939 1.134 1.00 0.00 100 GLN A C 14
ATOM 23613 O O . GLN A 1 100 ? 22.531 -0.852 1.569 1.00 0.00 100 GLN A O 14
ATOM 23627 N N . GLN A 1 101 ? 23.971 -2.071 0.355 1.00 0.00 101 GLN A N 14
ATOM 23628 C CA . GLN A 1 101 ? 24.743 -0.918 -0.068 1.00 0.00 101 GLN A CA 14
ATOM 23629 C C . GLN A 1 101 ? 24.042 -0.229 -1.234 1.00 0.00 101 GLN A C 14
ATOM 23630 O O . GLN A 1 101 ? 24.167 -0.648 -2.385 1.00 0.00 101 GLN A O 14
ATOM 23644 N N . ILE A 1 102 ? 23.273 0.802 -0.924 1.00 0.00 102 ILE A N 14
ATOM 23645 C CA . ILE A 1 102 ? 22.548 1.547 -1.937 1.00 0.00 102 ILE A CA 14
ATOM 23646 C C . ILE A 1 102 ? 22.266 2.962 -1.447 1.00 0.00 102 ILE A C 14
ATOM 23647 O O . ILE A 1 102 ? 22.039 3.179 -0.257 1.00 0.00 102 ILE A O 14
ATOM 23663 N N . ARG A 1 103 ? 22.306 3.919 -2.358 1.00 0.0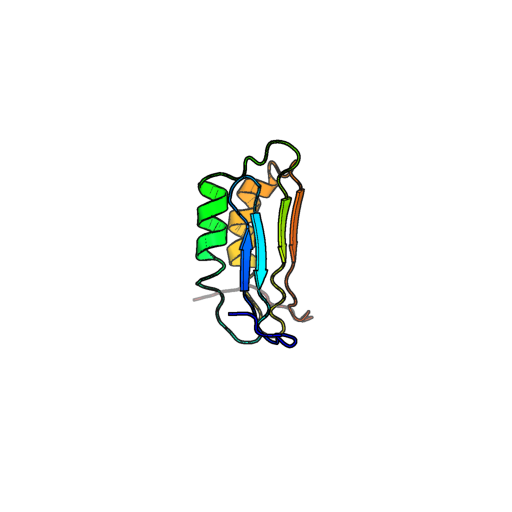0 103 ARG A N 14
ATOM 23664 C CA . ARG A 1 103 ? 22.046 5.308 -2.027 1.00 0.00 103 ARG A CA 14
ATOM 23665 C C . ARG A 1 103 ? 21.455 6.018 -3.239 1.00 0.00 103 ARG A C 14
ATOM 23666 O O . ARG A 1 103 ? 21.849 5.745 -4.369 1.00 0.00 103 ARG A O 14
ATOM 23687 N N . GLU A 1 104 ? 20.506 6.919 -3.007 1.00 0.00 104 GLU A N 14
ATOM 23688 C CA . GLU A 1 104 ? 19.879 7.657 -4.100 1.00 0.00 104 GLU A CA 14
ATOM 23689 C C . GLU A 1 104 ? 20.670 8.921 -4.427 1.00 0.00 104 GLU A C 14
ATOM 23690 O O . GLU A 1 104 ? 20.224 9.768 -5.200 1.00 0.00 104 GLU A O 14
ATOM 23702 N N . GLU A 1 105 ? 21.851 9.028 -3.839 1.00 0.00 105 GLU A N 14
ATOM 23703 C CA . GLU A 1 105 ? 22.722 10.167 -4.046 1.00 0.00 105 GLU A CA 14
ATOM 23704 C C . GLU A 1 105 ? 24.171 9.728 -3.887 1.00 0.00 105 GLU A C 14
ATOM 23705 O O . GLU A 1 105 ? 24.396 8.512 -3.710 1.00 0.00 105 GLU A O 14
ATOM 23717 N N . GLY A 1 1 ? -30.091 -13.123 -6.297 1.00 0.00 1 GLY A N 15
ATOM 23718 C CA . GLY A 1 1 ? -29.616 -12.189 -5.250 1.00 0.00 1 GLY A CA 15
ATOM 23719 C C . GLY A 1 1 ? -28.181 -12.466 -4.848 1.00 0.00 1 GLY A C 15
ATOM 23720 O O . GLY A 1 1 ? -27.441 -13.122 -5.586 1.00 0.00 1 GLY A O 15
ATOM 23724 N N . SER A 1 2 ? -27.786 -11.972 -3.683 1.00 0.00 2 SER A N 15
ATOM 23725 C CA . SER A 1 2 ? -26.435 -12.172 -3.187 1.00 0.00 2 SER A CA 15
ATOM 23726 C C . SER A 1 2 ? -26.386 -13.365 -2.237 1.00 0.00 2 SER A C 15
ATOM 23727 O O . SER A 1 2 ? -27.398 -14.025 -1.991 1.00 0.00 2 SER A O 15
ATOM 23735 N N . HIS A 1 3 ? -25.204 -13.637 -1.708 1.00 0.00 3 HIS A N 15
ATOM 23736 C CA . HIS A 1 3 ? -25.003 -14.740 -0.784 1.00 0.00 3 HIS A CA 15
ATOM 23737 C C . HIS A 1 3 ? -23.811 -14.436 0.110 1.00 0.00 3 HIS A C 15
ATOM 23738 O O . HIS A 1 3 ? -22.748 -14.056 -0.377 1.00 0.00 3 HIS A O 15
ATOM 23752 N N . MET A 1 4 ? -23.995 -14.591 1.413 1.00 0.00 4 MET A N 15
ATOM 23753 C CA . MET A 1 4 ? -22.929 -14.327 2.373 1.00 0.00 4 MET A CA 15
ATOM 23754 C C . MET A 1 4 ? -21.779 -15.309 2.191 1.00 0.00 4 MET A C 15
ATOM 23755 O O . MET A 1 4 ? -21.935 -16.511 2.419 1.00 0.00 4 MET A O 15
ATOM 23769 N N . LYS A 1 5 ? -20.633 -14.792 1.771 1.00 0.00 5 LYS A N 15
ATOM 23770 C CA . LYS A 1 5 ? -19.451 -15.611 1.557 1.00 0.00 5 LYS A CA 15
ATOM 23771 C C . LYS A 1 5 ? -18.909 -16.130 2.888 1.00 0.00 5 LYS A C 15
ATOM 23772 O O . LYS A 1 5 ? -18.998 -15.457 3.918 1.00 0.00 5 LYS A O 15
ATOM 23791 N N . THR A 1 6 ? -18.353 -17.326 2.858 1.00 0.00 6 THR A N 15
ATOM 23792 C CA . THR A 1 6 ? -17.792 -17.941 4.051 1.00 0.00 6 THR A CA 15
ATOM 23793 C C . THR A 1 6 ? -16.376 -17.403 4.311 1.00 0.00 6 THR A C 15
ATOM 23794 O O . THR A 1 6 ? -16.062 -16.271 3.925 1.00 0.00 6 THR A O 15
ATOM 23805 N N . LYS A 1 7 ? -15.539 -18.197 4.970 1.00 0.00 7 LYS A N 15
ATOM 23806 C CA . LYS A 1 7 ? -14.168 -17.797 5.278 1.00 0.00 7 LYS A CA 15
ATOM 23807 C C . LYS A 1 7 ? -13.371 -17.501 4.004 1.00 0.00 7 LYS A C 15
ATOM 23808 O O . LYS A 1 7 ? -13.558 -18.152 2.974 1.00 0.00 7 LYS A O 15
ATOM 23827 N N . LYS A 1 8 ? -12.484 -16.519 4.090 1.00 0.00 8 LYS A N 15
ATOM 23828 C CA . LYS A 1 8 ? -11.645 -16.127 2.966 1.00 0.00 8 LYS A CA 15
ATOM 23829 C C . LYS A 1 8 ? -10.242 -15.822 3.470 1.00 0.00 8 LYS A C 15
ATOM 23830 O O . LYS A 1 8 ? -10.075 -15.338 4.587 1.00 0.00 8 LYS A O 15
ATOM 23849 N N . GLN A 1 9 ? -9.239 -16.123 2.660 1.00 0.00 9 GLN A N 15
ATOM 23850 C CA . GLN A 1 9 ? -7.855 -15.900 3.058 1.00 0.00 9 GLN A CA 15
ATOM 23851 C C . GLN A 1 9 ? -7.216 -14.719 2.325 1.00 0.00 9 GLN A C 15
ATOM 23852 O O . GLN A 1 9 ? -6.457 -13.961 2.927 1.00 0.00 9 GLN A O 15
ATOM 23866 N N . GLN A 1 10 ? -7.521 -14.552 1.041 1.00 0.00 10 GLN A N 15
ATOM 23867 C CA . GLN A 1 10 ? -6.942 -13.457 0.266 1.00 0.00 10 GLN A CA 15
ATOM 23868 C C . GLN A 1 10 ? -8.028 -12.649 -0.435 1.00 0.00 10 GLN A C 15
ATOM 23869 O O . GLN A 1 10 ? -8.634 -13.107 -1.407 1.00 0.00 10 GLN A O 15
ATOM 23883 N N . TYR A 1 11 ? -8.281 -11.450 0.076 1.00 0.00 11 TYR A N 15
ATOM 23884 C CA . TYR A 1 11 ? -9.292 -10.567 -0.495 1.00 0.00 11 TYR A CA 15
ATOM 23885 C C . TYR A 1 11 ? -8.710 -9.180 -0.724 1.00 0.00 11 TYR A C 15
ATOM 23886 O O . TYR A 1 11 ? -7.716 -8.802 -0.097 1.00 0.00 11 TYR A O 15
ATOM 23904 N N . VAL A 1 12 ? -9.336 -8.420 -1.610 1.00 0.00 12 VAL A N 15
ATOM 23905 C CA . VAL A 1 12 ? -8.872 -7.082 -1.925 1.00 0.00 12 VAL A CA 15
ATOM 23906 C C . VAL A 1 12 ? -10.050 -6.142 -2.163 1.00 0.00 12 VAL A C 15
ATOM 23907 O O . VAL A 1 12 ? -11.071 -6.537 -2.730 1.00 0.00 12 VAL A O 15
ATOM 23920 N N . THR A 1 13 ? -9.911 -4.907 -1.706 1.00 0.00 13 THR A N 15
ATOM 23921 C CA . THR A 1 13 ? -10.940 -3.897 -1.879 1.00 0.00 13 THR A CA 15
ATOM 23922 C C . THR A 1 13 ? -10.306 -2.508 -1.826 1.00 0.00 13 THR A C 15
ATOM 23923 O O . THR A 1 13 ? -9.352 -2.280 -1.079 1.00 0.00 13 THR A O 15
ATOM 23934 N N . ILE A 1 14 ? -10.811 -1.600 -2.652 1.00 0.00 14 ILE A N 15
ATOM 23935 C CA . ILE A 1 14 ? -10.294 -0.238 -2.709 1.00 0.00 14 ILE A CA 15
ATOM 23936 C C . ILE A 1 14 ? -11.449 0.763 -2.683 1.00 0.00 14 ILE A C 15
ATOM 23937 O O . ILE A 1 14 ? -12.461 0.573 -3.360 1.00 0.00 14 ILE A O 15
ATOM 23953 N N . LYS A 1 15 ? -11.308 1.804 -1.877 1.00 0.00 15 LYS A N 15
ATOM 23954 C CA . LYS A 1 15 ? -12.331 2.831 -1.765 1.00 0.00 15 LYS A CA 15
ATOM 23955 C C . LYS A 1 15 ? -11.711 4.216 -1.925 1.00 0.00 15 LYS A C 15
ATOM 23956 O O . LYS A 1 15 ? -11.217 4.801 -0.959 1.00 0.00 15 LYS A O 15
ATOM 23975 N N . GLY A 1 16 ? -11.712 4.721 -3.151 1.00 0.00 16 GLY A N 15
ATOM 23976 C CA . GLY A 1 16 ? -11.153 6.030 -3.420 1.00 0.00 16 GLY A CA 15
ATOM 23977 C C . GLY A 1 16 ? -12.020 6.827 -4.375 1.00 0.00 16 GLY A C 15
ATOM 23978 O O . GLY A 1 16 ? -11.682 6.996 -5.547 1.00 0.00 16 GLY A O 15
ATOM 23982 N N . THR A 1 17 ? -13.153 7.293 -3.878 1.00 0.00 17 THR A N 15
ATOM 23983 C CA . THR A 1 17 ? -14.083 8.072 -4.685 1.00 0.00 17 THR A CA 15
ATOM 23984 C C . THR A 1 17 ? -14.720 9.178 -3.838 1.00 0.00 17 THR A C 15
ATOM 23985 O O . THR A 1 17 ? -14.415 10.356 -4.007 1.00 0.00 17 THR A O 15
ATOM 23996 N N . LYS A 1 18 ? -15.585 8.792 -2.906 1.00 0.00 18 LYS A N 15
ATOM 23997 C CA . LYS A 1 18 ? -16.250 9.744 -2.026 1.00 0.00 18 LYS A CA 15
ATOM 23998 C C . LYS A 1 18 ? -15.570 9.724 -0.665 1.00 0.00 18 LYS A C 15
ATOM 23999 O O . LYS A 1 18 ? -16.178 10.013 0.365 1.00 0.00 18 LYS A O 15
ATOM 24018 N N . ASN A 1 19 ? -14.293 9.381 -0.688 1.00 0.00 19 ASN A N 15
ATOM 24019 C CA . ASN A 1 19 ? -13.475 9.276 0.508 1.00 0.00 19 ASN A CA 15
ATOM 24020 C C . ASN A 1 19 ? -12.026 9.561 0.138 1.00 0.00 19 ASN A C 15
ATOM 24021 O O . ASN A 1 19 ? -11.755 9.978 -0.987 1.00 0.00 19 ASN A O 15
ATOM 24032 N N . GLY A 1 20 ? -11.111 9.346 1.071 1.00 0.00 20 GLY A N 15
ATOM 24033 C CA . GLY A 1 20 ? -9.708 9.561 0.783 1.00 0.00 20 GLY A CA 15
ATOM 24034 C C . GLY A 1 20 ? -9.121 8.414 -0.020 1.00 0.00 20 GLY A C 15
ATOM 24035 O O . GLY A 1 20 ? -9.385 8.285 -1.212 1.00 0.00 20 GLY A O 15
ATOM 24039 N N . LEU A 1 21 ? -8.342 7.567 0.634 1.00 0.00 21 LEU A N 15
ATOM 24040 C CA . LEU A 1 21 ? -7.733 6.430 -0.036 1.00 0.00 21 LEU A CA 15
ATOM 24041 C C . LEU A 1 21 ? -7.658 5.236 0.903 1.00 0.00 21 LEU A C 15
ATOM 24042 O O . LEU A 1 21 ? -6.664 5.035 1.601 1.00 0.00 21 LEU A O 15
ATOM 24058 N N . THR A 1 22 ? -8.726 4.464 0.943 1.00 0.00 22 THR A N 15
ATOM 24059 C CA . THR A 1 22 ? -8.775 3.285 1.786 1.00 0.00 22 THR A CA 15
ATOM 24060 C C . THR A 1 22 ? -8.641 2.024 0.933 1.00 0.00 22 THR A C 15
ATOM 24061 O O . THR A 1 22 ? -9.527 1.709 0.142 1.00 0.00 22 THR A O 15
ATOM 24072 N N . LEU A 1 23 ? -7.527 1.320 1.074 1.00 0.00 23 LEU A N 15
ATOM 24073 C CA . LEU A 1 23 ? -7.300 0.111 0.300 1.00 0.00 23 LEU A CA 15
ATOM 24074 C C . LEU A 1 23 ? -6.869 -1.034 1.207 1.00 0.00 23 LEU A C 15
ATOM 24075 O O . LEU A 1 23 ? -6.140 -0.834 2.182 1.00 0.00 23 LEU A O 15
ATOM 24091 N N . HIS A 1 24 ? -7.344 -2.226 0.892 1.00 0.00 24 HIS A N 15
ATOM 24092 C CA . HIS A 1 24 ? -7.015 -3.414 1.664 1.00 0.00 24 HIS A CA 15
ATOM 24093 C C . HIS A 1 24 ? -6.574 -4.531 0.728 1.00 0.00 24 HIS A C 15
ATOM 24094 O O . HIS A 1 24 ? -7.327 -4.933 -0.161 1.00 0.00 24 HIS A O 15
ATOM 24108 N N . LEU A 1 25 ? -5.359 -5.019 0.923 1.00 0.00 25 LEU A N 15
ATOM 24109 C CA . LEU A 1 25 ? -4.827 -6.098 0.104 1.00 0.00 25 LEU A CA 15
ATOM 24110 C C . LEU A 1 25 ? -4.280 -7.198 1.008 1.00 0.00 25 LEU A C 15
ATOM 24111 O O . LEU A 1 25 ? -3.397 -6.941 1.822 1.00 0.00 25 LEU A O 15
ATOM 24127 N N . ASP A 1 26 ? -4.819 -8.402 0.877 1.00 0.00 26 ASP A N 15
ATOM 24128 C CA . ASP A 1 26 ? -4.373 -9.529 1.692 1.00 0.00 26 ASP A CA 15
ATOM 24129 C C . ASP A 1 26 ? -3.841 -10.653 0.809 1.00 0.00 26 ASP A C 15
ATOM 24130 O O . ASP A 1 26 ? -4.063 -11.831 1.077 1.00 0.00 26 ASP A O 15
ATOM 24139 N N . ASP A 1 27 ? -3.142 -10.275 -0.250 1.00 0.00 27 ASP A N 15
ATOM 24140 C CA . ASP A 1 27 ? -2.578 -11.236 -1.188 1.00 0.00 27 ASP A CA 15
ATOM 24141 C C . ASP A 1 27 ? -1.085 -11.391 -0.954 1.00 0.00 27 ASP A C 15
ATOM 24142 O O . ASP A 1 27 ? -0.337 -10.412 -0.991 1.00 0.00 27 ASP A O 15
ATOM 24151 N N . ALA A 1 28 ? -0.649 -12.614 -0.710 1.00 0.00 28 ALA A N 15
ATOM 24152 C CA . ALA A 1 28 ? 0.757 -12.884 -0.467 1.00 0.00 28 ALA A CA 15
ATOM 24153 C C . ALA A 1 28 ? 1.426 -13.455 -1.714 1.00 0.00 28 ALA A C 15
ATOM 24154 O O . ALA A 1 28 ? 0.889 -14.357 -2.358 1.00 0.00 28 ALA A O 15
ATOM 24161 N N . CYS A 1 29 ? 2.596 -12.911 -2.047 1.00 0.00 29 CYS A N 15
ATOM 24162 C CA . CYS A 1 29 ? 3.373 -13.354 -3.206 1.00 0.00 29 CYS A CA 15
ATOM 24163 C C . CYS A 1 29 ? 2.561 -13.260 -4.501 1.00 0.00 29 CYS A C 15
ATOM 24164 O O . CYS A 1 29 ? 2.612 -14.155 -5.343 1.00 0.00 29 CYS A O 15
ATOM 24172 N N . SER A 1 30 ? 1.823 -12.168 -4.656 1.00 0.00 30 SER A N 15
ATOM 24173 C CA . SER A 1 30 ? 1.008 -11.963 -5.844 1.00 0.00 30 SER A CA 15
ATOM 24174 C C . SER A 1 30 ? 1.346 -10.631 -6.507 1.00 0.00 30 SER A C 15
ATOM 24175 O O . SER A 1 30 ? 2.201 -9.892 -6.019 1.00 0.00 30 SER A O 15
ATOM 24183 N N . PHE A 1 31 ? 0.673 -10.336 -7.615 1.00 0.00 31 PHE A N 15
ATOM 24184 C CA . PHE A 1 31 ? 0.897 -9.100 -8.353 1.00 0.00 31 PHE A CA 15
ATOM 24185 C C . PHE A 1 31 ? 0.158 -7.939 -7.687 1.00 0.00 31 PHE A C 15
ATOM 24186 O O . PHE A 1 31 ? -1.068 -7.844 -7.762 1.00 0.00 31 PHE A O 15
ATOM 24203 N N . ASP A 1 32 ? 0.910 -7.060 -7.042 1.00 0.00 32 ASP A N 15
ATOM 24204 C CA . ASP A 1 32 ? 0.343 -5.909 -6.344 1.00 0.00 32 ASP A CA 15
ATOM 24205 C C . ASP A 1 32 ? 0.163 -4.718 -7.277 1.00 0.00 32 ASP A C 15
ATOM 24206 O O . ASP A 1 32 ? -0.339 -3.672 -6.865 1.00 0.00 32 ASP A O 15
ATOM 24215 N N . GLU A 1 33 ? 0.575 -4.879 -8.526 1.00 0.00 33 GLU A N 15
ATOM 24216 C CA . GLU A 1 33 ? 0.456 -3.818 -9.526 1.00 0.00 33 GLU A CA 15
ATOM 24217 C C . GLU A 1 33 ? -0.989 -3.325 -9.643 1.00 0.00 33 GLU A C 15
ATOM 24218 O O . GLU A 1 33 ? -1.239 -2.125 -9.754 1.00 0.00 33 GLU A O 15
ATOM 24230 N N . LEU A 1 34 ? -1.937 -4.259 -9.584 1.00 0.00 34 LEU A N 15
ATOM 24231 C CA . LEU A 1 34 ? -3.355 -3.926 -9.694 1.00 0.00 34 LEU A CA 15
ATOM 24232 C C . LEU A 1 34 ? -3.826 -3.106 -8.495 1.00 0.00 34 LEU A C 15
ATOM 24233 O O . LEU A 1 34 ? -4.860 -2.446 -8.550 1.00 0.00 34 LEU A O 15
ATOM 24249 N N . LEU A 1 35 ? -3.055 -3.148 -7.419 1.00 0.00 35 LEU A N 15
ATOM 24250 C CA . LEU A 1 35 ? -3.381 -2.410 -6.216 1.00 0.00 35 LEU A CA 15
ATOM 24251 C C . LEU A 1 35 ? -2.706 -1.044 -6.238 1.00 0.00 35 LEU A C 15
ATOM 24252 O O . LEU A 1 35 ? -3.361 -0.014 -6.064 1.00 0.00 35 LEU A O 15
ATOM 24268 N N . ASP A 1 36 ? -1.396 -1.052 -6.470 1.00 0.00 36 ASP A N 15
ATOM 24269 C CA . ASP A 1 36 ? -0.600 0.176 -6.516 1.00 0.00 36 ASP A CA 15
ATOM 24270 C C . ASP A 1 36 ? -1.128 1.148 -7.565 1.00 0.00 36 ASP A C 15
ATOM 24271 O O . ASP A 1 36 ? -1.179 2.356 -7.326 1.00 0.00 36 ASP A O 15
ATOM 24280 N N . GLY A 1 37 ? -1.528 0.612 -8.714 1.00 0.00 37 GLY A N 15
ATOM 24281 C CA . GLY A 1 37 ? -2.046 1.438 -9.790 1.00 0.00 37 GLY A CA 15
ATOM 24282 C C . GLY A 1 37 ? -3.175 2.341 -9.336 1.00 0.00 37 GLY A C 15
ATOM 24283 O O . GLY A 1 37 ? -3.105 3.561 -9.487 1.00 0.00 37 GLY A O 15
ATOM 24287 N N . LEU A 1 38 ? -4.209 1.742 -8.755 1.00 0.00 38 LEU A N 15
ATOM 24288 C CA . LEU A 1 38 ? -5.356 2.499 -8.272 1.00 0.00 38 LEU A CA 15
ATOM 24289 C C . LEU A 1 38 ? -4.965 3.352 -7.072 1.00 0.00 38 LEU A C 15
ATOM 24290 O O . LEU A 1 38 ? -5.431 4.481 -6.927 1.00 0.00 38 LEU A O 15
ATOM 24306 N N . GLN A 1 39 ? -4.104 2.801 -6.225 1.00 0.00 39 GLN A N 15
ATOM 24307 C CA . GLN A 1 39 ? -3.621 3.494 -5.036 1.00 0.00 39 GLN A CA 15
ATOM 24308 C C . GLN A 1 39 ? -3.002 4.843 -5.407 1.00 0.00 39 GLN A C 15
ATOM 24309 O O . GLN A 1 39 ? -3.419 5.886 -4.906 1.00 0.00 39 GLN A O 15
ATOM 24323 N N . ASN A 1 40 ? -2.027 4.809 -6.304 1.00 0.00 40 ASN A N 15
ATOM 24324 C CA . ASN A 1 40 ? -1.347 6.022 -6.744 1.00 0.00 40 ASN A CA 15
ATOM 24325 C C . ASN A 1 40 ? -2.296 6.935 -7.512 1.00 0.00 40 ASN A C 15
ATOM 24326 O O . ASN A 1 40 ? -2.305 8.149 -7.310 1.00 0.00 40 ASN A O 15
ATOM 24337 N N . MET A 1 41 ? -3.104 6.333 -8.370 1.00 0.00 41 MET A N 15
ATOM 24338 C CA . MET A 1 41 ? -4.058 7.072 -9.190 1.00 0.00 41 MET A CA 15
ATOM 24339 C C . MET A 1 41 ? -5.047 7.870 -8.346 1.00 0.00 41 MET A C 15
ATOM 24340 O O . MET A 1 41 ? -5.142 9.088 -8.478 1.00 0.00 41 MET A O 15
ATOM 24354 N N . LEU A 1 42 ? -5.766 7.186 -7.465 1.00 0.00 42 LEU A N 15
ATOM 24355 C CA . LEU A 1 42 ? -6.775 7.831 -6.629 1.00 0.00 42 LEU A CA 15
ATOM 24356 C C . LEU A 1 42 ? -6.154 8.829 -5.655 1.00 0.00 42 LEU A C 15
ATOM 24357 O O . LEU A 1 42 ? -6.791 9.818 -5.296 1.00 0.00 42 LEU A O 15
ATOM 24373 N N . SER A 1 43 ? -4.906 8.591 -5.262 1.00 0.00 43 SER A N 15
ATOM 24374 C CA . SER A 1 43 ? -4.211 9.479 -4.333 1.00 0.00 43 SER A CA 15
ATOM 24375 C C . SER A 1 43 ? -3.992 10.862 -4.952 1.00 0.00 43 SER A C 15
ATOM 24376 O O . SER A 1 43 ? -3.651 11.816 -4.254 1.00 0.00 43 SER A O 15
ATOM 24384 N N . ILE A 1 44 ? -4.169 10.956 -6.264 1.00 0.00 44 ILE A N 15
ATOM 24385 C CA . ILE A 1 44 ? -4.011 12.219 -6.969 1.00 0.00 44 ILE A CA 15
ATOM 24386 C C . ILE A 1 44 ? -5.329 12.627 -7.627 1.00 0.00 44 ILE A C 15
ATOM 24387 O O . ILE A 1 44 ? -5.670 13.810 -7.693 1.00 0.00 44 ILE A O 15
ATOM 24403 N N . GLU A 1 45 ? -6.072 11.630 -8.094 1.00 0.00 45 GLU A N 15
ATOM 24404 C CA . GLU A 1 45 ? -7.352 11.852 -8.758 1.00 0.00 45 GLU A CA 15
ATOM 24405 C C . GLU A 1 45 ? -8.381 12.468 -7.808 1.00 0.00 45 GLU A C 15
ATOM 24406 O O . GLU A 1 45 ? -8.989 13.495 -8.120 1.00 0.00 45 GLU A O 15
ATOM 24418 N N . GLN A 1 46 ? -8.566 11.845 -6.650 1.00 0.00 46 GLN A N 15
ATOM 24419 C CA . GLN A 1 46 ? -9.531 12.327 -5.674 1.00 0.00 46 GLN A CA 15
ATOM 24420 C C . GLN A 1 46 ? -9.124 11.907 -4.266 1.00 0.00 46 GLN A C 15
ATOM 24421 O O . GLN A 1 46 ? -9.238 10.741 -3.905 1.00 0.00 46 GLN A O 15
ATOM 24435 N N . TYR A 1 47 ? -8.646 12.868 -3.483 1.00 0.00 47 TYR A N 15
ATOM 24436 C CA . TYR A 1 47 ? -8.228 12.602 -2.114 1.00 0.00 47 TYR A CA 15
ATOM 24437 C C . TYR A 1 47 ? -8.695 13.722 -1.188 1.00 0.00 47 TYR A C 15
ATOM 24438 O O . TYR A 1 47 ? -8.119 13.954 -0.123 1.00 0.00 47 TYR A O 15
ATOM 24456 N N . THR A 1 48 ? -9.756 14.413 -1.592 1.00 0.00 48 THR A N 15
ATOM 24457 C CA . THR A 1 48 ? -10.302 15.503 -0.803 1.00 0.00 48 THR A CA 15
ATOM 24458 C C . THR A 1 48 ? -11.819 15.384 -0.679 1.00 0.00 48 THR A C 15
ATOM 24459 O O . THR A 1 48 ? -12.564 15.844 -1.545 1.00 0.00 48 THR A O 15
ATOM 24470 N N . ASP A 1 49 ? -12.269 14.755 0.392 1.00 0.00 49 ASP A N 15
ATOM 24471 C CA . ASP A 1 49 ? -13.694 14.579 0.629 1.00 0.00 49 ASP A CA 15
ATOM 24472 C C . ASP A 1 49 ? -14.260 15.770 1.400 1.00 0.00 49 ASP A C 15
ATOM 24473 O O . ASP A 1 49 ? -15.365 16.239 1.118 1.00 0.00 49 ASP A O 15
ATOM 24482 N N . GLY A 1 50 ? -13.501 16.251 2.373 1.00 0.00 50 GLY A N 15
ATOM 24483 C CA . GLY A 1 50 ? -13.928 17.384 3.170 1.00 0.00 50 GLY A CA 15
ATOM 24484 C C . GLY A 1 50 ? -13.271 17.401 4.535 1.00 0.00 50 GLY A C 15
ATOM 24485 O O . GLY A 1 50 ? -13.954 17.314 5.554 1.00 0.00 50 GLY A O 15
ATOM 24489 N N . LYS A 1 51 ? -11.942 17.494 4.540 1.00 0.00 51 LYS A N 15
ATOM 24490 C CA . LYS A 1 51 ? -11.156 17.531 5.777 1.00 0.00 51 LYS A CA 15
ATOM 24491 C C . LYS A 1 51 ? -11.308 16.242 6.592 1.00 0.00 51 LYS A C 15
ATOM 24492 O O . LYS A 1 51 ? -11.147 16.253 7.812 1.00 0.00 51 LYS A O 15
ATOM 24511 N N . GLY A 1 52 ? -11.608 15.141 5.919 1.00 0.00 52 GLY A N 15
ATOM 24512 C CA . GLY A 1 52 ? -11.768 13.872 6.605 1.00 0.00 52 GLY A CA 15
ATOM 24513 C C . GLY A 1 52 ? -11.324 12.721 5.740 1.00 0.00 52 GLY A C 15
ATOM 24514 O O . GLY A 1 52 ? -11.848 11.610 5.847 1.00 0.00 52 GLY A O 15
ATOM 24518 N N . GLN A 1 53 ? -10.348 12.990 4.884 1.00 0.00 53 GLN A N 15
ATOM 24519 C CA . GLN A 1 53 ? -9.831 11.986 3.968 1.00 0.00 53 GLN A CA 15
ATOM 24520 C C . GLN A 1 53 ? -8.954 10.967 4.698 1.00 0.00 53 GLN A C 15
ATOM 24521 O O . GLN A 1 53 ? -7.922 11.318 5.278 1.00 0.00 53 GLN A O 15
ATOM 24535 N N . LYS A 1 54 ? -9.376 9.709 4.670 1.00 0.00 54 LYS A N 15
ATOM 24536 C CA . LYS A 1 54 ? -8.637 8.636 5.310 1.00 0.00 54 LYS A CA 15
ATOM 24537 C C . LYS A 1 54 ? -7.795 7.888 4.281 1.00 0.00 54 LYS A C 15
ATOM 24538 O O . LYS A 1 54 ? -8.330 7.241 3.379 1.00 0.00 54 LYS A O 15
ATOM 24557 N N . ILE A 1 55 ? -6.483 8.000 4.411 1.00 0.00 55 ILE A N 15
ATOM 24558 C CA . ILE A 1 55 ? -5.561 7.336 3.507 1.00 0.00 55 ILE A CA 15
ATOM 24559 C C . ILE A 1 55 ? -4.887 6.177 4.234 1.00 0.00 55 ILE A C 15
ATOM 24560 O O . ILE A 1 55 ? -3.734 6.266 4.657 1.00 0.00 55 ILE A O 15
ATOM 24576 N N . SER A 1 56 ? -5.630 5.101 4.412 1.00 0.00 56 SER A N 15
ATOM 24577 C CA . SER A 1 56 ? -5.119 3.932 5.102 1.00 0.00 56 SER A CA 15
ATOM 24578 C C . SER A 1 56 ? -4.643 2.876 4.111 1.00 0.00 56 SER A C 15
ATOM 24579 O O . SER A 1 56 ? -5.451 2.179 3.488 1.00 0.00 56 SER A O 15
ATOM 24587 N N . VAL A 1 57 ? -3.333 2.765 3.974 1.00 0.00 57 VAL A N 15
ATOM 24588 C CA . VAL A 1 57 ? -2.739 1.802 3.066 1.00 0.00 57 VAL A CA 15
ATOM 24589 C C . VAL A 1 57 ? -2.486 0.490 3.801 1.00 0.00 57 VAL A C 15
ATOM 24590 O O . VAL A 1 57 ? -1.461 0.322 4.467 1.00 0.00 57 VAL A O 15
ATOM 24603 N N . HIS A 1 58 ? -3.438 -0.427 3.703 1.00 0.00 58 HIS A N 15
ATOM 24604 C CA . HIS A 1 58 ? -3.323 -1.716 4.363 1.00 0.00 58 HIS A CA 15
ATOM 24605 C C . HIS A 1 58 ? -2.795 -2.762 3.389 1.00 0.00 58 HIS A C 15
ATOM 24606 O O . HIS A 1 58 ? -3.555 -3.564 2.840 1.00 0.00 58 HIS A O 15
ATOM 24620 N N . VAL A 1 59 ? -1.490 -2.732 3.172 1.00 0.00 59 VAL A N 15
ATOM 24621 C CA . VAL A 1 59 ? -0.836 -3.657 2.264 1.00 0.00 59 VAL A CA 15
ATOM 24622 C C . VAL A 1 59 ? -0.311 -4.879 3.013 1.00 0.00 59 VAL A C 15
ATOM 24623 O O . VAL A 1 59 ? 0.816 -4.890 3.512 1.00 0.00 59 VAL A O 15
ATOM 24636 N N . LYS A 1 60 ? -1.138 -5.904 3.092 1.00 0.00 60 LYS A N 15
ATOM 24637 C CA . LYS A 1 60 ? -0.780 -7.136 3.774 1.00 0.00 60 LYS A CA 15
ATOM 24638 C C . LYS A 1 60 ? -0.247 -8.151 2.765 1.00 0.00 60 LYS A C 15
ATOM 24639 O O . LYS A 1 60 ? -0.821 -9.220 2.570 1.00 0.00 60 LYS A O 15
ATOM 24658 N N . LEU A 1 61 ? 0.859 -7.795 2.125 1.00 0.00 61 LEU A N 15
ATOM 24659 C CA . LEU A 1 61 ? 1.485 -8.647 1.115 1.00 0.00 61 LEU A CA 15
ATOM 24660 C C . LEU A 1 61 ? 2.223 -9.828 1.738 1.00 0.00 61 LEU A C 15
ATOM 24661 O O . LEU A 1 61 ? 2.662 -10.741 1.035 1.00 0.00 61 LEU A O 15
ATOM 24677 N N . GLY A 1 62 ? 2.360 -9.804 3.055 1.00 0.00 62 GLY A N 15
ATOM 24678 C CA . GLY A 1 62 ? 3.044 -10.871 3.753 1.00 0.00 62 GLY A CA 15
ATOM 24679 C C . GLY A 1 62 ? 4.511 -10.967 3.372 1.00 0.00 62 GLY A C 15
ATOM 24680 O O . GLY A 1 62 ? 5.198 -9.953 3.252 1.00 0.00 62 GLY A O 15
ATOM 24684 N N . ASN A 1 63 ? 4.984 -12.188 3.147 1.00 0.00 63 ASN A N 15
ATOM 24685 C CA . ASN A 1 63 ? 6.380 -12.433 2.789 1.00 0.00 63 ASN A CA 15
ATOM 24686 C C . ASN A 1 63 ? 6.595 -12.319 1.280 1.00 0.00 63 ASN A C 15
ATOM 24687 O O . ASN A 1 63 ? 7.430 -13.019 0.707 1.00 0.00 63 ASN A O 15
ATOM 24698 N N . ARG A 1 64 ? 5.850 -11.413 0.649 1.00 0.00 64 ARG A N 15
ATOM 24699 C CA . ARG A 1 64 ? 5.951 -11.186 -0.790 1.00 0.00 64 ARG A CA 15
ATOM 24700 C C . ARG A 1 64 ? 7.327 -10.629 -1.148 1.00 0.00 64 ARG A C 15
ATOM 24701 O O . ARG A 1 64 ? 7.847 -10.888 -2.233 1.00 0.00 64 ARG A O 15
ATOM 24722 N N . PHE A 1 65 ? 7.901 -9.864 -0.217 1.00 0.00 65 PHE A N 15
ATOM 24723 C CA . PHE A 1 65 ? 9.213 -9.243 -0.401 1.00 0.00 65 PHE A CA 15
ATOM 24724 C C . PHE A 1 65 ? 9.191 -8.259 -1.570 1.00 0.00 65 PHE A C 15
ATOM 24725 O O . PHE A 1 65 ? 9.537 -8.598 -2.703 1.00 0.00 65 PHE A O 15
ATOM 24742 N N . LEU A 1 66 ? 8.768 -7.040 -1.278 1.00 0.00 66 LEU A N 15
ATOM 24743 C CA . LEU A 1 66 ? 8.685 -5.985 -2.277 1.00 0.00 66 LEU A CA 15
ATOM 24744 C C . LEU A 1 66 ? 9.665 -4.872 -1.922 1.00 0.00 66 LEU A C 15
ATOM 24745 O O . LEU A 1 66 ? 10.095 -4.773 -0.773 1.00 0.00 66 LEU A O 15
ATOM 24761 N N . TYR A 1 67 ? 10.039 -4.059 -2.905 1.00 0.00 67 TYR A N 15
ATOM 24762 C CA . TYR A 1 67 ? 10.961 -2.953 -2.666 1.00 0.00 67 TYR A CA 15
ATOM 24763 C C . TYR A 1 67 ? 10.253 -1.826 -1.920 1.00 0.00 67 TYR A C 15
ATOM 24764 O O . TYR A 1 67 ? 9.804 -0.844 -2.513 1.00 0.00 67 TYR A O 15
ATOM 24782 N N . LYS A 1 68 ? 10.162 -1.999 -0.608 1.00 0.00 68 LYS A N 15
ATOM 24783 C CA . LYS A 1 68 ? 9.506 -1.047 0.274 1.00 0.00 68 LYS A CA 15
ATOM 24784 C C . LYS A 1 68 ? 10.070 0.357 0.115 1.00 0.00 68 LYS A C 15
ATOM 24785 O O . LYS A 1 68 ? 9.318 1.329 0.081 1.00 0.00 68 LYS A O 15
ATOM 24804 N N . GLU A 1 69 ? 11.387 0.453 -0.005 1.00 0.00 69 GLU A N 15
ATOM 24805 C CA . GLU A 1 69 ? 12.053 1.744 -0.152 1.00 0.00 69 GLU A CA 15
ATOM 24806 C C . GLU A 1 69 ? 11.547 2.502 -1.381 1.00 0.00 69 GLU A C 15
ATOM 24807 O O . GLU A 1 69 ? 11.301 3.707 -1.320 1.00 0.00 69 GLU A O 15
ATOM 24819 N N . GLN A 1 70 ? 11.383 1.787 -2.492 1.00 0.00 70 GLN A N 15
ATOM 24820 C CA . GLN A 1 70 ? 10.924 2.395 -3.740 1.00 0.00 70 GLN A CA 15
ATOM 24821 C C . GLN A 1 70 ? 9.471 2.840 -3.645 1.00 0.00 70 GLN A C 15
ATOM 24822 O O . GLN A 1 70 ? 9.080 3.844 -4.236 1.00 0.00 70 GLN A O 15
ATOM 24836 N N . GLU A 1 71 ? 8.674 2.106 -2.894 1.00 0.00 71 GLU A N 15
ATOM 24837 C CA . GLU A 1 71 ? 7.278 2.463 -2.734 1.00 0.00 71 GLU A CA 15
ATOM 24838 C C . GLU A 1 71 ? 7.147 3.586 -1.715 1.00 0.00 71 GLU A C 15
ATOM 24839 O O . GLU A 1 71 ? 6.247 4.423 -1.791 1.00 0.00 71 GLU A O 15
ATOM 24851 N N . GLU A 1 72 ? 8.073 3.612 -0.771 1.00 0.00 72 GLU A N 15
ATOM 24852 C CA . GLU A 1 72 ? 8.079 4.630 0.266 1.00 0.00 72 GLU A CA 15
ATOM 24853 C C . GLU A 1 72 ? 8.567 5.968 -0.282 1.00 0.00 72 GLU A C 15
ATOM 24854 O O . GLU A 1 72 ? 8.004 7.011 0.040 1.00 0.00 72 GLU A O 15
ATOM 24866 N N . GLN A 1 73 ? 9.599 5.933 -1.126 1.00 0.00 73 GLN A N 15
ATOM 24867 C CA . GLN A 1 73 ? 10.172 7.156 -1.694 1.00 0.00 73 GLN A CA 15
ATOM 24868 C C . GLN A 1 73 ? 9.122 7.991 -2.432 1.00 0.00 73 GLN A C 15
ATOM 24869 O O . GLN A 1 73 ? 9.129 9.218 -2.343 1.00 0.00 73 GLN A O 15
ATOM 24883 N N . LEU A 1 74 ? 8.215 7.335 -3.153 1.00 0.00 74 LEU A N 15
ATOM 24884 C CA . LEU A 1 74 ? 7.173 8.055 -3.879 1.00 0.00 74 LEU A CA 15
ATOM 24885 C C . LEU A 1 74 ? 6.133 8.573 -2.895 1.00 0.00 74 LEU A C 15
ATOM 24886 O O . LEU A 1 74 ? 5.530 9.627 -3.098 1.00 0.00 74 LEU A O 15
ATOM 24902 N N . THR A 1 75 ? 5.948 7.829 -1.813 1.00 0.00 75 THR A N 15
ATOM 24903 C CA . THR A 1 75 ? 4.998 8.199 -0.778 1.00 0.00 75 THR A CA 15
ATOM 24904 C C . THR A 1 75 ? 5.510 9.405 0.007 1.00 0.00 75 THR A C 15
ATOM 24905 O O . THR A 1 75 ? 4.726 10.211 0.505 1.00 0.00 75 THR A O 15
ATOM 24916 N N . GLU A 1 76 ? 6.834 9.533 0.079 1.00 0.00 76 GLU A N 15
ATOM 24917 C CA . GLU A 1 76 ? 7.476 10.632 0.795 1.00 0.00 76 GLU A CA 15
ATOM 24918 C C . GLU A 1 76 ? 7.001 11.988 0.284 1.00 0.00 76 GLU A C 15
ATOM 24919 O O . GLU A 1 76 ? 7.014 12.975 1.022 1.00 0.00 76 GLU A O 15
ATOM 24931 N N . LEU A 1 77 ? 6.576 12.027 -0.976 1.00 0.00 77 LEU A N 15
ATOM 24932 C CA . LEU A 1 77 ? 6.074 13.254 -1.580 1.00 0.00 77 LEU A CA 15
ATOM 24933 C C . LEU A 1 77 ? 4.872 13.761 -0.788 1.00 0.00 77 LEU A C 15
ATOM 24934 O O . LEU A 1 77 ? 4.752 14.954 -0.508 1.00 0.00 77 LEU A O 15
ATOM 24950 N N . ILE A 1 78 ? 4.001 12.838 -0.410 1.00 0.00 78 ILE A N 15
ATOM 24951 C CA . ILE A 1 78 ? 2.815 13.180 0.355 1.00 0.00 78 ILE A CA 15
ATOM 24952 C C . ILE A 1 78 ? 3.112 13.084 1.850 1.00 0.00 78 ILE A C 15
ATOM 24953 O O . ILE A 1 78 ? 2.547 13.822 2.652 1.00 0.00 78 ILE A O 15
ATOM 24969 N N . ALA A 1 79 ? 4.025 12.191 2.211 1.00 0.00 79 ALA A N 15
ATOM 24970 C CA . ALA A 1 79 ? 4.401 11.990 3.604 1.00 0.00 79 ALA A CA 15
ATOM 24971 C C . ALA A 1 79 ? 5.027 13.245 4.210 1.00 0.00 79 ALA A C 15
ATOM 24972 O O . ALA A 1 79 ? 4.858 13.515 5.398 1.00 0.00 79 ALA A O 15
ATOM 24979 N N . SER A 1 80 ? 5.737 14.019 3.390 1.00 0.00 80 SER A N 15
ATOM 24980 C CA . SER A 1 80 ? 6.370 15.252 3.856 1.00 0.00 80 SER A CA 15
ATOM 24981 C C . SER A 1 80 ? 5.313 16.289 4.251 1.00 0.00 80 SER A C 15
ATOM 24982 O O . SER A 1 80 ? 5.613 17.280 4.918 1.00 0.00 80 SER A O 15
ATOM 24990 N N . LYS A 1 81 ? 4.075 16.043 3.839 1.00 0.00 81 LYS A N 15
ATOM 24991 C CA . LYS A 1 81 ? 2.963 16.925 4.147 1.00 0.00 81 LYS A CA 15
ATOM 24992 C C . LYS A 1 81 ? 1.758 16.085 4.565 1.00 0.00 81 LYS A C 15
ATOM 24993 O O . LYS A 1 81 ? 0.632 16.309 4.116 1.00 0.00 81 LYS A O 15
ATOM 25012 N N . LYS A 1 82 ? 2.023 15.109 5.431 1.00 0.00 82 LYS A N 15
ATOM 25013 C CA . LYS A 1 82 ? 0.996 14.190 5.927 1.00 0.00 82 LYS A CA 15
ATOM 25014 C C . LYS A 1 82 ? 0.035 14.862 6.917 1.00 0.00 82 LYS A C 15
ATOM 25015 O O . LYS A 1 82 ? -0.129 14.421 8.058 1.00 0.00 82 LYS A O 15
ATOM 25034 N N . ASP A 1 83 ? -0.625 15.914 6.465 1.00 0.00 83 ASP A N 15
ATOM 25035 C CA . ASP A 1 83 ? -1.579 16.631 7.297 1.00 0.00 83 ASP A CA 15
ATOM 25036 C C . ASP A 1 83 ? -2.923 15.918 7.288 1.00 0.00 83 ASP A C 15
ATOM 25037 O O . ASP A 1 83 ? -3.820 16.231 8.071 1.00 0.00 83 ASP A O 15
ATOM 25046 N N . LEU A 1 84 ? -3.049 14.955 6.390 1.00 0.00 84 LEU A N 15
ATOM 25047 C CA . LEU A 1 84 ? -4.266 14.172 6.265 1.00 0.00 84 LEU A CA 15
ATOM 25048 C C . LEU A 1 84 ? -4.146 12.906 7.104 1.00 0.00 84 LEU A C 15
ATOM 25049 O O . LEU A 1 84 ? -3.068 12.590 7.609 1.00 0.00 84 LEU A O 15
ATOM 25065 N N . PHE A 1 85 ? -5.242 12.174 7.239 1.00 0.00 85 PHE A N 15
ATOM 25066 C CA . PHE A 1 85 ? -5.240 10.947 8.022 1.00 0.00 85 PHE A CA 15
ATOM 25067 C C . PHE A 1 85 ? -4.673 9.793 7.201 1.00 0.00 85 PHE A C 15
ATOM 25068 O O . PHE A 1 85 ? -5.412 8.943 6.706 1.00 0.00 85 PHE A O 15
ATOM 25085 N N . VAL A 1 86 ? -3.357 9.786 7.046 1.00 0.00 86 VAL A N 15
ATOM 25086 C CA . VAL A 1 86 ? -2.676 8.748 6.278 1.00 0.00 86 VAL A CA 15
ATOM 25087 C C . VAL A 1 86 ? -1.979 7.751 7.203 1.00 0.00 86 VAL A C 15
ATOM 25088 O O . VAL A 1 86 ? -1.261 8.138 8.127 1.00 0.00 86 VAL A O 15
ATOM 25101 N N . HIS A 1 87 ? -2.206 6.468 6.959 1.00 0.00 87 HIS A N 15
ATOM 25102 C CA . HIS A 1 87 ? -1.604 5.413 7.761 1.00 0.00 87 HIS A CA 15
ATOM 25103 C C . HIS A 1 87 ? -1.249 4.214 6.894 1.00 0.00 87 HIS A C 15
ATOM 25104 O O . HIS A 1 87 ? -2.116 3.421 6.524 1.00 0.00 87 HIS A O 15
ATOM 25118 N N . SER A 1 88 ? 0.025 4.094 6.559 1.00 0.00 88 SER A N 15
ATOM 25119 C CA . SER A 1 88 ? 0.503 2.996 5.740 1.00 0.00 88 SER A CA 15
ATOM 25120 C C . SER A 1 88 ? 1.104 1.900 6.616 1.00 0.00 88 SER A C 15
ATOM 25121 O O . SER A 1 88 ? 1.927 2.179 7.494 1.00 0.00 88 SER A O 15
ATOM 25129 N N . ILE A 1 89 ? 0.682 0.664 6.391 1.00 0.00 89 ILE A N 15
ATOM 25130 C CA . ILE A 1 89 ? 1.187 -0.461 7.160 1.00 0.00 89 ILE A CA 15
ATOM 25131 C C . ILE A 1 89 ? 1.381 -1.685 6.268 1.00 0.00 89 ILE A C 15
ATOM 25132 O O . ILE A 1 89 ? 0.432 -2.192 5.661 1.00 0.00 89 ILE A O 15
ATOM 25148 N N . ASP A 1 90 ? 2.619 -2.143 6.183 1.00 0.00 90 ASP A N 15
ATOM 25149 C CA . ASP A 1 90 ? 2.965 -3.308 5.381 1.00 0.00 90 ASP A CA 15
ATOM 25150 C C . ASP A 1 90 ? 3.131 -4.527 6.279 1.00 0.00 90 ASP A C 15
ATOM 25151 O O . ASP A 1 90 ? 3.010 -4.421 7.499 1.00 0.00 90 ASP A O 15
ATOM 25160 N N . SER A 1 91 ? 3.366 -5.683 5.684 1.00 0.00 91 SER A N 15
ATOM 25161 C CA . SER A 1 91 ? 3.547 -6.907 6.446 1.00 0.00 91 SER A CA 15
ATOM 25162 C C . SER A 1 91 ? 4.996 -7.377 6.396 1.00 0.00 91 SER A C 15
ATOM 25163 O O . SER A 1 91 ? 5.264 -8.564 6.201 1.00 0.00 91 SER A O 15
ATOM 25171 N N . GLU A 1 92 ? 5.925 -6.445 6.552 1.00 0.00 92 GLU A N 15
ATOM 25172 C CA . GLU A 1 92 ? 7.340 -6.782 6.548 1.00 0.00 92 GLU A CA 15
ATOM 25173 C C . GLU A 1 92 ? 7.651 -7.705 7.725 1.00 0.00 92 GLU A C 15
ATOM 25174 O O . GLU A 1 92 ? 7.227 -7.452 8.855 1.00 0.00 92 GLU A O 15
ATOM 25186 N N . VAL A 1 93 ? 8.367 -8.786 7.451 1.00 0.00 93 VAL A N 15
ATOM 25187 C CA . VAL A 1 93 ? 8.701 -9.759 8.478 1.00 0.00 93 VAL A CA 15
ATOM 25188 C C . VAL A 1 93 ? 10.195 -9.739 8.792 1.00 0.00 93 VAL A C 15
ATOM 25189 O O . VAL A 1 93 ? 11.018 -9.437 7.927 1.00 0.00 93 VAL A O 15
ATOM 25202 N N . ILE A 1 94 ? 10.543 -10.048 10.037 1.00 0.00 94 ILE A N 15
ATOM 25203 C CA . ILE A 1 94 ? 11.938 -10.054 10.461 1.00 0.00 94 ILE A CA 15
ATOM 25204 C C . ILE A 1 94 ? 12.584 -11.421 10.253 1.00 0.00 94 ILE A C 15
ATOM 25205 O O . ILE A 1 94 ? 13.731 -11.637 10.647 1.00 0.00 94 ILE A O 15
ATOM 25221 N N . THR A 1 95 ? 11.848 -12.340 9.642 1.00 0.00 95 THR A N 15
ATOM 25222 C CA . THR A 1 95 ? 12.368 -13.671 9.384 1.00 0.00 95 THR A CA 15
ATOM 25223 C C . THR A 1 95 ? 13.301 -13.643 8.175 1.00 0.00 95 THR A C 15
ATOM 25224 O O . THR A 1 95 ? 12.884 -13.871 7.043 1.00 0.00 95 THR A O 15
ATOM 25235 N N . LYS A 1 96 ? 14.559 -13.330 8.430 1.00 0.00 96 LYS A N 15
ATOM 25236 C CA . LYS A 1 96 ? 15.555 -13.254 7.377 1.00 0.00 96 LYS A CA 15
ATOM 25237 C C . LYS A 1 96 ? 16.741 -14.138 7.715 1.00 0.00 96 LYS A C 15
ATOM 25238 O O . LYS A 1 96 ? 17.096 -14.297 8.887 1.00 0.00 96 LYS A O 15
ATOM 25257 N N . LYS A 1 97 ? 17.340 -14.731 6.697 1.00 0.00 97 LYS A N 15
ATOM 25258 C CA . LYS A 1 97 ? 18.495 -15.585 6.894 1.00 0.00 97 LYS A CA 15
ATOM 25259 C C . LYS A 1 97 ? 19.750 -14.846 6.466 1.00 0.00 97 LYS A C 15
ATOM 25260 O O . LYS A 1 97 ? 19.680 -13.902 5.673 1.00 0.00 97 LYS A O 15
ATOM 25279 N N . GLU A 1 98 ? 20.888 -15.266 6.991 1.00 0.00 98 GLU A N 15
ATOM 25280 C CA . GLU A 1 98 ? 22.153 -14.632 6.660 1.00 0.00 98 GLU A CA 15
ATOM 25281 C C . GLU A 1 98 ? 22.495 -14.857 5.193 1.00 0.00 98 GLU A C 15
ATOM 25282 O O . GLU A 1 98 ? 22.402 -15.977 4.684 1.00 0.00 98 GLU A O 15
ATOM 25294 N N . ALA A 1 99 ? 22.870 -13.780 4.516 1.00 0.00 99 ALA A N 15
ATOM 25295 C CA . ALA A 1 99 ? 23.224 -13.836 3.110 1.00 0.00 99 ALA A CA 15
ATOM 25296 C C . ALA A 1 99 ? 24.176 -12.699 2.761 1.00 0.00 99 ALA A C 15
ATOM 25297 O O . ALA A 1 99 ? 23.819 -11.771 2.031 1.00 0.00 99 ALA A O 15
ATOM 25304 N N . GLN A 1 100 ? 25.377 -12.760 3.315 1.00 0.00 100 GLN A N 15
ATOM 25305 C CA . GLN A 1 100 ? 26.393 -11.748 3.061 1.00 0.00 100 GLN A CA 15
ATOM 25306 C C . GLN A 1 100 ? 26.957 -11.920 1.653 1.00 0.00 100 GLN A C 15
ATOM 25307 O O . GLN A 1 100 ? 27.333 -13.026 1.260 1.00 0.00 100 GLN A O 15
ATOM 25321 N N . GLN A 1 101 ? 27.001 -10.839 0.894 1.00 0.00 101 GLN A N 15
ATOM 25322 C CA . GLN A 1 101 ? 27.511 -10.894 -0.464 1.00 0.00 101 GLN A CA 15
ATOM 25323 C C . GLN A 1 101 ? 29.033 -10.798 -0.471 1.00 0.00 101 GLN A C 15
ATOM 25324 O O . GLN A 1 101 ? 29.604 -9.707 -0.525 1.00 0.00 101 GLN A O 15
ATOM 25338 N N . ILE A 1 102 ? 29.680 -11.949 -0.389 1.00 0.00 102 ILE A N 15
ATOM 25339 C CA . ILE A 1 102 ? 31.133 -12.013 -0.383 1.00 0.00 102 ILE A CA 15
ATOM 25340 C C . ILE A 1 102 ? 31.613 -13.214 -1.200 1.00 0.00 102 ILE A C 15
ATOM 25341 O O . ILE A 1 102 ? 31.340 -14.367 -0.858 1.00 0.00 102 ILE A O 15
ATOM 25357 N N . ARG A 1 103 ? 32.302 -12.942 -2.298 1.00 0.00 103 ARG A N 15
ATOM 25358 C CA . ARG A 1 103 ? 32.814 -13.995 -3.160 1.00 0.00 103 ARG A CA 15
ATOM 25359 C C . ARG A 1 103 ? 34.302 -13.806 -3.424 1.00 0.00 103 ARG A C 15
ATOM 25360 O O . ARG A 1 103 ? 34.705 -12.854 -4.094 1.00 0.00 103 ARG A O 15
ATOM 25381 N N . GLU A 1 104 ? 35.114 -14.721 -2.909 1.00 0.00 104 GLU A N 15
ATOM 25382 C CA . GLU A 1 104 ? 36.559 -14.664 -3.101 1.00 0.00 104 GLU A CA 15
ATOM 25383 C C . GLU A 1 104 ? 36.933 -15.303 -4.440 1.00 0.00 104 GLU A C 15
ATOM 25384 O O . GLU A 1 104 ? 37.956 -15.972 -4.568 1.00 0.00 104 GLU A O 15
ATOM 25396 N N . GLU A 1 105 ? 36.096 -15.075 -5.439 1.00 0.00 105 GLU A N 15
ATOM 25397 C CA . GLU A 1 105 ? 36.308 -15.621 -6.764 1.00 0.00 105 GLU A CA 15
ATOM 25398 C C . GLU A 1 105 ? 36.817 -14.536 -7.696 1.00 0.00 105 GLU A C 15
ATOM 25399 O O . GLU A 1 105 ? 36.399 -13.372 -7.527 1.00 0.00 105 GLU A O 15
ATOM 25411 N N . GLY A 1 1 ? -26.061 -32.101 3.109 1.00 0.00 1 GLY A N 16
ATOM 25412 C CA . GLY A 1 1 ? -26.967 -31.204 2.353 1.00 0.00 1 GLY A CA 16
ATOM 25413 C C . GLY A 1 1 ? -26.208 -30.132 1.603 1.00 0.00 1 GLY A C 16
ATOM 25414 O O . GLY A 1 1 ? -25.808 -30.331 0.457 1.00 0.00 1 GLY A O 16
ATOM 25418 N N . SER A 1 2 ? -26.006 -28.995 2.246 1.00 0.00 2 SER A N 16
ATOM 25419 C CA . SER A 1 2 ? -25.293 -27.890 1.636 1.00 0.00 2 SER A CA 16
ATOM 25420 C C . SER A 1 2 ? -24.008 -27.602 2.404 1.00 0.00 2 SER A C 16
ATOM 25421 O O . SER A 1 2 ? -23.691 -28.280 3.386 1.00 0.00 2 SER A O 16
ATOM 25429 N N . HIS A 1 3 ? -23.269 -26.605 1.945 1.00 0.00 3 HIS A N 16
ATOM 25430 C CA . HIS A 1 3 ? -22.020 -26.212 2.576 1.00 0.00 3 HIS A CA 16
ATOM 25431 C C . HIS A 1 3 ? -21.664 -24.792 2.161 1.00 0.00 3 HIS A C 16
ATOM 25432 O O . HIS A 1 3 ? -21.490 -24.512 0.975 1.00 0.00 3 HIS A O 16
ATOM 25446 N N . MET A 1 4 ? -21.581 -23.897 3.129 1.00 0.00 4 MET A N 16
ATOM 25447 C CA . MET A 1 4 ? -21.257 -22.504 2.853 1.00 0.00 4 MET A CA 16
ATOM 25448 C C . MET A 1 4 ? -19.779 -22.225 3.084 1.00 0.00 4 MET A C 16
ATOM 25449 O O . MET A 1 4 ? -19.038 -23.088 3.563 1.00 0.00 4 MET A O 16
ATOM 25463 N N . LYS A 1 5 ? -19.356 -21.021 2.736 1.00 0.00 5 LYS A N 16
ATOM 25464 C CA . LYS A 1 5 ? -17.968 -20.616 2.887 1.00 0.00 5 LYS A CA 16
ATOM 25465 C C . LYS A 1 5 ? -17.748 -19.920 4.224 1.00 0.00 5 LYS A C 16
ATOM 25466 O O . LYS A 1 5 ? -18.279 -18.837 4.470 1.00 0.00 5 LYS A O 16
ATOM 25485 N N . THR A 1 6 ? -16.963 -20.553 5.083 1.00 0.00 6 THR A N 16
ATOM 25486 C CA . THR A 1 6 ? -16.669 -20.006 6.396 1.00 0.00 6 THR A CA 16
ATOM 25487 C C . THR A 1 6 ? -15.554 -18.966 6.324 1.00 0.00 6 THR A C 16
ATOM 25488 O O . THR A 1 6 ? -15.706 -17.845 6.806 1.00 0.00 6 THR A O 16
ATOM 25499 N N . LYS A 1 7 ? -14.437 -19.335 5.713 1.00 0.00 7 LYS A N 16
ATOM 25500 C CA . LYS A 1 7 ? -13.312 -18.422 5.594 1.00 0.00 7 LYS A CA 16
ATOM 25501 C C . LYS A 1 7 ? -12.922 -18.232 4.134 1.00 0.00 7 LYS A C 16
ATOM 25502 O O . LYS A 1 7 ? -13.210 -19.081 3.290 1.00 0.00 7 LYS A O 16
ATOM 25521 N N . LYS A 1 8 ? -12.283 -17.109 3.843 1.00 0.00 8 LYS A N 16
ATOM 25522 C CA . LYS A 1 8 ? -11.847 -16.803 2.488 1.00 0.00 8 LYS A CA 16
ATOM 25523 C C . LYS A 1 8 ? -10.330 -16.709 2.440 1.00 0.00 8 LYS A C 16
ATOM 25524 O O . LYS A 1 8 ? -9.688 -16.387 3.442 1.00 0.00 8 LYS A O 16
ATOM 25543 N N . GLN A 1 9 ? -9.760 -16.989 1.281 1.00 0.00 9 GLN A N 16
ATOM 25544 C CA . GLN A 1 9 ? -8.312 -16.968 1.115 1.00 0.00 9 GLN A CA 16
ATOM 25545 C C . GLN A 1 9 ? -7.823 -15.613 0.608 1.00 0.00 9 GLN A C 16
ATOM 25546 O O . GLN A 1 9 ? -7.026 -14.946 1.271 1.00 0.00 9 GLN A O 16
ATOM 25560 N N . GLN A 1 10 ? -8.314 -15.207 -0.552 1.00 0.00 10 GLN A N 16
ATOM 25561 C CA . GLN A 1 10 ? -7.912 -13.946 -1.155 1.00 0.00 10 GLN A CA 16
ATOM 25562 C C . GLN A 1 10 ? -9.043 -12.931 -1.074 1.00 0.00 10 GLN A C 16
ATOM 25563 O O . GLN A 1 10 ? -10.195 -13.245 -1.383 1.00 0.00 10 GLN A O 16
ATOM 25577 N N . TYR A 1 11 ? -8.714 -11.721 -0.656 1.00 0.00 11 TYR A N 16
ATOM 25578 C CA . TYR A 1 11 ? -9.701 -10.662 -0.538 1.00 0.00 11 TYR A CA 16
ATOM 25579 C C . TYR A 1 11 ? -9.121 -9.337 -1.007 1.00 0.00 11 TYR A C 16
ATOM 25580 O O . TYR A 1 11 ? -7.985 -9.000 -0.676 1.00 0.00 11 TYR A O 16
ATOM 25598 N N . VAL A 1 12 ? -9.892 -8.588 -1.783 1.00 0.00 12 VAL A N 16
ATOM 25599 C CA . VAL A 1 12 ? -9.437 -7.298 -2.277 1.00 0.00 12 VAL A CA 16
ATOM 25600 C C . VAL A 1 12 ? -10.575 -6.275 -2.262 1.00 0.00 12 VAL A C 16
ATOM 25601 O O . VAL A 1 12 ? -11.725 -6.603 -2.554 1.00 0.00 12 VAL A O 16
ATOM 25614 N N . THR A 1 13 ? -10.247 -5.051 -1.869 1.00 0.00 13 THR A N 16
ATOM 25615 C CA . THR A 1 13 ? -11.212 -3.964 -1.820 1.00 0.00 13 THR A CA 16
ATOM 25616 C C . THR A 1 13 ? -10.474 -2.628 -1.876 1.00 0.00 13 THR A C 16
ATOM 25617 O O . THR A 1 13 ? -9.526 -2.399 -1.117 1.00 0.00 13 THR A O 16
ATOM 25628 N N . ILE A 1 14 ? -10.877 -1.767 -2.805 1.00 0.00 14 ILE A N 16
ATOM 25629 C CA . ILE A 1 14 ? -10.245 -0.466 -2.961 1.00 0.00 14 ILE A CA 16
ATOM 25630 C C . ILE A 1 14 ? -11.288 0.647 -2.938 1.00 0.00 14 ILE A C 16
ATOM 25631 O O . ILE A 1 14 ? -12.392 0.491 -3.460 1.00 0.00 14 ILE A O 16
ATOM 25647 N N . LYS A 1 15 ? -10.934 1.762 -2.319 1.00 0.00 15 LYS A N 16
ATOM 25648 C CA . LYS A 1 15 ? -11.816 2.912 -2.222 1.00 0.00 15 LYS A CA 16
ATOM 25649 C C . LYS A 1 15 ? -10.986 4.192 -2.198 1.00 0.00 15 LYS A C 16
ATOM 25650 O O . LYS A 1 15 ? -9.792 4.159 -1.897 1.00 0.00 15 LYS A O 16
ATOM 25669 N N . GLY A 1 16 ? -11.623 5.312 -2.498 1.00 0.00 16 GLY A N 16
ATOM 25670 C CA . GLY A 1 16 ? -10.919 6.586 -2.519 1.00 0.00 16 GLY A CA 16
ATOM 25671 C C . GLY A 1 16 ? -11.769 7.698 -3.099 1.00 0.00 16 GLY A C 16
ATOM 25672 O O . GLY A 1 16 ? -11.728 8.828 -2.632 1.00 0.00 16 GLY A O 16
ATOM 25676 N N . THR A 1 17 ? -12.559 7.356 -4.113 1.00 0.00 17 THR A N 16
ATOM 25677 C CA . THR A 1 17 ? -13.447 8.304 -4.784 1.00 0.00 17 THR A CA 16
ATOM 25678 C C . THR A 1 17 ? -14.375 9.043 -3.805 1.00 0.00 17 THR A C 16
ATOM 25679 O O . THR A 1 17 ? -14.917 10.092 -4.136 1.00 0.00 17 THR A O 16
ATOM 25690 N N . LYS A 1 18 ? -14.550 8.507 -2.604 1.00 0.00 18 LYS A N 16
ATOM 25691 C CA . LYS A 1 18 ? -15.408 9.141 -1.609 1.00 0.00 18 LYS A CA 16
ATOM 25692 C C . LYS A 1 18 ? -14.660 9.369 -0.300 1.00 0.00 18 LYS A C 16
ATOM 25693 O O . LYS A 1 18 ? -15.253 9.326 0.782 1.00 0.00 18 LYS A O 16
ATOM 25712 N N . ASN A 1 19 ? -13.361 9.619 -0.416 1.00 0.00 19 ASN A N 16
ATOM 25713 C CA . ASN A 1 19 ? -12.496 9.868 0.738 1.00 0.00 19 ASN A CA 16
ATOM 25714 C C . ASN A 1 19 ? -11.074 10.176 0.245 1.00 0.00 19 ASN A C 16
ATOM 25715 O O . ASN A 1 19 ? -10.911 10.852 -0.770 1.00 0.00 19 ASN A O 16
ATOM 25726 N N . GLY A 1 20 ? -10.058 9.694 0.953 1.00 0.00 20 GLY A N 16
ATOM 25727 C CA . GLY A 1 20 ? -8.689 9.920 0.538 1.00 0.00 20 GLY A CA 16
ATOM 25728 C C . GLY A 1 20 ? -8.125 8.709 -0.173 1.00 0.00 20 GLY A C 16
ATOM 25729 O O . GLY A 1 20 ? -7.995 8.700 -1.393 1.00 0.00 20 GLY A O 16
ATOM 25733 N N . LEU A 1 21 ? -7.810 7.674 0.593 1.00 0.00 21 LEU A N 16
ATOM 25734 C CA . LEU A 1 21 ? -7.270 6.446 0.034 1.00 0.00 21 LEU A CA 16
ATOM 25735 C C . LEU A 1 21 ? -7.512 5.286 0.989 1.00 0.00 21 LEU A C 16
ATOM 25736 O O . LEU A 1 21 ? -6.917 5.219 2.063 1.00 0.00 21 LEU A O 16
ATOM 25752 N N . THR A 1 22 ? -8.397 4.381 0.607 1.00 0.00 22 THR A N 16
ATOM 25753 C CA . THR A 1 22 ? -8.723 3.233 1.436 1.00 0.00 22 THR A CA 16
ATOM 25754 C C . THR A 1 22 ? -8.539 1.937 0.652 1.00 0.00 22 THR A C 16
ATOM 25755 O O . THR A 1 22 ? -9.391 1.568 -0.152 1.00 0.00 22 THR A O 16
ATOM 25766 N N . LEU A 1 23 ? -7.427 1.251 0.872 1.00 0.00 23 LEU A N 16
ATOM 25767 C CA . LEU A 1 23 ? -7.165 0.011 0.157 1.00 0.00 23 LEU A CA 16
ATOM 25768 C C . LEU A 1 23 ? -6.793 -1.114 1.118 1.00 0.00 23 LEU A C 16
ATOM 25769 O O . LEU A 1 23 ? -6.040 -0.915 2.076 1.00 0.00 23 LEU A O 16
ATOM 25785 N N . HIS A 1 24 ? -7.343 -2.292 0.855 1.00 0.00 24 HIS A N 16
ATOM 25786 C CA . HIS A 1 24 ? -7.097 -3.471 1.673 1.00 0.00 24 HIS A CA 16
ATOM 25787 C C . HIS A 1 24 ? -6.922 -4.691 0.772 1.00 0.00 24 HIS A C 16
ATOM 25788 O O . HIS A 1 24 ? -7.792 -4.990 -0.048 1.00 0.00 24 HIS A O 16
ATOM 25802 N N . LEU A 1 25 ? -5.803 -5.392 0.923 1.00 0.00 25 LEU A N 16
ATOM 25803 C CA . LEU A 1 25 ? -5.527 -6.573 0.111 1.00 0.00 25 LEU A CA 16
ATOM 25804 C C . LEU A 1 25 ? -5.073 -7.742 0.988 1.00 0.00 25 LEU A C 16
ATOM 25805 O O . LEU A 1 25 ? -4.153 -7.600 1.800 1.00 0.00 25 LEU A O 16
ATOM 25821 N N . ASP A 1 26 ? -5.728 -8.889 0.819 1.00 0.00 26 ASP A N 16
ATOM 25822 C CA . ASP A 1 26 ? -5.413 -10.098 1.577 1.00 0.00 26 ASP A CA 16
ATOM 25823 C C . ASP A 1 26 ? -4.925 -11.194 0.637 1.00 0.00 26 ASP A C 16
ATOM 25824 O O . ASP A 1 26 ? -5.722 -11.787 -0.092 1.00 0.00 26 ASP A O 16
ATOM 25833 N N . ASP A 1 27 ? -3.622 -11.453 0.648 1.00 0.00 27 ASP A N 16
ATOM 25834 C CA . ASP A 1 27 ? -3.017 -12.485 -0.198 1.00 0.00 27 ASP A CA 16
ATOM 25835 C C . ASP A 1 27 ? -1.602 -12.767 0.303 1.00 0.00 27 ASP A C 16
ATOM 25836 O O . ASP A 1 27 ? -1.237 -12.309 1.384 1.00 0.00 27 ASP A O 16
ATOM 25845 N N . ALA A 1 28 ? -0.815 -13.506 -0.468 1.00 0.00 28 ALA A N 16
ATOM 25846 C CA . ALA A 1 28 ? 0.553 -13.827 -0.080 1.00 0.00 28 ALA A CA 16
ATOM 25847 C C . ALA A 1 28 ? 1.371 -14.278 -1.286 1.00 0.00 28 ALA A C 16
ATOM 25848 O O . ALA A 1 28 ? 0.889 -15.047 -2.119 1.00 0.00 28 ALA A O 16
ATOM 25855 N N . CYS A 1 29 ? 2.610 -13.786 -1.365 1.00 0.00 29 CYS A N 16
ATOM 25856 C CA . CYS A 1 29 ? 3.539 -14.119 -2.452 1.00 0.00 29 CYS A CA 16
ATOM 25857 C C . CYS A 1 29 ? 3.061 -13.583 -3.806 1.00 0.00 29 CYS A C 16
ATOM 25858 O O . CYS A 1 29 ? 3.615 -13.927 -4.850 1.00 0.00 29 CYS A O 16
ATOM 25866 N N . SER A 1 30 ? 2.049 -12.730 -3.782 1.00 0.00 30 SER A N 16
ATOM 25867 C CA . SER A 1 30 ? 1.505 -12.153 -5.000 1.00 0.00 30 SER A CA 16
ATOM 25868 C C . SER A 1 30 ? 1.973 -10.712 -5.171 1.00 0.00 30 SER A C 16
ATOM 25869 O O . SER A 1 30 ? 2.354 -10.052 -4.203 1.00 0.00 30 SER A O 16
ATOM 25877 N N . PHE A 1 31 ? 1.954 -10.237 -6.411 1.00 0.00 31 PHE A N 16
ATOM 25878 C CA . PHE A 1 31 ? 2.371 -8.876 -6.724 1.00 0.00 31 PHE A CA 16
ATOM 25879 C C . PHE A 1 31 ? 1.237 -7.894 -6.452 1.00 0.00 31 PHE A C 16
ATOM 25880 O O . PHE A 1 31 ? 0.077 -8.167 -6.756 1.00 0.00 31 PHE A O 16
ATOM 25897 N N . ASP A 1 32 ? 1.578 -6.748 -5.888 1.00 0.00 32 ASP A N 16
ATOM 25898 C CA . ASP A 1 32 ? 0.598 -5.720 -5.566 1.00 0.00 32 ASP A CA 16
ATOM 25899 C C . ASP A 1 32 ? 0.567 -4.625 -6.629 1.00 0.00 32 ASP A C 16
ATOM 25900 O O . ASP A 1 32 ? 0.063 -3.532 -6.382 1.00 0.00 32 ASP A O 16
ATOM 25909 N N . GLU A 1 33 ? 1.078 -4.934 -7.817 1.00 0.00 33 GLU A N 16
ATOM 25910 C CA . GLU A 1 33 ? 1.102 -3.970 -8.918 1.00 0.00 33 GLU A CA 16
ATOM 25911 C C . GLU A 1 33 ? -0.312 -3.512 -9.271 1.00 0.00 33 GLU A C 16
ATOM 25912 O O . GLU A 1 33 ? -0.548 -2.341 -9.557 1.00 0.00 33 GLU A O 16
ATOM 25924 N N . LEU A 1 34 ? -1.254 -4.446 -9.226 1.00 0.00 34 LEU A N 16
ATOM 25925 C CA . LEU A 1 34 ? -2.647 -4.149 -9.540 1.00 0.00 34 LEU A CA 16
ATOM 25926 C C . LEU A 1 34 ? -3.254 -3.250 -8.466 1.00 0.00 34 LEU A C 16
ATOM 25927 O O . LEU A 1 34 ? -4.237 -2.549 -8.703 1.00 0.00 34 LEU A O 16
ATOM 25943 N N . LEU A 1 35 ? -2.656 -3.285 -7.284 1.00 0.00 35 LEU A N 16
ATOM 25944 C CA . LEU A 1 35 ? -3.112 -2.477 -6.165 1.00 0.00 35 LEU A CA 16
ATOM 25945 C C . LEU A 1 35 ? -2.488 -1.087 -6.256 1.00 0.00 35 LEU A C 16
ATOM 25946 O O . LEU A 1 35 ? -3.157 -0.074 -6.029 1.00 0.00 35 LEU A O 16
ATOM 25962 N N . ASP A 1 36 ? -1.204 -1.054 -6.607 1.00 0.00 36 ASP A N 16
ATOM 25963 C CA . ASP A 1 36 ? -0.467 0.195 -6.753 1.00 0.00 36 ASP A CA 16
ATOM 25964 C C . ASP A 1 36 ? -1.108 1.073 -7.824 1.00 0.00 36 ASP A C 16
ATOM 25965 O O . ASP A 1 36 ? -1.174 2.290 -7.673 1.00 0.00 36 ASP A O 16
ATOM 25974 N N . GLY A 1 37 ? -1.581 0.441 -8.899 1.00 0.00 37 GLY A N 16
ATOM 25975 C CA . GLY A 1 37 ? -2.221 1.173 -9.978 1.00 0.00 37 GLY A CA 16
ATOM 25976 C C . GLY A 1 37 ? -3.311 2.098 -9.470 1.00 0.00 37 GLY A C 16
ATOM 25977 O O . GLY A 1 37 ? -3.360 3.275 -9.827 1.00 0.00 37 GLY A O 16
ATOM 25981 N N . LEU A 1 38 ? -4.171 1.571 -8.605 1.00 0.00 38 LEU A N 16
ATOM 25982 C CA . LEU A 1 38 ? -5.258 2.355 -8.034 1.00 0.00 38 LEU A CA 16
ATOM 25983 C C . LEU A 1 38 ? -4.721 3.285 -6.955 1.00 0.00 38 LEU A C 16
ATOM 25984 O O . LEU A 1 38 ? -5.124 4.445 -6.872 1.00 0.00 38 LEU A O 16
ATOM 26000 N N . GLN A 1 39 ? -3.800 2.770 -6.145 1.00 0.00 39 GLN A N 16
ATOM 26001 C CA . GLN A 1 39 ? -3.189 3.533 -5.064 1.00 0.00 39 GLN A CA 16
ATOM 26002 C C . GLN A 1 39 ? -2.561 4.817 -5.598 1.00 0.00 39 GLN A C 16
ATOM 26003 O O . GLN A 1 39 ? -2.795 5.908 -5.075 1.00 0.00 39 GLN A O 16
ATOM 26017 N N . ASN A 1 40 ? -1.779 4.671 -6.655 1.00 0.00 40 ASN A N 16
ATOM 26018 C CA . ASN A 1 40 ? -1.097 5.804 -7.277 1.00 0.00 40 ASN A CA 16
ATOM 26019 C C . ASN A 1 40 ? -2.093 6.753 -7.933 1.00 0.00 40 ASN A C 16
ATOM 26020 O O . ASN A 1 40 ? -2.049 7.964 -7.716 1.00 0.00 40 ASN A O 16
ATOM 26031 N N . MET A 1 41 ? -3.002 6.189 -8.715 1.00 0.00 41 MET A N 16
ATOM 26032 C CA . MET A 1 41 ? -4.000 6.975 -9.433 1.00 0.00 41 MET A CA 16
ATOM 26033 C C . MET A 1 41 ? -4.887 7.792 -8.500 1.00 0.00 41 MET A C 16
ATOM 26034 O O . MET A 1 41 ? -4.969 9.008 -8.631 1.00 0.00 41 MET A O 16
ATOM 26048 N N . LEU A 1 42 ? -5.532 7.124 -7.549 1.00 0.00 42 LEU A N 16
ATOM 26049 C CA . LEU A 1 42 ? -6.454 7.788 -6.624 1.00 0.00 42 LEU A CA 16
ATOM 26050 C C . LEU A 1 42 ? -5.790 8.907 -5.819 1.00 0.00 42 LEU A C 16
ATOM 26051 O O . LEU A 1 42 ? -6.349 9.997 -5.699 1.00 0.00 42 LEU A O 16
ATOM 26067 N N . SER A 1 43 ? -4.596 8.646 -5.291 1.00 0.00 43 SER A N 16
ATOM 26068 C CA . SER A 1 43 ? -3.879 9.635 -4.483 1.00 0.00 43 SER A CA 16
ATOM 26069 C C . SER A 1 43 ? -3.608 10.928 -5.259 1.00 0.00 43 SER A C 16
ATOM 26070 O O . SER A 1 43 ? -3.532 12.007 -4.673 1.00 0.00 43 SER A O 16
ATOM 26078 N N . ILE A 1 44 ? -3.462 10.819 -6.572 1.00 0.00 44 ILE A N 16
ATOM 26079 C CA . ILE A 1 44 ? -3.194 11.986 -7.400 1.00 0.00 44 ILE A CA 16
ATOM 26080 C C . ILE A 1 44 ? -4.484 12.525 -8.024 1.00 0.00 44 ILE A C 16
ATOM 26081 O O . ILE A 1 44 ? -4.597 13.714 -8.322 1.00 0.00 44 ILE A O 16
ATOM 26097 N N . GLU A 1 45 ? -5.460 11.644 -8.201 1.00 0.00 45 GLU A N 16
ATOM 26098 C CA . GLU A 1 45 ? -6.734 12.015 -8.804 1.00 0.00 45 GLU A CA 16
ATOM 26099 C C . GLU A 1 45 ? -7.645 12.736 -7.813 1.00 0.00 45 GLU A C 16
ATOM 26100 O O . GLU A 1 45 ? -8.046 13.878 -8.049 1.00 0.00 45 GLU A O 16
ATOM 26112 N N . GLN A 1 46 ? -7.975 12.080 -6.713 1.00 0.00 46 GLN A N 16
ATOM 26113 C CA . GLN A 1 46 ? -8.854 12.680 -5.720 1.00 0.00 46 GLN A CA 16
ATOM 26114 C C . GLN A 1 46 ? -8.538 12.172 -4.321 1.00 0.00 46 GLN A C 16
ATOM 26115 O O . GLN A 1 46 ? -9.068 11.152 -3.883 1.00 0.00 46 GLN A O 16
ATOM 26129 N N . TYR A 1 47 ? -7.666 12.884 -3.630 1.00 0.00 47 TYR A N 16
ATOM 26130 C CA . TYR A 1 47 ? -7.291 12.519 -2.270 1.00 0.00 47 TYR A CA 16
ATOM 26131 C C . TYR A 1 47 ? -8.029 13.406 -1.268 1.00 0.00 47 TYR A C 16
ATOM 26132 O O . TYR A 1 47 ? -7.956 13.202 -0.055 1.00 0.00 47 TYR A O 16
ATOM 26150 N N . THR A 1 48 ? -8.726 14.404 -1.792 1.00 0.00 48 THR A N 16
ATOM 26151 C CA . THR A 1 48 ? -9.469 15.338 -0.969 1.00 0.00 48 THR A CA 16
ATOM 26152 C C . THR A 1 48 ? -10.844 14.782 -0.610 1.00 0.00 48 THR A C 16
ATOM 26153 O O . THR A 1 48 ? -11.613 14.393 -1.491 1.00 0.00 48 THR A O 16
ATOM 26164 N N . ASP A 1 49 ? -11.150 14.748 0.680 1.00 0.00 49 ASP A N 16
ATOM 26165 C CA . ASP A 1 49 ? -12.435 14.250 1.151 1.00 0.00 49 ASP A CA 16
ATOM 26166 C C . ASP A 1 49 ? -13.323 15.413 1.568 1.00 0.00 49 ASP A C 16
ATOM 26167 O O . ASP A 1 49 ? -14.452 15.550 1.097 1.00 0.00 49 ASP A O 16
ATOM 26176 N N . GLY A 1 50 ? -12.804 16.252 2.455 1.00 0.00 50 GLY A N 16
ATOM 26177 C CA . GLY A 1 50 ? -13.555 17.402 2.915 1.00 0.00 50 GLY A CA 16
ATOM 26178 C C . GLY A 1 50 ? -14.029 17.248 4.345 1.00 0.00 50 GLY A C 16
ATOM 26179 O O . GLY A 1 50 ? -14.191 18.235 5.067 1.00 0.00 50 GLY A O 16
ATOM 26183 N N . LYS A 1 51 ? -14.243 16.013 4.761 1.00 0.00 51 LYS A N 16
ATOM 26184 C CA . LYS A 1 51 ? -14.693 15.730 6.112 1.00 0.00 51 LYS A CA 16
ATOM 26185 C C . LYS A 1 51 ? -13.542 15.142 6.918 1.00 0.00 51 LYS A C 16
ATOM 26186 O O . LYS A 1 51 ? -13.264 15.572 8.035 1.00 0.00 51 LYS A O 16
ATOM 26205 N N . GLY A 1 52 ? -12.876 14.166 6.330 1.00 0.00 52 GLY A N 16
ATOM 26206 C CA . GLY A 1 52 ? -11.753 13.526 6.975 1.00 0.00 52 GLY A CA 16
ATOM 26207 C C . GLY A 1 52 ? -11.128 12.482 6.083 1.00 0.00 52 GLY A C 16
ATOM 26208 O O . GLY A 1 52 ? -11.396 11.288 6.234 1.00 0.00 52 GLY A O 16
ATOM 26212 N N . GLN A 1 53 ? -10.305 12.933 5.139 1.00 0.00 53 GLN A N 16
ATOM 26213 C CA . GLN A 1 53 ? -9.646 12.027 4.208 1.00 0.00 53 GLN A CA 16
ATOM 26214 C C . GLN A 1 53 ? -8.636 11.135 4.924 1.00 0.00 53 GLN A C 16
ATOM 26215 O O . GLN A 1 53 ? -7.685 11.615 5.549 1.00 0.00 53 GLN A O 16
ATOM 26229 N N . LYS A 1 54 ? -8.852 9.829 4.840 1.00 0.00 54 LYS A N 16
ATOM 26230 C CA . LYS A 1 54 ? -7.973 8.866 5.467 1.00 0.00 54 LYS A CA 16
ATOM 26231 C C . LYS A 1 54 ? -7.210 8.087 4.402 1.00 0.00 54 LYS A C 16
ATOM 26232 O O . LYS A 1 54 ? -7.790 7.635 3.417 1.00 0.00 54 LYS A O 16
ATOM 26251 N N . ILE A 1 55 ? -5.907 7.963 4.598 1.00 0.00 55 ILE A N 16
ATOM 26252 C CA . ILE A 1 55 ? -5.053 7.242 3.676 1.00 0.00 55 ILE A CA 16
ATOM 26253 C C . ILE A 1 55 ? -4.533 5.991 4.370 1.00 0.00 55 ILE A C 16
ATOM 26254 O O . ILE A 1 55 ? -3.389 5.934 4.822 1.00 0.00 55 ILE A O 16
ATOM 26270 N N . SER A 1 56 ? -5.402 5.000 4.483 1.00 0.00 56 SER A N 16
ATOM 26271 C CA . SER A 1 56 ? -5.063 3.756 5.147 1.00 0.00 56 SER A CA 16
ATOM 26272 C C . SER A 1 56 ? -4.636 2.688 4.149 1.00 0.00 56 SER A C 16
ATOM 26273 O O . SER A 1 56 ? -5.459 2.169 3.386 1.00 0.00 56 SER A O 16
ATOM 26281 N N . VAL A 1 57 ? -3.352 2.371 4.154 1.00 0.00 57 VAL A N 16
ATOM 26282 C CA . VAL A 1 57 ? -2.809 1.354 3.272 1.00 0.00 57 VAL A CA 16
ATOM 26283 C C . VAL A 1 57 ? -2.605 0.069 4.063 1.00 0.00 57 VAL A C 16
ATOM 26284 O O . VAL A 1 57 ? -1.606 -0.087 4.769 1.00 0.00 57 VAL A O 16
ATOM 26297 N N . HIS A 1 58 ? -3.568 -0.835 3.969 1.00 0.00 58 HIS A N 16
ATOM 26298 C CA . HIS A 1 58 ? -3.508 -2.093 4.701 1.00 0.00 58 HIS A CA 16
ATOM 26299 C C . HIS A 1 58 ? -3.264 -3.268 3.764 1.00 0.00 58 HIS A C 16
ATOM 26300 O O . HIS A 1 58 ? -4.185 -3.752 3.101 1.00 0.00 58 HIS A O 16
ATOM 26314 N N . VAL A 1 59 ? -2.018 -3.725 3.713 1.00 0.00 59 VAL A N 16
ATOM 26315 C CA . VAL A 1 59 ? -1.647 -4.846 2.865 1.00 0.00 59 VAL A CA 16
ATOM 26316 C C . VAL A 1 59 ? -1.238 -6.036 3.726 1.00 0.00 59 VAL A C 16
ATOM 26317 O O . VAL A 1 59 ? -0.283 -5.955 4.496 1.00 0.00 59 VAL A O 16
ATOM 26330 N N . LYS A 1 60 ? -1.964 -7.136 3.603 1.00 0.00 60 LYS A N 16
ATOM 26331 C CA . LYS A 1 60 ? -1.672 -8.331 4.381 1.00 0.00 60 LYS A CA 16
ATOM 26332 C C . LYS A 1 60 ? -1.008 -9.386 3.509 1.00 0.00 60 LYS A C 16
ATOM 26333 O O . LYS A 1 60 ? -1.206 -10.582 3.703 1.00 0.00 60 LYS A O 16
ATOM 26352 N N . LEU A 1 61 ? -0.204 -8.930 2.556 1.00 0.00 61 LEU A N 16
ATOM 26353 C CA . LEU A 1 61 ? 0.489 -9.825 1.639 1.00 0.00 61 LEU A CA 16
ATOM 26354 C C . LEU A 1 61 ? 1.597 -10.599 2.345 1.00 0.00 61 LEU A C 16
ATOM 26355 O O . LEU A 1 61 ? 1.955 -11.704 1.934 1.00 0.00 61 LEU A O 16
ATOM 26371 N N . GLY A 1 62 ? 2.147 -10.006 3.394 1.00 0.00 62 GLY A N 16
ATOM 26372 C CA . GLY A 1 62 ? 3.195 -10.664 4.148 1.00 0.00 62 GLY A CA 16
ATOM 26373 C C . GLY A 1 62 ? 4.538 -10.633 3.451 1.00 0.00 62 GLY A C 16
ATOM 26374 O O . GLY A 1 62 ? 5.371 -9.762 3.711 1.00 0.00 62 GLY A O 16
ATOM 26378 N N . ASN A 1 63 ? 4.743 -11.569 2.543 1.00 0.00 63 ASN A N 16
ATOM 26379 C CA . ASN A 1 63 ? 6.000 -11.669 1.815 1.00 0.00 63 ASN A CA 16
ATOM 26380 C C . ASN A 1 63 ? 5.843 -11.207 0.372 1.00 0.00 63 ASN A C 16
ATOM 26381 O O . ASN A 1 63 ? 6.212 -11.915 -0.565 1.00 0.00 63 ASN A O 16
ATOM 26392 N N . ARG A 1 64 ? 5.295 -10.008 0.197 1.00 0.00 64 ARG A N 16
ATOM 26393 C CA . ARG A 1 64 ? 5.105 -9.444 -1.137 1.00 0.00 64 ARG A CA 16
ATOM 26394 C C . ARG A 1 64 ? 6.452 -9.108 -1.773 1.00 0.00 64 ARG A C 16
ATOM 26395 O O . ARG A 1 64 ? 6.584 -9.104 -2.997 1.00 0.00 64 ARG A O 16
ATOM 26416 N N . PHE A 1 65 ? 7.443 -8.836 -0.920 1.00 0.00 65 PHE A N 16
ATOM 26417 C CA . PHE A 1 65 ? 8.802 -8.512 -1.355 1.00 0.00 65 PHE A CA 16
ATOM 26418 C C . PHE A 1 65 ? 8.817 -7.327 -2.321 1.00 0.00 65 PHE A C 16
ATOM 26419 O O . PHE A 1 65 ? 9.565 -7.316 -3.299 1.00 0.00 65 PHE A O 16
ATOM 26436 N N . LEU A 1 66 ? 7.984 -6.332 -2.054 1.00 0.00 66 LEU A N 16
ATOM 26437 C CA . LEU A 1 66 ? 7.937 -5.151 -2.899 1.00 0.00 66 LEU A CA 16
ATOM 26438 C C . LEU A 1 66 ? 8.973 -4.147 -2.428 1.00 0.00 66 LEU A C 16
ATOM 26439 O O . LEU A 1 66 ? 9.209 -4.011 -1.230 1.00 0.00 66 LEU A O 16
ATOM 26455 N N . TYR A 1 67 ? 9.599 -3.461 -3.373 1.00 0.00 67 TYR A N 16
ATOM 26456 C CA . TYR A 1 67 ? 10.612 -2.467 -3.048 1.00 0.00 67 TYR A CA 16
ATOM 26457 C C . TYR A 1 67 ? 9.976 -1.274 -2.353 1.00 0.00 67 TYR A C 16
ATOM 26458 O O . TYR A 1 67 ? 9.303 -0.464 -2.991 1.00 0.00 67 TYR A O 16
ATOM 26476 N N . LYS A 1 68 ? 10.190 -1.165 -1.043 1.00 0.00 68 LYS A N 16
ATOM 26477 C CA . LYS A 1 68 ? 9.636 -0.061 -0.268 1.00 0.00 68 LYS A CA 16
ATOM 26478 C C . LYS A 1 68 ? 10.168 1.271 -0.785 1.00 0.00 68 LYS A C 16
ATOM 26479 O O . LYS A 1 68 ? 9.563 2.316 -0.573 1.00 0.00 68 LYS A O 16
ATOM 26498 N N . GLU A 1 69 ? 11.299 1.212 -1.480 1.00 0.00 69 GLU A N 16
ATOM 26499 C CA . GLU A 1 69 ? 11.923 2.402 -2.046 1.00 0.00 69 GLU A CA 16
ATOM 26500 C C . GLU A 1 69 ? 10.991 3.060 -3.061 1.00 0.00 69 GLU A C 16
ATOM 26501 O O . GLU A 1 69 ? 10.937 4.285 -3.164 1.00 0.00 69 GLU A O 16
ATOM 26513 N N . GLN A 1 70 ? 10.243 2.235 -3.787 1.00 0.00 70 GLN A N 16
ATOM 26514 C CA . GLN A 1 70 ? 9.312 2.727 -4.795 1.00 0.00 70 GLN A CA 16
ATOM 26515 C C . GLN A 1 70 ? 8.177 3.490 -4.146 1.00 0.00 70 GLN A C 16
ATOM 26516 O O . GLN A 1 70 ? 7.752 4.536 -4.635 1.00 0.00 70 GLN A O 16
ATOM 26530 N N . GLU A 1 71 ? 7.695 2.966 -3.038 1.00 0.00 71 GLU A N 16
ATOM 26531 C CA . GLU A 1 71 ? 6.608 3.596 -2.316 1.00 0.00 71 GLU A CA 16
ATOM 26532 C C . GLU A 1 71 ? 7.120 4.823 -1.579 1.00 0.00 71 GLU A C 16
ATOM 26533 O O . GLU A 1 71 ? 6.456 5.856 -1.536 1.00 0.00 71 GLU A O 16
ATOM 26545 N N . GLU A 1 72 ? 8.321 4.712 -1.032 1.00 0.00 72 GLU A N 16
ATOM 26546 C CA . GLU A 1 72 ? 8.948 5.801 -0.294 1.00 0.00 72 GLU A CA 16
ATOM 26547 C C . GLU A 1 72 ? 9.112 7.041 -1.171 1.00 0.00 72 GLU A C 16
ATOM 26548 O O . GLU A 1 72 ? 8.655 8.128 -0.812 1.00 0.00 72 GLU A O 16
ATOM 26560 N N . GLN A 1 73 ? 9.726 6.856 -2.335 1.00 0.00 73 GLN A N 16
ATOM 26561 C CA . GLN A 1 73 ? 9.982 7.956 -3.261 1.00 0.00 73 GLN A CA 16
ATOM 26562 C C . GLN A 1 73 ? 8.711 8.709 -3.659 1.00 0.00 73 GLN A C 16
ATOM 26563 O O . GLN A 1 73 ? 8.752 9.916 -3.885 1.00 0.00 73 GLN A O 16
ATOM 26577 N N . LEU A 1 74 ? 7.578 8.012 -3.732 1.00 0.00 74 LEU A N 16
ATOM 26578 C CA . LEU A 1 74 ? 6.330 8.667 -4.110 1.00 0.00 74 LEU A CA 16
ATOM 26579 C C . LEU A 1 74 ? 5.622 9.235 -2.884 1.00 0.00 74 LEU A C 16
ATOM 26580 O O . LEU A 1 74 ? 4.952 10.266 -2.961 1.00 0.00 74 LEU A O 16
ATOM 26596 N N . THR A 1 75 ? 5.793 8.575 -1.747 1.00 0.00 75 THR A N 16
ATOM 26597 C CA . THR A 1 75 ? 5.165 9.013 -0.513 1.00 0.00 75 THR A CA 16
ATOM 26598 C C . THR A 1 75 ? 5.784 10.316 -0.024 1.00 0.00 75 THR A C 16
ATOM 26599 O O . THR A 1 75 ? 5.112 11.120 0.610 1.00 0.00 75 THR A O 16
ATOM 26610 N N . GLU A 1 76 ? 7.062 10.532 -0.347 1.00 0.00 76 GLU A N 16
ATOM 26611 C CA . GLU A 1 76 ? 7.779 11.744 0.059 1.00 0.00 76 GLU A CA 16
ATOM 26612 C C . GLU A 1 76 ? 7.002 13.012 -0.302 1.00 0.00 76 GLU A C 16
ATOM 26613 O O . GLU A 1 76 ? 7.047 14.012 0.427 1.00 0.00 76 GLU A O 16
ATOM 26625 N N . LEU A 1 77 ? 6.293 12.961 -1.424 1.00 0.00 77 LEU A N 16
ATOM 26626 C CA . LEU A 1 77 ? 5.498 14.091 -1.890 1.00 0.00 77 LEU A CA 16
ATOM 26627 C C . LEU A 1 77 ? 4.414 14.444 -0.876 1.00 0.00 77 LEU A C 16
ATOM 26628 O O . LEU A 1 77 ? 4.183 15.614 -0.576 1.00 0.00 77 LEU A O 16
ATOM 26644 N N . ILE A 1 78 ? 3.765 13.422 -0.340 1.00 0.00 78 ILE A N 16
ATOM 26645 C CA . ILE A 1 78 ? 2.702 13.615 0.634 1.00 0.00 78 ILE A CA 16
ATOM 26646 C C . ILE A 1 78 ? 3.265 13.676 2.055 1.00 0.00 78 ILE A C 16
ATOM 26647 O O . ILE A 1 78 ? 2.729 14.373 2.907 1.00 0.00 78 ILE A O 16
ATOM 26663 N N . ALA A 1 79 ? 4.362 12.969 2.290 1.00 0.00 79 ALA A N 16
ATOM 26664 C CA . ALA A 1 79 ? 5.004 12.930 3.603 1.00 0.00 79 ALA A CA 16
ATOM 26665 C C . ALA A 1 79 ? 5.418 14.320 4.068 1.00 0.00 79 ALA A C 16
ATOM 26666 O O . ALA A 1 79 ? 5.356 14.630 5.258 1.00 0.00 79 ALA A O 16
ATOM 26673 N N . SER A 1 80 ? 5.812 15.159 3.123 1.00 0.00 80 SER A N 16
ATOM 26674 C CA . SER A 1 80 ? 6.236 16.522 3.428 1.00 0.00 80 SER A CA 16
ATOM 26675 C C . SER A 1 80 ? 5.049 17.395 3.862 1.00 0.00 80 SER A C 16
ATOM 26676 O O . SER A 1 80 ? 5.221 18.549 4.263 1.00 0.00 80 SER A O 16
ATOM 26684 N N . LYS A 1 81 ? 3.851 16.831 3.784 1.00 0.00 81 LYS A N 16
ATOM 26685 C CA . LYS A 1 81 ? 2.625 17.523 4.160 1.00 0.00 81 LYS A CA 16
ATOM 26686 C C . LYS A 1 81 ? 1.578 16.491 4.568 1.00 0.00 81 LYS A C 16
ATOM 26687 O O . LYS A 1 81 ? 0.420 16.553 4.146 1.00 0.00 81 LYS A O 16
ATOM 26706 N N . LYS A 1 82 ? 1.995 15.542 5.403 1.00 0.00 82 LYS A N 16
ATOM 26707 C CA . LYS A 1 82 ? 1.114 14.461 5.846 1.00 0.00 82 LYS A CA 16
ATOM 26708 C C . LYS A 1 82 ? 0.168 14.909 6.957 1.00 0.00 82 LYS A C 16
ATOM 26709 O O . LYS A 1 82 ? 0.192 14.386 8.073 1.00 0.00 82 LYS A O 16
ATOM 26728 N N . ASP A 1 83 ? -0.668 15.890 6.637 1.00 0.00 83 ASP A N 16
ATOM 26729 C CA . ASP A 1 83 ? -1.654 16.401 7.582 1.00 0.00 83 ASP A CA 16
ATOM 26730 C C . ASP A 1 83 ? -2.880 15.494 7.572 1.00 0.00 83 ASP A C 16
ATOM 26731 O O . ASP A 1 83 ? -3.665 15.457 8.522 1.00 0.00 83 ASP A O 16
ATOM 26740 N N . LEU A 1 84 ? -3.017 14.739 6.493 1.00 0.00 84 LEU A N 16
ATOM 26741 C CA . LEU A 1 84 ? -4.134 13.822 6.332 1.00 0.00 84 LEU A CA 16
ATOM 26742 C C . LEU A 1 84 ? -3.927 12.595 7.216 1.00 0.00 84 LEU A C 16
ATOM 26743 O O . LEU A 1 84 ? -2.802 12.306 7.628 1.00 0.00 84 LEU A O 16
ATOM 26759 N N . PHE A 1 85 ? -5.003 11.871 7.493 1.00 0.00 85 PHE A N 16
ATOM 26760 C CA . PHE A 1 85 ? -4.919 10.685 8.337 1.00 0.00 85 PHE A CA 16
ATOM 26761 C C . PHE A 1 85 ? -4.364 9.504 7.545 1.00 0.00 85 PHE A C 16
ATOM 26762 O O . PHE A 1 85 ? -5.111 8.641 7.083 1.00 0.00 85 PHE A O 16
ATOM 26779 N N . VAL A 1 86 ? -3.050 9.493 7.375 1.00 0.00 86 VAL A N 16
ATOM 26780 C CA . VAL A 1 86 ? -2.377 8.431 6.635 1.00 0.00 86 VAL A CA 16
ATOM 26781 C C . VAL A 1 86 ? -1.843 7.355 7.578 1.00 0.00 86 VAL A C 16
ATOM 26782 O O . VAL A 1 86 ? -1.417 7.648 8.696 1.00 0.00 86 VAL A O 16
ATOM 26795 N N . HIS A 1 87 ? -1.908 6.107 7.130 1.00 0.00 87 HIS A N 16
ATOM 26796 C CA . HIS A 1 87 ? -1.420 4.972 7.899 1.00 0.00 87 HIS A CA 16
ATOM 26797 C C . HIS A 1 87 ? -1.157 3.790 6.977 1.00 0.00 87 HIS A C 16
ATOM 26798 O O . HIS A 1 87 ? -2.079 3.060 6.608 1.00 0.00 87 HIS A O 16
ATOM 26812 N N . SER A 1 88 ? 0.095 3.618 6.592 1.00 0.00 88 SER A N 16
ATOM 26813 C CA . SER A 1 88 ? 0.488 2.529 5.713 1.00 0.00 88 SER A CA 16
ATOM 26814 C C . SER A 1 88 ? 1.215 1.449 6.504 1.00 0.00 88 SER A C 16
ATOM 26815 O O . SER A 1 88 ? 2.192 1.736 7.202 1.00 0.00 88 SER A O 16
ATOM 26823 N N . ILE A 1 89 ? 0.741 0.213 6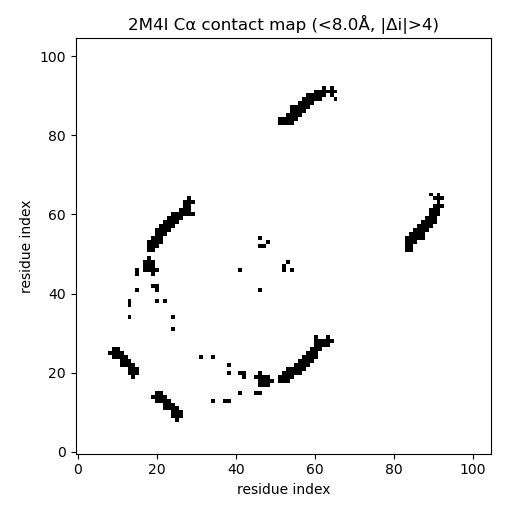.414 1.00 0.00 89 ILE A N 16
ATOM 26824 C CA . ILE A 1 89 ? 1.368 -0.880 7.141 1.00 0.00 89 ILE A CA 16
ATOM 26825 C C . ILE A 1 89 ? 1.109 -2.229 6.470 1.00 0.00 89 ILE A C 16
ATOM 26826 O O . ILE A 1 89 ? -0.018 -2.549 6.082 1.00 0.00 89 ILE A O 16
ATOM 26842 N N . ASP A 1 90 ? 2.173 -3.000 6.313 1.00 0.00 90 ASP A N 16
ATOM 26843 C CA . ASP A 1 90 ? 2.084 -4.329 5.734 1.00 0.00 90 ASP A CA 16
ATOM 26844 C C . ASP A 1 90 ? 2.808 -5.307 6.648 1.00 0.00 90 ASP A C 16
ATOM 26845 O O . ASP A 1 90 ? 3.805 -4.953 7.277 1.00 0.00 90 ASP A O 16
ATOM 26854 N N . SER A 1 91 ? 2.283 -6.516 6.758 1.00 0.00 91 SER A N 16
ATOM 26855 C CA . SER A 1 91 ? 2.863 -7.529 7.634 1.00 0.00 91 SER A CA 16
ATOM 26856 C C . SER A 1 91 ? 4.188 -8.067 7.098 1.00 0.00 91 SER A C 16
ATOM 26857 O O . SER A 1 91 ? 4.228 -9.104 6.447 1.00 0.00 91 SER A O 16
ATOM 26865 N N . GLU A 1 92 ? 5.264 -7.352 7.376 1.00 0.00 92 GLU A N 16
ATOM 26866 C CA . GLU A 1 92 ? 6.581 -7.771 6.936 1.00 0.00 92 GLU A CA 16
ATOM 26867 C C . GLU A 1 92 ? 7.191 -8.751 7.931 1.00 0.00 92 GLU A C 16
ATOM 26868 O O . GLU A 1 92 ? 7.027 -8.615 9.146 1.00 0.00 92 GLU A O 16
ATOM 26880 N N . VAL A 1 93 ? 7.876 -9.755 7.408 1.00 0.00 93 VAL A N 16
ATOM 26881 C CA . VAL A 1 93 ? 8.530 -10.754 8.241 1.00 0.00 93 VAL A CA 16
ATOM 26882 C C . VAL A 1 93 ? 10.014 -10.409 8.374 1.00 0.00 93 VAL A C 16
ATOM 26883 O O . VAL A 1 93 ? 10.722 -10.929 9.237 1.00 0.00 93 VAL A O 16
ATOM 26896 N N . ILE A 1 94 ? 10.464 -9.507 7.512 1.00 0.00 94 ILE A N 16
ATOM 26897 C CA . ILE A 1 94 ? 11.843 -9.055 7.490 1.00 0.00 94 ILE A CA 16
ATOM 26898 C C . ILE A 1 94 ? 11.941 -7.782 6.650 1.00 0.00 94 ILE A C 16
ATOM 26899 O O . ILE A 1 94 ? 11.293 -7.669 5.610 1.00 0.00 94 ILE A O 16
ATOM 26915 N N . THR A 1 95 ? 12.719 -6.819 7.116 1.00 0.00 95 THR A N 16
ATOM 26916 C CA . THR A 1 95 ? 12.872 -5.560 6.409 1.00 0.00 95 THR A CA 16
ATOM 26917 C C . THR A 1 95 ? 13.930 -5.650 5.308 1.00 0.00 95 THR A C 16
ATOM 26918 O O . THR A 1 95 ? 13.766 -5.073 4.235 1.00 0.00 95 THR A O 16
ATOM 26929 N N . LYS A 1 96 ? 15.005 -6.378 5.572 1.00 0.00 96 LYS A N 16
ATOM 26930 C CA . LYS A 1 96 ? 16.075 -6.524 4.597 1.00 0.00 96 LYS A CA 16
ATOM 26931 C C . LYS A 1 96 ? 16.610 -7.948 4.587 1.00 0.00 96 LYS A C 16
ATOM 26932 O O . LYS A 1 96 ? 17.036 -8.464 5.620 1.00 0.00 96 LYS A O 16
ATOM 26951 N N . LYS A 1 97 ? 16.567 -8.579 3.424 1.00 0.00 97 LYS A N 16
ATOM 26952 C CA . LYS A 1 97 ? 17.064 -9.936 3.260 1.00 0.00 97 LYS A CA 16
ATOM 26953 C C . LYS A 1 97 ? 17.584 -10.102 1.840 1.00 0.00 97 LYS A C 16
ATOM 26954 O O . LYS A 1 97 ? 16.835 -9.959 0.872 1.00 0.00 97 LYS A O 16
ATOM 26973 N N . GLU A 1 98 ? 18.869 -10.384 1.713 1.00 0.00 98 GLU A N 16
ATOM 26974 C CA . GLU A 1 98 ? 19.485 -10.537 0.406 1.00 0.00 98 GLU A CA 16
ATOM 26975 C C . GLU A 1 98 ? 19.335 -11.957 -0.110 1.00 0.00 98 GLU A C 16
ATOM 26976 O O . GLU A 1 98 ? 20.216 -12.796 0.071 1.00 0.00 98 GLU A O 16
ATOM 26988 N N . ALA A 1 99 ? 18.203 -12.222 -0.739 1.00 0.00 99 ALA A N 16
ATOM 26989 C CA . ALA A 1 99 ? 17.930 -13.529 -1.300 1.00 0.00 99 ALA A CA 16
ATOM 26990 C C . ALA A 1 99 ? 18.076 -13.491 -2.812 1.00 0.00 99 ALA A C 16
ATOM 26991 O O . ALA A 1 99 ? 17.151 -13.098 -3.528 1.00 0.00 99 ALA A O 16
ATOM 26998 N N . GLN A 1 100 ? 19.251 -13.865 -3.289 1.00 0.00 100 GLN A N 16
ATOM 26999 C CA . GLN A 1 100 ? 19.521 -13.872 -4.718 1.00 0.00 100 GLN A CA 16
ATOM 27000 C C . GLN A 1 100 ? 18.847 -15.073 -5.369 1.00 0.00 100 GLN A C 16
ATOM 27001 O O . GLN A 1 100 ? 19.147 -16.214 -5.027 1.00 0.00 100 GLN A O 16
ATOM 27015 N N . GLN A 1 101 ? 17.929 -14.811 -6.288 1.00 0.00 101 GLN A N 16
ATOM 27016 C CA . GLN A 1 101 ? 17.221 -15.873 -6.987 1.00 0.00 101 GLN A CA 16
ATOM 27017 C C . GLN A 1 101 ? 18.179 -16.652 -7.883 1.00 0.00 101 GLN A C 16
ATOM 27018 O O . GLN A 1 101 ? 18.649 -16.142 -8.901 1.00 0.00 101 GLN A O 16
ATOM 27032 N N . ILE A 1 102 ? 18.488 -17.875 -7.483 1.00 0.00 102 ILE A N 16
ATOM 27033 C CA . ILE A 1 102 ? 19.384 -18.720 -8.253 1.00 0.00 102 ILE A CA 16
ATOM 27034 C C . ILE A 1 102 ? 18.940 -20.173 -8.149 1.00 0.00 102 ILE A C 16
ATOM 27035 O O . ILE A 1 102 ? 18.579 -20.648 -7.072 1.00 0.00 102 ILE A O 16
ATOM 27051 N N . ARG A 1 103 ? 18.934 -20.868 -9.274 1.00 0.00 103 ARG A N 16
ATOM 27052 C CA . ARG A 1 103 ? 18.535 -22.263 -9.314 1.00 0.00 103 ARG A CA 16
ATOM 27053 C C . ARG A 1 103 ? 19.652 -23.112 -9.902 1.00 0.00 103 ARG A C 16
ATOM 27054 O O . ARG A 1 103 ? 20.327 -22.703 -10.845 1.00 0.00 103 ARG A O 16
ATOM 27075 N N . GLU A 1 104 ? 19.846 -24.291 -9.338 1.00 0.00 104 GLU A N 16
ATOM 27076 C CA . GLU A 1 104 ? 20.874 -25.212 -9.810 1.00 0.00 104 GLU A CA 16
ATOM 27077 C C . GLU A 1 104 ? 20.215 -26.403 -10.488 1.00 0.00 104 GLU A C 16
ATOM 27078 O O . GLU A 1 104 ? 20.840 -27.433 -10.744 1.00 0.00 104 GLU A O 16
ATOM 27090 N N . GLU A 1 105 ? 18.939 -26.240 -10.782 1.00 0.00 105 GLU A N 16
ATOM 27091 C CA . GLU A 1 105 ? 18.152 -27.280 -11.413 1.00 0.00 105 GLU A CA 16
ATOM 27092 C C . GLU A 1 105 ? 18.061 -27.033 -12.913 1.00 0.00 105 GLU A C 16
ATOM 27093 O O . GLU A 1 105 ? 18.431 -27.936 -13.690 1.00 0.00 105 GLU A O 16
ATOM 27105 N N . GLY A 1 1 ? -24.736 -18.956 -10.528 1.00 0.00 1 GLY A N 17
ATOM 27106 C CA . GLY A 1 1 ? -25.940 -18.094 -10.419 1.00 0.00 1 GLY A CA 17
ATOM 27107 C C . GLY A 1 1 ? -25.816 -17.084 -9.296 1.00 0.00 1 GLY A C 17
ATOM 27108 O O . GLY A 1 1 ? -24.817 -17.072 -8.575 1.00 0.00 1 GLY A O 17
ATOM 27112 N N . SER A 1 2 ? -26.823 -16.232 -9.143 1.00 0.00 2 SER A N 17
ATOM 27113 C CA . SER A 1 2 ? -26.814 -15.212 -8.102 1.00 0.00 2 SER A CA 17
ATOM 27114 C C . SER A 1 2 ? -26.953 -15.849 -6.722 1.00 0.00 2 SER A C 17
ATOM 27115 O O . SER A 1 2 ? -27.930 -16.551 -6.445 1.00 0.00 2 SER A O 17
ATOM 27123 N N . HIS A 1 3 ? -25.966 -15.618 -5.871 1.00 0.00 3 HIS A N 17
ATOM 27124 C CA . HIS A 1 3 ? -25.967 -16.158 -4.518 1.00 0.00 3 HIS A CA 17
ATOM 27125 C C . HIS A 1 3 ? -25.067 -15.313 -3.626 1.00 0.00 3 HIS A C 17
ATOM 27126 O O . HIS A 1 3 ? -24.281 -14.507 -4.126 1.00 0.00 3 HIS A O 17
ATOM 27140 N N . MET A 1 4 ? -25.185 -15.494 -2.318 1.00 0.00 4 MET A N 17
ATOM 27141 C CA . MET A 1 4 ? -24.377 -14.742 -1.369 1.00 0.00 4 MET A CA 17
ATOM 27142 C C . MET A 1 4 ? -22.954 -15.288 -1.317 1.00 0.00 4 MET A C 17
ATOM 27143 O O . MET A 1 4 ? -22.720 -16.481 -1.540 1.00 0.00 4 MET A O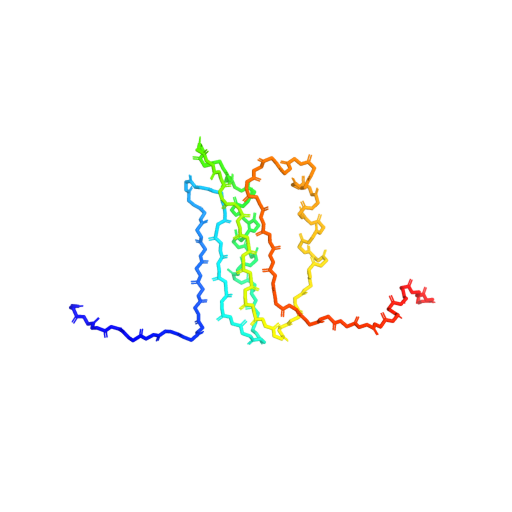 17
ATOM 27157 N N . LYS A 1 5 ? -22.011 -14.410 -1.031 1.00 0.00 5 LYS A N 17
ATOM 27158 C CA . LYS A 1 5 ? -20.611 -14.786 -0.944 1.00 0.00 5 LYS A CA 17
ATOM 27159 C C . LYS A 1 5 ? -20.238 -15.109 0.494 1.00 0.00 5 LYS A C 17
ATOM 27160 O O . LYS A 1 5 ? -20.441 -14.287 1.390 1.00 0.00 5 LYS A O 17
ATOM 27179 N N . THR A 1 6 ? -19.706 -16.300 0.710 1.00 0.00 6 THR A N 17
ATOM 27180 C CA . THR A 1 6 ? -19.291 -16.723 2.038 1.00 0.00 6 THR A CA 17
ATOM 27181 C C . THR A 1 6 ? -17.881 -16.219 2.348 1.00 0.00 6 THR A C 17
ATOM 27182 O O . THR A 1 6 ? -17.326 -15.413 1.595 1.00 0.00 6 THR A O 17
ATOM 27193 N N . LYS A 1 7 ? -17.305 -16.689 3.449 1.00 0.00 7 LYS A N 17
ATOM 27194 C CA . LYS A 1 7 ? -15.966 -16.274 3.857 1.00 0.00 7 LYS A CA 17
ATOM 27195 C C . LYS A 1 7 ? -14.908 -16.712 2.846 1.00 0.00 7 LYS A C 17
ATOM 27196 O O . LYS A 1 7 ? -15.093 -17.690 2.116 1.00 0.00 7 LYS A O 17
ATOM 27215 N N . LYS A 1 8 ? -13.798 -15.990 2.820 1.00 0.00 8 LYS A N 17
ATOM 27216 C CA . LYS A 1 8 ? -12.705 -16.286 1.904 1.00 0.00 8 LYS A CA 17
ATOM 27217 C C . LYS A 1 8 ? -11.376 -15.872 2.530 1.00 0.00 8 LYS A C 17
ATOM 27218 O O . LYS A 1 8 ? -11.358 -15.103 3.492 1.00 0.00 8 LYS A O 17
ATOM 27237 N N . GLN A 1 9 ? -10.270 -16.380 1.988 1.00 0.00 9 GLN A N 17
ATOM 27238 C CA . GLN A 1 9 ? -8.943 -16.062 2.517 1.00 0.00 9 GLN A CA 17
ATOM 27239 C C . GLN A 1 9 ? -8.270 -14.991 1.668 1.00 0.00 9 GLN A C 17
ATOM 27240 O O . GLN A 1 9 ? -7.887 -13.933 2.165 1.00 0.00 9 GLN A O 17
ATOM 27254 N N . GLN A 1 10 ? -8.121 -15.278 0.384 1.00 0.00 10 GLN A N 17
ATOM 27255 C CA . GLN A 1 10 ? -7.499 -14.344 -0.541 1.00 0.00 10 GLN A CA 17
ATOM 27256 C C . GLN A 1 10 ? -8.549 -13.412 -1.130 1.00 0.00 10 GLN A C 17
ATOM 27257 O O . GLN A 1 10 ? -9.485 -13.858 -1.799 1.00 0.00 10 GLN A O 17
ATOM 27271 N N . TYR A 1 11 ? -8.406 -12.125 -0.853 1.00 0.00 11 TYR A N 17
ATOM 27272 C CA . TYR A 1 11 ? -9.334 -11.128 -1.359 1.00 0.00 11 TYR A CA 17
ATOM 27273 C C . TYR A 1 11 ? -8.693 -9.748 -1.333 1.00 0.00 11 TYR A C 17
ATOM 27274 O O . TYR A 1 11 ? -7.608 -9.564 -0.774 1.00 0.00 11 TYR A O 17
ATOM 27292 N N . VAL A 1 12 ? -9.371 -8.788 -1.939 1.00 0.00 12 VAL A N 17
ATOM 27293 C CA . VAL A 1 12 ? -8.879 -7.424 -1.998 1.00 0.00 12 VAL A CA 17
ATOM 27294 C C . VAL A 1 12 ? -10.046 -6.437 -2.029 1.00 0.00 12 VAL A C 17
ATOM 27295 O O . VAL A 1 12 ? -11.144 -6.777 -2.475 1.00 0.00 12 VAL A O 17
ATOM 27308 N N . THR A 1 13 ? -9.813 -5.241 -1.513 1.00 0.00 13 THR A N 17
ATOM 27309 C CA . THR A 1 13 ? -10.822 -4.200 -1.501 1.00 0.00 13 THR A CA 17
ATOM 27310 C C . THR A 1 13 ? -10.149 -2.833 -1.577 1.00 0.00 13 THR A C 17
ATOM 27311 O O . THR A 1 13 ? -9.089 -2.619 -0.985 1.00 0.00 13 THR A O 17
ATOM 27322 N N . ILE A 1 14 ? -10.743 -1.927 -2.344 1.00 0.00 14 ILE A N 17
ATOM 27323 C CA . ILE A 1 14 ? -10.203 -0.586 -2.512 1.00 0.00 14 ILE A CA 17
ATOM 27324 C C . ILE A 1 14 ? -11.304 0.453 -2.343 1.00 0.00 14 ILE A C 17
ATOM 27325 O O . ILE A 1 14 ? -12.203 0.555 -3.179 1.00 0.00 14 ILE A O 17
ATOM 27341 N N . LYS A 1 15 ? -11.244 1.210 -1.261 1.00 0.00 15 LYS A N 17
ATOM 27342 C CA . LYS A 1 15 ? -12.236 2.237 -0.999 1.00 0.00 15 LYS A CA 17
ATOM 27343 C C . LYS A 1 15 ? -11.627 3.615 -1.232 1.00 0.00 15 LYS A C 17
ATOM 27344 O O . LYS A 1 15 ? -10.989 4.183 -0.342 1.00 0.00 15 LYS A O 17
ATOM 27363 N N . GLY A 1 16 ? -11.812 4.135 -2.436 1.00 0.00 16 GLY A N 17
ATOM 27364 C CA . GLY A 1 16 ? -11.283 5.438 -2.775 1.00 0.00 16 GLY A CA 17
ATOM 27365 C C . GLY A 1 16 ? -12.292 6.264 -3.543 1.00 0.00 16 GLY A C 17
ATOM 27366 O O . GLY A 1 16 ? -12.133 6.501 -4.740 1.00 0.00 16 GLY A O 17
ATOM 27370 N N . THR A 1 17 ? -13.340 6.685 -2.854 1.00 0.00 17 THR A N 17
ATOM 27371 C CA . THR A 1 17 ? -14.389 7.480 -3.470 1.00 0.00 17 THR A CA 17
ATOM 27372 C C . THR A 1 17 ? -14.944 8.509 -2.486 1.00 0.00 17 THR A C 17
ATOM 27373 O O . THR A 1 17 ? -15.400 8.156 -1.396 1.00 0.00 17 THR A O 17
ATOM 27384 N N . LYS A 1 18 ? -14.870 9.782 -2.875 1.00 0.00 18 LYS A N 17
ATOM 27385 C CA . LYS A 1 18 ? -15.358 10.897 -2.055 1.00 0.00 18 LYS A CA 17
ATOM 27386 C C . LYS A 1 18 ? -14.693 10.910 -0.674 1.00 0.00 18 LYS A C 17
ATOM 27387 O O . LYS A 1 18 ? -15.270 11.381 0.309 1.00 0.00 18 LYS A O 17
ATOM 27406 N N . ASN A 1 19 ? -13.470 10.405 -0.611 1.00 0.00 19 ASN A N 17
ATOM 27407 C CA . ASN A 1 19 ? -12.716 10.351 0.628 1.00 0.00 19 ASN A CA 17
ATOM 27408 C C . ASN A 1 19 ? -11.238 10.209 0.293 1.00 0.00 19 ASN A C 17
ATOM 27409 O O . ASN A 1 19 ? -10.788 10.711 -0.737 1.00 0.00 19 ASN A O 17
ATOM 27420 N N . GLY A 1 20 ? -10.486 9.526 1.141 1.00 0.00 20 GLY A N 17
ATOM 27421 C CA . GLY A 1 20 ? -9.076 9.344 0.893 1.00 0.00 20 GLY A CA 17
ATOM 27422 C C . GLY A 1 20 ? -8.799 8.086 0.106 1.00 0.00 20 GLY A C 17
ATOM 27423 O O . GLY A 1 20 ? -9.231 7.948 -1.038 1.00 0.00 20 GLY A O 17
ATOM 27427 N N . LEU A 1 21 ? -8.108 7.153 0.734 1.00 0.00 21 LEU A N 17
ATOM 27428 C CA . LEU A 1 21 ? -7.758 5.902 0.091 1.00 0.00 21 LEU A CA 17
ATOM 27429 C C . LEU A 1 21 ? -7.575 4.804 1.134 1.00 0.00 21 LEU A C 17
ATOM 27430 O O . LEU A 1 21 ? -6.524 4.690 1.761 1.00 0.00 21 LEU A O 17
ATOM 27446 N N . THR A 1 22 ? -8.618 4.022 1.338 1.00 0.00 22 THR A N 17
ATOM 27447 C CA . THR A 1 22 ? -8.574 2.926 2.287 1.00 0.00 22 THR A CA 17
ATOM 27448 C C . THR A 1 22 ? -8.668 1.611 1.537 1.00 0.00 22 THR A C 17
ATOM 27449 O O . THR A 1 22 ? -9.749 1.191 1.125 1.00 0.00 22 THR A O 17
ATOM 27460 N N . LEU A 1 23 ? -7.529 0.984 1.335 1.00 0.00 23 LEU A N 17
ATOM 27461 C CA . LEU A 1 23 ? -7.475 -0.272 0.617 1.00 0.00 23 LEU A CA 17
ATOM 27462 C C . LEU A 1 23 ? -6.667 -1.295 1.393 1.00 0.00 23 LEU A C 17
ATOM 27463 O O . LEU A 1 23 ? -5.805 -0.945 2.204 1.00 0.00 23 LEU A O 17
ATOM 27479 N N . HIS A 1 24 ? -6.962 -2.560 1.151 1.00 0.00 24 HIS A N 17
ATOM 27480 C CA . HIS A 1 24 ? -6.287 -3.646 1.836 1.00 0.00 24 HIS A CA 17
ATOM 27481 C C . HIS A 1 24 ? -6.322 -4.910 0.985 1.00 0.00 24 HIS A C 17
ATOM 27482 O O . HIS A 1 24 ? -7.380 -5.323 0.504 1.00 0.00 24 HIS A O 17
ATOM 27496 N N . LEU A 1 25 ? -5.154 -5.501 0.797 1.00 0.00 25 LEU A N 17
ATOM 27497 C CA . LEU A 1 25 ? -5.019 -6.720 0.020 1.00 0.00 25 LEU A CA 17
ATOM 27498 C C . LEU A 1 25 ? -4.560 -7.856 0.923 1.00 0.00 25 LEU A C 17
ATOM 27499 O O . LEU A 1 25 ? -3.733 -7.653 1.813 1.00 0.00 25 LEU A O 17
ATOM 27515 N N . ASP A 1 26 ? -5.117 -9.036 0.706 1.00 0.00 26 ASP A N 17
ATOM 27516 C CA . ASP A 1 26 ? -4.756 -10.208 1.488 1.00 0.00 26 ASP A CA 17
ATOM 27517 C C . ASP A 1 26 ? -4.288 -11.314 0.563 1.00 0.00 26 ASP A C 17
ATOM 27518 O O . ASP A 1 26 ? -5.067 -12.188 0.165 1.00 0.00 26 ASP A O 17
ATOM 27527 N N . ASP A 1 27 ? -3.016 -11.247 0.196 1.00 0.00 27 ASP A N 17
ATOM 27528 C CA . ASP A 1 27 ? -2.416 -12.231 -0.697 1.00 0.00 27 ASP A CA 17
ATOM 27529 C C . ASP A 1 27 ? -0.900 -12.169 -0.611 1.00 0.00 27 ASP A C 17
ATOM 27530 O O . ASP A 1 27 ? -0.303 -11.101 -0.760 1.00 0.00 27 ASP A O 17
ATOM 27539 N N . ALA A 1 28 ? -0.286 -13.308 -0.350 1.00 0.00 28 ALA A N 17
ATOM 27540 C CA . ALA A 1 28 ? 1.161 -13.394 -0.247 1.00 0.00 28 ALA A CA 17
ATOM 27541 C C . ALA A 1 28 ? 1.751 -14.024 -1.507 1.00 0.00 28 ALA A C 17
ATOM 27542 O O . ALA A 1 28 ? 1.091 -14.825 -2.167 1.00 0.00 28 ALA A O 17
ATOM 27549 N N . CYS A 1 29 ? 2.985 -13.636 -1.837 1.00 0.00 29 CYS A N 17
ATOM 27550 C CA . CYS A 1 29 ? 3.711 -14.150 -3.013 1.00 0.00 29 CYS A CA 17
ATOM 27551 C C . CYS A 1 29 ? 3.170 -13.595 -4.333 1.00 0.00 29 CYS A C 17
ATOM 27552 O O . CYS A 1 29 ? 3.720 -13.873 -5.397 1.00 0.00 29 CYS A O 17
ATOM 27560 N N . SER A 1 30 ? 2.117 -12.797 -4.271 1.00 0.00 30 SER A N 17
ATOM 27561 C CA . SER A 1 30 ? 1.535 -12.225 -5.477 1.00 0.00 30 SER A CA 17
ATOM 27562 C C . SER A 1 30 ? 1.796 -10.726 -5.535 1.00 0.00 30 SER A C 17
ATOM 27563 O O . SER A 1 30 ? 1.928 -10.078 -4.495 1.00 0.00 30 SER A O 17
ATOM 27571 N N . PHE A 1 31 ? 1.893 -10.184 -6.742 1.00 0.00 31 PHE A N 17
ATOM 27572 C CA . PHE A 1 31 ? 2.142 -8.760 -6.923 1.00 0.00 31 PHE A CA 17
ATOM 27573 C C . PHE A 1 31 ? 0.830 -7.982 -6.946 1.00 0.00 31 PHE A C 17
ATOM 27574 O O . PHE A 1 31 ? -0.140 -8.392 -7.589 1.00 0.00 31 PHE A O 17
ATOM 27591 N N . ASP A 1 32 ? 0.813 -6.856 -6.250 1.00 0.00 32 ASP A N 17
ATOM 27592 C CA . ASP A 1 32 ? -0.365 -6.002 -6.160 1.00 0.00 32 ASP A CA 17
ATOM 27593 C C . ASP A 1 32 ? -0.384 -4.966 -7.285 1.00 0.00 32 ASP A C 17
ATOM 27594 O O . ASP A 1 32 ? -0.576 -3.772 -7.054 1.00 0.00 32 ASP A O 17
ATOM 27603 N N . GLU A 1 33 ? -0.233 -5.443 -8.516 1.00 0.00 33 GLU A N 17
ATOM 27604 C CA . GLU A 1 33 ? -0.218 -4.574 -9.694 1.00 0.00 33 GLU A CA 17
ATOM 27605 C C . GLU A 1 33 ? -1.545 -3.834 -9.864 1.00 0.00 33 GLU A C 17
ATOM 27606 O O . GLU A 1 33 ? -1.606 -2.776 -10.490 1.00 0.00 33 GLU A O 17
ATOM 27618 N N . LEU A 1 34 ? -2.610 -4.396 -9.312 1.00 0.00 34 LEU A N 17
ATOM 27619 C CA . LEU A 1 34 ? -3.925 -3.780 -9.410 1.00 0.00 34 LEU A CA 17
ATOM 27620 C C . LEU A 1 34 ? -4.192 -2.897 -8.201 1.00 0.00 34 LEU A C 17
ATOM 27621 O O . LEU A 1 34 ? -5.235 -2.252 -8.103 1.00 0.00 34 LEU A O 17
ATOM 27637 N N . LEU A 1 35 ? -3.237 -2.870 -7.284 1.00 0.00 35 LEU A N 17
ATOM 27638 C CA . LEU A 1 35 ? -3.364 -2.079 -6.074 1.00 0.00 35 LEU A CA 17
ATOM 27639 C C . LEU A 1 35 ? -2.552 -0.798 -6.197 1.00 0.00 35 LEU A C 17
ATOM 27640 O O . LEU A 1 35 ? -3.059 0.295 -5.936 1.00 0.00 35 LEU A O 17
ATOM 27656 N N . ASP A 1 36 ? -1.294 -0.940 -6.615 1.00 0.00 36 ASP A N 17
ATOM 27657 C CA . ASP A 1 36 ? -0.400 0.206 -6.786 1.00 0.00 36 ASP A CA 17
ATOM 27658 C C . ASP A 1 36 ? -0.979 1.196 -7.795 1.00 0.00 36 ASP A C 17
ATOM 27659 O O . ASP A 1 36 ? -0.868 2.411 -7.623 1.00 0.00 36 ASP A O 17
ATOM 27668 N N . GLY A 1 37 ? -1.628 0.665 -8.832 1.00 0.00 37 GLY A N 17
ATOM 27669 C CA . GLY A 1 37 ? -2.228 1.507 -9.849 1.00 0.00 37 GLY A CA 17
ATOM 27670 C C . GLY A 1 37 ? -3.302 2.409 -9.283 1.00 0.00 37 GLY A C 17
ATOM 27671 O O . GLY A 1 37 ? -3.304 3.613 -9.526 1.00 0.00 37 GLY A O 17
ATOM 27675 N N . LEU A 1 38 ? -4.204 1.828 -8.502 1.00 0.00 38 LEU A N 17
ATOM 27676 C CA . LEU A 1 38 ? -5.290 2.587 -7.889 1.00 0.00 38 LEU A CA 17
ATOM 27677 C C . LEU A 1 38 ? -4.739 3.547 -6.844 1.00 0.00 38 LEU A C 17
ATOM 27678 O O . LEU A 1 38 ? -5.177 4.696 -6.745 1.00 0.00 38 LEU A O 17
ATOM 27694 N N . GLN A 1 39 ? -3.768 3.061 -6.079 1.00 0.00 39 GLN A N 17
ATOM 27695 C CA . GLN A 1 39 ? -3.130 3.842 -5.025 1.00 0.00 39 GLN A CA 17
ATOM 27696 C C . GLN A 1 39 ? -2.535 5.138 -5.569 1.00 0.00 39 GLN A C 17
ATOM 27697 O O . GLN A 1 39 ? -2.818 6.225 -5.063 1.00 0.00 39 GLN A O 17
ATOM 27711 N N . ASN A 1 40 ? -1.736 5.019 -6.617 1.00 0.00 40 ASN A N 17
ATOM 27712 C CA . ASN A 1 40 ? -1.077 6.172 -7.213 1.00 0.00 40 ASN A CA 17
ATOM 27713 C C . ASN A 1 40 ? -2.065 7.044 -7.984 1.00 0.00 40 ASN A C 17
ATOM 27714 O O . ASN A 1 40 ? -2.008 8.270 -7.915 1.00 0.00 40 ASN A O 17
ATOM 27725 N N . MET A 1 41 ? -2.978 6.400 -8.699 1.00 0.00 41 MET A N 17
ATOM 27726 C CA . MET A 1 41 ? -3.968 7.106 -9.506 1.00 0.00 41 MET A CA 17
ATOM 27727 C C . MET A 1 41 ? -4.849 8.032 -8.664 1.00 0.00 41 MET A C 17
ATOM 27728 O O . MET A 1 41 ? -4.981 9.220 -8.963 1.00 0.00 41 MET A O 17
ATOM 27742 N N . LEU A 1 42 ? -5.433 7.491 -7.603 1.00 0.00 42 LEU A N 17
ATOM 27743 C CA . LEU A 1 42 ? -6.326 8.266 -6.747 1.00 0.00 42 LEU A CA 17
ATOM 27744 C C . LEU A 1 42 ? -5.589 9.374 -6.000 1.00 0.00 42 LEU A C 17
ATOM 27745 O O . LEU A 1 42 ? -6.117 10.475 -5.848 1.00 0.00 42 LEU A O 17
ATOM 27761 N N . SER A 1 43 ? -4.366 9.096 -5.566 1.00 0.00 43 SER A N 17
ATOM 27762 C CA . SER A 1 43 ? -3.573 10.078 -4.830 1.00 0.00 43 SER A CA 17
ATOM 27763 C C . SER A 1 43 ? -3.155 11.253 -5.716 1.00 0.00 43 SER A C 17
ATOM 27764 O O . SER A 1 43 ? -2.711 12.294 -5.222 1.00 0.00 43 SER A O 17
ATOM 27772 N N . ILE A 1 44 ? -3.296 11.092 -7.025 1.00 0.00 44 ILE A N 17
ATOM 27773 C CA . ILE A 1 44 ? -2.932 12.146 -7.958 1.00 0.00 44 ILE A CA 17
ATOM 27774 C C . ILE A 1 44 ? -4.179 12.823 -8.536 1.00 0.00 44 ILE A C 17
ATOM 27775 O O . ILE A 1 44 ? -4.181 14.031 -8.776 1.00 0.00 44 ILE A O 17
ATOM 27791 N N . GLU A 1 45 ? -5.240 12.048 -8.735 1.00 0.00 45 GLU A N 17
ATOM 27792 C CA . GLU A 1 45 ? -6.480 12.579 -9.294 1.00 0.00 45 GLU A CA 17
ATOM 27793 C C . GLU A 1 45 ? -7.250 13.413 -8.266 1.00 0.00 45 GLU A C 17
ATOM 27794 O O . GLU A 1 45 ? -7.341 14.639 -8.386 1.00 0.00 45 GLU A O 17
ATOM 27806 N N . GLN A 1 46 ? -7.794 12.754 -7.249 1.00 0.00 46 GLN A N 17
ATOM 27807 C CA . GLN A 1 46 ? -8.573 13.438 -6.228 1.00 0.00 46 GLN A CA 17
ATOM 27808 C C . GLN A 1 46 ? -8.473 12.718 -4.889 1.00 0.00 46 GLN A C 17
ATOM 27809 O O . GLN A 1 46 ? -8.903 11.572 -4.750 1.00 0.00 46 GLN A O 17
ATOM 27823 N N . TYR A 1 47 ? -7.903 13.395 -3.908 1.00 0.00 47 TYR A N 17
ATOM 27824 C CA . TYR A 1 47 ? -7.760 12.836 -2.573 1.00 0.00 47 TYR A CA 17
ATOM 27825 C C . TYR A 1 47 ? -8.233 13.848 -1.539 1.00 0.00 47 TYR A C 17
ATOM 27826 O O . TYR A 1 47 ? -8.067 13.657 -0.337 1.00 0.00 47 TYR A O 17
ATOM 27844 N N . THR A 1 48 ? -8.836 14.926 -2.021 1.00 0.00 48 THR A N 17
ATOM 27845 C CA . THR A 1 48 ? -9.340 15.972 -1.150 1.00 0.00 48 THR A CA 17
ATOM 27846 C C . THR A 1 48 ? -10.845 15.830 -0.954 1.00 0.00 48 THR A C 17
ATOM 27847 O O . THR A 1 48 ? -11.637 16.369 -1.731 1.00 0.00 48 THR A O 17
ATOM 27858 N N . ASP A 1 49 ? -11.237 15.078 0.067 1.00 0.00 49 ASP A N 17
ATOM 27859 C CA . ASP A 1 49 ? -12.649 14.870 0.369 1.00 0.00 49 ASP A CA 17
ATOM 27860 C C . ASP A 1 49 ? -13.253 16.143 0.967 1.00 0.00 49 ASP A C 17
ATOM 27861 O O . ASP A 1 49 ? -14.357 16.547 0.600 1.00 0.00 49 ASP A O 17
ATOM 27870 N N . GLY A 1 50 ? -12.523 16.771 1.887 1.00 0.00 50 GLY A N 17
ATOM 27871 C CA . GLY A 1 50 ? -12.984 18.006 2.482 1.00 0.00 50 GLY A CA 17
ATOM 27872 C C . GLY A 1 50 ? -13.403 17.875 3.937 1.00 0.00 50 GLY A C 17
ATOM 27873 O O . GLY A 1 50 ? -13.660 18.885 4.591 1.00 0.00 50 GLY A O 17
ATOM 27877 N N . LYS A 1 51 ? -13.469 16.655 4.464 1.00 0.00 51 LYS A N 17
ATOM 27878 C CA . LYS A 1 51 ? -13.887 16.464 5.853 1.00 0.00 51 LYS A CA 17
ATOM 27879 C C . LYS A 1 51 ? -12.999 15.467 6.585 1.00 0.00 51 LYS A C 17
ATOM 27880 O O . LYS A 1 51 ? -13.420 14.851 7.567 1.00 0.00 51 LYS A O 17
ATOM 27899 N N . GLY A 1 52 ? -11.772 15.332 6.131 1.00 0.00 52 GLY A N 17
ATOM 27900 C CA . GLY A 1 52 ? -10.846 14.407 6.761 1.00 0.00 52 GLY A CA 17
ATOM 27901 C C . GLY A 1 52 ? -10.758 13.092 6.015 1.00 0.00 52 GLY A C 17
ATOM 27902 O O . GLY A 1 52 ? -11.418 12.115 6.374 1.00 0.00 52 GLY A O 17
ATOM 27906 N N . GLN A 1 53 ? -9.927 13.069 4.988 1.00 0.00 53 GLN A N 17
ATOM 27907 C CA . GLN A 1 53 ? -9.741 11.888 4.164 1.00 0.00 53 GLN A CA 17
ATOM 27908 C C . GLN A 1 53 ? -8.850 10.863 4.860 1.00 0.00 53 GLN A C 17
ATOM 27909 O O . GLN A 1 53 ? -7.843 11.213 5.482 1.00 0.00 53 GLN A O 17
ATOM 27923 N N . LYS A 1 54 ? -9.227 9.599 4.735 1.00 0.00 54 LYS A N 17
ATOM 27924 C CA . LYS A 1 54 ? -8.487 8.510 5.350 1.00 0.00 54 LYS A CA 17
ATOM 27925 C C . LYS A 1 54 ? -7.683 7.750 4.306 1.00 0.00 54 LYS A C 17
ATOM 27926 O O . LYS A 1 54 ? -8.239 7.021 3.485 1.00 0.00 54 LYS A O 17
ATOM 27945 N N . ILE A 1 55 ? -6.374 7.938 4.338 1.00 0.00 55 ILE A N 17
ATOM 27946 C CA . ILE A 1 55 ? -5.475 7.276 3.402 1.00 0.00 55 ILE A CA 17
ATOM 27947 C C . ILE A 1 55 ? -4.688 6.174 4.112 1.00 0.00 55 ILE A C 17
ATOM 27948 O O . ILE A 1 55 ? -3.470 6.255 4.268 1.00 0.00 55 ILE A O 17
ATOM 27964 N N . SER A 1 56 ? -5.392 5.156 4.571 1.00 0.00 56 SER A N 17
ATOM 27965 C CA . SER A 1 56 ? -4.762 4.042 5.262 1.00 0.00 56 SER A CA 17
ATOM 27966 C C . SER A 1 56 ? -4.483 2.888 4.299 1.00 0.00 56 SER A C 17
ATOM 27967 O O . SER A 1 56 ? -5.378 2.104 3.964 1.00 0.00 56 SER A O 17
ATOM 27975 N N . VAL A 1 57 ? -3.237 2.791 3.862 1.00 0.00 57 VAL A N 17
ATOM 27976 C CA . VAL A 1 57 ? -2.825 1.750 2.939 1.00 0.00 57 VAL A CA 17
ATOM 27977 C C . VAL A 1 57 ? -2.391 0.504 3.703 1.00 0.00 57 VAL A C 17
ATOM 27978 O O . VAL A 1 57 ? -1.266 0.415 4.191 1.00 0.00 57 VAL A O 17
ATOM 27991 N N . HIS A 1 58 ? -3.296 -0.453 3.827 1.00 0.00 58 HIS A N 17
ATOM 27992 C CA . HIS A 1 58 ? -2.988 -1.686 4.542 1.00 0.00 58 HIS A CA 17
ATOM 27993 C C . HIS A 1 58 ? -2.645 -2.816 3.568 1.00 0.00 58 HIS A C 17
ATOM 27994 O O . HIS A 1 58 ? -3.526 -3.539 3.099 1.00 0.00 58 HIS A O 17
ATOM 28008 N N . VAL A 1 59 ? -1.361 -2.969 3.271 1.00 0.00 59 VAL A N 17
ATOM 28009 C CA . VAL A 1 59 ? -0.906 -4.007 2.355 1.00 0.00 59 VAL A CA 17
ATOM 28010 C C . VAL A 1 59 ? -0.457 -5.245 3.127 1.00 0.00 59 VAL A C 17
ATOM 28011 O O . VAL A 1 59 ? 0.733 -5.466 3.351 1.00 0.00 59 VAL A O 17
ATOM 28024 N N . LYS A 1 60 ? -1.424 -6.052 3.539 1.00 0.00 60 LYS A N 17
ATOM 28025 C CA . LYS A 1 60 ? -1.132 -7.258 4.302 1.00 0.00 60 LYS A CA 17
ATOM 28026 C C . LYS A 1 60 ? -0.807 -8.428 3.378 1.00 0.00 60 LYS A C 17
ATOM 28027 O O . LYS A 1 60 ? -1.582 -9.376 3.255 1.00 0.00 60 LYS A O 17
ATOM 28046 N N . LEU A 1 61 ? 0.343 -8.354 2.722 1.00 0.00 61 LEU A N 17
ATOM 28047 C CA . LEU A 1 61 ? 0.776 -9.406 1.813 1.00 0.00 61 LEU A CA 17
ATOM 28048 C C . LEU A 1 61 ? 1.403 -10.557 2.595 1.00 0.00 61 LEU A C 17
ATOM 28049 O O . LEU A 1 61 ? 0.765 -11.578 2.843 1.00 0.00 61 LEU A O 17
ATOM 28065 N N . GLY A 1 62 ? 2.658 -10.382 2.986 1.00 0.00 62 GLY A N 17
ATOM 28066 C CA . GLY A 1 62 ? 3.350 -11.404 3.741 1.00 0.00 62 GLY A CA 17
ATOM 28067 C C . GLY A 1 62 ? 4.818 -11.479 3.385 1.00 0.00 62 GLY A C 17
ATOM 28068 O O . GLY A 1 62 ? 5.604 -10.611 3.760 1.00 0.00 62 GLY A O 17
ATOM 28072 N N . ASN A 1 63 ? 5.189 -12.502 2.635 1.00 0.00 63 ASN A N 17
ATOM 28073 C CA . ASN A 1 63 ? 6.574 -12.695 2.226 1.00 0.00 63 ASN A CA 17
ATOM 28074 C C . ASN A 1 63 ? 6.797 -12.229 0.789 1.00 0.00 63 ASN A C 17
ATOM 28075 O O . ASN A 1 63 ? 7.715 -12.692 0.110 1.00 0.00 63 ASN A O 17
ATOM 28086 N N . ARG A 1 64 ? 5.968 -11.299 0.331 1.00 0.00 64 ARG A N 17
ATOM 28087 C CA . ARG A 1 64 ? 6.087 -10.780 -1.025 1.00 0.00 64 ARG A CA 17
ATOM 28088 C C . ARG A 1 64 ? 7.318 -9.888 -1.135 1.00 0.00 64 ARG A C 17
ATOM 28089 O O . ARG A 1 64 ? 7.967 -9.847 -2.178 1.00 0.00 64 ARG A O 17
ATOM 28110 N N . PHE A 1 65 ? 7.630 -9.196 -0.040 1.00 0.00 65 PHE A N 17
ATOM 28111 C CA . PHE A 1 65 ? 8.778 -8.295 0.017 1.00 0.00 65 PHE A CA 17
ATOM 28112 C C . PHE A 1 65 ? 8.670 -7.234 -1.075 1.00 0.00 65 PHE A C 17
ATOM 28113 O O . PHE A 1 65 ? 9.490 -7.172 -1.990 1.00 0.00 65 PHE A O 17
ATOM 28130 N N . LEU A 1 66 ? 7.620 -6.427 -0.984 1.00 0.00 66 LEU A N 17
ATOM 28131 C CA . LEU A 1 66 ? 7.385 -5.365 -1.951 1.00 0.00 66 LEU A CA 17
ATOM 28132 C C . LEU A 1 66 ? 8.462 -4.293 -1.821 1.00 0.00 66 LEU A C 17
ATOM 28133 O O . LEU A 1 66 ? 9.082 -4.150 -0.765 1.00 0.00 66 LEU A O 17
ATOM 28149 N N . TYR A 1 67 ? 8.681 -3.547 -2.893 1.00 0.00 67 TYR A N 17
ATOM 28150 C CA . TYR A 1 67 ? 9.688 -2.498 -2.902 1.00 0.00 67 TYR A CA 17
ATOM 28151 C C . TYR A 1 67 ? 9.223 -1.306 -2.073 1.00 0.00 67 TYR A C 17
ATOM 28152 O O . TYR A 1 67 ? 8.631 -0.362 -2.594 1.00 0.00 67 TYR A O 17
ATOM 28170 N N . LYS A 1 68 ? 9.492 -1.379 -0.772 1.00 0.00 68 LYS A N 17
ATOM 28171 C CA . LYS A 1 68 ? 9.119 -0.334 0.175 1.00 0.00 68 LYS A CA 17
ATOM 28172 C C . LYS A 1 68 ? 9.652 1.022 -0.277 1.00 0.00 68 LYS A C 17
ATOM 28173 O O . LYS A 1 68 ? 8.935 2.022 -0.250 1.00 0.00 68 LYS A O 17
ATOM 28192 N N . GLU A 1 69 ? 10.912 1.036 -0.686 1.00 0.00 69 GLU A N 17
ATOM 28193 C CA . GLU A 1 69 ? 11.577 2.250 -1.155 1.00 0.00 69 GLU A CA 17
ATOM 28194 C C . GLU A 1 69 ? 10.790 2.927 -2.280 1.00 0.00 69 GLU A C 17
ATOM 28195 O O . GLU A 1 69 ? 10.708 4.154 -2.341 1.00 0.00 69 GLU A O 17
ATOM 28207 N N . GLN A 1 70 ? 10.192 2.118 -3.145 1.00 0.00 70 GLN A N 17
ATOM 28208 C CA . GLN A 1 70 ? 9.419 2.627 -4.274 1.00 0.00 70 GLN A CA 17
ATOM 28209 C C . GLN A 1 70 ? 8.165 3.359 -3.818 1.00 0.00 70 GLN A C 17
ATOM 28210 O O . GLN A 1 70 ? 7.849 4.439 -4.313 1.00 0.00 70 GLN A O 17
ATOM 28224 N N . GLU A 1 71 ? 7.447 2.764 -2.883 1.00 0.00 71 GLU A N 17
ATOM 28225 C CA . GLU A 1 71 ? 6.229 3.376 -2.374 1.00 0.00 71 GLU A CA 17
ATOM 28226 C C . GLU A 1 71 ? 6.575 4.555 -1.480 1.00 0.00 71 GLU A C 17
ATOM 28227 O O . GLU A 1 71 ? 5.862 5.559 -1.444 1.00 0.00 71 GLU A O 17
ATOM 28239 N N . GLU A 1 72 ? 7.690 4.441 -0.780 1.00 0.00 72 GLU A N 17
ATOM 28240 C CA . GLU A 1 72 ? 8.137 5.492 0.116 1.00 0.00 72 GLU A CA 17
ATOM 28241 C C . GLU A 1 72 ? 8.493 6.760 -0.656 1.00 0.00 72 GLU A C 17
ATOM 28242 O O . GLU A 1 72 ? 8.025 7.841 -0.310 1.00 0.00 72 GLU A O 17
ATOM 28254 N N . GLN A 1 73 ? 9.287 6.620 -1.718 1.00 0.00 73 GLN A N 17
ATOM 28255 C CA . GLN A 1 73 ? 9.713 7.770 -2.519 1.00 0.00 73 GLN A CA 17
ATOM 28256 C C . GLN A 1 73 ? 8.527 8.545 -3.092 1.00 0.00 73 GLN A C 17
ATOM 28257 O O . GLN A 1 73 ? 8.597 9.764 -3.230 1.00 0.00 73 GLN A O 17
ATOM 28271 N N . LEU A 1 74 ? 7.431 7.857 -3.413 1.00 0.00 74 LEU A N 17
ATOM 28272 C CA . LEU A 1 74 ? 6.261 8.540 -3.955 1.00 0.00 74 LEU A CA 17
ATOM 28273 C C . LEU A 1 74 ? 5.422 9.134 -2.824 1.00 0.00 74 LEU A C 17
ATOM 28274 O O . LEU A 1 74 ? 4.816 10.196 -2.981 1.00 0.00 74 LEU A O 17
ATOM 28290 N N . THR A 1 75 ? 5.415 8.460 -1.680 1.00 0.00 75 THR A N 17
ATOM 28291 C CA . THR A 1 75 ? 4.667 8.933 -0.525 1.00 0.00 75 THR A CA 17
ATOM 28292 C C . THR A 1 75 ? 5.372 10.134 0.108 1.00 0.00 75 THR A C 17
ATOM 28293 O O . THR A 1 75 ? 4.729 10.995 0.706 1.00 0.00 75 THR A O 17
ATOM 28304 N N . GLU A 1 76 ? 6.694 10.186 -0.058 1.00 0.00 76 GLU A N 17
ATOM 28305 C CA . GLU A 1 76 ? 7.526 11.264 0.479 1.00 0.00 76 GLU A CA 17
ATOM 28306 C C . GLU A 1 76 ? 6.963 12.642 0.142 1.00 0.00 76 GLU A C 17
ATOM 28307 O O . GLU A 1 76 ? 7.036 13.565 0.958 1.00 0.00 76 GLU A O 17
ATOM 28319 N N . LEU A 1 77 ? 6.403 12.769 -1.056 1.00 0.00 77 LEU A N 17
ATOM 28320 C CA . LEU A 1 77 ? 5.822 14.029 -1.503 1.00 0.00 77 LEU A CA 17
ATOM 28321 C C . LEU A 1 77 ? 4.697 14.466 -0.568 1.00 0.00 77 LEU A C 17
ATOM 28322 O O . LEU A 1 77 ? 4.695 15.584 -0.055 1.00 0.00 77 LEU A O 17
ATOM 28338 N N . ILE A 1 78 ? 3.757 13.562 -0.331 1.00 0.00 78 ILE A N 17
ATOM 28339 C CA . ILE A 1 78 ? 2.617 13.842 0.533 1.00 0.00 78 ILE A CA 17
ATOM 28340 C C . ILE A 1 78 ? 3.026 13.811 2.005 1.00 0.00 78 ILE A C 17
ATOM 28341 O O . ILE A 1 78 ? 2.472 14.535 2.826 1.00 0.00 78 ILE A O 17
ATOM 28357 N N . ALA A 1 79 ? 4.017 12.985 2.322 1.00 0.00 79 ALA A N 17
ATOM 28358 C CA . ALA A 1 79 ? 4.512 12.841 3.692 1.00 0.00 79 ALA A CA 17
ATOM 28359 C C . ALA A 1 79 ? 5.058 14.153 4.242 1.00 0.00 79 ALA A C 17
ATOM 28360 O O . ALA A 1 79 ? 5.095 14.353 5.453 1.00 0.00 79 ALA A O 17
ATOM 28367 N N . SER A 1 80 ? 5.475 15.042 3.351 1.00 0.00 80 SER A N 17
ATOM 28368 C CA . SER A 1 80 ? 6.013 16.335 3.753 1.00 0.00 80 SER A CA 17
ATOM 28369 C C . SER A 1 80 ? 4.932 17.189 4.417 1.00 0.00 80 SER A C 17
ATOM 28370 O O . SER A 1 80 ? 5.215 17.999 5.301 1.00 0.00 80 SER A O 17
ATOM 28378 N N . LYS A 1 81 ? 3.693 16.982 3.998 1.00 0.00 81 LYS A N 17
ATOM 28379 C CA . LYS A 1 81 ? 2.562 17.716 4.543 1.00 0.00 81 LYS A CA 17
ATOM 28380 C C . LYS A 1 81 ? 1.400 16.764 4.776 1.00 0.00 81 LYS A C 17
ATOM 28381 O O . LYS A 1 81 ? 0.265 17.029 4.373 1.00 0.00 81 LYS A O 17
ATOM 28400 N N . LYS A 1 82 ? 1.699 15.646 5.422 1.00 0.00 82 LYS A N 17
ATOM 28401 C CA . LYS A 1 82 ? 0.692 14.633 5.712 1.00 0.00 82 LYS A CA 17
ATOM 28402 C C . LYS A 1 82 ? -0.265 15.099 6.805 1.00 0.00 82 LYS A C 17
ATOM 28403 O O . LYS A 1 82 ? -0.137 14.734 7.976 1.00 0.00 82 LYS A O 17
ATOM 28422 N N . ASP A 1 83 ? -1.211 15.938 6.412 1.00 0.00 83 ASP A N 17
ATOM 28423 C CA . ASP A 1 83 ? -2.218 16.458 7.327 1.00 0.00 83 ASP A CA 17
ATOM 28424 C C . ASP A 1 83 ? -3.431 15.535 7.320 1.00 0.00 83 ASP A C 17
ATOM 28425 O O . ASP A 1 83 ? -4.382 15.708 8.079 1.00 0.00 83 ASP A O 17
ATOM 28434 N N . LEU A 1 84 ? -3.363 14.532 6.453 1.00 0.00 84 LEU A N 17
ATOM 28435 C CA . LEU A 1 84 ? -4.436 13.561 6.300 1.00 0.00 84 LEU A CA 17
ATOM 28436 C C . LEU A 1 84 ? -4.151 12.329 7.152 1.00 0.00 84 LEU A C 17
ATOM 28437 O O . LEU A 1 84 ? -3.062 12.195 7.712 1.00 0.00 84 LEU A O 17
ATOM 28453 N N . PHE A 1 85 ? -5.119 11.429 7.240 1.00 0.00 85 PHE A N 17
ATOM 28454 C CA . PHE A 1 85 ? -4.946 10.202 8.010 1.00 0.00 85 PHE A CA 17
ATOM 28455 C C . PHE A 1 85 ? -4.285 9.140 7.140 1.00 0.00 85 PHE A C 17
ATOM 28456 O O . PHE A 1 85 ? -4.906 8.140 6.777 1.00 0.00 85 PHE A O 17
ATOM 28473 N N . VAL A 1 86 ? -3.029 9.373 6.792 1.00 0.00 86 VAL A N 17
ATOM 28474 C CA . VAL A 1 86 ? -2.291 8.452 5.944 1.00 0.00 86 VAL A CA 17
ATOM 28475 C C . VAL A 1 86 ? -1.373 7.547 6.764 1.00 0.00 86 VAL A C 17
ATOM 28476 O O . VAL A 1 86 ? -0.533 8.016 7.533 1.00 0.00 86 VAL A O 17
ATOM 28489 N N . HIS A 1 87 ? -1.546 6.244 6.602 1.00 0.00 87 HIS A N 17
ATOM 28490 C CA . HIS A 1 87 ? -0.737 5.263 7.316 1.00 0.00 87 HIS A CA 17
ATOM 28491 C C . HIS A 1 87 ? -0.696 3.954 6.546 1.00 0.00 87 HIS A C 17
ATOM 28492 O O . HIS A 1 87 ? -1.736 3.395 6.202 1.00 0.00 87 HIS A O 17
ATOM 28506 N N . SER A 1 88 ? 0.507 3.475 6.277 1.00 0.00 88 SER A N 17
ATOM 28507 C CA . SER A 1 88 ? 0.691 2.233 5.543 1.00 0.00 88 SER A CA 17
ATOM 28508 C C . SER A 1 88 ? 1.400 1.198 6.407 1.00 0.00 88 SER A C 17
ATOM 28509 O O . SER A 1 88 ? 2.306 1.527 7.173 1.00 0.00 88 SER A O 17
ATOM 28517 N N . ILE A 1 89 ? 0.968 -0.050 6.293 1.00 0.00 89 ILE A N 17
ATOM 28518 C CA . ILE A 1 89 ? 1.558 -1.136 7.061 1.00 0.00 89 ILE A CA 17
ATOM 28519 C C . ILE A 1 89 ? 1.515 -2.434 6.260 1.00 0.00 89 ILE A C 17
ATOM 28520 O O . ILE A 1 89 ? 0.504 -2.743 5.624 1.00 0.00 89 ILE A O 17
ATOM 28536 N N . ASP A 1 90 ? 2.616 -3.175 6.270 1.00 0.00 90 ASP A N 17
ATOM 28537 C CA . ASP A 1 90 ? 2.687 -4.442 5.549 1.00 0.00 90 ASP A CA 17
ATOM 28538 C C . ASP A 1 90 ? 2.770 -5.597 6.543 1.00 0.00 90 ASP A C 17
ATOM 28539 O O . ASP A 1 90 ? 2.599 -5.394 7.745 1.00 0.00 90 ASP A O 17
ATOM 28548 N N . SER A 1 91 ? 3.007 -6.809 6.060 1.00 0.00 91 SER A N 17
ATOM 28549 C CA . SER A 1 91 ? 3.086 -7.968 6.939 1.00 0.00 91 SER A CA 17
ATOM 28550 C C . SER A 1 91 ? 4.370 -8.762 6.709 1.00 0.00 91 SER A C 17
ATOM 28551 O O . SER A 1 91 ? 4.328 -9.960 6.417 1.00 0.00 91 SER A O 17
ATOM 28559 N N . GLU A 1 92 ? 5.507 -8.095 6.842 1.00 0.00 92 GLU A N 17
ATOM 28560 C CA . GLU A 1 92 ? 6.805 -8.740 6.659 1.00 0.00 92 GLU A CA 17
ATOM 28561 C C . GLU A 1 92 ? 7.123 -9.678 7.821 1.00 0.00 92 GLU A C 17
ATOM 28562 O O . GLU A 1 92 ? 6.411 -9.711 8.830 1.00 0.00 92 GLU A O 17
ATOM 28574 N N . VAL A 1 93 ? 8.185 -10.454 7.669 1.00 0.00 93 VAL A N 17
ATOM 28575 C CA . VAL A 1 93 ? 8.596 -11.393 8.703 1.00 0.00 93 VAL A CA 17
ATOM 28576 C C . VAL A 1 93 ? 10.027 -11.102 9.164 1.00 0.00 93 VAL A C 17
ATOM 28577 O O . VAL A 1 93 ? 10.430 -11.485 10.264 1.00 0.00 93 VAL A O 17
ATOM 28590 N N . ILE A 1 94 ? 10.780 -10.403 8.330 1.00 0.00 94 ILE A N 17
ATOM 28591 C CA . ILE A 1 94 ? 12.153 -10.057 8.648 1.00 0.00 94 ILE A CA 17
ATOM 28592 C C . ILE A 1 94 ? 12.526 -8.725 8.005 1.00 0.00 94 ILE A C 17
ATOM 28593 O O . ILE A 1 94 ? 12.418 -8.553 6.790 1.00 0.00 94 ILE A O 17
ATOM 28609 N N . THR A 1 95 ? 12.933 -7.778 8.833 1.00 0.00 95 THR A N 17
ATOM 28610 C CA . THR A 1 95 ? 13.319 -6.461 8.358 1.00 0.00 95 THR A CA 17
ATOM 28611 C C . THR A 1 95 ? 14.804 -6.429 8.019 1.00 0.00 95 THR A C 17
ATOM 28612 O O . THR A 1 95 ? 15.655 -6.422 8.911 1.00 0.00 95 THR A O 17
ATOM 28623 N N . LYS A 1 96 ? 15.115 -6.434 6.731 1.00 0.00 96 LYS A N 17
ATOM 28624 C CA . LYS A 1 96 ? 16.499 -6.399 6.291 1.00 0.00 96 LYS A CA 17
ATOM 28625 C C . LYS A 1 96 ? 16.605 -5.829 4.882 1.00 0.00 96 LYS A C 17
ATOM 28626 O O . LYS A 1 96 ? 15.698 -5.994 4.068 1.00 0.00 96 LYS A O 17
ATOM 28645 N N . LYS A 1 97 ? 17.708 -5.152 4.611 1.00 0.00 97 LYS A N 17
ATOM 28646 C CA . LYS A 1 97 ? 17.960 -4.579 3.301 1.00 0.00 97 LYS A CA 17
ATOM 28647 C C . LYS A 1 97 ? 19.460 -4.573 3.037 1.00 0.00 97 LYS A C 17
ATOM 28648 O O . LYS A 1 97 ? 20.245 -4.109 3.866 1.00 0.00 97 LYS A O 17
ATOM 28667 N N . GLU A 1 98 ? 19.848 -5.127 1.902 1.00 0.00 98 GLU A N 17
ATOM 28668 C CA . GLU A 1 98 ? 21.247 -5.213 1.522 1.00 0.00 98 GLU A CA 17
ATOM 28669 C C . GLU A 1 98 ? 21.798 -3.839 1.149 1.00 0.00 98 GLU A C 17
ATOM 28670 O O . GLU A 1 98 ? 21.690 -3.397 0.004 1.00 0.00 98 GLU A O 17
ATOM 28682 N N . ALA A 1 99 ? 22.377 -3.164 2.132 1.00 0.00 99 ALA A N 17
ATOM 28683 C CA . ALA A 1 99 ? 22.949 -1.843 1.922 1.00 0.00 99 ALA A CA 17
ATOM 28684 C C . ALA A 1 99 ? 24.371 -1.953 1.377 1.00 0.00 99 ALA A C 17
ATOM 28685 O O . ALA A 1 99 ? 25.340 -1.619 2.059 1.00 0.00 99 ALA A O 17
ATOM 28692 N N . GLN A 1 100 ? 24.485 -2.452 0.156 1.00 0.00 100 GLN A N 17
ATOM 28693 C CA . GLN A 1 100 ? 25.776 -2.612 -0.495 1.00 0.00 100 GLN A CA 17
ATOM 28694 C C . GLN A 1 100 ? 26.152 -1.329 -1.227 1.00 0.00 100 GLN A C 17
ATOM 28695 O O . GLN A 1 100 ? 25.284 -0.627 -1.748 1.00 0.00 100 GLN A O 17
ATOM 28709 N N . GLN A 1 101 ? 27.442 -1.024 -1.258 1.00 0.00 101 GLN A N 17
ATOM 28710 C CA . GLN A 1 101 ? 27.921 0.181 -1.920 1.00 0.00 101 GLN A CA 17
ATOM 28711 C C . GLN A 1 101 ? 27.966 0.000 -3.435 1.00 0.00 101 GLN A C 17
ATOM 28712 O O . GLN A 1 101 ? 29.012 -0.319 -4.008 1.00 0.00 101 GLN A O 17
ATOM 28726 N N . ILE A 1 102 ? 26.821 0.180 -4.076 1.00 0.00 102 ILE A N 17
ATOM 28727 C CA . ILE A 1 102 ? 26.715 0.067 -5.524 1.00 0.00 102 ILE A CA 17
ATOM 28728 C C . ILE A 1 102 ? 25.884 1.230 -6.066 1.00 0.00 102 ILE A C 17
ATOM 28729 O O . ILE A 1 102 ? 24.664 1.280 -5.892 1.00 0.00 102 ILE A O 17
ATOM 28745 N N . ARG A 1 103 ? 26.556 2.177 -6.697 1.00 0.00 103 ARG A N 17
ATOM 28746 C CA . ARG A 1 103 ? 25.894 3.356 -7.230 1.00 0.00 103 ARG A CA 17
ATOM 28747 C C . ARG A 1 103 ? 25.920 3.371 -8.750 1.00 0.00 103 ARG A C 17
ATOM 28748 O O . ARG A 1 103 ? 26.984 3.294 -9.362 1.00 0.00 103 ARG A O 17
ATOM 28769 N N . GLU A 1 104 ? 24.743 3.459 -9.351 1.00 0.00 104 GLU A N 17
ATOM 28770 C CA . GLU A 1 104 ? 24.628 3.510 -10.800 1.00 0.00 104 GLU A CA 17
ATOM 28771 C C . GLU A 1 104 ? 24.883 4.934 -11.283 1.00 0.00 104 GLU A C 17
ATOM 28772 O O . GLU A 1 104 ? 25.220 5.164 -12.444 1.00 0.00 104 GLU A O 17
ATOM 28784 N N . GLU A 1 105 ? 24.714 5.889 -10.375 1.00 0.00 105 GLU A N 17
ATOM 28785 C CA . GLU A 1 105 ? 24.937 7.294 -10.683 1.00 0.00 105 GLU A CA 17
ATOM 28786 C C . GLU A 1 105 ? 26.232 7.763 -10.042 1.00 0.00 105 GLU A C 17
ATOM 28787 O O . GLU A 1 105 ? 27.188 8.068 -10.780 1.00 0.00 105 GLU A O 17
ATOM 28799 N N . GLY A 1 1 ? -27.684 -4.602 -0.524 1.00 0.00 1 GLY A N 18
ATOM 28800 C CA . GLY A 1 1 ? -26.936 -4.184 0.685 1.00 0.00 1 GLY A CA 18
ATOM 28801 C C . GLY A 1 1 ? -27.428 -4.889 1.931 1.00 0.00 1 GLY A C 18
ATOM 28802 O O . GLY A 1 1 ? -28.311 -5.746 1.852 1.00 0.00 1 GLY A O 18
ATOM 28806 N N . SER A 1 2 ? -26.856 -4.520 3.076 1.00 0.00 2 SER A N 18
ATOM 28807 C CA . SER A 1 2 ? -27.214 -5.112 4.367 1.00 0.00 2 SER A CA 18
ATOM 28808 C C . SER A 1 2 ? -26.999 -6.624 4.360 1.00 0.00 2 SER A C 18
ATOM 28809 O O . SER A 1 2 ? -27.947 -7.404 4.461 1.00 0.00 2 SER A O 18
ATOM 28817 N N . HIS A 1 3 ? -25.744 -7.032 4.229 1.00 0.00 3 HIS A N 18
ATOM 28818 C CA . HIS A 1 3 ? -25.399 -8.449 4.200 1.00 0.00 3 HIS A CA 18
ATOM 28819 C C . HIS A 1 3 ? -24.210 -8.721 5.108 1.00 0.00 3 HIS A C 18
ATOM 28820 O O . HIS A 1 3 ? -23.367 -7.845 5.316 1.00 0.00 3 HIS A O 18
ATOM 28834 N N . MET A 1 4 ? -24.142 -9.929 5.642 1.00 0.00 4 MET A N 18
ATOM 28835 C CA . MET A 1 4 ? -23.054 -10.310 6.531 1.00 0.00 4 MET A CA 18
ATOM 28836 C C . MET A 1 4 ? -21.828 -10.731 5.734 1.00 0.00 4 MET A C 18
ATOM 28837 O O . MET A 1 4 ? -21.945 -11.248 4.622 1.00 0.00 4 MET A O 18
ATOM 28851 N N . LYS A 1 5 ? -20.654 -10.499 6.302 1.00 0.00 5 LYS A N 18
ATOM 28852 C CA . LYS A 1 5 ? -19.409 -10.871 5.652 1.00 0.00 5 LYS A CA 18
ATOM 28853 C C . LYS A 1 5 ? -18.787 -12.057 6.378 1.00 0.00 5 LYS A C 18
ATOM 28854 O O . LYS A 1 5 ? -18.412 -11.949 7.546 1.00 0.00 5 LYS A O 18
ATOM 28873 N N . THR A 1 6 ? -18.689 -13.182 5.687 1.00 0.00 6 THR A N 18
ATOM 28874 C CA . THR A 1 6 ? -18.134 -14.393 6.270 1.00 0.00 6 THR A CA 18
ATOM 28875 C C . THR A 1 6 ? -16.612 -14.444 6.119 1.00 0.00 6 THR A C 18
ATOM 28876 O O . THR A 1 6 ? -16.024 -13.637 5.392 1.00 0.00 6 THR A O 18
ATOM 28887 N N . LYS A 1 7 ? -15.986 -15.393 6.810 1.00 0.00 7 LYS A N 18
ATOM 28888 C CA . LYS A 1 7 ? -14.536 -15.565 6.768 1.00 0.00 7 LYS A CA 18
ATOM 28889 C C . LYS A 1 7 ? -14.069 -15.944 5.364 1.00 0.00 7 LYS A C 18
ATOM 28890 O O . LYS A 1 7 ? -14.805 -16.577 4.601 1.00 0.00 7 LYS A O 18
ATOM 28909 N N . LYS A 1 8 ? -12.843 -15.561 5.032 1.00 0.00 8 LYS A N 18
ATOM 28910 C CA . LYS A 1 8 ? -12.277 -15.850 3.722 1.00 0.00 8 LYS A CA 18
ATOM 28911 C C . LYS A 1 8 ? -10.772 -16.092 3.831 1.00 0.00 8 LYS A C 18
ATOM 28912 O O . LYS A 1 8 ? -10.168 -15.790 4.861 1.00 0.00 8 LYS A O 18
ATOM 28931 N N . GLN A 1 9 ? -10.171 -16.641 2.779 1.00 0.00 9 GLN A N 18
ATOM 28932 C CA . GLN A 1 9 ? -8.735 -16.895 2.776 1.00 0.00 9 GLN A CA 18
ATOM 28933 C C . GLN A 1 9 ? -7.991 -15.768 2.063 1.00 0.00 9 GLN A C 18
ATOM 28934 O O . GLN A 1 9 ? -6.823 -15.511 2.346 1.00 0.00 9 GLN A O 18
ATOM 28948 N N . GLN A 1 10 ? -8.680 -15.091 1.149 1.00 0.00 10 GLN A N 18
ATOM 28949 C CA . GLN A 1 10 ? -8.092 -13.987 0.400 1.00 0.00 10 GLN A CA 18
ATOM 28950 C C . GLN A 1 10 ? -9.175 -12.991 0.016 1.00 0.00 10 GLN A C 18
ATOM 28951 O O . GLN A 1 10 ? -10.296 -13.388 -0.308 1.00 0.00 10 GLN A O 18
ATOM 28965 N N . TYR A 1 11 ? -8.852 -11.707 0.066 1.00 0.00 11 TYR A N 18
ATOM 28966 C CA . TYR A 1 11 ? -9.819 -10.668 -0.272 1.00 0.00 11 TYR A CA 18
ATOM 28967 C C . TYR A 1 11 ? -9.112 -9.420 -0.767 1.00 0.00 11 TYR A C 18
ATOM 28968 O O . TYR A 1 11 ? -7.961 -9.169 -0.407 1.00 0.00 11 TYR A O 18
ATOM 28986 N N . VAL A 1 12 ? -9.806 -8.646 -1.587 1.00 0.00 12 VAL A N 18
ATOM 28987 C CA . VAL A 1 12 ? -9.262 -7.413 -2.128 1.00 0.00 12 VAL A CA 18
ATOM 28988 C C . VAL A 1 12 ? -10.351 -6.344 -2.189 1.00 0.00 12 VAL A C 18
ATOM 28989 O O . VAL A 1 12 ? -11.496 -6.629 -2.550 1.00 0.00 12 VAL A O 18
ATOM 29002 N N . THR A 1 13 ? -10.004 -5.126 -1.798 1.00 0.00 13 THR A N 18
ATOM 29003 C CA . THR A 1 13 ? -10.946 -4.020 -1.816 1.00 0.00 13 THR A CA 18
ATOM 29004 C C . THR A 1 13 ? -10.205 -2.687 -1.916 1.00 0.00 13 THR A C 18
ATOM 29005 O O . THR A 1 13 ? -9.125 -2.522 -1.338 1.00 0.00 13 THR A O 18
ATOM 29016 N N . ILE A 1 14 ? -10.773 -1.760 -2.680 1.00 0.00 14 ILE A N 18
ATOM 29017 C CA . ILE A 1 14 ? -10.183 -0.438 -2.871 1.00 0.00 14 ILE A CA 18
ATOM 29018 C C . ILE A 1 14 ? -11.263 0.636 -2.782 1.00 0.00 14 ILE A C 18
ATOM 29019 O O . ILE A 1 14 ? -12.232 0.610 -3.542 1.00 0.00 14 ILE A O 18
ATOM 29035 N N . LYS A 1 15 ? -11.106 1.562 -1.852 1.00 0.00 15 LYS A N 18
ATOM 29036 C CA . LYS A 1 15 ? -12.064 2.641 -1.680 1.00 0.00 15 LYS A CA 18
ATOM 29037 C C . LYS A 1 15 ? -11.363 3.993 -1.705 1.00 0.00 15 LYS A C 18
ATOM 29038 O O . LYS A 1 15 ? -10.765 4.415 -0.715 1.00 0.00 15 LYS A O 18
ATOM 29057 N N . GLY A 1 16 ? -11.431 4.661 -2.848 1.00 0.00 16 GLY A N 18
ATOM 29058 C CA . GLY A 1 16 ? -10.804 5.961 -2.994 1.00 0.00 16 GLY A CA 18
ATOM 29059 C C . GLY A 1 16 ? -11.761 7.000 -3.538 1.00 0.00 16 GLY A C 18
ATOM 29060 O O . GLY A 1 16 ? -11.354 7.946 -4.215 1.00 0.00 16 GLY A O 18
ATOM 29064 N N . THR A 1 17 ? -13.036 6.826 -3.238 1.00 0.00 17 THR A N 18
ATOM 29065 C CA . THR A 1 17 ? -14.058 7.746 -3.695 1.00 0.00 17 THR A CA 18
ATOM 29066 C C . THR A 1 17 ? -14.810 8.340 -2.506 1.00 0.00 17 THR A C 18
ATOM 29067 O O . THR A 1 17 ? -15.092 7.639 -1.528 1.00 0.00 17 THR A O 18
ATOM 29078 N N . LYS A 1 18 ? -15.105 9.640 -2.591 1.00 0.00 18 LYS A N 18
ATOM 29079 C CA . LYS A 1 18 ? -15.820 10.365 -1.535 1.00 0.00 18 LYS A CA 18
ATOM 29080 C C . LYS A 1 18 ? -15.104 10.247 -0.191 1.00 0.00 18 LYS A C 18
ATOM 29081 O O . LYS A 1 18 ? -15.742 10.205 0.865 1.00 0.00 18 LYS A O 18
ATOM 29100 N N . ASN A 1 19 ? -13.776 10.205 -0.247 1.00 0.00 19 ASN A N 18
ATOM 29101 C CA . ASN A 1 19 ? -12.938 10.088 0.941 1.00 0.00 19 ASN A CA 18
ATOM 29102 C C . ASN A 1 19 ? -11.470 10.190 0.533 1.00 0.00 19 ASN A C 18
ATOM 29103 O O . ASN A 1 19 ? -11.118 10.999 -0.328 1.00 0.00 19 ASN A O 18
ATOM 29114 N N . GLY A 1 20 ? -10.624 9.379 1.145 1.00 0.00 20 GLY A N 18
ATOM 29115 C CA . GLY A 1 20 ? -9.218 9.392 0.819 1.00 0.00 20 GLY A CA 18
ATOM 29116 C C . GLY A 1 20 ? -8.826 8.210 -0.032 1.00 0.00 20 GLY A C 18
ATOM 29117 O O . GLY A 1 20 ? -9.084 8.189 -1.234 1.00 0.00 20 GLY A O 18
ATOM 29121 N N . LEU A 1 21 ? -8.228 7.213 0.598 1.00 0.00 21 LEU A N 18
ATOM 29122 C CA . LEU A 1 21 ? -7.790 6.022 -0.105 1.00 0.00 21 LEU A CA 18
ATOM 29123 C C . LEU A 1 21 ? -7.596 4.862 0.868 1.00 0.00 21 LEU A C 18
ATOM 29124 O O . LEU A 1 21 ? -6.567 4.757 1.534 1.00 0.00 21 LEU A O 18
ATOM 29140 N N . THR A 1 22 ? -8.600 4.013 0.964 1.00 0.00 22 THR A N 18
ATOM 29141 C CA . THR A 1 22 ? -8.544 2.857 1.838 1.00 0.00 22 THR A CA 18
ATOM 29142 C C . THR A 1 22 ? -8.489 1.585 1.003 1.00 0.00 22 THR A C 18
ATOM 29143 O O . THR A 1 22 ? -9.426 1.273 0.270 1.00 0.00 22 THR A O 18
ATOM 29154 N N . LEU A 1 23 ? -7.380 0.868 1.091 1.00 0.00 23 LEU A N 18
ATOM 29155 C CA . LEU A 1 23 ? -7.209 -0.362 0.336 1.00 0.00 23 LEU A CA 18
ATOM 29156 C C . LEU A 1 23 ? -6.654 -1.460 1.230 1.00 0.00 23 LEU A C 18
ATOM 29157 O O . LEU A 1 23 ? -5.913 -1.185 2.180 1.00 0.00 23 LEU A O 18
ATOM 29173 N N . HIS A 1 24 ? -7.014 -2.698 0.921 1.00 0.00 24 HIS A N 18
ATOM 29174 C CA . HIS A 1 24 ? -6.568 -3.844 1.699 1.00 0.00 24 HIS A CA 18
ATOM 29175 C C . HIS A 1 24 ? -6.663 -5.123 0.872 1.00 0.00 24 HIS A C 18
ATOM 29176 O O . HIS A 1 24 ? -7.710 -5.433 0.302 1.00 0.00 24 HIS A O 18
ATOM 29190 N N . LEU A 1 25 ? -5.553 -5.843 0.797 1.00 0.00 25 LEU A N 18
ATOM 29191 C CA . LEU A 1 25 ? -5.485 -7.104 0.072 1.00 0.00 25 LEU A CA 18
ATOM 29192 C C . LEU A 1 25 ? -4.930 -8.182 0.995 1.00 0.00 25 LEU A C 18
ATOM 29193 O O . LEU A 1 25 ? -3.931 -7.955 1.672 1.00 0.00 25 LEU A O 18
ATOM 29209 N N . ASP A 1 26 ? -5.589 -9.334 1.038 1.00 0.00 26 ASP A N 18
ATOM 29210 C CA . ASP A 1 26 ? -5.153 -10.436 1.893 1.00 0.00 26 ASP A CA 18
ATOM 29211 C C . ASP A 1 26 ? -4.660 -11.613 1.055 1.00 0.00 26 ASP A C 18
ATOM 29212 O O . ASP A 1 26 ? -5.400 -12.565 0.813 1.00 0.00 26 ASP A O 18
ATOM 29221 N N . ASP A 1 27 ? -3.419 -11.528 0.598 1.00 0.00 27 ASP A N 18
ATOM 29222 C CA . ASP A 1 27 ? -2.810 -12.593 -0.198 1.00 0.00 27 ASP A CA 18
ATOM 29223 C C . ASP A 1 27 ? -1.304 -12.589 0.024 1.00 0.00 27 ASP A C 18
ATOM 29224 O O . ASP A 1 27 ? -0.647 -11.574 -0.188 1.00 0.00 27 ASP A O 18
ATOM 29233 N N . ALA A 1 28 ? -0.767 -13.721 0.451 1.00 0.00 28 ALA A N 18
ATOM 29234 C CA . ALA A 1 28 ? 0.659 -13.830 0.741 1.00 0.00 28 ALA A CA 18
ATOM 29235 C C . ALA A 1 28 ? 1.485 -14.194 -0.488 1.00 0.00 28 ALA A C 18
ATOM 29236 O O . ALA A 1 28 ? 1.065 -14.994 -1.324 1.00 0.00 28 ALA A O 18
ATOM 29243 N N . CYS A 1 29 ? 2.677 -13.594 -0.560 1.00 0.00 29 CYS A N 18
ATOM 29244 C CA . CYS A 1 29 ? 3.627 -13.825 -1.648 1.00 0.00 29 CYS A CA 18
ATOM 29245 C C . CYS A 1 29 ? 3.028 -13.538 -3.027 1.00 0.00 29 CYS A C 18
ATOM 29246 O O . CYS A 1 29 ? 2.850 -14.446 -3.842 1.00 0.00 29 CYS A O 18
ATOM 29254 N N . SER A 1 30 ? 2.727 -12.277 -3.283 1.00 0.00 30 SER A N 18
ATOM 29255 C CA . SER A 1 30 ? 2.161 -11.874 -4.562 1.00 0.00 30 SER A CA 18
ATOM 29256 C C . SER A 1 30 ? 2.632 -10.480 -4.952 1.00 0.00 30 SER A C 18
ATOM 29257 O O . SER A 1 30 ? 3.295 -9.798 -4.168 1.00 0.00 30 SER A O 18
ATOM 29265 N N . PHE A 1 31 ? 2.300 -10.069 -6.170 1.00 0.00 31 PHE A N 18
ATOM 29266 C CA . PHE A 1 31 ? 2.661 -8.747 -6.651 1.00 0.00 31 PHE A CA 18
ATOM 29267 C C . PHE A 1 31 ? 1.403 -7.905 -6.813 1.00 0.00 31 PHE A C 18
ATOM 29268 O O . PHE A 1 31 ? 0.658 -8.043 -7.787 1.00 0.00 31 PHE A O 18
ATOM 29285 N N . ASP A 1 32 ? 1.159 -7.044 -5.842 1.00 0.00 32 ASP A N 18
ATOM 29286 C CA . ASP A 1 32 ? -0.009 -6.175 -5.846 1.00 0.00 32 ASP A CA 18
ATOM 29287 C C . ASP A 1 32 ? 0.212 -4.946 -6.720 1.00 0.00 32 ASP A C 18
ATOM 29288 O O . ASP A 1 32 ? -0.147 -3.830 -6.352 1.00 0.00 32 ASP A O 18
ATOM 29297 N N . GLU A 1 33 ? 0.763 -5.174 -7.906 1.00 0.00 33 GLU A N 18
ATOM 29298 C CA . GLU A 1 33 ? 1.045 -4.099 -8.851 1.00 0.00 33 GLU A CA 18
ATOM 29299 C C . GLU A 1 33 ? -0.223 -3.327 -9.210 1.00 0.00 33 GLU A C 18
ATOM 29300 O O . GLU A 1 33 ? -0.187 -2.111 -9.389 1.00 0.00 33 GLU A O 18
ATOM 29312 N N . LEU A 1 34 ? -1.340 -4.039 -9.309 1.00 0.00 34 LEU A N 18
ATOM 29313 C CA . LEU A 1 34 ? -2.615 -3.413 -9.636 1.00 0.00 34 LEU A CA 18
ATOM 29314 C C . LEU A 1 34 ? -3.097 -2.555 -8.474 1.00 0.00 34 LEU A C 18
ATOM 29315 O O . LEU A 1 34 ? -3.716 -1.508 -8.672 1.00 0.00 34 LEU A O 18
ATOM 29331 N N . LEU A 1 35 ? -2.787 -2.995 -7.263 1.00 0.00 35 LEU A N 18
ATOM 29332 C CA . LEU A 1 35 ? -3.177 -2.275 -6.063 1.00 0.00 35 LEU A CA 18
ATOM 29333 C C . LEU A 1 35 ? -2.361 -0.992 -5.957 1.00 0.00 35 LEU A C 18
ATOM 29334 O O . LEU A 1 35 ? -2.907 0.091 -5.738 1.00 0.00 35 LEU A O 18
ATOM 29350 N N . ASP A 1 36 ? -1.050 -1.131 -6.138 1.00 0.00 36 ASP A N 18
ATOM 29351 C CA . ASP A 1 36 ? -0.129 0.002 -6.090 1.00 0.00 36 ASP A CA 18
ATOM 29352 C C . ASP A 1 36 ? -0.446 0.996 -7.209 1.00 0.00 36 ASP A C 18
ATOM 29353 O O . ASP A 1 36 ? -0.414 2.213 -7.002 1.00 0.00 36 ASP A O 18
ATOM 29362 N N . GLY A 1 37 ? -0.771 0.470 -8.387 1.00 0.00 37 GLY A N 18
ATOM 29363 C CA . GLY A 1 37 ? -1.108 1.316 -9.518 1.00 0.00 37 GLY A CA 18
ATOM 29364 C C . GLY A 1 37 ? -2.305 2.195 -9.225 1.00 0.00 37 GLY A C 18
ATOM 29365 O O . GLY A 1 37 ? -2.268 3.405 -9.454 1.00 0.00 37 GLY A O 18
ATOM 29369 N N . LEU A 1 38 ? -3.361 1.586 -8.693 1.00 0.00 38 LEU A N 18
ATOM 29370 C CA . LEU A 1 38 ? -4.574 2.320 -8.352 1.00 0.00 38 LEU A CA 18
ATOM 29371 C C . LEU A 1 38 ? -4.286 3.314 -7.234 1.00 0.00 38 LEU A C 18
ATOM 29372 O O . LEU A 1 38 ? -4.820 4.422 -7.222 1.00 0.00 38 LEU A O 18
ATOM 29388 N N . GLN A 1 39 ? -3.428 2.904 -6.305 1.00 0.00 39 GLN A N 18
ATOM 29389 C CA . GLN A 1 39 ? -3.033 3.744 -5.180 1.00 0.00 39 GLN A CA 18
ATOM 29390 C C . GLN A 1 39 ? -2.424 5.049 -5.684 1.00 0.00 39 GLN A C 18
ATOM 29391 O O . GLN A 1 39 ? -2.803 6.138 -5.250 1.00 0.00 39 GLN A O 18
ATOM 29405 N N . ASN A 1 40 ? -1.502 4.930 -6.630 1.00 0.00 40 ASN A N 18
ATOM 29406 C CA . ASN A 1 40 ? -0.833 6.091 -7.205 1.00 0.00 40 ASN A CA 18
ATOM 29407 C C . ASN A 1 40 ? -1.815 6.920 -8.024 1.00 0.00 40 ASN A C 18
ATOM 29408 O O . ASN A 1 40 ? -1.865 8.144 -7.903 1.00 0.00 40 ASN A O 18
ATOM 29419 N N . MET A 1 41 ? -2.603 6.236 -8.847 1.00 0.00 41 MET A N 18
ATOM 29420 C CA . MET A 1 41 ? -3.588 6.887 -9.710 1.00 0.00 41 MET A CA 18
ATOM 29421 C C . MET A 1 41 ? -4.583 7.726 -8.910 1.00 0.00 41 MET A C 18
ATOM 29422 O O . MET A 1 41 ? -4.730 8.922 -9.154 1.00 0.00 41 MET A O 18
ATOM 29436 N N . LEU A 1 42 ? -5.243 7.097 -7.947 1.00 0.00 42 LEU A N 18
ATOM 29437 C CA . LEU A 1 42 ? -6.245 7.776 -7.129 1.00 0.00 42 LEU A CA 18
ATOM 29438 C C . LEU A 1 42 ? -5.654 8.934 -6.329 1.00 0.00 42 LEU A C 18
ATOM 29439 O O . LEU A 1 42 ? -6.288 9.980 -6.188 1.00 0.00 42 LEU A O 18
ATOM 29455 N N . SER A 1 43 ? -4.436 8.753 -5.829 1.00 0.00 43 SER A N 18
ATOM 29456 C CA . SER A 1 43 ? -3.767 9.784 -5.041 1.00 0.00 43 SER A CA 18
ATOM 29457 C C . SER A 1 43 ? -3.567 11.062 -5.862 1.00 0.00 43 SER A C 18
ATOM 29458 O O . SER A 1 43 ? -3.657 12.172 -5.337 1.00 0.00 43 SER A O 18
ATOM 29466 N N . ILE A 1 44 ? -3.301 10.898 -7.153 1.00 0.00 44 ILE A N 18
ATOM 29467 C CA . ILE A 1 44 ? -3.095 12.037 -8.037 1.00 0.00 44 ILE A CA 18
ATOM 29468 C C . ILE A 1 44 ? -4.431 12.604 -8.514 1.00 0.00 44 ILE A C 18
ATOM 29469 O O . ILE A 1 44 ? -4.583 13.818 -8.665 1.00 0.00 44 ILE A O 18
ATOM 29485 N N . GLU A 1 45 ? -5.400 11.718 -8.730 1.00 0.00 45 GLU A N 18
ATOM 29486 C CA . GLU A 1 45 ? -6.724 12.113 -9.202 1.00 0.00 45 GLU A CA 18
ATOM 29487 C C . GLU A 1 45 ? -7.438 13.033 -8.213 1.00 0.00 45 GLU A C 18
ATOM 29488 O O . GLU A 1 45 ? -7.638 14.214 -8.495 1.00 0.00 45 GLU A O 18
ATOM 29500 N N . GLN A 1 46 ? -7.808 12.502 -7.056 1.00 0.00 46 GLN A N 18
ATOM 29501 C CA . GLN A 1 46 ? -8.521 13.293 -6.061 1.00 0.00 46 GLN A CA 18
ATOM 29502 C C . GLN A 1 46 ? -8.386 12.694 -4.666 1.00 0.00 46 GLN A C 18
ATOM 29503 O O . GLN A 1 46 ? -8.632 11.508 -4.457 1.00 0.00 46 GLN A O 18
ATOM 29517 N N . TYR A 1 47 ? -8.003 13.533 -3.716 1.00 0.00 47 TYR A N 18
ATOM 29518 C CA . TYR A 1 47 ? -7.855 13.110 -2.332 1.00 0.00 47 TYR A CA 18
ATOM 29519 C C . TYR A 1 47 ? -8.538 14.116 -1.414 1.00 0.00 47 TYR A C 18
ATOM 29520 O O . TYR A 1 47 ? -8.376 14.082 -0.194 1.00 0.00 47 TYR A O 18
ATOM 29538 N N . THR A 1 48 ? -9.320 14.996 -2.020 1.00 0.00 48 THR A N 18
ATOM 29539 C CA . THR A 1 48 ? -10.028 16.032 -1.296 1.00 0.00 48 THR A CA 18
ATOM 29540 C C . THR A 1 48 ? -11.386 15.543 -0.796 1.00 0.00 48 THR A C 18
ATOM 29541 O O . THR A 1 48 ? -12.394 15.658 -1.492 1.00 0.00 48 THR A O 18
ATOM 29552 N N . ASP A 1 49 ? -11.398 14.959 0.398 1.00 0.00 49 ASP A N 18
ATOM 29553 C CA . ASP A 1 49 ? -12.638 14.472 0.993 1.00 0.00 49 ASP A CA 18
ATOM 29554 C C . ASP A 1 49 ? -13.534 15.643 1.386 1.00 0.00 49 ASP A C 18
ATOM 29555 O O . ASP A 1 49 ? -14.653 15.771 0.891 1.00 0.00 49 ASP A O 18
ATOM 29564 N N . GLY A 1 50 ? -13.029 16.504 2.261 1.00 0.00 50 GLY A N 18
ATOM 29565 C CA . GLY A 1 50 ? -13.807 17.643 2.699 1.00 0.00 50 GLY A CA 18
ATOM 29566 C C . GLY A 1 50 ? -13.812 17.806 4.205 1.00 0.00 50 GLY A C 18
ATOM 29567 O O . GLY A 1 50 ? -13.793 18.929 4.712 1.00 0.00 50 GLY A O 18
ATOM 29571 N N . LYS A 1 51 ? -13.827 16.689 4.924 1.00 0.00 51 LYS A N 18
ATOM 29572 C CA . LYS A 1 51 ? -13.849 16.716 6.381 1.00 0.00 51 LYS A CA 18
ATOM 29573 C C . LYS A 1 51 ? -12.877 15.694 6.968 1.00 0.00 51 LYS A C 18
ATOM 29574 O O . LYS A 1 51 ? -13.075 15.185 8.075 1.00 0.00 51 LYS A O 18
ATOM 29593 N N . GLY A 1 52 ? -11.821 15.409 6.228 1.00 0.00 52 GLY A N 18
ATOM 29594 C CA . GLY A 1 52 ? -10.831 14.451 6.679 1.00 0.00 52 GLY A CA 18
ATOM 29595 C C . GLY A 1 52 ? -10.887 13.165 5.883 1.00 0.00 52 GLY A C 18
ATOM 29596 O O . GLY A 1 52 ? -11.874 12.432 5.942 1.00 0.00 52 GLY A O 18
ATOM 29600 N N . GLN A 1 53 ? -9.823 12.892 5.148 1.00 0.00 53 GLN A N 18
ATOM 29601 C CA . GLN A 1 53 ? -9.745 11.700 4.317 1.00 0.00 53 GLN A CA 18
ATOM 29602 C C . GLN A 1 53 ? -8.849 10.639 4.951 1.00 0.00 53 GLN A C 18
ATOM 29603 O O . GLN A 1 53 ? -7.870 10.953 5.634 1.00 0.00 53 GLN A O 18
ATOM 29617 N N . LYS A 1 54 ? -9.194 9.380 4.721 1.00 0.00 54 LYS A N 18
ATOM 29618 C CA . LYS A 1 54 ? -8.443 8.258 5.262 1.00 0.00 54 LYS A CA 18
ATOM 29619 C C . LYS A 1 54 ? -7.578 7.609 4.190 1.00 0.00 54 LYS A C 18
ATOM 29620 O O . LYS A 1 54 ? -8.084 6.888 3.331 1.00 0.00 54 LYS A O 18
ATOM 29639 N N . ILE A 1 55 ? -6.280 7.865 4.242 1.00 0.00 55 ILE A N 18
ATOM 29640 C CA . ILE A 1 55 ? -5.344 7.284 3.288 1.00 0.00 55 ILE A CA 18
ATOM 29641 C C . ILE A 1 55 ? -4.609 6.125 3.959 1.00 0.00 55 ILE A C 18
ATOM 29642 O O . ILE A 1 55 ? -3.410 6.187 4.229 1.00 0.00 55 ILE A O 18
ATOM 29658 N N . SER A 1 56 ? -5.352 5.076 4.257 1.00 0.00 56 SER A N 18
ATOM 29659 C CA . SER A 1 56 ? -4.797 3.913 4.923 1.00 0.00 56 SER A CA 18
ATOM 29660 C C . SER A 1 56 ? -4.461 2.801 3.930 1.00 0.00 56 SER A C 18
ATOM 29661 O O . SER A 1 56 ? -5.340 2.055 3.488 1.00 0.00 56 SER A O 18
ATOM 29669 N N . VAL A 1 57 ? -3.187 2.705 3.578 1.00 0.00 57 VAL A N 18
ATOM 29670 C CA . VAL A 1 57 ? -2.720 1.679 2.659 1.00 0.00 57 VAL A CA 18
ATOM 29671 C C . VAL A 1 57 ? -2.391 0.410 3.436 1.00 0.00 57 VAL A C 18
ATOM 29672 O O . VAL A 1 57 ? -1.274 0.232 3.925 1.00 0.00 57 VAL A O 18
ATOM 29685 N N . HIS A 1 58 ? -3.373 -0.469 3.573 1.00 0.00 58 HIS A N 18
ATOM 29686 C CA . HIS A 1 58 ? -3.178 -1.704 4.316 1.00 0.00 58 HIS A CA 18
ATOM 29687 C C . HIS A 1 58 ? -2.855 -2.866 3.385 1.00 0.00 58 HIS A C 18
ATOM 29688 O O . HIS A 1 58 ? -3.732 -3.659 3.035 1.00 0.00 58 HIS A O 18
ATOM 29702 N N . VAL A 1 59 ? -1.596 -2.966 2.995 1.00 0.00 59 VAL A N 18
ATOM 29703 C CA . VAL A 1 59 ? -1.153 -4.041 2.118 1.00 0.00 59 VAL A CA 18
ATOM 29704 C C . VAL A 1 59 ? -0.796 -5.272 2.943 1.00 0.00 59 VAL A C 18
ATOM 29705 O O . VAL A 1 59 ? 0.375 -5.611 3.126 1.00 0.00 59 VAL A O 18
ATOM 29718 N N . LYS A 1 60 ? -1.825 -5.932 3.450 1.00 0.00 60 LYS A N 18
ATOM 29719 C CA . LYS A 1 60 ? -1.655 -7.120 4.271 1.00 0.00 60 LYS A CA 18
ATOM 29720 C C . LYS A 1 60 ? -1.391 -8.354 3.421 1.00 0.00 60 LYS A C 18
ATOM 29721 O O . LYS A 1 60 ? -2.147 -9.326 3.467 1.00 0.00 60 LYS A O 18
ATOM 29740 N N . LEU A 1 61 ? -0.321 -8.317 2.645 1.00 0.00 61 LEU A N 18
ATOM 29741 C CA . LEU A 1 61 ? 0.028 -9.440 1.796 1.00 0.00 61 LEU A CA 18
ATOM 29742 C C . LEU A 1 61 ? 0.739 -10.515 2.610 1.00 0.00 61 LEU A C 18
ATOM 29743 O O . LEU A 1 61 ? 0.132 -11.513 3.000 1.00 0.00 61 LEU A O 18
ATOM 29759 N N . GLY A 1 62 ? 2.013 -10.299 2.890 1.00 0.00 62 GLY A N 18
ATOM 29760 C CA . GLY A 1 62 ? 2.763 -11.265 3.660 1.00 0.00 62 GLY A CA 18
ATOM 29761 C C . GLY A 1 62 ? 3.942 -11.811 2.895 1.00 0.00 62 GLY A C 18
ATOM 29762 O O . GLY A 1 62 ? 3.790 -12.736 2.092 1.00 0.00 62 GLY A O 18
ATOM 29766 N N . ASN A 1 63 ? 5.107 -11.216 3.128 1.00 0.00 63 ASN A N 18
ATOM 29767 C CA . ASN A 1 63 ? 6.349 -11.625 2.475 1.00 0.00 63 ASN A CA 18
ATOM 29768 C C . ASN A 1 63 ? 6.240 -11.441 0.965 1.00 0.00 63 ASN A C 18
ATOM 29769 O O . ASN A 1 63 ? 6.596 -12.323 0.183 1.00 0.00 63 ASN A O 18
ATOM 29780 N N . ARG A 1 64 ? 5.746 -10.273 0.570 1.00 0.00 64 ARG A N 18
ATOM 29781 C CA . ARG A 1 64 ? 5.574 -9.942 -0.836 1.00 0.00 64 ARG A CA 18
ATOM 29782 C C . ARG A 1 64 ? 6.883 -9.427 -1.420 1.00 0.00 64 ARG A C 18
ATOM 29783 O O . ARG A 1 64 ? 7.177 -9.654 -2.595 1.00 0.00 64 ARG A O 18
ATOM 29804 N N . PHE A 1 65 ? 7.664 -8.745 -0.580 1.00 0.00 65 PHE A N 18
ATOM 29805 C CA . PHE A 1 65 ? 8.950 -8.186 -0.985 1.00 0.00 65 PHE A CA 18
ATOM 29806 C C . PHE A 1 65 ? 8.793 -7.321 -2.236 1.00 0.00 65 PHE A C 18
ATOM 29807 O O . PHE A 1 65 ? 9.358 -7.616 -3.291 1.00 0.00 65 PHE A O 18
ATOM 29824 N N . LEU A 1 66 ? 8.007 -6.258 -2.114 1.00 0.00 66 LEU A N 18
ATOM 29825 C CA . LEU A 1 66 ? 7.760 -5.359 -3.234 1.00 0.00 66 LEU A CA 18
ATOM 29826 C C . LEU A 1 66 ? 8.798 -4.244 -3.284 1.00 0.00 66 LEU A C 18
ATOM 29827 O O . LEU A 1 66 ? 9.803 -4.281 -2.574 1.00 0.00 66 LEU A O 18
ATOM 29843 N N . TYR A 1 67 ? 8.543 -3.249 -4.125 1.00 0.00 67 TYR A N 18
ATOM 29844 C CA . TYR A 1 67 ? 9.454 -2.124 -4.285 1.00 0.00 67 TYR A CA 18
ATOM 29845 C C . TYR A 1 67 ? 9.171 -1.031 -3.256 1.00 0.00 67 TYR A C 18
ATOM 29846 O O . TYR A 1 67 ? 8.527 -0.024 -3.559 1.00 0.00 67 TYR A O 18
ATOM 29864 N N . LYS A 1 68 ? 9.682 -1.225 -2.043 1.00 0.00 68 LYS A N 18
ATOM 29865 C CA . LYS A 1 68 ? 9.486 -0.262 -0.963 1.00 0.00 68 LYS A CA 18
ATOM 29866 C C . LYS A 1 68 ? 10.046 1.101 -1.336 1.00 0.00 68 LYS A C 18
ATOM 29867 O O . LYS A 1 68 ? 9.515 2.131 -0.925 1.00 0.00 68 LYS A O 18
ATOM 29886 N N . GLU A 1 69 ? 11.112 1.097 -2.127 1.00 0.00 69 GLU A N 18
ATOM 29887 C CA . GLU A 1 69 ? 11.742 2.329 -2.570 1.00 0.00 69 GLU A CA 18
ATOM 29888 C C . GLU A 1 69 ? 10.743 3.192 -3.337 1.00 0.00 69 GLU A C 18
ATOM 29889 O O . GLU A 1 69 ? 10.653 4.400 -3.123 1.00 0.00 69 GLU A O 18
ATOM 29901 N N . GLN A 1 70 ? 9.975 2.553 -4.215 1.00 0.00 70 GLN A N 18
ATOM 29902 C CA . GLN A 1 70 ? 8.978 3.254 -5.016 1.00 0.00 70 GLN A CA 18
ATOM 29903 C C . GLN A 1 70 ? 7.863 3.794 -4.132 1.00 0.00 70 GLN A C 18
ATOM 29904 O O . GLN A 1 70 ? 7.393 4.915 -4.329 1.00 0.00 70 GLN A O 18
ATOM 29918 N N . GLU A 1 71 ? 7.447 2.989 -3.160 1.00 0.00 71 GLU A N 18
ATOM 29919 C CA . GLU A 1 71 ? 6.387 3.381 -2.238 1.00 0.00 71 GLU A CA 18
ATOM 29920 C C . GLU A 1 71 ? 6.815 4.592 -1.408 1.00 0.00 71 GLU A C 18
ATOM 29921 O O . GLU A 1 71 ? 6.105 5.595 -1.335 1.00 0.00 71 GLU A O 18
ATOM 29933 N N . GLU A 1 72 ? 8.000 4.503 -0.820 1.00 0.00 72 GLU A N 18
ATOM 29934 C CA . GLU A 1 72 ? 8.527 5.565 0.031 1.00 0.00 72 GLU A CA 18
ATOM 29935 C C . GLU A 1 72 ? 8.752 6.874 -0.727 1.00 0.00 72 GLU A C 18
ATOM 29936 O O . GLU A 1 72 ? 8.374 7.940 -0.239 1.00 0.00 72 GLU A O 18
ATOM 29948 N N . GLN A 1 73 ? 9.341 6.804 -1.920 1.00 0.00 73 GLN A N 18
ATOM 29949 C CA . GLN A 1 73 ? 9.613 8.017 -2.697 1.00 0.00 73 GLN A CA 18
ATOM 29950 C C . GLN A 1 73 ? 8.333 8.789 -3.020 1.00 0.00 73 GLN A C 18
ATOM 29951 O O . GLN A 1 73 ? 8.320 10.016 -2.969 1.00 0.00 73 GLN A O 18
ATOM 29965 N N . LEU A 1 74 ? 7.248 8.078 -3.328 1.00 0.00 74 LEU A N 18
ATOM 29966 C CA . LEU A 1 74 ? 5.989 8.741 -3.653 1.00 0.00 74 LEU A CA 18
ATOM 29967 C C . LEU A 1 74 ? 5.316 9.242 -2.380 1.00 0.00 74 LEU A C 18
ATOM 29968 O O . LEU A 1 74 ? 4.685 10.298 -2.372 1.00 0.00 74 LEU A O 18
ATOM 29984 N N . THR A 1 75 ? 5.485 8.498 -1.294 1.00 0.00 75 THR A N 18
ATOM 29985 C CA . THR A 1 75 ? 4.898 8.869 -0.017 1.00 0.00 75 THR A CA 18
ATOM 29986 C C . THR A 1 75 ? 5.565 10.125 0.542 1.00 0.00 75 THR A C 18
ATOM 29987 O O . THR A 1 75 ? 4.914 10.942 1.183 1.00 0.00 75 THR A O 18
ATOM 29998 N N . GLU A 1 76 ? 6.858 10.289 0.258 1.00 0.00 76 GLU A N 18
ATOM 29999 C CA . GLU A 1 76 ? 7.614 11.440 0.741 1.00 0.00 76 GLU A CA 18
ATOM 30000 C C . GLU A 1 76 ? 6.988 12.758 0.275 1.00 0.00 76 GLU A C 18
ATOM 30001 O O . GLU A 1 76 ? 7.007 13.757 1.001 1.00 0.00 76 GLU A O 18
ATOM 30013 N N . LEU A 1 77 ? 6.416 12.751 -0.925 1.00 0.00 77 LEU A N 18
ATOM 30014 C CA . LEU A 1 77 ? 5.776 13.942 -1.481 1.00 0.00 77 LEU A CA 18
ATOM 30015 C C . LEU A 1 77 ? 4.598 14.381 -0.618 1.00 0.00 77 LEU A C 18
ATOM 30016 O O . LEU A 1 77 ? 4.267 15.564 -0.548 1.00 0.00 77 LEU A O 18
ATOM 30032 N N . ILE A 1 78 ? 3.974 13.420 0.044 1.00 0.00 78 ILE A N 18
ATOM 30033 C CA . ILE A 1 78 ? 2.833 13.700 0.900 1.00 0.00 78 ILE A CA 18
ATOM 30034 C C . ILE A 1 78 ? 3.257 13.747 2.369 1.00 0.00 78 ILE A C 18
ATOM 30035 O O . ILE A 1 78 ? 2.618 14.402 3.184 1.00 0.00 78 ILE A O 18
ATOM 30051 N N . ALA A 1 79 ? 4.349 13.062 2.696 1.00 0.00 79 ALA A N 18
ATOM 30052 C CA . ALA A 1 79 ? 4.863 13.015 4.066 1.00 0.00 79 ALA A CA 18
ATOM 30053 C C . ALA A 1 79 ? 5.300 14.393 4.549 1.00 0.00 79 ALA A C 18
ATOM 30054 O O . ALA A 1 79 ? 5.322 14.664 5.750 1.00 0.00 79 ALA A O 18
ATOM 30061 N N . SER A 1 80 ? 5.630 15.260 3.604 1.00 0.00 80 SER A N 18
ATOM 30062 C CA . SER A 1 80 ? 6.065 16.616 3.911 1.00 0.00 80 SER A CA 18
ATOM 30063 C C . SER A 1 80 ? 4.887 17.456 4.397 1.00 0.00 80 SER A C 18
ATOM 30064 O O . SER A 1 80 ? 5.058 18.554 4.924 1.00 0.00 80 SER A O 18
ATOM 30072 N N . LYS A 1 81 ? 3.694 16.912 4.209 1.00 0.00 81 LYS A N 18
ATOM 30073 C CA . LYS A 1 81 ? 2.458 17.566 4.609 1.00 0.00 81 LYS A CA 18
ATOM 30074 C C . LYS A 1 81 ? 1.434 16.503 4.980 1.00 0.00 81 LYS A C 18
ATOM 30075 O O . LYS A 1 81 ? 0.274 16.562 4.566 1.00 0.00 81 LYS A O 18
ATOM 30094 N N . LYS A 1 82 ? 1.883 15.521 5.762 1.00 0.00 82 LYS A N 18
ATOM 30095 C CA . LYS A 1 82 ? 1.033 14.406 6.185 1.00 0.00 82 LYS A CA 18
ATOM 30096 C C . LYS A 1 82 ? -0.001 14.827 7.230 1.00 0.00 82 LYS A C 18
ATOM 30097 O O . LYS A 1 82 ? -0.032 14.297 8.343 1.00 0.00 82 LYS A O 18
ATOM 30116 N N . ASP A 1 83 ? -0.848 15.773 6.865 1.00 0.00 83 ASP A N 18
ATOM 30117 C CA . ASP A 1 83 ? -1.899 16.244 7.756 1.00 0.00 83 ASP A CA 18
ATOM 30118 C C . ASP A 1 83 ? -3.123 15.349 7.612 1.00 0.00 83 ASP A C 18
ATOM 30119 O O . ASP A 1 83 ? -4.056 15.398 8.411 1.00 0.00 83 ASP A O 18
ATOM 30128 N N . LEU A 1 84 ? -3.097 14.520 6.578 1.00 0.00 84 LEU A N 18
ATOM 30129 C CA . LEU A 1 84 ? -4.185 13.596 6.304 1.00 0.00 84 LEU A CA 18
ATOM 30130 C C . LEU A 1 84 ? -3.995 12.337 7.142 1.00 0.00 84 LEU A C 18
ATOM 30131 O O . LEU A 1 84 ? -2.937 12.145 7.744 1.00 0.00 84 LEU A O 18
ATOM 30147 N N . PHE A 1 85 ? -4.996 11.471 7.174 1.00 0.00 85 PHE A N 18
ATOM 30148 C CA . PHE A 1 85 ? -4.902 10.249 7.956 1.00 0.00 85 PHE A CA 18
ATOM 30149 C C . PHE A 1 85 ? -4.305 9.131 7.116 1.00 0.00 85 PHE A C 18
ATOM 30150 O O . PHE A 1 85 ? -5.002 8.211 6.685 1.00 0.00 85 PHE A O 18
ATOM 30167 N N . VAL A 1 86 ? -3.009 9.239 6.872 1.00 0.00 86 VAL A N 18
ATOM 30168 C CA . VAL A 1 86 ? -2.287 8.257 6.079 1.00 0.00 86 VAL A CA 18
ATOM 30169 C C . VAL A 1 86 ? -1.554 7.270 6.983 1.00 0.00 86 VAL A C 18
ATOM 30170 O O . VAL A 1 86 ? -0.948 7.659 7.983 1.00 0.00 86 VAL A O 18
ATOM 30183 N N . HIS A 1 87 ? -1.636 5.991 6.642 1.00 0.00 87 HIS A N 18
ATOM 30184 C CA . HIS A 1 87 ? -0.980 4.946 7.416 1.00 0.00 87 HIS A CA 18
ATOM 30185 C C . HIS A 1 87 ? -0.903 3.650 6.615 1.00 0.00 87 HIS A C 18
ATOM 30186 O O . HIS A 1 87 ? -1.922 3.004 6.358 1.00 0.00 87 HIS A O 18
ATOM 30200 N N . SER A 1 88 ? 0.303 3.290 6.207 1.00 0.00 88 SER A N 18
ATOM 30201 C CA . SER A 1 88 ? 0.526 2.071 5.442 1.00 0.00 88 SER A CA 18
ATOM 30202 C C . SER A 1 88 ? 1.071 0.975 6.352 1.00 0.00 88 SER A C 18
ATOM 30203 O O . SER A 1 88 ? 1.738 1.266 7.345 1.00 0.00 88 SER A O 18
ATOM 30211 N N . ILE A 1 89 ? 0.771 -0.276 6.035 1.00 0.00 89 ILE A N 18
ATOM 30212 C CA . ILE A 1 89 ? 1.236 -1.398 6.842 1.00 0.00 89 ILE A CA 18
ATOM 30213 C C . ILE A 1 89 ? 1.416 -2.649 5.990 1.00 0.00 89 ILE A C 18
ATOM 30214 O O . ILE A 1 89 ? 0.526 -3.022 5.220 1.00 0.00 89 ILE A O 18
ATOM 30230 N N . ASP A 1 90 ? 2.581 -3.272 6.118 1.00 0.00 90 ASP A N 18
ATOM 30231 C CA . ASP A 1 90 ? 2.902 -4.490 5.380 1.00 0.00 90 ASP A CA 18
ATOM 30232 C C . ASP A 1 90 ? 2.749 -5.695 6.300 1.00 0.00 90 ASP A C 18
ATOM 30233 O O . ASP A 1 90 ? 2.556 -5.536 7.506 1.00 0.00 90 ASP A O 18
ATOM 30242 N N . SER A 1 91 ? 2.841 -6.892 5.747 1.00 0.00 91 SER A N 18
ATOM 30243 C CA . SER A 1 91 ? 2.711 -8.102 6.549 1.00 0.00 91 SER A CA 18
ATOM 30244 C C . SER A 1 91 ? 3.923 -9.008 6.377 1.00 0.00 91 SER A C 18
ATOM 30245 O O . SER A 1 91 ? 3.819 -10.236 6.434 1.00 0.00 91 SER A O 18
ATOM 30253 N N . GLU A 1 92 ? 5.071 -8.390 6.177 1.00 0.00 92 GLU A N 18
ATOM 30254 C CA . GLU A 1 92 ? 6.314 -9.126 6.013 1.00 0.00 92 GLU A CA 18
ATOM 30255 C C . GLU A 1 92 ? 6.863 -9.510 7.383 1.00 0.00 92 GLU A C 18
ATOM 30256 O O . GLU A 1 92 ? 6.654 -8.792 8.359 1.00 0.00 92 GLU A O 18
ATOM 30268 N N . VAL A 1 93 ? 7.560 -10.634 7.459 1.00 0.00 93 VAL A N 18
ATOM 30269 C CA . VAL A 1 93 ? 8.122 -11.088 8.728 1.00 0.00 93 VAL A CA 18
ATOM 30270 C C . VAL A 1 93 ? 9.517 -10.496 8.946 1.00 0.00 93 VAL A C 18
ATOM 30271 O O . VAL A 1 93 ? 10.079 -10.568 10.042 1.00 0.00 93 VAL A O 18
ATOM 30284 N N . ILE A 1 94 ? 10.053 -9.889 7.896 1.00 0.00 94 ILE A N 18
ATOM 30285 C CA . ILE A 1 94 ? 11.379 -9.288 7.944 1.00 0.00 94 ILE A CA 18
ATOM 30286 C C . ILE A 1 94 ? 11.364 -8.012 8.780 1.00 0.00 94 ILE A C 18
ATOM 30287 O O . ILE A 1 94 ? 10.759 -7.012 8.394 1.00 0.00 94 ILE A O 18
ATOM 30303 N N . THR A 1 95 ? 12.035 -8.054 9.923 1.00 0.00 95 THR A N 18
ATOM 30304 C CA . THR A 1 95 ? 12.095 -6.907 10.818 1.00 0.00 95 THR A CA 18
ATOM 30305 C C . THR A 1 95 ? 13.436 -6.176 10.696 1.00 0.00 95 THR A C 18
ATOM 30306 O O . THR A 1 95 ? 13.625 -5.108 11.282 1.00 0.00 95 THR A O 18
ATOM 30317 N N . LYS A 1 96 ? 14.358 -6.745 9.925 1.00 0.00 96 LYS A N 18
ATOM 30318 C CA . LYS A 1 96 ? 15.673 -6.142 9.733 1.00 0.00 96 LYS A CA 18
ATOM 30319 C C . LYS A 1 96 ? 15.627 -5.047 8.669 1.00 0.00 96 LYS A C 18
ATOM 30320 O O . LYS A 1 96 ? 14.612 -4.866 7.991 1.00 0.00 96 LYS A O 18
ATOM 30339 N N . LYS A 1 97 ? 16.731 -4.325 8.532 1.00 0.00 97 LYS A N 18
ATOM 30340 C CA . LYS A 1 97 ? 16.846 -3.260 7.549 1.00 0.00 97 LYS A CA 18
ATOM 30341 C C . LYS A 1 97 ? 18.224 -3.313 6.898 1.00 0.00 97 LYS A C 18
ATOM 30342 O O . LYS A 1 97 ? 19.219 -3.601 7.566 1.00 0.00 97 LYS A O 18
ATOM 30361 N N . GLU A 1 98 ? 18.279 -3.057 5.601 1.00 0.00 98 GLU A N 18
ATOM 30362 C CA . GLU A 1 98 ? 19.539 -3.081 4.879 1.00 0.00 98 GLU A CA 18
ATOM 30363 C C . GLU A 1 98 ? 20.184 -1.705 4.872 1.00 0.00 98 GLU A C 18
ATOM 30364 O O . GLU A 1 98 ? 19.741 -0.801 4.167 1.00 0.00 98 GLU A O 18
ATOM 30376 N N . ALA A 1 99 ? 21.228 -1.551 5.670 1.00 0.00 99 ALA A N 18
ATOM 30377 C CA . ALA A 1 99 ? 21.941 -0.286 5.758 1.00 0.00 99 ALA A CA 18
ATOM 30378 C C . ALA A 1 99 ? 22.983 -0.169 4.649 1.00 0.00 99 ALA A C 18
ATOM 30379 O O . ALA A 1 99 ? 24.178 -0.025 4.913 1.00 0.00 99 ALA A O 18
ATOM 30386 N N . GLN A 1 100 ? 22.524 -0.239 3.409 1.00 0.00 100 GLN A N 18
ATOM 30387 C CA . GLN A 1 100 ? 23.406 -0.141 2.257 1.00 0.00 100 GLN A CA 18
ATOM 30388 C C . GLN A 1 100 ? 23.235 1.215 1.581 1.00 0.00 100 GLN A C 18
ATOM 30389 O O . GLN A 1 100 ? 22.111 1.694 1.405 1.00 0.00 100 GLN A O 18
ATOM 30403 N N . GLN A 1 101 ? 24.343 1.833 1.207 1.00 0.00 101 GLN A N 18
ATOM 30404 C CA . GLN A 1 101 ? 24.296 3.128 0.553 1.00 0.00 101 GLN A CA 18
ATOM 30405 C C . GLN A 1 101 ? 24.173 2.956 -0.957 1.00 0.00 101 GLN A C 18
ATOM 30406 O O . GLN A 1 101 ? 25.151 3.068 -1.697 1.00 0.00 101 GLN A O 18
ATOM 30420 N N . ILE A 1 102 ? 22.965 2.658 -1.397 1.00 0.00 102 ILE A N 18
ATOM 30421 C CA . ILE A 1 102 ? 22.687 2.481 -2.809 1.00 0.00 102 ILE A CA 18
ATOM 30422 C C . ILE A 1 102 ? 21.742 3.581 -3.277 1.00 0.00 102 ILE A C 18
ATOM 30423 O O . ILE A 1 102 ? 20.566 3.618 -2.906 1.00 0.00 102 ILE A O 18
ATOM 30439 N N . ARG A 1 103 ? 22.273 4.503 -4.057 1.00 0.00 103 ARG A N 18
ATOM 30440 C CA . ARG A 1 103 ? 21.488 5.614 -4.559 1.00 0.00 103 ARG A CA 18
ATOM 30441 C C . ARG A 1 103 ? 21.848 5.922 -6.004 1.00 0.00 103 ARG A C 18
ATOM 30442 O O . ARG A 1 103 ? 23.003 6.215 -6.318 1.00 0.00 103 ARG A O 18
ATOM 30463 N N . GLU A 1 104 ? 20.852 5.852 -6.878 1.00 0.00 104 GLU A N 18
ATOM 30464 C CA . GLU A 1 104 ? 21.051 6.137 -8.294 1.00 0.00 104 GLU A CA 18
ATOM 30465 C C . GLU A 1 104 ? 20.695 7.587 -8.590 1.00 0.00 104 GLU A C 18
ATOM 30466 O O . GLU A 1 104 ? 20.544 7.987 -9.746 1.00 0.00 104 GLU A O 18
ATOM 30478 N N . GLU A 1 105 ? 20.552 8.364 -7.533 1.00 0.00 105 GLU A N 18
ATOM 30479 C CA . GLU A 1 105 ? 20.210 9.767 -7.652 1.00 0.00 105 GLU A CA 18
ATOM 30480 C C . GLU A 1 105 ? 21.474 10.614 -7.592 1.00 0.00 105 GLU A C 18
ATOM 30481 O O . GLU A 1 105 ? 21.657 11.478 -8.474 1.00 0.00 105 GLU A O 18
ATOM 30493 N N . GLY A 1 1 ? -31.582 -11.008 3.086 1.00 0.00 1 GLY A N 19
ATOM 30494 C CA . GLY A 1 1 ? -30.626 -11.574 4.067 1.00 0.00 1 GLY A CA 19
ATOM 30495 C C . GLY A 1 1 ? -29.456 -10.646 4.320 1.00 0.00 1 GLY A C 19
ATOM 30496 O O . GLY A 1 1 ? -28.670 -10.368 3.411 1.00 0.00 1 GLY A O 19
ATOM 30500 N N . SER A 1 2 ? -29.347 -10.146 5.545 1.00 0.00 2 SER A N 19
ATOM 30501 C CA . SER A 1 2 ? -28.260 -9.252 5.908 1.00 0.00 2 SER A CA 19
ATOM 30502 C C . SER A 1 2 ? -27.040 -10.061 6.344 1.00 0.00 2 SER A C 19
ATOM 30503 O O . SER A 1 2 ? -27.110 -10.852 7.288 1.00 0.00 2 SER A O 19
ATOM 30511 N N . HIS A 1 3 ? -25.927 -9.868 5.655 1.00 0.00 3 HIS A N 19
ATOM 30512 C CA . HIS A 1 3 ? -24.701 -10.589 5.962 1.00 0.00 3 HIS A CA 19
ATOM 30513 C C . HIS A 1 3 ? -23.615 -9.627 6.442 1.00 0.00 3 HIS A C 19
ATOM 30514 O O . HIS A 1 3 ? -23.354 -8.606 5.806 1.00 0.00 3 HIS A O 19
ATOM 30528 N N . MET A 1 4 ? -22.997 -9.950 7.568 1.00 0.00 4 MET A N 19
ATOM 30529 C CA . MET A 1 4 ? -21.936 -9.120 8.122 1.00 0.00 4 MET A CA 19
ATOM 30530 C C . MET A 1 4 ? -20.595 -9.500 7.501 1.00 0.00 4 MET A C 19
ATOM 30531 O O . MET A 1 4 ? -20.470 -10.553 6.879 1.00 0.00 4 MET A O 19
ATOM 30545 N N . LYS A 1 5 ? -19.594 -8.652 7.670 1.00 0.00 5 LYS A N 19
ATOM 30546 C CA . LYS A 1 5 ? -18.276 -8.924 7.113 1.00 0.00 5 LYS A CA 19
ATOM 30547 C C . LYS A 1 5 ? -17.427 -9.707 8.108 1.00 0.00 5 LYS A C 19
ATOM 30548 O O . LYS A 1 5 ? -16.730 -9.123 8.939 1.00 0.00 5 LYS A O 19
ATOM 30567 N N . THR A 1 6 ? -17.516 -11.025 8.039 1.00 0.00 6 THR A N 19
ATOM 30568 C CA . THR A 1 6 ? -16.761 -11.900 8.923 1.00 0.00 6 THR A CA 19
ATOM 30569 C C . THR A 1 6 ? -15.318 -12.067 8.434 1.00 0.00 6 THR A C 19
ATOM 30570 O O . THR A 1 6 ? -14.876 -11.352 7.530 1.00 0.00 6 THR A O 19
ATOM 30581 N N . LYS A 1 7 ? -14.579 -12.996 9.037 1.00 0.00 7 LYS A N 19
ATOM 30582 C CA . LYS A 1 7 ? -13.194 -13.232 8.647 1.00 0.00 7 LYS A CA 19
ATOM 30583 C C . LYS A 1 7 ? -13.123 -14.016 7.340 1.00 0.00 7 LYS A C 19
ATOM 30584 O O . LYS A 1 7 ? -14.098 -14.648 6.929 1.00 0.00 7 LYS A O 19
ATOM 30603 N N . LYS A 1 8 ? -11.964 -13.983 6.701 1.00 0.00 8 LYS A N 19
ATOM 30604 C CA . LYS A 1 8 ? -11.770 -14.672 5.434 1.00 0.00 8 LYS A CA 19
ATOM 30605 C C . LYS A 1 8 ? -10.325 -15.137 5.290 1.00 0.00 8 LYS A C 19
ATOM 30606 O O . LYS A 1 8 ? -9.482 -14.835 6.135 1.00 0.00 8 LYS A O 19
ATOM 30625 N N . GLN A 1 9 ? -10.051 -15.863 4.219 1.00 0.00 9 GLN A N 19
ATOM 30626 C CA . GLN A 1 9 ? -8.712 -16.359 3.946 1.00 0.00 9 GLN A CA 19
ATOM 30627 C C . GLN A 1 9 ? -7.966 -15.357 3.067 1.00 0.00 9 GLN A C 19
ATOM 30628 O O . GLN A 1 9 ? -7.016 -14.713 3.511 1.00 0.00 9 GLN A O 19
ATOM 30642 N N . GLN A 1 10 ? -8.422 -15.216 1.826 1.00 0.00 10 GLN A N 19
ATOM 30643 C CA . GLN A 1 10 ? -7.817 -14.283 0.877 1.00 0.00 10 GLN A CA 19
ATOM 30644 C C . GLN A 1 10 ? -8.879 -13.328 0.346 1.00 0.00 10 GLN A C 19
ATOM 30645 O O . GLN A 1 10 ? -10.019 -13.735 0.115 1.00 0.00 10 GLN A O 19
ATOM 30659 N N . TYR A 1 11 ? -8.512 -12.061 0.164 1.00 0.00 11 TYR A N 19
ATOM 30660 C CA . TYR A 1 11 ? -9.448 -11.057 -0.345 1.00 0.00 11 TYR A CA 19
ATOM 30661 C C . TYR A 1 11 ? -8.731 -9.767 -0.726 1.00 0.00 11 TYR A C 19
ATOM 30662 O O . TYR A 1 11 ? -7.569 -9.563 -0.377 1.00 0.00 11 TYR A O 19
ATOM 30680 N N . VAL A 1 12 ? -9.440 -8.898 -1.437 1.00 0.00 12 VAL A N 19
ATOM 30681 C CA . VAL A 1 12 ? -8.903 -7.614 -1.858 1.00 0.00 12 VAL A CA 19
ATOM 30682 C C . VAL A 1 12 ? -10.040 -6.601 -2.012 1.00 0.00 12 VAL A C 19
ATOM 30683 O O . VAL A 1 12 ? -11.102 -6.924 -2.552 1.00 0.00 12 VAL A O 19
ATOM 30696 N N . THR A 1 13 ? -9.825 -5.395 -1.506 1.00 0.00 13 THR A N 19
ATOM 30697 C CA . THR A 1 13 ? -10.823 -4.336 -1.573 1.00 0.00 13 THR A CA 19
ATOM 30698 C C . THR A 1 13 ? -10.149 -2.969 -1.672 1.00 0.00 13 THR A C 19
ATOM 30699 O O . THR A 1 13 ? -9.176 -2.697 -0.966 1.00 0.00 13 THR A O 19
ATOM 30710 N N . ILE A 1 14 ? -10.660 -2.124 -2.567 1.00 0.00 14 ILE A N 19
ATOM 30711 C CA . ILE A 1 14 ? -10.119 -0.785 -2.766 1.00 0.00 14 ILE A CA 19
ATOM 30712 C C . ILE A 1 14 ? -11.226 0.264 -2.649 1.00 0.00 14 ILE A C 19
ATOM 30713 O O . ILE A 1 14 ? -12.307 0.102 -3.215 1.00 0.00 14 ILE A O 19
ATOM 30729 N N . LYS A 1 15 ? -10.958 1.322 -1.896 1.00 0.00 15 LYS A N 19
ATOM 30730 C CA . LYS A 1 15 ? -11.916 2.405 -1.711 1.00 0.00 15 LYS A CA 19
ATOM 30731 C C . LYS A 1 15 ? -11.213 3.754 -1.832 1.00 0.00 15 LYS A C 19
ATOM 30732 O O . LYS A 1 15 ? -10.464 4.154 -0.936 1.00 0.00 15 LYS A O 19
ATOM 30751 N N . GLY A 1 16 ? -11.441 4.442 -2.939 1.00 0.00 16 GLY A N 19
ATOM 30752 C CA . GLY A 1 16 ? -10.823 5.738 -3.144 1.00 0.00 16 GLY A CA 19
ATOM 30753 C C . GLY A 1 16 ? -11.715 6.686 -3.917 1.00 0.00 16 GLY A C 19
ATOM 30754 O O . GLY A 1 16 ? -11.425 7.030 -5.058 1.00 0.00 16 GLY A O 19
ATOM 30758 N N . THR A 1 17 ? -12.810 7.093 -3.301 1.00 0.00 17 THR A N 19
ATOM 30759 C CA . THR A 1 17 ? -13.741 8.008 -3.933 1.00 0.00 17 THR A CA 19
ATOM 30760 C C . THR A 1 17 ? -14.407 8.885 -2.877 1.00 0.00 17 THR A C 19
ATOM 30761 O O . THR A 1 17 ? -14.957 8.380 -1.895 1.00 0.00 17 THR A O 19
ATOM 30772 N N . LYS A 1 18 ? -14.306 10.205 -3.069 1.00 0.00 18 LYS A N 19
ATOM 30773 C CA . LYS A 1 18 ? -14.875 11.185 -2.144 1.00 0.00 18 LYS A CA 19
ATOM 30774 C C . LYS A 1 18 ? -14.289 10.996 -0.749 1.00 0.00 18 LYS A C 19
ATOM 30775 O O . LYS A 1 18 ? -14.956 11.226 0.263 1.00 0.00 18 LYS A O 19
ATOM 30794 N N . ASN A 1 19 ? -13.028 10.589 -0.719 1.00 0.00 19 ASN A N 19
ATOM 30795 C CA . ASN A 1 19 ? -12.306 10.348 0.523 1.00 0.00 19 ASN A CA 19
ATOM 30796 C C . ASN A 1 19 ? -10.814 10.280 0.220 1.00 0.00 19 ASN A C 19
ATOM 30797 O O . ASN A 1 19 ? -10.371 10.781 -0.813 1.00 0.00 19 ASN A O 19
ATOM 30808 N N . GLY A 1 20 ? -10.045 9.663 1.103 1.00 0.00 20 GLY A N 19
ATOM 30809 C CA . GLY A 1 20 ? -8.619 9.552 0.893 1.00 0.00 20 GLY A CA 19
ATOM 30810 C C . GLY A 1 20 ? -8.261 8.323 0.089 1.00 0.00 20 GLY A C 19
ATOM 30811 O O . GLY A 1 20 ? -8.370 8.321 -1.135 1.00 0.00 20 GLY A O 19
ATOM 30815 N N . LEU A 1 21 ? -7.865 7.267 0.780 1.00 0.00 21 LEU A N 19
ATOM 30816 C CA . LEU A 1 21 ? -7.481 6.025 0.132 1.00 0.00 21 LEU A CA 19
ATOM 30817 C C . LEU A 1 21 ? -7.448 4.894 1.147 1.00 0.00 21 LEU A C 19
ATOM 30818 O O . LEU A 1 21 ? -6.542 4.814 1.971 1.00 0.00 21 LEU A O 19
ATOM 30834 N N . THR A 1 22 ? -8.456 4.040 1.107 1.00 0.00 22 THR A N 19
ATOM 30835 C CA . THR A 1 22 ? -8.535 2.912 2.023 1.00 0.00 22 THR A CA 19
ATOM 30836 C C . THR A 1 22 ? -8.614 1.609 1.242 1.00 0.00 22 THR A C 19
ATOM 30837 O O . THR A 1 22 ? -9.577 1.370 0.515 1.00 0.00 22 THR A O 19
ATOM 30848 N N . LEU A 1 23 ? -7.596 0.777 1.376 1.00 0.00 23 LEU A N 19
ATOM 30849 C CA . LEU A 1 23 ? -7.565 -0.489 0.667 1.00 0.00 23 LEU A CA 19
ATOM 30850 C C . LEU A 1 23 ? -6.797 -1.533 1.456 1.00 0.00 23 LEU A C 19
ATOM 30851 O O . LEU A 1 23 ? -6.093 -1.205 2.413 1.00 0.00 23 LEU A O 19
ATOM 30867 N N . HIS A 1 24 ? -6.944 -2.785 1.047 1.00 0.00 24 HIS A N 19
ATOM 30868 C CA . HIS A 1 24 ? -6.251 -3.887 1.694 1.00 0.00 24 HIS A CA 19
ATOM 30869 C C . HIS A 1 24 ? -6.248 -5.113 0.796 1.00 0.00 24 HIS A C 19
ATOM 30870 O O . HIS A 1 24 ? -7.249 -5.430 0.144 1.00 0.00 24 HIS A O 19
ATOM 30884 N N . LEU A 1 25 ? -5.108 -5.775 0.749 1.00 0.00 25 LEU A N 19
ATOM 30885 C CA . LEU A 1 25 ? -4.945 -6.983 -0.036 1.00 0.00 25 LEU A CA 19
ATOM 30886 C C . LEU A 1 25 ? -4.451 -8.084 0.888 1.00 0.00 25 LEU A C 19
ATOM 30887 O O . LEU A 1 25 ? -3.407 -7.942 1.521 1.00 0.00 25 LEU A O 19
ATOM 30903 N N . ASP A 1 26 ? -5.209 -9.159 0.981 1.00 0.00 26 ASP A N 19
ATOM 30904 C CA . ASP A 1 26 ? -4.859 -10.263 1.856 1.00 0.00 26 ASP A CA 19
ATOM 30905 C C . ASP A 1 26 ? -4.512 -11.503 1.046 1.00 0.00 26 ASP A C 19
ATOM 30906 O O . ASP A 1 26 ? -5.366 -12.360 0.807 1.00 0.00 26 ASP A O 19
ATOM 30915 N N . ASP A 1 27 ? -3.267 -11.566 0.602 1.00 0.00 27 ASP A N 19
ATOM 30916 C CA . ASP A 1 27 ? -2.764 -12.694 -0.175 1.00 0.00 27 ASP A CA 19
ATOM 30917 C C . ASP A 1 27 ? -1.247 -12.673 -0.176 1.00 0.00 27 ASP A C 19
ATOM 30918 O O . ASP A 1 27 ? -0.641 -11.671 -0.541 1.00 0.00 27 ASP A O 19
ATOM 30927 N N . ALA A 1 28 ? -0.638 -13.769 0.244 1.00 0.00 28 ALA A N 19
ATOM 30928 C CA . ALA A 1 28 ? 0.815 -13.853 0.305 1.00 0.00 28 ALA A CA 19
ATOM 30929 C C . ALA A 1 28 ? 1.407 -14.373 -0.999 1.00 0.00 28 ALA A C 19
ATOM 30930 O O . ALA A 1 28 ? 0.728 -15.043 -1.779 1.00 0.00 28 ALA A O 19
ATOM 30937 N N . CYS A 1 29 ? 2.685 -14.058 -1.210 1.00 0.00 29 CYS A N 19
ATOM 30938 C CA . CYS A 1 29 ? 3.425 -14.488 -2.394 1.00 0.00 29 CYS A CA 19
ATOM 30939 C C . CYS A 1 29 ? 2.768 -14.002 -3.688 1.00 0.00 29 CYS A C 19
ATOM 30940 O O . CYS A 1 29 ? 2.438 -14.801 -4.571 1.00 0.00 29 CYS A O 19
ATOM 30948 N N . SER A 1 30 ? 2.584 -12.696 -3.796 1.00 0.00 30 SER A N 19
ATOM 30949 C CA . SER A 1 30 ? 1.982 -12.106 -4.978 1.00 0.00 30 SER A CA 19
ATOM 30950 C C . SER A 1 30 ? 2.509 -10.694 -5.192 1.00 0.00 30 SER A C 19
ATOM 30951 O O . SER A 1 30 ? 3.165 -10.132 -4.310 1.00 0.00 30 SER A O 19
ATOM 30959 N N . PHE A 1 31 ? 2.239 -10.135 -6.360 1.00 0.00 31 PHE A N 19
ATOM 30960 C CA . PHE A 1 31 ? 2.675 -8.788 -6.682 1.00 0.00 31 PHE A CA 19
ATOM 30961 C C . PHE A 1 31 ? 1.475 -7.858 -6.766 1.00 0.00 31 PHE A C 19
ATOM 30962 O O . PHE A 1 31 ? 0.647 -7.971 -7.668 1.00 0.00 31 PHE A O 19
ATOM 30979 N N . ASP A 1 32 ? 1.390 -6.943 -5.813 1.00 0.00 32 ASP A N 19
ATOM 30980 C CA . ASP A 1 32 ? 0.297 -5.976 -5.732 1.00 0.00 32 ASP A CA 19
ATOM 30981 C C . ASP A 1 32 ? 0.526 -4.788 -6.673 1.00 0.00 32 ASP A C 19
ATOM 30982 O O . ASP A 1 32 ? 0.312 -3.631 -6.304 1.00 0.00 32 ASP A O 19
ATOM 30991 N N . GLU A 1 33 ? 0.915 -5.093 -7.905 1.00 0.00 33 GLU A N 19
ATOM 30992 C CA . GLU A 1 33 ? 1.190 -4.071 -8.911 1.00 0.00 33 GLU A CA 19
ATOM 30993 C C . GLU A 1 33 ? -0.061 -3.262 -9.250 1.00 0.00 33 GLU A C 19
ATOM 30994 O O . GLU A 1 33 ? -0.007 -2.033 -9.329 1.00 0.00 33 GLU A O 19
ATOM 31006 N N . LEU A 1 34 ? -1.181 -3.947 -9.435 1.00 0.00 34 LEU A N 19
ATOM 31007 C CA . LEU A 1 34 ? -2.436 -3.282 -9.770 1.00 0.00 34 LEU A CA 19
ATOM 31008 C C . LEU A 1 34 ? -2.909 -2.421 -8.607 1.00 0.00 34 LEU A C 19
ATOM 31009 O O . LEU A 1 34 ? -3.473 -1.345 -8.805 1.00 0.00 34 LEU A O 19
ATOM 31025 N N . LEU A 1 35 ? -2.658 -2.898 -7.393 1.00 0.00 35 LEU A N 19
ATOM 31026 C CA . LEU A 1 35 ? -3.046 -2.175 -6.189 1.00 0.00 35 LEU A CA 19
ATOM 31027 C C . LEU A 1 35 ? -2.300 -0.848 -6.122 1.00 0.00 35 LEU A C 19
ATOM 31028 O O . LEU A 1 35 ? -2.898 0.206 -5.893 1.00 0.00 35 LEU A O 19
ATOM 31044 N N . ASP A 1 36 ? -0.989 -0.916 -6.342 1.00 0.00 36 ASP A N 19
ATOM 31045 C CA . ASP A 1 36 ? -0.130 0.264 -6.331 1.00 0.00 36 ASP A CA 19
ATOM 31046 C C . ASP A 1 36 ? -0.591 1.278 -7.378 1.00 0.00 36 ASP A C 19
ATOM 31047 O O . ASP A 1 36 ? -0.589 2.489 -7.130 1.00 0.00 36 ASP A O 19
ATOM 31056 N N . GLY A 1 37 ? -0.997 0.771 -8.540 1.00 0.00 37 GLY A N 19
ATOM 31057 C CA . GLY A 1 37 ? -1.470 1.634 -9.607 1.00 0.00 37 GLY A CA 19
ATOM 31058 C C . GLY A 1 37 ? -2.671 2.449 -9.179 1.00 0.00 37 GLY A C 19
ATOM 31059 O O . GLY A 1 37 ? -2.766 3.642 -9.484 1.00 0.00 37 GLY A O 19
ATOM 31063 N N . LEU A 1 38 ? -3.582 1.811 -8.454 1.00 0.00 38 LEU A N 19
ATOM 31064 C CA . LEU A 1 38 ? -4.776 2.485 -7.966 1.00 0.00 38 LEU A CA 19
ATOM 31065 C C . LEU A 1 38 ? -4.395 3.568 -6.964 1.00 0.00 38 LEU A C 19
ATOM 31066 O O . LEU A 1 38 ? -4.923 4.676 -7.012 1.00 0.00 38 LEU A O 19
ATOM 31082 N N . GLN A 1 39 ? -3.459 3.238 -6.075 1.00 0.00 39 GLN A N 19
ATOM 31083 C CA . GLN A 1 39 ? -2.985 4.179 -5.061 1.00 0.00 39 GLN A CA 19
ATOM 31084 C C . GLN A 1 39 ? -2.515 5.474 -5.709 1.00 0.00 39 GLN A C 19
ATOM 31085 O O . GLN A 1 39 ? -2.932 6.567 -5.324 1.00 0.00 39 GLN A O 19
ATOM 31099 N N . ASN A 1 40 ? -1.663 5.332 -6.710 1.00 0.00 40 ASN A N 19
ATOM 31100 C CA . ASN A 1 40 ? -1.103 6.476 -7.418 1.00 0.00 40 ASN A CA 19
ATOM 31101 C C . ASN A 1 40 ? -2.179 7.262 -8.157 1.00 0.00 40 ASN A C 19
ATOM 31102 O O . ASN A 1 40 ? -2.325 8.468 -7.956 1.00 0.00 40 ASN A O 19
ATOM 31113 N N . MET A 1 41 ? -2.944 6.568 -8.992 1.00 0.00 41 MET A N 19
ATOM 31114 C CA . MET A 1 41 ? -3.997 7.197 -9.784 1.00 0.00 41 MET A CA 19
ATOM 31115 C C . MET A 1 41 ? -4.992 7.967 -8.920 1.00 0.00 41 MET A C 19
ATOM 31116 O O . MET A 1 41 ? -5.281 9.129 -9.193 1.00 0.00 41 MET A O 19
ATOM 31130 N N . LEU A 1 42 ? -5.499 7.324 -7.878 1.00 0.00 42 LEU A N 19
ATOM 31131 C CA . LEU A 1 42 ? -6.486 7.944 -6.999 1.00 0.00 42 LEU A CA 19
ATOM 31132 C C . LEU A 1 42 ? -5.937 9.185 -6.301 1.00 0.00 42 LEU A C 19
ATOM 31133 O O . LEU A 1 42 ? -6.625 10.198 -6.215 1.00 0.00 42 LEU A O 19
ATOM 31149 N N . SER A 1 43 ? -4.693 9.117 -5.839 1.00 0.00 43 SER A N 19
ATOM 31150 C CA . SER A 1 43 ? -4.071 10.243 -5.142 1.00 0.00 43 SER A CA 19
ATOM 31151 C C . SER A 1 43 ? -3.940 11.467 -6.056 1.00 0.00 43 SER A C 19
ATOM 31152 O O . SER A 1 43 ? -4.120 12.603 -5.617 1.00 0.00 43 SER A O 19
ATOM 31160 N N . ILE A 1 44 ? -3.632 11.233 -7.327 1.00 0.00 44 ILE A N 19
ATOM 31161 C CA . ILE A 1 44 ? -3.484 12.324 -8.289 1.00 0.00 44 ILE A CA 19
ATOM 31162 C C . ILE A 1 44 ? -4.853 12.771 -8.805 1.00 0.00 44 ILE A C 19
ATOM 31163 O O . ILE A 1 44 ? -5.022 13.896 -9.285 1.00 0.00 44 ILE A O 19
ATOM 31179 N N . GLU A 1 45 ? -5.826 11.879 -8.687 1.00 0.00 45 GLU A N 19
ATOM 31180 C CA . GLU A 1 45 ? -7.185 12.147 -9.131 1.00 0.00 45 GLU A CA 19
ATOM 31181 C C . GLU A 1 45 ? -7.917 13.044 -8.141 1.00 0.00 45 GLU A C 19
ATOM 31182 O O . GLU A 1 45 ? -8.483 14.070 -8.519 1.00 0.00 45 GLU A O 19
ATOM 31194 N N . GLN A 1 46 ? -7.898 12.658 -6.874 1.00 0.00 46 GLN A N 19
ATOM 31195 C CA . GLN A 1 46 ? -8.572 13.417 -5.834 1.00 0.00 46 GLN A CA 19
ATOM 31196 C C . GLN A 1 46 ? -7.912 13.185 -4.484 1.00 0.00 46 GLN A C 19
ATOM 31197 O O . GLN A 1 46 ? -7.280 12.158 -4.265 1.00 0.00 46 GLN A O 19
ATOM 31211 N N . TYR A 1 47 ? -8.077 14.141 -3.586 1.00 0.00 47 TYR A N 19
ATOM 31212 C CA . TYR A 1 47 ? -7.504 14.041 -2.251 1.00 0.00 47 TYR A CA 19
ATOM 31213 C C . TYR A 1 47 ? -8.309 14.855 -1.245 1.00 0.00 47 TYR A C 19
ATOM 31214 O O . TYR A 1 47 ? -8.386 14.501 -0.070 1.00 0.00 47 TYR A O 19
ATOM 31232 N N . THR A 1 48 ? -8.899 15.951 -1.699 1.00 0.00 48 THR A N 19
ATOM 31233 C CA . THR A 1 48 ? -9.703 16.787 -0.830 1.00 0.00 48 THR A CA 19
ATOM 31234 C C . THR A 1 48 ? -11.120 16.230 -0.713 1.00 0.00 48 THR A C 19
ATOM 31235 O O . THR A 1 48 ? -11.991 16.553 -1.522 1.00 0.00 48 THR A O 19
ATOM 31246 N N . ASP A 1 49 ? -11.341 15.371 0.275 1.00 0.00 49 ASP A N 19
ATOM 31247 C CA . ASP A 1 49 ? -12.655 14.772 0.488 1.00 0.00 49 ASP A CA 19
ATOM 31248 C C . ASP A 1 49 ? -13.668 15.833 0.922 1.00 0.00 49 ASP A C 19
ATOM 31249 O O . ASP A 1 49 ? -14.732 15.971 0.317 1.00 0.00 49 ASP A O 19
ATOM 31258 N N . GLY A 1 50 ? -13.324 16.592 1.956 1.00 0.00 50 GLY A N 19
ATOM 31259 C CA . GLY A 1 50 ? -14.203 17.631 2.436 1.00 0.00 50 GLY A CA 19
ATOM 31260 C C . GLY A 1 50 ? -14.536 17.510 3.912 1.00 0.00 50 GLY A C 19
ATOM 31261 O O . GLY A 1 50 ? -15.095 18.446 4.492 1.00 0.00 50 GLY A O 19
ATOM 31265 N N . LYS A 1 51 ? -14.199 16.382 4.544 1.00 0.00 51 LYS A N 19
ATOM 31266 C CA . LYS A 1 51 ? -14.507 16.210 5.962 1.00 0.00 51 LYS A CA 19
ATOM 31267 C C . LYS A 1 51 ? -13.517 15.275 6.661 1.00 0.00 51 LYS A C 19
ATOM 31268 O O . LYS A 1 51 ? -13.855 14.616 7.651 1.00 0.00 51 LYS A O 19
ATOM 31287 N N . GLY A 1 52 ? -12.295 15.233 6.165 1.00 0.00 52 GLY A N 19
ATOM 31288 C CA . GLY A 1 52 ? -11.274 14.389 6.763 1.00 0.00 52 GLY A CA 19
ATOM 31289 C C . GLY A 1 52 ? -11.072 13.101 5.992 1.00 0.00 52 GLY A C 19
ATOM 31290 O O . GLY A 1 52 ? -11.761 12.104 6.235 1.00 0.00 52 GLY A O 19
ATOM 31294 N N . GLN A 1 53 ? -10.122 13.125 5.071 1.00 0.00 53 GLN A N 19
ATOM 31295 C CA . GLN A 1 53 ? -9.818 11.975 4.232 1.00 0.00 53 GLN A CA 19
ATOM 31296 C C . GLN A 1 53 ? -8.933 10.963 4.956 1.00 0.00 53 GLN A C 19
ATOM 31297 O O . GLN A 1 53 ? -7.966 11.323 5.635 1.00 0.00 53 GLN A O 19
ATOM 31311 N N . LYS A 1 54 ? -9.269 9.691 4.791 1.00 0.00 54 LYS A N 19
ATOM 31312 C CA . LYS A 1 54 ? -8.533 8.611 5.419 1.00 0.00 54 LYS A CA 19
ATOM 31313 C C . LYS A 1 54 ? -7.729 7.836 4.380 1.00 0.00 54 LYS A C 19
ATOM 31314 O O . LYS A 1 54 ? -8.291 7.169 3.511 1.00 0.00 54 LYS A O 19
ATOM 31333 N N . ILE A 1 55 ? -6.415 7.943 4.476 1.00 0.00 55 ILE A N 19
ATOM 31334 C CA . ILE A 1 55 ? -5.513 7.263 3.561 1.00 0.00 55 ILE A CA 19
ATOM 31335 C C . ILE A 1 55 ? -4.810 6.104 4.273 1.00 0.00 55 ILE A C 19
ATOM 31336 O O . ILE A 1 55 ? -3.593 6.104 4.464 1.00 0.00 55 ILE A O 19
ATOM 31352 N N . SER A 1 56 ? -5.593 5.124 4.698 1.00 0.00 56 SER A N 19
ATOM 31353 C CA . SER A 1 56 ? -5.052 3.967 5.388 1.00 0.00 56 SER A CA 19
ATOM 31354 C C . SER A 1 56 ? -4.663 2.866 4.400 1.00 0.00 56 SER A C 19
ATOM 31355 O O . SER A 1 56 ? -5.488 2.032 4.017 1.00 0.00 56 SER A O 19
ATOM 31363 N N . VAL A 1 57 ? -3.407 2.883 3.983 1.00 0.00 57 VAL A N 19
ATOM 31364 C CA . VAL A 1 57 ? -2.893 1.890 3.053 1.00 0.00 57 VAL A CA 19
ATOM 31365 C C . VAL A 1 57 ? -2.417 0.666 3.823 1.00 0.00 57 VAL A C 19
ATOM 31366 O O . VAL A 1 57 ? -1.283 0.616 4.304 1.00 0.00 57 VAL A O 19
ATOM 31379 N N . HIS A 1 58 ? -3.293 -0.312 3.959 1.00 0.00 58 HIS A N 19
ATOM 31380 C CA . HIS A 1 58 ? -2.958 -1.520 4.695 1.00 0.00 58 HIS A CA 19
ATOM 31381 C C . HIS A 1 58 ? -2.770 -2.711 3.762 1.00 0.00 58 HIS A C 19
ATOM 31382 O O . HIS A 1 58 ? -3.720 -3.176 3.139 1.00 0.00 58 HIS A O 19
ATOM 31396 N N . VAL A 1 59 ? -1.546 -3.200 3.666 1.00 0.00 59 VAL A N 19
ATOM 31397 C CA . VAL A 1 59 ? -1.259 -4.349 2.826 1.00 0.00 59 VAL A CA 19
ATOM 31398 C C . VAL A 1 59 ? -0.971 -5.564 3.701 1.00 0.00 59 VAL A C 19
ATOM 31399 O O . VAL A 1 59 ? -0.029 -5.570 4.489 1.00 0.00 59 VAL A O 19
ATOM 31412 N N . LYS A 1 60 ? -1.803 -6.580 3.580 1.00 0.00 60 LYS A N 19
ATOM 31413 C CA . LYS A 1 60 ? -1.647 -7.792 4.366 1.00 0.00 60 LYS A CA 19
ATOM 31414 C C . LYS A 1 60 ? -1.262 -8.956 3.469 1.00 0.00 60 LYS A C 19
ATOM 31415 O O . LYS A 1 60 ? -1.853 -10.033 3.543 1.00 0.00 60 LYS A O 19
ATOM 31434 N N . LEU A 1 61 ? -0.274 -8.725 2.618 1.00 0.00 61 LEU A N 19
ATOM 31435 C CA . LEU A 1 61 ? 0.186 -9.746 1.700 1.00 0.00 61 LEU A CA 19
ATOM 31436 C C . LEU A 1 61 ? 1.041 -10.769 2.431 1.00 0.00 61 LEU A C 19
ATOM 31437 O O . LEU A 1 61 ? 0.579 -11.856 2.773 1.00 0.00 61 LEU A O 19
ATOM 31453 N N . GLY A 1 62 ? 2.282 -10.398 2.700 1.00 0.00 62 GLY A N 19
ATOM 31454 C CA . GLY A 1 62 ? 3.191 -11.297 3.372 1.00 0.00 62 GLY A CA 19
ATOM 31455 C C . GLY A 1 62 ? 4.240 -11.826 2.424 1.00 0.00 62 GLY A C 19
ATOM 31456 O O . GLY A 1 62 ? 3.903 -12.413 1.395 1.00 0.00 62 GLY A O 19
ATOM 31460 N N . ASN A 1 63 ? 5.507 -11.584 2.772 1.00 0.00 63 ASN A N 19
ATOM 31461 C CA . ASN A 1 63 ? 6.668 -12.011 1.979 1.00 0.00 63 ASN A CA 19
ATOM 31462 C C . ASN A 1 63 ? 6.476 -11.744 0.482 1.00 0.00 63 ASN A C 19
ATOM 31463 O O . ASN A 1 63 ? 6.883 -12.541 -0.360 1.00 0.00 63 ASN A O 19
ATOM 31474 N N . ARG A 1 64 ? 5.882 -10.594 0.156 1.00 0.00 64 ARG A N 19
ATOM 31475 C CA . ARG A 1 64 ? 5.650 -10.221 -1.240 1.00 0.00 64 ARG A CA 19
ATOM 31476 C C . ARG A 1 64 ? 6.970 -9.863 -1.916 1.00 0.00 64 ARG A C 19
ATOM 31477 O O . ARG A 1 64 ? 7.106 -9.973 -3.134 1.00 0.00 64 ARG A O 19
ATOM 31498 N N . PHE A 1 65 ? 7.942 -9.446 -1.095 1.00 0.00 65 PHE A N 19
ATOM 31499 C CA . PHE A 1 65 ? 9.278 -9.068 -1.560 1.00 0.00 65 PHE A CA 19
ATOM 31500 C C . PHE A 1 65 ? 9.210 -7.954 -2.599 1.00 0.00 65 PHE A C 19
ATOM 31501 O O . PHE A 1 65 ? 10.049 -7.867 -3.494 1.00 0.00 65 PHE A O 19
ATOM 31518 N N . LEU A 1 66 ? 8.214 -7.091 -2.465 1.00 0.00 66 LEU A N 19
ATOM 31519 C CA . LEU A 1 66 ? 8.047 -5.980 -3.387 1.00 0.00 66 LEU A CA 19
ATOM 31520 C C . LEU A 1 66 ? 8.984 -4.843 -3.001 1.00 0.00 66 LEU A C 19
ATOM 31521 O O . LEU A 1 66 ? 9.400 -4.733 -1.844 1.00 0.00 66 LEU A O 19
ATOM 31537 N N . TYR A 1 67 ? 9.326 -4.015 -3.979 1.00 0.00 67 TYR A N 19
ATOM 31538 C CA . TYR A 1 67 ? 10.207 -2.876 -3.757 1.00 0.00 67 TYR A CA 19
ATOM 31539 C C . TYR A 1 67 ? 9.467 -1.783 -2.987 1.00 0.00 67 TYR A C 19
ATOM 31540 O O . TYR A 1 67 ? 8.999 -0.811 -3.573 1.00 0.00 67 TYR A O 19
ATOM 31558 N N . LYS A 1 68 ? 9.381 -1.970 -1.670 1.00 0.00 68 LYS A N 19
ATOM 31559 C CA . LYS A 1 68 ? 8.693 -1.052 -0.754 1.00 0.00 68 LYS A CA 19
ATOM 31560 C C . LYS A 1 68 ? 9.126 0.407 -0.935 1.00 0.00 68 LYS A C 19
ATOM 31561 O O . LYS A 1 68 ? 8.363 1.336 -0.647 1.00 0.00 68 LYS A O 19
ATOM 31580 N N . GLU A 1 69 ? 10.340 0.602 -1.423 1.00 0.00 69 GLU A N 19
ATOM 31581 C CA . GLU A 1 69 ? 10.878 1.936 -1.641 1.00 0.00 69 GLU A CA 19
ATOM 31582 C C . GLU A 1 69 ? 10.114 2.675 -2.749 1.00 0.00 69 GLU A C 19
ATOM 31583 O O . GLU A 1 69 ? 10.131 3.906 -2.805 1.00 0.00 69 GLU A O 19
ATOM 31595 N N . GLN A 1 70 ? 9.424 1.927 -3.611 1.00 0.00 70 GLN A N 19
ATOM 31596 C CA . GLN A 1 70 ? 8.682 2.521 -4.721 1.00 0.00 70 GLN A CA 19
ATOM 31597 C C . GLN A 1 70 ? 7.518 3.374 -4.230 1.00 0.00 70 GLN A C 19
ATOM 31598 O O . GLN A 1 70 ? 7.340 4.511 -4.670 1.00 0.00 70 GLN A O 19
ATOM 31612 N N . GLU A 1 71 ? 6.719 2.826 -3.328 1.00 0.00 71 GLU A N 19
ATOM 31613 C CA . GLU A 1 71 ? 5.585 3.567 -2.796 1.00 0.00 71 GLU A CA 19
ATOM 31614 C C . GLU A 1 71 ? 6.078 4.677 -1.882 1.00 0.00 71 GLU A C 19
ATOM 31615 O O . GLU A 1 71 ? 5.475 5.745 -1.790 1.00 0.00 71 GLU A O 19
ATOM 31627 N N . GLU A 1 72 ? 7.202 4.426 -1.232 1.00 0.00 72 GLU A N 19
ATOM 31628 C CA . GLU A 1 72 ? 7.781 5.384 -0.307 1.00 0.00 72 GLU A CA 19
ATOM 31629 C C . GLU A 1 72 ? 8.256 6.649 -1.015 1.00 0.00 72 GLU A C 19
ATOM 31630 O O . GLU A 1 72 ? 7.951 7.755 -0.575 1.00 0.00 72 GLU A O 19
ATOM 31642 N N . GLN A 1 73 ? 8.967 6.488 -2.124 1.00 0.00 73 GLN A N 19
ATOM 31643 C CA . GLN A 1 73 ? 9.494 7.637 -2.858 1.00 0.00 73 GLN A CA 19
ATOM 31644 C C . GLN A 1 73 ? 8.390 8.587 -3.326 1.00 0.00 73 GLN A C 19
ATOM 31645 O O . GLN A 1 73 ? 8.637 9.780 -3.504 1.00 0.00 73 GLN A O 19
ATOM 31659 N N . LEU A 1 74 ? 7.176 8.074 -3.520 1.00 0.00 74 LEU A N 19
ATOM 31660 C CA . LEU A 1 74 ? 6.067 8.917 -3.952 1.00 0.00 74 LEU A CA 19
ATOM 31661 C C . LEU A 1 74 ? 5.299 9.456 -2.742 1.00 0.00 74 LEU A C 19
ATOM 31662 O O . LEU A 1 74 ? 4.817 10.586 -2.761 1.00 0.00 74 LEU A O 19
ATOM 31678 N N . THR A 1 75 ? 5.211 8.654 -1.683 1.00 0.00 75 THR A N 19
ATOM 31679 C CA . THR A 1 75 ? 4.501 9.056 -0.473 1.00 0.00 75 THR A CA 19
ATOM 31680 C C . THR A 1 75 ? 5.269 10.141 0.283 1.00 0.00 75 THR A C 19
ATOM 31681 O O . THR A 1 75 ? 4.671 10.990 0.943 1.00 0.00 75 THR A O 19
ATOM 31692 N N . GLU A 1 76 ? 6.595 10.125 0.163 1.00 0.00 76 GLU A N 19
ATOM 31693 C CA . GLU A 1 76 ? 7.440 11.115 0.831 1.00 0.00 76 GLU A CA 19
ATOM 31694 C C . GLU A 1 76 ? 7.119 12.531 0.351 1.00 0.00 76 GLU A C 19
ATOM 31695 O O . GLU A 1 76 ? 7.344 13.502 1.072 1.00 0.00 76 GLU A O 19
ATOM 31707 N N . LEU A 1 77 ? 6.566 12.637 -0.855 1.00 0.00 77 LEU A N 19
ATOM 31708 C CA . LEU A 1 77 ? 6.197 13.933 -1.415 1.00 0.00 77 LEU A CA 19
ATOM 31709 C C . LEU A 1 77 ? 4.969 14.484 -0.701 1.00 0.00 77 LEU A C 19
ATOM 31710 O O . LEU A 1 77 ? 4.706 15.686 -0.717 1.00 0.00 77 LEU A O 19
ATOM 31726 N N . ILE A 1 78 ? 4.220 13.585 -0.081 1.00 0.00 78 ILE A N 19
ATOM 31727 C CA . ILE A 1 78 ? 3.024 13.951 0.658 1.00 0.00 78 ILE A CA 19
ATOM 31728 C C . ILE A 1 78 ? 3.335 13.979 2.152 1.00 0.00 78 ILE A C 19
ATOM 31729 O O . ILE A 1 78 ? 2.641 14.623 2.936 1.00 0.00 78 ILE A O 19
ATOM 31745 N N . ALA A 1 79 ? 4.411 13.292 2.526 1.00 0.00 79 ALA A N 19
ATOM 31746 C CA . ALA A 1 79 ? 4.843 13.209 3.916 1.00 0.00 79 ALA A CA 19
ATOM 31747 C C . ALA A 1 79 ? 5.264 14.571 4.456 1.00 0.00 79 ALA A C 19
ATOM 31748 O O . ALA A 1 79 ? 5.256 14.800 5.666 1.00 0.00 79 ALA A O 19
ATOM 31755 N N . SER A 1 80 ? 5.619 15.478 3.555 1.00 0.00 80 SER A N 19
ATOM 31756 C CA . SER A 1 80 ? 6.037 16.819 3.939 1.00 0.00 80 SER A CA 19
ATOM 31757 C C . SER A 1 80 ? 4.842 17.616 4.454 1.00 0.00 80 SER A C 19
ATOM 31758 O O . SER A 1 80 ? 4.996 18.642 5.112 1.00 0.00 80 SER A O 19
ATOM 31766 N N . LYS A 1 81 ? 3.650 17.122 4.149 1.00 0.00 81 LYS A N 19
ATOM 31767 C CA . LYS A 1 81 ? 2.411 17.753 4.572 1.00 0.00 81 LYS A CA 19
ATOM 31768 C C . LYS A 1 81 ? 1.398 16.670 4.940 1.00 0.00 81 LYS A C 19
ATOM 31769 O O . LYS A 1 81 ? 0.237 16.710 4.532 1.00 0.00 81 LYS A O 19
ATOM 31788 N N . LYS A 1 82 ? 1.867 15.695 5.715 1.00 0.00 82 LYS A N 19
ATOM 31789 C CA . LYS A 1 82 ? 1.040 14.571 6.144 1.00 0.00 82 LYS A CA 19
ATOM 31790 C C . LYS A 1 82 ? -0.026 14.982 7.167 1.00 0.00 82 LYS A C 19
ATOM 31791 O O . LYS A 1 82 ? 0.029 14.600 8.335 1.00 0.00 82 LYS A O 19
ATOM 31810 N N . ASP A 1 83 ? -0.994 15.765 6.716 1.00 0.00 83 ASP A N 19
ATOM 31811 C CA . ASP A 1 83 ? -2.089 16.206 7.575 1.00 0.00 83 ASP A CA 19
ATOM 31812 C C . ASP A 1 83 ? -3.272 15.265 7.408 1.00 0.00 83 ASP A C 19
ATOM 31813 O O . ASP A 1 83 ? -4.233 15.295 8.172 1.00 0.00 83 ASP A O 19
ATOM 31822 N N . LEU A 1 84 ? -3.180 14.410 6.406 1.00 0.00 84 LEU A N 19
ATOM 31823 C CA . LEU A 1 84 ? -4.235 13.452 6.118 1.00 0.00 84 LEU A CA 19
ATOM 31824 C C . LEU A 1 84 ? -4.111 12.270 7.069 1.00 0.00 84 LEU A C 19
ATOM 31825 O O . LEU A 1 84 ? -3.054 12.058 7.669 1.00 0.00 84 LEU A O 19
ATOM 31841 N N . PHE A 1 85 ? -5.177 11.498 7.218 1.00 0.00 85 PHE A N 19
ATOM 31842 C CA . PHE A 1 85 ? -5.141 10.335 8.093 1.00 0.00 85 PHE A CA 19
ATOM 31843 C C . PHE A 1 85 ? -4.523 9.161 7.345 1.00 0.00 85 PHE A C 19
ATOM 31844 O O . PHE A 1 85 ? -5.174 8.147 7.092 1.00 0.00 85 PHE A O 19
ATOM 31861 N N . VAL A 1 86 ? -3.265 9.331 6.965 1.00 0.00 86 VAL A N 19
ATOM 31862 C CA . VAL A 1 86 ? -2.533 8.318 6.228 1.00 0.00 86 VAL A CA 19
ATOM 31863 C C . VAL A 1 86 ? -1.810 7.368 7.176 1.00 0.00 86 VAL A C 19
ATOM 31864 O O . VAL A 1 86 ? -1.273 7.790 8.203 1.00 0.00 86 VAL A O 19
ATOM 31877 N N . HIS A 1 87 ? -1.817 6.088 6.835 1.00 0.00 87 HIS A N 19
ATOM 31878 C CA . HIS A 1 87 ? -1.157 5.071 7.645 1.00 0.00 87 HIS A CA 19
ATOM 31879 C C . HIS A 1 87 ? -0.939 3.800 6.836 1.00 0.00 87 HIS A C 19
ATOM 31880 O O . HIS A 1 87 ? -1.884 3.065 6.554 1.00 0.00 87 HIS A O 19
ATOM 31894 N N . SER A 1 88 ? 0.305 3.559 6.453 1.00 0.00 88 SER A N 19
ATOM 31895 C CA . SER A 1 88 ? 0.656 2.377 5.681 1.00 0.00 88 SER A CA 19
ATOM 31896 C C . SER A 1 88 ? 1.229 1.294 6.592 1.00 0.00 88 SER A C 19
ATOM 31897 O O . SER A 1 88 ? 1.822 1.599 7.630 1.00 0.00 88 SER A O 19
ATOM 31905 N N . ILE A 1 89 ? 1.030 0.036 6.216 1.00 0.00 89 ILE A N 19
ATOM 31906 C CA . ILE A 1 89 ? 1.535 -1.090 6.992 1.00 0.00 89 ILE A CA 19
ATOM 31907 C C . ILE A 1 89 ? 1.520 -2.365 6.146 1.00 0.00 89 ILE A C 19
ATOM 31908 O O . ILE A 1 89 ? 0.609 -2.564 5.340 1.00 0.00 89 ILE A O 19
ATOM 31924 N N . ASP A 1 90 ? 2.538 -3.208 6.303 1.00 0.00 90 ASP A N 19
ATOM 31925 C CA . ASP A 1 90 ? 2.636 -4.457 5.541 1.00 0.00 90 ASP A CA 19
ATOM 31926 C C . ASP A 1 90 ? 2.929 -5.622 6.481 1.00 0.00 90 ASP A C 19
ATOM 31927 O O . ASP A 1 90 ? 3.272 -5.418 7.646 1.00 0.00 90 ASP A O 19
ATOM 31936 N N . SER A 1 91 ? 2.798 -6.837 5.981 1.00 0.00 91 SER A N 19
ATOM 31937 C CA . SER A 1 91 ? 3.045 -8.023 6.779 1.00 0.00 91 SER A CA 19
ATOM 31938 C C . SER A 1 91 ? 4.414 -8.618 6.459 1.00 0.00 91 SER A C 19
ATOM 31939 O O . SER A 1 91 ? 4.587 -9.304 5.448 1.00 0.00 91 SER A O 19
ATOM 31947 N N . GLU A 1 92 ? 5.391 -8.330 7.309 1.00 0.00 92 GLU A N 19
ATOM 31948 C CA . GLU A 1 92 ? 6.740 -8.839 7.123 1.00 0.00 92 GLU A CA 19
ATOM 31949 C C . GLU A 1 92 ? 7.114 -9.776 8.267 1.00 0.00 92 GLU A C 19
ATOM 31950 O O . GLU A 1 92 ? 6.630 -9.626 9.391 1.00 0.00 92 GLU A O 19
ATOM 31962 N N . VAL A 1 93 ? 7.964 -10.747 7.971 1.00 0.00 93 VAL A N 19
ATOM 31963 C CA . VAL A 1 93 ? 8.398 -11.715 8.968 1.00 0.00 93 VAL A CA 19
ATOM 31964 C C . VAL A 1 93 ? 9.898 -11.559 9.246 1.00 0.00 93 VAL A C 19
ATOM 31965 O O . VAL A 1 93 ? 10.466 -12.232 10.110 1.00 0.00 93 VAL A O 19
ATOM 31978 N N . ILE A 1 94 ? 10.527 -10.646 8.520 1.00 0.00 94 ILE A N 19
ATOM 31979 C CA . ILE A 1 94 ? 11.952 -10.399 8.663 1.00 0.00 94 ILE A CA 19
ATOM 31980 C C . ILE A 1 94 ? 12.295 -9.001 8.150 1.00 0.00 94 ILE A C 19
ATOM 31981 O O . ILE A 1 94 ? 11.571 -8.452 7.316 1.00 0.00 94 ILE A O 19
ATOM 31997 N N . THR A 1 95 ? 13.367 -8.424 8.674 1.00 0.00 95 THR A N 19
ATOM 31998 C CA . THR A 1 95 ? 13.806 -7.099 8.265 1.00 0.00 95 THR A CA 19
ATOM 31999 C C . THR A 1 95 ? 14.472 -7.146 6.887 1.00 0.00 95 THR A C 19
ATOM 32000 O O . THR A 1 95 ? 14.808 -8.220 6.383 1.00 0.00 95 THR A O 19
ATOM 32011 N N . LYS A 1 96 ? 14.665 -5.979 6.289 1.00 0.00 96 LYS A N 19
ATOM 32012 C CA . LYS A 1 96 ? 15.277 -5.886 4.976 1.00 0.00 96 LYS A CA 19
ATOM 32013 C C . LYS A 1 96 ? 16.714 -5.381 5.092 1.00 0.00 96 LYS A C 19
ATOM 32014 O O . LYS A 1 96 ? 17.069 -4.713 6.066 1.00 0.00 96 LYS A O 19
ATOM 32033 N N . LYS A 1 97 ? 17.529 -5.700 4.099 1.00 0.00 97 LYS A N 19
ATOM 32034 C CA . LYS A 1 97 ? 18.925 -5.278 4.086 1.00 0.00 97 LYS A CA 19
ATOM 32035 C C . LYS A 1 97 ? 19.045 -3.853 3.544 1.00 0.00 97 LYS A C 19
ATOM 32036 O O . LYS A 1 97 ? 18.038 -3.191 3.291 1.00 0.00 97 LYS A O 19
ATOM 32055 N N . GLU A 1 98 ? 20.272 -3.379 3.381 1.00 0.00 98 GLU A N 19
ATOM 32056 C CA . GLU A 1 98 ? 20.505 -2.043 2.850 1.00 0.00 98 GLU A CA 19
ATOM 32057 C C . GLU A 1 98 ? 20.352 -2.049 1.341 1.00 0.00 98 GLU A C 19
ATOM 32058 O O . GLU A 1 98 ? 20.927 -2.895 0.655 1.00 0.00 98 GLU A O 19
ATOM 32070 N N . ALA A 1 99 ? 19.560 -1.121 0.835 1.00 0.00 99 ALA A N 19
ATOM 32071 C CA . ALA A 1 99 ? 19.329 -1.009 -0.594 1.00 0.00 99 ALA A CA 19
ATOM 32072 C C . ALA A 1 99 ? 19.046 0.440 -0.954 1.00 0.00 99 ALA A C 19
ATOM 32073 O O . ALA A 1 99 ? 17.912 0.807 -1.265 1.00 0.00 99 ALA A O 19
ATOM 32080 N N . GLN A 1 100 ? 20.079 1.269 -0.872 1.00 0.00 100 GLN A N 19
ATOM 32081 C CA . GLN A 1 100 ? 19.941 2.681 -1.188 1.00 0.00 100 GLN A CA 19
ATOM 32082 C C . GLN A 1 100 ? 20.041 2.900 -2.691 1.00 0.00 100 GLN A C 19
ATOM 32083 O O . GLN A 1 100 ? 20.712 2.140 -3.394 1.00 0.00 100 GLN A O 19
ATOM 32097 N N . GLN A 1 101 ? 19.374 3.934 -3.183 1.00 0.00 101 GLN A N 19
ATOM 32098 C CA . GLN A 1 101 ? 19.384 4.237 -4.606 1.00 0.00 101 GLN A CA 19
ATOM 32099 C C . GLN A 1 101 ? 20.618 5.055 -4.982 1.00 0.00 101 GLN A C 19
ATOM 32100 O O . GLN A 1 101 ? 20.518 6.216 -5.380 1.00 0.00 101 GLN A O 19
ATOM 32114 N N . ILE A 1 102 ? 21.784 4.445 -4.846 1.00 0.00 102 ILE A N 19
ATOM 32115 C CA . ILE A 1 102 ? 23.031 5.098 -5.191 1.00 0.00 102 ILE A CA 19
ATOM 32116 C C . ILE A 1 102 ? 23.584 4.480 -6.471 1.00 0.00 102 ILE A C 19
ATOM 32117 O O . ILE A 1 102 ? 24.044 3.339 -6.486 1.00 0.00 102 ILE A O 19
ATOM 32133 N N . ARG A 1 103 ? 23.481 5.220 -7.559 1.00 0.00 103 ARG A N 19
ATOM 32134 C CA . ARG A 1 103 ? 23.951 4.746 -8.846 1.00 0.00 103 ARG A CA 19
ATOM 32135 C C . ARG A 1 103 ? 24.654 5.862 -9.606 1.00 0.00 103 ARG A C 19
ATOM 32136 O O . ARG A 1 103 ? 24.104 6.951 -9.769 1.00 0.00 103 ARG A O 19
ATOM 32157 N N . GLU A 1 104 ? 25.869 5.588 -10.064 1.00 0.00 104 GLU A N 19
ATOM 32158 C CA . GLU A 1 104 ? 26.641 6.575 -10.814 1.00 0.00 104 GLU A CA 19
ATOM 32159 C C . GLU A 1 104 ? 26.648 6.218 -12.290 1.00 0.00 104 GLU A C 19
ATOM 32160 O O . GLU A 1 104 ? 27.270 6.897 -13.108 1.00 0.00 104 GLU A O 19
ATOM 32172 N N . GLU A 1 105 ? 25.954 5.141 -12.622 1.00 0.00 105 GLU A N 19
ATOM 32173 C CA . GLU A 1 105 ? 25.879 4.673 -13.991 1.00 0.00 105 GLU A CA 19
ATOM 32174 C C . GLU A 1 105 ? 24.504 4.951 -14.565 1.00 0.00 105 GLU A C 19
ATOM 32175 O O . GLU A 1 105 ? 24.424 5.408 -15.719 1.00 0.00 105 GLU A O 19
ATOM 32187 N N . GLY A 1 1 ? -29.859 -24.139 -5.432 1.00 0.00 1 GLY A N 20
ATOM 32188 C CA . GLY A 1 1 ? -29.868 -22.710 -5.045 1.00 0.00 1 GLY A CA 20
ATOM 32189 C C . GLY A 1 1 ? -29.223 -22.482 -3.696 1.00 0.00 1 GLY A C 20
ATOM 32190 O O . GLY A 1 1 ? -28.250 -23.156 -3.354 1.00 0.00 1 GLY A O 20
ATOM 32194 N N . SER A 1 2 ? -29.773 -21.537 -2.935 1.00 0.00 2 SER A N 20
ATOM 32195 C CA . SER A 1 2 ? -29.261 -21.203 -1.610 1.00 0.00 2 SER A CA 20
ATOM 32196 C C . SER A 1 2 ? -27.794 -20.775 -1.666 1.00 0.00 2 SER A C 20
ATOM 32197 O O . SER A 1 2 ? -26.923 -21.407 -1.068 1.00 0.00 2 SER A O 20
ATOM 32205 N N . HIS A 1 3 ? -27.529 -19.699 -2.397 1.00 0.00 3 HIS A N 20
ATOM 32206 C CA . HIS A 1 3 ? -26.172 -19.172 -2.513 1.00 0.00 3 HIS A CA 20
ATOM 32207 C C . HIS A 1 3 ? -25.910 -18.222 -1.352 1.00 0.00 3 HIS A C 20
ATOM 32208 O O . HIS A 1 3 ? -26.854 -17.712 -0.747 1.00 0.00 3 HIS A O 20
ATOM 32222 N N . MET A 1 4 ? -24.646 -17.972 -1.035 1.00 0.00 4 MET A N 20
ATOM 32223 C CA . MET A 1 4 ? -24.320 -17.095 0.082 1.00 0.00 4 MET A CA 20
ATOM 32224 C C . MET A 1 4 ? -22.970 -16.425 -0.116 1.00 0.00 4 MET A C 20
ATOM 32225 O O . MET A 1 4 ? -22.030 -17.041 -0.617 1.00 0.00 4 MET A O 20
ATOM 32239 N N . LYS A 1 5 ? -22.877 -15.157 0.271 1.00 0.00 5 LYS A N 20
ATOM 32240 C CA . LYS A 1 5 ? -21.634 -14.411 0.160 1.00 0.00 5 LYS A CA 20
ATOM 32241 C C . LYS A 1 5 ? -20.764 -14.688 1.383 1.00 0.00 5 LYS A C 20
ATOM 32242 O O . LYS A 1 5 ? -20.696 -13.886 2.315 1.00 0.00 5 LYS A O 20
ATOM 32261 N N . THR A 1 6 ? -20.121 -15.842 1.370 1.00 0.00 6 THR A N 20
ATOM 32262 C CA . THR A 1 6 ? -19.274 -16.273 2.466 1.00 0.00 6 THR A CA 20
ATOM 32263 C C . THR A 1 6 ? -17.904 -15.601 2.443 1.00 0.00 6 THR A C 20
ATOM 32264 O O . THR A 1 6 ? -17.576 -14.851 1.517 1.00 0.00 6 THR A O 20
ATOM 32275 N N . LYS A 1 7 ? -17.111 -15.871 3.476 1.00 0.00 7 LYS A N 20
ATOM 32276 C CA . LYS A 1 7 ? -15.766 -15.327 3.580 1.00 0.00 7 LYS A CA 20
ATOM 32277 C C . LYS A 1 7 ? -14.817 -16.128 2.698 1.00 0.00 7 LYS A C 20
ATOM 32278 O O . LYS A 1 7 ? -15.163 -17.211 2.212 1.00 0.00 7 LYS A O 20
ATOM 32297 N N . LYS A 1 8 ? -13.627 -15.597 2.496 1.00 0.00 8 LYS A N 20
ATOM 32298 C CA . LYS A 1 8 ? -12.631 -16.254 1.672 1.00 0.00 8 LYS A CA 20
ATOM 32299 C C . LYS A 1 8 ? -11.237 -15.995 2.224 1.00 0.00 8 LYS A C 20
ATOM 32300 O O . LYS A 1 8 ? -11.048 -15.113 3.061 1.00 0.00 8 LYS A O 20
ATOM 32319 N N . GLN A 1 9 ? -10.271 -16.766 1.750 1.00 0.00 9 GLN A N 20
ATOM 32320 C CA . GLN A 1 9 ? -8.895 -16.633 2.204 1.00 0.00 9 GLN A CA 20
ATOM 32321 C C . GLN A 1 9 ? -8.209 -15.479 1.489 1.00 0.00 9 GLN A C 20
ATOM 32322 O O . GLN A 1 9 ? -7.536 -14.657 2.112 1.00 0.00 9 GLN A O 20
ATOM 32336 N N . GLN A 1 10 ? -8.382 -15.422 0.176 1.00 0.00 10 GLN A N 20
ATOM 32337 C CA . GLN A 1 10 ? -7.788 -14.363 -0.622 1.00 0.00 10 GLN A CA 20
ATOM 32338 C C . GLN A 1 10 ? -8.862 -13.402 -1.112 1.00 0.00 10 GLN A C 20
ATOM 32339 O O . GLN A 1 10 ? -9.791 -13.796 -1.818 1.00 0.00 10 GLN A O 20
ATOM 32353 N N . TYR A 1 11 ? -8.736 -12.145 -0.716 1.00 0.00 11 TYR A N 20
ATOM 32354 C CA . TYR A 1 11 ? -9.686 -11.115 -1.107 1.00 0.00 11 TYR A CA 20
ATOM 32355 C C . TYR A 1 11 ? -8.990 -9.763 -1.190 1.00 0.00 11 TYR A C 20
ATOM 32356 O O . TYR A 1 11 ? -7.883 -9.595 -0.674 1.00 0.00 11 TYR A O 20
ATOM 32374 N N . VAL A 1 12 ? -9.634 -8.805 -1.839 1.00 0.00 12 VAL A N 20
ATOM 32375 C CA . VAL A 1 12 ? -9.069 -7.476 -1.996 1.00 0.00 12 VAL A CA 20
ATOM 32376 C C . VAL A 1 12 ? -10.163 -6.460 -2.317 1.00 0.00 12 VAL A C 20
ATOM 32377 O O . VAL A 1 12 ? -11.131 -6.775 -3.013 1.00 0.00 12 VAL A O 20
ATOM 32390 N N . THR A 1 13 ? -10.012 -5.252 -1.793 1.00 0.00 13 THR A N 20
ATOM 32391 C CA . THR A 1 13 ? -10.972 -4.185 -2.022 1.00 0.00 13 THR A CA 20
ATOM 32392 C C . THR A 1 13 ? -10.317 -2.823 -1.813 1.00 0.00 13 THR A C 20
ATOM 32393 O O . THR A 1 13 ? -9.629 -2.603 -0.814 1.00 0.00 13 THR A O 20
ATOM 32404 N N . ILE A 1 14 ? -10.502 -1.941 -2.787 1.00 0.00 14 ILE A N 20
ATOM 32405 C CA . ILE A 1 14 ? -9.956 -0.596 -2.731 1.00 0.00 14 ILE A CA 20
ATOM 32406 C C . ILE A 1 14 ? -11.088 0.428 -2.720 1.00 0.00 14 ILE A C 20
ATOM 32407 O O . ILE A 1 14 ? -11.956 0.411 -3.593 1.00 0.00 14 ILE A O 20
ATOM 32423 N N . LYS A 1 15 ? -11.089 1.300 -1.729 1.00 0.00 15 LYS A N 20
ATOM 32424 C CA . LYS A 1 15 ? -12.113 2.323 -1.615 1.00 0.00 15 LYS A CA 20
ATOM 32425 C C . LYS A 1 15 ? -11.483 3.710 -1.623 1.00 0.00 15 LYS A C 20
ATOM 32426 O O . LYS A 1 15 ? -10.909 4.152 -0.624 1.00 0.00 15 LYS A O 20
ATOM 32445 N N . GLY A 1 16 ? -11.578 4.383 -2.759 1.00 0.00 16 GLY A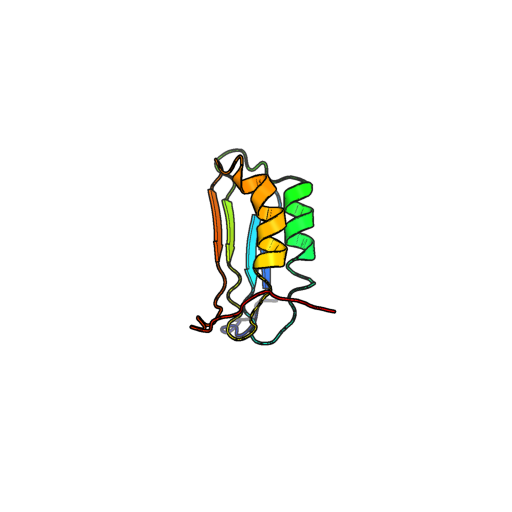 N 20
ATOM 32446 C CA . GLY A 1 16 ? -11.024 5.714 -2.887 1.00 0.00 16 GLY A CA 20
ATOM 32447 C C . GLY A 1 16 ? -12.032 6.698 -3.437 1.00 0.00 16 GLY A C 20
ATOM 32448 O O . GLY A 1 16 ? -11.742 7.437 -4.372 1.00 0.00 16 GLY A O 20
ATOM 32452 N N . THR A 1 17 ? -13.228 6.697 -2.868 1.00 0.00 17 THR A N 20
ATOM 32453 C CA . THR A 1 17 ? -14.277 7.599 -3.310 1.00 0.00 17 THR A CA 20
ATOM 32454 C C . THR A 1 17 ? -14.848 8.366 -2.118 1.00 0.00 17 THR A C 20
ATOM 32455 O O . THR A 1 17 ? -15.126 7.775 -1.070 1.00 0.00 17 THR A O 20
ATOM 32466 N N . LYS A 1 18 ? -14.986 9.686 -2.280 1.00 0.00 18 LYS A N 20
ATOM 32467 C CA . LYS A 1 18 ? -15.511 10.560 -1.229 1.00 0.00 18 LYS A CA 20
ATOM 32468 C C . LYS A 1 18 ? -14.712 10.383 0.056 1.00 0.00 18 LYS A C 20
ATOM 32469 O O . LYS A 1 18 ? -15.272 10.295 1.149 1.00 0.00 18 LYS A O 20
ATOM 32488 N N . ASN A 1 19 ? -13.393 10.323 -0.098 1.00 0.00 19 ASN A N 20
ATOM 32489 C CA . ASN A 1 19 ? -12.480 10.142 1.023 1.00 0.00 19 ASN A CA 20
ATOM 32490 C C . ASN A 1 19 ? -11.045 10.211 0.507 1.00 0.00 19 ASN A C 20
ATOM 32491 O O . ASN A 1 19 ? -10.769 10.947 -0.440 1.00 0.00 19 ASN A O 20
ATOM 32502 N N . GLY A 1 20 ? -10.144 9.455 1.120 1.00 0.00 20 GLY A N 20
ATOM 32503 C CA . GLY A 1 20 ? -8.764 9.452 0.693 1.00 0.00 20 GLY A CA 20
ATOM 32504 C C . GLY A 1 20 ? -8.413 8.190 -0.071 1.00 0.00 20 GLY A C 20
ATOM 32505 O O . GLY A 1 20 ? -8.595 8.126 -1.283 1.00 0.00 20 GLY A O 20
ATOM 32509 N N . LEU A 1 21 ? -7.946 7.177 0.646 1.00 0.00 21 LEU A N 20
ATOM 32510 C CA . LEU A 1 21 ? -7.562 5.916 0.030 1.00 0.00 21 LEU A CA 20
ATOM 32511 C C . LEU A 1 21 ? -7.502 4.804 1.074 1.00 0.00 21 LEU A C 20
ATOM 32512 O O . LEU A 1 21 ? -6.542 4.703 1.836 1.00 0.00 21 LEU A O 20
ATOM 32528 N N . THR A 1 22 ? -8.547 3.997 1.130 1.00 0.00 22 THR A N 20
ATOM 32529 C CA . THR A 1 22 ? -8.607 2.890 2.072 1.00 0.00 22 THR A CA 20
ATOM 32530 C C . THR A 1 22 ? -8.680 1.570 1.316 1.00 0.00 22 THR A C 20
ATOM 32531 O O . THR A 1 22 ? -9.657 1.302 0.617 1.00 0.00 22 THR A O 20
ATOM 32542 N N . LEU A 1 23 ? -7.647 0.751 1.437 1.00 0.00 23 LEU A N 20
ATOM 32543 C CA . LEU A 1 23 ? -7.615 -0.525 0.744 1.00 0.00 23 LEU A CA 20
ATOM 32544 C C . LEU A 1 23 ? -6.969 -1.600 1.603 1.00 0.00 23 LEU A C 20
ATOM 32545 O O . LEU A 1 23 ? -6.321 -1.301 2.608 1.00 0.00 23 LEU A O 20
ATOM 32561 N N . HIS A 1 24 ? -7.154 -2.849 1.191 1.00 0.00 24 HIS A N 20
ATOM 32562 C CA . HIS A 1 24 ? -6.587 -3.991 1.892 1.00 0.00 24 HIS A CA 20
ATOM 32563 C C . HIS A 1 24 ? -6.559 -5.211 0.974 1.00 0.00 24 HIS A C 20
ATOM 32564 O O . HIS A 1 24 ? -7.480 -5.414 0.174 1.00 0.00 24 HIS A O 20
ATOM 32578 N N . LEU A 1 25 ? -5.508 -6.010 1.090 1.00 0.00 25 LEU A N 20
ATOM 32579 C CA . LEU A 1 25 ? -5.349 -7.214 0.277 1.00 0.00 25 LEU A CA 20
ATOM 32580 C C . LEU A 1 25 ? -4.919 -8.379 1.163 1.00 0.00 25 LEU A C 20
ATOM 32581 O O . LEU A 1 25 ? -4.155 -8.187 2.108 1.00 0.00 25 LEU A O 20
ATOM 32597 N N . ASP A 1 26 ? -5.409 -9.574 0.853 1.00 0.00 26 ASP A N 20
ATOM 32598 C CA . ASP A 1 26 ? -5.069 -10.761 1.628 1.00 0.00 26 ASP A CA 20
ATOM 32599 C C . ASP A 1 26 ? -4.561 -11.876 0.720 1.00 0.00 26 ASP A C 20
ATOM 32600 O O . ASP A 1 26 ? -5.349 -12.653 0.178 1.00 0.00 26 ASP A O 20
ATOM 32609 N N . ASP A 1 27 ? -3.248 -11.916 0.535 1.00 0.00 27 ASP A N 20
ATOM 32610 C CA . ASP A 1 27 ? -2.588 -12.929 -0.295 1.00 0.00 27 ASP A CA 20
ATOM 32611 C C . ASP A 1 27 ? -1.079 -12.815 -0.125 1.00 0.00 27 ASP A C 20
ATOM 32612 O O . ASP A 1 27 ? -0.489 -11.783 -0.432 1.00 0.00 27 ASP A O 20
ATOM 32621 N N . ALA A 1 28 ? -0.461 -13.868 0.379 1.00 0.00 28 ALA A N 20
ATOM 32622 C CA . ALA A 1 28 ? 0.974 -13.867 0.622 1.00 0.00 28 ALA A CA 20
ATOM 32623 C C . ALA A 1 28 ? 1.763 -14.289 -0.612 1.00 0.00 28 ALA A C 20
ATOM 32624 O O . ALA A 1 28 ? 1.266 -15.053 -1.444 1.00 0.00 28 ALA A O 20
ATOM 32631 N N . CYS A 1 29 ? 2.992 -13.783 -0.707 1.00 0.00 29 CYS A N 20
ATOM 32632 C CA . CYS A 1 29 ? 3.899 -14.100 -1.813 1.00 0.00 29 CYS A CA 20
ATOM 32633 C C . CYS A 1 29 ? 3.309 -13.711 -3.172 1.00 0.00 29 CYS A C 20
ATOM 32634 O O . CYS A 1 29 ? 3.323 -14.501 -4.122 1.00 0.00 29 CYS A O 20
ATOM 32642 N N . SER A 1 30 ? 2.804 -12.491 -3.263 1.00 0.00 30 SER A N 20
ATOM 32643 C CA . SER A 1 30 ? 2.223 -11.995 -4.501 1.00 0.00 30 SER A CA 20
ATOM 32644 C C . SER A 1 30 ? 2.643 -10.551 -4.740 1.00 0.00 30 SER A C 20
ATOM 32645 O O . SER A 1 30 ? 2.843 -9.793 -3.794 1.00 0.00 30 SER A O 20
ATOM 32653 N N . PHE A 1 31 ? 2.793 -10.187 -6.003 1.00 0.00 31 PHE A N 20
ATOM 32654 C CA . PHE A 1 31 ? 3.177 -8.833 -6.369 1.00 0.00 31 PHE A CA 20
ATOM 32655 C C . PHE A 1 31 ? 1.938 -7.981 -6.601 1.00 0.00 31 PHE A C 20
ATOM 32656 O O . PHE A 1 31 ? 1.322 -8.032 -7.671 1.00 0.00 31 PHE A O 20
ATOM 32673 N N . ASP A 1 32 ? 1.579 -7.199 -5.597 1.00 0.00 32 ASP A N 20
ATOM 32674 C CA . ASP A 1 32 ? 0.409 -6.331 -5.665 1.00 0.00 32 ASP A CA 20
ATOM 32675 C C . ASP A 1 32 ? 0.709 -5.044 -6.432 1.00 0.00 32 ASP A C 20
ATOM 32676 O O . ASP A 1 32 ? 0.208 -3.973 -6.096 1.00 0.00 32 ASP A O 20
ATOM 32685 N N . GLU A 1 33 ? 1.485 -5.171 -7.502 1.00 0.00 33 GLU A N 20
ATOM 32686 C CA . GLU A 1 33 ? 1.864 -4.027 -8.327 1.00 0.00 33 GLU A CA 20
ATOM 32687 C C . GLU A 1 33 ? 0.634 -3.353 -8.935 1.00 0.00 33 GLU A C 20
ATOM 32688 O O . GLU A 1 33 ? 0.672 -2.176 -9.293 1.00 0.00 33 GLU A O 20
ATOM 32700 N N . LEU A 1 34 ? -0.457 -4.105 -9.048 1.00 0.00 34 LEU A N 20
ATOM 32701 C CA . LEU A 1 34 ? -1.698 -3.584 -9.608 1.00 0.00 34 LEU A CA 20
ATOM 32702 C C . LEU A 1 34 ? -2.350 -2.592 -8.648 1.00 0.00 34 LEU A C 20
ATOM 32703 O O . LEU A 1 34 ? -3.102 -1.713 -9.066 1.00 0.00 34 LEU A O 20
ATOM 32719 N N . LEU A 1 35 ? -2.047 -2.730 -7.363 1.00 0.00 35 LEU A N 20
ATOM 32720 C CA . LEU A 1 35 ? -2.607 -1.846 -6.351 1.00 0.00 35 LEU A CA 20
ATOM 32721 C C . LEU A 1 35 ? -2.011 -0.455 -6.489 1.00 0.00 35 LEU A C 20
ATOM 32722 O O . LEU A 1 35 ? -2.669 0.545 -6.193 1.00 0.00 35 LEU A O 20
ATOM 32738 N N . ASP A 1 36 ? -0.770 -0.403 -6.958 1.00 0.00 36 ASP A N 20
ATOM 32739 C CA . ASP A 1 36 ? -0.077 0.862 -7.162 1.00 0.00 36 ASP A CA 20
ATOM 32740 C C . ASP A 1 36 ? -0.820 1.702 -8.190 1.00 0.00 36 ASP A C 20
ATOM 32741 O O . ASP A 1 36 ? -0.893 2.921 -8.066 1.00 0.00 36 ASP A O 20
ATOM 32750 N N . GLY A 1 37 ? -1.387 1.038 -9.191 1.00 0.00 37 GLY A N 20
ATOM 32751 C CA . GLY A 1 37 ? -2.129 1.731 -10.228 1.00 0.00 37 GLY A CA 20
ATOM 32752 C C . GLY A 1 37 ? -3.231 2.604 -9.666 1.00 0.00 37 GLY A C 20
ATOM 32753 O O . GLY A 1 37 ? -3.294 3.799 -9.958 1.00 0.00 37 GLY A O 20
ATOM 32757 N N . LEU A 1 38 ? -4.085 2.014 -8.842 1.00 0.00 38 LEU A N 20
ATOM 32758 C CA . LEU A 1 38 ? -5.185 2.747 -8.229 1.00 0.00 38 LEU A CA 20
ATOM 32759 C C . LEU A 1 38 ? -4.656 3.723 -7.185 1.00 0.00 38 LEU A C 20
ATOM 32760 O O . LEU A 1 38 ? -5.100 4.865 -7.120 1.00 0.00 38 LEU A O 20
ATOM 32776 N N . GLN A 1 39 ? -3.699 3.263 -6.386 1.00 0.00 39 GLN A N 20
ATOM 32777 C CA . GLN A 1 39 ? -3.099 4.085 -5.339 1.00 0.00 39 GLN A CA 20
ATOM 32778 C C . GLN A 1 39 ? -2.500 5.365 -5.924 1.00 0.00 39 GLN A C 20
ATOM 32779 O O . GLN A 1 39 ? -2.764 6.467 -5.443 1.00 0.00 39 GLN A O 20
ATOM 32793 N N . ASN A 1 40 ? -1.718 5.205 -6.981 1.00 0.00 40 ASN A N 20
ATOM 32794 C CA . ASN A 1 40 ? -1.070 6.330 -7.643 1.00 0.00 40 ASN A CA 20
ATOM 32795 C C . ASN A 1 40 ? -2.094 7.243 -8.309 1.00 0.00 40 ASN A C 20
ATOM 32796 O O . ASN A 1 40 ? -2.100 8.452 -8.083 1.00 0.00 40 ASN A O 20
ATOM 32807 N N . MET A 1 41 ? -2.976 6.651 -9.109 1.00 0.00 41 MET A N 20
ATOM 32808 C CA . MET A 1 41 ? -3.993 7.410 -9.833 1.00 0.00 41 MET A CA 20
ATOM 32809 C C . MET A 1 41 ? -4.895 8.209 -8.893 1.00 0.00 41 MET A C 20
ATOM 32810 O O . MET A 1 41 ? -5.161 9.385 -9.135 1.00 0.00 41 MET A O 20
ATOM 32824 N N . LEU A 1 42 ? -5.345 7.585 -7.811 1.00 0.00 42 LEU A N 20
ATOM 32825 C CA . LEU A 1 42 ? -6.231 8.253 -6.861 1.00 0.00 42 LEU A CA 20
ATOM 32826 C C . LEU A 1 42 ? -5.547 9.436 -6.184 1.00 0.00 42 LEU A C 20
ATOM 32827 O O . LEU A 1 42 ? -6.183 10.458 -5.924 1.00 0.00 42 LEU A O 20
ATOM 32843 N N . SER A 1 43 ? -4.249 9.309 -5.925 1.00 0.00 43 SER A N 20
ATOM 32844 C CA . SER A 1 43 ? -3.488 10.379 -5.291 1.00 0.00 43 SER A CA 20
ATOM 32845 C C . SER A 1 43 ? -3.478 11.623 -6.178 1.00 0.00 43 SER A C 20
ATOM 32846 O O . SER A 1 43 ? -3.494 12.756 -5.689 1.00 0.00 43 SER A O 20
ATOM 32854 N N . ILE A 1 44 ? -3.464 11.408 -7.486 1.00 0.00 44 ILE A N 20
ATOM 32855 C CA . ILE A 1 44 ? -3.469 12.505 -8.439 1.00 0.00 44 ILE A CA 20
ATOM 32856 C C . ILE A 1 44 ? -4.904 12.970 -8.697 1.00 0.00 44 ILE A C 20
ATOM 32857 O O . ILE A 1 44 ? -5.158 14.157 -8.903 1.00 0.00 44 ILE A O 20
ATOM 32873 N N . GLU A 1 45 ? -5.828 12.017 -8.667 1.00 0.00 45 GLU A N 20
ATOM 32874 C CA . GLU A 1 45 ? -7.246 12.279 -8.903 1.00 0.00 45 GLU A CA 20
ATOM 32875 C C . GLU A 1 45 ? -7.834 13.246 -7.876 1.00 0.00 45 GLU A C 20
ATOM 32876 O O . GLU A 1 45 ? -8.203 14.373 -8.214 1.00 0.00 45 GLU A O 20
ATOM 32888 N N . GLN A 1 46 ? -7.921 12.812 -6.628 1.00 0.00 46 GLN A N 20
ATOM 32889 C CA . GLN A 1 46 ? -8.494 13.648 -5.583 1.00 0.00 46 GLN A CA 20
ATOM 32890 C C . GLN A 1 46 ? -7.926 13.300 -4.216 1.00 0.00 46 GLN A C 20
ATOM 32891 O O . GLN A 1 46 ? -7.760 12.128 -3.878 1.00 0.00 46 GLN A O 20
ATOM 32905 N N . TYR A 1 47 ? -7.609 14.327 -3.447 1.00 0.00 47 TYR A N 20
ATOM 32906 C CA . TYR A 1 47 ? -7.079 14.145 -2.105 1.00 0.00 47 TYR A CA 20
ATOM 32907 C C . TYR A 1 47 ? -7.880 14.973 -1.105 1.00 0.00 47 TYR A C 20
ATOM 32908 O O . TYR A 1 47 ? -7.776 14.781 0.108 1.00 0.00 47 TYR A O 20
ATOM 32926 N N . THR A 1 48 ? -8.685 15.892 -1.620 1.00 0.00 48 THR A N 20
ATOM 32927 C CA . THR A 1 48 ? -9.490 16.762 -0.783 1.00 0.00 48 THR A CA 20
ATOM 32928 C C . THR A 1 48 ? -10.911 16.233 -0.634 1.00 0.00 48 THR A C 20
ATOM 32929 O O . THR A 1 48 ? -11.797 16.585 -1.413 1.00 0.00 48 THR A O 20
ATOM 32940 N N . ASP A 1 49 ? -11.113 15.362 0.349 1.00 0.00 49 ASP A N 20
ATOM 32941 C CA . ASP A 1 49 ? -12.434 14.802 0.621 1.00 0.00 49 ASP A CA 20
ATOM 32942 C C . ASP A 1 49 ? -13.426 15.915 0.932 1.00 0.00 49 ASP A C 20
ATOM 32943 O O . ASP A 1 49 ? -14.515 15.984 0.359 1.00 0.00 49 ASP A O 20
ATOM 32952 N N . GLY A 1 50 ? -13.027 16.788 1.841 1.00 0.00 50 GLY A N 20
ATOM 32953 C CA . GLY A 1 50 ? -13.870 17.883 2.244 1.00 0.00 50 GLY A CA 20
ATOM 32954 C C . GLY A 1 50 ? -13.661 18.231 3.697 1.00 0.00 50 GLY A C 20
ATOM 32955 O O . GLY A 1 50 ? -13.330 19.371 4.024 1.00 0.00 50 GLY A O 20
ATOM 32959 N N . LYS A 1 51 ? -13.824 17.241 4.575 1.00 0.00 51 LYS A N 20
ATOM 32960 C CA . LYS A 1 51 ? -13.661 17.463 6.010 1.00 0.00 51 LYS A CA 20
ATOM 32961 C C . LYS A 1 51 ? -12.955 16.293 6.691 1.00 0.00 51 LYS A C 20
ATOM 32962 O O . LYS A 1 51 ? -13.123 16.072 7.893 1.00 0.00 51 LYS A O 20
ATOM 32981 N N . GLY A 1 52 ? -12.160 15.558 5.936 1.00 0.00 52 GLY A N 20
ATOM 32982 C CA . GLY A 1 52 ? -11.438 14.433 6.509 1.00 0.00 52 GLY A CA 20
ATOM 32983 C C . GLY A 1 52 ? -11.247 13.276 5.547 1.00 0.00 52 GLY A C 20
ATOM 32984 O O . GLY A 1 52 ? -12.199 12.570 5.206 1.00 0.00 52 GLY A O 20
ATOM 32988 N N . GLN A 1 53 ? -10.008 13.075 5.123 1.00 0.00 53 GLN A N 20
ATOM 32989 C CA . GLN A 1 53 ? -9.672 11.995 4.206 1.00 0.00 53 GLN A CA 20
ATOM 32990 C C . GLN A 1 53 ? -8.799 10.956 4.912 1.00 0.00 53 GLN A C 20
ATOM 32991 O O . GLN A 1 53 ? -7.859 11.301 5.634 1.00 0.00 53 GLN A O 20
ATOM 33005 N N . LYS A 1 54 ? -9.111 9.684 4.706 1.00 0.00 54 LYS A N 20
ATOM 33006 C CA . LYS A 1 54 ? -8.372 8.601 5.333 1.00 0.00 54 LYS A CA 20
ATOM 33007 C C . LYS A 1 54 ? -7.625 7.774 4.298 1.00 0.00 54 LYS A C 20
ATOM 33008 O O . LYS A 1 54 ? -8.225 7.160 3.418 1.00 0.00 54 LYS A O 20
ATOM 33027 N N . ILE A 1 55 ? -6.309 7.780 4.408 1.00 0.00 55 ILE A N 20
ATOM 33028 C CA . ILE A 1 55 ? -5.451 7.025 3.509 1.00 0.00 55 ILE A CA 20
ATOM 33029 C C . ILE A 1 55 ? -4.784 5.883 4.279 1.00 0.00 55 ILE A C 20
ATOM 33030 O O . ILE A 1 55 ? -3.571 5.866 4.500 1.00 0.00 55 ILE A O 20
ATOM 33046 N N . SER A 1 56 ? -5.598 4.949 4.733 1.00 0.00 56 SER A N 20
ATOM 33047 C CA . SER A 1 56 ? -5.099 3.804 5.472 1.00 0.00 56 SER A CA 20
ATOM 33048 C C . SER A 1 56 ? -4.842 2.622 4.535 1.00 0.00 56 SER A C 20
ATOM 33049 O O . SER A 1 56 ? -5.699 1.755 4.348 1.00 0.00 56 SER A O 20
ATOM 33057 N N . VAL A 1 57 ? -3.663 2.616 3.933 1.00 0.00 57 VAL A N 20
ATOM 33058 C CA . VAL A 1 57 ? -3.268 1.555 3.021 1.00 0.00 57 VAL A CA 20
ATOM 33059 C C . VAL A 1 57 ? -2.789 0.342 3.813 1.00 0.00 57 VAL A C 20
ATOM 33060 O O . VAL A 1 57 ? -1.651 0.298 4.276 1.00 0.00 57 VAL A O 20
ATOM 33073 N N . HIS A 1 58 ? -3.668 -0.630 3.993 1.00 0.00 58 HIS A N 20
ATOM 33074 C CA . HIS A 1 58 ? -3.316 -1.824 4.747 1.00 0.00 58 HIS A CA 20
ATOM 33075 C C . HIS A 1 58 ? -3.107 -3.015 3.825 1.00 0.00 58 HIS A C 20
ATOM 33076 O O . HIS A 1 58 ? -4.064 -3.610 3.334 1.00 0.00 58 HIS A O 20
ATOM 33090 N N . VAL A 1 59 ? -1.856 -3.362 3.598 1.00 0.00 59 VAL A N 20
ATOM 33091 C CA . VAL A 1 59 ? -1.525 -4.487 2.740 1.00 0.00 59 VAL A CA 20
ATOM 33092 C C . VAL A 1 59 ? -1.112 -5.687 3.586 1.00 0.00 59 VAL A C 20
ATOM 33093 O O . VAL A 1 59 ? 0.002 -5.758 4.079 1.00 0.00 59 VAL A O 20
ATOM 33106 N N . LYS A 1 60 ? -2.029 -6.624 3.767 1.00 0.00 60 LYS A N 20
ATOM 33107 C CA . LYS A 1 60 ? -1.751 -7.810 4.563 1.00 0.00 60 LYS A CA 20
ATOM 33108 C C . LYS A 1 60 ? -1.339 -8.971 3.671 1.00 0.00 60 LYS A C 20
ATOM 33109 O O . LYS A 1 60 ? -1.983 -10.022 3.647 1.00 0.00 60 LYS A O 20
ATOM 33128 N N . LEU A 1 61 ? -0.254 -8.778 2.942 1.00 0.00 61 LEU A N 20
ATOM 33129 C CA . LEU A 1 61 ? 0.245 -9.802 2.046 1.00 0.00 61 LEU A CA 20
ATOM 33130 C C . LEU A 1 61 ? 1.249 -10.695 2.752 1.00 0.00 61 LEU A C 20
ATOM 33131 O O . LEU A 1 61 ? 0.977 -11.861 3.037 1.00 0.00 61 LEU A O 20
ATOM 33147 N N . GLY A 1 62 ? 2.398 -10.129 3.065 1.00 0.00 62 GLY A N 20
ATOM 33148 C CA . GLY A 1 62 ? 3.445 -10.885 3.705 1.00 0.00 62 GLY A CA 20
ATOM 33149 C C . GLY A 1 62 ? 4.485 -11.305 2.700 1.00 0.00 62 GLY A C 20
ATOM 33150 O O . GLY A 1 62 ? 4.179 -12.053 1.768 1.00 0.00 62 GLY A O 20
ATOM 33154 N N . ASN A 1 63 ? 5.704 -10.797 2.882 1.00 0.00 63 ASN A N 20
ATOM 33155 C CA . ASN A 1 63 ? 6.835 -11.071 1.990 1.00 0.00 63 ASN A CA 20
ATOM 33156 C C . ASN A 1 63 ? 6.421 -10.953 0.519 1.00 0.00 63 ASN A C 20
ATOM 33157 O O . ASN A 1 63 ? 6.777 -11.776 -0.320 1.00 0.00 63 ASN A O 20
ATOM 33168 N N . ARG A 1 64 ? 5.688 -9.878 0.217 1.00 0.00 64 ARG A N 20
ATOM 33169 C CA . ARG A 1 64 ? 5.198 -9.618 -1.137 1.00 0.00 64 ARG A CA 20
ATOM 33170 C C . ARG A 1 64 ? 6.359 -9.373 -2.099 1.00 0.00 64 ARG A C 20
ATOM 33171 O O . ARG A 1 64 ? 6.196 -9.451 -3.317 1.00 0.00 64 ARG A O 20
ATOM 33192 N N . PHE A 1 65 ? 7.524 -9.071 -1.529 1.00 0.00 65 PHE A N 20
ATOM 33193 C CA . PHE A 1 65 ? 8.748 -8.824 -2.290 1.00 0.00 65 PHE A CA 20
ATOM 33194 C C . PHE A 1 65 ? 8.648 -7.553 -3.129 1.00 0.00 65 PHE A C 20
ATOM 33195 O O . PHE A 1 65 ? 9.466 -7.322 -4.022 1.00 0.00 65 PHE A O 20
ATOM 33212 N N . LEU A 1 66 ? 7.650 -6.725 -2.840 1.00 0.00 66 LEU A N 20
ATOM 33213 C CA . LEU A 1 66 ? 7.478 -5.477 -3.558 1.00 0.00 66 LEU A CA 20
ATOM 33214 C C . LEU A 1 66 ? 8.471 -4.457 -3.025 1.00 0.00 66 LEU A C 20
ATOM 33215 O O . LEU A 1 66 ? 8.843 -4.496 -1.851 1.00 0.00 66 LEU A O 20
ATOM 33231 N N . TYR A 1 67 ? 8.903 -3.559 -3.891 1.00 0.00 67 TYR A N 20
ATOM 33232 C CA . TYR A 1 67 ? 9.868 -2.536 -3.518 1.00 0.00 67 TYR A CA 20
ATOM 33233 C C . TYR A 1 67 ? 9.258 -1.570 -2.512 1.00 0.00 67 TYR A C 20
ATOM 33234 O O . TYR A 1 67 ? 8.401 -0.761 -2.861 1.00 0.00 67 TYR A O 20
ATOM 33252 N N . LYS A 1 68 ? 9.698 -1.673 -1.265 1.00 0.00 68 LYS A N 20
ATOM 33253 C CA . LYS A 1 68 ? 9.204 -0.814 -0.195 1.00 0.00 68 LYS A CA 20
ATOM 33254 C C . LYS A 1 68 ? 9.491 0.648 -0.517 1.00 0.00 68 LYS A C 20
ATOM 33255 O O . LYS A 1 68 ? 8.650 1.523 -0.311 1.00 0.00 68 LYS A O 20
ATOM 33274 N N . GLU A 1 69 ? 10.682 0.895 -1.044 1.00 0.00 69 GLU A N 20
ATOM 33275 C CA . GLU A 1 69 ? 11.110 2.240 -1.404 1.00 0.00 69 GLU A CA 20
ATOM 33276 C C . GLU A 1 69 ? 10.201 2.839 -2.476 1.00 0.00 69 GLU A C 20
ATOM 33277 O O . GLU A 1 69 ? 10.093 4.057 -2.590 1.00 0.00 69 GLU A O 20
ATOM 33289 N N . GLN A 1 70 ? 9.534 1.977 -3.246 1.00 0.00 70 GLN A N 20
ATOM 33290 C CA . GLN A 1 70 ? 8.624 2.435 -4.287 1.00 0.00 70 GLN A CA 20
ATOM 33291 C C . GLN A 1 70 ? 7.453 3.178 -3.658 1.00 0.00 70 GLN A C 20
ATOM 33292 O O . GLN A 1 70 ? 6.991 4.194 -4.180 1.00 0.00 70 GLN A O 20
ATOM 33306 N N . GLU A 1 71 ? 6.988 2.663 -2.526 1.00 0.00 71 GLU A N 20
ATOM 33307 C CA . GLU A 1 71 ? 5.886 3.269 -1.796 1.00 0.00 71 GLU A CA 20
ATOM 33308 C C . GLU A 1 71 ? 6.362 4.564 -1.150 1.00 0.00 71 GLU A C 20
ATOM 33309 O O . GLU A 1 71 ? 5.656 5.574 -1.140 1.00 0.00 71 GLU A O 20
ATOM 33321 N N . GLU A 1 72 ? 7.588 4.525 -0.642 1.00 0.00 72 GLU A N 20
ATOM 33322 C CA . GLU A 1 72 ? 8.193 5.675 0.019 1.00 0.00 72 GLU A CA 20
ATOM 33323 C C . GLU A 1 72 ? 8.387 6.838 -0.948 1.00 0.00 72 GLU A C 20
ATOM 33324 O O . GLU A 1 72 ? 7.999 7.965 -0.654 1.00 0.00 72 GLU A O 20
ATOM 33336 N N . GLN A 1 73 ? 8.958 6.557 -2.115 1.00 0.00 73 GLN A N 20
ATOM 33337 C CA . GLN A 1 73 ? 9.221 7.599 -3.106 1.00 0.00 73 GLN A CA 20
ATOM 33338 C C . GLN A 1 73 ? 7.941 8.278 -3.598 1.00 0.00 73 GLN A C 20
ATOM 33339 O O . GLN A 1 73 ? 7.968 9.455 -3.961 1.00 0.00 73 GLN A O 20
ATOM 33353 N N . LEU A 1 74 ? 6.823 7.556 -3.614 1.00 0.00 74 LEU A N 20
ATOM 33354 C CA . LEU A 1 74 ? 5.569 8.150 -4.071 1.00 0.00 74 LEU A CA 20
ATOM 33355 C C . LEU A 1 74 ? 4.886 8.911 -2.934 1.00 0.00 74 LEU A C 20
ATOM 33356 O O . LEU A 1 74 ? 4.257 9.944 -3.158 1.00 0.00 74 LEU A O 20
ATOM 33372 N N . THR A 1 75 ? 5.037 8.420 -1.711 1.00 0.00 75 THR A N 20
ATOM 33373 C CA . THR A 1 75 ? 4.431 9.073 -0.561 1.00 0.00 75 THR A CA 20
ATOM 33374 C C . THR A 1 75 ? 5.269 10.274 -0.121 1.00 0.00 75 THR A C 20
ATOM 33375 O O . THR A 1 75 ? 4.802 11.119 0.637 1.00 0.00 75 THR A O 20
ATOM 33386 N N . GLU A 1 76 ? 6.500 10.351 -0.623 1.00 0.00 76 GLU A N 20
ATOM 33387 C CA . GLU A 1 76 ? 7.416 11.438 -0.287 1.00 0.00 76 GLU A CA 20
ATOM 33388 C C . GLU A 1 76 ? 6.857 12.799 -0.685 1.00 0.00 76 GLU A C 20
ATOM 33389 O O . GLU A 1 76 ? 7.051 13.788 0.020 1.00 0.00 76 GLU A O 20
ATOM 33401 N N . LEU A 1 77 ? 6.145 12.845 -1.804 1.00 0.00 77 LEU A N 20
ATOM 33402 C CA . LEU A 1 77 ? 5.558 14.097 -2.281 1.00 0.00 77 LEU A CA 20
ATOM 33403 C C . LEU A 1 77 ? 4.537 14.625 -1.282 1.00 0.00 77 LEU A C 20
ATOM 33404 O O . LEU A 1 77 ? 4.352 15.833 -1.142 1.00 0.00 77 LEU A O 20
ATOM 33420 N N . ILE A 1 78 ? 3.891 13.711 -0.575 1.00 0.00 78 ILE A N 20
ATOM 33421 C CA . ILE A 1 78 ? 2.886 14.073 0.410 1.00 0.00 78 ILE A CA 20
ATOM 33422 C C . ILE A 1 78 ? 3.475 14.017 1.818 1.00 0.00 78 ILE A C 20
ATOM 33423 O O . ILE A 1 78 ? 2.845 14.437 2.775 1.00 0.00 78 ILE A O 20
ATOM 33439 N N . ALA A 1 79 ? 4.702 13.519 1.932 1.00 0.00 79 ALA A N 20
ATOM 33440 C CA . ALA A 1 79 ? 5.369 13.385 3.229 1.00 0.00 79 ALA A CA 20
ATOM 33441 C C . ALA A 1 79 ? 5.647 14.736 3.867 1.00 0.00 79 ALA A C 20
ATOM 33442 O O . ALA A 1 79 ? 5.677 14.859 5.092 1.00 0.00 79 ALA A O 20
ATOM 33449 N N . SER A 1 80 ? 5.833 15.744 3.038 1.00 0.00 80 SER A N 20
ATOM 33450 C CA . SER A 1 80 ? 6.114 17.090 3.511 1.00 0.00 80 SER A CA 20
ATOM 33451 C C . SER A 1 80 ? 4.840 17.756 4.035 1.00 0.00 80 SER A C 20
ATOM 33452 O O . SER A 1 80 ? 4.881 18.860 4.576 1.00 0.00 80 SER A O 20
ATOM 33460 N N . LYS A 1 81 ? 3.712 17.070 3.879 1.00 0.00 81 LYS A N 20
ATOM 33461 C CA . LYS A 1 81 ? 2.427 17.588 4.326 1.00 0.00 81 LYS A CA 20
ATOM 33462 C C . LYS A 1 81 ? 1.457 16.445 4.605 1.00 0.00 81 LYS A C 20
ATOM 33463 O O . LYS A 1 81 ? 0.268 16.530 4.298 1.00 0.00 81 LYS A O 20
ATOM 33482 N N . LYS A 1 82 ? 1.972 15.373 5.194 1.00 0.00 82 LYS A N 20
ATOM 33483 C CA . LYS A 1 82 ? 1.153 14.210 5.509 1.00 0.00 82 LYS A CA 20
ATOM 33484 C C . LYS A 1 82 ? 0.346 14.457 6.776 1.00 0.00 82 LYS A C 20
ATOM 33485 O O . LYS A 1 82 ? 0.551 13.808 7.800 1.00 0.00 82 LYS A O 20
ATOM 33504 N N . ASP A 1 83 ? -0.573 15.405 6.689 1.00 0.00 83 ASP A N 20
ATOM 33505 C CA . ASP A 1 83 ? -1.430 15.766 7.809 1.00 0.00 83 ASP A CA 20
ATOM 33506 C C . ASP A 1 83 ? -2.781 15.081 7.674 1.00 0.00 83 ASP A C 20
ATOM 33507 O O . ASP A 1 83 ? -3.774 15.501 8.266 1.00 0.00 83 ASP A O 20
ATOM 33516 N N . LEU A 1 84 ? -2.807 14.030 6.873 1.00 0.00 84 LEU A N 20
ATOM 33517 C CA . LEU A 1 84 ? -4.029 13.274 6.643 1.00 0.00 84 LEU A CA 20
ATOM 33518 C C . LEU A 1 84 ? -4.023 12.014 7.500 1.00 0.00 84 LEU A C 20
ATOM 33519 O O . LEU A 1 84 ? -3.062 11.754 8.226 1.00 0.00 84 LEU A O 20
ATOM 33535 N N . PHE A 1 85 ? -5.087 11.227 7.414 1.00 0.00 85 PHE A N 20
ATOM 33536 C CA . PHE A 1 85 ? -5.178 9.997 8.184 1.00 0.00 85 PHE A CA 20
ATOM 33537 C C . PHE A 1 85 ? -4.565 8.850 7.392 1.00 0.00 85 PHE A C 20
ATOM 33538 O O . PHE A 1 85 ? -5.259 7.938 6.939 1.00 0.00 85 PHE A O 20
ATOM 33555 N N . VAL A 1 86 ? -3.254 8.919 7.222 1.00 0.00 86 VAL A N 20
ATOM 33556 C CA . VAL A 1 86 ? -2.515 7.920 6.468 1.00 0.00 86 VAL A CA 20
ATOM 33557 C C . VAL A 1 86 ? -1.892 6.876 7.394 1.00 0.00 86 VAL A C 20
ATOM 33558 O O . VAL A 1 86 ? -1.384 7.206 8.466 1.00 0.00 86 VAL A O 20
ATOM 33571 N N . HIS A 1 87 ? -1.950 5.616 6.979 1.00 0.00 87 HIS A N 20
ATOM 33572 C CA . HIS A 1 87 ? -1.387 4.521 7.761 1.00 0.00 87 HIS A CA 20
ATOM 33573 C C . HIS A 1 87 ? -1.185 3.290 6.883 1.00 0.00 87 HIS A C 20
ATOM 33574 O O . HIS A 1 87 ? -2.153 2.660 6.462 1.00 0.00 87 HIS A O 20
ATOM 33588 N N . SER A 1 88 ? 0.067 2.961 6.606 1.00 0.00 88 SER A N 20
ATOM 33589 C CA . SER A 1 88 ? 0.389 1.810 5.776 1.00 0.00 88 SER A CA 20
ATOM 33590 C C . SER A 1 88 ? 1.132 0.762 6.596 1.00 0.00 88 SER A C 20
ATOM 33591 O O . SER A 1 88 ? 1.878 1.106 7.514 1.00 0.00 88 SER A O 20
ATOM 33599 N N . ILE A 1 89 ? 0.914 -0.514 6.278 1.00 0.00 89 ILE A N 20
ATOM 33600 C CA . ILE A 1 89 ? 1.574 -1.610 6.982 1.00 0.00 89 ILE A CA 20
ATOM 33601 C C . ILE A 1 89 ? 1.380 -2.932 6.236 1.00 0.00 89 ILE A C 20
ATOM 33602 O O . ILE A 1 89 ? 0.309 -3.187 5.674 1.00 0.00 89 ILE A O 20
ATOM 33618 N N . ASP A 1 90 ? 2.424 -3.754 6.225 1.00 0.00 90 ASP A N 20
ATOM 33619 C CA . ASP A 1 90 ? 2.397 -5.060 5.565 1.00 0.00 90 ASP A CA 20
ATOM 33620 C C . ASP A 1 90 ? 2.773 -6.136 6.577 1.00 0.00 90 ASP A C 20
ATOM 33621 O O . ASP A 1 90 ? 3.213 -5.820 7.684 1.00 0.00 90 ASP A O 20
ATOM 33630 N N . SER A 1 91 ? 2.582 -7.392 6.218 1.00 0.00 91 SER A N 20
ATOM 33631 C CA . SER A 1 91 ? 2.921 -8.501 7.098 1.00 0.00 91 SER A CA 20
ATOM 33632 C C . SER A 1 91 ? 4.423 -8.790 7.024 1.00 0.00 91 SER A C 20
ATOM 33633 O O . SER A 1 91 ? 4.859 -9.786 6.442 1.00 0.00 91 SER A O 20
ATOM 33641 N N . GLU A 1 92 ? 5.208 -7.884 7.599 1.00 0.00 92 GLU A N 20
ATOM 33642 C CA . GLU A 1 92 ? 6.659 -8.002 7.610 1.00 0.00 92 GLU A CA 20
ATOM 33643 C C . GLU A 1 92 ? 7.122 -9.025 8.648 1.00 0.00 92 GLU A C 20
ATOM 33644 O O . GLU A 1 92 ? 7.059 -8.776 9.850 1.00 0.00 92 GLU A O 20
ATOM 33656 N N . VAL A 1 93 ? 7.562 -10.183 8.177 1.00 0.00 93 VAL A N 20
ATOM 33657 C CA . VAL A 1 93 ? 8.051 -11.231 9.065 1.00 0.00 93 VAL A CA 20
ATOM 33658 C C . VAL A 1 93 ? 9.584 -11.224 9.069 1.00 0.00 93 VAL A C 20
ATOM 33659 O O . VAL A 1 93 ? 10.236 -12.026 9.740 1.00 0.00 93 VAL A O 20
ATOM 33672 N N . ILE A 1 94 ? 10.147 -10.287 8.317 1.00 0.00 94 ILE A N 20
ATOM 33673 C CA . ILE A 1 94 ? 11.591 -10.147 8.213 1.00 0.00 94 ILE A CA 20
ATOM 33674 C C . ILE A 1 94 ? 12.074 -9.039 9.138 1.00 0.00 94 ILE A C 20
ATOM 33675 O O . ILE A 1 94 ? 11.569 -7.916 9.091 1.00 0.00 94 ILE A O 20
ATOM 33691 N N . THR A 1 95 ? 13.043 -9.357 9.983 1.00 0.00 95 THR A N 20
ATOM 33692 C CA . THR A 1 95 ? 13.589 -8.388 10.917 1.00 0.00 95 THR A CA 20
ATOM 33693 C C . THR A 1 95 ? 14.595 -7.466 10.225 1.00 0.00 95 THR A C 20
ATOM 33694 O O . THR A 1 95 ? 15.806 -7.622 10.374 1.00 0.00 95 THR A O 20
ATOM 33705 N N . LYS A 1 96 ? 14.077 -6.522 9.453 1.00 0.00 96 LYS A N 20
ATOM 33706 C CA . LYS A 1 96 ? 14.910 -5.575 8.729 1.00 0.00 96 LYS A CA 20
ATOM 33707 C C . LYS A 1 96 ? 15.237 -4.370 9.603 1.00 0.00 96 LYS A C 20
ATOM 33708 O O . LYS A 1 96 ? 14.351 -3.791 10.233 1.00 0.00 96 LYS A O 20
ATOM 33727 N N . LYS A 1 97 ? 16.513 -4.007 9.644 1.00 0.00 97 LYS A N 20
ATOM 33728 C CA . LYS A 1 97 ? 16.962 -2.864 10.427 1.00 0.00 97 LYS A CA 20
ATOM 33729 C C . LYS A 1 97 ? 16.516 -1.565 9.762 1.00 0.00 97 LYS A C 20
ATOM 33730 O O . LYS A 1 97 ? 16.334 -1.512 8.543 1.00 0.00 97 LYS A O 20
ATOM 33749 N N . GLU A 1 98 ? 16.335 -0.526 10.562 1.00 0.00 98 GLU A N 20
ATOM 33750 C CA . GLU A 1 98 ? 15.910 0.768 10.049 1.00 0.00 98 GLU A CA 20
ATOM 33751 C C . GLU A 1 98 ? 17.086 1.531 9.454 1.00 0.00 98 GLU A C 20
ATOM 33752 O O . GLU A 1 98 ? 18.125 1.689 10.097 1.00 0.00 98 GLU A O 20
ATOM 33764 N N . ALA A 1 99 ? 16.916 2.000 8.231 1.00 0.00 99 ALA A N 20
ATOM 33765 C CA . ALA A 1 99 ? 17.954 2.753 7.550 1.00 0.00 99 ALA A CA 20
ATOM 33766 C C . ALA A 1 99 ? 17.428 4.123 7.150 1.00 0.00 99 ALA A C 20
ATOM 33767 O O . ALA A 1 99 ? 16.842 4.289 6.080 1.00 0.00 99 ALA A O 20
ATOM 33774 N N . GLN A 1 100 ? 17.604 5.093 8.034 1.00 0.00 100 GLN A N 20
ATOM 33775 C CA . GLN A 1 100 ? 17.148 6.447 7.775 1.00 0.00 100 GLN A CA 20
ATOM 33776 C C . GLN A 1 100 ? 18.186 7.209 6.965 1.00 0.00 100 GLN A C 20
ATOM 33777 O O . GLN A 1 100 ? 19.388 7.099 7.212 1.00 0.00 100 GLN A O 20
ATOM 33791 N N . GLN A 1 101 ? 17.719 7.978 5.993 1.00 0.00 101 GLN A N 20
ATOM 33792 C CA . GLN A 1 101 ? 18.612 8.745 5.145 1.00 0.00 101 GLN A CA 20
ATOM 33793 C C . GLN A 1 101 ? 18.970 10.077 5.793 1.00 0.00 101 GLN A C 20
ATOM 33794 O O . GLN A 1 101 ? 18.448 11.131 5.425 1.00 0.00 101 GLN A O 20
ATOM 33808 N N . ILE A 1 102 ? 19.845 10.009 6.781 1.00 0.00 102 ILE A N 20
ATOM 33809 C CA . ILE A 1 102 ? 20.308 11.190 7.486 1.00 0.00 102 ILE A CA 20
ATOM 33810 C C . ILE A 1 102 ? 21.819 11.319 7.317 1.00 0.00 102 ILE A C 20
ATOM 33811 O O . ILE A 1 102 ? 22.593 10.523 7.853 1.00 0.00 102 ILE A O 20
ATOM 33827 N N . ARG A 1 103 ? 22.233 12.303 6.545 1.00 0.00 103 ARG A N 20
ATOM 33828 C CA . ARG A 1 103 ? 23.646 12.517 6.297 1.00 0.00 103 ARG A CA 20
ATOM 33829 C C . ARG A 1 103 ? 24.050 13.921 6.719 1.00 0.00 103 ARG A C 20
ATOM 33830 O O . ARG A 1 103 ? 23.280 14.871 6.567 1.00 0.00 103 ARG A O 20
ATOM 33851 N N . GLU A 1 104 ? 25.253 14.040 7.261 1.00 0.00 104 GLU A N 20
ATOM 33852 C CA . GLU A 1 104 ? 25.772 15.325 7.704 1.00 0.00 104 GLU A CA 20
ATOM 33853 C C . GLU A 1 104 ? 26.486 16.017 6.545 1.00 0.00 104 GLU A C 20
ATOM 33854 O O . GLU A 1 104 ? 27.110 17.067 6.713 1.00 0.00 104 GLU A O 20
ATOM 33866 N N . GLU A 1 105 ? 26.388 15.409 5.375 1.00 0.00 105 GLU A N 20
ATOM 33867 C CA . GLU A 1 105 ? 27.001 15.934 4.168 1.00 0.00 105 GLU A CA 20
ATOM 33868 C C . GLU A 1 105 ? 26.091 16.976 3.535 1.00 0.00 105 GLU A C 20
ATOM 33869 O O . GLU A 1 105 ? 24.904 17.038 3.917 1.00 0.00 105 GLU A O 20
#

Secondary structure (DSSP, 8-state):
--------SS-EEEE-SSSSEEEEE--SS---HHHHHHHHHHHHH----SS--EEEEEE---TT---HHHHHHHHHHHHTT--SEEEEE----------------